Protein 1WH7 (pdb70)

Secondary structure (DSSP, 8-state):
----------------SS-------HHHHHHHHHHHHHHTS---SSTTHHHHHHHHHS---HHHHHHHHHTTS--S----

Solvent-accessible surface area: 7202 Å² total; per-residue (Å²): 130,120,122,63,118,121,65,117,141,128,98,115,120,76,82,128,123,180,209,206,178,90,164,60,74,54,90,20,86,110,73,0,87,52,6,0,121,180,22,44,51,131,25,86,188,130,6,82,103,44,7,121,127,19,36,91,124,27,43,4,151,128,107,34,0,90,92,29,1,130,111,67,84,108,109,44,141,99,128,128

Structure (mmCIF, N/CA/C/O backbone):
data_1WH7
#
_entry.id   1WH7
#
loop_
_atom_site.group_PDB
_atom_site.id
_atom_site.type_symbol
_atom_site.label_atom_id
_atom_site.label_alt_id
_atom_site.label_comp_id
_atom_site.label_asym_id
_atom_site.label_entity_id
_atom_site.label_seq_id
_atom_site.pdbx_PDB_ins_code
_atom_site.Cartn_x
_atom_site.Cartn_y
_atom_site.Cartn_z
_atom_site.occupancy
_atom_site.B_iso_or_equiv
_atom_site.auth_seq_id
_atom_site.auth_comp_id
_atom_site.auth_asym_id
_atom_site.auth_atom_id
_atom_site.pdbx_PDB_model_num
ATOM 1 N N . GLY A 1 1 ? 16.646 -26.549 26.218 1.00 0.00 1 GLY A N 1
ATOM 2 C CA . GLY A 1 1 ? 16.485 -25.890 24.933 1.00 0.00 1 GLY A CA 1
ATOM 3 C C . GLY A 1 1 ? 15.018 -25.536 24.678 1.00 0.00 1 GLY A C 1
ATOM 4 O O . GLY A 1 1 ? 14.139 -25.931 25.442 1.00 0.00 1 GLY A O 1
ATOM 8 N N . SER A 1 2 ? 14.800 -24.796 23.601 1.00 0.00 2 SER A N 1
ATOM 9 C CA . SER A 1 2 ? 13.456 -24.384 23.235 1.00 0.00 2 SER A CA 1
ATOM 10 C C . SER A 1 2 ? 13.432 -23.904 21.783 1.00 0.00 2 SER A C 1
ATOM 11 O O . SER A 1 2 ? 12.698 -24.446 20.958 1.00 0.00 2 SER A O 1
ATOM 19 N N . SER A 1 3 ? 14.245 -22.893 21.514 1.00 0.00 3 SER A N 1
ATOM 20 C CA . SER A 1 3 ? 14.326 -22.334 20.176 1.00 0.00 3 SER A CA 1
ATOM 21 C C . SER A 1 3 ? 14.597 -23.445 19.160 1.00 0.00 3 SER A C 1
ATOM 22 O O . SER A 1 3 ? 15.481 -24.276 19.365 1.00 0.00 3 SER A O 1
ATOM 30 N N . GLY A 1 4 ? 13.821 -23.424 18.087 1.00 0.00 4 GLY A N 1
ATOM 31 C CA . GLY A 1 4 ? 13.966 -24.420 17.038 1.00 0.00 4 GLY A CA 1
ATOM 32 C C . GLY A 1 4 ? 13.554 -23.850 15.680 1.00 0.00 4 GLY A C 1
ATOM 33 O O . GLY A 1 4 ? 12.391 -23.943 15.291 1.00 0.00 4 GLY A O 1
ATOM 37 N N . SER A 1 5 ? 14.530 -23.272 14.995 1.00 0.00 5 SER A N 1
ATOM 38 C CA . SER A 1 5 ? 14.283 -22.687 13.688 1.00 0.00 5 SER A CA 1
ATOM 39 C C . SER A 1 5 ? 13.259 -21.557 13.806 1.00 0.00 5 SER A C 1
ATOM 40 O O . SER A 1 5 ? 12.324 -21.642 14.601 1.00 0.00 5 SER A O 1
ATOM 48 N N . SER A 1 6 ? 13.469 -20.524 13.003 1.00 0.00 6 SER A N 1
ATOM 49 C CA . SER A 1 6 ? 12.576 -19.379 13.007 1.00 0.00 6 SER A CA 1
ATOM 50 C C . SER A 1 6 ? 12.972 -18.402 11.898 1.00 0.00 6 SER A C 1
ATOM 51 O O . SER A 1 6 ? 14.148 -18.291 11.554 1.00 0.00 6 SER A O 1
ATOM 59 N N . GLY A 1 7 ? 11.968 -17.718 11.369 1.00 0.00 7 GLY A N 1
ATOM 60 C CA . GLY A 1 7 ? 12.198 -16.755 10.306 1.00 0.00 7 GLY A CA 1
ATOM 61 C C . GLY A 1 7 ? 11.986 -17.393 8.931 1.00 0.00 7 GLY A C 1
ATOM 62 O O . GLY A 1 7 ? 11.149 -18.282 8.778 1.00 0.00 7 GLY A O 1
ATOM 66 N N . SER A 1 8 ? 12.759 -16.915 7.967 1.00 0.00 8 SER A N 1
ATOM 67 C CA . SER A 1 8 ? 12.666 -17.429 6.611 1.00 0.00 8 SER A CA 1
ATOM 68 C C . SER A 1 8 ? 11.268 -17.169 6.047 1.00 0.00 8 SER A C 1
ATOM 69 O O . SER A 1 8 ? 10.352 -17.963 6.259 1.00 0.00 8 SER A O 1
ATOM 77 N N . ASN A 1 9 ? 11.147 -16.055 5.340 1.00 0.00 9 ASN A N 1
ATOM 78 C CA . ASN A 1 9 ? 9.875 -15.682 4.744 1.00 0.00 9 ASN A CA 1
ATOM 79 C C . ASN A 1 9 ? 10.111 -15.194 3.313 1.00 0.00 9 ASN A C 1
ATOM 80 O O . ASN A 1 9 ? 10.511 -14.051 3.101 1.00 0.00 9 ASN A O 1
ATOM 91 N N . PRO A 1 10 ? 9.846 -16.110 2.343 1.00 0.00 10 PRO A N 1
ATOM 92 C CA . PRO A 1 10 ? 10.025 -15.785 0.939 1.00 0.00 10 PRO A CA 1
ATOM 93 C C . PRO A 1 10 ? 8.900 -14.878 0.438 1.00 0.00 10 PRO A C 1
ATOM 94 O O . PRO A 1 10 ? 7.724 -15.163 0.657 1.00 0.00 10 PRO A O 1
ATOM 105 N N . SER A 1 11 ? 9.300 -13.803 -0.225 1.00 0.00 11 SER A N 1
ATOM 106 C CA . SER A 1 11 ? 8.340 -12.852 -0.759 1.00 0.00 11 SER A CA 1
ATOM 107 C C . SER A 1 11 ? 9.050 -11.844 -1.665 1.00 0.00 11 SER A C 1
ATOM 108 O O . SER A 1 11 ? 9.492 -10.793 -1.202 1.00 0.00 11 SER A O 1
ATOM 116 N N . SER A 1 12 ? 9.138 -12.199 -2.938 1.00 0.00 12 SER A N 1
ATOM 117 C CA . SER A 1 12 ? 9.787 -11.338 -3.912 1.00 0.00 12 SER A CA 1
ATOM 118 C C . SER A 1 12 ? 9.811 -12.022 -5.281 1.00 0.00 12 SER A C 1
ATOM 119 O O . SER A 1 12 ? 10.576 -12.961 -5.496 1.00 0.00 12 SER A O 1
ATOM 127 N N . SER A 1 13 ? 8.965 -11.524 -6.170 1.00 0.00 13 SER A N 1
ATOM 128 C CA . SER A 1 13 ? 8.880 -12.076 -7.512 1.00 0.00 13 SER A CA 1
ATOM 129 C C . SER A 1 13 ? 8.285 -11.039 -8.467 1.00 0.00 13 SER A C 1
ATOM 130 O O . SER A 1 13 ? 7.784 -10.004 -8.031 1.00 0.00 13 SER A O 1
ATOM 138 N N . GLY A 1 14 ? 8.360 -11.354 -9.752 1.00 0.00 14 GLY A N 1
ATOM 139 C CA . GLY A 1 14 ? 7.834 -10.462 -10.772 1.00 0.00 14 GLY A CA 1
ATOM 140 C C . GLY A 1 14 ? 8.650 -10.565 -12.063 1.00 0.00 14 GLY A C 1
ATOM 141 O O . GLY A 1 14 ? 9.879 -10.592 -12.024 1.00 0.00 14 GLY A O 1
ATOM 145 N N . GLY A 1 15 ? 7.933 -10.618 -13.176 1.00 0.00 15 GLY A N 1
ATOM 146 C CA . GLY A 1 15 ? 8.575 -10.717 -14.475 1.00 0.00 15 GLY A CA 1
ATOM 147 C C . GLY A 1 15 ? 8.077 -9.619 -15.417 1.00 0.00 15 GLY A C 1
ATOM 148 O O . GLY A 1 15 ? 6.887 -9.549 -15.722 1.00 0.00 15 GLY A O 1
ATOM 152 N N . THR A 1 16 ? 9.013 -8.788 -15.853 1.00 0.00 16 THR A N 1
ATOM 153 C CA . THR A 1 16 ? 8.684 -7.697 -16.755 1.00 0.00 16 THR A CA 1
ATOM 154 C C . THR A 1 16 ? 9.146 -8.022 -18.176 1.00 0.00 16 THR A C 1
ATOM 155 O O . THR A 1 16 ? 9.968 -8.915 -18.377 1.00 0.00 16 THR A O 1
ATOM 166 N N . THR A 1 17 ? 8.598 -7.280 -19.127 1.00 0.00 17 THR A N 1
ATOM 167 C CA . THR A 1 17 ? 8.944 -7.477 -20.524 1.00 0.00 17 THR A CA 1
ATOM 168 C C . THR A 1 17 ? 8.424 -6.315 -21.372 1.00 0.00 17 THR A C 1
ATOM 169 O O . THR A 1 17 ? 9.205 -5.605 -22.005 1.00 0.00 17 THR A O 1
ATOM 180 N N . LYS A 1 18 ? 7.109 -6.156 -21.358 1.00 0.00 18 LYS A N 1
ATOM 181 C CA . LYS A 1 18 ? 6.476 -5.091 -22.118 1.00 0.00 18 LYS A CA 1
ATOM 182 C C . LYS A 1 18 ? 5.024 -4.938 -21.660 1.00 0.00 18 LYS A C 1
ATOM 183 O O . LYS A 1 18 ? 4.102 -5.024 -22.469 1.00 0.00 18 LYS A O 1
ATOM 202 N N . ARG A 1 19 ? 4.867 -4.713 -20.363 1.00 0.00 19 ARG A N 1
ATOM 203 C CA . ARG A 1 19 ? 3.543 -4.547 -19.788 1.00 0.00 19 ARG A CA 1
ATOM 204 C C . ARG A 1 19 ? 3.618 -3.692 -18.522 1.00 0.00 19 ARG A C 1
ATOM 205 O O . ARG A 1 19 ? 4.690 -3.530 -17.940 1.00 0.00 19 ARG A O 1
ATOM 226 N N . PHE A 1 20 ? 2.466 -3.167 -18.131 1.00 0.00 20 PHE A N 1
ATOM 227 C CA . PHE A 1 20 ? 2.388 -2.332 -16.944 1.00 0.00 20 PHE A CA 1
ATOM 228 C C . PHE A 1 20 ? 1.552 -3.007 -15.854 1.00 0.00 20 PHE A C 1
ATOM 229 O O . PHE A 1 20 ? 0.353 -3.216 -16.027 1.00 0.00 20 PHE A O 1
ATOM 246 N N . ARG A 1 21 ? 2.219 -3.328 -14.755 1.00 0.00 21 ARG A N 1
ATOM 247 C CA . ARG A 1 21 ? 1.553 -3.974 -13.637 1.00 0.00 21 ARG A CA 1
ATOM 248 C C . ARG A 1 21 ? 2.550 -4.240 -12.507 1.00 0.00 21 ARG A C 1
ATOM 249 O O . ARG A 1 21 ? 3.461 -5.054 -12.657 1.00 0.00 21 ARG A O 1
ATOM 270 N N . THR A 1 22 ? 2.344 -3.540 -11.402 1.00 0.00 22 THR A N 1
ATOM 271 C CA . THR A 1 22 ? 3.213 -3.691 -10.247 1.00 0.00 22 THR A CA 1
ATOM 272 C C . THR A 1 22 ? 2.513 -4.500 -9.154 1.00 0.00 22 THR A C 1
ATOM 273 O O . THR A 1 22 ? 1.298 -4.402 -8.986 1.00 0.00 22 THR A O 1
ATOM 284 N N . LYS A 1 23 ? 3.309 -5.282 -8.439 1.00 0.00 23 LYS A N 1
ATOM 285 C CA . LYS A 1 23 ? 2.780 -6.108 -7.367 1.00 0.00 23 LYS A CA 1
ATOM 286 C C . LYS A 1 23 ? 3.537 -5.802 -6.073 1.00 0.00 23 LYS A C 1
ATOM 287 O O . LYS A 1 23 ? 4.749 -5.999 -5.997 1.00 0.00 23 LYS A O 1
ATOM 306 N N . PHE A 1 24 ? 2.790 -5.326 -5.087 1.00 0.00 24 PHE A N 1
ATOM 307 C CA . PHE A 1 24 ? 3.376 -4.990 -3.801 1.00 0.00 24 PHE A CA 1
ATOM 308 C C . PHE A 1 24 ? 2.622 -5.678 -2.660 1.00 0.00 24 PHE A C 1
ATOM 309 O O . PHE A 1 24 ? 1.544 -6.232 -2.869 1.00 0.00 24 PHE A O 1
ATOM 326 N N . THR A 1 25 ? 3.220 -5.619 -1.479 1.00 0.00 25 THR A N 1
ATOM 327 C CA . THR A 1 25 ? 2.619 -6.229 -0.305 1.00 0.00 25 THR A CA 1
ATOM 328 C C . THR A 1 25 ? 1.988 -5.159 0.588 1.00 0.00 25 THR A C 1
ATOM 329 O O . THR A 1 25 ? 2.394 -3.998 0.554 1.00 0.00 25 THR A O 1
ATOM 340 N N . ALA A 1 26 ? 1.004 -5.587 1.366 1.00 0.00 26 ALA A N 1
ATOM 341 C CA . ALA A 1 26 ? 0.313 -4.680 2.266 1.00 0.00 26 ALA A CA 1
ATOM 342 C C . ALA A 1 26 ? 1.329 -3.732 2.907 1.00 0.00 26 ALA A C 1
ATOM 343 O O . ALA A 1 26 ? 1.143 -2.516 2.892 1.00 0.00 26 ALA A O 1
ATOM 350 N N . GLU A 1 27 ? 2.380 -4.324 3.454 1.00 0.00 27 GLU A N 1
ATOM 351 C CA . GLU A 1 27 ? 3.425 -3.547 4.098 1.00 0.00 27 GLU A CA 1
ATOM 352 C C . GLU A 1 27 ? 3.760 -2.310 3.261 1.00 0.00 27 GLU A C 1
ATOM 353 O O . GLU A 1 27 ? 3.664 -1.184 3.745 1.00 0.00 27 GLU A O 1
ATOM 365 N N . GLN A 1 28 ? 4.146 -2.563 2.019 1.00 0.00 28 GLN A N 1
ATOM 366 C CA . GLN A 1 28 ? 4.496 -1.485 1.110 1.00 0.00 28 GLN A CA 1
ATOM 367 C C . GLN A 1 28 ? 3.331 -0.501 0.980 1.00 0.00 28 GLN A C 1
ATOM 368 O O . GLN A 1 28 ? 3.515 0.706 1.127 1.00 0.00 28 GLN A O 1
ATOM 382 N N . LYS A 1 29 ? 2.159 -1.054 0.707 1.00 0.00 29 LYS A N 1
ATOM 383 C CA . LYS A 1 29 ? 0.965 -0.241 0.556 1.00 0.00 29 LYS A CA 1
ATOM 384 C C . LYS A 1 29 ? 0.777 0.620 1.807 1.00 0.00 29 LYS A C 1
ATOM 385 O O . LYS A 1 29 ? 0.622 1.836 1.710 1.00 0.00 29 LYS A O 1
ATOM 404 N N . GLU A 1 30 ? 0.798 -0.046 2.952 1.00 0.00 30 GLU A N 1
ATOM 405 C CA . GLU A 1 30 ? 0.633 0.643 4.221 1.00 0.00 30 GLU A CA 1
ATOM 406 C C . GLU A 1 30 ? 1.732 1.692 4.403 1.00 0.00 30 GLU A C 1
ATOM 407 O O . GLU A 1 30 ? 1.444 2.875 4.573 1.00 0.00 30 GLU A O 1
ATOM 419 N N . LYS A 1 31 ? 2.969 1.219 4.361 1.00 0.00 31 LYS A N 1
ATOM 420 C CA . LYS A 1 31 ? 4.113 2.101 4.519 1.00 0.00 31 LYS A CA 1
ATOM 421 C C . LYS A 1 31 ? 3.951 3.309 3.595 1.00 0.00 31 LYS A C 1
ATOM 422 O O . LYS A 1 31 ? 4.005 4.452 4.047 1.00 0.00 31 LYS A O 1
ATOM 441 N N . MET A 1 32 ? 3.757 3.016 2.318 1.00 0.00 32 MET A N 1
ATOM 442 C CA . MET A 1 32 ? 3.588 4.064 1.326 1.00 0.00 32 MET A CA 1
ATOM 443 C C . MET A 1 32 ? 2.397 4.960 1.673 1.00 0.00 32 MET A C 1
ATOM 444 O O . MET A 1 32 ? 2.512 6.184 1.657 1.00 0.00 32 MET A O 1
ATOM 458 N N . LEU A 1 33 ? 1.281 4.315 1.980 1.00 0.00 33 LEU A N 1
ATOM 459 C CA . LEU A 1 33 ? 0.071 5.038 2.331 1.00 0.00 33 LEU A CA 1
ATOM 460 C C . LEU A 1 33 ? 0.421 6.170 3.298 1.00 0.00 33 LEU A C 1
ATOM 461 O O . LEU A 1 33 ? -0.049 7.296 3.138 1.00 0.00 33 LEU A O 1
ATOM 477 N N . ALA A 1 34 ? 1.243 5.834 4.281 1.00 0.00 34 ALA A N 1
ATOM 478 C CA . ALA A 1 34 ? 1.662 6.808 5.274 1.00 0.00 34 ALA A CA 1
ATOM 479 C C . ALA A 1 34 ? 2.808 7.649 4.706 1.00 0.00 34 ALA A C 1
ATOM 480 O O . ALA A 1 34 ? 2.710 8.873 4.637 1.00 0.00 34 ALA A O 1
ATOM 487 N N . PHE A 1 35 ? 3.868 6.957 4.314 1.00 0.00 35 PHE A N 1
ATOM 488 C CA . PHE A 1 35 ? 5.031 7.625 3.755 1.00 0.00 35 PHE A CA 1
ATOM 489 C C . PHE A 1 35 ? 4.616 8.803 2.872 1.00 0.00 35 PHE A C 1
ATOM 490 O O . PHE A 1 35 ? 5.071 9.928 3.077 1.00 0.00 35 PHE A O 1
ATOM 507 N N . ALA A 1 36 ? 3.755 8.506 1.910 1.00 0.00 36 ALA A N 1
ATOM 508 C CA . ALA A 1 36 ? 3.273 9.528 0.996 1.00 0.00 36 ALA A CA 1
ATOM 509 C C . ALA A 1 36 ? 2.548 10.616 1.790 1.00 0.00 36 ALA A C 1
ATOM 510 O O . ALA A 1 36 ? 2.779 11.805 1.573 1.00 0.00 36 ALA A O 1
ATOM 517 N N . GLU A 1 37 ? 1.687 10.171 2.693 1.00 0.00 37 GLU A N 1
ATOM 518 C CA . GLU A 1 37 ? 0.928 11.093 3.521 1.00 0.00 37 GLU A CA 1
ATOM 519 C C . GLU A 1 37 ? 1.869 12.068 4.231 1.00 0.00 37 GLU A C 1
ATOM 520 O O . GLU A 1 37 ? 1.467 13.173 4.590 1.00 0.00 37 GLU A O 1
ATOM 532 N N . ARG A 1 38 ? 3.104 11.623 4.411 1.00 0.00 38 ARG A N 1
ATOM 533 C CA . ARG A 1 38 ? 4.105 12.442 5.072 1.00 0.00 38 ARG A CA 1
ATOM 534 C C . ARG A 1 38 ? 4.759 13.394 4.068 1.00 0.00 38 ARG A C 1
ATOM 535 O O . ARG A 1 38 ? 4.816 14.601 4.297 1.00 0.00 38 ARG A O 1
ATOM 556 N N . LEU A 1 39 ? 5.236 12.814 2.976 1.00 0.00 39 LEU A N 1
ATOM 557 C CA . LEU A 1 39 ? 5.883 13.596 1.936 1.00 0.00 39 LEU A CA 1
ATOM 558 C C . LEU A 1 39 ? 4.838 14.462 1.230 1.00 0.00 39 LEU A C 1
ATOM 559 O O . LEU A 1 39 ? 5.186 15.353 0.456 1.00 0.00 39 LEU A O 1
ATOM 575 N N . GLY A 1 40 ? 3.579 14.170 1.521 1.00 0.00 40 GLY A N 1
ATOM 576 C CA . GLY A 1 40 ? 2.481 14.911 0.924 1.00 0.00 40 GLY A CA 1
ATOM 577 C C . GLY A 1 40 ? 2.168 14.390 -0.480 1.00 0.00 40 GLY A C 1
ATOM 578 O O . GLY A 1 40 ? 1.650 15.127 -1.318 1.00 0.00 40 GLY A O 1
ATOM 582 N N . TRP A 1 41 ? 2.496 13.124 -0.694 1.00 0.00 41 TRP A N 1
ATOM 583 C CA . TRP A 1 41 ? 2.256 12.496 -1.982 1.00 0.00 41 TRP A CA 1
ATOM 584 C C . TRP A 1 41 ? 3.158 13.175 -3.014 1.00 0.00 41 TRP A C 1
ATOM 585 O O . TRP A 1 41 ? 2.867 13.152 -4.209 1.00 0.00 41 TRP A O 1
ATOM 606 N N . ARG A 1 42 ? 4.236 13.763 -2.515 1.00 0.00 42 ARG A N 1
ATOM 607 C CA . ARG A 1 42 ? 5.183 14.447 -3.379 1.00 0.00 42 ARG A CA 1
ATOM 608 C C . ARG A 1 42 ? 6.605 14.291 -2.837 1.00 0.00 42 ARG A C 1
ATOM 609 O O . ARG A 1 42 ? 6.828 14.390 -1.631 1.00 0.00 42 ARG A O 1
ATOM 630 N N . ILE A 1 43 ? 7.531 14.049 -3.753 1.00 0.00 43 ILE A N 1
ATOM 631 C CA . ILE A 1 43 ? 8.925 13.878 -3.382 1.00 0.00 43 ILE A CA 1
ATOM 632 C C . ILE A 1 43 ? 9.723 15.102 -3.836 1.00 0.00 43 ILE A C 1
ATOM 633 O O . ILE A 1 43 ? 9.663 15.489 -5.002 1.00 0.00 43 ILE A O 1
ATOM 649 N N . GLN A 1 44 ? 10.451 15.678 -2.890 1.00 0.00 44 GLN A N 1
ATOM 650 C CA . GLN A 1 44 ? 11.260 16.850 -3.179 1.00 0.00 44 GLN A CA 1
ATOM 651 C C . GLN A 1 44 ? 12.747 16.515 -3.044 1.00 0.00 44 GLN A C 1
ATOM 652 O O . GLN A 1 44 ? 13.109 15.360 -2.826 1.00 0.00 44 GLN A O 1
ATOM 666 N N . LYS A 1 45 ? 13.567 17.546 -3.180 1.00 0.00 45 LYS A N 1
ATOM 667 C CA . LYS A 1 45 ? 15.007 17.376 -3.077 1.00 0.00 45 LYS A CA 1
ATOM 668 C C . LYS A 1 45 ? 15.367 16.977 -1.645 1.00 0.00 45 LYS A C 1
ATOM 669 O O . LYS A 1 45 ? 16.365 16.294 -1.419 1.00 0.00 45 LYS A O 1
ATOM 688 N N . HIS A 1 46 ? 14.535 17.420 -0.714 1.00 0.00 46 HIS A N 1
ATOM 689 C CA . HIS A 1 46 ? 14.753 17.117 0.690 1.00 0.00 46 HIS A CA 1
ATOM 690 C C . HIS A 1 46 ? 14.323 15.677 0.978 1.00 0.00 46 HIS A C 1
ATOM 691 O O . HIS A 1 46 ? 14.895 15.016 1.844 1.00 0.00 46 HIS A O 1
ATOM 705 N N . ASP A 1 47 ? 13.320 15.234 0.236 1.00 0.00 47 ASP A N 1
ATOM 706 C CA . ASP A 1 47 ? 12.806 13.884 0.400 1.00 0.00 47 ASP A CA 1
ATOM 707 C C . ASP A 1 47 ? 13.618 12.925 -0.473 1.00 0.00 47 ASP A C 1
ATOM 708 O O . ASP A 1 47 ? 13.050 12.108 -1.197 1.00 0.00 47 ASP A O 1
ATOM 717 N N . ASP A 1 48 ? 14.933 13.055 -0.375 1.00 0.00 48 ASP A N 1
ATOM 718 C CA . ASP A 1 48 ? 15.828 12.210 -1.147 1.00 0.00 48 ASP A CA 1
ATOM 719 C C . ASP A 1 48 ? 16.246 11.008 -0.297 1.00 0.00 48 ASP A C 1
ATOM 720 O O . ASP A 1 48 ? 16.008 9.862 -0.677 1.00 0.00 48 ASP A O 1
ATOM 729 N N . VAL A 1 49 ? 16.860 11.310 0.837 1.00 0.00 49 VAL A N 1
ATOM 730 C CA . VAL A 1 49 ? 17.314 10.268 1.743 1.00 0.00 49 VAL A CA 1
ATOM 731 C C . VAL A 1 49 ? 16.105 9.485 2.258 1.00 0.00 49 VAL A C 1
ATOM 732 O O . VAL A 1 49 ? 16.074 8.258 2.175 1.00 0.00 49 VAL A O 1
ATOM 745 N N . ALA A 1 50 ? 15.138 10.227 2.780 1.00 0.00 50 ALA A N 1
ATOM 746 C CA . ALA A 1 50 ? 13.930 9.617 3.308 1.00 0.00 50 ALA A CA 1
ATOM 747 C C . ALA A 1 50 ? 13.399 8.593 2.304 1.00 0.00 50 ALA A C 1
ATOM 748 O O . ALA A 1 50 ? 12.890 7.542 2.693 1.00 0.00 50 ALA A O 1
ATOM 755 N N . VAL A 1 51 ? 13.535 8.934 1.031 1.00 0.00 51 VAL A N 1
ATOM 756 C CA . VAL A 1 51 ? 13.075 8.058 -0.033 1.00 0.00 51 VAL A CA 1
ATOM 757 C C . VAL A 1 51 ? 13.971 6.819 -0.091 1.00 0.00 51 VAL A C 1
ATOM 758 O O . VAL A 1 51 ? 13.482 5.701 -0.241 1.00 0.00 51 VAL A O 1
ATOM 771 N N . GLU A 1 52 ? 15.268 7.061 0.032 1.00 0.00 52 GLU A N 1
ATOM 772 C CA . GLU A 1 52 ? 16.238 5.979 -0.005 1.00 0.00 52 GLU A CA 1
ATOM 773 C C . GLU A 1 52 ? 16.072 5.077 1.220 1.00 0.00 52 GLU A C 1
ATOM 774 O O . GLU A 1 52 ? 16.126 3.853 1.105 1.00 0.00 52 GLU A O 1
ATOM 786 N N . GLN A 1 53 ? 15.875 5.715 2.364 1.00 0.00 53 GLN A N 1
ATOM 787 C CA . GLN A 1 53 ? 15.701 4.985 3.608 1.00 0.00 53 GLN A CA 1
ATOM 788 C C . GLN A 1 53 ? 14.470 4.080 3.525 1.00 0.00 53 GLN A C 1
ATOM 789 O O . GLN A 1 53 ? 14.502 2.939 3.982 1.00 0.00 53 GLN A O 1
ATOM 803 N N . PHE A 1 54 ? 13.414 4.624 2.938 1.00 0.00 54 PHE A N 1
ATOM 804 C 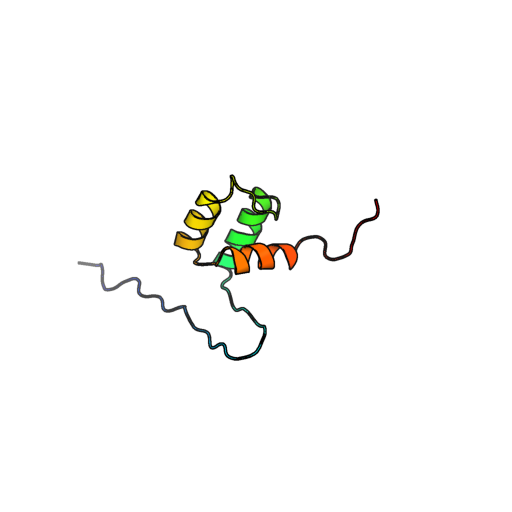CA . PHE A 1 54 ? 12.175 3.881 2.790 1.00 0.00 54 PHE A CA 1
ATOM 805 C C . PHE A 1 54 ? 12.374 2.657 1.893 1.00 0.00 54 PHE A C 1
ATOM 806 O O . PHE A 1 54 ? 11.946 1.556 2.236 1.00 0.00 54 PHE A O 1
ATOM 823 N N . CYS A 1 55 ? 13.024 2.891 0.763 1.00 0.00 55 CYS A N 1
ATOM 824 C CA . CYS A 1 55 ? 13.285 1.821 -0.186 1.00 0.00 55 CYS A CA 1
ATOM 825 C C . CYS A 1 55 ? 14.129 0.754 0.514 1.00 0.00 55 CYS A C 1
ATOM 826 O O . CYS A 1 55 ? 13.835 -0.436 0.419 1.00 0.00 55 CYS A O 1
ATOM 834 N N . ALA A 1 56 ? 15.162 1.220 1.202 1.00 0.00 56 ALA A N 1
ATOM 835 C CA . ALA A 1 56 ? 16.051 0.320 1.917 1.00 0.00 56 ALA A CA 1
ATOM 836 C C . ALA A 1 56 ? 15.221 -0.615 2.799 1.00 0.00 56 ALA A C 1
ATOM 837 O O . ALA A 1 56 ? 15.671 -1.705 3.150 1.00 0.00 56 ALA A O 1
ATOM 844 N N . GLU A 1 57 ? 14.024 -0.155 3.132 1.00 0.00 57 GLU A N 1
ATOM 845 C CA . GLU A 1 57 ? 13.128 -0.937 3.967 1.00 0.00 57 GLU A CA 1
ATOM 846 C C . GLU A 1 57 ? 12.149 -1.730 3.097 1.00 0.00 57 GLU A C 1
ATOM 847 O O . GLU A 1 57 ? 12.264 -2.949 2.981 1.00 0.00 57 GLU A O 1
ATOM 859 N N . THR A 1 58 ? 11.209 -1.005 2.509 1.00 0.00 58 THR A N 1
ATOM 860 C CA . THR A 1 58 ? 10.212 -1.625 1.654 1.00 0.00 58 THR A CA 1
ATOM 861 C C . THR A 1 58 ? 10.870 -2.204 0.400 1.00 0.00 58 THR A C 1
ATOM 862 O O . THR A 1 58 ? 10.704 -3.384 0.096 1.00 0.00 58 THR A O 1
ATOM 873 N N . GLY A 1 59 ? 11.603 -1.346 -0.294 1.00 0.00 59 GLY A N 1
ATOM 874 C CA . GLY A 1 59 ? 12.287 -1.757 -1.508 1.00 0.00 59 GLY A CA 1
ATOM 875 C C . GLY A 1 59 ? 11.660 -1.102 -2.740 1.00 0.00 59 GLY A C 1
ATOM 876 O O . GLY A 1 59 ? 12.022 -1.422 -3.871 1.00 0.00 59 GLY A O 1
ATOM 880 N N . VAL A 1 60 ? 10.729 -0.196 -2.479 1.00 0.00 60 VAL A N 1
ATOM 881 C CA . VAL A 1 60 ? 10.047 0.508 -3.552 1.00 0.00 60 VAL A CA 1
ATOM 882 C C . VAL A 1 60 ? 11.009 1.513 -4.189 1.00 0.00 60 VAL A C 1
ATOM 883 O O . VAL A 1 60 ? 11.734 2.215 -3.486 1.00 0.00 60 VAL A O 1
ATOM 896 N N . ARG A 1 61 ? 10.983 1.551 -5.513 1.00 0.00 61 ARG A N 1
ATOM 897 C CA . ARG A 1 61 ? 11.844 2.459 -6.252 1.00 0.00 61 ARG A CA 1
ATOM 898 C C . ARG A 1 61 ? 11.225 3.857 -6.299 1.00 0.00 61 ARG A C 1
ATOM 899 O O . ARG A 1 61 ? 10.033 4.003 -6.567 1.00 0.00 61 ARG A O 1
ATOM 920 N N . ARG A 1 62 ? 12.062 4.850 -6.035 1.00 0.00 62 ARG A N 1
ATOM 921 C CA . ARG A 1 62 ? 11.611 6.231 -6.044 1.00 0.00 62 ARG A CA 1
ATOM 922 C C . ARG A 1 62 ? 10.652 6.469 -7.212 1.00 0.00 62 ARG A C 1
ATOM 923 O O . ARG A 1 62 ? 9.561 7.004 -7.025 1.00 0.00 62 ARG A O 1
ATOM 944 N N . GLN A 1 63 ? 11.095 6.060 -8.392 1.00 0.00 63 GLN A N 1
ATOM 945 C CA . GLN A 1 63 ? 10.290 6.222 -9.590 1.00 0.00 63 GLN A CA 1
ATOM 946 C C . GLN A 1 63 ? 8.938 5.524 -9.420 1.00 0.00 63 GLN A C 1
ATOM 947 O O . GLN A 1 63 ? 7.897 6.095 -9.742 1.00 0.00 63 GLN A O 1
ATOM 961 N N . VAL A 1 64 ? 8.999 4.301 -8.916 1.00 0.00 64 VAL A N 1
ATOM 962 C CA . VAL A 1 64 ? 7.793 3.520 -8.699 1.00 0.00 64 VAL A CA 1
ATOM 963 C C . VAL A 1 64 ? 6.926 4.210 -7.644 1.00 0.00 64 VAL A C 1
ATOM 964 O O . VAL A 1 64 ? 5.729 4.404 -7.850 1.00 0.00 64 VAL A O 1
ATOM 977 N N . LEU A 1 65 ? 7.564 4.563 -6.538 1.00 0.00 65 LEU A N 1
ATOM 978 C CA . LEU A 1 65 ? 6.866 5.227 -5.451 1.00 0.00 65 LEU A CA 1
ATOM 979 C C . LEU A 1 65 ? 6.277 6.545 -5.959 1.00 0.00 65 LEU A C 1
ATOM 980 O O . LEU A 1 65 ? 5.073 6.773 -5.849 1.00 0.00 65 LEU A O 1
ATOM 996 N N . LYS A 1 66 ? 7.152 7.377 -6.504 1.00 0.00 66 LYS A N 1
ATOM 997 C CA . LYS A 1 66 ? 6.733 8.665 -7.029 1.00 0.00 66 LYS A CA 1
ATOM 998 C C . LYS A 1 66 ? 5.512 8.471 -7.930 1.00 0.00 66 LYS A C 1
ATOM 999 O O . LYS A 1 66 ? 4.552 9.236 -7.853 1.00 0.00 66 LYS A O 1
ATOM 1018 N N . ILE A 1 67 ? 5.589 7.444 -8.763 1.00 0.00 67 ILE A N 1
ATOM 1019 C CA . ILE A 1 67 ? 4.502 7.140 -9.678 1.00 0.00 67 ILE A CA 1
ATOM 1020 C C . ILE A 1 67 ? 3.329 6.549 -8.892 1.00 0.00 67 ILE A C 1
ATOM 1021 O O . ILE A 1 67 ? 2.170 6.771 -9.238 1.00 0.00 67 ILE A O 1
ATOM 1037 N N . TRP A 1 68 ? 3.672 5.808 -7.848 1.00 0.00 68 TRP A N 1
ATOM 1038 C CA . TRP A 1 68 ? 2.662 5.184 -7.010 1.00 0.00 68 TRP A CA 1
ATOM 1039 C C . TRP A 1 68 ? 1.755 6.287 -6.462 1.00 0.00 68 TRP A C 1
ATOM 1040 O O . TRP A 1 68 ? 0.531 6.163 -6.497 1.00 0.00 68 TRP A O 1
ATOM 1061 N N . MET A 1 69 ? 2.389 7.341 -5.969 1.00 0.00 69 MET A N 1
ATOM 1062 C CA . MET A 1 69 ? 1.654 8.465 -5.415 1.00 0.00 69 MET A CA 1
ATOM 1063 C C . MET A 1 69 ? 0.694 9.056 -6.449 1.00 0.00 69 MET A C 1
ATOM 1064 O O . MET A 1 69 ? -0.511 9.126 -6.214 1.00 0.00 69 MET A O 1
ATOM 1078 N N . HIS A 1 70 ? 1.265 9.467 -7.572 1.00 0.00 70 HIS A N 1
ATOM 1079 C CA . HIS A 1 70 ? 0.475 10.050 -8.643 1.00 0.00 70 HIS A CA 1
ATOM 1080 C C . HIS A 1 70 ? -0.680 9.112 -8.998 1.00 0.00 70 HIS A C 1
ATOM 1081 O O . HIS A 1 70 ? -1.701 9.551 -9.527 1.00 0.00 70 HIS A O 1
ATOM 1095 N N . ASN A 1 71 ? -0.481 7.838 -8.693 1.00 0.00 71 ASN A N 1
ATOM 1096 C CA . ASN A 1 71 ? -1.494 6.834 -8.973 1.00 0.00 71 ASN A CA 1
ATOM 1097 C C . ASN A 1 71 ? -2.385 6.658 -7.742 1.00 0.00 71 ASN A C 1
ATOM 1098 O O . ASN A 1 71 ? -2.974 5.596 -7.545 1.00 0.00 71 ASN A O 1
ATOM 1109 N N . ASN A 1 72 ? -2.455 7.714 -6.945 1.00 0.00 72 ASN A N 1
ATOM 1110 C CA . ASN A 1 72 ? -3.264 7.689 -5.739 1.00 0.00 72 ASN A CA 1
ATOM 1111 C C . ASN A 1 72 ? -3.869 9.075 -5.506 1.00 0.00 72 ASN A C 1
ATOM 1112 O O . ASN A 1 72 ? -5.086 9.213 -5.388 1.00 0.00 72 ASN A O 1
ATOM 1123 N N . LYS A 1 73 ? -2.992 10.066 -5.448 1.00 0.00 73 LYS A N 1
ATOM 1124 C CA . LYS A 1 73 ? -3.424 11.436 -5.232 1.00 0.00 73 LYS A CA 1
ATOM 1125 C C . LYS A 1 73 ? -4.619 11.739 -6.139 1.00 0.00 73 LYS A C 1
ATOM 1126 O O . LYS A 1 73 ? -4.892 10.995 -7.080 1.00 0.00 73 LYS A O 1
ATOM 1145 N N . ASN A 1 74 ? -5.298 12.832 -5.825 1.00 0.00 74 ASN A N 1
ATOM 1146 C CA . ASN A 1 74 ? -6.456 13.242 -6.600 1.00 0.00 74 ASN A CA 1
ATOM 1147 C C . ASN A 1 74 ? -6.140 13.109 -8.091 1.00 0.00 74 ASN A C 1
ATOM 1148 O O . ASN A 1 74 ? -5.402 13.920 -8.647 1.00 0.00 74 ASN A O 1
ATOM 1159 N N . SER A 1 75 ? -6.715 12.080 -8.696 1.00 0.00 75 SER A N 1
ATOM 1160 C CA . SER A 1 75 ? -6.504 11.830 -10.111 1.00 0.00 75 SER A CA 1
ATOM 1161 C C . SER A 1 75 ? -6.957 13.041 -10.929 1.00 0.00 75 SER A C 1
ATOM 1162 O O . SER A 1 75 ? -6.131 13.761 -11.489 1.00 0.00 75 SER A O 1
ATOM 1170 N N . GLY A 1 76 ? -8.268 13.229 -10.973 1.00 0.00 76 GLY A N 1
ATOM 1171 C CA . GLY A 1 76 ? -8.841 14.341 -11.713 1.00 0.00 76 GLY A CA 1
ATOM 1172 C C . GLY A 1 76 ? -7.968 15.591 -11.587 1.00 0.00 76 GLY A C 1
ATOM 1173 O O . GLY A 1 76 ? -7.219 15.735 -10.622 1.00 0.00 76 GLY A O 1
ATOM 1177 N N . PRO A 1 77 ? -8.098 16.487 -12.601 1.00 0.00 77 PRO A N 1
ATOM 1178 C CA . PRO A 1 77 ? -7.330 17.721 -12.613 1.00 0.00 77 PRO A CA 1
ATOM 1179 C C . PRO A 1 77 ? -7.893 18.727 -11.606 1.00 0.00 77 PRO A C 1
ATOM 1180 O O . PRO A 1 77 ? -8.771 18.391 -10.813 1.00 0.00 77 PRO A O 1
ATOM 1191 N N . SER A 1 78 ? -7.365 19.940 -11.672 1.00 0.00 78 SER A N 1
ATOM 1192 C CA . SER A 1 78 ? -7.803 20.996 -10.776 1.00 0.00 78 SER A CA 1
ATOM 1193 C C . SER A 1 78 ? -7.762 22.345 -11.498 1.00 0.00 78 SER A C 1
ATOM 1194 O O . SER A 1 78 ? -6.785 22.660 -12.176 1.00 0.00 78 SER A O 1
ATOM 1202 N N . SER A 1 79 ? -8.834 23.105 -11.327 1.00 0.00 79 SER A N 1
ATOM 1203 C CA . SER A 1 79 ? -8.932 24.412 -11.953 1.00 0.00 79 SER A CA 1
ATOM 1204 C C . SER A 1 79 ? -7.886 25.357 -11.358 1.00 0.00 79 SER A C 1
ATOM 1205 O O . SER A 1 79 ? -7.400 25.133 -10.251 1.00 0.00 79 SER A O 1
ATOM 1213 N N . GLY A 1 80 ? -7.570 26.394 -12.121 1.00 0.00 80 GLY A N 1
ATOM 1214 C CA . GLY A 1 80 ? -6.590 27.374 -11.683 1.00 0.00 80 GLY A CA 1
ATOM 1215 C C . GLY A 1 80 ? -5.658 27.767 -12.830 1.00 0.00 80 GLY A C 1
ATOM 1216 O O . GLY A 1 80 ? -4.543 28.231 -12.597 1.00 0.00 80 GLY A O 1
ATOM 1220 N N . GLY A 1 1 ? -7.661 30.047 -9.512 1.00 0.00 1 GLY A N 2
ATOM 1221 C CA . GLY A 1 1 ? -7.640 29.595 -8.131 1.00 0.00 1 GLY A CA 2
ATOM 1222 C C . GLY A 1 1 ? -8.674 28.492 -7.899 1.00 0.00 1 GLY A C 2
ATOM 1223 O O . GLY A 1 1 ? -9.752 28.512 -8.491 1.00 0.00 1 GLY A O 2
ATOM 1227 N N . SER A 1 2 ? -8.310 27.556 -7.035 1.00 0.00 2 SER A N 2
ATOM 1228 C CA . SER A 1 2 ? -9.192 26.446 -6.718 1.00 0.00 2 SER A CA 2
ATOM 1229 C C . SER A 1 2 ? -8.682 25.709 -5.478 1.00 0.00 2 SER A C 2
ATOM 1230 O O . SER A 1 2 ? -7.495 25.399 -5.381 1.00 0.00 2 SER A O 2
ATOM 1238 N N . SER A 1 3 ? -9.603 25.450 -4.561 1.00 0.00 3 SER A N 2
ATOM 1239 C CA . SER A 1 3 ? -9.260 24.756 -3.332 1.00 0.00 3 SER A CA 2
ATOM 1240 C C . SER A 1 3 ? -10.480 24.002 -2.799 1.00 0.00 3 SER A C 2
ATOM 1241 O O . SER A 1 3 ? -11.602 24.234 -3.247 1.00 0.00 3 SER A O 2
ATOM 1249 N N . GLY A 1 4 ? -10.220 23.114 -1.851 1.00 0.00 4 GLY A N 2
ATOM 1250 C CA . GLY A 1 4 ? -11.283 22.324 -1.253 1.00 0.00 4 GLY A CA 2
ATOM 1251 C C . GLY A 1 4 ? -10.917 20.838 -1.234 1.00 0.00 4 GLY A C 2
ATOM 1252 O O . GLY A 1 4 ? -10.318 20.330 -2.180 1.00 0.00 4 GLY A O 2
ATOM 1256 N N . SER A 1 5 ? -11.294 20.184 -0.145 1.00 0.00 5 SER A N 2
ATOM 1257 C CA . SER A 1 5 ? -11.013 18.766 0.011 1.00 0.00 5 SER A CA 2
ATOM 1258 C C . SER A 1 5 ? -12.151 17.939 -0.591 1.00 0.00 5 SER A C 2
ATOM 1259 O O . SER A 1 5 ? -13.213 18.473 -0.906 1.00 0.00 5 SER A O 2
ATOM 1267 N N . SER A 1 6 ? -11.890 16.647 -0.732 1.00 0.00 6 SER A N 2
ATOM 1268 C CA . SER A 1 6 ? -12.879 15.740 -1.289 1.00 0.00 6 SER A CA 2
ATOM 1269 C C . SER A 1 6 ? -12.660 14.328 -0.744 1.00 0.00 6 SER A C 2
ATOM 1270 O O . SER A 1 6 ? -11.523 13.878 -0.616 1.00 0.00 6 SER A O 2
ATOM 1278 N N . GLY A 1 7 ? -13.767 13.668 -0.438 1.00 0.00 7 GLY A N 2
ATOM 1279 C CA . GLY A 1 7 ? -13.711 12.316 0.090 1.00 0.00 7 GLY A CA 2
ATOM 1280 C C . GLY A 1 7 ? -13.864 11.283 -1.028 1.00 0.00 7 GLY A C 2
ATOM 1281 O O . GLY A 1 7 ? -14.900 11.228 -1.689 1.00 0.00 7 GLY A O 2
ATOM 1285 N N . SER A 1 8 ? -12.818 10.490 -1.206 1.00 0.00 8 SER A N 2
ATOM 1286 C CA . SER A 1 8 ? -12.823 9.462 -2.233 1.00 0.00 8 SER A CA 2
ATOM 1287 C C . SER A 1 8 ? -13.084 10.092 -3.602 1.00 0.00 8 SER A C 2
ATOM 1288 O O . SER A 1 8 ? -14.206 10.502 -3.897 1.00 0.00 8 SER A O 2
ATOM 1296 N N . ASN A 1 9 ? -12.030 10.150 -4.402 1.00 0.00 9 ASN A N 2
ATOM 1297 C CA . ASN A 1 9 ? -12.131 10.723 -5.734 1.00 0.00 9 ASN A CA 2
ATOM 1298 C C . ASN A 1 9 ? -11.883 9.630 -6.775 1.00 0.00 9 ASN A C 2
ATOM 1299 O O . ASN A 1 9 ? -10.736 9.311 -7.084 1.00 0.00 9 ASN A O 2
ATOM 1310 N N . PRO A 1 10 ? -13.006 9.072 -7.301 1.00 0.00 10 PRO A N 2
ATOM 1311 C CA . PRO A 1 10 ? -12.922 8.021 -8.301 1.00 0.00 10 PRO A CA 2
ATOM 1312 C C . PRO A 1 10 ? -12.526 8.592 -9.664 1.00 0.00 10 PRO A C 2
ATOM 1313 O O . PRO A 1 10 ? -13.274 9.368 -10.257 1.00 0.00 10 PRO A O 2
ATOM 1324 N N . SER A 1 11 ? -11.351 8.186 -10.121 1.00 0.00 11 SER A N 2
ATOM 1325 C CA . SER A 1 11 ? -10.846 8.648 -11.403 1.00 0.00 11 SER A CA 2
ATOM 1326 C C . SER A 1 11 ? -11.891 8.406 -12.494 1.00 0.00 11 SER A C 2
ATOM 1327 O O . SER A 1 11 ? -12.729 7.514 -12.370 1.00 0.00 11 SER A O 2
ATOM 1335 N N . SER A 1 12 ? -11.808 9.216 -13.539 1.00 0.00 12 SER A N 2
ATOM 1336 C CA . SER A 1 12 ? -12.736 9.102 -14.651 1.00 0.00 12 SER A CA 2
ATOM 1337 C C . SER A 1 12 ? -12.199 9.868 -15.862 1.00 0.00 12 SER A C 2
ATOM 1338 O O . SER A 1 12 ? -12.396 11.077 -15.974 1.00 0.00 12 SER A O 2
ATOM 1346 N N . SER A 1 13 ? -11.530 9.132 -16.739 1.00 0.00 13 SER A N 2
ATOM 1347 C CA . SER A 1 13 ? -10.963 9.727 -17.937 1.00 0.00 13 SER A CA 2
ATOM 1348 C C . SER A 1 13 ? -11.487 9.003 -19.179 1.00 0.00 13 SER A C 2
ATOM 1349 O O . SER A 1 13 ? -12.108 9.617 -20.044 1.00 0.00 13 SER A O 2
ATOM 1357 N N . GLY A 1 14 ? -11.216 7.707 -19.227 1.00 0.00 14 GLY A N 2
ATOM 1358 C CA . GLY A 1 14 ? -11.652 6.892 -20.348 1.00 0.00 14 GLY A CA 2
ATOM 1359 C C . GLY A 1 14 ? -10.510 6.673 -21.343 1.00 0.00 14 GLY A C 2
ATOM 1360 O O . GLY A 1 14 ? -10.017 7.625 -21.946 1.00 0.00 14 GLY A O 2
ATOM 1364 N N . GLY A 1 15 ? -10.124 5.414 -21.485 1.00 0.00 15 GLY A N 2
ATOM 1365 C CA . GLY A 1 15 ? -9.050 5.058 -22.397 1.00 0.00 15 GLY A CA 2
ATOM 1366 C C . GLY A 1 15 ? -8.178 3.946 -21.810 1.00 0.00 15 GLY A C 2
ATOM 1367 O O . GLY A 1 15 ? -7.729 4.042 -20.669 1.00 0.00 15 GLY A O 2
ATOM 1371 N N . THR A 1 16 ? -7.965 2.917 -22.616 1.00 0.00 16 THR A N 2
ATOM 1372 C CA . THR A 1 16 ? -7.155 1.788 -22.191 1.00 0.00 16 THR A CA 2
ATOM 1373 C C . THR A 1 16 ? -5.888 1.690 -23.044 1.00 0.00 16 THR A C 2
ATOM 1374 O O . THR A 1 16 ? -5.812 2.282 -24.119 1.00 0.00 16 THR A O 2
ATOM 1385 N N . THR A 1 17 ? -4.925 0.938 -22.531 1.00 0.00 17 THR A N 2
ATOM 1386 C CA . THR A 1 17 ? -3.666 0.755 -23.231 1.00 0.00 17 THR A CA 2
ATOM 1387 C C . THR A 1 17 ? -2.797 -0.274 -22.506 1.00 0.00 17 THR A C 2
ATOM 1388 O O . THR A 1 17 ? -2.860 -0.394 -21.283 1.00 0.00 17 THR A O 2
ATOM 1399 N N . LYS A 1 18 ? -2.005 -0.991 -23.290 1.00 0.00 18 LYS A N 2
ATOM 1400 C CA . LYS A 1 18 ? -1.124 -2.006 -22.737 1.00 0.00 18 LYS A CA 2
ATOM 1401 C C . LYS A 1 18 ? -0.324 -1.405 -21.580 1.00 0.00 18 LYS A C 2
ATOM 1402 O O . LYS A 1 18 ? 0.575 -0.594 -21.797 1.00 0.00 18 LYS A O 2
ATOM 1421 N N . ARG A 1 19 ? -0.680 -1.827 -20.375 1.00 0.00 19 ARG A N 2
ATOM 1422 C CA . ARG A 1 19 ? -0.006 -1.341 -19.183 1.00 0.00 19 ARG A CA 2
ATOM 1423 C C . ARG A 1 19 ? 0.162 -2.474 -18.169 1.00 0.00 19 ARG A C 2
ATOM 1424 O O . ARG A 1 19 ? -0.766 -3.247 -17.937 1.00 0.00 19 ARG A O 2
ATOM 1445 N N . PHE A 1 20 ? 1.353 -2.537 -17.592 1.00 0.00 20 PHE A N 2
ATOM 1446 C CA . PHE A 1 20 ? 1.654 -3.563 -16.608 1.00 0.00 20 PHE A CA 2
ATOM 1447 C C . PHE A 1 20 ? 1.118 -3.174 -15.229 1.00 0.00 20 PHE A C 2
ATOM 1448 O O . PHE A 1 20 ? 1.070 -1.993 -14.887 1.00 0.00 20 PHE A O 2
ATOM 1465 N N . ARG A 1 21 ? 0.728 -4.190 -14.473 1.00 0.00 21 ARG A N 2
ATOM 1466 C CA . ARG A 1 21 ? 0.197 -3.969 -13.138 1.00 0.00 21 ARG A CA 2
ATOM 1467 C C . ARG A 1 21 ? 1.248 -4.324 -12.084 1.00 0.00 21 ARG A C 2
ATOM 1468 O O . ARG A 1 21 ? 1.795 -5.425 -12.094 1.00 0.00 21 ARG A O 2
ATOM 1489 N N . THR A 1 22 ? 1.497 -3.370 -11.199 1.00 0.00 22 THR A N 2
ATOM 1490 C CA . THR A 1 22 ? 2.472 -3.568 -10.140 1.00 0.00 22 THR A CA 2
ATOM 1491 C C . THR A 1 22 ? 1.853 -4.359 -8.986 1.00 0.00 22 THR A C 2
ATOM 1492 O O . THR A 1 22 ? 0.656 -4.247 -8.722 1.00 0.00 22 THR A O 2
ATOM 1503 N N . LYS A 1 23 ? 2.695 -5.143 -8.329 1.00 0.00 23 LYS A N 2
ATOM 1504 C CA . LYS A 1 23 ? 2.246 -5.953 -7.210 1.00 0.00 23 LYS A CA 2
ATOM 1505 C C . LYS A 1 23 ? 3.109 -5.646 -5.984 1.00 0.00 23 LYS A C 2
ATOM 1506 O O . LYS A 1 23 ? 4.329 -5.797 -6.027 1.00 0.00 23 LYS A O 2
ATOM 1525 N N . PHE A 1 24 ? 2.442 -5.221 -4.922 1.00 0.00 24 PHE A N 2
ATOM 1526 C CA . PHE A 1 24 ? 3.133 -4.891 -3.687 1.00 0.00 24 PHE A CA 2
ATOM 1527 C C . PHE A 1 24 ? 2.440 -5.533 -2.483 1.00 0.00 24 PHE A C 2
ATOM 1528 O O . PHE A 1 24 ? 1.269 -5.900 -2.559 1.00 0.00 24 PHE A O 2
ATOM 1545 N N . THR A 1 25 ? 3.194 -5.648 -1.399 1.00 0.00 25 THR A N 2
ATOM 1546 C CA . THR A 1 25 ? 2.667 -6.239 -0.181 1.00 0.00 25 THR A CA 2
ATOM 1547 C C . THR A 1 25 ? 2.044 -5.161 0.709 1.00 0.00 25 THR A C 2
ATOM 1548 O O . THR A 1 25 ? 2.441 -3.998 0.651 1.00 0.00 25 THR A O 2
ATOM 1559 N N . ALA A 1 26 ? 1.078 -5.586 1.510 1.00 0.00 26 ALA A N 2
ATOM 1560 C CA . ALA A 1 26 ? 0.397 -4.672 2.411 1.00 0.00 26 ALA A CA 2
ATOM 1561 C C . ALA A 1 26 ? 1.416 -3.704 3.016 1.00 0.00 26 ALA A C 2
ATOM 1562 O O . ALA A 1 26 ? 1.286 -2.490 2.872 1.00 0.00 26 ALA A O 2
ATOM 1569 N N . GLU A 1 27 ? 2.407 -4.279 3.681 1.00 0.00 27 GLU A N 2
ATOM 1570 C CA . GLU A 1 27 ? 3.448 -3.483 4.309 1.00 0.00 27 GLU A CA 2
ATOM 1571 C C . GLU A 1 27 ? 3.814 -2.293 3.421 1.00 0.00 27 GLU A C 2
ATOM 1572 O O . GLU A 1 27 ? 3.738 -1.144 3.854 1.00 0.00 27 GLU A O 2
ATOM 1584 N N . GLN A 1 28 ? 4.205 -2.608 2.195 1.00 0.00 28 GLN A N 2
ATOM 1585 C CA . GLN A 1 28 ? 4.583 -1.579 1.242 1.00 0.00 28 GLN A CA 2
ATOM 1586 C C . GLN A 1 28 ? 3.454 -0.558 1.087 1.00 0.00 28 GLN A C 2
ATOM 1587 O O . GLN A 1 28 ? 3.670 0.641 1.256 1.00 0.00 28 GLN A O 2
ATOM 1601 N N . LYS A 1 29 ? 2.275 -1.071 0.767 1.00 0.00 29 LYS A N 2
ATOM 1602 C CA . LYS A 1 29 ? 1.112 -0.219 0.587 1.00 0.00 29 LYS A CA 2
ATOM 1603 C C . LYS A 1 29 ? 0.913 0.635 1.841 1.00 0.00 29 LYS A C 2
ATOM 1604 O O . LYS A 1 29 ? 0.854 1.861 1.758 1.00 0.00 29 LYS A O 2
ATOM 1623 N N . GLU A 1 30 ? 0.814 -0.046 2.973 1.00 0.00 30 GLU A N 2
ATOM 1624 C CA . GLU A 1 30 ? 0.623 0.636 4.242 1.00 0.00 30 GLU A CA 2
ATOM 1625 C C . GLU A 1 30 ? 1.711 1.692 4.447 1.00 0.00 30 GLU A C 2
ATOM 1626 O O . GLU A 1 30 ? 1.410 2.871 4.626 1.00 0.00 30 GLU A O 2
ATOM 1638 N N . LYS A 1 31 ? 2.952 1.230 4.414 1.00 0.00 31 LYS A N 2
ATOM 1639 C CA . LYS A 1 31 ? 4.087 2.120 4.594 1.00 0.00 31 LYS A CA 2
ATOM 1640 C C . LYS A 1 31 ? 3.947 3.315 3.649 1.00 0.00 31 LYS A C 2
ATOM 1641 O O . LYS A 1 31 ? 3.988 4.464 4.085 1.00 0.00 31 LYS A O 2
ATOM 1660 N N . MET A 1 32 ? 3.784 3.002 2.371 1.00 0.00 32 MET A N 2
ATOM 1661 C CA . MET A 1 32 ? 3.639 4.036 1.361 1.00 0.00 32 MET A CA 2
ATOM 1662 C C . MET A 1 32 ? 2.451 4.948 1.676 1.00 0.00 32 MET A C 2
ATOM 1663 O O . MET A 1 32 ? 2.582 6.171 1.662 1.00 0.00 32 MET A O 2
ATOM 1677 N N . LEU A 1 33 ? 1.319 4.317 1.954 1.00 0.00 33 LEU A N 2
ATOM 1678 C CA . LEU A 1 33 ? 0.110 5.057 2.273 1.00 0.00 33 LEU A CA 2
ATOM 1679 C C . LEU A 1 33 ? 0.447 6.178 3.257 1.00 0.00 33 LEU A C 2
ATOM 1680 O O . LEU A 1 33 ? 0.000 7.312 3.089 1.00 0.00 33 LEU A O 2
ATOM 1696 N N . ALA A 1 34 ? 1.234 5.823 4.263 1.00 0.00 34 ALA A N 2
ATOM 1697 C CA . ALA A 1 34 ? 1.636 6.786 5.274 1.00 0.00 34 ALA A CA 2
ATOM 1698 C C . ALA A 1 34 ? 2.793 7.631 4.735 1.00 0.00 34 ALA A C 2
ATOM 1699 O O . ALA A 1 34 ? 2.698 8.856 4.681 1.00 0.00 34 ALA A O 2
ATOM 1706 N N . PHE A 1 35 ? 3.858 6.943 4.351 1.00 0.00 35 PHE A N 2
ATOM 1707 C CA . PHE A 1 35 ? 5.031 7.615 3.819 1.00 0.00 35 PHE A CA 2
ATOM 1708 C C . PHE A 1 35 ? 4.631 8.788 2.922 1.00 0.00 35 PHE A C 2
ATOM 1709 O O . PHE A 1 35 ? 5.038 9.924 3.160 1.00 0.00 35 PHE A O 2
ATOM 1726 N N . ALA A 1 36 ? 3.838 8.473 1.908 1.00 0.00 36 ALA A N 2
ATOM 1727 C CA . ALA A 1 36 ? 3.378 9.486 0.974 1.00 0.00 36 ALA A CA 2
ATOM 1728 C C . ALA A 1 36 ? 2.586 10.552 1.734 1.00 0.00 36 ALA A C 2
ATOM 1729 O O . ALA A 1 36 ? 2.729 11.744 1.466 1.00 0.00 36 ALA A O 2
ATOM 1736 N N . GLU A 1 37 ? 1.769 10.085 2.666 1.00 0.00 37 GLU A N 2
ATOM 1737 C CA . GLU A 1 37 ? 0.954 10.983 3.466 1.00 0.00 37 GLU A CA 2
ATOM 1738 C C . GLU A 1 37 ? 1.842 11.980 4.215 1.00 0.00 37 GLU A C 2
ATOM 1739 O O . GLU A 1 37 ? 1.414 13.093 4.516 1.00 0.00 37 GLU A O 2
ATOM 1751 N N . ARG A 1 38 ? 3.062 11.544 4.493 1.00 0.00 38 ARG A N 2
ATOM 1752 C CA . ARG A 1 38 ? 4.013 12.383 5.201 1.00 0.00 38 ARG A CA 2
ATOM 1753 C C . ARG A 1 38 ? 4.660 13.380 4.238 1.00 0.00 38 ARG A C 2
ATOM 1754 O O . ARG A 1 38 ? 4.745 14.571 4.535 1.00 0.00 38 ARG A O 2
ATOM 1775 N N . LEU A 1 39 ? 5.100 12.857 3.103 1.00 0.00 39 LEU A N 2
ATOM 1776 C CA . LEU A 1 39 ? 5.737 13.687 2.094 1.00 0.00 39 LEU A CA 2
ATOM 1777 C C . LEU A 1 39 ? 4.675 14.535 1.392 1.00 0.00 39 LEU A C 2
ATOM 1778 O O . LEU A 1 39 ? 4.999 15.523 0.735 1.00 0.00 39 LEU A O 2
ATOM 1794 N N . GLY A 1 40 ? 3.428 14.119 1.556 1.00 0.00 40 GLY A N 2
ATOM 1795 C CA . GLY A 1 40 ? 2.316 14.828 0.946 1.00 0.00 40 GLY A CA 2
ATOM 1796 C C . GLY A 1 40 ? 2.024 14.290 -0.456 1.00 0.00 40 GLY A C 2
ATOM 1797 O O . GLY A 1 40 ? 1.524 15.017 -1.312 1.00 0.00 40 GLY A O 2
ATOM 1801 N N . TRP A 1 41 ? 2.349 13.019 -0.646 1.00 0.00 41 TRP A N 2
ATOM 1802 C CA . TRP A 1 41 ? 2.128 12.375 -1.930 1.00 0.00 41 TRP A CA 2
ATOM 1803 C C . TRP A 1 41 ? 3.050 13.036 -2.956 1.00 0.00 41 TRP A C 2
ATOM 1804 O O . TRP A 1 41 ? 2.754 13.040 -4.150 1.00 0.00 41 TRP A O 2
ATOM 1825 N N . ARG A 1 42 ? 4.149 13.579 -2.453 1.00 0.00 42 ARG A N 2
ATOM 1826 C CA . ARG A 1 42 ? 5.117 14.241 -3.311 1.00 0.00 42 ARG A CA 2
ATOM 1827 C C . ARG A 1 42 ? 6.534 14.029 -2.775 1.00 0.00 42 ARG A C 2
ATOM 1828 O O . ARG A 1 42 ? 6.715 13.659 -1.616 1.00 0.00 42 ARG A O 2
ATOM 1849 N N . ILE A 1 43 ? 7.504 14.273 -3.645 1.00 0.00 43 ILE A N 2
ATOM 1850 C CA . ILE A 1 43 ? 8.899 14.114 -3.273 1.00 0.00 43 ILE A CA 2
ATOM 1851 C C . ILE A 1 43 ? 9.693 15.329 -3.758 1.00 0.00 43 ILE A C 2
ATOM 1852 O O . ILE A 1 43 ? 9.515 15.781 -4.887 1.00 0.00 43 ILE A O 2
ATOM 1868 N N . GLN A 1 44 ? 10.553 15.822 -2.879 1.00 0.00 44 GLN A N 2
ATOM 1869 C CA . GLN A 1 44 ? 11.375 16.976 -3.202 1.00 0.00 44 GLN A CA 2
ATOM 1870 C C . GLN A 1 44 ? 12.859 16.617 -3.097 1.00 0.00 44 GLN A C 2
ATOM 1871 O O . GLN A 1 44 ? 13.208 15.452 -2.909 1.00 0.00 44 GLN A O 2
ATOM 1885 N N . LYS A 1 45 ? 13.692 17.639 -3.223 1.00 0.00 45 LYS A N 2
ATOM 1886 C CA . LYS A 1 45 ? 15.130 17.446 -3.144 1.00 0.00 45 LYS A CA 2
ATOM 1887 C C . LYS A 1 45 ? 15.514 17.085 -1.708 1.00 0.00 45 LYS A C 2
ATOM 1888 O O . LYS A 1 45 ? 16.561 16.482 -1.474 1.00 0.00 45 LYS A O 2
ATOM 1907 N N . HIS A 1 46 ? 14.647 17.469 -0.783 1.00 0.00 46 HIS A N 2
ATOM 1908 C CA . HIS A 1 46 ? 14.882 17.193 0.624 1.00 0.00 46 HIS A CA 2
ATOM 1909 C C . HIS A 1 46 ? 14.462 15.757 0.943 1.00 0.00 46 HIS A C 2
ATOM 1910 O O . HIS A 1 46 ? 15.105 15.082 1.746 1.00 0.00 46 HIS A O 2
ATOM 1924 N N . ASP A 1 47 ? 13.386 15.332 0.297 1.00 0.00 47 ASP A N 2
ATOM 1925 C CA . ASP A 1 47 ? 12.873 13.988 0.502 1.00 0.00 47 ASP A CA 2
ATOM 1926 C C . ASP A 1 47 ? 13.611 13.018 -0.423 1.00 0.00 47 ASP A C 2
ATOM 1927 O O . ASP A 1 47 ? 12.985 12.222 -1.120 1.00 0.00 47 ASP A O 2
ATOM 1936 N N . ASP A 1 48 ? 14.932 13.118 -0.399 1.00 0.00 48 ASP A N 2
ATOM 1937 C CA . ASP A 1 48 ? 15.762 12.259 -1.227 1.00 0.00 48 ASP A CA 2
ATOM 1938 C C . ASP A 1 48 ? 16.208 11.045 -0.410 1.00 0.00 48 ASP A C 2
ATOM 1939 O O . ASP A 1 48 ? 15.949 9.905 -0.793 1.00 0.00 48 ASP A O 2
ATOM 1948 N N . VAL A 1 49 ? 16.869 11.331 0.702 1.00 0.00 49 VAL A N 2
ATOM 1949 C CA . VAL A 1 49 ? 17.353 10.276 1.577 1.00 0.00 49 VAL A CA 2
ATOM 1950 C C . VAL A 1 49 ? 16.161 9.502 2.142 1.00 0.00 49 VAL A C 2
ATOM 1951 O O . VAL A 1 49 ? 16.080 8.284 1.991 1.00 0.00 49 VAL A O 2
ATOM 1964 N N . ALA A 1 50 ? 15.265 10.240 2.781 1.00 0.00 50 ALA A N 2
ATOM 1965 C CA . ALA A 1 50 ? 14.081 9.637 3.369 1.00 0.00 50 ALA A CA 2
ATOM 1966 C C . ALA A 1 50 ? 13.480 8.636 2.381 1.00 0.00 50 ALA A C 2
ATOM 1967 O O . ALA A 1 50 ? 13.014 7.569 2.780 1.00 0.00 50 ALA A O 2
ATOM 1974 N N . VAL A 1 51 ? 13.509 9.014 1.112 1.00 0.00 51 VAL A N 2
ATOM 1975 C CA . VAL A 1 51 ? 12.973 8.163 0.064 1.00 0.00 51 VAL A CA 2
ATOM 1976 C C . VAL A 1 51 ? 13.838 6.907 -0.060 1.00 0.00 51 VAL A C 2
ATOM 1977 O O . VAL A 1 51 ? 13.317 5.799 -0.181 1.00 0.00 51 VAL A O 2
ATOM 1990 N N . GLU A 1 52 ? 15.145 7.122 -0.024 1.00 0.00 52 GLU A N 2
ATOM 1991 C CA . GLU A 1 52 ? 16.087 6.021 -0.131 1.00 0.00 52 GLU A CA 2
ATOM 1992 C C . GLU A 1 52 ? 15.961 5.095 1.081 1.00 0.00 52 GLU A C 2
ATOM 1993 O O . GLU A 1 52 ? 16.024 3.874 0.942 1.00 0.00 52 GLU A O 2
ATOM 2005 N N . GLN A 1 53 ? 15.785 5.710 2.240 1.00 0.00 53 GLN A N 2
ATOM 2006 C CA . GLN A 1 53 ? 15.649 4.956 3.475 1.00 0.00 53 GLN A CA 2
ATOM 2007 C C . GLN A 1 53 ? 14.435 4.027 3.399 1.00 0.00 53 GLN A C 2
ATOM 2008 O O . GLN A 1 53 ? 14.474 2.907 3.904 1.00 0.00 53 GLN A O 2
ATOM 2022 N N . PHE A 1 54 ? 13.386 4.527 2.762 1.00 0.00 54 PHE A N 2
ATOM 2023 C CA . PHE A 1 54 ? 12.164 3.756 2.613 1.00 0.00 54 PHE A CA 2
ATOM 2024 C C . PHE A 1 54 ? 12.392 2.533 1.722 1.00 0.00 54 PHE A C 2
ATOM 2025 O O . PHE A 1 54 ? 12.063 1.412 2.106 1.00 0.00 54 PHE A O 2
ATOM 2042 N N . CYS A 1 55 ? 12.954 2.791 0.551 1.00 0.00 55 CYS A N 2
ATOM 2043 C CA . CYS A 1 55 ? 13.231 1.725 -0.397 1.00 0.00 55 CYS A CA 2
ATOM 2044 C C . CYS A 1 55 ? 14.096 0.674 0.300 1.00 0.00 55 CYS A C 2
ATOM 2045 O O . CYS A 1 55 ? 13.788 -0.517 0.258 1.00 0.00 55 CYS A O 2
ATOM 2053 N N . ALA A 1 56 ? 15.162 1.151 0.926 1.00 0.00 56 ALA A N 2
ATOM 2054 C CA . ALA A 1 56 ? 16.074 0.267 1.632 1.00 0.00 56 ALA A CA 2
ATOM 2055 C C . ALA A 1 56 ? 15.277 -0.624 2.587 1.00 0.00 56 ALA A C 2
ATOM 2056 O O . ALA A 1 56 ? 15.741 -1.695 2.975 1.00 0.00 56 ALA A O 2
ATOM 2063 N N . GLU A 1 57 ? 14.091 -0.148 2.938 1.00 0.00 57 GLU A N 2
ATOM 2064 C CA . GLU A 1 57 ? 13.225 -0.888 3.840 1.00 0.00 57 GLU A CA 2
ATOM 2065 C C . GLU A 1 57 ? 12.188 -1.685 3.046 1.00 0.00 57 GLU A C 2
ATOM 2066 O O . GLU A 1 57 ? 12.266 -2.911 2.971 1.00 0.00 57 GLU A O 2
ATOM 2078 N N . THR A 1 58 ? 11.241 -0.957 2.473 1.00 0.00 58 THR A N 2
ATOM 2079 C CA . THR A 1 58 ? 10.190 -1.581 1.687 1.00 0.00 58 THR A CA 2
ATOM 2080 C C . THR A 1 58 ? 10.775 -2.223 0.428 1.00 0.00 58 THR A C 2
ATOM 2081 O O . THR A 1 58 ? 10.540 -3.400 0.160 1.00 0.00 58 THR A O 2
ATOM 2092 N N . GLY A 1 59 ? 11.527 -1.421 -0.312 1.00 0.00 59 GLY A N 2
ATOM 2093 C CA . GLY A 1 59 ? 12.148 -1.896 -1.537 1.00 0.00 59 GLY A CA 2
ATOM 2094 C C . GLY A 1 59 ? 11.512 -1.239 -2.764 1.00 0.00 59 GLY A C 2
ATOM 2095 O O . GLY A 1 59 ? 11.870 -1.556 -3.897 1.00 0.00 59 GLY A O 2
ATOM 2099 N N . VAL A 1 60 ? 10.580 -0.336 -2.496 1.00 0.00 60 VAL A N 2
ATOM 2100 C CA . VAL A 1 60 ? 9.892 0.368 -3.565 1.00 0.00 60 VAL A CA 2
ATOM 2101 C C . VAL A 1 60 ? 10.852 1.369 -4.211 1.00 0.00 60 VAL A C 2
ATOM 2102 O O . VAL A 1 60 ? 11.569 2.086 -3.514 1.00 0.00 60 VAL A O 2
ATOM 2115 N N . ARG A 1 61 ? 10.834 1.386 -5.536 1.00 0.00 61 ARG A N 2
ATOM 2116 C CA . ARG A 1 61 ? 11.694 2.288 -6.284 1.00 0.00 61 ARG A CA 2
ATOM 2117 C C . ARG A 1 61 ? 11.103 3.699 -6.293 1.00 0.00 61 ARG A C 2
ATOM 2118 O O . ARG A 1 61 ? 9.913 3.876 -6.545 1.00 0.00 61 ARG A O 2
ATOM 2139 N N . ARG A 1 62 ? 11.964 4.668 -6.015 1.00 0.00 62 ARG A N 2
ATOM 2140 C CA . ARG A 1 62 ? 11.542 6.058 -5.988 1.00 0.00 62 ARG A CA 2
ATOM 2141 C C . ARG A 1 62 ? 10.568 6.340 -7.134 1.00 0.00 62 ARG A C 2
ATOM 2142 O O . ARG A 1 62 ? 9.501 6.913 -6.920 1.00 0.00 62 ARG A O 2
ATOM 2163 N N . GLN A 1 63 ? 10.970 5.923 -8.325 1.00 0.00 63 GLN A N 2
ATOM 2164 C CA . GLN A 1 63 ? 10.146 6.123 -9.505 1.00 0.00 63 GLN A CA 2
ATOM 2165 C C . GLN A 1 63 ? 8.784 5.451 -9.322 1.00 0.00 63 GLN A C 2
ATOM 2166 O O . GLN A 1 63 ? 7.751 6.037 -9.642 1.00 0.00 63 GLN A O 2
ATOM 2180 N N . VAL A 1 64 ? 8.826 4.231 -8.807 1.00 0.00 64 VAL A N 2
ATOM 2181 C CA . VAL A 1 64 ? 7.608 3.474 -8.577 1.00 0.00 64 VAL A CA 2
ATOM 2182 C C . VAL A 1 64 ? 6.791 4.152 -7.475 1.00 0.00 64 VAL A C 2
ATOM 2183 O O . VAL A 1 64 ? 5.581 4.328 -7.614 1.00 0.00 64 VAL A O 2
ATOM 2196 N N . LEU A 1 65 ? 7.484 4.514 -6.406 1.00 0.00 65 LEU A N 2
ATOM 2197 C CA . LEU A 1 65 ? 6.838 5.169 -5.281 1.00 0.00 65 LEU A CA 2
ATOM 2198 C C . LEU A 1 65 ? 6.251 6.505 -5.743 1.00 0.00 65 LEU A C 2
ATOM 2199 O O . LEU A 1 65 ? 5.067 6.769 -5.543 1.00 0.00 65 LEU A O 2
ATOM 2215 N N . LYS A 1 66 ? 7.107 7.312 -6.352 1.00 0.00 66 LYS A N 2
ATOM 2216 C CA . LYS A 1 66 ? 6.689 8.614 -6.844 1.00 0.00 66 LYS A CA 2
ATOM 2217 C C . LYS A 1 66 ? 5.462 8.444 -7.743 1.00 0.00 66 LYS A C 2
ATOM 2218 O O . LYS A 1 66 ? 4.434 9.082 -7.522 1.00 0.00 66 LYS A O 2
ATOM 2237 N N . ILE A 1 67 ? 5.611 7.581 -8.737 1.00 0.00 67 ILE A N 2
ATOM 2238 C CA . ILE A 1 67 ? 4.528 7.319 -9.669 1.00 0.00 67 ILE A CA 2
ATOM 2239 C C . ILE A 1 67 ? 3.340 6.724 -8.911 1.00 0.00 67 ILE A C 2
ATOM 2240 O O . ILE A 1 67 ? 2.188 7.020 -9.224 1.00 0.00 67 ILE A O 2
ATOM 2256 N N . TRP A 1 68 ? 3.662 5.895 -7.928 1.00 0.00 68 TRP A N 2
ATOM 2257 C CA . TRP A 1 68 ? 2.635 5.256 -7.123 1.00 0.00 68 TRP A CA 2
ATOM 2258 C C . TRP A 1 68 ? 1.774 6.354 -6.495 1.00 0.00 68 TRP A C 2
ATOM 2259 O O . TRP A 1 68 ? 0.548 6.312 -6.582 1.00 0.00 68 TRP A O 2
ATOM 2280 N N . MET A 1 69 ? 2.450 7.311 -5.877 1.00 0.00 69 MET A N 2
ATOM 2281 C CA . MET A 1 69 ? 1.762 8.419 -5.236 1.00 0.00 69 MET A CA 2
ATOM 2282 C C . MET A 1 69 ? 0.770 9.078 -6.195 1.00 0.00 69 MET A C 2
ATOM 2283 O O . MET A 1 69 ? -0.425 9.143 -5.910 1.00 0.00 69 MET A O 2
ATOM 2297 N N . HIS A 1 70 ? 1.301 9.549 -7.314 1.00 0.00 70 HIS A N 2
ATOM 2298 C CA . HIS A 1 70 ? 0.476 10.201 -8.317 1.00 0.00 70 HIS A CA 2
ATOM 2299 C C . HIS A 1 70 ? -0.673 9.274 -8.718 1.00 0.00 70 HIS A C 2
ATOM 2300 O O . HIS A 1 70 ? -1.841 9.647 -8.617 1.00 0.00 70 HIS A O 2
ATOM 2314 N N . ASN A 1 71 ? -0.302 8.082 -9.164 1.00 0.00 71 ASN A N 2
ATOM 2315 C CA . ASN A 1 71 ? -1.287 7.099 -9.580 1.00 0.00 71 ASN A CA 2
ATOM 2316 C C . ASN A 1 71 ? -2.463 7.115 -8.601 1.00 0.00 71 ASN A C 2
ATOM 2317 O O . ASN A 1 71 ? -3.595 6.819 -8.979 1.00 0.00 71 ASN A O 2
ATOM 2328 N N . ASN A 1 72 ? -2.153 7.462 -7.360 1.00 0.00 72 ASN A N 2
ATOM 2329 C CA . ASN A 1 72 ? -3.169 7.520 -6.323 1.00 0.00 72 ASN A CA 2
ATOM 2330 C C . ASN A 1 72 ? -3.726 8.943 -6.240 1.00 0.00 72 ASN A C 2
ATOM 2331 O O . ASN A 1 72 ? -4.907 9.167 -6.497 1.00 0.00 72 ASN A O 2
ATOM 2342 N N . LYS A 1 73 ? -2.848 9.867 -5.879 1.00 0.00 73 LYS A N 2
ATOM 2343 C CA . LYS A 1 73 ? -3.236 11.262 -5.758 1.00 0.00 73 LYS A CA 2
ATOM 2344 C C . LYS A 1 73 ? -4.083 11.658 -6.970 1.00 0.00 73 LYS A C 2
ATOM 2345 O O . LYS A 1 73 ? -4.137 10.928 -7.959 1.00 0.00 73 LYS A O 2
ATOM 2364 N N . ASN A 1 74 ? -4.723 12.812 -6.853 1.00 0.00 74 ASN A N 2
ATOM 2365 C CA . ASN A 1 74 ? -5.564 13.314 -7.926 1.00 0.00 74 ASN A CA 2
ATOM 2366 C C . ASN A 1 74 ? -4.874 13.063 -9.269 1.00 0.00 74 ASN A C 2
ATOM 2367 O O . ASN A 1 74 ? -3.944 13.780 -9.635 1.00 0.00 74 ASN A O 2
ATOM 2378 N N . SER A 1 75 ? -5.356 12.045 -9.965 1.00 0.00 75 SER A N 2
ATOM 2379 C CA . SER A 1 75 ? -4.798 11.691 -11.259 1.00 0.00 75 SER A CA 2
ATOM 2380 C C . SER A 1 75 ? -5.163 12.756 -12.295 1.00 0.00 75 SER A C 2
ATOM 2381 O O . SER A 1 75 ? -4.320 13.562 -12.686 1.00 0.00 75 SER A O 2
ATOM 2389 N N . GLY A 1 76 ? -6.421 12.724 -12.711 1.00 0.00 76 GLY A N 2
ATOM 2390 C CA . GLY A 1 76 ? -6.908 13.676 -13.695 1.00 0.00 76 GLY A CA 2
ATOM 2391 C C . GLY A 1 76 ? -7.981 14.586 -13.092 1.00 0.00 76 GLY A C 2
ATOM 2392 O O . GLY A 1 76 ? -9.149 14.209 -13.019 1.00 0.00 76 GLY A O 2
ATOM 2396 N N . PRO A 1 77 ? -7.533 15.797 -12.665 1.00 0.00 77 PRO A N 2
ATOM 2397 C CA . PRO A 1 77 ? -8.441 16.763 -12.072 1.00 0.00 77 PRO A CA 2
ATOM 2398 C C . PRO A 1 77 ? -9.314 17.424 -13.141 1.00 0.00 77 PRO A C 2
ATOM 2399 O O . PRO A 1 77 ? -9.320 18.647 -13.274 1.00 0.00 77 PRO A O 2
ATOM 2410 N N . SER A 1 78 ? -10.030 16.586 -13.875 1.00 0.00 78 SER A N 2
ATOM 2411 C CA . SER A 1 78 ? -10.905 17.073 -14.928 1.00 0.00 78 SER A CA 2
ATOM 2412 C C . SER A 1 78 ? -10.074 17.695 -16.053 1.00 0.00 78 SER A C 2
ATOM 2413 O O . SER A 1 78 ? -9.941 18.916 -16.128 1.00 0.00 78 SER A O 2
ATOM 2421 N N . SER A 1 79 ? -9.537 16.828 -16.898 1.00 0.00 79 SER A N 2
ATOM 2422 C CA . SER A 1 79 ? -8.722 17.277 -18.014 1.00 0.00 79 SER A CA 2
ATOM 2423 C C . SER A 1 79 ? -9.551 17.276 -19.300 1.00 0.00 79 SER A C 2
ATOM 2424 O O . SER A 1 79 ? -10.039 16.231 -19.727 1.00 0.00 79 SER A O 2
ATOM 2432 N N . GLY A 1 80 ? -9.685 18.459 -19.882 1.00 0.00 80 GLY A N 2
ATOM 2433 C CA . GLY A 1 80 ? -10.446 18.607 -21.110 1.00 0.00 80 GLY A CA 2
ATOM 2434 C C . GLY A 1 80 ? -9.560 18.375 -22.336 1.00 0.00 80 GLY A C 2
ATOM 2435 O O . GLY A 1 80 ? -8.673 19.177 -22.626 1.00 0.00 80 GLY A O 2
ATOM 2439 N N . GLY A 1 1 ? -15.420 25.820 8.149 1.00 0.00 1 GLY A N 3
ATOM 2440 C CA . GLY A 1 1 ? -15.956 24.473 8.243 1.00 0.00 1 GLY A CA 3
ATOM 2441 C C . GLY A 1 1 ? -16.141 23.858 6.855 1.00 0.00 1 GLY A C 3
ATOM 2442 O O . GLY A 1 1 ? -15.603 24.364 5.871 1.00 0.00 1 GLY A O 3
ATOM 2446 N N . SER A 1 2 ? -16.904 22.775 6.819 1.00 0.00 2 SER A N 3
ATOM 2447 C CA . SER A 1 2 ? -17.166 22.086 5.567 1.00 0.00 2 SER A CA 3
ATOM 2448 C C . SER A 1 2 ? -15.857 21.562 4.974 1.00 0.00 2 SER A C 3
ATOM 2449 O O . SER A 1 2 ? -14.969 22.343 4.635 1.00 0.00 2 SER A O 3
ATOM 2457 N N . SER A 1 3 ? -15.779 20.244 4.865 1.00 0.00 3 SER A N 3
ATOM 2458 C CA . SER A 1 3 ? -14.593 19.607 4.318 1.00 0.00 3 SER A CA 3
ATOM 2459 C C . SER A 1 3 ? -14.997 18.460 3.389 1.00 0.00 3 SER A C 3
ATOM 2460 O O . SER A 1 3 ? -15.352 17.377 3.852 1.00 0.00 3 SER A O 3
ATOM 2468 N N . GLY A 1 4 ? -14.928 18.737 2.096 1.00 0.00 4 GLY A N 3
ATOM 2469 C CA . GLY A 1 4 ? -15.282 17.742 1.098 1.00 0.00 4 GLY A CA 3
ATOM 2470 C C . GLY A 1 4 ? -16.800 17.586 0.992 1.00 0.00 4 GLY A C 3
ATOM 2471 O O . GLY A 1 4 ? -17.540 18.555 1.157 1.00 0.00 4 GLY A O 3
ATOM 2475 N N . SER A 1 5 ? -17.220 16.360 0.718 1.00 0.00 5 SER A N 3
ATOM 2476 C CA . SER A 1 5 ? -18.636 16.065 0.589 1.00 0.00 5 SER A CA 3
ATOM 2477 C C . SER A 1 5 ? -18.928 14.657 1.114 1.00 0.00 5 SER A C 3
ATOM 2478 O O . SER A 1 5 ? -19.725 14.488 2.036 1.00 0.00 5 SER A O 3
ATOM 2486 N N . SER A 1 6 ? -18.267 13.684 0.505 1.00 0.00 6 SER A N 3
ATOM 2487 C CA . SER A 1 6 ? -18.445 12.297 0.900 1.00 0.00 6 SER A CA 3
ATOM 2488 C C . SER A 1 6 ? -19.865 11.836 0.564 1.00 0.00 6 SER A C 3
ATOM 2489 O O . SER A 1 6 ? -20.719 12.649 0.215 1.00 0.00 6 SER A O 3
ATOM 2497 N N . GLY A 1 7 ? -20.073 10.533 0.681 1.00 0.00 7 GLY A N 3
ATOM 2498 C CA . GLY A 1 7 ? -21.374 9.954 0.394 1.00 0.00 7 GLY A CA 3
ATOM 2499 C C . GLY A 1 7 ? -21.230 8.580 -0.264 1.00 0.00 7 GLY A C 3
ATOM 2500 O O . GLY A 1 7 ? -20.373 7.788 0.125 1.00 0.00 7 GLY A O 3
ATOM 2504 N N . SER A 1 8 ? -22.081 8.340 -1.251 1.00 0.00 8 SER A N 3
ATOM 2505 C CA . SER A 1 8 ? -22.059 7.076 -1.967 1.00 0.00 8 SER A CA 3
ATOM 2506 C C . SER A 1 8 ? -21.472 7.277 -3.365 1.00 0.00 8 SER A C 3
ATOM 2507 O O . SER A 1 8 ? -22.209 7.358 -4.347 1.00 0.00 8 SER A O 3
ATOM 2515 N N . ASN A 1 9 ? -20.150 7.352 -3.412 1.00 0.00 9 ASN A N 3
ATOM 2516 C CA . ASN A 1 9 ? -19.455 7.542 -4.674 1.00 0.00 9 ASN A CA 3
ATOM 2517 C C . ASN A 1 9 ? -18.538 6.345 -4.932 1.00 0.00 9 ASN A C 3
ATOM 2518 O O . ASN A 1 9 ? -17.450 6.258 -4.365 1.00 0.00 9 ASN A O 3
ATOM 2529 N N . PRO A 1 10 ? -19.024 5.428 -5.810 1.00 0.00 10 PRO A N 3
ATOM 2530 C CA . PRO A 1 10 ? -18.261 4.239 -6.151 1.00 0.00 10 PRO A CA 3
ATOM 2531 C C . PRO A 1 10 ? -17.105 4.581 -7.093 1.00 0.00 10 PRO A C 3
ATOM 2532 O O . PRO A 1 10 ? -17.224 5.476 -7.928 1.00 0.00 10 PRO A O 3
ATOM 2543 N N . SER A 1 11 ? -16.013 3.849 -6.928 1.00 0.00 11 SER A N 3
ATOM 2544 C CA . SER A 1 11 ? -14.837 4.063 -7.754 1.00 0.00 11 SER A CA 3
ATOM 2545 C C . SER A 1 11 ? -14.137 2.730 -8.023 1.00 0.00 11 SER A C 3
ATOM 2546 O O . SER A 1 11 ? -13.408 2.224 -7.171 1.00 0.00 11 SER A O 3
ATOM 2554 N N . SER A 1 12 ? -14.381 2.198 -9.212 1.00 0.00 12 SER A N 3
ATOM 2555 C CA . SER A 1 12 ? -13.783 0.934 -9.604 1.00 0.00 12 SER A CA 3
ATOM 2556 C C . SER A 1 12 ? -13.979 0.705 -11.104 1.00 0.00 12 SER A C 3
ATOM 2557 O O . SER A 1 12 ? -15.109 0.680 -11.589 1.00 0.00 12 SER A O 3
ATOM 2565 N N . SER A 1 13 ? -12.861 0.543 -11.796 1.00 0.00 13 SER A N 3
ATOM 2566 C CA . SER A 1 13 ? -12.896 0.317 -13.231 1.00 0.00 13 SER A CA 3
ATOM 2567 C C . SER A 1 13 ? -11.496 -0.033 -13.740 1.00 0.00 13 SER A C 3
ATOM 2568 O O . SER A 1 13 ? -10.505 0.199 -13.049 1.00 0.00 13 SER A O 3
ATOM 2576 N N . GLY A 1 14 ? -11.459 -0.585 -14.944 1.00 0.00 14 GLY A N 3
ATOM 2577 C CA . GLY A 1 14 ? -10.197 -0.969 -15.553 1.00 0.00 14 GLY A CA 3
ATOM 2578 C C . GLY A 1 14 ? -10.190 -0.648 -17.048 1.00 0.00 14 GLY A C 3
ATOM 2579 O O . GLY A 1 14 ? -10.719 0.380 -17.469 1.00 0.00 14 GLY A O 3
ATOM 2583 N N . GLY A 1 15 ? -9.584 -1.546 -17.811 1.00 0.00 15 GLY A N 3
ATOM 2584 C CA . GLY A 1 15 ? -9.501 -1.371 -19.251 1.00 0.00 15 GLY A CA 3
ATOM 2585 C C . GLY A 1 15 ? -8.079 -1.631 -19.754 1.00 0.00 15 GLY A C 3
ATOM 2586 O O . GLY A 1 15 ? -7.151 -1.768 -18.958 1.00 0.00 15 GLY A O 3
ATOM 2590 N N . THR A 1 16 ? -7.954 -1.692 -21.071 1.00 0.00 16 THR A N 3
ATOM 2591 C CA . THR A 1 16 ? -6.661 -1.934 -21.690 1.00 0.00 16 THR A CA 3
ATOM 2592 C C . THR A 1 16 ? -5.854 -0.636 -21.762 1.00 0.00 16 THR A C 3
ATOM 2593 O O . THR A 1 16 ? -6.409 0.453 -21.628 1.00 0.00 16 THR A O 3
ATOM 2604 N N . THR A 1 17 ? -4.556 -0.796 -21.975 1.00 0.00 17 THR A N 3
ATOM 2605 C CA . THR A 1 17 ? -3.667 0.350 -22.067 1.00 0.00 17 THR A CA 3
ATOM 2606 C C . THR A 1 17 ? -2.289 -0.084 -22.573 1.00 0.00 17 THR A C 3
ATOM 2607 O O . THR A 1 17 ? -1.906 0.242 -23.696 1.00 0.00 17 THR A O 3
ATOM 2618 N N . LYS A 1 18 ? -1.583 -0.812 -21.721 1.00 0.00 18 LYS A N 3
ATOM 2619 C CA . LYS A 1 18 ? -0.257 -1.294 -22.068 1.00 0.00 18 LYS A CA 3
ATOM 2620 C C . LYS A 1 18 ? 0.198 -2.317 -21.025 1.00 0.00 18 LYS A C 3
ATOM 2621 O O . LYS A 1 18 ? -0.613 -2.823 -20.252 1.00 0.00 18 LYS A O 3
ATOM 2640 N N . ARG A 1 19 ? 1.494 -2.591 -21.038 1.00 0.00 19 ARG A N 3
ATOM 2641 C CA . ARG A 1 19 ? 2.067 -3.545 -20.103 1.00 0.00 19 ARG A CA 3
ATOM 2642 C C . ARG A 1 19 ? 2.580 -2.822 -18.856 1.00 0.00 19 ARG A C 3
ATOM 2643 O O . ARG A 1 19 ? 3.779 -2.829 -18.579 1.00 0.00 19 ARG A O 3
ATOM 2664 N N . PHE A 1 20 ? 1.647 -2.216 -18.136 1.00 0.00 20 PHE A N 3
ATOM 2665 C CA . PHE A 1 20 ? 1.990 -1.491 -16.925 1.00 0.00 20 PHE A CA 3
ATOM 2666 C C . PHE A 1 20 ? 1.242 -2.058 -15.717 1.00 0.00 20 PHE A C 3
ATOM 2667 O O . PHE A 1 20 ? 0.053 -1.796 -15.539 1.00 0.00 20 PHE A O 3
ATOM 2684 N N . ARG A 1 21 ? 1.969 -2.824 -14.916 1.00 0.00 21 ARG A N 3
ATOM 2685 C CA . ARG A 1 21 ? 1.389 -3.429 -13.730 1.00 0.00 21 ARG A CA 3
ATOM 2686 C C . ARG A 1 21 ? 2.475 -3.700 -12.687 1.00 0.00 21 ARG A C 3
ATOM 2687 O O . ARG A 1 21 ? 3.605 -4.039 -13.036 1.00 0.00 21 ARG A O 3
ATOM 2708 N N . THR A 1 22 ? 2.095 -3.541 -11.428 1.00 0.00 22 THR A N 3
ATOM 2709 C CA . THR A 1 22 ? 3.022 -3.764 -10.332 1.00 0.00 22 THR A CA 3
ATOM 2710 C C . THR A 1 22 ? 2.338 -4.537 -9.203 1.00 0.00 22 THR A C 3
ATOM 2711 O O . THR A 1 22 ? 1.131 -4.411 -9.002 1.00 0.00 22 THR A O 3
ATOM 2722 N N . LYS A 1 23 ? 3.139 -5.320 -8.495 1.00 0.00 23 LYS A N 3
ATOM 2723 C CA . LYS A 1 23 ? 2.625 -6.114 -7.392 1.00 0.00 23 LYS A CA 3
ATOM 2724 C C . LYS A 1 23 ? 3.425 -5.798 -6.127 1.00 0.00 23 LYS A C 3
ATOM 2725 O O . LYS A 1 23 ? 4.645 -5.958 -6.103 1.00 0.00 23 LYS A O 3
ATOM 2744 N N . PHE A 1 24 ? 2.707 -5.355 -5.106 1.00 0.00 24 PHE A N 3
ATOM 2745 C CA . PHE A 1 24 ? 3.335 -5.015 -3.840 1.00 0.00 24 PHE A CA 3
ATOM 2746 C C . PHE A 1 24 ? 2.640 -5.725 -2.676 1.00 0.00 24 PHE A C 3
ATOM 2747 O O . PHE A 1 24 ? 1.627 -6.395 -2.868 1.00 0.00 24 PHE A O 3
ATOM 2764 N N . THR A 1 25 ? 3.213 -5.552 -1.493 1.00 0.00 25 THR A N 3
ATOM 2765 C CA . THR A 1 25 ? 2.662 -6.168 -0.298 1.00 0.00 25 THR A CA 3
ATOM 2766 C C . THR A 1 25 ? 2.021 -5.108 0.600 1.00 0.00 25 THR A C 3
ATOM 2767 O O . THR A 1 25 ? 2.408 -3.941 0.564 1.00 0.00 25 THR A O 3
ATOM 2778 N N . ALA A 1 26 ? 1.051 -5.552 1.386 1.00 0.00 26 ALA A N 3
ATOM 2779 C CA . ALA A 1 26 ? 0.352 -4.657 2.292 1.00 0.00 26 ALA A CA 3
ATOM 2780 C C . ALA A 1 26 ? 1.358 -3.693 2.925 1.00 0.00 26 ALA A C 3
ATOM 2781 O O . ALA A 1 26 ? 1.189 -2.477 2.851 1.00 0.00 26 ALA A O 3
ATOM 2788 N N . GLU A 1 27 ? 2.382 -4.273 3.535 1.00 0.00 27 GLU A N 3
ATOM 2789 C CA . GLU A 1 27 ? 3.414 -3.481 4.181 1.00 0.00 27 GLU A CA 3
ATOM 2790 C C . GLU A 1 27 ? 3.784 -2.279 3.310 1.00 0.00 27 GLU A C 3
ATOM 2791 O O . GLU A 1 27 ? 3.624 -1.133 3.727 1.00 0.00 27 GLU A O 3
ATOM 2803 N N . GLN A 1 28 ? 4.272 -2.581 2.116 1.00 0.00 28 GLN A N 3
ATOM 2804 C CA . GLN A 1 28 ? 4.666 -1.540 1.182 1.00 0.00 28 GLN A CA 3
ATOM 2805 C C . GLN A 1 28 ? 3.533 -0.527 1.009 1.00 0.00 28 GLN A C 3
ATOM 2806 O O . GLN A 1 28 ? 3.750 0.679 1.122 1.00 0.00 28 GLN A O 3
ATOM 2820 N N . LYS A 1 29 ? 2.348 -1.053 0.736 1.00 0.00 29 LYS A N 3
ATOM 2821 C CA . LYS A 1 29 ? 1.180 -0.209 0.545 1.00 0.00 29 LYS A CA 3
ATOM 2822 C C . LYS A 1 29 ? 0.974 0.658 1.789 1.00 0.00 29 LYS A C 3
ATOM 2823 O O . LYS A 1 29 ? 0.995 1.885 1.705 1.00 0.00 29 LYS A O 3
ATOM 2842 N N . GLU A 1 30 ? 0.780 -0.015 2.914 1.00 0.00 30 GLU A N 3
ATOM 2843 C CA . GLU A 1 30 ? 0.571 0.679 4.173 1.00 0.00 30 GLU A CA 3
ATOM 2844 C C . GLU A 1 30 ? 1.687 1.698 4.411 1.00 0.00 30 GLU A C 3
ATOM 2845 O O . GLU A 1 30 ? 1.420 2.882 4.610 1.00 0.00 30 GLU A O 3
ATOM 2857 N N . LYS A 1 31 ? 2.915 1.200 4.381 1.00 0.00 31 LYS A N 3
ATOM 2858 C CA . LYS A 1 31 ? 4.073 2.052 4.590 1.00 0.00 31 LYS A CA 3
ATOM 2859 C C . LYS A 1 31 ? 3.987 3.261 3.655 1.00 0.00 31 LYS A C 3
ATOM 2860 O O . LYS A 1 31 ? 4.102 4.402 4.098 1.00 0.00 31 LYS A O 3
ATOM 2879 N N . MET A 1 32 ? 3.786 2.968 2.379 1.00 0.00 32 MET A N 3
ATOM 2880 C CA . MET A 1 32 ? 3.684 4.016 1.377 1.00 0.00 32 MET A CA 3
ATOM 2881 C C . MET A 1 32 ? 2.507 4.946 1.676 1.00 0.00 32 MET A C 3
ATOM 2882 O O . MET A 1 32 ? 2.664 6.166 1.695 1.00 0.00 32 MET A O 3
ATOM 2896 N N . LEU A 1 33 ? 1.353 4.335 1.902 1.00 0.00 33 LEU A N 3
ATOM 2897 C CA . LEU A 1 33 ? 0.150 5.093 2.199 1.00 0.00 33 LEU A CA 3
ATOM 2898 C C . LEU A 1 33 ? 0.489 6.215 3.182 1.00 0.00 33 LEU A C 3
ATOM 2899 O O . LEU A 1 33 ? 0.080 7.359 2.990 1.00 0.00 33 LEU A O 3
ATOM 2915 N N . ALA A 1 34 ? 1.234 5.849 4.215 1.00 0.00 34 ALA A N 3
ATOM 2916 C CA . ALA A 1 34 ? 1.633 6.810 5.229 1.00 0.00 34 ALA A CA 3
ATOM 2917 C C . ALA A 1 34 ? 2.811 7.635 4.708 1.00 0.00 34 ALA A C 3
ATOM 2918 O O . ALA A 1 34 ? 2.729 8.860 4.627 1.00 0.00 34 ALA A O 3
ATOM 2925 N N . PHE A 1 35 ? 3.880 6.931 4.366 1.00 0.00 35 PHE A N 3
ATOM 2926 C CA . PHE A 1 35 ? 5.074 7.583 3.855 1.00 0.00 35 PHE A CA 3
ATOM 2927 C C . PHE A 1 35 ? 4.710 8.763 2.952 1.00 0.00 35 PHE A C 3
ATOM 2928 O O . PHE A 1 35 ? 5.280 9.846 3.080 1.00 0.00 35 PHE A O 3
ATOM 2945 N N . ALA A 1 36 ? 3.763 8.514 2.059 1.00 0.00 36 ALA A N 3
ATOM 2946 C CA . ALA A 1 36 ? 3.316 9.543 1.135 1.00 0.00 36 ALA A CA 3
ATOM 2947 C C . ALA A 1 36 ? 2.614 10.654 1.917 1.00 0.00 36 ALA A C 3
ATOM 2948 O O . ALA A 1 36 ? 3.049 11.805 1.894 1.00 0.00 36 ALA A O 3
ATOM 2955 N N . GLU A 1 37 ? 1.539 10.272 2.592 1.00 0.00 37 GLU A N 3
ATOM 2956 C CA . GLU A 1 37 ? 0.773 11.222 3.379 1.00 0.00 37 GLU A CA 3
ATOM 2957 C C . GLU A 1 37 ? 1.711 12.168 4.131 1.00 0.00 37 GLU A C 3
ATOM 2958 O O . GLU A 1 37 ? 1.356 13.314 4.403 1.00 0.00 37 GLU A O 3
ATOM 2970 N N . ARG A 1 38 ? 2.891 11.654 4.445 1.00 0.00 38 ARG A N 3
ATOM 2971 C CA . ARG A 1 38 ? 3.884 12.438 5.160 1.00 0.00 38 ARG A CA 3
ATOM 2972 C C . ARG A 1 38 ? 4.565 13.426 4.210 1.00 0.00 38 ARG A C 3
ATOM 2973 O O . ARG A 1 38 ? 4.671 14.613 4.514 1.00 0.00 38 ARG A O 3
ATOM 2994 N N . LEU A 1 39 ? 5.008 12.898 3.078 1.00 0.00 39 LEU A N 3
ATOM 2995 C CA . LEU A 1 39 ? 5.676 13.718 2.082 1.00 0.00 39 LEU A CA 3
ATOM 2996 C C . LEU A 1 39 ? 4.634 14.547 1.328 1.00 0.00 39 LEU A C 3
ATOM 2997 O O . LEU A 1 39 ? 4.985 15.414 0.529 1.00 0.00 39 LEU A O 3
ATOM 3013 N N . GLY A 1 40 ? 3.373 14.250 1.608 1.00 0.00 40 GLY A N 3
ATOM 3014 C CA . GLY A 1 40 ? 2.278 14.957 0.966 1.00 0.00 40 GLY A CA 3
ATOM 3015 C C . GLY A 1 40 ? 2.040 14.429 -0.450 1.00 0.00 40 GLY A C 3
ATOM 3016 O O . GLY A 1 40 ? 1.532 15.150 -1.308 1.00 0.00 40 GLY A O 3
ATOM 3020 N N . TRP A 1 41 ? 2.418 13.176 -0.651 1.00 0.00 41 TRP A N 3
ATOM 3021 C CA . TRP A 1 41 ? 2.253 12.543 -1.949 1.00 0.00 41 TRP A CA 3
ATOM 3022 C C . TRP A 1 41 ? 3.174 13.254 -2.942 1.00 0.00 41 TRP A C 3
ATOM 3023 O O . TRP A 1 41 ? 2.887 13.300 -4.138 1.00 0.00 41 TRP A O 3
ATOM 3044 N N . ARG A 1 42 ? 4.263 13.790 -2.411 1.00 0.00 42 ARG A N 3
ATOM 3045 C CA . ARG A 1 42 ? 5.229 14.496 -3.237 1.00 0.00 42 ARG A CA 3
ATOM 3046 C C . ARG A 1 42 ? 6.645 14.277 -2.702 1.00 0.00 42 ARG A C 3
ATOM 3047 O O . ARG A 1 42 ? 6.856 14.238 -1.490 1.00 0.00 42 ARG A O 3
ATOM 3068 N N . ILE A 1 43 ? 7.580 14.139 -3.631 1.00 0.00 43 ILE A N 3
ATOM 3069 C CA . ILE A 1 43 ? 8.970 13.925 -3.268 1.00 0.00 43 ILE A CA 3
ATOM 3070 C C . ILE A 1 43 ? 9.802 15.127 -3.719 1.00 0.00 43 ILE A C 3
ATOM 3071 O O . ILE A 1 43 ? 9.818 15.467 -4.901 1.00 0.00 43 ILE A O 3
ATOM 3087 N N . GLN A 1 44 ? 10.472 15.738 -2.754 1.00 0.00 44 GLN A N 3
ATOM 3088 C CA . GLN A 1 44 ? 11.304 16.895 -3.037 1.00 0.00 44 GLN A CA 3
ATOM 3089 C C . GLN A 1 44 ? 12.774 16.482 -3.135 1.00 0.00 44 GLN A C 3
ATOM 3090 O O . GLN A 1 44 ? 13.080 15.344 -3.488 1.00 0.00 44 GLN A O 3
ATOM 3104 N N . LYS A 1 45 ? 13.644 17.428 -2.816 1.00 0.00 45 LYS A N 3
ATOM 3105 C CA . LYS A 1 45 ? 15.075 17.176 -2.863 1.00 0.00 45 LYS A CA 3
ATOM 3106 C C . LYS A 1 45 ? 15.545 16.672 -1.497 1.00 0.00 45 LYS A C 3
ATOM 3107 O O . LYS A 1 45 ? 16.593 16.037 -1.393 1.00 0.00 45 LYS A O 3
ATOM 3126 N N . HIS A 1 46 ? 14.747 16.975 -0.483 1.00 0.00 46 HIS A N 3
ATOM 3127 C CA . HIS A 1 46 ? 15.068 16.560 0.872 1.00 0.00 46 HIS A CA 3
ATOM 3128 C C . HIS A 1 46 ? 14.462 15.182 1.144 1.00 0.00 46 HIS A C 3
ATOM 3129 O O . HIS A 1 46 ? 14.946 14.446 2.002 1.00 0.00 46 HIS A O 3
ATOM 3143 N N . ASP A 1 47 ? 13.412 14.875 0.397 1.00 0.00 47 ASP A N 3
ATOM 3144 C CA . ASP A 1 47 ? 12.735 13.598 0.548 1.00 0.00 47 ASP A CA 3
ATOM 3145 C C . ASP A 1 47 ? 13.564 12.503 -0.128 1.00 0.00 47 ASP A C 3
ATOM 3146 O O . ASP A 1 47 ? 13.302 11.316 0.060 1.00 0.00 47 ASP A O 3
ATOM 3155 N N . ASP A 1 48 ? 14.546 12.942 -0.901 1.00 0.00 48 ASP A N 3
ATOM 3156 C CA . ASP A 1 48 ? 15.415 12.015 -1.605 1.00 0.00 48 ASP A CA 3
ATOM 3157 C C . ASP A 1 48 ? 15.964 10.985 -0.616 1.00 0.00 48 ASP A C 3
ATOM 3158 O O . ASP A 1 48 ? 16.016 9.794 -0.920 1.00 0.00 48 ASP A O 3
ATOM 3167 N N . VAL A 1 49 ? 16.359 11.481 0.547 1.00 0.00 49 VAL A N 3
ATOM 3168 C CA . VAL A 1 49 ? 16.901 10.618 1.583 1.00 0.00 49 VAL A CA 3
ATOM 3169 C C . VAL A 1 49 ? 15.796 9.698 2.106 1.00 0.00 49 VAL A C 3
ATOM 3170 O O . VAL A 1 49 ? 15.912 8.476 2.027 1.00 0.00 49 VAL A O 3
ATOM 3183 N N . ALA A 1 50 ? 14.750 10.321 2.628 1.00 0.00 50 ALA A N 3
ATOM 3184 C CA . ALA A 1 50 ? 13.625 9.574 3.164 1.00 0.00 50 ALA A CA 3
ATOM 3185 C C . ALA A 1 50 ? 13.186 8.521 2.144 1.00 0.00 50 ALA A C 3
ATOM 3186 O O . ALA A 1 50 ? 12.837 7.401 2.514 1.00 0.00 50 ALA A O 3
ATOM 3193 N N . VAL A 1 51 ? 13.219 8.917 0.880 1.00 0.00 51 VAL A N 3
ATOM 3194 C CA . VAL A 1 51 ? 12.829 8.021 -0.195 1.00 0.00 51 VAL A CA 3
ATOM 3195 C C . VAL A 1 51 ? 13.757 6.805 -0.202 1.00 0.00 51 VAL A C 3
ATOM 3196 O O . VAL A 1 51 ? 13.299 5.670 -0.323 1.00 0.00 51 VAL A O 3
ATOM 3209 N N . GLU A 1 52 ? 15.046 7.084 -0.071 1.00 0.00 52 GLU A N 3
ATOM 3210 C CA . GLU A 1 52 ? 16.043 6.027 -0.061 1.00 0.00 52 GLU A CA 3
ATOM 3211 C C . GLU A 1 52 ? 15.867 5.144 1.175 1.00 0.00 52 GLU A C 3
ATOM 3212 O O . GLU A 1 52 ? 15.908 3.918 1.078 1.00 0.00 52 GLU A O 3
ATOM 3224 N N . GLN A 1 53 ? 15.675 5.800 2.310 1.00 0.00 53 GLN A N 3
ATOM 3225 C CA . GLN A 1 53 ? 15.493 5.089 3.564 1.00 0.00 53 GLN A CA 3
ATOM 3226 C C . GLN A 1 53 ? 14.296 4.141 3.468 1.00 0.00 53 GLN A C 3
ATOM 3227 O O . GLN A 1 53 ? 14.356 3.010 3.946 1.00 0.00 53 GLN A O 3
ATOM 3241 N N . PHE A 1 54 ? 13.237 4.639 2.847 1.00 0.00 54 PHE A N 3
ATOM 3242 C CA . PHE A 1 54 ? 12.027 3.850 2.682 1.00 0.00 54 PHE A CA 3
ATOM 3243 C C . PHE A 1 54 ? 12.281 2.638 1.784 1.00 0.00 54 PHE A C 3
ATOM 3244 O O . PHE A 1 54 ? 11.952 1.511 2.148 1.00 0.00 54 PHE A O 3
ATOM 3261 N N . CYS A 1 55 ? 12.865 2.912 0.626 1.00 0.00 55 CYS A N 3
ATOM 3262 C CA . CYS A 1 55 ? 13.167 1.858 -0.327 1.00 0.00 55 CYS A CA 3
ATOM 3263 C C . CYS A 1 55 ? 14.055 0.823 0.366 1.00 0.00 55 CYS A C 3
ATOM 3264 O O . CYS A 1 55 ? 13.806 -0.378 0.269 1.00 0.00 55 CYS A O 3
ATOM 3272 N N . ALA A 1 56 ? 15.071 1.325 1.051 1.00 0.00 56 ALA A N 3
ATOM 3273 C CA . ALA A 1 56 ? 15.997 0.459 1.761 1.00 0.00 56 ALA A CA 3
ATOM 3274 C C . ALA A 1 56 ? 15.212 -0.462 2.696 1.00 0.00 56 ALA A C 3
ATOM 3275 O O . ALA A 1 56 ? 15.712 -1.508 3.107 1.00 0.00 56 ALA A O 3
ATOM 3282 N N . GLU A 1 57 ? 13.994 -0.041 3.005 1.00 0.00 57 GLU A N 3
ATOM 3283 C CA . GLU A 1 57 ? 13.135 -0.815 3.884 1.00 0.00 57 GLU A CA 3
ATOM 3284 C C . GLU A 1 57 ? 12.103 -1.594 3.066 1.00 0.00 57 GLU A C 3
ATOM 3285 O O . GLU A 1 57 ? 12.153 -2.821 3.004 1.00 0.00 57 GLU A O 3
ATOM 3297 N N . THR A 1 58 ? 11.190 -0.849 2.460 1.00 0.00 58 THR A N 3
ATOM 3298 C CA . THR A 1 58 ? 10.148 -1.454 1.649 1.00 0.00 58 THR A CA 3
ATOM 3299 C C . THR A 1 58 ? 10.754 -2.125 0.415 1.00 0.00 58 THR A C 3
ATOM 3300 O O . THR A 1 58 ? 10.475 -3.291 0.138 1.00 0.00 58 THR A O 3
ATOM 3311 N N . GLY A 1 59 ? 11.573 -1.361 -0.293 1.00 0.00 59 GLY A N 3
ATOM 3312 C CA . GLY A 1 59 ? 12.221 -1.867 -1.490 1.00 0.00 59 GLY A CA 3
ATOM 3313 C C . GLY A 1 59 ? 11.602 -1.256 -2.749 1.00 0.00 59 GLY A C 3
ATOM 3314 O O . GLY A 1 59 ? 11.967 -1.622 -3.865 1.00 0.00 59 GLY A O 3
ATOM 3318 N N . VAL A 1 60 ? 10.676 -0.335 -2.527 1.00 0.00 60 VAL A N 3
ATOM 3319 C CA . VAL A 1 60 ? 10.003 0.331 -3.629 1.00 0.00 60 VAL A CA 3
ATOM 3320 C C . VAL A 1 60 ? 10.966 1.322 -4.286 1.00 0.00 60 VAL A C 3
ATOM 3321 O O . VAL A 1 60 ? 11.717 2.012 -3.598 1.00 0.00 60 VAL A O 3
ATOM 3334 N N . ARG A 1 61 ? 10.914 1.361 -5.609 1.00 0.00 61 ARG A N 3
ATOM 3335 C CA . ARG A 1 61 ? 11.773 2.256 -6.366 1.00 0.00 61 ARG A CA 3
ATOM 3336 C C . ARG A 1 61 ? 11.182 3.667 -6.386 1.00 0.00 61 ARG A C 3
ATOM 3337 O O . ARG A 1 61 ? 9.978 3.837 -6.569 1.00 0.00 61 ARG A O 3
ATOM 3358 N N . ARG A 1 62 ? 12.058 4.643 -6.195 1.00 0.00 62 ARG A N 3
ATOM 3359 C CA . ARG A 1 62 ? 11.638 6.034 -6.189 1.00 0.00 62 ARG A CA 3
ATOM 3360 C C . ARG A 1 62 ? 10.626 6.288 -7.307 1.00 0.00 62 ARG A C 3
ATOM 3361 O O . ARG A 1 62 ? 9.537 6.803 -7.058 1.00 0.00 62 ARG A O 3
ATOM 3382 N N . GLN A 1 63 ? 11.021 5.916 -8.516 1.00 0.00 63 GLN A N 3
ATOM 3383 C CA . GLN A 1 63 ? 10.162 6.097 -9.673 1.00 0.00 63 GLN A CA 3
ATOM 3384 C C . GLN A 1 63 ? 8.812 5.415 -9.444 1.00 0.00 63 GLN A C 3
ATOM 3385 O O . GLN A 1 63 ? 7.763 6.002 -9.706 1.00 0.00 63 GLN A O 3
ATOM 3399 N N . VAL A 1 64 ? 8.881 4.184 -8.956 1.00 0.00 64 VAL A N 3
ATOM 3400 C CA . VAL A 1 64 ? 7.677 3.416 -8.689 1.00 0.00 64 VAL A CA 3
ATOM 3401 C C . VAL A 1 64 ? 6.866 4.112 -7.594 1.00 0.00 64 VAL A C 3
ATOM 3402 O O . VAL A 1 64 ? 5.672 4.356 -7.761 1.00 0.00 64 VAL A O 3
ATOM 3415 N N . LEU A 1 65 ? 7.548 4.412 -6.498 1.00 0.00 65 LEU A N 3
ATOM 3416 C CA . LEU A 1 65 ? 6.905 5.076 -5.376 1.00 0.00 65 LEU A CA 3
ATOM 3417 C C . LEU A 1 65 ? 6.309 6.403 -5.847 1.00 0.00 65 LEU A C 3
ATOM 3418 O O . LEU A 1 65 ? 5.131 6.675 -5.619 1.00 0.00 65 LEU A O 3
ATOM 3434 N N . LYS A 1 66 ? 7.150 7.196 -6.495 1.00 0.00 66 LYS A N 3
ATOM 3435 C CA . LYS A 1 66 ? 6.721 8.489 -7.000 1.00 0.00 66 LYS A CA 3
ATOM 3436 C C . LYS A 1 66 ? 5.504 8.299 -7.908 1.00 0.00 66 LYS A C 3
ATOM 3437 O O . LYS A 1 66 ? 4.453 8.895 -7.676 1.00 0.00 66 LYS A O 3
ATOM 3456 N N . ILE A 1 67 ? 5.686 7.466 -8.922 1.00 0.00 67 ILE A N 3
ATOM 3457 C CA . ILE A 1 67 ? 4.616 7.189 -9.865 1.00 0.00 67 ILE A CA 3
ATOM 3458 C C . ILE A 1 67 ? 3.424 6.590 -9.116 1.00 0.00 67 ILE A C 3
ATOM 3459 O O . ILE A 1 67 ? 2.278 6.759 -9.530 1.00 0.00 67 ILE A O 3
ATOM 3475 N N . TRP A 1 68 ? 3.735 5.903 -8.027 1.00 0.00 68 TRP A N 3
ATOM 3476 C CA . TRP A 1 68 ? 2.703 5.278 -7.217 1.00 0.00 68 TRP A CA 3
ATOM 3477 C C . TRP A 1 68 ? 1.916 6.387 -6.516 1.00 0.00 68 TRP A C 3
ATOM 3478 O O . TRP A 1 68 ? 0.693 6.450 -6.626 1.00 0.00 68 TRP A O 3
ATOM 3499 N N . MET A 1 69 ? 2.650 7.234 -5.809 1.00 0.00 69 MET A N 3
ATOM 3500 C CA . MET A 1 69 ? 2.036 8.337 -5.090 1.00 0.00 69 MET A CA 3
ATOM 3501 C C . MET A 1 69 ? 1.183 9.195 -6.027 1.00 0.00 69 MET A C 3
ATOM 3502 O O . MET A 1 69 ? 0.040 9.519 -5.707 1.00 0.00 69 MET A O 3
ATOM 3516 N N . HIS A 1 70 ? 1.770 9.537 -7.164 1.00 0.00 70 HIS A N 3
ATOM 3517 C CA . HIS A 1 70 ? 1.077 10.350 -8.149 1.00 0.00 70 HIS A CA 3
ATOM 3518 C C . HIS A 1 70 ? -0.083 9.553 -8.748 1.00 0.00 70 HIS A C 3
ATOM 3519 O O . HIS A 1 70 ? -0.926 10.110 -9.449 1.00 0.00 70 HIS A O 3
ATOM 3533 N N . ASN A 1 71 ? -0.088 8.262 -8.451 1.00 0.00 71 ASN A N 3
ATOM 3534 C CA . ASN A 1 71 ? -1.130 7.382 -8.952 1.00 0.00 71 ASN A CA 3
ATOM 3535 C C . ASN A 1 71 ? -2.161 7.140 -7.847 1.00 0.00 71 ASN A C 3
ATOM 3536 O O . ASN A 1 71 ? -3.245 6.620 -8.109 1.00 0.00 71 ASN A O 3
ATOM 3547 N N . ASN A 1 72 ? -1.787 7.527 -6.637 1.00 0.00 72 ASN A N 3
ATOM 3548 C CA . ASN A 1 72 ? -2.665 7.359 -5.492 1.00 0.00 72 ASN A CA 3
ATOM 3549 C C . ASN A 1 72 ? -2.945 8.725 -4.864 1.00 0.00 72 ASN A C 3
ATOM 3550 O O . ASN A 1 72 ? -3.213 8.819 -3.667 1.00 0.00 72 ASN A O 3
ATOM 3561 N N . LYS A 1 73 ? -2.874 9.751 -5.700 1.00 0.00 73 LYS A N 3
ATOM 3562 C CA . LYS A 1 73 ? -3.117 11.108 -5.241 1.00 0.00 73 LYS A CA 3
ATOM 3563 C C . LYS A 1 73 ? -4.454 11.599 -5.800 1.00 0.00 73 LYS A C 3
ATOM 3564 O O . LYS A 1 73 ? -4.870 11.184 -6.880 1.00 0.00 73 LYS A O 3
ATOM 3583 N N . ASN A 1 74 ? -5.091 12.477 -5.038 1.00 0.00 74 ASN A N 3
ATOM 3584 C CA . ASN A 1 74 ? -6.372 13.029 -5.443 1.00 0.00 74 ASN A CA 3
ATOM 3585 C C . ASN A 1 74 ? -7.373 11.889 -5.644 1.00 0.00 74 ASN A C 3
ATOM 3586 O O . ASN A 1 74 ? -7.489 11.346 -6.741 1.00 0.00 74 ASN A O 3
ATOM 3597 N N . SER A 1 75 ? -8.071 11.562 -4.566 1.00 0.00 75 SER A N 3
ATOM 3598 C CA . SER A 1 75 ? -9.059 10.497 -4.610 1.00 0.00 75 SER A CA 3
ATOM 3599 C C . SER A 1 75 ? -10.317 10.979 -5.334 1.00 0.00 75 SER A C 3
ATOM 3600 O O . SER A 1 75 ? -10.565 10.597 -6.476 1.00 0.00 75 SER A O 3
ATOM 3608 N N . GLY A 1 76 ? -11.078 11.812 -4.639 1.00 0.00 76 GLY A N 3
ATOM 3609 C CA . GLY A 1 76 ? -12.305 12.351 -5.202 1.00 0.00 76 GLY A CA 3
ATOM 3610 C C . GLY A 1 76 ? -12.140 12.648 -6.694 1.00 0.00 76 GLY A C 3
ATOM 3611 O O . GLY A 1 76 ? -11.023 12.842 -7.172 1.00 0.00 76 GLY A O 3
ATOM 3615 N N . PRO A 1 77 ? -13.298 12.674 -7.406 1.00 0.00 77 PRO A N 3
ATOM 3616 C CA . PRO A 1 77 ? -13.293 12.944 -8.834 1.00 0.00 77 PRO A CA 3
ATOM 3617 C C . PRO A 1 77 ? -13.049 14.429 -9.110 1.00 0.00 77 PRO A C 3
ATOM 3618 O O . PRO A 1 77 ? -13.555 15.289 -8.392 1.00 0.00 77 PRO A O 3
ATOM 3629 N N . SER A 1 78 ? -12.273 14.684 -10.153 1.00 0.00 78 SER A N 3
ATOM 3630 C CA . SER A 1 78 ? -11.955 16.050 -10.534 1.00 0.00 78 SER A CA 3
ATOM 3631 C C . SER A 1 78 ? -11.240 16.064 -11.886 1.00 0.00 78 SER A C 3
ATOM 3632 O O . SER A 1 78 ? -11.729 16.658 -12.845 1.00 0.00 78 SER A O 3
ATOM 3640 N N . SER A 1 79 ? -10.092 15.402 -11.919 1.00 0.00 79 SER A N 3
ATOM 3641 C CA . SER A 1 79 ? -9.305 15.331 -13.138 1.00 0.00 79 SER A CA 3
ATOM 3642 C C . SER A 1 79 ? -8.633 13.960 -13.248 1.00 0.00 79 SER A C 3
ATOM 3643 O O . SER A 1 79 ? -8.405 13.294 -12.239 1.00 0.00 79 SER A O 3
ATOM 3651 N N . GLY A 1 80 ? -8.336 13.580 -14.482 1.00 0.00 80 GLY A N 3
ATOM 3652 C CA . GLY A 1 80 ? -7.696 12.300 -14.736 1.00 0.00 80 GLY A CA 3
ATOM 3653 C C . GLY A 1 80 ? -8.534 11.448 -15.691 1.00 0.00 80 GLY A C 3
ATOM 3654 O O . GLY A 1 80 ? -8.407 11.565 -16.908 1.00 0.00 80 GLY A O 3
ATOM 3658 N N . GLY A 1 1 ? -28.274 22.997 5.440 1.00 0.00 1 GLY A N 4
ATOM 3659 C CA . GLY A 1 1 ? -29.297 23.458 6.363 1.00 0.00 1 GLY A CA 4
ATOM 3660 C C . GLY A 1 1 ? -30.629 22.753 6.101 1.00 0.00 1 GLY A C 4
ATOM 3661 O O . GLY A 1 1 ? -31.626 23.400 5.781 1.00 0.00 1 GLY A O 4
ATOM 3665 N N . SER A 1 2 ? -30.604 21.437 6.247 1.00 0.00 2 SER A N 4
ATOM 3666 C CA . SER A 1 2 ? -31.798 20.637 6.031 1.00 0.00 2 SER A CA 4
ATOM 3667 C C . SER A 1 2 ? -31.559 19.202 6.505 1.00 0.00 2 SER A C 4
ATOM 3668 O O . SER A 1 2 ? -31.292 18.314 5.698 1.00 0.00 2 SER A O 4
ATOM 3676 N N . SER A 1 3 ? -31.665 19.020 7.814 1.00 0.00 3 SER A N 4
ATOM 3677 C CA . SER A 1 3 ? -31.464 17.708 8.405 1.00 0.00 3 SER A CA 4
ATOM 3678 C C . SER A 1 3 ? -32.571 16.754 7.952 1.00 0.00 3 SER A C 4
ATOM 3679 O O . SER A 1 3 ? -33.734 16.934 8.309 1.00 0.00 3 SER A O 4
ATOM 3687 N N . GLY A 1 4 ? -32.170 15.761 7.172 1.00 0.00 4 GLY A N 4
ATOM 3688 C CA . GLY A 1 4 ? -33.114 14.779 6.666 1.00 0.00 4 GLY A CA 4
ATOM 3689 C C . GLY A 1 4 ? -33.196 13.567 7.597 1.00 0.00 4 GLY A C 4
ATOM 3690 O O . GLY A 1 4 ? -33.446 13.714 8.792 1.00 0.00 4 GLY A O 4
ATOM 3694 N N . SER A 1 5 ? -32.981 12.398 7.013 1.00 0.00 5 SER A N 4
ATOM 3695 C CA . SER A 1 5 ? -33.027 11.161 7.775 1.00 0.00 5 SER A CA 4
ATOM 3696 C C . SER A 1 5 ? -32.262 10.062 7.035 1.00 0.00 5 SER A C 4
ATOM 3697 O O . SER A 1 5 ? -32.863 9.236 6.350 1.00 0.00 5 SER A O 4
ATOM 3705 N N . SER A 1 6 ? -30.947 10.087 7.198 1.00 0.00 6 SER A N 4
ATOM 3706 C CA . SER A 1 6 ? -30.094 9.103 6.554 1.00 0.00 6 SER A CA 4
ATOM 3707 C C . SER A 1 6 ? -30.302 9.141 5.039 1.00 0.00 6 SER A C 4
ATOM 3708 O O . SER A 1 6 ? -31.262 9.741 4.555 1.00 0.00 6 SER A O 4
ATOM 3716 N N . GLY A 1 7 ? -29.388 8.494 4.332 1.00 0.00 7 GLY A N 4
ATOM 3717 C CA . GLY A 1 7 ? -29.460 8.446 2.881 1.00 0.00 7 GLY A CA 4
ATOM 3718 C C . GLY A 1 7 ? -28.062 8.361 2.266 1.00 0.00 7 GLY A C 4
ATOM 3719 O O . GLY A 1 7 ? -27.424 9.383 2.020 1.00 0.00 7 GLY A O 4
ATOM 3723 N N . SER A 1 8 ? -27.626 7.131 2.035 1.00 0.00 8 SER A N 4
ATOM 3724 C CA . SER A 1 8 ? -26.315 6.899 1.453 1.00 0.00 8 SER A CA 4
ATOM 3725 C C . SER A 1 8 ? -26.129 5.408 1.160 1.00 0.00 8 SER A C 4
ATOM 3726 O O . SER A 1 8 ? -26.214 4.579 2.064 1.00 0.00 8 SER A O 4
ATOM 3734 N N . ASN A 1 9 ? -25.879 5.114 -0.108 1.00 0.00 9 ASN A N 4
ATOM 3735 C CA . ASN A 1 9 ? -25.680 3.738 -0.531 1.00 0.00 9 ASN A CA 4
ATOM 3736 C C . ASN A 1 9 ? -24.476 3.667 -1.472 1.00 0.00 9 ASN A C 4
ATOM 3737 O O . ASN A 1 9 ? -24.590 3.977 -2.657 1.00 0.00 9 ASN A O 4
ATOM 3748 N N . PRO A 1 10 ? -23.319 3.247 -0.893 1.00 0.00 10 PRO A N 4
ATOM 3749 C CA . PRO A 1 10 ? -22.094 3.131 -1.667 1.00 0.00 10 PRO A CA 4
ATOM 3750 C C . PRO A 1 10 ? -22.131 1.898 -2.571 1.00 0.00 10 PRO A C 4
ATOM 3751 O O . PRO A 1 10 ? -23.003 1.042 -2.425 1.00 0.00 10 PRO A O 4
ATOM 3762 N N . SER A 1 11 ? -21.175 1.846 -3.487 1.00 0.00 11 SER A N 4
ATOM 3763 C CA . SER A 1 11 ? -21.087 0.731 -4.415 1.00 0.00 11 SER A CA 4
ATOM 3764 C C . SER A 1 11 ? -19.764 0.792 -5.182 1.00 0.00 11 SER A C 4
ATOM 3765 O O . SER A 1 11 ? -19.237 1.875 -5.432 1.00 0.00 11 SER A O 4
ATOM 3773 N N . SER A 1 12 ? -19.266 -0.384 -5.534 1.00 0.00 12 SER A N 4
ATOM 3774 C CA . SER A 1 12 ? -18.016 -0.478 -6.267 1.00 0.00 12 SER A CA 4
ATOM 3775 C C . SER A 1 12 ? -17.824 -1.902 -6.794 1.00 0.00 12 SER A C 4
ATOM 3776 O O . SER A 1 12 ? -18.116 -2.871 -6.095 1.00 0.00 12 SER A O 4
ATOM 3784 N N . SER A 1 13 ? -17.333 -1.983 -8.022 1.00 0.00 13 SER A N 4
ATOM 3785 C CA . SER A 1 13 ? -17.099 -3.272 -8.650 1.00 0.00 13 SER A CA 4
ATOM 3786 C C . SER A 1 13 ? -16.604 -3.074 -10.084 1.00 0.00 13 SER A C 4
ATOM 3787 O O . SER A 1 13 ? -16.762 -1.995 -10.655 1.00 0.00 13 SER A O 4
ATOM 3795 N N . GLY A 1 14 ? -16.016 -4.130 -10.626 1.00 0.00 14 GLY A N 4
ATOM 3796 C CA . GLY A 1 14 ? -15.498 -4.085 -11.982 1.00 0.00 14 GLY A CA 4
ATOM 3797 C C . GLY A 1 14 ? -14.225 -4.923 -12.111 1.00 0.00 14 GLY A C 4
ATOM 3798 O O . GLY A 1 14 ? -13.429 -4.997 -11.176 1.00 0.00 14 GLY A O 4
ATOM 3802 N N . GLY A 1 15 ? -14.072 -5.534 -13.277 1.00 0.00 15 GLY A N 4
ATOM 3803 C CA . GLY A 1 15 ? -12.909 -6.365 -13.540 1.00 0.00 15 GLY A CA 4
ATOM 3804 C C . GLY A 1 15 ? -11.642 -5.514 -13.653 1.00 0.00 15 GLY A C 4
ATOM 3805 O O . GLY A 1 15 ? -11.676 -4.308 -13.413 1.00 0.00 15 GLY A O 4
ATOM 3809 N N . THR A 1 16 ? -10.554 -6.176 -14.019 1.00 0.00 16 THR A N 4
ATOM 3810 C CA . THR A 1 16 ? -9.279 -5.495 -14.167 1.00 0.00 16 THR A CA 4
ATOM 3811 C C . THR A 1 16 ? -8.858 -5.465 -15.637 1.00 0.00 16 THR A C 4
ATOM 3812 O O . THR A 1 16 ? -9.384 -6.221 -16.453 1.00 0.00 16 THR A O 4
ATOM 3823 N N . THR A 1 17 ? -7.914 -4.583 -15.931 1.00 0.00 17 THR A N 4
ATOM 3824 C CA . THR A 1 17 ? -7.417 -4.444 -17.290 1.00 0.00 17 THR A CA 4
ATOM 3825 C C . THR A 1 17 ? -6.029 -3.799 -17.286 1.00 0.00 17 THR A C 4
ATOM 3826 O O . THR A 1 17 ? -5.454 -3.561 -16.225 1.00 0.00 17 THR A O 4
ATOM 3837 N N . LYS A 1 18 ? -5.532 -3.534 -18.485 1.00 0.00 18 LYS A N 4
ATOM 3838 C CA . LYS A 1 18 ? -4.223 -2.921 -18.634 1.00 0.00 18 LYS A CA 4
ATOM 3839 C C . LYS A 1 18 ? -3.145 -3.925 -18.223 1.00 0.00 18 LYS A C 4
ATOM 3840 O O . LYS A 1 18 ? -3.258 -4.572 -17.182 1.00 0.00 18 LYS A O 4
ATOM 3859 N N . ARG A 1 19 ? -2.124 -4.025 -19.061 1.00 0.00 19 ARG A N 4
ATOM 3860 C CA . ARG A 1 19 ? -1.026 -4.940 -18.798 1.00 0.00 19 ARG A CA 4
ATOM 3861 C C . ARG A 1 19 ? -0.719 -4.984 -17.300 1.00 0.00 19 ARG A C 4
ATOM 3862 O O . ARG A 1 19 ? -0.996 -4.027 -16.578 1.00 0.00 19 ARG A O 4
ATOM 3883 N N . PHE A 1 20 ? -0.149 -6.103 -16.877 1.00 0.00 20 PHE A N 4
ATOM 3884 C CA . PHE A 1 20 ? 0.199 -6.283 -15.478 1.00 0.00 20 PHE A CA 4
ATOM 3885 C C . PHE A 1 20 ? 1.337 -5.346 -15.071 1.00 0.00 20 PHE A C 4
ATOM 3886 O O . PHE A 1 20 ? 2.335 -5.230 -15.781 1.00 0.00 20 PHE A O 4
ATOM 3903 N N . ARG A 1 21 ? 1.150 -4.700 -13.930 1.00 0.00 21 ARG A N 4
ATOM 3904 C CA . ARG A 1 21 ? 2.149 -3.776 -13.420 1.00 0.00 21 ARG A CA 4
ATOM 3905 C C . ARG A 1 21 ? 2.843 -4.370 -12.193 1.00 0.00 21 ARG A C 4
ATOM 3906 O O . ARG A 1 21 ? 2.613 -5.526 -11.843 1.00 0.00 21 ARG A O 4
ATOM 3927 N N . THR A 1 22 ? 3.680 -3.551 -11.572 1.00 0.00 22 THR A N 4
ATOM 3928 C CA . THR A 1 22 ? 4.410 -3.981 -10.391 1.00 0.00 22 THR A CA 4
ATOM 3929 C C . THR A 1 22 ? 3.450 -4.568 -9.355 1.00 0.00 22 THR A C 4
ATOM 3930 O O . THR A 1 22 ? 2.284 -4.180 -9.294 1.00 0.00 22 THR A O 4
ATOM 3941 N N . LYS A 1 23 ? 3.975 -5.495 -8.567 1.00 0.00 23 LYS A N 4
ATOM 3942 C CA . LYS A 1 23 ? 3.179 -6.140 -7.537 1.00 0.00 23 LYS A CA 4
ATOM 3943 C C . LYS A 1 23 ? 3.881 -5.987 -6.186 1.00 0.00 23 LYS A C 4
ATOM 3944 O O . LYS A 1 23 ? 5.025 -6.409 -6.025 1.00 0.00 23 LYS A O 4
ATOM 3963 N N . PHE A 1 24 ? 3.166 -5.381 -5.249 1.00 0.00 24 PHE A N 4
ATOM 3964 C CA . PHE A 1 24 ? 3.706 -5.167 -3.917 1.00 0.00 24 PHE A CA 4
ATOM 3965 C C . PHE A 1 24 ? 2.822 -5.825 -2.855 1.00 0.00 24 PHE A C 4
ATOM 3966 O O . PHE A 1 24 ? 1.736 -6.314 -3.162 1.00 0.00 24 PHE A O 4
ATOM 3983 N N . THR A 1 25 ? 3.321 -5.817 -1.628 1.00 0.00 25 THR A N 4
ATOM 3984 C CA . THR A 1 25 ? 2.591 -6.406 -0.519 1.00 0.00 25 THR A CA 4
ATOM 3985 C C . THR A 1 25 ? 1.904 -5.317 0.307 1.00 0.00 25 THR A C 4
ATOM 3986 O O . THR A 1 25 ? 2.376 -4.182 0.359 1.00 0.00 25 THR A O 4
ATOM 3997 N N . ALA A 1 26 ? 0.801 -5.700 0.932 1.00 0.00 26 ALA A N 4
ATOM 3998 C CA . ALA A 1 26 ? 0.044 -4.770 1.753 1.00 0.00 26 ALA A CA 4
ATOM 3999 C C . ALA A 1 26 ? 1.013 -3.886 2.540 1.00 0.00 26 ALA A C 4
ATOM 4000 O O . ALA A 1 26 ? 0.981 -2.662 2.419 1.00 0.00 26 ALA A O 4
ATOM 4007 N N . GLU A 1 27 ? 1.853 -4.540 3.329 1.00 0.00 27 GLU A N 4
ATOM 4008 C CA . GLU A 1 27 ? 2.830 -3.829 4.136 1.00 0.00 27 GLU A CA 4
ATOM 4009 C C . GLU A 1 27 ? 3.378 -2.625 3.367 1.00 0.00 27 GLU A C 4
ATOM 4010 O O . GLU A 1 27 ? 3.289 -1.491 3.836 1.00 0.00 27 GLU A O 4
ATOM 4022 N N . GLN A 1 28 ? 3.933 -2.913 2.198 1.00 0.00 28 GLN A N 4
ATOM 4023 C CA . GLN A 1 28 ? 4.495 -1.868 1.360 1.00 0.00 28 GLN A CA 4
ATOM 4024 C C . GLN A 1 28 ? 3.469 -0.755 1.138 1.00 0.00 28 GLN A C 4
ATOM 4025 O O . GLN A 1 28 ? 3.724 0.403 1.465 1.00 0.00 28 GLN A O 4
ATOM 4039 N N . LYS A 1 29 ? 2.331 -1.145 0.584 1.00 0.00 29 LYS A N 4
ATOM 4040 C CA . LYS A 1 29 ? 1.265 -0.195 0.315 1.00 0.00 29 LYS A CA 4
ATOM 4041 C C . LYS A 1 29 ? 1.012 0.649 1.566 1.00 0.00 29 LYS A C 4
ATOM 4042 O O . LYS A 1 29 ? 0.884 1.869 1.481 1.00 0.00 29 LYS A O 4
ATOM 4061 N N . GLU A 1 30 ? 0.948 -0.035 2.700 1.00 0.00 30 GLU A N 4
ATOM 4062 C CA . GLU A 1 30 ? 0.714 0.637 3.966 1.00 0.00 30 GLU A CA 4
ATOM 4063 C C . GLU A 1 30 ? 1.774 1.715 4.200 1.00 0.00 30 GLU A C 4
ATOM 4064 O O . GLU A 1 30 ? 1.448 2.895 4.323 1.00 0.00 30 GLU A O 4
ATOM 4076 N N . LYS A 1 31 ? 3.021 1.271 4.255 1.00 0.00 31 LYS A N 4
ATOM 4077 C CA . LYS A 1 31 ? 4.131 2.183 4.472 1.00 0.00 31 LYS A CA 4
ATOM 4078 C C . LYS A 1 31 ? 3.957 3.413 3.578 1.00 0.00 31 LYS A C 4
ATOM 4079 O O . LYS A 1 31 ? 4.010 4.545 4.057 1.00 0.00 31 LYS A O 4
ATOM 4098 N N . MET A 1 32 ? 3.754 3.149 2.296 1.00 0.00 32 MET A N 4
ATOM 4099 C CA . MET A 1 32 ? 3.572 4.220 1.331 1.00 0.00 32 MET A CA 4
ATOM 4100 C C . MET A 1 32 ? 2.379 5.101 1.708 1.00 0.00 32 MET A C 4
ATOM 4101 O O . MET A 1 32 ? 2.496 6.325 1.749 1.00 0.00 32 MET A O 4
ATOM 4115 N N . LEU A 1 33 ? 1.260 4.445 1.975 1.00 0.00 33 LEU A N 4
ATOM 4116 C CA . LEU A 1 33 ? 0.047 5.153 2.348 1.00 0.00 33 LEU A CA 4
ATOM 4117 C C . LEU A 1 33 ? 0.395 6.261 3.344 1.00 0.00 33 LEU A C 4
ATOM 4118 O O . LEU A 1 33 ? -0.087 7.386 3.219 1.00 0.00 33 LEU A O 4
ATOM 4134 N N . ALA A 1 34 ? 1.229 5.905 4.310 1.00 0.00 34 ALA A N 4
ATOM 4135 C CA . ALA A 1 34 ? 1.646 6.855 5.326 1.00 0.00 34 ALA A CA 4
ATOM 4136 C C . ALA A 1 34 ? 2.800 7.702 4.784 1.00 0.00 34 ALA A C 4
ATOM 4137 O O . ALA A 1 34 ? 2.705 8.927 4.734 1.00 0.00 34 ALA A O 4
ATOM 4144 N N . PHE A 1 35 ? 3.862 7.015 4.391 1.00 0.00 35 PHE A N 4
ATOM 4145 C CA . PHE A 1 35 ? 5.032 7.688 3.854 1.00 0.00 35 PHE A CA 4
ATOM 4146 C C . PHE A 1 35 ? 4.628 8.884 2.990 1.00 0.00 35 PHE A C 4
ATOM 4147 O O . PHE A 1 35 ? 5.160 9.981 3.154 1.00 0.00 35 PHE A O 4
ATOM 4164 N N . ALA A 1 36 ? 3.691 8.632 2.087 1.00 0.00 36 ALA A N 4
ATOM 4165 C CA . ALA A 1 36 ? 3.210 9.674 1.197 1.00 0.00 36 ALA A CA 4
ATOM 4166 C C . ALA A 1 36 ? 2.520 10.764 2.020 1.00 0.00 36 ALA A C 4
ATOM 4167 O O . ALA A 1 36 ? 2.889 11.934 1.940 1.00 0.00 36 ALA A O 4
ATOM 4174 N N . GLU A 1 37 ? 1.530 10.340 2.792 1.00 0.00 37 GLU A N 4
ATOM 4175 C CA . GLU A 1 37 ? 0.785 11.265 3.629 1.00 0.00 37 GLU A CA 4
ATOM 4176 C C . GLU A 1 37 ? 1.744 12.173 4.400 1.00 0.00 37 GLU A C 4
ATOM 4177 O O . GLU A 1 37 ? 1.389 13.294 4.760 1.00 0.00 37 GLU A O 4
ATOM 4189 N N . ARG A 1 38 ? 2.942 11.656 4.631 1.00 0.00 38 ARG A N 4
ATOM 4190 C CA . ARG A 1 38 ? 3.955 12.406 5.353 1.00 0.00 38 ARG A CA 4
ATOM 4191 C C . ARG A 1 38 ? 4.673 13.373 4.409 1.00 0.00 38 ARG A C 4
ATOM 4192 O O . ARG A 1 38 ? 4.830 14.551 4.723 1.00 0.00 38 ARG A O 4
ATOM 4213 N N . LEU A 1 39 ? 5.089 12.838 3.270 1.00 0.00 39 LEU A N 4
ATOM 4214 C CA . LEU A 1 39 ? 5.787 13.639 2.278 1.00 0.00 39 LEU A CA 4
ATOM 4215 C C . LEU A 1 39 ? 4.779 14.525 1.544 1.00 0.00 39 LEU A C 4
ATOM 4216 O O . LEU A 1 39 ? 5.158 15.335 0.699 1.00 0.00 39 LEU A O 4
ATOM 4232 N N . GLY A 1 40 ? 3.514 14.342 1.894 1.00 0.00 40 GLY A N 4
ATOM 4233 C CA . GLY A 1 40 ? 2.448 15.116 1.278 1.00 0.00 40 GLY A CA 4
ATOM 4234 C C . GLY A 1 40 ? 2.181 14.640 -0.151 1.00 0.00 40 GLY A C 4
ATOM 4235 O O . GLY A 1 40 ? 1.676 15.399 -0.977 1.00 0.00 40 GLY A O 4
ATOM 4239 N N . TRP A 1 41 ? 2.531 13.387 -0.399 1.00 0.00 41 TRP A N 4
ATOM 4240 C CA . TRP A 1 41 ? 2.335 12.801 -1.714 1.00 0.00 41 TRP A CA 4
ATOM 4241 C C . TRP A 1 41 ? 3.260 13.522 -2.696 1.00 0.00 41 TRP A C 4
ATOM 4242 O O . TRP A 1 41 ? 2.961 13.612 -3.885 1.00 0.00 41 TRP A O 4
ATOM 4263 N N . ARG A 1 42 ? 4.367 14.018 -2.161 1.00 0.00 42 ARG A N 4
ATOM 4264 C CA . ARG A 1 42 ? 5.338 14.729 -2.975 1.00 0.00 42 ARG A CA 4
ATOM 4265 C C . ARG A 1 42 ? 6.755 14.467 -2.461 1.00 0.00 42 ARG A C 4
ATOM 4266 O O . ARG A 1 42 ? 7.005 14.535 -1.258 1.00 0.00 42 ARG A O 4
ATOM 4287 N N . ILE A 1 43 ? 7.645 14.173 -3.397 1.00 0.00 43 ILE A N 4
ATOM 4288 C CA . ILE A 1 43 ? 9.030 13.900 -3.054 1.00 0.00 43 ILE A CA 4
ATOM 4289 C C . ILE A 1 43 ? 9.897 15.092 -3.464 1.00 0.00 43 ILE A C 4
ATOM 4290 O O . ILE A 1 43 ? 10.057 15.368 -4.652 1.00 0.00 43 ILE A O 4
ATOM 4306 N N . GLN A 1 44 ? 10.434 15.767 -2.458 1.00 0.00 44 GLN A N 4
ATOM 4307 C CA . GLN A 1 44 ? 11.280 16.923 -2.700 1.00 0.00 44 GLN A CA 4
ATOM 4308 C C . GLN A 1 44 ? 12.735 16.487 -2.885 1.00 0.00 44 GLN A C 4
ATOM 4309 O O . GLN A 1 44 ? 13.029 15.293 -2.919 1.00 0.00 44 GLN A O 4
ATOM 4323 N N . LYS A 1 45 ? 13.607 17.478 -3.001 1.00 0.00 45 LYS A N 4
ATOM 4324 C CA . LYS A 1 45 ? 15.023 17.211 -3.183 1.00 0.00 45 LYS A CA 4
ATOM 4325 C C . LYS A 1 45 ? 15.597 16.623 -1.892 1.00 0.00 45 LYS A C 4
ATOM 4326 O O . LYS A 1 45 ? 16.546 15.842 -1.929 1.00 0.00 45 LYS A O 4
ATOM 4345 N N . HIS A 1 46 ? 14.995 17.020 -0.780 1.00 0.00 46 HIS A N 4
ATOM 4346 C CA . HIS A 1 46 ? 15.434 16.542 0.520 1.00 0.00 46 HIS A CA 4
ATOM 4347 C C . HIS A 1 46 ? 14.840 15.157 0.785 1.00 0.00 46 HIS A C 4
ATOM 4348 O O . HIS A 1 46 ? 15.506 14.289 1.346 1.00 0.00 46 HIS A O 4
ATOM 4362 N N . ASP A 1 47 ? 13.592 14.995 0.370 1.00 0.00 47 ASP A N 4
ATOM 4363 C CA . ASP A 1 47 ? 12.900 13.731 0.555 1.00 0.00 47 ASP A CA 4
ATOM 4364 C C . ASP A 1 47 ? 13.646 12.630 -0.202 1.00 0.00 47 ASP A C 4
ATOM 4365 O O . ASP A 1 47 ? 13.543 11.454 0.144 1.00 0.00 47 ASP A O 4
ATOM 4374 N N . ASP A 1 48 ? 14.381 13.051 -1.221 1.00 0.00 48 ASP A N 4
ATOM 4375 C CA . ASP A 1 48 ? 15.144 12.116 -2.029 1.00 0.00 48 ASP A CA 4
ATOM 4376 C C . ASP A 1 48 ? 15.819 11.090 -1.116 1.00 0.00 48 ASP A C 4
ATOM 4377 O O . ASP A 1 48 ? 16.057 9.954 -1.522 1.00 0.00 48 ASP A O 4
ATOM 4386 N N . VAL A 1 49 ? 16.108 11.529 0.100 1.00 0.00 49 VAL A N 4
ATOM 4387 C CA . VAL A 1 49 ? 16.750 10.663 1.075 1.00 0.00 49 VAL A CA 4
ATOM 4388 C C . VAL A 1 49 ? 15.700 9.750 1.710 1.00 0.00 49 VAL A C 4
ATOM 4389 O O . VAL A 1 49 ? 15.771 8.529 1.574 1.00 0.00 49 VAL A O 4
ATOM 4402 N N . ALA A 1 50 ? 14.751 10.376 2.389 1.00 0.00 50 ALA A N 4
ATOM 4403 C CA . ALA A 1 50 ? 13.687 9.634 3.046 1.00 0.00 50 ALA A CA 4
ATOM 4404 C C . ALA A 1 50 ? 13.188 8.531 2.111 1.00 0.00 50 ALA A C 4
ATOM 4405 O O . ALA A 1 50 ? 12.799 7.456 2.565 1.00 0.00 50 ALA A O 4
ATOM 4412 N N . VAL A 1 51 ? 13.216 8.835 0.821 1.00 0.00 51 VAL A N 4
ATOM 4413 C CA . VAL A 1 51 ? 12.771 7.882 -0.182 1.00 0.00 51 VAL A CA 4
ATOM 4414 C C . VAL A 1 51 ? 13.735 6.695 -0.214 1.00 0.00 51 VAL A C 4
ATOM 4415 O O . VAL A 1 51 ? 13.306 5.542 -0.194 1.00 0.00 51 VAL A O 4
ATOM 4428 N N . GLU A 1 52 ? 15.019 7.017 -0.262 1.00 0.00 52 GLU A N 4
ATOM 4429 C CA . GLU A 1 52 ? 16.047 5.991 -0.297 1.00 0.00 52 GLU A CA 4
ATOM 4430 C C . GLU A 1 52 ? 16.022 5.171 0.995 1.00 0.00 52 GLU A C 4
ATOM 4431 O O . GLU A 1 52 ? 16.120 3.945 0.958 1.00 0.00 52 GLU A O 4
ATOM 4443 N N . GLN A 1 53 ? 15.891 5.880 2.106 1.00 0.00 53 GLN A N 4
ATOM 4444 C CA . GLN A 1 53 ? 15.853 5.233 3.407 1.00 0.00 53 GLN A CA 4
ATOM 4445 C C . GLN A 1 53 ? 14.594 4.373 3.534 1.00 0.00 53 GLN A C 4
ATOM 4446 O O . GLN A 1 53 ? 14.600 3.358 4.229 1.00 0.00 53 GLN A O 4
ATOM 4460 N N . PHE A 1 54 ? 13.546 4.809 2.852 1.00 0.00 54 PHE A N 4
ATOM 4461 C CA . PHE A 1 54 ? 12.283 4.092 2.881 1.00 0.00 54 PHE A CA 4
ATOM 4462 C C . PHE A 1 54 ? 12.344 2.839 2.004 1.00 0.00 54 PHE A C 4
ATOM 4463 O O . PHE A 1 54 ? 11.758 1.811 2.342 1.00 0.00 54 PHE A O 4
ATOM 4480 N N . CYS A 1 55 ? 13.058 2.966 0.895 1.00 0.00 55 CYS A N 4
ATOM 4481 C CA . CYS A 1 55 ? 13.203 1.857 -0.032 1.00 0.00 55 CYS A CA 4
ATOM 4482 C C . CYS A 1 55 ? 14.038 0.769 0.647 1.00 0.00 55 CYS A C 4
ATOM 4483 O O . CYS A 1 55 ? 13.734 -0.416 0.529 1.00 0.00 55 CYS A O 4
ATOM 4491 N N . ALA A 1 56 ? 15.075 1.212 1.343 1.00 0.00 56 ALA A N 4
ATOM 4492 C CA . ALA A 1 56 ? 15.956 0.291 2.040 1.00 0.00 56 ALA A CA 4
ATOM 4493 C C . ALA A 1 56 ? 15.123 -0.616 2.948 1.00 0.00 56 ALA A C 4
ATOM 4494 O O . ALA A 1 56 ? 15.569 -1.698 3.328 1.00 0.00 56 ALA A O 4
ATOM 4501 N N . GLU A 1 57 ? 13.928 -0.142 3.269 1.00 0.00 57 GLU A N 4
ATOM 4502 C CA . GLU A 1 57 ? 13.029 -0.898 4.124 1.00 0.00 57 GLU A CA 4
ATOM 4503 C C . GLU A 1 57 ? 12.036 -1.696 3.277 1.00 0.00 57 GLU A C 4
ATOM 4504 O O . GLU A 1 57 ? 12.120 -2.921 3.205 1.00 0.00 57 GLU A O 4
ATOM 4516 N N . THR A 1 58 ? 11.118 -0.969 2.658 1.00 0.00 58 THR A N 4
ATOM 4517 C CA . THR A 1 58 ? 10.109 -1.593 1.818 1.00 0.00 58 THR A CA 4
ATOM 4518 C C . THR A 1 58 ? 10.758 -2.219 0.582 1.00 0.00 58 THR A C 4
ATOM 4519 O O . THR A 1 58 ? 10.543 -3.395 0.292 1.00 0.00 58 THR A O 4
ATOM 4530 N N . GLY A 1 59 ? 11.538 -1.405 -0.114 1.00 0.00 59 GLY A N 4
ATOM 4531 C CA . GLY A 1 59 ? 12.219 -1.864 -1.313 1.00 0.00 59 GLY A CA 4
ATOM 4532 C C . GLY A 1 59 ? 11.641 -1.195 -2.562 1.00 0.00 59 GLY A C 4
ATOM 4533 O O . GLY A 1 59 ? 12.056 -1.497 -3.680 1.00 0.00 59 GLY A O 4
ATOM 4537 N N . VAL A 1 60 ? 10.692 -0.301 -2.329 1.00 0.00 60 VAL A N 4
ATOM 4538 C CA . VAL A 1 60 ? 10.053 0.413 -3.422 1.00 0.00 60 VAL A CA 4
ATOM 4539 C C . VAL A 1 60 ? 11.039 1.425 -4.010 1.00 0.00 60 VAL A C 4
ATOM 4540 O O . VAL A 1 60 ? 11.745 2.110 -3.272 1.00 0.00 60 VAL A O 4
ATOM 4553 N N . ARG A 1 61 ? 11.055 1.486 -5.334 1.00 0.00 61 ARG A N 4
ATOM 4554 C CA . ARG A 1 61 ? 11.943 2.402 -6.030 1.00 0.00 61 ARG A CA 4
ATOM 4555 C C . ARG A 1 61 ? 11.376 3.823 -5.990 1.00 0.00 61 ARG A C 4
ATOM 4556 O O . ARG A 1 61 ? 10.171 4.010 -5.834 1.00 0.00 61 ARG A O 4
ATOM 4577 N N . ARG A 1 62 ? 12.273 4.787 -6.134 1.00 0.00 62 ARG A N 4
ATOM 4578 C CA . ARG A 1 62 ? 11.878 6.185 -6.116 1.00 0.00 62 ARG A CA 4
ATOM 4579 C C . ARG A 1 62 ? 10.849 6.460 -7.215 1.00 0.00 62 ARG A C 4
ATOM 4580 O O . ARG A 1 62 ? 9.801 7.050 -6.956 1.00 0.00 62 ARG A O 4
ATOM 4601 N N . GLN A 1 63 ? 11.184 6.019 -8.418 1.00 0.00 63 GLN A N 4
ATOM 4602 C CA . GLN A 1 63 ? 10.302 6.210 -9.558 1.00 0.00 63 GLN A CA 4
ATOM 4603 C C . GLN A 1 63 ? 8.969 5.498 -9.322 1.00 0.00 63 GLN A C 4
ATOM 4604 O O . GLN A 1 63 ? 7.909 6.040 -9.630 1.00 0.00 63 GLN A O 4
ATOM 4618 N N . VAL A 1 64 ? 9.065 4.294 -8.777 1.00 0.00 64 VAL A N 4
ATOM 4619 C CA . VAL A 1 64 ? 7.880 3.502 -8.497 1.00 0.00 64 VAL A CA 4
ATOM 4620 C C . VAL A 1 64 ? 7.079 4.170 -7.377 1.00 0.00 64 VAL A C 4
ATOM 4621 O O . VAL A 1 64 ? 5.895 4.462 -7.545 1.00 0.00 64 VAL A O 4
ATOM 4634 N N . LEU A 1 65 ? 7.756 4.394 -6.261 1.00 0.00 65 LEU A N 4
ATOM 4635 C CA . LEU A 1 65 ? 7.122 5.023 -5.114 1.00 0.00 65 LEU A CA 4
ATOM 4636 C C . LEU A 1 65 ? 6.479 6.340 -5.551 1.00 0.00 65 LEU A C 4
ATOM 4637 O O . LEU A 1 65 ? 5.373 6.667 -5.124 1.00 0.00 65 LEU A O 4
ATOM 4653 N N . LYS A 1 66 ? 7.200 7.062 -6.397 1.00 0.00 66 LYS A N 4
ATOM 4654 C CA . LYS A 1 66 ? 6.714 8.337 -6.896 1.00 0.00 66 LYS A CA 4
ATOM 4655 C C . LYS A 1 66 ? 5.465 8.103 -7.749 1.00 0.00 66 LYS A C 4
ATOM 4656 O O . LYS A 1 66 ? 4.415 8.691 -7.493 1.00 0.00 66 LYS A O 4
ATOM 4675 N N . ILE A 1 67 ? 5.620 7.242 -8.745 1.00 0.00 67 ILE A N 4
ATOM 4676 C CA . ILE A 1 67 ? 4.518 6.923 -9.636 1.00 0.00 67 ILE A CA 4
ATOM 4677 C C . ILE A 1 67 ? 3.365 6.333 -8.824 1.00 0.00 67 ILE A C 4
ATOM 4678 O O . ILE A 1 67 ? 2.203 6.447 -9.213 1.00 0.00 67 ILE A O 4
ATOM 4694 N N . TRP A 1 68 ? 3.724 5.714 -7.709 1.00 0.00 68 TRP A N 4
ATOM 4695 C CA . TRP A 1 68 ? 2.734 5.105 -6.838 1.00 0.00 68 TRP A CA 4
ATOM 4696 C C . TRP A 1 68 ? 2.008 6.226 -6.091 1.00 0.00 68 TRP A C 4
ATOM 4697 O O . TRP A 1 68 ? 0.794 6.165 -5.900 1.00 0.00 68 TRP A O 4
ATOM 4718 N N . MET A 1 69 ? 2.782 7.223 -5.688 1.00 0.00 69 MET A N 4
ATOM 4719 C CA . MET A 1 69 ? 2.228 8.356 -4.966 1.00 0.00 69 MET A CA 4
ATOM 4720 C C . MET A 1 69 ? 1.316 9.188 -5.870 1.00 0.00 69 MET A C 4
ATOM 4721 O O . MET A 1 69 ? 0.264 9.655 -5.435 1.00 0.00 69 MET A O 4
ATOM 4735 N N . HIS A 1 70 ? 1.751 9.348 -7.110 1.00 0.00 70 HIS A N 4
ATOM 4736 C CA . HIS A 1 70 ? 0.987 10.116 -8.079 1.00 0.00 70 HIS A CA 4
ATOM 4737 C C . HIS A 1 70 ? -0.279 9.347 -8.460 1.00 0.00 70 HIS A C 4
ATOM 4738 O O . HIS A 1 70 ? -1.375 9.905 -8.454 1.00 0.00 70 HIS A O 4
ATOM 4752 N N . ASN A 1 71 ? -0.087 8.076 -8.781 1.00 0.00 71 ASN A N 4
ATOM 4753 C CA . ASN A 1 71 ? -1.199 7.224 -9.164 1.00 0.00 71 ASN A CA 4
ATOM 4754 C C . ASN A 1 71 ? -2.294 7.312 -8.099 1.00 0.00 71 ASN A C 4
ATOM 4755 O O . ASN A 1 71 ? -3.477 7.169 -8.405 1.00 0.00 71 ASN A O 4
ATOM 4766 N N . ASN A 1 72 ? -1.860 7.547 -6.869 1.00 0.00 72 ASN A N 4
ATOM 4767 C CA . ASN A 1 72 ? -2.788 7.656 -5.756 1.00 0.00 72 ASN A CA 4
ATOM 4768 C C . ASN A 1 72 ? -3.369 9.071 -5.719 1.00 0.00 72 ASN A C 4
ATOM 4769 O O . ASN A 1 72 ? -4.583 9.250 -5.806 1.00 0.00 72 ASN A O 4
ATOM 4780 N N . LYS A 1 73 ? -2.475 10.040 -5.589 1.00 0.00 73 LYS A N 4
ATOM 4781 C CA . LYS A 1 73 ? -2.884 11.433 -5.539 1.00 0.00 73 LYS A CA 4
ATOM 4782 C C . LYS A 1 73 ? -3.972 11.679 -6.586 1.00 0.00 73 LYS A C 4
ATOM 4783 O O . LYS A 1 73 ? -4.963 12.353 -6.310 1.00 0.00 73 LYS A O 4
ATOM 4802 N N . ASN A 1 74 ? -3.751 11.118 -7.766 1.00 0.00 74 ASN A N 4
ATOM 4803 C CA . ASN A 1 74 ? -4.701 11.268 -8.855 1.00 0.00 74 ASN A CA 4
ATOM 4804 C C . ASN A 1 74 ? -4.233 10.437 -10.052 1.00 0.00 74 ASN A C 4
ATOM 4805 O O . ASN A 1 74 ? -3.034 10.260 -10.258 1.00 0.00 74 ASN A O 4
ATOM 4816 N N . SER A 1 75 ? -5.205 9.949 -10.809 1.00 0.00 75 SER A N 4
ATOM 4817 C CA . SER A 1 75 ? -4.908 9.141 -11.979 1.00 0.00 75 SER A CA 4
ATOM 4818 C C . SER A 1 75 ? -6.089 9.173 -12.951 1.00 0.00 75 SER A C 4
ATOM 4819 O O . SER A 1 75 ? -6.044 9.866 -13.966 1.00 0.00 75 SER A O 4
ATOM 4827 N N . GLY A 1 76 ? -7.119 8.415 -12.606 1.00 0.00 76 GLY A N 4
ATOM 4828 C CA . GLY A 1 76 ? -8.310 8.348 -13.435 1.00 0.00 76 GLY A CA 4
ATOM 4829 C C . GLY A 1 76 ? -9.573 8.565 -12.599 1.00 0.00 76 GLY A C 4
ATOM 4830 O O . GLY A 1 76 ? -9.490 8.873 -11.411 1.00 0.00 76 GLY A O 4
ATOM 4834 N N . PRO A 1 77 ? -10.744 8.390 -13.269 1.00 0.00 77 PRO A N 4
ATOM 4835 C CA . PRO A 1 77 ? -12.022 8.563 -12.601 1.00 0.00 77 PRO A CA 4
ATOM 4836 C C . PRO A 1 77 ? -12.328 7.375 -11.687 1.00 0.00 77 PRO A C 4
ATOM 4837 O O . PRO A 1 77 ? -13.166 6.535 -12.014 1.00 0.00 77 PRO A O 4
ATOM 4848 N N . SER A 1 78 ? -11.633 7.341 -10.560 1.00 0.00 78 SER A N 4
ATOM 4849 C CA . SER A 1 78 ? -11.820 6.270 -9.597 1.00 0.00 78 SER A CA 4
ATOM 4850 C C . SER A 1 78 ? -11.441 6.753 -8.196 1.00 0.00 78 SER A C 4
ATOM 4851 O O . SER A 1 78 ? -10.259 6.858 -7.870 1.00 0.00 78 SER A O 4
ATOM 4859 N N . SER A 1 79 ? -12.465 7.035 -7.404 1.00 0.00 79 SER A N 4
ATOM 4860 C CA . SER A 1 79 ? -12.254 7.505 -6.046 1.00 0.00 79 SER A CA 4
ATOM 4861 C C . SER A 1 79 ? -11.118 6.717 -5.390 1.00 0.00 79 SER A C 4
ATOM 4862 O O . SER A 1 79 ? -10.900 5.551 -5.714 1.00 0.00 79 SER A O 4
ATOM 4870 N N . GLY A 1 80 ? -10.425 7.386 -4.480 1.00 0.00 80 GLY A N 4
ATOM 4871 C CA . GLY A 1 80 ? -9.318 6.763 -3.776 1.00 0.00 80 GLY A CA 4
ATOM 4872 C C . GLY A 1 80 ? -9.557 6.767 -2.264 1.00 0.00 80 GLY A C 4
ATOM 4873 O O . GLY A 1 80 ? -9.682 7.829 -1.655 1.00 0.00 80 GLY A O 4
ATOM 4877 N N . GLY A 1 1 ? -12.744 26.946 -4.510 1.00 0.00 1 GLY A N 5
ATOM 4878 C CA . GLY A 1 1 ? -13.334 27.564 -5.685 1.00 0.00 1 GLY A CA 5
ATOM 4879 C C . GLY A 1 1 ? -13.582 26.528 -6.783 1.00 0.00 1 GLY A C 5
ATOM 4880 O O . GLY A 1 1 ? -14.234 25.512 -6.548 1.00 0.00 1 GLY A O 5
ATOM 4884 N N . SER A 1 2 ? -13.048 26.821 -7.960 1.00 0.00 2 SER A N 5
ATOM 4885 C CA . SER A 1 2 ? -13.203 25.928 -9.096 1.00 0.00 2 SER A CA 5
ATOM 4886 C C . SER A 1 2 ? -12.141 26.236 -10.153 1.00 0.00 2 SER A C 5
ATOM 4887 O O . SER A 1 2 ? -11.350 25.367 -10.515 1.00 0.00 2 SER A O 5
ATOM 4895 N N . SER A 1 3 ? -12.158 27.476 -10.619 1.00 0.00 3 SER A N 5
ATOM 4896 C CA . SER A 1 3 ? -11.206 27.910 -11.627 1.00 0.00 3 SER A CA 5
ATOM 4897 C C . SER A 1 3 ? -11.035 26.821 -12.688 1.00 0.00 3 SER A C 5
ATOM 4898 O O . SER A 1 3 ? -10.064 26.066 -12.657 1.00 0.00 3 SER A O 5
ATOM 4906 N N . GLY A 1 4 ? -11.993 26.773 -13.601 1.00 0.00 4 GLY A N 5
ATOM 4907 C CA . GLY A 1 4 ? -11.961 25.789 -14.670 1.00 0.00 4 GLY A CA 5
ATOM 4908 C C . GLY A 1 4 ? -11.910 26.468 -16.040 1.00 0.00 4 GLY A C 5
ATOM 4909 O O . GLY A 1 4 ? -12.049 27.686 -16.138 1.00 0.00 4 GLY A O 5
ATOM 4913 N N . SER A 1 5 ? -11.710 25.650 -17.063 1.00 0.00 5 SER A N 5
ATOM 4914 C CA . SER A 1 5 ? -11.639 26.156 -18.423 1.00 0.00 5 SER A CA 5
ATOM 4915 C C . SER A 1 5 ? -13.032 26.156 -19.055 1.00 0.00 5 SER A C 5
ATOM 4916 O O . SER A 1 5 ? -13.878 25.336 -18.701 1.00 0.00 5 SER A O 5
ATOM 4924 N N . SER A 1 6 ? -13.228 27.084 -19.980 1.00 0.00 6 SER A N 5
ATOM 4925 C CA . SER A 1 6 ? -14.504 27.201 -20.665 1.00 0.00 6 SER A CA 5
ATOM 4926 C C . SER A 1 6 ? -14.280 27.301 -22.175 1.00 0.00 6 SER A C 5
ATOM 4927 O O . SER A 1 6 ? -13.700 28.273 -22.657 1.00 0.00 6 SER A O 5
ATOM 4935 N N . GLY A 1 7 ? -14.753 26.284 -22.880 1.00 0.00 7 GLY A N 5
ATOM 4936 C CA . GLY A 1 7 ? -14.611 26.246 -24.326 1.00 0.00 7 GLY A CA 5
ATOM 4937 C C . GLY A 1 7 ? -13.271 25.629 -24.730 1.00 0.00 7 GLY A C 5
ATOM 4938 O O . GLY A 1 7 ? -13.234 24.573 -25.359 1.00 0.00 7 GLY A O 5
ATOM 4942 N N . SER A 1 8 ? -12.202 26.315 -24.351 1.00 0.00 8 SER A N 5
ATOM 4943 C CA . SER A 1 8 ? -10.863 25.847 -24.666 1.00 0.00 8 SER A CA 5
ATOM 4944 C C . SER A 1 8 ? -10.488 24.678 -23.753 1.00 0.00 8 SER A C 5
ATOM 4945 O O . SER A 1 8 ? -9.964 24.883 -22.659 1.00 0.00 8 SER A O 5
ATOM 4953 N N . ASN A 1 9 ? -10.773 23.478 -24.235 1.00 0.00 9 ASN A N 5
ATOM 4954 C CA . ASN A 1 9 ? -10.472 22.276 -23.476 1.00 0.00 9 ASN A CA 5
ATOM 4955 C C . ASN A 1 9 ? -9.058 21.802 -23.817 1.00 0.00 9 ASN A C 5
ATOM 4956 O O . ASN A 1 9 ? -8.735 21.591 -24.985 1.00 0.00 9 ASN A O 5
ATOM 4967 N N . PRO A 1 10 ? -8.231 21.645 -22.749 1.00 0.00 10 PRO A N 5
ATOM 4968 C CA . PRO A 1 10 ? -6.859 21.201 -22.924 1.00 0.00 10 PRO A CA 5
ATOM 4969 C C . PRO A 1 10 ? -6.803 19.703 -23.232 1.00 0.00 10 PRO A C 5
ATOM 4970 O O . PRO A 1 10 ? -6.500 18.896 -22.354 1.00 0.00 10 PRO A O 5
ATOM 4981 N N . SER A 1 11 ? -7.099 19.376 -24.481 1.00 0.00 11 SER A N 5
ATOM 4982 C CA . SER A 1 11 ? -7.086 17.990 -24.915 1.00 0.00 11 SER A CA 5
ATOM 4983 C C . SER A 1 11 ? -5.827 17.291 -24.398 1.00 0.00 11 SER A C 5
ATOM 4984 O O . SER A 1 11 ? -4.721 17.583 -24.851 1.00 0.00 11 SER A O 5
ATOM 4992 N N . SER A 1 12 ? -6.037 16.382 -23.458 1.00 0.00 12 SER A N 5
ATOM 4993 C CA . SER A 1 12 ? -4.932 15.639 -22.875 1.00 0.00 12 SER A CA 5
ATOM 4994 C C . SER A 1 12 ? -5.135 14.139 -23.097 1.00 0.00 12 SER A C 5
ATOM 4995 O O . SER A 1 12 ? -5.782 13.470 -22.293 1.00 0.00 12 SER A O 5
ATOM 5003 N N . SER A 1 13 ? -4.569 13.655 -24.193 1.00 0.00 13 SER A N 5
ATOM 5004 C CA . SER A 1 13 ? -4.679 12.246 -24.532 1.00 0.00 13 SER A CA 5
ATOM 5005 C C . SER A 1 13 ? -3.343 11.731 -25.070 1.00 0.00 13 SER A C 5
ATOM 5006 O O . SER A 1 13 ? -2.571 12.490 -25.655 1.00 0.00 13 SER A O 5
ATOM 5014 N N . GLY A 1 14 ? -3.111 10.445 -24.854 1.00 0.00 14 GLY A N 5
ATOM 5015 C CA . GLY A 1 14 ? -1.881 9.819 -25.310 1.00 0.00 14 GLY A CA 5
ATOM 5016 C C . GLY A 1 14 ? -2.133 8.380 -25.765 1.00 0.00 14 GLY A C 5
ATOM 5017 O O . GLY A 1 14 ? -3.078 8.116 -26.506 1.00 0.00 14 GLY A O 5
ATOM 5021 N N . GLY A 1 15 ? -1.271 7.488 -25.300 1.00 0.00 15 GLY A N 5
ATOM 5022 C CA . GLY A 1 15 ? -1.389 6.082 -25.650 1.00 0.00 15 GLY A CA 5
ATOM 5023 C C . GLY A 1 15 ? -0.407 5.232 -24.840 1.00 0.00 15 GLY A C 5
ATOM 5024 O O . GLY A 1 15 ? 0.373 5.761 -24.050 1.00 0.00 15 GLY A O 5
ATOM 5028 N N . THR A 1 16 ? -0.476 3.928 -25.067 1.00 0.00 16 THR A N 5
ATOM 5029 C CA . THR A 1 16 ? 0.397 3.000 -24.369 1.00 0.00 16 THR A CA 5
ATOM 5030 C C . THR A 1 16 ? 1.744 2.892 -25.087 1.00 0.00 16 THR A C 5
ATOM 5031 O O . THR A 1 16 ? 1.864 3.278 -26.248 1.00 0.00 16 THR A O 5
ATOM 5042 N N . THR A 1 17 ? 2.722 2.364 -24.366 1.00 0.00 17 THR A N 5
ATOM 5043 C CA . THR A 1 17 ? 4.055 2.200 -24.920 1.00 0.00 17 THR A CA 5
ATOM 5044 C C . THR A 1 17 ? 4.913 1.331 -23.998 1.00 0.00 17 THR A C 5
ATOM 5045 O O . THR A 1 17 ? 5.418 0.290 -24.413 1.00 0.00 17 THR A O 5
ATOM 5056 N N . LYS A 1 18 ? 5.050 1.792 -22.763 1.00 0.00 18 LYS A N 5
ATOM 5057 C CA . LYS A 1 18 ? 5.838 1.070 -21.778 1.00 0.00 18 LYS A CA 5
ATOM 5058 C C . LYS A 1 18 ? 4.996 -0.065 -21.190 1.00 0.00 18 LYS A C 5
ATOM 5059 O O . LYS A 1 18 ? 3.903 -0.348 -21.678 1.00 0.00 18 LYS A O 5
ATOM 5078 N N . ARG A 1 19 ? 5.537 -0.682 -20.150 1.00 0.00 19 ARG A N 5
ATOM 5079 C CA . ARG A 1 19 ? 4.849 -1.779 -19.491 1.00 0.00 19 ARG A CA 5
ATOM 5080 C C . ARG A 1 19 ? 4.776 -1.530 -17.983 1.00 0.00 19 ARG A C 5
ATOM 5081 O O . ARG A 1 19 ? 5.795 -1.566 -17.295 1.00 0.00 19 ARG A O 5
ATOM 5102 N N . PHE A 1 20 ? 3.562 -1.283 -17.514 1.00 0.00 20 PHE A N 5
ATOM 5103 C CA . PHE A 1 20 ? 3.343 -1.028 -16.100 1.00 0.00 20 PHE A CA 5
ATOM 5104 C C . PHE A 1 20 ? 2.738 -2.252 -15.410 1.00 0.00 20 PHE A C 5
ATOM 5105 O O . PHE A 1 20 ? 1.621 -2.660 -15.727 1.00 0.00 20 PHE A O 5
ATOM 5122 N N . ARG A 1 21 ? 3.501 -2.804 -14.478 1.00 0.00 21 ARG A N 5
ATOM 5123 C CA . ARG A 1 21 ? 3.054 -3.973 -13.740 1.00 0.00 21 ARG A CA 5
ATOM 5124 C C . ARG A 1 21 ? 4.000 -4.256 -12.571 1.00 0.00 21 ARG A C 5
ATOM 5125 O O . ARG A 1 21 ? 5.149 -4.644 -12.777 1.00 0.00 21 ARG A O 5
ATOM 5146 N N . THR A 1 22 ? 3.481 -4.050 -11.369 1.00 0.00 22 THR A N 5
ATOM 5147 C CA . THR A 1 22 ? 4.265 -4.278 -10.167 1.00 0.00 22 THR A CA 5
ATOM 5148 C C . THR A 1 22 ? 3.418 -4.977 -9.102 1.00 0.00 22 THR A C 5
ATOM 5149 O O . THR A 1 22 ? 2.213 -4.745 -9.012 1.00 0.00 22 THR A O 5
ATOM 5160 N N . LYS A 1 23 ? 4.080 -5.819 -8.323 1.00 0.00 23 LYS A N 5
ATOM 5161 C CA . LYS A 1 23 ? 3.403 -6.554 -7.268 1.00 0.00 23 LYS A CA 5
ATOM 5162 C C . LYS A 1 23 ? 4.112 -6.297 -5.937 1.00 0.00 23 LYS A C 5
ATOM 5163 O O . LYS A 1 23 ? 5.305 -6.566 -5.804 1.00 0.00 23 LYS A O 5
ATOM 5182 N N . PHE A 1 24 ? 3.348 -5.781 -4.986 1.00 0.00 24 PHE A N 5
ATOM 5183 C CA . PHE A 1 24 ? 3.889 -5.485 -3.670 1.00 0.00 24 PHE A CA 5
ATOM 5184 C C . PHE A 1 24 ? 3.028 -6.110 -2.570 1.00 0.00 24 PHE A C 5
ATOM 5185 O O . PHE A 1 24 ? 1.990 -6.706 -2.853 1.00 0.00 24 PHE A O 5
ATOM 5202 N N . THR A 1 25 ? 3.490 -5.951 -1.339 1.00 0.00 25 THR A N 5
ATOM 5203 C CA . THR A 1 25 ? 2.775 -6.491 -0.195 1.00 0.00 25 THR A CA 5
ATOM 5204 C C . THR A 1 25 ? 2.072 -5.370 0.573 1.00 0.00 25 THR A C 5
ATOM 5205 O O . THR A 1 25 ? 2.514 -4.223 0.546 1.00 0.00 25 THR A O 5
ATOM 5216 N N . ALA A 1 26 ? 0.989 -5.742 1.239 1.00 0.00 26 ALA A N 5
ATOM 5217 C CA . ALA A 1 26 ? 0.220 -4.782 2.013 1.00 0.00 26 ALA A CA 5
ATOM 5218 C C . ALA A 1 26 ? 1.178 -3.827 2.728 1.00 0.00 26 ALA A C 5
ATOM 5219 O O . ALA A 1 26 ? 1.096 -2.612 2.552 1.00 0.00 26 ALA A O 5
ATOM 5226 N N . GLU A 1 27 ? 2.064 -4.412 3.521 1.00 0.00 27 GLU A N 5
ATOM 5227 C CA . GLU A 1 27 ? 3.036 -3.627 4.264 1.00 0.00 27 GLU A CA 5
ATOM 5228 C C . GLU A 1 27 ? 3.519 -2.445 3.422 1.00 0.00 27 GLU A C 5
ATOM 5229 O O . GLU A 1 27 ? 3.409 -1.294 3.841 1.00 0.00 27 GLU A O 5
ATOM 5241 N N . GLN A 1 28 ? 4.044 -2.770 2.249 1.00 0.00 28 GLN A N 5
ATOM 5242 C CA . GLN A 1 28 ? 4.544 -1.749 1.344 1.00 0.00 28 GLN A CA 5
ATOM 5243 C C . GLN A 1 28 ? 3.484 -0.667 1.127 1.00 0.00 28 GLN A C 5
ATOM 5244 O O . GLN A 1 28 ? 3.729 0.509 1.393 1.00 0.00 28 GLN A O 5
ATOM 5258 N N . LYS A 1 29 ? 2.329 -1.103 0.646 1.00 0.00 29 LYS A N 5
ATOM 5259 C CA . LYS A 1 29 ? 1.231 -0.186 0.390 1.00 0.00 29 LYS A CA 5
ATOM 5260 C C . LYS A 1 29 ? 0.994 0.678 1.631 1.00 0.00 29 LYS A C 5
ATOM 5261 O O . LYS A 1 29 ? 0.947 1.903 1.538 1.00 0.00 29 LYS A O 5
ATOM 5280 N N . GLU A 1 30 ? 0.851 0.004 2.763 1.00 0.00 30 GLU A N 5
ATOM 5281 C CA . GLU A 1 30 ? 0.620 0.695 4.020 1.00 0.00 30 GLU A CA 5
ATOM 5282 C C . GLU A 1 30 ? 1.701 1.752 4.252 1.00 0.00 30 GLU A C 5
ATOM 5283 O O . GLU A 1 30 ? 1.399 2.938 4.378 1.00 0.00 30 GLU A O 5
ATOM 5295 N N . LYS A 1 31 ? 2.940 1.284 4.301 1.00 0.00 31 LYS A N 5
ATOM 5296 C CA . LYS A 1 31 ? 4.068 2.175 4.515 1.00 0.00 31 LYS A CA 5
ATOM 5297 C C . LYS A 1 31 ? 3.942 3.383 3.586 1.00 0.00 31 LYS A C 5
ATOM 5298 O O . LYS A 1 31 ? 4.030 4.526 4.033 1.00 0.00 31 LYS A O 5
ATOM 5317 N N . MET A 1 32 ? 3.739 3.090 2.310 1.00 0.00 32 MET A N 5
ATOM 5318 C CA . MET A 1 32 ? 3.600 4.139 1.314 1.00 0.00 32 MET A CA 5
ATOM 5319 C C . MET A 1 32 ? 2.430 5.065 1.652 1.00 0.00 32 MET A C 5
ATOM 5320 O O . MET A 1 32 ? 2.593 6.283 1.706 1.00 0.00 32 MET A O 5
ATOM 5334 N N . LEU A 1 33 ? 1.276 4.452 1.872 1.00 0.00 33 LEU A N 5
ATOM 5335 C CA . LEU A 1 33 ? 0.079 5.206 2.204 1.00 0.00 33 LEU A CA 5
ATOM 5336 C C . LEU A 1 33 ? 0.437 6.310 3.201 1.00 0.00 33 LEU A C 5
ATOM 5337 O O . LEU A 1 33 ? 0.032 7.459 3.031 1.00 0.00 33 LEU A O 5
ATOM 5353 N N . ALA A 1 34 ? 1.192 5.922 4.218 1.00 0.00 34 ALA A N 5
ATOM 5354 C CA . ALA A 1 34 ? 1.609 6.865 5.242 1.00 0.00 34 ALA A CA 5
ATOM 5355 C C . ALA A 1 34 ? 2.761 7.717 4.706 1.00 0.00 34 ALA A C 5
ATOM 5356 O O . ALA A 1 34 ? 2.656 8.942 4.647 1.00 0.00 34 ALA A O 5
ATOM 5363 N N . PHE A 1 35 ? 3.833 7.036 4.329 1.00 0.00 35 PHE A N 5
ATOM 5364 C CA . PHE A 1 35 ? 5.003 7.716 3.799 1.00 0.00 35 PHE A CA 5
ATOM 5365 C C . PHE A 1 35 ? 4.598 8.897 2.914 1.00 0.00 35 PHE A C 5
ATOM 5366 O O . PHE A 1 35 ? 5.137 9.993 3.051 1.00 0.00 35 PHE A O 5
ATOM 5383 N N . ALA A 1 36 ? 3.651 8.632 2.026 1.00 0.00 36 ALA A N 5
ATOM 5384 C CA . ALA A 1 36 ? 3.167 9.659 1.119 1.00 0.00 36 ALA A CA 5
ATOM 5385 C C . ALA A 1 36 ? 2.445 10.743 1.922 1.00 0.00 36 ALA A C 5
ATOM 5386 O O . ALA A 1 36 ? 2.775 11.923 1.816 1.00 0.00 36 ALA A O 5
ATOM 5393 N N . GLU A 1 37 ? 1.472 10.303 2.706 1.00 0.00 37 GLU A N 5
ATOM 5394 C CA . GLU A 1 37 ? 0.699 11.221 3.526 1.00 0.00 37 GLU A CA 5
ATOM 5395 C C . GLU A 1 37 ? 1.632 12.154 4.302 1.00 0.00 37 GLU A C 5
ATOM 5396 O O . GLU A 1 37 ? 1.230 13.243 4.708 1.00 0.00 37 GLU A O 5
ATOM 5408 N N . ARG A 1 38 ? 2.861 11.692 4.483 1.00 0.00 38 ARG A N 5
ATOM 5409 C CA . ARG A 1 38 ? 3.855 12.472 5.202 1.00 0.00 38 ARG A CA 5
ATOM 5410 C C . ARG A 1 38 ? 4.566 13.434 4.249 1.00 0.00 38 ARG A C 5
ATOM 5411 O O . ARG A 1 38 ? 4.698 14.621 4.543 1.00 0.00 38 ARG A O 5
ATOM 5432 N N . LEU A 1 39 ? 5.007 12.886 3.126 1.00 0.00 39 LEU A N 5
ATOM 5433 C CA . LEU A 1 39 ? 5.702 13.681 2.128 1.00 0.00 39 LEU A CA 5
ATOM 5434 C C . LEU A 1 39 ? 4.693 14.563 1.391 1.00 0.00 39 LEU A C 5
ATOM 5435 O O . LEU A 1 39 ? 5.076 15.424 0.601 1.00 0.00 39 LEU A O 5
ATOM 5451 N N . GLY A 1 40 ? 3.422 14.317 1.675 1.00 0.00 40 GLY A N 5
ATOM 5452 C CA . GLY A 1 40 ? 2.354 15.078 1.049 1.00 0.00 40 GLY A CA 5
ATOM 5453 C C . GLY A 1 40 ? 2.075 14.568 -0.366 1.00 0.00 40 GLY A C 5
ATOM 5454 O O . GLY A 1 40 ? 1.553 15.304 -1.203 1.00 0.00 40 GLY A O 5
ATOM 5458 N N . TRP A 1 41 ? 2.434 13.313 -0.590 1.00 0.00 41 TRP A N 5
ATOM 5459 C CA . TRP A 1 41 ? 2.228 12.696 -1.890 1.00 0.00 41 TRP A CA 5
ATOM 5460 C C . TRP A 1 41 ? 3.130 13.409 -2.899 1.00 0.00 41 TRP A C 5
ATOM 5461 O O . TRP A 1 41 ? 2.841 13.420 -4.095 1.00 0.00 41 TRP A O 5
ATOM 5482 N N . ARG A 1 42 ? 4.204 13.987 -2.381 1.00 0.00 42 ARG A N 5
ATOM 5483 C CA . ARG A 1 42 ? 5.149 14.700 -3.222 1.00 0.00 42 ARG A CA 5
ATOM 5484 C C . ARG A 1 42 ? 6.571 14.534 -2.682 1.00 0.00 42 ARG A C 5
ATOM 5485 O O . ARG A 1 42 ? 6.818 14.753 -1.497 1.00 0.00 42 ARG A O 5
ATOM 5506 N N . ILE A 1 43 ? 7.469 14.148 -3.577 1.00 0.00 43 ILE A N 5
ATOM 5507 C CA . ILE A 1 43 ? 8.859 13.950 -3.205 1.00 0.00 43 ILE A CA 5
ATOM 5508 C C . ILE A 1 43 ? 9.688 15.141 -3.691 1.00 0.00 43 ILE A C 5
ATOM 5509 O O . ILE A 1 43 ? 9.692 15.455 -4.881 1.00 0.00 43 ILE A O 5
ATOM 5525 N N . GLN A 1 44 ? 10.369 15.773 -2.746 1.00 0.00 44 GLN A N 5
ATOM 5526 C CA . GLN A 1 44 ? 11.199 16.922 -3.064 1.00 0.00 44 GLN A CA 5
ATOM 5527 C C . GLN A 1 44 ? 12.680 16.559 -2.934 1.00 0.00 44 GLN A C 5
ATOM 5528 O O . GLN A 1 44 ? 13.023 15.393 -2.747 1.00 0.00 44 GLN A O 5
ATOM 5542 N N . LYS A 1 45 ? 13.518 17.580 -3.039 1.00 0.00 45 LYS A N 5
ATOM 5543 C CA . LYS A 1 45 ? 14.954 17.384 -2.936 1.00 0.00 45 LYS A CA 5
ATOM 5544 C C . LYS A 1 45 ? 15.294 16.863 -1.539 1.00 0.00 45 LYS A C 5
ATOM 5545 O O . LYS A 1 45 ? 15.997 15.863 -1.399 1.00 0.00 45 LYS A O 5
ATOM 5564 N N . HIS A 1 46 ? 14.779 17.563 -0.539 1.00 0.00 46 HIS A N 5
ATOM 5565 C CA . HIS A 1 46 ? 15.019 17.184 0.843 1.00 0.00 46 HIS A CA 5
ATOM 5566 C C . HIS A 1 46 ? 14.497 15.766 1.084 1.00 0.00 46 HIS A C 5
ATOM 5567 O O . HIS A 1 46 ? 15.075 15.012 1.865 1.00 0.00 46 HIS A O 5
ATOM 5581 N N . ASP A 1 47 ? 13.408 15.447 0.399 1.00 0.00 47 ASP A N 5
ATOM 5582 C CA . ASP A 1 47 ? 12.801 14.133 0.529 1.00 0.00 47 ASP A CA 5
ATOM 5583 C C . ASP A 1 47 ? 13.475 13.166 -0.446 1.00 0.00 47 ASP A C 5
ATOM 5584 O O . ASP A 1 47 ? 12.799 12.414 -1.147 1.00 0.00 47 ASP A O 5
ATOM 5593 N N . ASP A 1 48 ? 14.799 13.216 -0.459 1.00 0.00 48 ASP A N 5
ATOM 5594 C CA . ASP A 1 48 ? 15.572 12.354 -1.336 1.00 0.00 48 ASP A CA 5
ATOM 5595 C C . ASP A 1 48 ? 16.005 11.105 -0.565 1.00 0.00 48 ASP A C 5
ATOM 5596 O O . ASP A 1 48 ? 15.832 9.985 -1.042 1.00 0.00 48 ASP A O 5
ATOM 5605 N N . VAL A 1 49 ? 16.561 11.341 0.615 1.00 0.00 49 VAL A N 5
ATOM 5606 C CA . VAL A 1 49 ? 17.020 10.249 1.457 1.00 0.00 49 VAL A CA 5
ATOM 5607 C C . VAL A 1 49 ? 15.811 9.473 1.983 1.00 0.00 49 VAL A C 5
ATOM 5608 O O . VAL A 1 49 ? 15.738 8.255 1.832 1.00 0.00 49 VAL A O 5
ATOM 5621 N N . ALA A 1 50 ? 14.893 10.211 2.590 1.00 0.00 50 ALA A N 5
ATOM 5622 C CA . ALA A 1 50 ? 13.691 9.607 3.140 1.00 0.00 50 ALA A CA 5
ATOM 5623 C C . ALA A 1 50 ? 13.166 8.550 2.167 1.00 0.00 50 ALA A C 5
ATOM 5624 O O . ALA A 1 50 ? 12.646 7.518 2.588 1.00 0.00 50 ALA A O 5
ATOM 5631 N N . VAL A 1 51 ? 13.321 8.843 0.884 1.00 0.00 51 VAL A N 5
ATOM 5632 C CA . VAL A 1 51 ? 12.869 7.930 -0.152 1.00 0.00 51 VAL A CA 5
ATOM 5633 C C . VAL A 1 51 ? 13.833 6.744 -0.237 1.00 0.00 51 VAL A C 5
ATOM 5634 O O . VAL A 1 51 ? 13.404 5.591 -0.241 1.00 0.00 51 VAL A O 5
ATOM 5647 N N . GLU A 1 52 ? 15.116 7.069 -0.302 1.00 0.00 52 GLU A N 5
ATOM 5648 C CA . GLU A 1 52 ? 16.143 6.045 -0.386 1.00 0.00 52 GLU A CA 5
ATOM 5649 C C . GLU A 1 52 ? 16.104 5.150 0.855 1.00 0.00 52 GLU A C 5
ATOM 5650 O O . GLU A 1 52 ? 16.352 3.949 0.766 1.00 0.00 52 GLU A O 5
ATOM 5662 N N . GLN A 1 53 ? 15.790 5.771 1.983 1.00 0.00 53 GLN A N 5
ATOM 5663 C CA . GLN A 1 53 ? 15.715 5.046 3.240 1.00 0.00 53 GLN A CA 5
ATOM 5664 C C . GLN A 1 53 ? 14.472 4.155 3.266 1.00 0.00 53 GLN A C 5
ATOM 5665 O O . GLN A 1 53 ? 14.489 3.076 3.857 1.00 0.00 53 GLN A O 5
ATOM 5679 N N . PHE A 1 54 ? 13.423 4.639 2.617 1.00 0.00 54 PHE A N 5
ATOM 5680 C CA . PHE A 1 54 ? 12.173 3.900 2.558 1.00 0.00 54 PHE A CA 5
ATOM 5681 C C . PHE A 1 54 ? 12.324 2.635 1.711 1.00 0.00 54 PHE A C 5
ATOM 5682 O O . PHE A 1 54 ? 11.800 1.580 2.065 1.00 0.00 54 PHE A O 5
ATOM 5699 N N . CYS A 1 55 ? 13.042 2.782 0.607 1.00 0.00 55 CYS A N 5
ATOM 5700 C CA . CYS A 1 55 ? 13.268 1.665 -0.294 1.00 0.00 55 CYS A CA 5
ATOM 5701 C C . CYS A 1 55 ? 14.118 0.623 0.437 1.00 0.00 55 CYS A C 5
ATOM 5702 O O . CYS A 1 55 ? 13.822 -0.570 0.388 1.00 0.00 55 CYS A O 5
ATOM 5710 N N . ALA A 1 56 ? 15.157 1.112 1.098 1.00 0.00 56 ALA A N 5
ATOM 5711 C CA . ALA A 1 56 ? 16.052 0.238 1.838 1.00 0.00 56 ALA A CA 5
ATOM 5712 C C . ALA A 1 56 ? 15.227 -0.694 2.727 1.00 0.00 56 ALA A C 5
ATOM 5713 O O . ALA A 1 56 ? 15.687 -1.774 3.096 1.00 0.00 56 ALA A O 5
ATOM 5720 N N . GLU A 1 57 ? 14.023 -0.243 3.047 1.00 0.00 57 GLU A N 5
ATOM 5721 C CA . GLU A 1 57 ? 13.130 -1.023 3.886 1.00 0.00 57 GLU A CA 5
ATOM 5722 C C . GLU A 1 57 ? 12.175 -1.849 3.022 1.00 0.00 57 GLU A C 5
ATOM 5723 O O . GLU A 1 57 ? 12.336 -3.062 2.897 1.00 0.00 57 GLU A O 5
ATOM 5735 N N . THR A 1 58 ? 11.201 -1.159 2.447 1.00 0.00 58 THR A N 5
ATOM 5736 C CA . THR A 1 58 ? 10.221 -1.813 1.597 1.00 0.00 58 THR A CA 5
ATOM 5737 C C . THR A 1 58 ? 10.892 -2.377 0.344 1.00 0.00 58 THR A C 5
ATOM 5738 O O . THR A 1 58 ? 10.746 -3.558 0.035 1.00 0.00 58 THR A O 5
ATOM 5749 N N . GLY A 1 59 ? 11.614 -1.505 -0.345 1.00 0.00 59 GLY A N 5
ATOM 5750 C CA . GLY A 1 59 ? 12.309 -1.901 -1.558 1.00 0.00 59 GLY A CA 5
ATOM 5751 C C . GLY A 1 59 ? 11.673 -1.253 -2.790 1.00 0.00 59 GLY A C 5
ATOM 5752 O O . GLY A 1 59 ? 12.035 -1.575 -3.921 1.00 0.00 59 GLY A O 5
ATOM 5756 N N . VAL A 1 60 ? 10.737 -0.352 -2.529 1.00 0.00 60 VAL A N 5
ATOM 5757 C CA . VAL A 1 60 ? 10.048 0.343 -3.603 1.00 0.00 60 VAL A CA 5
ATOM 5758 C C . VAL A 1 60 ? 11.006 1.342 -4.255 1.00 0.00 60 VAL A C 5
ATOM 5759 O O . VAL A 1 60 ? 11.717 2.069 -3.562 1.00 0.00 60 VAL A O 5
ATOM 5772 N N . ARG A 1 61 ? 10.995 1.346 -5.579 1.00 0.00 61 ARG A N 5
ATOM 5773 C CA . ARG A 1 61 ? 11.854 2.244 -6.333 1.00 0.00 61 ARG A CA 5
ATOM 5774 C C . ARG A 1 61 ? 11.256 3.652 -6.359 1.00 0.00 61 ARG A C 5
ATOM 5775 O O . ARG A 1 61 ? 10.066 3.821 -6.621 1.00 0.00 61 ARG A O 5
ATOM 5796 N N . ARG A 1 62 ? 12.110 4.628 -6.085 1.00 0.00 62 ARG A N 5
ATOM 5797 C CA . ARG A 1 62 ? 11.681 6.016 -6.074 1.00 0.00 62 ARG A CA 5
ATOM 5798 C C . ARG A 1 62 ? 10.681 6.272 -7.203 1.00 0.00 62 ARG A C 5
ATOM 5799 O O . ARG A 1 62 ? 9.580 6.767 -6.963 1.00 0.00 62 ARG A O 5
ATOM 5820 N N . GLN A 1 63 ? 11.098 5.923 -8.411 1.00 0.00 63 GLN A N 5
ATOM 5821 C CA . GLN A 1 63 ? 10.253 6.108 -9.578 1.00 0.00 63 GLN A CA 5
ATOM 5822 C C . GLN A 1 63 ? 8.897 5.432 -9.364 1.00 0.00 63 GLN A C 5
ATOM 5823 O O . GLN A 1 63 ? 7.857 5.998 -9.698 1.00 0.00 63 GLN A O 5
ATOM 5837 N N . VAL A 1 64 ? 8.952 4.230 -8.808 1.00 0.00 64 VAL A N 5
ATOM 5838 C CA . VAL A 1 64 ? 7.741 3.471 -8.546 1.00 0.00 64 VAL A CA 5
ATOM 5839 C C . VAL A 1 64 ? 6.967 4.133 -7.405 1.00 0.00 64 VAL A C 5
ATOM 5840 O O . VAL A 1 64 ? 5.749 4.290 -7.486 1.00 0.00 64 VAL A O 5
ATOM 5853 N N . LEU A 1 65 ? 7.704 4.504 -6.368 1.00 0.00 65 LEU A N 5
ATOM 5854 C CA . LEU A 1 65 ? 7.101 5.146 -5.212 1.00 0.00 65 LEU A CA 5
ATOM 5855 C C . LEU A 1 65 ? 6.442 6.456 -5.648 1.00 0.00 65 LEU A C 5
ATOM 5856 O O . LEU A 1 65 ? 5.310 6.744 -5.262 1.00 0.00 65 LEU A O 5
ATOM 5872 N N . LYS A 1 66 ? 7.178 7.215 -6.447 1.00 0.00 66 LYS A N 5
ATOM 5873 C CA . LYS A 1 66 ? 6.679 8.487 -6.939 1.00 0.00 66 LYS A CA 5
ATOM 5874 C C . LYS A 1 66 ? 5.446 8.243 -7.812 1.00 0.00 66 LYS A C 5
ATOM 5875 O O . LYS A 1 66 ? 4.383 8.810 -7.562 1.00 0.00 66 LYS A O 5
ATOM 5894 N N . ILE A 1 67 ? 5.629 7.400 -8.817 1.00 0.00 67 ILE A N 5
ATOM 5895 C CA . ILE A 1 67 ? 4.545 7.074 -9.728 1.00 0.00 67 ILE A CA 5
ATOM 5896 C C . ILE A 1 67 ? 3.401 6.430 -8.943 1.00 0.00 67 ILE A C 5
ATOM 5897 O O . ILE A 1 67 ? 2.239 6.540 -9.329 1.00 0.00 67 ILE A O 5
ATOM 5913 N N . TRP A 1 68 ? 3.771 5.771 -7.854 1.00 0.00 68 TRP A N 5
ATOM 5914 C CA . TRP A 1 68 ? 2.790 5.109 -7.011 1.00 0.00 68 TRP A CA 5
ATOM 5915 C C . TRP A 1 68 ? 1.988 6.188 -6.281 1.00 0.00 68 TRP A C 5
ATOM 5916 O O . TRP A 1 68 ? 0.760 6.130 -6.236 1.00 0.00 68 TRP A O 5
ATOM 5937 N N . MET A 1 69 ? 2.714 7.148 -5.728 1.00 0.00 69 MET A N 5
ATOM 5938 C CA . MET A 1 69 ? 2.086 8.239 -5.003 1.00 0.00 69 MET A CA 5
ATOM 5939 C C . MET A 1 69 ? 1.160 9.043 -5.917 1.00 0.00 69 MET A C 5
ATOM 5940 O O . MET A 1 69 ? 0.012 9.310 -5.565 1.00 0.00 69 MET A O 5
ATOM 5954 N N . HIS A 1 70 ? 1.694 9.409 -7.073 1.00 0.00 70 HIS A N 5
ATOM 5955 C CA . HIS A 1 70 ? 0.930 10.178 -8.041 1.00 0.00 70 HIS A CA 5
ATOM 5956 C C . HIS A 1 70 ? -0.268 9.355 -8.520 1.00 0.00 70 HIS A C 5
ATOM 5957 O O . HIS A 1 70 ? -1.316 9.910 -8.845 1.00 0.00 70 HIS A O 5
ATOM 5971 N N . ASN A 1 71 ? -0.072 8.045 -8.548 1.00 0.00 71 ASN A N 5
ATOM 5972 C CA . ASN A 1 71 ? -1.123 7.140 -8.981 1.00 0.00 71 ASN A CA 5
ATOM 5973 C C . ASN A 1 71 ? -2.205 7.068 -7.902 1.00 0.00 71 ASN A C 5
ATOM 5974 O O . ASN A 1 71 ? -3.318 6.613 -8.163 1.00 0.00 71 ASN A O 5
ATOM 5985 N N . ASN A 1 72 ? -1.841 7.524 -6.712 1.00 0.00 72 ASN A N 5
ATOM 5986 C CA . ASN A 1 72 ? -2.767 7.516 -5.592 1.00 0.00 72 ASN A CA 5
ATOM 5987 C C . ASN A 1 72 ? -3.398 8.903 -5.449 1.00 0.00 72 ASN A C 5
ATOM 5988 O O . ASN A 1 72 ? -4.612 9.023 -5.297 1.00 0.00 72 ASN A O 5
ATOM 5999 N N . LYS A 1 73 ? -2.544 9.915 -5.503 1.00 0.00 73 LYS A N 5
ATOM 6000 C CA . LYS A 1 73 ? -3.003 11.288 -5.381 1.00 0.00 73 LYS A CA 5
ATOM 6001 C C . LYS A 1 73 ? -4.151 11.527 -6.363 1.00 0.00 73 LYS A C 5
ATOM 6002 O O . LYS A 1 73 ? -4.411 10.697 -7.234 1.00 0.00 73 LYS A O 5
ATOM 6021 N N . ASN A 1 74 ? -4.809 12.664 -6.190 1.00 0.00 74 ASN A N 5
ATOM 6022 C CA . ASN A 1 74 ? -5.924 13.022 -7.051 1.00 0.00 74 ASN A CA 5
ATOM 6023 C C . ASN A 1 74 ? -7.028 11.972 -6.911 1.00 0.00 74 ASN A C 5
ATOM 6024 O O . ASN A 1 74 ? -7.961 12.148 -6.130 1.00 0.00 74 ASN A O 5
ATOM 6035 N N . SER A 1 75 ? -6.885 10.903 -7.682 1.00 0.00 75 SER A N 5
ATOM 6036 C CA . SER A 1 75 ? -7.858 9.825 -7.654 1.00 0.00 75 SER A CA 5
ATOM 6037 C C . SER A 1 75 ? -7.179 8.497 -7.993 1.00 0.00 75 SER A C 5
ATOM 6038 O O . SER A 1 75 ? -6.908 7.689 -7.106 1.00 0.00 75 SER A O 5
ATOM 6046 N N . GLY A 1 76 ? -6.922 8.313 -9.280 1.00 0.00 76 GLY A N 5
ATOM 6047 C CA . GLY A 1 76 ? -6.279 7.097 -9.748 1.00 0.00 76 GLY A CA 5
ATOM 6048 C C . GLY A 1 76 ? -5.187 7.413 -10.772 1.00 0.00 76 GLY A C 5
ATOM 6049 O O . GLY A 1 76 ? -4.519 8.442 -10.675 1.00 0.00 76 GLY A O 5
ATOM 6053 N N . PRO A 1 77 ? -5.034 6.485 -11.754 1.00 0.00 77 PRO A N 5
ATOM 6054 C CA . PRO A 1 77 ? -4.035 6.655 -12.795 1.00 0.00 77 PRO A CA 5
ATOM 6055 C C . PRO A 1 77 ? -4.475 7.710 -13.812 1.00 0.00 77 PRO A C 5
ATOM 6056 O O . PRO A 1 77 ? -3.652 8.473 -14.317 1.00 0.00 77 PRO A O 5
ATOM 6067 N N . SER A 1 78 ? -5.772 7.721 -14.082 1.00 0.00 78 SER A N 5
ATOM 6068 C CA . SER A 1 78 ? -6.332 8.670 -15.029 1.00 0.00 78 SER A CA 5
ATOM 6069 C C . SER A 1 78 ? -6.763 9.944 -14.300 1.00 0.00 78 SER A C 5
ATOM 6070 O O . SER A 1 78 ? -7.290 9.880 -13.190 1.00 0.00 78 SER A O 5
ATOM 6078 N N . SER A 1 79 ? -6.524 11.072 -14.953 1.00 0.00 79 SER A N 5
ATOM 6079 C CA . SER A 1 79 ? -6.881 12.358 -14.381 1.00 0.00 79 SER A CA 5
ATOM 6080 C C . SER A 1 79 ? -8.378 12.617 -14.568 1.00 0.00 79 SER A C 5
ATOM 6081 O O . SER A 1 79 ? -9.104 12.810 -13.594 1.00 0.00 79 SER A O 5
ATOM 6089 N N . GLY A 1 80 ? -8.794 12.612 -15.825 1.00 0.00 80 GLY A N 5
ATOM 6090 C CA . GLY A 1 80 ? -10.191 12.843 -16.152 1.00 0.00 80 GLY A CA 5
ATOM 6091 C C . GLY A 1 80 ? -10.329 13.895 -17.255 1.00 0.00 80 GLY A C 5
ATOM 6092 O O . GLY A 1 80 ? -10.939 13.635 -18.292 1.00 0.00 80 GLY A O 5
ATOM 6096 N N . GLY A 1 1 ? 1.986 -33.602 -1.784 1.00 0.00 1 GLY A N 6
ATOM 6097 C CA . GLY A 1 1 ? 3.435 -33.541 -1.693 1.00 0.00 1 GLY A CA 6
ATOM 6098 C C . GLY A 1 1 ? 3.977 -32.295 -2.397 1.00 0.00 1 GLY A C 6
ATOM 6099 O O . GLY A 1 1 ? 4.665 -32.401 -3.411 1.00 0.00 1 GLY A O 6
ATOM 6103 N N . SER A 1 2 ? 3.645 -31.144 -1.832 1.00 0.00 2 SER A N 6
ATOM 6104 C CA . SER A 1 2 ? 4.090 -29.879 -2.393 1.00 0.00 2 SER A CA 6
ATOM 6105 C C . SER A 1 2 ? 3.619 -29.756 -3.843 1.00 0.00 2 SER A C 6
ATOM 6106 O O . SER A 1 2 ? 4.195 -30.369 -4.741 1.00 0.00 2 SER A O 6
ATOM 6114 N N . SER A 1 3 ? 2.577 -28.959 -4.028 1.00 0.00 3 SER A N 6
ATOM 6115 C CA . SER A 1 3 ? 2.022 -28.747 -5.354 1.00 0.00 3 SER A CA 6
ATOM 6116 C C . SER A 1 3 ? 1.141 -27.497 -5.359 1.00 0.00 3 SER A C 6
ATOM 6117 O O . SER A 1 3 ? 0.803 -26.967 -4.302 1.00 0.00 3 SER A O 6
ATOM 6125 N N . GLY A 1 4 ? 0.794 -27.061 -6.561 1.00 0.00 4 GLY A N 6
ATOM 6126 C CA . GLY A 1 4 ? -0.042 -25.883 -6.718 1.00 0.00 4 GLY A CA 6
ATOM 6127 C C . GLY A 1 4 ? 0.263 -25.166 -8.035 1.00 0.00 4 GLY A C 6
ATOM 6128 O O . GLY A 1 4 ? -0.257 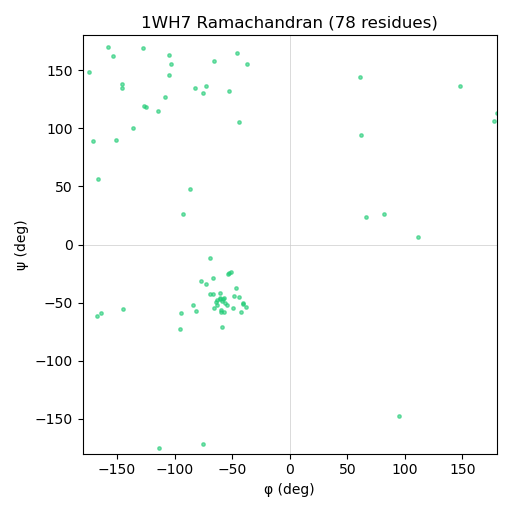-25.542 -9.085 1.00 0.00 4 GLY A O 6
ATOM 6132 N N . SER A 1 5 ? 1.104 -24.147 -7.937 1.00 0.00 5 SER A N 6
ATOM 6133 C CA . SER A 1 5 ? 1.483 -23.375 -9.108 1.00 0.00 5 SER A CA 6
ATOM 6134 C C . SER A 1 5 ? 0.269 -22.620 -9.653 1.00 0.00 5 SER A C 6
ATOM 6135 O O . SER A 1 5 ? -0.870 -22.967 -9.348 1.00 0.00 5 SER A O 6
ATOM 6143 N N . SER A 1 6 ? 0.555 -21.601 -10.450 1.00 0.00 6 SER A N 6
ATOM 6144 C CA . SER A 1 6 ? -0.499 -20.794 -11.040 1.00 0.00 6 SER A CA 6
ATOM 6145 C C . SER A 1 6 ? -1.603 -21.698 -11.592 1.00 0.00 6 SER A C 6
ATOM 6146 O O . SER A 1 6 ? -1.399 -22.401 -12.581 1.00 0.00 6 SER A O 6
ATOM 6154 N N . GLY A 1 7 ? -2.749 -21.651 -10.929 1.00 0.00 7 GLY A N 6
ATOM 6155 C CA . GLY A 1 7 ? -3.886 -22.457 -11.341 1.00 0.00 7 GLY A CA 6
ATOM 6156 C C . GLY A 1 7 ? -4.219 -22.222 -12.815 1.00 0.00 7 GLY A C 6
ATOM 6157 O O . GLY A 1 7 ? -3.619 -22.834 -13.697 1.00 0.00 7 GLY A O 6
ATOM 6161 N N . SER A 1 8 ? -5.177 -21.333 -13.037 1.00 0.00 8 SER A N 6
ATOM 6162 C CA . SER A 1 8 ? -5.597 -21.009 -14.390 1.00 0.00 8 SER A CA 6
ATOM 6163 C C . SER A 1 8 ? -4.751 -19.860 -14.940 1.00 0.00 8 SER A C 6
ATOM 6164 O O . SER A 1 8 ? -4.663 -18.799 -14.325 1.00 0.00 8 SER A O 6
ATOM 6172 N N . ASN A 1 9 ? -4.149 -20.110 -16.094 1.00 0.00 9 ASN A N 6
ATOM 6173 C CA . ASN A 1 9 ? -3.313 -19.109 -16.734 1.00 0.00 9 ASN A CA 6
ATOM 6174 C C . ASN A 1 9 ? -4.200 -18.114 -17.484 1.00 0.00 9 ASN A C 6
ATOM 6175 O O . ASN A 1 9 ? -4.866 -18.477 -18.452 1.00 0.00 9 ASN A O 6
ATOM 6186 N N . PRO A 1 10 ? -4.179 -16.844 -16.997 1.00 0.00 10 PRO A N 6
ATOM 6187 C CA . PRO A 1 10 ? -4.974 -15.794 -17.610 1.00 0.00 10 PRO A CA 6
ATOM 6188 C C . PRO A 1 10 ? -4.349 -15.334 -18.929 1.00 0.00 10 PRO A C 6
ATOM 6189 O O . PRO A 1 10 ? -5.022 -15.296 -19.959 1.00 0.00 10 PRO A O 6
ATOM 6200 N N . SER A 1 11 ? -3.070 -14.996 -18.855 1.00 0.00 11 SER A N 6
ATOM 6201 C CA . SER A 1 11 ? -2.347 -14.540 -20.031 1.00 0.00 11 SER A CA 6
ATOM 6202 C C . SER A 1 11 ? -1.717 -15.733 -20.753 1.00 0.00 11 SER A C 6
ATOM 6203 O O . SER A 1 11 ? -1.427 -16.756 -20.134 1.00 0.00 11 SER A O 6
ATOM 6211 N N . SER A 1 12 ? -1.524 -15.562 -22.052 1.00 0.00 12 SER A N 6
ATOM 6212 C CA . SER A 1 12 ? -0.934 -16.612 -22.865 1.00 0.00 12 SER A CA 6
ATOM 6213 C C . SER A 1 12 ? 0.492 -16.225 -23.265 1.00 0.00 12 SER A C 6
ATOM 6214 O O . SER A 1 12 ? 0.712 -15.684 -24.347 1.00 0.00 12 SER A O 6
ATOM 6222 N N . SER A 1 13 ? 1.423 -16.518 -22.369 1.00 0.00 13 SER A N 6
ATOM 6223 C CA . SER A 1 13 ? 2.821 -16.208 -22.615 1.00 0.00 13 SER A CA 6
ATOM 6224 C C . SER A 1 13 ? 2.957 -14.773 -23.127 1.00 0.00 13 SER A C 6
ATOM 6225 O O . SER A 1 13 ? 2.930 -14.535 -24.333 1.00 0.00 13 SER A O 6
ATOM 6233 N N . GLY A 1 14 ? 3.099 -13.853 -22.184 1.00 0.00 14 GLY A N 6
ATOM 6234 C CA . GLY A 1 14 ? 3.238 -12.447 -22.524 1.00 0.00 14 GLY A CA 6
ATOM 6235 C C . GLY A 1 14 ? 2.173 -11.604 -21.821 1.00 0.00 14 GLY A C 6
ATOM 6236 O O . GLY A 1 14 ? 1.539 -12.064 -20.873 1.00 0.00 14 GLY A O 6
ATOM 6240 N N . GLY A 1 15 ? 2.010 -10.384 -22.312 1.00 0.00 15 GLY A N 6
ATOM 6241 C CA . GLY A 1 15 ? 1.032 -9.473 -21.742 1.00 0.00 15 GLY A CA 6
ATOM 6242 C C . GLY A 1 15 ? 1.622 -8.072 -21.573 1.00 0.00 15 GLY A C 6
ATOM 6243 O O . GLY A 1 15 ? 2.260 -7.780 -20.562 1.00 0.00 15 GLY A O 6
ATOM 6247 N N . THR A 1 16 ? 1.389 -7.241 -22.578 1.00 0.00 16 THR A N 6
ATOM 6248 C CA . THR A 1 16 ? 1.889 -5.877 -22.554 1.00 0.00 16 THR A CA 6
ATOM 6249 C C . THR A 1 16 ? 0.803 -4.919 -22.062 1.00 0.00 16 THR A C 6
ATOM 6250 O O . THR A 1 16 ? -0.377 -5.265 -22.052 1.00 0.00 16 THR A O 6
ATOM 6261 N N . THR A 1 17 ? 1.240 -3.732 -21.666 1.00 0.00 17 THR A N 6
ATOM 6262 C CA . THR A 1 17 ? 0.319 -2.721 -21.174 1.00 0.00 17 THR A CA 6
ATOM 6263 C C . THR A 1 17 ? 1.047 -1.391 -20.969 1.00 0.00 17 THR A C 6
ATOM 6264 O O . THR A 1 17 ? 2.017 -1.320 -20.216 1.00 0.00 17 THR A O 6
ATOM 6275 N N . LYS A 1 18 ? 0.552 -0.371 -21.653 1.00 0.00 18 LYS A N 6
ATOM 6276 C CA . LYS A 1 18 ? 1.143 0.953 -21.556 1.00 0.00 18 LYS A CA 6
ATOM 6277 C C . LYS A 1 18 ? 1.518 1.234 -20.099 1.00 0.00 18 LYS A C 6
ATOM 6278 O O . LYS A 1 18 ? 2.646 1.628 -19.810 1.00 0.00 18 LYS A O 6
ATOM 6297 N N . ARG A 1 19 ? 0.549 1.019 -19.220 1.00 0.00 19 ARG A N 6
ATOM 6298 C CA . ARG A 1 19 ? 0.764 1.243 -17.801 1.00 0.00 19 ARG A CA 6
ATOM 6299 C C . ARG A 1 19 ? 1.781 0.240 -17.252 1.00 0.00 19 ARG A C 6
ATOM 6300 O O . ARG A 1 19 ? 2.055 -0.779 -17.884 1.00 0.00 19 ARG A O 6
ATOM 6321 N N . PHE A 1 20 ? 2.312 0.565 -16.083 1.00 0.00 20 PHE A N 6
ATOM 6322 C CA . PHE A 1 20 ? 3.292 -0.295 -15.442 1.00 0.00 20 PHE A CA 6
ATOM 6323 C C . PHE A 1 20 ? 2.668 -1.065 -14.277 1.00 0.00 20 PHE A C 6
ATOM 6324 O O . PHE A 1 20 ? 2.251 -0.468 -13.285 1.00 0.00 20 PHE A O 6
ATOM 6341 N N . ARG A 1 21 ? 2.623 -2.380 -14.434 1.00 0.00 21 ARG A N 6
ATOM 6342 C CA . ARG A 1 21 ? 2.056 -3.238 -13.408 1.00 0.00 21 ARG A CA 6
ATOM 6343 C C . ARG A 1 21 ? 3.078 -3.481 -12.295 1.00 0.00 21 ARG A C 6
ATOM 6344 O O . ARG A 1 21 ? 4.248 -3.747 -12.569 1.00 0.00 21 ARG A O 6
ATOM 6365 N N . THR A 1 22 ? 2.600 -3.379 -11.064 1.00 0.00 22 THR A N 6
ATOM 6366 C CA . THR A 1 22 ? 3.458 -3.584 -9.909 1.00 0.00 22 THR A CA 6
ATOM 6367 C C . THR A 1 22 ? 2.732 -4.411 -8.846 1.00 0.00 22 THR A C 6
ATOM 6368 O O . THR A 1 22 ? 1.522 -4.278 -8.670 1.00 0.00 22 THR A O 6
ATOM 6379 N N . LYS A 1 23 ? 3.502 -5.247 -8.164 1.00 0.00 23 LYS A N 6
ATOM 6380 C CA . LYS A 1 23 ? 2.947 -6.095 -7.123 1.00 0.00 23 LYS A CA 6
ATOM 6381 C C . LYS A 1 23 ? 3.720 -5.869 -5.822 1.00 0.00 23 LYS A C 6
ATOM 6382 O O . LYS A 1 23 ? 4.936 -6.049 -5.778 1.00 0.00 23 LYS A O 6
ATOM 6401 N N . PHE A 1 24 ? 2.982 -5.479 -4.793 1.00 0.00 24 PHE A N 6
ATOM 6402 C CA . PHE A 1 24 ? 3.582 -5.226 -3.494 1.00 0.00 24 PHE A CA 6
ATOM 6403 C C . PHE A 1 24 ? 2.751 -5.855 -2.374 1.00 0.00 24 PHE A C 6
ATOM 6404 O O . PHE A 1 24 ? 1.617 -6.276 -2.599 1.00 0.00 24 PHE A O 6
ATOM 6421 N N . THR A 1 25 ? 3.347 -5.900 -1.192 1.00 0.00 25 THR A N 6
ATOM 6422 C CA . THR A 1 25 ? 2.676 -6.470 -0.036 1.00 0.00 25 THR A CA 6
ATOM 6423 C C . THR A 1 25 ? 1.974 -5.374 0.768 1.00 0.00 25 THR A C 6
ATOM 6424 O O . THR A 1 25 ? 2.373 -4.211 0.719 1.00 0.00 25 THR A O 6
ATOM 6435 N N . ALA A 1 26 ? 0.941 -5.783 1.490 1.00 0.00 26 ALA A N 6
ATOM 6436 C CA . ALA A 1 26 ? 0.180 -4.851 2.303 1.00 0.00 26 ALA A CA 6
ATOM 6437 C C . ALA A 1 26 ? 1.138 -3.859 2.966 1.00 0.00 26 ALA A C 6
ATOM 6438 O O . ALA A 1 26 ? 1.019 -2.651 2.773 1.00 0.00 26 ALA A O 6
ATOM 6445 N N . GLU A 1 27 ? 2.068 -4.408 3.735 1.00 0.00 27 GLU A N 6
ATOM 6446 C CA . GLU A 1 27 ? 3.046 -3.587 4.428 1.00 0.00 27 GLU A CA 6
ATOM 6447 C C . GLU A 1 27 ? 3.487 -2.422 3.539 1.00 0.00 27 GLU A C 6
ATOM 6448 O O . GLU A 1 27 ? 3.341 -1.260 3.914 1.00 0.00 27 GLU A O 6
ATOM 6460 N N . GLN A 1 28 ? 4.018 -2.775 2.377 1.00 0.00 28 GLN A N 6
ATOM 6461 C CA . GLN A 1 28 ? 4.481 -1.773 1.431 1.00 0.00 28 GLN A CA 6
ATOM 6462 C C . GLN A 1 28 ? 3.383 -0.740 1.172 1.00 0.00 28 GLN A C 6
ATOM 6463 O O . GLN A 1 28 ? 3.590 0.455 1.375 1.00 0.00 28 GLN A O 6
ATOM 6477 N N . LYS A 1 29 ? 2.239 -1.238 0.728 1.00 0.00 29 LYS A N 6
ATOM 6478 C CA . LYS A 1 29 ? 1.108 -0.373 0.439 1.00 0.00 29 LYS A CA 6
ATOM 6479 C C . LYS A 1 29 ? 0.826 0.514 1.653 1.00 0.00 29 LYS A C 6
ATOM 6480 O O . LYS A 1 29 ? 0.618 1.718 1.512 1.00 0.00 29 LYS A O 6
ATOM 6499 N N . GLU A 1 30 ? 0.828 -0.116 2.819 1.00 0.00 30 GLU A N 6
ATOM 6500 C CA . GLU A 1 30 ? 0.575 0.601 4.057 1.00 0.00 30 GLU A CA 6
ATOM 6501 C C . GLU A 1 30 ? 1.664 1.650 4.295 1.00 0.00 30 GLU A C 6
ATOM 6502 O O . GLU A 1 30 ? 1.369 2.837 4.425 1.00 0.00 30 GLU A O 6
ATOM 6514 N N . LYS A 1 31 ? 2.899 1.174 4.345 1.00 0.00 31 LYS A N 6
ATOM 6515 C CA . LYS A 1 31 ? 4.033 2.055 4.564 1.00 0.00 31 LYS A CA 6
ATOM 6516 C C . LYS A 1 31 ? 3.926 3.260 3.627 1.00 0.00 31 LYS A C 6
ATOM 6517 O O . LYS A 1 31 ? 4.027 4.404 4.067 1.00 0.00 31 LYS A O 6
ATOM 6536 N N . MET A 1 32 ? 3.722 2.961 2.352 1.00 0.00 32 MET A N 6
ATOM 6537 C CA . MET A 1 32 ? 3.600 4.005 1.349 1.00 0.00 32 MET A CA 6
ATOM 6538 C C . MET A 1 32 ? 2.444 4.950 1.679 1.00 0.00 32 MET A C 6
ATOM 6539 O O . MET A 1 32 ? 2.623 6.167 1.716 1.00 0.00 32 MET A O 6
ATOM 6553 N N . LEU A 1 33 ? 1.283 4.355 1.911 1.00 0.00 33 LEU A N 6
ATOM 6554 C CA . LEU A 1 33 ? 0.097 5.129 2.237 1.00 0.00 33 LEU A CA 6
ATOM 6555 C C . LEU A 1 33 ? 0.467 6.223 3.241 1.00 0.00 33 LEU A C 6
ATOM 6556 O O . LEU A 1 33 ? 0.060 7.374 3.088 1.00 0.00 33 LEU A O 6
ATOM 6572 N N . ALA A 1 34 ? 1.236 5.826 4.244 1.00 0.00 34 ALA A N 6
ATOM 6573 C CA . ALA A 1 34 ? 1.665 6.758 5.272 1.00 0.00 34 ALA A CA 6
ATOM 6574 C C . ALA A 1 34 ? 2.832 7.594 4.742 1.00 0.00 34 ALA A C 6
ATOM 6575 O O . ALA A 1 34 ? 2.762 8.822 4.722 1.00 0.00 34 ALA A O 6
ATOM 6582 N N . PHE A 1 35 ? 3.877 6.895 4.324 1.00 0.00 35 PHE A N 6
ATOM 6583 C CA . PHE A 1 35 ? 5.057 7.558 3.794 1.00 0.00 35 PHE A CA 6
ATOM 6584 C C . PHE A 1 35 ? 4.672 8.789 2.972 1.00 0.00 35 PHE A C 6
ATOM 6585 O O . PHE A 1 35 ? 5.189 9.881 3.202 1.00 0.00 35 PHE A O 6
ATOM 6602 N N . ALA A 1 36 ? 3.767 8.571 2.029 1.00 0.00 36 ALA A N 6
ATOM 6603 C CA . ALA A 1 36 ? 3.306 9.650 1.171 1.00 0.00 36 ALA A CA 6
ATOM 6604 C C . ALA A 1 36 ? 2.648 10.733 2.028 1.00 0.00 36 ALA A C 6
ATOM 6605 O O . ALA A 1 36 ? 3.091 11.880 2.033 1.00 0.00 36 ALA A O 6
ATOM 6612 N N . GLU A 1 37 ? 1.601 10.329 2.733 1.00 0.00 37 GLU A N 6
ATOM 6613 C CA . GLU A 1 37 ? 0.878 11.251 3.592 1.00 0.00 37 GLU A CA 6
ATOM 6614 C C . GLU A 1 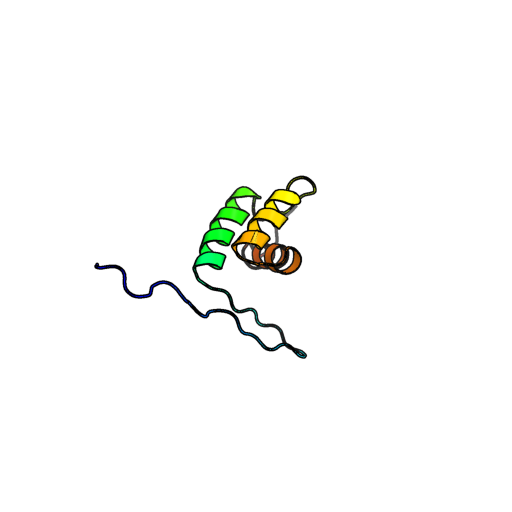37 ? 1.856 12.158 4.342 1.00 0.00 37 GLU A C 6
ATOM 6615 O O . GLU A 1 37 ? 1.536 13.306 4.645 1.00 0.00 37 GLU A O 6
ATOM 6627 N N . ARG A 1 38 ? 3.030 11.607 4.618 1.00 0.00 38 ARG A N 6
ATOM 6628 C CA . ARG A 1 38 ? 4.057 12.352 5.326 1.00 0.00 38 ARG A CA 6
ATOM 6629 C C . ARG A 1 38 ? 4.730 13.354 4.385 1.00 0.00 38 ARG A C 6
ATOM 6630 O O . ARG A 1 38 ? 4.919 14.516 4.742 1.00 0.00 38 ARG A O 6
ATOM 6651 N N . LEU A 1 39 ? 5.074 12.866 3.202 1.00 0.00 39 LEU A N 6
ATOM 6652 C CA . LEU A 1 39 ? 5.722 13.704 2.208 1.00 0.00 39 LEU A CA 6
ATOM 6653 C C . LEU A 1 39 ? 4.659 14.499 1.446 1.00 0.00 39 LEU A C 6
ATOM 6654 O O . LEU A 1 39 ? 4.974 15.204 0.488 1.00 0.00 39 LEU A O 6
ATOM 6670 N N . GLY A 1 40 ? 3.423 14.360 1.901 1.00 0.00 40 GLY A N 6
ATOM 6671 C CA . GLY A 1 40 ? 2.312 15.056 1.275 1.00 0.00 40 GLY A CA 6
ATOM 6672 C C . GLY A 1 40 ? 2.071 14.539 -0.145 1.00 0.00 40 GLY A C 6
ATOM 6673 O O . GLY A 1 40 ? 1.589 15.276 -1.004 1.00 0.00 40 GLY A O 6
ATOM 6677 N N . TRP A 1 41 ? 2.418 13.277 -0.347 1.00 0.00 41 TRP A N 6
ATOM 6678 C CA . TRP A 1 41 ? 2.245 12.653 -1.648 1.00 0.00 41 TRP A CA 6
ATOM 6679 C C . TRP A 1 41 ? 3.196 13.339 -2.631 1.00 0.00 41 TRP A C 6
ATOM 6680 O O . TRP A 1 41 ? 3.045 13.202 -3.845 1.00 0.00 41 TRP A O 6
ATOM 6701 N N . ARG A 1 42 ? 4.154 14.063 -2.072 1.00 0.00 42 ARG A N 6
ATOM 6702 C CA . ARG A 1 42 ? 5.129 14.771 -2.884 1.00 0.00 42 ARG A CA 6
ATOM 6703 C C . ARG A 1 42 ? 6.548 14.433 -2.424 1.00 0.00 42 ARG A C 6
ATOM 6704 O O . ARG A 1 42 ? 6.781 14.194 -1.240 1.00 0.00 42 ARG A O 6
ATOM 6725 N N . ILE A 1 43 ? 7.461 14.424 -3.385 1.00 0.00 43 ILE A N 6
ATOM 6726 C CA . ILE A 1 43 ? 8.851 14.119 -3.094 1.00 0.00 43 ILE A CA 6
ATOM 6727 C C . ILE A 1 43 ? 9.731 15.285 -3.549 1.00 0.00 43 ILE A C 6
ATOM 6728 O O . ILE A 1 43 ? 9.670 15.697 -4.707 1.00 0.00 43 ILE A O 6
ATOM 6744 N N . GLN A 1 44 ? 10.528 15.783 -2.616 1.00 0.00 44 GLN A N 6
ATOM 6745 C CA . GLN A 1 44 ? 11.418 16.894 -2.907 1.00 0.00 44 GLN A CA 6
ATOM 6746 C C . GLN A 1 44 ? 12.867 16.407 -2.978 1.00 0.00 44 GLN A C 6
ATOM 6747 O O . GLN A 1 44 ? 13.127 15.207 -2.910 1.00 0.00 44 GLN A O 6
ATOM 6761 N N . LYS A 1 45 ? 13.773 17.365 -3.114 1.00 0.00 45 LYS A N 6
ATOM 6762 C CA . LYS A 1 45 ? 15.189 17.049 -3.195 1.00 0.00 45 LYS A CA 6
ATOM 6763 C C . LYS A 1 45 ? 15.679 16.569 -1.827 1.00 0.00 45 LYS A C 6
ATOM 6764 O O . LYS A 1 45 ? 16.716 15.914 -1.730 1.00 0.00 45 LYS A O 6
ATOM 6783 N N . HIS A 1 46 ? 14.911 16.915 -0.804 1.00 0.00 46 HIS A N 6
ATOM 6784 C CA . HIS A 1 46 ? 15.255 16.528 0.554 1.00 0.00 46 HIS A CA 6
ATOM 6785 C C . HIS A 1 46 ? 14.679 15.142 0.853 1.00 0.00 46 HIS A C 6
ATOM 6786 O O . HIS A 1 46 ? 15.318 14.333 1.524 1.00 0.00 46 HIS A O 6
ATOM 6800 N N . ASP A 1 47 ? 13.479 14.911 0.341 1.00 0.00 47 ASP A N 6
ATOM 6801 C CA . ASP A 1 47 ? 12.811 13.638 0.545 1.00 0.00 47 ASP A CA 6
ATOM 6802 C C . ASP A 1 47 ? 13.583 12.538 -0.187 1.00 0.00 47 ASP A C 6
ATOM 6803 O O . ASP A 1 47 ? 13.487 11.365 0.169 1.00 0.00 47 ASP A O 6
ATOM 6812 N N . ASP A 1 48 ? 14.331 12.957 -1.197 1.00 0.00 48 ASP A N 6
ATOM 6813 C CA . ASP A 1 48 ? 15.119 12.023 -1.983 1.00 0.00 48 ASP A CA 6
ATOM 6814 C C . ASP A 1 48 ? 15.792 11.017 -1.047 1.00 0.00 48 ASP A C 6
ATOM 6815 O O . ASP A 1 48 ? 15.957 9.850 -1.398 1.00 0.00 48 ASP A O 6
ATOM 6824 N N . VAL A 1 49 ? 16.164 11.507 0.127 1.00 0.00 49 VAL A N 6
ATOM 6825 C CA . VAL A 1 49 ? 16.815 10.666 1.117 1.00 0.00 49 VAL A CA 6
ATOM 6826 C C . VAL A 1 49 ? 15.785 9.716 1.731 1.00 0.00 49 VAL A C 6
ATOM 6827 O O . VAL A 1 49 ? 15.949 8.498 1.679 1.00 0.00 49 VAL A O 6
ATOM 6840 N N . ALA A 1 50 ? 14.746 10.310 2.299 1.00 0.00 50 ALA A N 6
ATOM 6841 C CA . ALA A 1 50 ? 13.689 9.532 2.923 1.00 0.00 50 ALA A CA 6
ATOM 6842 C C . ALA A 1 50 ? 13.202 8.462 1.943 1.00 0.00 50 ALA A C 6
ATOM 6843 O O . ALA A 1 50 ? 12.904 7.338 2.344 1.00 0.00 50 ALA A O 6
ATOM 6850 N N . VAL A 1 51 ? 13.137 8.850 0.678 1.00 0.00 51 VAL A N 6
ATOM 6851 C CA . VAL A 1 51 ? 12.692 7.938 -0.362 1.00 0.00 51 VAL A CA 6
ATOM 6852 C C . VAL A 1 51 ? 13.638 6.736 -0.420 1.00 0.00 51 VAL A C 6
ATOM 6853 O O . VAL A 1 51 ? 13.196 5.602 -0.592 1.00 0.00 51 VAL A O 6
ATOM 6866 N N . GLU A 1 52 ? 14.922 7.027 -0.273 1.00 0.00 52 GLU A N 6
ATOM 6867 C CA . GLU A 1 52 ? 15.934 5.985 -0.306 1.00 0.00 52 GLU A CA 6
ATOM 6868 C C . GLU A 1 52 ? 15.880 5.152 0.976 1.00 0.00 52 GLU A C 6
ATOM 6869 O O . GLU A 1 52 ? 15.931 3.924 0.925 1.00 0.00 52 GLU A O 6
ATOM 6881 N N . GLN A 1 53 ? 15.778 5.853 2.095 1.00 0.00 53 GLN A N 6
ATOM 6882 C CA . GLN A 1 53 ? 15.716 5.193 3.389 1.00 0.00 53 GLN A CA 6
ATOM 6883 C C . GLN A 1 53 ? 14.499 4.268 3.455 1.00 0.00 53 GLN A C 6
ATOM 6884 O O . GLN A 1 53 ? 14.547 3.219 4.096 1.00 0.00 53 GLN A O 6
ATOM 6898 N N . PHE A 1 54 ? 13.438 4.690 2.785 1.00 0.00 54 PHE A N 6
ATOM 6899 C CA . PHE A 1 54 ? 12.210 3.913 2.760 1.00 0.00 54 PHE A CA 6
ATOM 6900 C C . PHE A 1 54 ? 12.383 2.643 1.924 1.00 0.00 54 PHE A C 6
ATOM 6901 O O . PHE A 1 54 ? 11.963 1.563 2.336 1.00 0.00 54 PHE A O 6
ATOM 6918 N N . CYS A 1 55 ? 13.001 2.815 0.765 1.00 0.00 55 CYS A N 6
ATOM 6919 C CA . CYS A 1 55 ? 13.234 1.696 -0.132 1.00 0.00 55 CYS A CA 6
ATOM 6920 C C . CYS A 1 55 ? 14.038 0.634 0.623 1.00 0.00 55 CYS A C 6
ATOM 6921 O O . CYS A 1 55 ? 13.700 -0.548 0.586 1.00 0.00 55 CYS A O 6
ATOM 6929 N N . ALA A 1 56 ? 15.086 1.095 1.290 1.00 0.00 56 ALA A N 6
ATOM 6930 C CA . ALA A 1 56 ? 15.940 0.200 2.052 1.00 0.00 56 ALA A CA 6
ATOM 6931 C C . ALA A 1 56 ? 15.071 -0.701 2.932 1.00 0.00 56 ALA A C 6
ATOM 6932 O O . ALA A 1 56 ? 15.490 -1.792 3.314 1.00 0.00 56 ALA A O 6
ATOM 6939 N N . GLU A 1 57 ? 13.877 -0.210 3.228 1.00 0.00 57 GLU A N 6
ATOM 6940 C CA . GLU A 1 57 ? 12.945 -0.957 4.057 1.00 0.00 57 GLU A CA 6
ATOM 6941 C C . GLU A 1 57 ? 11.981 -1.758 3.180 1.00 0.00 57 GLU A C 6
ATOM 6942 O O . GLU A 1 57 ? 12.115 -2.974 3.053 1.00 0.00 57 GLU A O 6
ATOM 6954 N N . THR A 1 58 ? 11.028 -1.044 2.598 1.00 0.00 58 THR A N 6
ATOM 6955 C CA . THR A 1 58 ? 10.041 -1.673 1.737 1.00 0.00 58 THR A CA 6
ATOM 6956 C C . THR A 1 58 ? 10.713 -2.253 0.491 1.00 0.00 58 THR A C 6
ATOM 6957 O O . THR A 1 58 ? 10.527 -3.426 0.170 1.00 0.00 58 THR A O 6
ATOM 6968 N N . GLY A 1 59 ? 11.480 -1.405 -0.178 1.00 0.00 59 GLY A N 6
ATOM 6969 C CA . GLY A 1 59 ? 12.181 -1.819 -1.382 1.00 0.00 59 GLY A CA 6
ATOM 6970 C C . GLY A 1 59 ? 11.596 -1.135 -2.619 1.00 0.00 59 GLY A C 6
ATOM 6971 O O . GLY A 1 59 ? 11.992 -1.435 -3.744 1.00 0.00 59 GLY A O 6
ATOM 6975 N N . VAL A 1 60 ? 10.663 -0.228 -2.369 1.00 0.00 60 VAL A N 6
ATOM 6976 C CA . VAL A 1 60 ? 10.020 0.502 -3.448 1.00 0.00 60 VAL A CA 6
ATOM 6977 C C . VAL A 1 60 ? 10.987 1.554 -3.995 1.00 0.00 60 VAL A C 6
ATOM 6978 O O . VAL A 1 60 ? 11.607 2.290 -3.228 1.00 0.00 60 VAL A O 6
ATOM 6991 N N . ARG A 1 61 ? 11.086 1.591 -5.315 1.00 0.00 61 ARG A N 6
ATOM 6992 C CA . ARG A 1 61 ? 11.968 2.541 -5.973 1.00 0.00 61 ARG A CA 6
ATOM 6993 C C . ARG A 1 61 ? 11.368 3.948 -5.918 1.00 0.00 61 ARG A C 6
ATOM 6994 O O . ARG A 1 61 ? 10.150 4.105 -5.867 1.00 0.00 61 ARG A O 6
ATOM 7015 N N . ARG A 1 62 ? 12.253 4.934 -5.929 1.00 0.00 62 ARG A N 6
ATOM 7016 C CA . ARG A 1 62 ? 11.826 6.322 -5.881 1.00 0.00 62 ARG A CA 6
ATOM 7017 C C . ARG A 1 62 ? 10.871 6.624 -7.037 1.00 0.00 62 ARG A C 6
ATOM 7018 O O . ARG A 1 62 ? 9.837 7.262 -6.842 1.00 0.00 62 ARG A O 6
ATOM 7039 N N . GLN A 1 63 ? 11.250 6.152 -8.215 1.00 0.00 63 GLN A N 6
ATOM 7040 C CA . GLN A 1 63 ? 10.440 6.364 -9.402 1.00 0.00 63 GLN A CA 6
ATOM 7041 C C . GLN A 1 63 ? 9.091 5.656 -9.258 1.00 0.00 63 GLN A C 6
ATOM 7042 O O . GLN A 1 63 ? 8.054 6.207 -9.626 1.00 0.00 63 GLN A O 6
ATOM 7056 N N . VAL A 1 64 ? 9.148 4.446 -8.720 1.00 0.00 64 VAL A N 6
ATOM 7057 C CA . VAL A 1 64 ? 7.944 3.658 -8.522 1.00 0.00 64 VAL A CA 6
ATOM 7058 C C . VAL A 1 64 ? 7.101 4.292 -7.414 1.00 0.00 64 VAL A C 6
ATOM 7059 O O . VAL A 1 64 ? 5.899 4.490 -7.581 1.00 0.00 64 VAL A O 6
ATOM 7072 N N . LEU A 1 65 ? 7.765 4.592 -6.307 1.00 0.00 65 LEU A N 6
ATOM 7073 C CA . LEU A 1 65 ? 7.092 5.199 -5.172 1.00 0.00 65 LEU A CA 6
ATOM 7074 C C . LEU A 1 65 ? 6.427 6.503 -5.617 1.00 0.00 65 LEU A C 6
ATOM 7075 O O . LEU A 1 65 ? 5.274 6.764 -5.276 1.00 0.00 65 LEU A O 6
ATOM 7091 N N . LYS A 1 66 ? 7.181 7.287 -6.372 1.00 0.00 66 LYS A N 6
ATOM 7092 C CA . LYS A 1 66 ? 6.679 8.558 -6.867 1.00 0.00 66 LYS A CA 6
ATOM 7093 C C . LYS A 1 66 ? 5.473 8.306 -7.774 1.00 0.00 66 LYS A C 6
ATOM 7094 O O . LYS A 1 66 ? 4.397 8.859 -7.550 1.00 0.00 66 LYS A O 6
ATOM 7113 N N . ILE A 1 67 ? 5.693 7.471 -8.779 1.00 0.00 67 ILE A N 6
ATOM 7114 C CA . ILE A 1 67 ? 4.637 7.140 -9.721 1.00 0.00 67 ILE A CA 6
ATOM 7115 C C . ILE A 1 67 ? 3.473 6.491 -8.968 1.00 0.00 67 ILE A C 6
ATOM 7116 O O . ILE A 1 67 ? 2.322 6.595 -9.389 1.00 0.00 67 ILE A O 6
ATOM 7132 N N . TRP A 1 68 ? 3.814 5.836 -7.868 1.00 0.00 68 TRP A N 6
ATOM 7133 C CA . TRP A 1 68 ? 2.812 5.171 -7.053 1.00 0.00 68 TRP A CA 6
ATOM 7134 C C . TRP A 1 68 ? 1.966 6.248 -6.371 1.00 0.00 68 TRP A C 6
ATOM 7135 O O . TRP A 1 68 ? 0.738 6.212 -6.437 1.00 0.00 68 TRP A O 6
ATOM 7156 N N . MET A 1 69 ? 2.656 7.181 -5.732 1.00 0.00 69 MET A N 6
ATOM 7157 C CA . MET A 1 69 ? 1.983 8.266 -5.039 1.00 0.00 69 MET A CA 6
ATOM 7158 C C . MET A 1 69 ? 1.089 9.058 -5.996 1.00 0.00 69 MET A C 6
ATOM 7159 O O . MET A 1 69 ? -0.101 9.231 -5.740 1.00 0.00 69 MET A O 6
ATOM 7173 N N . HIS A 1 70 ? 1.698 9.517 -7.080 1.00 0.00 70 HIS A N 6
ATOM 7174 C CA . HIS A 1 70 ? 0.973 10.286 -8.076 1.00 0.00 70 HIS A CA 6
ATOM 7175 C C . HIS A 1 70 ? -0.239 9.486 -8.559 1.00 0.00 70 HIS A C 6
ATOM 7176 O O . HIS A 1 70 ? -1.338 10.028 -8.677 1.00 0.00 70 HIS A O 6
ATOM 7190 N N . ASN A 1 71 ? 0.001 8.211 -8.825 1.00 0.00 71 ASN A N 6
ATOM 7191 C CA . ASN A 1 71 ? -1.057 7.331 -9.292 1.00 0.00 71 ASN A CA 6
ATOM 7192 C C . ASN A 1 71 ? -2.197 7.325 -8.272 1.00 0.00 71 ASN A C 6
ATOM 7193 O O . ASN A 1 71 ? -3.354 7.114 -8.630 1.00 0.00 71 ASN A O 6
ATOM 7204 N N . ASN A 1 72 ? -1.830 7.560 -7.020 1.00 0.00 72 ASN A N 6
ATOM 7205 C CA . ASN A 1 72 ? -2.808 7.585 -5.946 1.00 0.00 72 ASN A CA 6
ATOM 7206 C C . ASN A 1 72 ? -3.404 8.989 -5.836 1.00 0.00 72 ASN A C 6
ATOM 7207 O O . ASN A 1 72 ? -4.623 9.152 -5.834 1.00 0.00 72 ASN A O 6
ATOM 7218 N N . LYS A 1 73 ? -2.516 9.969 -5.748 1.00 0.00 73 LYS A N 6
ATOM 7219 C CA . LYS A 1 73 ? -2.939 11.355 -5.639 1.00 0.00 73 LYS A CA 6
ATOM 7220 C C . LYS A 1 73 ? -3.934 11.669 -6.757 1.00 0.00 73 LYS A C 6
ATOM 7221 O O . LYS A 1 73 ? -3.784 11.189 -7.880 1.00 0.00 73 LYS A O 6
ATOM 7240 N N . ASN A 1 74 ? -4.929 12.474 -6.412 1.00 0.00 74 ASN A N 6
ATOM 7241 C CA . ASN A 1 74 ? -5.949 12.858 -7.373 1.00 0.00 74 ASN A CA 6
ATOM 7242 C C . ASN A 1 74 ? -6.727 11.615 -7.809 1.00 0.00 74 ASN A C 6
ATOM 7243 O O . ASN A 1 74 ? -6.196 10.506 -7.785 1.00 0.00 74 ASN A O 6
ATOM 7254 N N . SER A 1 75 ? -7.973 11.842 -8.198 1.00 0.00 75 SER A N 6
ATOM 7255 C CA . SER A 1 75 ? -8.829 10.755 -8.639 1.00 0.00 75 SER A CA 6
ATOM 7256 C C . SER A 1 75 ? -9.466 11.103 -9.986 1.00 0.00 75 SE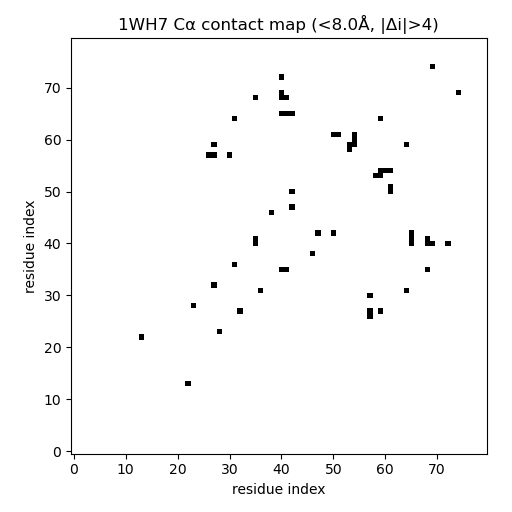R A C 6
ATOM 7257 O O . SER A 1 75 ? -9.048 12.052 -10.647 1.00 0.00 75 SER A O 6
ATOM 7265 N N . GLY A 1 76 ? -10.467 10.316 -10.352 1.00 0.00 76 GLY A N 6
ATOM 7266 C CA . GLY A 1 76 ? -11.165 10.529 -11.609 1.00 0.00 76 GLY A CA 6
ATOM 7267 C C . GLY A 1 76 ? -11.296 12.022 -11.917 1.00 0.00 76 GLY A C 6
ATOM 7268 O O . GLY A 1 76 ? -11.281 12.851 -11.008 1.00 0.00 76 GLY A O 6
ATOM 7272 N N . PRO A 1 77 ? -11.426 12.328 -13.235 1.00 0.00 77 PRO A N 6
ATOM 7273 C CA . PRO A 1 77 ? -11.560 13.706 -13.675 1.00 0.00 77 PRO A CA 6
ATOM 7274 C C . PRO A 1 77 ? -12.961 14.243 -13.377 1.00 0.00 77 PRO A C 6
ATOM 7275 O O . PRO A 1 77 ? -13.834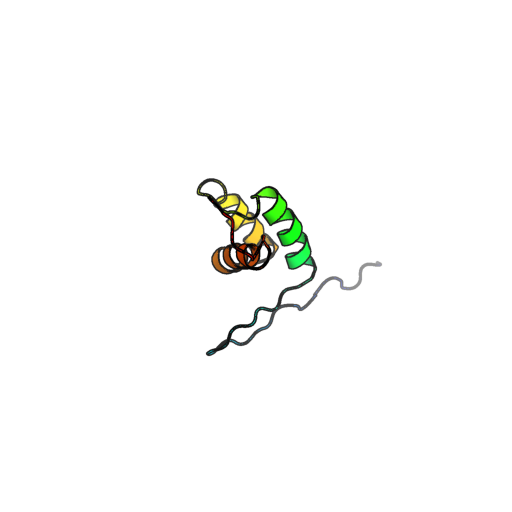 14.225 -14.244 1.00 0.00 77 PRO A O 6
ATOM 7286 N N . SER A 1 78 ? -13.133 14.708 -12.148 1.00 0.00 78 SER A N 6
ATOM 7287 C CA . SER A 1 78 ? -14.414 15.249 -11.725 1.00 0.00 78 SER A CA 6
ATOM 7288 C C . SER A 1 78 ? -14.207 16.587 -11.013 1.00 0.00 78 SER A C 6
ATOM 7289 O O . SER A 1 78 ? -14.626 17.631 -11.512 1.00 0.00 78 SER A O 6
ATOM 7297 N N . SER A 1 79 ? -13.562 16.513 -9.859 1.00 0.00 79 SER A N 6
ATOM 7298 C CA . SER A 1 79 ? -13.295 17.706 -9.074 1.00 0.00 79 SER A CA 6
ATOM 7299 C C . SER A 1 79 ? -11.842 18.146 -9.268 1.00 0.00 79 SER A C 6
ATOM 7300 O O . SER A 1 79 ? -10.974 17.324 -9.555 1.00 0.00 79 SER A O 6
ATOM 7308 N N . GLY A 1 80 ? -11.623 19.442 -9.103 1.00 0.00 80 GLY A N 6
ATOM 7309 C CA . GLY A 1 80 ? -10.290 20.001 -9.257 1.00 0.00 80 GLY A CA 6
ATOM 7310 C C . GLY A 1 80 ? -9.994 20.317 -10.724 1.00 0.00 80 GLY A C 6
ATOM 7311 O O . GLY A 1 80 ? -8.869 20.137 -11.186 1.00 0.00 80 GLY A O 6
ATOM 7315 N N . GLY A 1 1 ? -6.724 26.057 -9.599 1.00 0.00 1 GLY A N 7
ATOM 7316 C CA . GLY A 1 1 ? -6.209 24.699 -9.661 1.00 0.00 1 GLY A CA 7
ATOM 7317 C C . GLY A 1 1 ? -7.175 23.780 -10.410 1.00 0.00 1 GLY A C 7
ATOM 7318 O O . GLY A 1 1 ? -7.298 23.864 -11.631 1.00 0.00 1 GLY A O 7
ATOM 7322 N N . SER A 1 2 ? -7.837 22.923 -9.647 1.00 0.00 2 SER A N 7
ATOM 7323 C CA . SER A 1 2 ? -8.789 21.988 -10.223 1.00 0.00 2 SER A CA 7
ATOM 7324 C C . SER A 1 2 ? -9.622 21.340 -9.115 1.00 0.00 2 SER A C 7
ATOM 7325 O O . SER A 1 2 ? -9.138 21.149 -8.001 1.00 0.00 2 SER A O 7
ATOM 7333 N N . SER A 1 3 ? -10.861 21.020 -9.461 1.00 0.00 3 SER A N 7
ATOM 7334 C CA . SER A 1 3 ? -11.765 20.397 -8.509 1.00 0.00 3 SER A CA 7
ATOM 7335 C C . SER A 1 3 ? -12.870 19.644 -9.253 1.00 0.00 3 SER A C 7
ATOM 7336 O O . SER A 1 3 ? -13.094 19.877 -10.440 1.00 0.00 3 SER A O 7
ATOM 7344 N N . GLY A 1 4 ? -13.530 18.755 -8.525 1.00 0.00 4 GLY A N 7
ATOM 7345 C CA . GLY A 1 4 ? -14.606 17.967 -9.101 1.00 0.00 4 GLY A CA 7
ATOM 7346 C C . GLY A 1 4 ? -14.588 16.536 -8.559 1.00 0.00 4 GLY A C 7
ATOM 7347 O O . GLY A 1 4 ? -15.461 16.153 -7.782 1.00 0.00 4 GLY A O 7
ATOM 7351 N N . SER A 1 5 ? -13.585 15.786 -8.990 1.00 0.00 5 SER A N 7
ATOM 7352 C CA . SER A 1 5 ? -13.442 14.407 -8.557 1.00 0.00 5 SER A CA 7
ATOM 7353 C C . SER A 1 5 ? -12.955 14.361 -7.107 1.00 0.00 5 SER A C 7
ATOM 7354 O O . SER A 1 5 ? -12.371 15.324 -6.614 1.00 0.00 5 SER A O 7
ATOM 7362 N N . SER A 1 6 ? -13.213 13.231 -6.465 1.00 0.00 6 SER A N 7
ATOM 7363 C CA . SER A 1 6 ? -12.808 13.047 -5.082 1.00 0.00 6 SER A CA 7
ATOM 7364 C C . SER A 1 6 ? -13.172 11.636 -4.613 1.00 0.00 6 SER A C 7
ATOM 7365 O O . SER A 1 6 ? -14.262 11.415 -4.088 1.00 0.00 6 SER A O 7
ATOM 7373 N N . GLY A 1 7 ? -12.238 10.719 -4.820 1.00 0.00 7 GLY A N 7
ATOM 7374 C CA . GLY A 1 7 ? -12.447 9.337 -4.426 1.00 0.00 7 GLY A CA 7
ATOM 7375 C C . GLY A 1 7 ? -11.386 8.424 -5.045 1.00 0.00 7 GLY A C 7
ATOM 7376 O O . GLY A 1 7 ? -10.280 8.305 -4.520 1.00 0.00 7 GLY A O 7
ATOM 7380 N N . SER A 1 8 ? -11.761 7.802 -6.153 1.00 0.00 8 SER A N 7
ATOM 7381 C CA . SER A 1 8 ? -10.857 6.903 -6.850 1.00 0.00 8 SER A CA 7
ATOM 7382 C C . SER A 1 8 ? -11.597 6.190 -7.983 1.00 0.00 8 SER A C 7
ATOM 7383 O O . SER A 1 8 ? -12.331 5.233 -7.744 1.00 0.00 8 SER A O 7
ATOM 7391 N N . ASN A 1 9 ? -11.378 6.684 -9.193 1.00 0.00 9 ASN A N 7
ATOM 7392 C CA . ASN A 1 9 ? -12.015 6.106 -10.364 1.00 0.00 9 ASN A CA 7
ATOM 7393 C C . ASN A 1 9 ? -11.270 4.833 -10.769 1.00 0.00 9 ASN A C 7
ATOM 7394 O O . ASN A 1 9 ? -10.055 4.855 -10.961 1.00 0.00 9 ASN A O 7
ATOM 7405 N N . PRO A 1 10 ? -12.049 3.725 -10.889 1.00 0.00 10 PRO A N 7
ATOM 7406 C CA . PRO A 1 10 ? -11.475 2.444 -11.267 1.00 0.00 10 PRO A CA 7
ATOM 7407 C C . PRO A 1 10 ? -11.141 2.413 -12.759 1.00 0.00 10 PRO A C 7
ATOM 7408 O O . PRO A 1 10 ? -10.080 1.928 -13.151 1.00 0.00 10 PRO A O 7
ATOM 7419 N N . SER A 1 11 ? -12.065 2.936 -13.552 1.00 0.00 11 SER A N 7
ATOM 7420 C CA . SER A 1 11 ? -11.881 2.974 -14.993 1.00 0.00 11 SER A CA 7
ATOM 7421 C C . SER A 1 11 ? -11.895 1.553 -15.560 1.00 0.00 11 SER A C 7
ATOM 7422 O O . SER A 1 11 ? -12.848 1.158 -16.231 1.00 0.00 11 SER A O 7
ATOM 7430 N N . SER A 1 12 ? -10.828 0.823 -15.269 1.00 0.00 12 SER A N 7
ATOM 7431 C CA . SER A 1 12 ? -10.706 -0.545 -15.742 1.00 0.00 12 SER A CA 7
ATOM 7432 C C . SER A 1 12 ? -11.327 -1.507 -14.726 1.00 0.00 12 SER A C 7
ATOM 7433 O O . SER A 1 12 ? -10.817 -1.659 -13.618 1.00 0.00 12 SER A O 7
ATOM 7441 N N . SER A 1 13 ? -12.420 -2.130 -15.142 1.00 0.00 13 SER A N 7
ATOM 7442 C CA . SER A 1 13 ? -13.116 -3.073 -14.282 1.00 0.00 13 SER A CA 7
ATOM 7443 C C . SER A 1 13 ? -12.655 -4.499 -14.588 1.00 0.00 13 SER A C 7
ATOM 7444 O O . SER A 1 13 ? -12.121 -4.765 -15.664 1.00 0.00 13 SER A O 7
ATOM 7452 N N . GLY A 1 14 ? -12.877 -5.379 -13.622 1.00 0.00 14 GLY A N 7
ATOM 7453 C CA . GLY A 1 14 ? -12.491 -6.771 -13.775 1.00 0.00 14 GLY A CA 7
ATOM 7454 C C . GLY A 1 14 ? -11.323 -7.120 -12.851 1.00 0.00 14 GLY A C 7
ATOM 7455 O O . GLY A 1 14 ? -10.419 -6.309 -12.654 1.00 0.00 14 GLY A O 7
ATOM 7459 N N . GLY A 1 15 ? -11.379 -8.328 -12.309 1.00 0.00 15 GLY A N 7
ATOM 7460 C CA . GLY A 1 15 ? -10.337 -8.794 -11.410 1.00 0.00 15 GLY A CA 7
ATOM 7461 C C . GLY A 1 15 ? -8.988 -8.873 -12.129 1.00 0.00 15 GLY A C 7
ATOM 7462 O O . GLY A 1 15 ? -8.209 -7.922 -12.100 1.00 0.00 15 GLY A O 7
ATOM 7466 N N . THR A 1 16 ? -8.755 -10.017 -12.756 1.00 0.00 16 THR A N 7
ATOM 7467 C CA . THR A 1 16 ? -7.514 -10.233 -13.481 1.00 0.00 16 THR A CA 7
ATOM 7468 C C . THR A 1 16 ? -7.462 -9.345 -14.726 1.00 0.00 16 THR A C 7
ATOM 7469 O O . THR A 1 16 ? -8.488 -8.829 -15.168 1.00 0.00 16 THR A O 7
ATOM 7480 N N . THR A 1 17 ? -6.258 -9.196 -15.258 1.00 0.00 17 THR A N 7
ATOM 7481 C CA . THR A 1 17 ? -6.060 -8.380 -16.444 1.00 0.00 17 THR A CA 7
ATOM 7482 C C . THR A 1 17 ? -4.659 -8.604 -17.016 1.00 0.00 17 THR A C 7
ATOM 7483 O O . THR A 1 17 ? -3.666 -8.491 -16.299 1.00 0.00 17 THR A O 7
ATOM 7494 N N . LYS A 1 18 ? -4.623 -8.916 -18.303 1.00 0.00 18 LYS A N 7
ATOM 7495 C CA . LYS A 1 18 ? -3.360 -9.157 -18.981 1.00 0.00 18 LYS A CA 7
ATOM 7496 C C . LYS A 1 18 ? -2.327 -8.135 -18.502 1.00 0.00 18 LYS A C 7
ATOM 7497 O O . LYS A 1 18 ? -1.252 -8.506 -18.034 1.00 0.00 18 LYS A O 7
ATOM 7516 N N . ARG A 1 19 ? -2.690 -6.867 -18.635 1.00 0.00 19 ARG A N 7
ATOM 7517 C CA . ARG A 1 19 ? -1.808 -5.789 -18.222 1.00 0.00 19 ARG A CA 7
ATOM 7518 C C . ARG A 1 19 ? -1.317 -6.023 -16.792 1.00 0.00 19 ARG A C 7
ATOM 7519 O O . ARG A 1 19 ? -2.028 -5.728 -15.832 1.00 0.00 19 ARG A O 7
ATOM 7540 N N . PHE A 1 20 ? -0.106 -6.552 -16.694 1.00 0.00 20 PHE A N 7
ATOM 7541 C CA . PHE A 1 20 ? 0.487 -6.829 -15.397 1.00 0.00 20 PHE A CA 7
ATOM 7542 C C . PHE A 1 20 ? 1.026 -5.548 -14.756 1.00 0.00 20 PHE A C 7
ATOM 7543 O O . PHE A 1 20 ? 1.833 -4.841 -15.358 1.00 0.00 20 PHE A O 7
ATOM 7560 N N . ARG A 1 21 ? 0.559 -5.290 -13.544 1.00 0.00 21 ARG A N 7
ATOM 7561 C CA . ARG A 1 21 ? 0.984 -4.107 -12.814 1.00 0.00 21 ARG A CA 7
ATOM 7562 C C . ARG A 1 21 ? 1.802 -4.507 -11.585 1.00 0.00 21 ARG A C 7
ATOM 7563 O O . ARG A 1 21 ? 1.667 -5.620 -11.080 1.00 0.00 21 ARG A O 7
ATOM 7584 N N . THR A 1 22 ? 2.634 -3.577 -11.139 1.00 0.00 22 THR A N 7
ATOM 7585 C CA . THR A 1 22 ? 3.474 -3.818 -9.979 1.00 0.00 22 THR A CA 7
ATOM 7586 C C . THR A 1 22 ? 2.690 -4.566 -8.899 1.00 0.00 22 THR A C 7
ATOM 7587 O O . THR A 1 22 ? 1.494 -4.337 -8.724 1.00 0.00 22 THR A O 7
ATOM 7598 N N . LYS A 1 23 ? 3.395 -5.445 -8.202 1.00 0.00 23 LYS A N 7
ATOM 7599 C CA . LYS A 1 23 ? 2.780 -6.229 -7.144 1.00 0.00 23 LYS A CA 7
ATOM 7600 C C . LYS A 1 23 ? 3.571 -6.038 -5.849 1.00 0.00 23 LYS A C 7
ATOM 7601 O O . LYS A 1 23 ? 4.766 -6.324 -5.799 1.00 0.00 23 LYS A O 7
ATOM 7620 N N . PHE A 1 24 ? 2.872 -5.555 -4.832 1.00 0.00 24 PHE A N 7
ATOM 7621 C CA . PHE A 1 24 ? 3.494 -5.323 -3.539 1.00 0.00 24 PHE A CA 7
ATOM 7622 C C . PHE A 1 24 ? 2.682 -5.970 -2.416 1.00 0.00 24 PHE A C 7
ATOM 7623 O O . PHE A 1 24 ? 1.600 -6.502 -2.655 1.00 0.00 24 PHE A O 7
ATOM 7640 N N . THR A 1 25 ? 3.237 -5.903 -1.214 1.00 0.00 25 THR A N 7
ATOM 7641 C CA . THR A 1 25 ? 2.578 -6.476 -0.053 1.00 0.00 25 THR A CA 7
ATOM 7642 C C . THR A 1 25 ? 1.881 -5.382 0.759 1.00 0.00 25 THR A C 7
ATOM 7643 O O . THR A 1 25 ? 2.289 -4.222 0.722 1.00 0.00 25 THR A O 7
ATOM 7654 N N . ALA A 1 26 ? 0.841 -5.790 1.472 1.00 0.00 26 ALA A N 7
ATOM 7655 C CA . ALA A 1 26 ? 0.084 -4.859 2.291 1.00 0.00 26 ALA A CA 7
ATOM 7656 C C . ALA A 1 26 ? 1.047 -3.879 2.965 1.00 0.00 26 ALA A C 7
ATOM 7657 O O . ALA A 1 26 ? 0.934 -2.668 2.783 1.00 0.00 26 ALA A O 7
ATOM 7664 N N . GLU A 1 27 ? 1.972 -4.440 3.730 1.00 0.00 27 GLU A N 7
ATOM 7665 C CA . GLU A 1 27 ? 2.954 -3.632 4.432 1.00 0.00 27 GLU A CA 7
ATOM 7666 C C . GLU A 1 27 ? 3.386 -2.449 3.564 1.00 0.00 27 GLU A C 7
ATOM 7667 O O . GLU A 1 27 ? 3.201 -1.294 3.945 1.00 0.00 27 GLU A O 7
ATOM 7679 N N . GLN A 1 28 ? 3.954 -2.777 2.413 1.00 0.00 28 GLN A N 7
ATOM 7680 C CA . GLN A 1 28 ? 4.414 -1.756 1.487 1.00 0.00 28 GLN A CA 7
ATOM 7681 C C . GLN A 1 28 ? 3.312 -0.723 1.245 1.00 0.00 28 GLN A C 7
ATOM 7682 O O . GLN A 1 28 ? 3.512 0.469 1.472 1.00 0.00 28 GLN A O 7
ATOM 7696 N N . LYS A 1 29 ? 2.171 -1.218 0.787 1.00 0.00 29 LYS A N 7
ATOM 7697 C CA . LYS A 1 29 ? 1.037 -0.353 0.512 1.00 0.00 29 LYS A CA 7
ATOM 7698 C C . LYS A 1 29 ? 0.761 0.523 1.735 1.00 0.00 29 LYS A C 7
ATOM 7699 O O . LYS A 1 29 ? 0.544 1.727 1.604 1.00 0.00 29 LYS A O 7
ATOM 7718 N N . GLU A 1 30 ? 0.778 -0.114 2.897 1.00 0.00 30 GLU A N 7
ATOM 7719 C CA . GLU A 1 30 ? 0.532 0.593 4.142 1.00 0.00 30 GLU A CA 7
ATOM 7720 C C . GLU A 1 30 ? 1.637 1.621 4.396 1.00 0.00 30 GLU A C 7
ATOM 7721 O O . GLU A 1 30 ? 1.355 2.795 4.628 1.00 0.00 30 GLU A O 7
ATOM 7733 N N . LYS A 1 31 ? 2.871 1.142 4.342 1.00 0.00 31 LYS A N 7
ATOM 7734 C CA . LYS A 1 31 ? 4.019 2.005 4.563 1.00 0.00 31 LYS A CA 7
ATOM 7735 C C . LYS A 1 31 ? 3.930 3.214 3.629 1.00 0.00 31 LYS A C 7
ATOM 7736 O O . LYS A 1 31 ? 4.066 4.354 4.070 1.00 0.00 31 LYS A O 7
ATOM 7755 N N . MET A 1 32 ? 3.702 2.923 2.357 1.00 0.00 32 MET A N 7
ATOM 7756 C CA . MET A 1 32 ? 3.593 3.972 1.357 1.00 0.00 32 MET A CA 7
ATOM 7757 C C . MET A 1 32 ? 2.434 4.918 1.679 1.00 0.00 32 MET A C 7
ATOM 7758 O O . MET A 1 32 ? 2.611 6.135 1.710 1.00 0.00 32 MET A O 7
ATOM 7772 N N . LEU A 1 33 ? 1.273 4.323 1.911 1.00 0.00 33 LEU A N 7
ATOM 7773 C CA . LEU A 1 33 ? 0.086 5.097 2.230 1.00 0.00 33 LEU A CA 7
ATOM 7774 C C . LEU A 1 33 ? 0.452 6.197 3.228 1.00 0.00 33 LEU A C 7
ATOM 7775 O O . LEU A 1 33 ? 0.063 7.351 3.056 1.00 0.00 33 LEU A O 7
ATOM 7791 N N . ALA A 1 34 ? 1.196 5.800 4.250 1.00 0.00 34 ALA A N 7
ATOM 7792 C CA . ALA A 1 34 ? 1.619 6.738 5.277 1.00 0.00 34 ALA A CA 7
ATOM 7793 C C . ALA A 1 34 ? 2.784 7.576 4.746 1.00 0.00 34 ALA A C 7
ATOM 7794 O O . ALA A 1 34 ? 2.697 8.802 4.692 1.00 0.00 34 ALA A O 7
ATOM 7801 N N . PHE A 1 35 ? 3.847 6.882 4.369 1.00 0.00 35 PHE A N 7
ATOM 7802 C CA . PHE A 1 35 ? 5.028 7.547 3.845 1.00 0.00 35 PHE A CA 7
ATOM 7803 C C . PHE A 1 35 ? 4.642 8.739 2.967 1.00 0.00 35 PHE A C 7
ATOM 7804 O O . PHE A 1 35 ? 5.146 9.844 3.157 1.00 0.00 35 PHE A O 7
ATOM 7821 N N . ALA A 1 36 ? 3.750 8.473 2.023 1.00 0.00 36 ALA A N 7
ATOM 7822 C CA . ALA A 1 36 ? 3.290 9.509 1.115 1.00 0.00 36 ALA A CA 7
ATOM 7823 C C . ALA A 1 36 ? 2.568 10.597 1.913 1.00 0.00 36 ALA A C 7
ATOM 7824 O O . ALA A 1 36 ? 2.907 11.775 1.810 1.00 0.00 36 ALA A O 7
ATOM 7831 N N . GLU A 1 37 ? 1.586 10.164 2.690 1.00 0.00 37 GLU A N 7
ATOM 7832 C CA . GLU A 1 37 ? 0.814 11.086 3.504 1.00 0.00 37 GLU A CA 7
ATOM 7833 C C . GLU A 1 37 ? 1.747 12.010 4.290 1.00 0.00 37 GLU A C 7
ATOM 7834 O O . GLU A 1 37 ? 1.412 13.166 4.544 1.00 0.00 37 GLU A O 7
ATOM 7846 N N . ARG A 1 38 ? 2.899 11.465 4.653 1.00 0.00 38 ARG A N 7
ATOM 7847 C CA . ARG A 1 38 ? 3.883 12.226 5.404 1.00 0.00 38 ARG A CA 7
ATOM 7848 C C . ARG A 1 38 ? 4.612 13.206 4.484 1.00 0.00 38 ARG A C 7
ATOM 7849 O O . ARG A 1 38 ? 4.726 14.390 4.798 1.00 0.00 38 ARG A O 7
ATOM 7870 N N . LEU A 1 39 ? 5.086 12.677 3.365 1.00 0.00 39 LEU A N 7
ATOM 7871 C CA . LEU A 1 39 ? 5.801 13.491 2.397 1.00 0.00 39 LEU A CA 7
ATOM 7872 C C . LEU A 1 39 ? 4.815 14.432 1.701 1.00 0.00 39 LEU A C 7
ATOM 7873 O O . LEU A 1 39 ? 5.223 15.347 0.987 1.00 0.00 39 LEU A O 7
ATOM 7889 N N . GLY A 1 40 ? 3.536 14.174 1.933 1.00 0.00 40 GLY A N 7
ATOM 7890 C CA . GLY A 1 40 ? 2.489 14.986 1.338 1.00 0.00 40 GLY A CA 7
ATOM 7891 C C . GLY A 1 40 ? 2.210 14.551 -0.102 1.00 0.00 40 GLY A C 7
ATOM 7892 O O . GLY A 1 40 ? 1.707 15.336 -0.906 1.00 0.00 40 GLY A O 7
ATOM 7896 N N . TRP A 1 41 ? 2.548 13.302 -0.385 1.00 0.00 41 TRP A N 7
ATOM 7897 C CA . TRP A 1 41 ? 2.340 12.753 -1.714 1.00 0.00 41 TRP A CA 7
ATOM 7898 C C . TRP A 1 41 ? 3.265 13.493 -2.682 1.00 0.00 41 TRP A C 7
ATOM 7899 O O . TRP A 1 41 ? 2.992 13.559 -3.880 1.00 0.00 41 TRP A O 7
ATOM 7920 N N . ARG A 1 42 ? 4.341 14.032 -2.127 1.00 0.00 42 ARG A N 7
ATOM 7921 C CA . ARG A 1 42 ? 5.308 14.765 -2.925 1.00 0.00 42 ARG A CA 7
ATOM 7922 C C . ARG A 1 42 ? 6.720 14.553 -2.376 1.00 0.00 42 ARG A C 7
ATOM 7923 O O . ARG A 1 42 ? 6.948 14.679 -1.174 1.00 0.00 42 ARG A O 7
ATOM 7944 N N . ILE A 1 43 ? 7.631 14.234 -3.283 1.00 0.00 43 ILE A N 7
ATOM 7945 C CA . ILE A 1 43 ? 9.015 14.003 -2.905 1.00 0.00 43 ILE A CA 7
ATOM 7946 C C . ILE A 1 43 ? 9.841 15.251 -3.222 1.00 0.00 43 ILE A C 7
ATOM 7947 O O . ILE A 1 43 ? 9.814 15.749 -4.347 1.00 0.00 43 ILE A O 7
ATOM 7963 N N . GLN A 1 44 ? 10.556 15.721 -2.210 1.00 0.00 44 GLN A N 7
ATOM 7964 C CA . GLN A 1 44 ? 11.389 16.902 -2.367 1.00 0.00 44 GLN A CA 7
ATOM 7965 C C . GLN A 1 44 ? 12.868 16.511 -2.377 1.00 0.00 44 GLN A C 7
ATOM 7966 O O . GLN A 1 44 ? 13.201 15.327 -2.351 1.00 0.00 44 GLN A O 7
ATOM 7980 N N . LYS A 1 45 ? 13.716 17.528 -2.414 1.00 0.00 45 LYS A N 7
ATOM 7981 C CA . LYS A 1 45 ? 15.152 17.306 -2.427 1.00 0.00 45 LYS A CA 7
ATOM 7982 C C . LYS A 1 45 ? 15.586 16.729 -1.078 1.00 0.00 45 LYS A C 7
ATOM 7983 O O . LYS A 1 45 ? 16.579 16.007 -0.998 1.00 0.00 45 LYS A O 7
ATOM 8002 N N . HIS A 1 46 ? 14.821 17.069 -0.051 1.00 0.00 46 HIS A N 7
ATOM 8003 C CA . HIS A 1 46 ? 15.115 16.594 1.290 1.00 0.00 46 HIS A CA 7
ATOM 8004 C C . HIS A 1 46 ? 14.632 15.150 1.440 1.00 0.00 46 HIS A C 7
ATOM 8005 O O . HIS A 1 46 ? 15.298 14.331 2.072 1.00 0.00 46 HIS A O 7
ATOM 8019 N N . ASP A 1 47 ? 13.478 14.881 0.849 1.00 0.00 47 ASP A N 7
ATOM 8020 C CA . ASP A 1 47 ? 12.898 13.550 0.909 1.00 0.00 47 ASP A CA 7
ATOM 8021 C C . ASP A 1 47 ? 13.756 12.587 0.085 1.00 0.00 47 ASP A C 7
ATOM 8022 O O . ASP A 1 47 ? 13.718 11.377 0.301 1.00 0.00 47 ASP A O 7
ATOM 8031 N N . ASP A 1 48 ? 14.509 13.161 -0.842 1.00 0.00 48 ASP A N 7
ATOM 8032 C CA . ASP A 1 48 ? 15.374 12.369 -1.699 1.00 0.00 48 ASP A CA 7
ATOM 8033 C C . ASP A 1 48 ? 16.042 11.272 -0.868 1.00 0.00 48 ASP A C 7
ATOM 8034 O O . ASP A 1 48 ? 16.301 10.179 -1.370 1.00 0.00 48 ASP A O 7
ATOM 8043 N N . VAL A 1 49 ? 16.301 11.601 0.389 1.00 0.00 49 VAL A N 7
ATOM 8044 C CA . VAL A 1 49 ? 16.934 10.657 1.295 1.00 0.00 49 VAL A CA 7
ATOM 8045 C C . VAL A 1 49 ? 15.865 9.749 1.906 1.00 0.00 49 VAL A C 7
ATOM 8046 O O . VAL A 1 49 ? 16.003 8.526 1.894 1.00 0.00 49 VAL A O 7
ATOM 8059 N N . ALA A 1 50 ? 14.823 10.381 2.425 1.00 0.00 50 ALA A N 7
ATOM 8060 C CA . ALA A 1 50 ? 13.731 9.645 3.040 1.00 0.00 50 ALA A CA 7
ATOM 8061 C C . ALA A 1 50 ? 13.227 8.580 2.065 1.00 0.00 50 ALA A C 7
ATOM 8062 O O . ALA A 1 50 ? 12.824 7.494 2.480 1.00 0.00 50 ALA A O 7
ATOM 8069 N N . VAL A 1 51 ? 13.267 8.927 0.787 1.00 0.00 51 VAL A N 7
ATOM 8070 C CA . VAL A 1 51 ? 12.819 8.013 -0.251 1.00 0.00 51 VAL A CA 7
ATOM 8071 C C . VAL A 1 51 ? 13.815 6.858 -0.371 1.00 0.00 51 VAL A C 7
ATOM 8072 O O . VAL A 1 51 ? 13.418 5.694 -0.419 1.00 0.00 51 VAL A O 7
ATOM 8085 N N . GLU A 1 52 ? 15.089 7.219 -0.416 1.00 0.00 52 GLU A N 7
ATOM 8086 C CA . GLU A 1 52 ? 16.144 6.227 -0.530 1.00 0.00 52 GLU A CA 7
ATOM 8087 C C . GLU A 1 52 ? 16.191 5.355 0.726 1.00 0.00 52 GLU A C 7
ATOM 8088 O O . GLU A 1 52 ? 16.477 4.161 0.648 1.00 0.00 52 GLU A O 7
ATOM 8100 N N . GLN A 1 53 ? 15.906 5.986 1.856 1.00 0.00 53 GLN A N 7
ATOM 8101 C CA . GLN A 1 53 ? 15.913 5.283 3.128 1.00 0.00 53 GLN A CA 7
ATOM 8102 C C . GLN A 1 53 ? 14.691 4.368 3.234 1.00 0.00 53 GLN A C 7
ATOM 8103 O O . GLN A 1 53 ? 14.809 3.213 3.642 1.00 0.00 53 GLN A O 7
ATOM 8117 N N . PHE A 1 54 ? 13.545 4.918 2.861 1.00 0.00 54 PHE A N 7
ATOM 8118 C CA . PHE A 1 54 ? 12.302 4.166 2.910 1.00 0.00 54 PHE A CA 7
ATOM 8119 C C . PHE A 1 54 ? 12.246 3.127 1.788 1.00 0.00 54 PHE A C 7
ATOM 8120 O O . PHE A 1 54 ? 11.777 2.009 1.996 1.00 0.00 54 PHE A O 7
ATOM 8137 N N . CYS A 1 55 ? 12.732 3.532 0.624 1.00 0.00 55 CYS A N 7
ATOM 8138 C CA . CYS A 1 55 ? 12.743 2.650 -0.530 1.00 0.00 55 CYS A CA 7
ATOM 8139 C C . CYS A 1 55 ? 13.614 1.436 -0.199 1.00 0.00 55 CYS A C 7
ATOM 8140 O O . CYS A 1 55 ? 13.510 0.397 -0.849 1.00 0.00 55 CYS A O 7
ATOM 8148 N N . ALA A 1 56 ? 14.453 1.608 0.812 1.00 0.00 56 ALA A N 7
ATOM 8149 C CA . ALA A 1 56 ? 15.341 0.540 1.237 1.00 0.00 56 ALA A CA 7
ATOM 8150 C C . ALA A 1 56 ? 14.563 -0.449 2.107 1.00 0.00 56 ALA A C 7
ATOM 8151 O O . ALA A 1 56 ? 14.598 -1.654 1.866 1.00 0.00 56 ALA A O 7
ATOM 8158 N N . GLU A 1 57 ? 13.878 0.098 3.101 1.00 0.00 57 GLU A N 7
ATOM 8159 C CA . GLU A 1 57 ? 13.092 -0.721 4.008 1.00 0.00 57 GLU A CA 7
ATOM 8160 C C . GLU A 1 57 ? 12.046 -1.521 3.229 1.00 0.00 57 GLU A C 7
ATOM 8161 O O . GLU A 1 57 ? 12.087 -2.750 3.212 1.00 0.00 57 GLU A O 7
ATOM 8173 N N . THR A 1 58 ? 11.134 -0.791 2.603 1.00 0.00 58 THR A N 7
ATOM 8174 C CA . THR A 1 58 ? 10.079 -1.418 1.825 1.00 0.00 58 THR A CA 7
ATOM 8175 C C . THR A 1 58 ? 10.668 -2.127 0.604 1.00 0.00 58 THR A C 7
ATOM 8176 O O . THR A 1 58 ? 10.357 -3.290 0.347 1.00 0.00 58 THR A O 7
ATOM 8187 N N . GLY A 1 59 ? 11.507 -1.398 -0.117 1.00 0.00 59 GLY A N 7
ATOM 8188 C CA . GLY A 1 59 ? 12.142 -1.943 -1.305 1.00 0.00 59 GLY A CA 7
ATOM 8189 C C . GLY A 1 59 ? 11.535 -1.342 -2.575 1.00 0.00 59 GLY A C 7
ATOM 8190 O O . GLY A 1 59 ? 11.912 -1.717 -3.685 1.00 0.00 59 GLY A O 7
ATOM 8194 N N . VAL A 1 60 ? 10.606 -0.420 -2.370 1.00 0.00 60 VAL A N 7
ATOM 8195 C CA . VAL A 1 60 ? 9.944 0.236 -3.485 1.00 0.00 60 VAL A CA 7
ATOM 8196 C C . VAL A 1 60 ? 10.925 1.194 -4.163 1.00 0.00 60 VAL A C 7
ATOM 8197 O O . VAL A 1 60 ? 11.676 1.899 -3.489 1.00 0.00 60 VAL A O 7
ATOM 8210 N N . ARG A 1 61 ? 10.887 1.190 -5.487 1.00 0.00 61 ARG A N 7
ATOM 8211 C CA . ARG A 1 61 ? 11.764 2.050 -6.264 1.00 0.00 61 ARG A CA 7
ATOM 8212 C C . ARG A 1 61 ? 11.204 3.473 -6.313 1.00 0.00 61 ARG A C 7
ATOM 8213 O O . ARG A 1 61 ? 10.018 3.669 -6.577 1.00 0.00 61 ARG A O 7
ATOM 8234 N N . ARG A 1 62 ? 12.083 4.430 -6.055 1.00 0.00 62 ARG A N 7
ATOM 8235 C CA . ARG A 1 62 ? 11.690 5.829 -6.066 1.00 0.00 62 ARG A CA 7
ATOM 8236 C C . ARG A 1 62 ? 10.706 6.095 -7.207 1.00 0.00 62 ARG A C 7
ATOM 8237 O O . ARG A 1 62 ? 9.631 6.651 -6.988 1.00 0.00 62 ARG A O 7
ATOM 8258 N N . GLN A 1 63 ? 11.110 5.686 -8.401 1.00 0.00 63 GLN A N 7
ATOM 8259 C CA . GLN A 1 63 ? 10.277 5.873 -9.577 1.00 0.00 63 GLN A CA 7
ATOM 8260 C C . GLN A 1 63 ? 8.898 5.246 -9.356 1.00 0.00 63 GLN A C 7
ATOM 8261 O O . GLN A 1 63 ? 7.880 5.837 -9.713 1.00 0.00 63 GLN A O 7
ATOM 8275 N N . VAL A 1 64 ? 8.911 4.058 -8.770 1.00 0.00 64 VAL A N 7
ATOM 8276 C CA . VAL A 1 64 ? 7.674 3.345 -8.498 1.00 0.00 64 VAL A CA 7
ATOM 8277 C C . VAL A 1 64 ? 6.919 4.055 -7.373 1.00 0.00 64 VAL A C 7
ATOM 8278 O O . VAL A 1 64 ? 5.708 4.253 -7.462 1.00 0.00 64 VAL A O 7
ATOM 8291 N N . LEU A 1 65 ? 7.664 4.419 -6.340 1.00 0.00 65 LEU A N 7
ATOM 8292 C CA . LEU A 1 65 ? 7.080 5.102 -5.198 1.00 0.00 65 LEU A CA 7
ATOM 8293 C C . LEU A 1 65 ? 6.457 6.420 -5.663 1.00 0.00 65 LEU A C 7
ATOM 8294 O O . LEU A 1 65 ? 5.333 6.748 -5.284 1.00 0.00 65 LEU A O 7
ATOM 8310 N N . LYS A 1 66 ? 7.214 7.141 -6.477 1.00 0.00 66 LYS A N 7
ATOM 8311 C CA . LYS A 1 66 ? 6.750 8.416 -6.998 1.00 0.00 66 LYS A CA 7
ATOM 8312 C C . LYS A 1 66 ? 5.527 8.184 -7.888 1.00 0.00 66 LYS A C 7
ATOM 8313 O O . LYS A 1 66 ? 4.470 8.772 -7.663 1.00 0.00 66 LYS A O 7
ATOM 8332 N N . ILE A 1 67 ? 5.711 7.325 -8.880 1.00 0.00 67 ILE A N 7
ATOM 8333 C CA . ILE A 1 67 ? 4.637 7.008 -9.805 1.00 0.00 67 ILE A CA 7
ATOM 8334 C C . ILE A 1 67 ? 3.457 6.421 -9.028 1.00 0.00 67 ILE A C 7
ATOM 8335 O O . ILE A 1 67 ? 2.307 6.556 -9.442 1.00 0.00 67 ILE A O 7
ATOM 8351 N N . TRP A 1 68 ? 3.783 5.782 -7.913 1.00 0.00 68 TRP A N 7
ATOM 8352 C CA . TRP A 1 68 ? 2.764 5.174 -7.074 1.00 0.00 68 TRP A CA 7
ATOM 8353 C C . TRP A 1 68 ? 2.003 6.297 -6.366 1.00 0.00 68 TRP A C 7
ATOM 8354 O O . TRP A 1 68 ? 0.773 6.311 -6.361 1.00 0.00 68 TRP A O 7
ATOM 8375 N N . MET A 1 69 ? 2.767 7.211 -5.785 1.00 0.00 69 MET A N 7
ATOM 8376 C CA . MET A 1 69 ? 2.179 8.335 -5.075 1.00 0.00 69 MET A CA 7
ATOM 8377 C C . MET A 1 69 ? 1.297 9.170 -6.005 1.00 0.00 69 MET A C 7
ATOM 8378 O O . MET A 1 69 ? 0.141 9.447 -5.687 1.00 0.00 69 MET A O 7
ATOM 8392 N N . HIS A 1 70 ? 1.875 9.547 -7.136 1.00 0.00 70 HIS A N 7
ATOM 8393 C CA . HIS A 1 70 ? 1.155 10.345 -8.114 1.00 0.00 70 HIS A CA 7
ATOM 8394 C C . HIS A 1 70 ? -0.108 9.602 -8.553 1.00 0.00 70 HIS A C 7
ATOM 8395 O O . HIS A 1 70 ? -1.192 10.181 -8.592 1.00 0.00 70 HIS A O 7
ATOM 8409 N N . ASN A 1 71 ? 0.074 8.329 -8.873 1.00 0.00 71 ASN A N 7
ATOM 8410 C CA . ASN A 1 71 ? -1.038 7.500 -9.307 1.00 0.00 71 ASN A CA 7
ATOM 8411 C C . ASN A 1 71 ? -2.137 7.529 -8.243 1.00 0.00 71 ASN A C 7
ATOM 8412 O O . ASN A 1 71 ? -3.317 7.390 -8.561 1.00 0.00 71 ASN A O 7
ATOM 8423 N N . ASN A 1 72 ? -1.710 7.710 -7.002 1.00 0.00 72 ASN A N 7
ATOM 8424 C CA . ASN A 1 72 ? -2.643 7.759 -5.890 1.00 0.00 72 ASN A CA 7
ATOM 8425 C C . ASN A 1 72 ? -3.242 9.164 -5.793 1.00 0.00 72 ASN A C 7
ATOM 8426 O O . ASN A 1 72 ? -4.459 9.330 -5.861 1.00 0.00 72 ASN A O 7
ATOM 8437 N N . LYS A 1 73 ? -2.359 10.139 -5.636 1.00 0.00 73 LYS A N 7
ATOM 8438 C CA . LYS A 1 73 ? -2.784 11.524 -5.529 1.00 0.00 73 LYS A CA 7
ATOM 8439 C C . LYS A 1 73 ? -3.771 11.838 -6.655 1.00 0.00 73 LYS A C 7
ATOM 8440 O O . LYS A 1 73 ? -3.474 11.611 -7.827 1.00 0.00 73 LYS A O 7
ATOM 8459 N N . ASN A 1 74 ? -4.925 12.355 -6.261 1.00 0.00 74 ASN A N 7
ATOM 8460 C CA . ASN A 1 74 ? -5.958 12.702 -7.222 1.00 0.00 74 ASN A CA 7
ATOM 8461 C C . ASN A 1 74 ? -5.314 13.381 -8.433 1.00 0.00 74 ASN A C 7
ATOM 8462 O O . ASN A 1 74 ? -4.907 14.540 -8.356 1.00 0.00 74 ASN A O 7
ATOM 8473 N N . SER A 1 75 ? -5.240 12.631 -9.522 1.00 0.00 75 SER A N 7
ATOM 8474 C CA . SER A 1 75 ? -4.652 13.146 -10.747 1.00 0.00 75 SER A CA 7
ATOM 8475 C C . SER A 1 75 ? -4.753 12.098 -11.857 1.00 0.00 75 SER A C 7
ATOM 8476 O O . SER A 1 75 ? -5.402 11.067 -11.685 1.00 0.00 75 SER A O 7
ATOM 8484 N N . GLY A 1 76 ? -4.100 12.397 -12.971 1.00 0.00 76 GLY A N 7
ATOM 8485 C CA . GLY A 1 76 ? -4.108 11.493 -14.108 1.00 0.00 76 GLY A CA 7
ATOM 8486 C C . GLY A 1 76 ? -4.427 12.243 -15.403 1.00 0.00 76 GLY A C 7
ATOM 8487 O O . GLY A 1 76 ? -4.505 13.471 -15.410 1.00 0.00 76 GLY A O 7
ATOM 8491 N N . PRO A 1 77 ? -4.608 11.454 -16.495 1.00 0.00 77 PRO A N 7
ATOM 8492 C CA . PRO A 1 77 ? -4.917 12.031 -17.793 1.00 0.00 77 PRO A CA 7
ATOM 8493 C C . PRO A 1 77 ? -6.371 12.503 -17.851 1.00 0.00 77 PRO A C 7
ATOM 8494 O O . PRO A 1 77 ? -6.644 13.633 -18.251 1.00 0.00 77 PRO A O 7
ATOM 8505 N N . SER A 1 78 ? -7.265 11.613 -17.445 1.00 0.00 78 SER A N 7
ATOM 8506 C CA . SER A 1 78 ? -8.684 11.925 -17.446 1.00 0.00 78 SER A CA 7
ATOM 8507 C C . SER A 1 78 ? -9.095 12.489 -18.807 1.00 0.00 78 SER A C 7
ATOM 8508 O O . SER A 1 78 ? -9.056 13.700 -19.019 1.00 0.00 78 SER A O 7
ATOM 8516 N N . SER A 1 79 ? -9.481 11.584 -19.695 1.00 0.00 79 SER A N 7
ATOM 8517 C CA . SER A 1 79 ? -9.899 11.977 -21.030 1.00 0.00 79 SER A CA 7
ATOM 8518 C C . SER A 1 79 ? -11.185 12.802 -20.955 1.00 0.00 79 SER A C 7
ATOM 8519 O O . SER A 1 79 ? -11.933 12.704 -19.984 1.00 0.00 79 SER A O 7
ATOM 8527 N N . GLY A 1 80 ? -11.402 13.597 -21.992 1.00 0.00 80 GLY A N 7
ATOM 8528 C CA . GLY A 1 80 ? -12.584 14.439 -22.055 1.00 0.00 80 GLY A CA 7
ATOM 8529 C C . GLY A 1 80 ? -13.182 14.439 -23.464 1.00 0.00 80 GLY A C 7
ATOM 8530 O O . GLY A 1 80 ? -12.698 13.734 -24.348 1.00 0.00 80 GLY A O 7
ATOM 8534 N N . GLY A 1 1 ? 23.791 -17.581 4.070 1.00 0.00 1 GLY A N 8
ATOM 8535 C CA . GLY A 1 1 ? 23.833 -16.679 2.932 1.00 0.00 1 GLY A CA 8
ATOM 8536 C C . GLY A 1 1 ? 24.096 -15.240 3.382 1.00 0.00 1 GLY A C 8
ATOM 8537 O O . GLY A 1 1 ? 24.404 -14.997 4.548 1.00 0.00 1 GLY A O 8
ATOM 8541 N N . SER A 1 2 ? 23.966 -14.324 2.434 1.00 0.00 2 SER A N 8
ATOM 8542 C CA . SER A 1 2 ? 24.186 -12.916 2.718 1.00 0.00 2 SER A CA 8
ATOM 8543 C C . SER A 1 2 ? 25.655 -12.678 3.075 1.00 0.00 2 SER A C 8
ATOM 8544 O O . SER A 1 2 ? 26.003 -12.579 4.251 1.00 0.00 2 SER A O 8
ATOM 8552 N N . SER A 1 3 ? 26.476 -12.592 2.039 1.00 0.00 3 SER A N 8
ATOM 8553 C CA . SER A 1 3 ? 27.899 -12.367 2.229 1.00 0.00 3 SER A CA 8
ATOM 8554 C C . SER A 1 3 ? 28.573 -12.113 0.880 1.00 0.00 3 SER A C 8
ATOM 8555 O O . SER A 1 3 ? 28.263 -12.777 -0.108 1.00 0.00 3 SER A O 8
ATOM 8563 N N . GLY A 1 4 ? 29.484 -11.150 0.881 1.00 0.00 4 GLY A N 8
ATOM 8564 C CA . GLY A 1 4 ? 30.205 -10.800 -0.331 1.00 0.00 4 GLY A CA 8
ATOM 8565 C C . GLY A 1 4 ? 30.736 -9.368 -0.259 1.00 0.00 4 GLY A C 8
ATOM 8566 O O . GLY A 1 4 ? 30.293 -8.579 0.575 1.00 0.00 4 GLY A O 8
ATOM 8570 N N . SER A 1 5 ? 31.678 -9.075 -1.143 1.00 0.00 5 SER A N 8
ATOM 8571 C CA . SER A 1 5 ? 32.275 -7.751 -1.190 1.00 0.00 5 SER A CA 8
ATOM 8572 C C . SER A 1 5 ? 32.783 -7.455 -2.602 1.00 0.00 5 SER A C 8
ATOM 8573 O O . SER A 1 5 ? 33.188 -8.366 -3.324 1.00 0.00 5 SER A O 8
ATOM 8581 N N . SER A 1 6 ? 32.745 -6.179 -2.955 1.00 0.00 6 SER A N 8
ATOM 8582 C CA . SER A 1 6 ? 33.196 -5.752 -4.269 1.00 0.00 6 SER A CA 8
ATOM 8583 C C . SER A 1 6 ? 32.246 -6.281 -5.346 1.00 0.00 6 SER A C 8
ATOM 8584 O O . SER A 1 6 ? 31.501 -5.513 -5.953 1.00 0.00 6 SER A O 8
ATOM 8592 N N . GLY A 1 7 ? 32.304 -7.588 -5.550 1.00 0.00 7 GLY A N 8
ATOM 8593 C CA . GLY A 1 7 ? 31.459 -8.229 -6.543 1.00 0.00 7 GLY A CA 8
ATOM 8594 C C . GLY A 1 7 ? 29.978 -8.029 -6.213 1.00 0.00 7 GLY A C 8
ATOM 8595 O O . GLY A 1 7 ? 29.627 -7.154 -5.424 1.00 0.00 7 GLY A O 8
ATOM 8599 N N . SER A 1 8 ? 29.150 -8.856 -6.834 1.00 0.00 8 SER A N 8
ATOM 8600 C CA . SER A 1 8 ? 27.715 -8.782 -6.616 1.00 0.00 8 SER A CA 8
ATOM 8601 C C . SER A 1 8 ? 27.200 -7.392 -6.994 1.00 0.00 8 SER A C 8
ATOM 8602 O O . SER A 1 8 ? 26.976 -6.551 -6.124 1.00 0.00 8 SER A O 8
ATOM 8610 N N . ASN A 1 9 ? 27.027 -7.192 -8.292 1.00 0.00 9 ASN A N 8
ATOM 8611 C CA . ASN A 1 9 ? 26.542 -5.918 -8.795 1.00 0.00 9 ASN A CA 8
ATOM 8612 C C . ASN A 1 9 ? 25.394 -6.166 -9.776 1.00 0.00 9 ASN A C 8
ATOM 8613 O O . ASN A 1 9 ? 25.495 -7.023 -10.652 1.00 0.00 9 ASN A O 8
ATOM 8624 N N . PRO A 1 10 ? 24.300 -5.379 -9.592 1.00 0.00 10 PRO A N 8
ATOM 8625 C CA . PRO A 1 10 ? 23.135 -5.504 -10.450 1.00 0.00 10 PRO A CA 8
ATOM 8626 C C . PRO A 1 10 ? 23.395 -4.880 -11.823 1.00 0.00 10 PRO A C 8
ATOM 8627 O O . PRO A 1 10 ? 23.616 -3.675 -11.929 1.00 0.00 10 PRO A O 8
ATOM 8638 N N . SER A 1 11 ? 23.360 -5.729 -12.839 1.00 0.00 11 SER A N 8
ATOM 8639 C CA . SER A 1 11 ? 23.589 -5.276 -14.201 1.00 0.00 11 SER A CA 8
ATOM 8640 C C . SER A 1 11 ? 22.340 -4.571 -14.735 1.00 0.00 11 SER A C 8
ATOM 8641 O O . SER A 1 11 ? 21.268 -4.663 -14.139 1.00 0.00 11 SER A O 8
ATOM 8649 N N . SER A 1 12 ? 22.521 -3.882 -15.852 1.00 0.00 12 SER A N 8
ATOM 8650 C CA . SER A 1 12 ? 21.422 -3.162 -16.473 1.00 0.00 12 SER A CA 8
ATOM 8651 C C . SER A 1 12 ? 20.258 -4.117 -16.746 1.00 0.00 12 SER A C 8
ATOM 8652 O O . SER A 1 12 ? 20.460 -5.322 -16.891 1.00 0.00 12 SER A O 8
ATOM 8660 N N . SER A 1 13 ? 19.066 -3.543 -16.807 1.00 0.00 13 SER A N 8
ATOM 8661 C CA . SER A 1 13 ? 17.869 -4.328 -17.060 1.00 0.00 13 SER A CA 8
ATOM 8662 C C . SER A 1 13 ? 16.657 -3.405 -17.199 1.00 0.00 13 SER A C 8
ATOM 8663 O O . SER A 1 13 ? 16.738 -2.217 -16.889 1.00 0.00 13 SER A O 8
ATOM 8671 N N . GLY A 1 14 ? 15.562 -3.986 -17.666 1.00 0.00 14 GLY A N 8
ATOM 8672 C CA . GLY A 1 14 ? 14.334 -3.230 -17.850 1.00 0.00 14 GLY A CA 8
ATOM 8673 C C . GLY A 1 14 ? 13.697 -3.542 -19.206 1.00 0.00 14 GLY A C 8
ATOM 8674 O O . GLY A 1 14 ? 14.334 -3.385 -20.246 1.00 0.00 14 GLY A O 8
ATOM 8678 N N . GLY A 1 15 ? 12.447 -3.977 -19.150 1.00 0.00 15 GLY A N 8
ATOM 8679 C CA . GLY A 1 15 ? 11.716 -4.312 -20.360 1.00 0.00 15 GLY A CA 8
ATOM 8680 C C . GLY A 1 15 ? 10.601 -5.318 -20.066 1.00 0.00 15 GLY A C 8
ATOM 8681 O O . GLY A 1 15 ? 9.879 -5.179 -19.080 1.00 0.00 15 GLY A O 8
ATOM 8685 N N . THR A 1 16 ? 10.494 -6.307 -20.941 1.00 0.00 16 THR A N 8
ATOM 8686 C CA . THR A 1 16 ? 9.479 -7.335 -20.788 1.00 0.00 16 THR A CA 8
ATOM 8687 C C . THR A 1 16 ? 9.880 -8.321 -19.688 1.00 0.00 16 THR A C 8
ATOM 8688 O O . THR A 1 16 ? 11.043 -8.376 -19.293 1.00 0.00 16 THR A O 8
ATOM 8699 N N . THR A 1 17 ? 8.894 -9.075 -19.226 1.00 0.00 17 THR A N 8
ATOM 8700 C CA . THR A 1 17 ? 9.129 -10.056 -18.180 1.00 0.00 17 THR A CA 8
ATOM 8701 C C . THR A 1 17 ? 7.878 -10.909 -17.958 1.00 0.00 17 THR A C 8
ATOM 8702 O O . THR A 1 17 ? 6.765 -10.474 -18.251 1.00 0.00 17 THR A O 8
ATOM 8713 N N . LYS A 1 18 ? 8.103 -12.108 -17.442 1.00 0.00 18 LYS A N 8
ATOM 8714 C CA . LYS A 1 18 ? 7.008 -13.026 -17.177 1.00 0.00 18 LYS A CA 8
ATOM 8715 C C . LYS A 1 18 ? 5.865 -12.268 -16.499 1.00 0.00 18 LYS A C 8
ATOM 8716 O O . LYS A 1 18 ? 4.921 -11.838 -17.160 1.00 0.00 18 LYS A O 8
ATOM 8735 N N . ARG A 1 19 ? 5.988 -12.126 -15.187 1.00 0.00 19 ARG A N 8
ATOM 8736 C CA . ARG A 1 19 ? 4.977 -11.427 -14.412 1.00 0.00 19 ARG A CA 8
ATOM 8737 C C . ARG A 1 19 ? 4.883 -9.966 -14.857 1.00 0.00 19 ARG A C 8
ATOM 8738 O O . ARG A 1 19 ? 5.893 -9.268 -14.926 1.00 0.00 19 ARG A O 8
ATOM 8759 N N . PHE A 1 20 ? 3.660 -9.547 -15.149 1.00 0.00 20 PHE A N 8
ATOM 8760 C CA . PHE A 1 20 ? 3.421 -8.183 -15.586 1.00 0.00 20 PHE A CA 8
ATOM 8761 C C . PHE A 1 20 ? 2.925 -7.315 -14.427 1.00 0.00 20 PHE A C 8
ATOM 8762 O O . PHE A 1 20 ? 2.439 -7.833 -13.423 1.00 0.00 20 PHE A O 8
ATOM 8779 N N . ARG A 1 21 ? 3.065 -6.009 -14.606 1.00 0.00 21 ARG A N 8
ATOM 8780 C CA . ARG A 1 21 ? 2.638 -5.065 -13.588 1.00 0.00 21 ARG A CA 8
ATOM 8781 C C . ARG A 1 21 ? 3.448 -5.264 -12.306 1.00 0.00 21 ARG A C 8
ATOM 8782 O O . ARG A 1 21 ? 4.144 -6.267 -12.156 1.00 0.00 21 ARG A O 8
ATOM 8803 N N . THR A 1 22 ? 3.331 -4.292 -11.413 1.00 0.00 22 THR A N 8
ATOM 8804 C CA . THR A 1 22 ? 4.045 -4.347 -10.148 1.00 0.00 22 THR A CA 8
ATOM 8805 C C . THR A 1 22 ? 3.159 -4.964 -9.063 1.00 0.00 22 THR A C 8
ATOM 8806 O O . THR A 1 22 ? 1.978 -4.636 -8.961 1.00 0.00 22 THR A O 8
ATOM 8817 N N . LYS A 1 23 ? 3.764 -5.845 -8.281 1.00 0.00 23 LYS A N 8
ATOM 8818 C CA . LYS A 1 23 ? 3.045 -6.510 -7.207 1.00 0.00 23 LYS A CA 8
ATOM 8819 C C . LYS A 1 23 ? 3.788 -6.289 -5.888 1.00 0.00 23 LYS A C 8
ATOM 8820 O O . LYS A 1 23 ? 4.925 -6.733 -5.730 1.00 0.00 23 LYS A O 8
ATOM 8839 N N . PHE A 1 24 ? 3.116 -5.603 -4.975 1.00 0.00 24 PHE A N 8
ATOM 8840 C CA . PHE A 1 24 ? 3.699 -5.318 -3.675 1.00 0.00 24 PHE A CA 8
ATOM 8841 C C . PHE A 1 24 ? 2.892 -5.978 -2.556 1.00 0.00 24 PHE A C 8
ATOM 8842 O O . PHE A 1 24 ? 1.857 -6.593 -2.811 1.00 0.00 24 PHE A O 8
ATOM 8859 N N . THR A 1 25 ? 3.395 -5.829 -1.339 1.00 0.00 25 THR A N 8
ATOM 8860 C CA . THR A 1 25 ? 2.734 -6.404 -0.180 1.00 0.00 25 THR A CA 8
ATOM 8861 C C . THR A 1 25 ? 2.042 -5.310 0.636 1.00 0.00 25 THR A C 8
ATOM 8862 O O . THR A 1 25 ? 2.452 -4.151 0.600 1.00 0.00 25 THR A O 8
ATOM 8873 N N . ALA A 1 26 ? 1.005 -5.718 1.352 1.00 0.00 26 ALA A N 8
ATOM 8874 C CA . ALA A 1 26 ? 0.252 -4.787 2.175 1.00 0.00 26 ALA A CA 8
ATOM 8875 C C . ALA A 1 26 ? 1.220 -3.817 2.856 1.00 0.00 26 ALA A C 8
ATOM 8876 O O . ALA A 1 26 ? 1.114 -2.604 2.681 1.00 0.00 26 ALA A O 8
ATOM 8883 N N . GLU A 1 27 ? 2.141 -4.387 3.618 1.00 0.00 27 GLU A N 8
ATOM 8884 C CA . GLU A 1 27 ? 3.127 -3.588 4.326 1.00 0.00 27 GLU A CA 8
ATOM 8885 C C . GLU A 1 27 ? 3.570 -2.406 3.462 1.00 0.00 27 GLU A C 8
ATOM 8886 O O . GLU A 1 27 ? 3.459 -1.253 3.877 1.00 0.00 27 GLU A O 8
ATOM 8898 N N . GLN A 1 28 ? 4.064 -2.732 2.277 1.00 0.00 28 GLN A N 8
ATOM 8899 C CA . GLN A 1 28 ? 4.525 -1.712 1.351 1.00 0.00 28 GLN A CA 8
ATOM 8900 C C . GLN A 1 28 ? 3.422 -0.680 1.106 1.00 0.00 28 GLN A C 8
ATOM 8901 O O . GLN A 1 28 ? 3.619 0.512 1.337 1.00 0.00 28 GLN A O 8
ATOM 8915 N N . LYS A 1 29 ? 2.285 -1.176 0.642 1.00 0.00 29 LYS A N 8
ATOM 8916 C CA . LYS A 1 29 ? 1.150 -0.313 0.363 1.00 0.00 29 LYS A CA 8
ATOM 8917 C C . LYS A 1 29 ? 0.874 0.570 1.582 1.00 0.00 29 LYS A C 8
ATOM 8918 O O . LYS A 1 29 ? 0.678 1.776 1.447 1.00 0.00 29 LYS A O 8
ATOM 8937 N N . GLU A 1 30 ? 0.869 -0.067 2.744 1.00 0.00 30 GLU A N 8
ATOM 8938 C CA . GLU A 1 30 ? 0.620 0.645 3.986 1.00 0.00 30 GLU A CA 8
ATOM 8939 C C . GLU A 1 30 ? 1.705 1.699 4.219 1.00 0.00 30 GLU A C 8
ATOM 8940 O O . GLU A 1 30 ? 1.405 2.884 4.355 1.00 0.00 30 GLU A O 8
ATOM 8952 N N . LYS A 1 31 ? 2.943 1.230 4.258 1.00 0.00 31 LYS A N 8
ATOM 8953 C CA . LYS A 1 31 ? 4.074 2.117 4.473 1.00 0.00 31 LYS A CA 8
ATOM 8954 C C . LYS A 1 31 ? 3.937 3.339 3.563 1.00 0.00 31 LYS A C 8
ATOM 8955 O O . LYS A 1 31 ? 4.000 4.475 4.029 1.00 0.00 31 LYS A O 8
ATOM 8974 N N . MET A 1 32 ? 3.754 3.064 2.280 1.00 0.00 32 MET A N 8
ATOM 8975 C CA . MET A 1 32 ? 3.609 4.126 1.300 1.00 0.00 32 MET A CA 8
ATOM 8976 C C . MET A 1 32 ? 2.436 5.043 1.655 1.00 0.00 32 MET A C 8
ATOM 8977 O O . MET A 1 32 ? 2.593 6.262 1.715 1.00 0.00 32 MET A O 8
ATOM 8991 N N . LEU A 1 33 ? 1.288 4.422 1.880 1.00 0.00 33 LEU A N 8
ATOM 8992 C CA . LEU A 1 33 ? 0.090 5.166 2.228 1.00 0.00 33 LEU A CA 8
ATOM 8993 C C . LEU A 1 33 ? 0.453 6.275 3.219 1.00 0.00 33 LEU A C 8
ATOM 8994 O O . LEU A 1 33 ? 0.048 7.423 3.046 1.00 0.00 33 LEU A O 8
ATOM 9010 N N . ALA A 1 34 ? 1.212 5.891 4.234 1.00 0.00 34 ALA A N 8
ATOM 9011 C CA . ALA A 1 34 ? 1.634 6.838 5.253 1.00 0.00 34 ALA A CA 8
ATOM 9012 C C . ALA A 1 34 ? 2.789 7.683 4.710 1.00 0.00 34 ALA A C 8
ATOM 9013 O O . ALA A 1 34 ? 2.689 8.907 4.642 1.00 0.00 34 ALA A O 8
ATOM 9020 N N . PHE A 1 35 ? 3.859 6.995 4.338 1.00 0.00 35 PHE A N 8
ATOM 9021 C CA . PHE A 1 35 ? 5.032 7.667 3.804 1.00 0.00 35 PHE A CA 8
ATOM 9022 C C . PHE A 1 35 ? 4.631 8.853 2.925 1.00 0.00 35 PHE A C 8
ATOM 9023 O O . PHE A 1 35 ? 5.124 9.964 3.113 1.00 0.00 35 PHE A O 8
ATOM 9040 N N . ALA A 1 36 ? 3.740 8.577 1.984 1.00 0.00 36 ALA A N 8
ATOM 9041 C CA . ALA A 1 36 ? 3.267 9.608 1.075 1.00 0.00 36 ALA A CA 8
ATOM 9042 C C . ALA A 1 36 ? 2.570 10.708 1.878 1.00 0.00 36 ALA A C 8
ATOM 9043 O O . ALA A 1 36 ? 2.850 11.891 1.689 1.00 0.00 36 ALA A O 8
ATOM 9050 N N . GLU A 1 37 ? 1.675 10.280 2.756 1.00 0.00 37 GLU A N 8
ATOM 9051 C CA . GLU A 1 37 ? 0.935 11.214 3.587 1.00 0.00 37 GLU A CA 8
ATOM 9052 C C . GLU A 1 37 ? 1.898 12.161 4.306 1.00 0.00 37 GLU A C 8
ATOM 9053 O O . GLU A 1 37 ? 1.581 13.331 4.518 1.00 0.00 37 GLU A O 8
ATOM 9065 N N . ARG A 1 38 ? 3.054 11.621 4.662 1.00 0.00 38 ARG A N 8
ATOM 9066 C CA . ARG A 1 38 ? 4.065 12.403 5.353 1.00 0.00 38 ARG A CA 8
ATOM 9067 C C . ARG A 1 38 ? 4.713 13.401 4.391 1.00 0.00 38 ARG A C 8
ATOM 9068 O O . ARG A 1 38 ? 4.851 14.580 4.713 1.00 0.00 38 ARG A O 8
ATOM 9089 N N . LEU A 1 39 ? 5.095 12.891 3.229 1.00 0.00 39 LEU A N 8
ATOM 9090 C CA . LEU A 1 39 ? 5.725 13.722 2.218 1.00 0.00 39 LEU A CA 8
ATOM 9091 C C . LEU A 1 39 ? 4.660 14.578 1.530 1.00 0.00 39 LEU A C 8
ATOM 9092 O O . LEU A 1 39 ? 4.982 15.434 0.707 1.00 0.00 39 LEU A O 8
ATOM 9108 N N . GLY A 1 40 ? 3.412 14.317 1.892 1.00 0.00 40 GLY A N 8
ATOM 9109 C CA . GLY A 1 40 ? 2.297 15.052 1.320 1.00 0.00 40 GLY A CA 8
ATOM 9110 C C . GLY A 1 40 ? 2.013 14.591 -0.111 1.00 0.00 40 GLY A C 8
ATOM 9111 O O . GLY A 1 40 ? 1.481 15.352 -0.918 1.00 0.00 40 GLY A O 8
ATOM 9115 N N . TRP A 1 41 ? 2.380 13.348 -0.382 1.00 0.00 41 TRP A N 8
ATOM 9116 C CA . TRP A 1 41 ? 2.171 12.776 -1.701 1.00 0.00 41 TRP A CA 8
ATOM 9117 C C . TRP A 1 41 ? 3.063 13.530 -2.690 1.00 0.00 41 TRP A C 8
ATOM 9118 O O . TRP A 1 41 ? 2.750 13.612 -3.876 1.00 0.00 41 TRP A O 8
ATOM 9139 N N . ARG A 1 42 ? 4.157 14.062 -2.164 1.00 0.00 42 ARG A N 8
ATOM 9140 C CA . ARG A 1 42 ? 5.097 14.806 -2.985 1.00 0.00 42 ARG A CA 8
ATOM 9141 C C . ARG A 1 42 ? 6.526 14.590 -2.484 1.00 0.00 42 ARG A C 8
ATOM 9142 O O . ARG A 1 42 ? 6.774 14.605 -1.279 1.00 0.00 42 ARG A O 8
ATOM 9163 N N . ILE A 1 43 ? 7.429 14.395 -3.434 1.00 0.00 43 ILE A N 8
ATOM 9164 C CA . ILE A 1 43 ? 8.827 14.176 -3.104 1.00 0.00 43 ILE A CA 8
ATOM 9165 C C . ILE A 1 43 ? 9.643 15.401 -3.523 1.00 0.00 43 ILE A C 8
ATOM 9166 O O . ILE A 1 43 ? 9.381 15.999 -4.565 1.00 0.00 43 ILE A O 8
ATOM 9182 N N . GLN A 1 44 ? 10.615 15.738 -2.688 1.00 0.00 44 GLN A N 8
ATOM 9183 C CA . GLN A 1 44 ? 11.471 16.881 -2.959 1.00 0.00 44 GLN A CA 8
ATOM 9184 C C . GLN A 1 44 ? 12.943 16.464 -2.917 1.00 0.00 44 GLN A C 8
ATOM 9185 O O . GLN A 1 44 ? 13.274 15.315 -3.204 1.00 0.00 44 GLN A O 8
ATOM 9199 N N . LYS A 1 45 ? 13.785 17.420 -2.556 1.00 0.00 45 LYS A N 8
ATOM 9200 C CA . LYS A 1 45 ? 15.214 17.166 -2.472 1.00 0.00 45 LYS A CA 8
ATOM 9201 C C . LYS A 1 45 ? 15.556 16.660 -1.070 1.00 0.00 45 LYS A C 8
ATOM 9202 O O . LYS A 1 45 ? 16.516 15.911 -0.893 1.00 0.00 45 LYS A O 8
ATOM 9221 N N . HIS A 1 46 ? 14.752 17.088 -0.108 1.00 0.00 46 HIS A N 8
ATOM 9222 C CA . HIS A 1 46 ? 14.958 16.687 1.274 1.00 0.00 46 HIS A CA 8
ATOM 9223 C C . HIS A 1 46 ? 14.396 15.280 1.489 1.00 0.00 46 HIS A C 8
ATOM 9224 O O . HIS A 1 46 ? 14.853 14.554 2.370 1.00 0.00 46 HIS A O 8
ATOM 9238 N N . ASP A 1 47 ? 13.413 14.939 0.669 1.00 0.00 47 ASP A N 8
ATOM 9239 C CA . ASP A 1 47 ? 12.784 13.632 0.759 1.00 0.00 47 ASP A CA 8
ATOM 9240 C C . ASP A 1 47 ? 13.638 12.607 0.009 1.00 0.00 47 ASP A C 8
ATOM 9241 O O . ASP A 1 47 ? 13.563 11.411 0.285 1.00 0.00 47 ASP A O 8
ATOM 9250 N N . ASP A 1 48 ? 14.430 13.114 -0.924 1.00 0.00 48 ASP A N 8
ATOM 9251 C CA . ASP A 1 48 ? 15.297 12.258 -1.715 1.00 0.00 48 ASP A CA 8
ATOM 9252 C C . ASP A 1 48 ? 15.948 11.216 -0.803 1.00 0.00 48 ASP A C 8
ATOM 9253 O O . ASP A 1 48 ? 16.142 10.069 -1.204 1.00 0.00 48 ASP A O 8
ATOM 9262 N N . VAL A 1 49 ? 16.267 11.652 0.406 1.00 0.00 49 VAL A N 8
ATOM 9263 C CA . VAL A 1 49 ? 16.892 10.772 1.379 1.00 0.00 49 VAL A CA 8
ATOM 9264 C C . VAL A 1 49 ? 15.842 9.813 1.942 1.00 0.00 49 VAL A C 8
ATOM 9265 O O . VAL A 1 49 ? 15.940 8.601 1.756 1.00 0.00 49 VAL A O 8
ATOM 9278 N N . ALA A 1 50 ? 14.860 10.391 2.618 1.00 0.00 50 ALA A N 8
ATOM 9279 C CA . ALA A 1 50 ? 13.792 9.603 3.209 1.00 0.00 50 ALA A CA 8
ATOM 9280 C C . ALA A 1 50 ? 13.299 8.575 2.189 1.00 0.00 50 ALA A C 8
ATOM 9281 O O . ALA A 1 50 ? 12.931 7.459 2.555 1.00 0.00 50 ALA A O 8
ATOM 9288 N N . VAL A 1 51 ? 13.307 8.986 0.930 1.00 0.00 51 VAL A N 8
ATOM 9289 C CA . VAL A 1 51 ? 12.866 8.115 -0.146 1.00 0.00 51 VAL A CA 8
ATOM 9290 C C . VAL A 1 51 ? 13.798 6.905 -0.231 1.00 0.00 51 VAL A C 8
ATOM 9291 O O . VAL A 1 51 ? 13.340 5.772 -0.375 1.00 0.00 51 VAL A O 8
ATOM 9304 N N . GLU A 1 52 ? 15.090 7.186 -0.140 1.00 0.00 52 GLU A N 8
ATOM 9305 C CA . GLU A 1 52 ? 16.091 6.135 -0.205 1.00 0.00 52 GLU A CA 8
ATOM 9306 C C . GLU A 1 52 ? 15.999 5.237 1.030 1.00 0.00 52 GLU A C 8
ATOM 9307 O O . GLU A 1 52 ? 16.251 4.036 0.949 1.00 0.00 52 GLU A O 8
ATOM 9319 N N . GLN A 1 53 ? 15.638 5.854 2.146 1.00 0.00 53 GLN A N 8
ATOM 9320 C CA . GLN A 1 53 ? 15.510 5.126 3.396 1.00 0.00 53 GLN A CA 8
ATOM 9321 C C . GLN A 1 53 ? 14.301 4.190 3.345 1.00 0.00 53 GLN A C 8
ATOM 9322 O O . GLN A 1 53 ? 14.337 3.093 3.898 1.00 0.00 53 GLN A O 8
ATOM 9336 N N . PHE A 1 54 ? 13.258 4.659 2.675 1.00 0.00 54 PHE A N 8
ATOM 9337 C CA . PHE A 1 54 ? 12.040 3.878 2.544 1.00 0.00 54 PHE A CA 8
ATOM 9338 C C . PHE A 1 54 ? 12.270 2.647 1.666 1.00 0.00 54 PHE A C 8
ATOM 9339 O O . PHE A 1 54 ? 11.889 1.537 2.035 1.00 0.00 54 PHE A O 8
ATOM 9356 N N . CYS A 1 55 ? 12.893 2.884 0.521 1.00 0.00 55 CYS A N 8
ATOM 9357 C CA . CYS A 1 55 ? 13.179 1.808 -0.413 1.00 0.00 55 CYS A CA 8
ATOM 9358 C C . CYS A 1 55 ? 14.076 0.787 0.290 1.00 0.00 55 CYS A C 8
ATOM 9359 O O . CYS A 1 55 ? 13.848 -0.417 0.192 1.00 0.00 55 CYS A O 8
ATOM 9367 N N . ALA A 1 56 ? 15.078 1.307 0.985 1.00 0.00 56 ALA A N 8
ATOM 9368 C CA . ALA A 1 56 ? 16.011 0.456 1.704 1.00 0.00 56 ALA A CA 8
ATOM 9369 C C . ALA A 1 56 ? 15.232 -0.467 2.643 1.00 0.00 56 ALA A C 8
ATOM 9370 O O . ALA A 1 56 ? 15.745 -1.501 3.069 1.00 0.00 56 ALA A O 8
ATOM 9377 N N . GLU A 1 57 ? 14.006 -0.060 2.939 1.00 0.00 57 GLU A N 8
ATOM 9378 C CA . GLU A 1 57 ? 13.152 -0.838 3.820 1.00 0.00 57 GLU A CA 8
ATOM 9379 C C . GLU A 1 57 ? 12.176 -1.685 3.001 1.00 0.00 57 GLU A C 8
ATOM 9380 O O . GLU A 1 57 ? 12.300 -2.907 2.950 1.00 0.00 57 GLU A O 8
ATOM 9392 N N . THR A 1 58 ? 11.226 -1.001 2.380 1.00 0.00 58 THR A N 8
ATOM 9393 C CA . THR A 1 58 ? 10.228 -1.675 1.566 1.00 0.00 58 THR A CA 8
ATOM 9394 C C . THR A 1 58 ? 10.884 -2.311 0.339 1.00 0.00 58 THR A C 8
ATOM 9395 O O . THR A 1 58 ? 10.703 -3.500 0.080 1.00 0.00 58 THR A O 8
ATOM 9406 N N . GLY A 1 59 ? 11.631 -1.491 -0.385 1.00 0.00 59 GLY A N 8
ATOM 9407 C CA . GLY A 1 59 ? 12.314 -1.958 -1.580 1.00 0.00 59 GLY A CA 8
ATOM 9408 C C . GLY A 1 59 ? 11.700 -1.343 -2.839 1.00 0.00 59 GLY A C 8
ATOM 9409 O O . GLY A 1 59 ? 12.080 -1.695 -3.954 1.00 0.00 59 GLY A O 8
ATOM 9413 N N . VAL A 1 60 ? 10.761 -0.435 -2.617 1.00 0.00 60 VAL A N 8
ATOM 9414 C CA . VAL A 1 60 ? 10.091 0.233 -3.720 1.00 0.00 60 VAL A CA 8
ATOM 9415 C C . VAL A 1 60 ? 11.060 1.215 -4.381 1.00 0.00 60 VAL A C 8
ATOM 9416 O O . VAL A 1 60 ? 11.846 1.871 -3.699 1.00 0.00 60 VAL A O 8
ATOM 9429 N N . ARG A 1 61 ? 10.973 1.285 -5.701 1.00 0.00 61 ARG A N 8
ATOM 9430 C CA . ARG A 1 61 ? 11.832 2.177 -6.462 1.00 0.00 61 ARG A CA 8
ATOM 9431 C C . ARG A 1 61 ? 11.260 3.596 -6.460 1.00 0.00 61 ARG A C 8
ATOM 9432 O O . ARG A 1 61 ? 10.068 3.788 -6.695 1.00 0.00 61 ARG A O 8
ATOM 9453 N N . ARG A 1 62 ? 12.136 4.552 -6.191 1.00 0.00 62 ARG A N 8
ATOM 9454 C CA . ARG A 1 62 ? 11.733 5.948 -6.155 1.00 0.00 62 ARG A CA 8
ATOM 9455 C C . ARG A 1 62 ? 10.718 6.236 -7.263 1.00 0.00 62 ARG A C 8
ATOM 9456 O O . ARG A 1 62 ? 9.671 6.831 -7.012 1.00 0.00 62 ARG A O 8
ATOM 9477 N N . GLN A 1 63 ? 11.063 5.799 -8.466 1.00 0.00 63 GLN A N 8
ATOM 9478 C CA . GLN A 1 63 ? 10.194 6.003 -9.613 1.00 0.00 63 GLN A CA 8
ATOM 9479 C C . GLN A 1 63 ? 8.841 5.328 -9.380 1.00 0.00 63 GLN A C 8
ATOM 9480 O O . GLN A 1 63 ? 7.795 5.923 -9.636 1.00 0.00 63 GLN A O 8
ATOM 9494 N N . VAL A 1 64 ? 8.905 4.096 -8.898 1.00 0.00 64 VAL A N 8
ATOM 9495 C CA . VAL A 1 64 ? 7.697 3.334 -8.629 1.00 0.00 64 VAL A CA 8
ATOM 9496 C C . VAL A 1 64 ? 6.919 4.004 -7.494 1.00 0.00 64 VAL A C 8
ATOM 9497 O O . VAL A 1 64 ? 5.708 4.193 -7.594 1.00 0.00 64 VAL A O 8
ATOM 9510 N N . LEU A 1 65 ? 7.648 4.346 -6.442 1.00 0.00 65 LEU A N 8
ATOM 9511 C CA . LEU A 1 65 ? 7.041 4.992 -5.290 1.00 0.00 65 LEU A CA 8
ATOM 9512 C C . LEU A 1 65 ? 6.444 6.334 -5.718 1.00 0.00 65 LEU A C 8
ATOM 9513 O O . LEU A 1 65 ? 5.270 6.603 -5.469 1.00 0.00 65 LEU A O 8
ATOM 9529 N N . LYS A 1 66 ? 7.280 7.141 -6.355 1.00 0.00 66 LYS A N 8
ATOM 9530 C CA . LYS A 1 66 ? 6.849 8.448 -6.820 1.00 0.00 66 LYS A CA 8
ATOM 9531 C C . LYS A 1 66 ? 5.591 8.291 -7.677 1.00 0.00 66 LYS A C 8
ATOM 9532 O O . LYS A 1 66 ? 4.568 8.918 -7.404 1.00 0.00 66 LYS A O 8
ATOM 9551 N N . ILE A 1 67 ? 5.708 7.451 -8.695 1.00 0.00 67 ILE A N 8
ATOM 9552 C CA . ILE A 1 67 ? 4.593 7.204 -9.593 1.00 0.00 67 ILE A CA 8
ATOM 9553 C C . ILE A 1 67 ? 3.434 6.593 -8.803 1.00 0.00 67 ILE A C 8
ATOM 9554 O O . ILE A 1 67 ? 2.270 6.879 -9.080 1.00 0.00 67 ILE A O 8
ATOM 9570 N N . TRP A 1 68 ? 3.792 5.761 -7.836 1.00 0.00 68 TRP A N 8
ATOM 9571 C CA . TRP A 1 68 ? 2.797 5.107 -7.004 1.00 0.00 68 TRP A CA 8
ATOM 9572 C C . TRP A 1 68 ? 1.960 6.193 -6.325 1.00 0.00 68 TRP A C 8
ATOM 9573 O O . TRP A 1 68 ? 0.735 6.097 -6.273 1.00 0.00 68 TRP A O 8
ATOM 9594 N N . MET A 1 69 ? 2.656 7.201 -5.820 1.00 0.00 69 MET A N 8
ATOM 9595 C CA . MET A 1 69 ? 1.993 8.304 -5.146 1.00 0.00 69 MET A CA 8
ATOM 9596 C C . MET A 1 69 ? 1.107 9.087 -6.117 1.00 0.00 69 MET A C 8
ATOM 9597 O O . MET A 1 69 ? -0.078 9.291 -5.856 1.00 0.00 69 MET A O 8
ATOM 9611 N N . HIS A 1 70 ? 1.715 9.506 -7.217 1.00 0.00 70 HIS A N 8
ATOM 9612 C CA . HIS A 1 70 ? 0.996 10.262 -8.229 1.00 0.00 70 HIS A CA 8
ATOM 9613 C C . HIS A 1 70 ? -0.198 9.446 -8.728 1.00 0.00 70 HIS A C 8
ATOM 9614 O O . HIS A 1 70 ? -1.185 10.008 -9.199 1.00 0.00 70 HIS A O 8
ATOM 9628 N N . ASN A 1 71 ? -0.068 8.133 -8.608 1.00 0.00 71 ASN A N 8
ATOM 9629 C CA . ASN A 1 71 ? -1.123 7.233 -9.041 1.00 0.00 71 ASN A CA 8
ATOM 9630 C C . ASN A 1 71 ? -2.201 7.160 -7.958 1.00 0.00 71 ASN A C 8
ATOM 9631 O O . ASN A 1 71 ? -3.306 6.681 -8.208 1.00 0.00 71 ASN A O 8
ATOM 9642 N N . ASN A 1 72 ? -1.842 7.642 -6.777 1.00 0.00 72 ASN A N 8
ATOM 9643 C CA . ASN A 1 72 ? -2.765 7.637 -5.654 1.00 0.00 72 ASN A CA 8
ATOM 9644 C C . ASN A 1 72 ? -3.418 9.015 -5.531 1.00 0.00 72 ASN A C 8
ATOM 9645 O O . ASN A 1 72 ? -4.608 9.169 -5.803 1.00 0.00 72 ASN A O 8
ATOM 9656 N N . LYS A 1 73 ? -2.611 9.982 -5.120 1.00 0.00 73 LYS A N 8
ATOM 9657 C CA . LYS A 1 73 ? -3.096 11.342 -4.957 1.00 0.00 73 LYS A CA 8
ATOM 9658 C C . LYS A 1 73 ? -4.018 11.694 -6.126 1.00 0.00 73 LYS A C 8
ATOM 9659 O O . LYS A 1 73 ? -5.086 12.272 -5.928 1.00 0.00 73 LYS A O 8
ATOM 9678 N N . ASN A 1 74 ? -3.572 11.332 -7.320 1.00 0.00 74 ASN A N 8
ATOM 9679 C CA . ASN A 1 74 ? -4.343 11.602 -8.521 1.00 0.00 74 ASN A CA 8
ATOM 9680 C C . ASN A 1 74 ? -4.944 13.006 -8.431 1.00 0.00 74 ASN A C 8
ATOM 9681 O O . ASN A 1 74 ? -6.122 13.162 -8.116 1.00 0.00 74 ASN A O 8
ATOM 9692 N N . SER A 1 75 ? -4.106 13.992 -8.714 1.00 0.00 75 SER A N 8
ATOM 9693 C CA . SER A 1 75 ? -4.539 15.379 -8.670 1.00 0.00 75 SER A CA 8
ATOM 9694 C C . SER A 1 75 ? -3.473 16.281 -9.294 1.00 0.00 75 SER A C 8
ATOM 9695 O O . SER A 1 75 ? -2.494 15.793 -9.858 1.00 0.00 75 SER A O 8
ATOM 9703 N N . GLY A 1 76 ? -3.698 17.581 -9.172 1.00 0.00 76 GLY A N 8
ATOM 9704 C CA . GLY A 1 76 ? -2.768 18.556 -9.717 1.00 0.00 76 GLY A CA 8
ATOM 9705 C C . GLY A 1 76 ? -3.496 19.577 -10.592 1.00 0.00 76 GLY A C 8
ATOM 9706 O O . GLY A 1 76 ? -4.237 19.206 -11.501 1.00 0.00 76 GLY A O 8
ATOM 9710 N N . PRO A 1 77 ? -3.254 20.879 -10.280 1.00 0.00 77 PRO A N 8
ATOM 9711 C CA . PRO A 1 77 ? -3.878 21.957 -11.028 1.00 0.00 77 PRO A CA 8
ATOM 9712 C C . PRO A 1 77 ? -3.219 22.127 -12.398 1.00 0.00 77 PRO A C 8
ATOM 9713 O O . PRO A 1 77 ? -2.611 23.160 -12.674 1.00 0.00 77 PRO A O 8
ATOM 9724 N N . SER A 1 78 ? -3.361 21.097 -13.220 1.00 0.00 78 SER A N 8
ATOM 9725 C CA . SER A 1 78 ? -2.787 21.120 -14.554 1.00 0.00 78 SER A CA 8
ATOM 9726 C C . SER A 1 78 ? -3.900 21.091 -15.603 1.00 0.00 78 SER A C 8
ATOM 9727 O O . SER A 1 78 ? -4.690 20.150 -15.650 1.00 0.00 78 SER A O 8
ATOM 9735 N N . SER A 1 79 ? -3.926 22.134 -16.420 1.00 0.00 79 SER A N 8
ATOM 9736 C CA . SER A 1 79 ? -4.930 22.240 -17.466 1.00 0.00 79 SER A CA 8
ATOM 9737 C C . SER A 1 79 ? -6.302 21.846 -16.916 1.00 0.00 79 SER A C 8
ATOM 9738 O O . SER A 1 79 ? -6.710 20.690 -17.027 1.00 0.00 79 SER A O 8
ATOM 9746 N N . GLY A 1 80 ? -6.977 22.827 -16.336 1.00 0.00 80 GLY A N 8
ATOM 9747 C CA . GLY A 1 80 ? -8.294 22.597 -15.770 1.00 0.00 80 GLY A CA 8
ATOM 9748 C C . GLY A 1 80 ? -9.372 22.630 -16.855 1.00 0.00 80 GLY A C 8
ATOM 9749 O O . GLY A 1 80 ? -9.276 23.404 -17.806 1.00 0.00 80 GLY A O 8
ATOM 9753 N N . GLY A 1 1 ? -17.807 -8.195 -24.964 1.00 0.00 1 GLY A N 9
ATOM 9754 C CA . GLY A 1 1 ? -18.045 -7.107 -25.898 1.00 0.00 1 GLY A CA 9
ATOM 9755 C C . GLY A 1 1 ? -17.093 -5.939 -25.634 1.00 0.00 1 GLY A C 9
ATOM 9756 O O . GLY A 1 1 ? -16.818 -5.606 -24.482 1.00 0.00 1 GLY A O 9
ATOM 9760 N N . SER A 1 2 ? -16.616 -5.349 -26.720 1.00 0.00 2 SER A N 9
ATOM 9761 C CA . SER A 1 2 ? -15.700 -4.225 -26.621 1.00 0.00 2 SER A CA 9
ATOM 9762 C C . SER A 1 2 ? -14.369 -4.687 -26.024 1.00 0.00 2 SER A C 9
ATOM 9763 O O . SER A 1 2 ? -13.372 -4.801 -26.736 1.00 0.00 2 SER A O 9
ATOM 9771 N N . SER A 1 3 ? -14.395 -4.940 -24.724 1.00 0.00 3 SER A N 9
ATOM 9772 C CA . SER A 1 3 ? -13.203 -5.386 -24.024 1.00 0.00 3 SER A CA 9
ATOM 9773 C C . SER A 1 3 ? -12.180 -4.250 -23.956 1.00 0.00 3 SER A C 9
ATOM 9774 O O . SER A 1 3 ? -12.343 -3.223 -24.613 1.00 0.00 3 SER A O 9
ATOM 9782 N N . GLY A 1 4 ? -11.149 -4.473 -23.154 1.00 0.00 4 GLY A N 9
ATOM 9783 C CA . GLY A 1 4 ? -10.100 -3.481 -22.991 1.00 0.00 4 GLY A CA 9
ATOM 9784 C C . GLY A 1 4 ? -9.416 -3.182 -24.327 1.00 0.00 4 GLY A C 9
ATOM 9785 O O . GLY A 1 4 ? -8.673 -4.013 -24.848 1.00 0.00 4 GLY A O 9
ATOM 9789 N N . SER A 1 5 ? -9.690 -1.993 -24.843 1.00 0.00 5 SER A N 9
ATOM 9790 C CA . SER A 1 5 ? -9.110 -1.574 -26.107 1.00 0.00 5 SER A CA 9
ATOM 9791 C C . SER A 1 5 ? -8.862 -0.064 -26.095 1.00 0.00 5 SER A C 9
ATOM 9792 O O . SER A 1 5 ? -7.778 0.394 -26.453 1.00 0.00 5 SER A O 9
ATOM 9800 N N . SER A 1 6 ? -9.886 0.668 -25.680 1.00 0.00 6 SER A N 9
ATOM 9801 C CA . SER A 1 6 ? -9.793 2.116 -25.617 1.00 0.00 6 SER A CA 9
ATOM 9802 C C . SER A 1 6 ? -10.099 2.599 -24.197 1.00 0.00 6 SER A C 9
ATOM 9803 O O . SER A 1 6 ? -10.811 1.929 -23.450 1.00 0.00 6 SER A O 9
ATOM 9811 N N . GLY A 1 7 ? -9.545 3.757 -23.868 1.00 0.00 7 GLY A N 9
ATOM 9812 C CA . GLY A 1 7 ? -9.750 4.336 -22.551 1.00 0.00 7 GLY A CA 9
ATOM 9813 C C . GLY A 1 7 ? -8.550 5.189 -22.135 1.00 0.00 7 GLY A C 9
ATOM 9814 O O . GLY A 1 7 ? -8.611 6.416 -22.176 1.00 0.00 7 GLY A O 9
ATOM 9818 N N . SER A 1 8 ? -7.486 4.503 -21.742 1.00 0.00 8 SER A N 9
ATOM 9819 C CA . SER A 1 8 ? -6.273 5.182 -21.319 1.00 0.00 8 SER A CA 9
ATOM 9820 C C . SER A 1 8 ? -5.046 4.454 -21.870 1.00 0.00 8 SER A C 9
ATOM 9821 O O . SER A 1 8 ? -4.502 3.565 -21.218 1.00 0.00 8 SER A O 9
ATOM 9829 N N . ASN A 1 9 ? -4.645 4.859 -23.067 1.00 0.00 9 ASN A N 9
ATOM 9830 C CA . ASN A 1 9 ? -3.492 4.257 -23.714 1.00 0.00 9 ASN A CA 9
ATOM 9831 C C . ASN A 1 9 ? -2.570 5.361 -24.235 1.00 0.00 9 ASN A C 9
ATOM 9832 O O . ASN A 1 9 ? -3.035 6.339 -24.818 1.00 0.00 9 ASN A O 9
ATOM 9843 N N . PRO A 1 10 ? -1.246 5.163 -23.999 1.00 0.00 10 PRO A N 9
ATOM 9844 C CA . PRO A 1 10 ? -0.254 6.130 -24.438 1.00 0.00 10 PRO A CA 9
ATOM 9845 C C . PRO A 1 10 ? -0.034 6.042 -25.950 1.00 0.00 10 PRO A C 9
ATOM 9846 O O . PRO A 1 10 ? -0.601 5.176 -26.614 1.00 0.00 10 PRO A O 9
ATOM 9857 N N . SER A 1 11 ? 0.790 6.951 -26.449 1.00 0.00 11 SER A N 9
ATOM 9858 C CA . SER A 1 11 ? 1.093 6.987 -27.870 1.00 0.00 11 SER A CA 9
ATOM 9859 C C . SER A 1 11 ? 1.680 5.646 -28.314 1.00 0.00 11 SER A C 9
ATOM 9860 O O . SER A 1 11 ? 1.179 5.024 -29.250 1.00 0.00 11 SER A O 9
ATOM 9868 N N . SER A 1 12 ? 2.735 5.240 -27.622 1.00 0.00 12 SER A N 9
ATOM 9869 C CA . SER A 1 12 ? 3.396 3.984 -27.934 1.00 0.00 12 SER A CA 9
ATOM 9870 C C . SER A 1 12 ? 4.029 4.057 -29.325 1.00 0.00 12 SER A C 9
ATOM 9871 O O . SER A 1 12 ? 3.538 4.772 -30.197 1.00 0.00 12 SER A O 9
ATOM 9879 N N . SER A 1 13 ? 5.108 3.307 -29.489 1.00 0.00 13 SER A N 9
ATOM 9880 C CA . SER A 1 13 ? 5.813 3.277 -30.759 1.00 0.00 13 SER A CA 9
ATOM 9881 C C . SER A 1 13 ? 5.362 2.068 -31.580 1.00 0.00 13 SER A C 9
ATOM 9882 O O . SER A 1 13 ? 4.877 2.220 -32.700 1.00 0.00 13 SER A O 9
ATOM 9890 N N . GLY A 1 14 ? 5.537 0.894 -30.991 1.00 0.00 14 GLY A N 9
ATOM 9891 C CA . GLY A 1 14 ? 5.154 -0.341 -31.654 1.00 0.00 14 GLY A CA 9
ATOM 9892 C C . GLY A 1 14 ? 4.244 -1.184 -30.759 1.00 0.00 14 GLY A C 9
ATOM 9893 O O . GLY A 1 14 ? 3.064 -0.875 -30.601 1.00 0.00 14 GLY A O 9
ATOM 9897 N N . GLY A 1 15 ? 4.827 -2.233 -30.197 1.00 0.00 15 GLY A N 9
ATOM 9898 C CA . GLY A 1 15 ? 4.084 -3.123 -29.322 1.00 0.00 15 GLY A CA 9
ATOM 9899 C C . GLY A 1 15 ? 4.074 -2.597 -27.885 1.00 0.00 15 GLY A C 9
ATOM 9900 O O . GLY A 1 15 ? 3.493 -1.549 -27.608 1.00 0.00 15 GLY A O 9
ATOM 9904 N N . THR A 1 16 ? 4.724 -3.349 -27.009 1.00 0.00 16 THR A N 9
ATOM 9905 C CA . THR A 1 16 ? 4.797 -2.972 -25.608 1.00 0.00 16 THR A CA 9
ATOM 9906 C C . THR A 1 16 ? 5.846 -1.877 -25.405 1.00 0.00 16 THR A C 9
ATOM 9907 O O . THR A 1 16 ? 6.699 -1.662 -26.264 1.00 0.00 16 THR A O 9
ATOM 9918 N N . THR A 1 17 ? 5.749 -1.214 -24.262 1.00 0.00 17 THR A N 9
ATOM 9919 C CA . THR A 1 17 ? 6.678 -0.146 -23.935 1.00 0.00 17 THR A CA 9
ATOM 9920 C C . THR A 1 17 ? 6.474 0.315 -22.490 1.00 0.00 17 THR A C 9
ATOM 9921 O O . THR A 1 17 ? 5.461 0.934 -22.169 1.00 0.00 17 THR A O 9
ATOM 9932 N N . LYS A 1 18 ? 7.453 -0.006 -21.657 1.00 0.00 18 LYS A N 9
ATOM 9933 C CA . LYS A 1 18 ? 7.394 0.368 -20.254 1.00 0.00 18 LYS A CA 9
ATOM 9934 C C . LYS A 1 18 ? 6.027 -0.017 -19.685 1.00 0.00 18 LYS A C 9
ATOM 9935 O O . LYS A 1 18 ? 5.227 -0.659 -20.364 1.00 0.00 18 LYS A O 9
ATOM 9954 N N . ARG A 1 19 ? 5.800 0.392 -18.446 1.00 0.00 19 ARG A N 9
ATOM 9955 C CA . ARG A 1 19 ? 4.543 0.099 -17.779 1.00 0.00 19 ARG A CA 9
ATOM 9956 C C . ARG A 1 19 ? 4.401 -1.408 -17.553 1.00 0.00 19 ARG A C 9
ATOM 9957 O O . ARG A 1 19 ? 3.826 -2.112 -18.383 1.00 0.00 19 ARG A O 9
ATOM 9978 N N . PHE A 1 20 ? 4.934 -1.858 -16.427 1.00 0.00 20 PHE A N 9
ATOM 9979 C CA . PHE A 1 20 ? 4.874 -3.268 -16.082 1.00 0.00 20 PHE A CA 9
ATOM 9980 C C . PHE A 1 20 ? 4.089 -3.483 -14.787 1.00 0.00 20 PHE A C 9
ATOM 9981 O O . PHE A 1 20 ? 4.289 -2.764 -13.809 1.00 0.00 20 PHE A O 9
ATOM 9998 N N . ARG A 1 21 ? 3.211 -4.475 -14.822 1.00 0.00 21 ARG A N 9
ATOM 9999 C CA . ARG A 1 21 ? 2.395 -4.794 -13.663 1.00 0.00 21 ARG A CA 9
ATOM 10000 C C . ARG A 1 21 ? 3.284 -5.106 -12.457 1.00 0.00 21 ARG A C 9
ATOM 10001 O O . ARG A 1 21 ? 3.875 -6.182 -12.380 1.00 0.00 21 ARG A O 9
ATOM 10022 N N . THR A 1 22 ? 3.350 -4.145 -11.547 1.00 0.00 22 THR A N 9
ATOM 10023 C CA . THR A 1 22 ? 4.157 -4.304 -10.349 1.00 0.00 22 THR A CA 9
ATOM 10024 C C . THR A 1 22 ? 3.344 -4.982 -9.245 1.00 0.00 22 THR A C 9
ATOM 10025 O O . THR A 1 22 ? 2.136 -4.774 -9.142 1.00 0.00 22 THR A O 9
ATOM 10036 N N . LYS A 1 23 ? 4.039 -5.779 -8.446 1.00 0.00 23 LYS A N 9
ATOM 10037 C CA . LYS A 1 23 ? 3.396 -6.488 -7.353 1.00 0.00 23 LYS A CA 9
ATOM 10038 C C . LYS A 1 23 ? 4.122 -6.166 -6.045 1.00 0.00 23 LYS A C 9
ATOM 10039 O O . LYS A 1 23 ? 5.321 -6.409 -5.920 1.00 0.00 23 LYS A O 9
ATOM 10058 N N . PHE A 1 24 ? 3.364 -5.624 -5.103 1.00 0.00 24 PHE A N 9
ATOM 10059 C CA . PHE A 1 24 ? 3.920 -5.266 -3.809 1.00 0.00 24 PHE A CA 9
ATOM 10060 C C . PHE A 1 24 ? 3.145 -5.939 -2.674 1.00 0.00 24 PHE A C 9
ATOM 10061 O O . PHE A 1 24 ? 2.096 -6.539 -2.905 1.00 0.00 24 PHE A O 9
ATOM 10078 N N . THR A 1 25 ? 3.691 -5.815 -1.473 1.00 0.00 25 THR A N 9
ATOM 10079 C CA . THR A 1 25 ? 3.064 -6.404 -0.302 1.00 0.00 25 THR A CA 9
ATOM 10080 C C . THR A 1 25 ? 2.282 -5.343 0.474 1.00 0.00 25 THR A C 9
ATOM 10081 O O . THR A 1 25 ? 2.647 -4.168 0.466 1.00 0.00 25 THR A O 9
ATOM 10092 N N . ALA A 1 26 ? 1.221 -5.794 1.127 1.00 0.00 26 ALA A N 9
ATOM 10093 C CA . ALA A 1 26 ? 0.385 -4.898 1.907 1.00 0.00 26 ALA A CA 9
ATOM 10094 C C . ALA A 1 26 ? 1.271 -3.886 2.637 1.00 0.00 26 ALA A C 9
ATOM 10095 O O . ALA A 1 26 ? 1.105 -2.679 2.473 1.00 0.00 26 ALA A O 9
ATOM 10102 N N . GLU A 1 27 ? 2.193 -4.417 3.427 1.00 0.00 27 GLU A N 9
ATOM 10103 C CA . GLU A 1 27 ? 3.106 -3.575 4.182 1.00 0.00 27 GLU A CA 9
ATOM 10104 C C . GLU A 1 27 ? 3.521 -2.361 3.348 1.00 0.00 27 GLU A C 9
ATOM 10105 O O . GLU A 1 27 ? 3.332 -1.221 3.768 1.00 0.00 27 GLU A O 9
ATOM 10117 N N . GLN A 1 28 ? 4.080 -2.648 2.181 1.00 0.00 28 GLN A N 9
ATOM 10118 C CA . GLN A 1 28 ? 4.524 -1.595 1.285 1.00 0.00 28 GLN A CA 9
ATOM 10119 C C . GLN A 1 28 ? 3.418 -0.553 1.101 1.00 0.00 28 GLN A C 9
ATOM 10120 O O . GLN A 1 28 ? 3.621 0.628 1.377 1.00 0.00 28 GLN A O 9
ATOM 10134 N N . LYS A 1 29 ? 2.273 -1.030 0.635 1.00 0.00 29 LYS A N 9
ATOM 10135 C CA . LYS A 1 29 ? 1.135 -0.155 0.410 1.00 0.00 29 LYS A CA 9
ATOM 10136 C C . LYS A 1 29 ? 0.892 0.691 1.662 1.00 0.00 29 LYS A C 9
ATOM 10137 O O . LYS A 1 29 ? 0.798 1.914 1.580 1.00 0.00 29 LYS A O 9
ATOM 10156 N N . GLU A 1 30 ? 0.798 0.005 2.792 1.00 0.00 30 GLU A N 9
ATOM 10157 C CA . GLU A 1 30 ? 0.568 0.677 4.059 1.00 0.00 30 GLU A CA 9
ATOM 10158 C C . GLU A 1 30 ? 1.665 1.713 4.317 1.00 0.00 30 GLU A C 9
ATOM 10159 O O . GLU A 1 30 ? 1.375 2.886 4.544 1.00 0.00 30 GLU A O 9
ATOM 10171 N N . LYS A 1 31 ? 2.902 1.241 4.273 1.00 0.00 31 LYS A N 9
ATOM 10172 C CA . LYS A 1 31 ? 4.044 2.111 4.499 1.00 0.00 31 LYS A CA 9
ATOM 10173 C C . LYS A 1 31 ? 3.932 3.338 3.592 1.00 0.00 31 LYS A C 9
ATOM 10174 O O . LYS A 1 31 ? 4.029 4.471 4.060 1.00 0.00 31 LYS A O 9
ATOM 10193 N N . MET A 1 32 ? 3.729 3.070 2.310 1.00 0.00 32 MET A N 9
ATOM 10194 C CA . MET A 1 32 ? 3.602 4.138 1.334 1.00 0.00 32 MET A CA 9
ATOM 10195 C C . MET A 1 32 ? 2.421 5.050 1.668 1.00 0.00 32 MET A C 9
ATOM 10196 O O . MET A 1 32 ? 2.559 6.272 1.680 1.00 0.00 32 MET A O 9
ATOM 10210 N N . LEU A 1 33 ? 1.285 4.421 1.931 1.00 0.00 33 LEU A N 9
ATOM 10211 C CA . LEU A 1 33 ? 0.079 5.161 2.265 1.00 0.00 33 LEU A CA 9
ATOM 10212 C C . LEU A 1 33 ? 0.426 6.270 3.261 1.00 0.00 33 LEU A C 9
ATOM 10213 O O . LEU A 1 33 ? 0.003 7.412 3.095 1.00 0.00 33 LEU A O 9
ATOM 10229 N N . ALA A 1 34 ? 1.193 5.893 4.274 1.00 0.00 34 ALA A N 9
ATOM 10230 C CA . ALA A 1 34 ? 1.601 6.842 5.296 1.00 0.00 34 ALA A CA 9
ATOM 10231 C C . ALA A 1 34 ? 2.757 7.692 4.764 1.00 0.00 34 ALA A C 9
ATOM 10232 O O . ALA A 1 34 ? 2.659 8.917 4.714 1.00 0.00 34 ALA A O 9
ATOM 10239 N N . PHE A 1 35 ? 3.825 7.008 4.381 1.00 0.00 35 PHE A N 9
ATOM 10240 C CA . PHE A 1 35 ? 4.998 7.685 3.855 1.00 0.00 35 PHE A CA 9
ATOM 10241 C C . PHE A 1 35 ? 4.598 8.877 2.983 1.00 0.00 35 PHE A C 9
ATOM 10242 O O . PHE A 1 35 ? 5.073 9.992 3.194 1.00 0.00 35 PHE A O 9
ATOM 10259 N N . ALA A 1 36 ? 3.729 8.601 2.022 1.00 0.00 36 ALA A N 9
ATOM 10260 C CA . ALA A 1 36 ? 3.260 9.637 1.117 1.00 0.00 36 ALA A CA 9
ATOM 10261 C C . ALA A 1 36 ? 2.561 10.733 1.923 1.00 0.00 36 ALA A C 9
ATOM 10262 O O . ALA A 1 36 ? 2.883 11.912 1.783 1.00 0.00 36 ALA A O 9
ATOM 10269 N N . GLU A 1 37 ? 1.617 10.306 2.749 1.00 0.00 37 GLU A N 9
ATOM 10270 C CA . GLU A 1 37 ? 0.870 11.237 3.577 1.00 0.00 37 GLU A CA 9
ATOM 10271 C C . GLU A 1 37 ? 1.824 12.201 4.286 1.00 0.00 37 GLU A C 9
ATOM 10272 O O . GLU A 1 37 ? 1.468 13.346 4.556 1.00 0.00 37 GLU A O 9
ATOM 10284 N N . ARG A 1 38 ? 3.018 11.700 4.568 1.00 0.00 38 ARG A N 9
ATOM 10285 C CA . ARG A 1 38 ? 4.026 12.501 5.240 1.00 0.00 38 ARG A CA 9
ATOM 10286 C C . ARG A 1 38 ? 4.658 13.492 4.260 1.00 0.00 38 ARG A C 9
ATOM 10287 O O . ARG A 1 38 ? 4.703 14.692 4.527 1.00 0.00 38 ARG A O 9
ATOM 10308 N N . LEU A 1 39 ? 5.130 12.953 3.146 1.00 0.00 39 LEU A N 9
ATOM 10309 C CA . LEU A 1 39 ? 5.757 13.775 2.124 1.00 0.00 39 LEU A CA 9
ATOM 10310 C C . LEU A 1 39 ? 4.691 14.635 1.443 1.00 0.00 39 LEU A C 9
ATOM 10311 O O . LEU A 1 39 ? 5.015 15.531 0.664 1.00 0.00 39 LEU A O 9
ATOM 10327 N N . GLY A 1 40 ? 3.440 14.333 1.760 1.00 0.00 40 GLY A N 9
ATOM 10328 C CA . GLY A 1 40 ? 2.325 15.067 1.188 1.00 0.00 40 GLY A CA 9
ATOM 10329 C C . GLY A 1 40 ? 2.014 14.578 -0.228 1.00 0.00 40 GLY A C 9
ATOM 10330 O O . GLY A 1 40 ? 1.481 15.327 -1.045 1.00 0.00 40 GLY A O 9
ATOM 10334 N N . TRP A 1 41 ? 2.362 13.323 -0.476 1.00 0.00 41 TRP A N 9
ATOM 10335 C CA . TRP A 1 41 ? 2.127 12.725 -1.779 1.00 0.00 41 TRP A CA 9
ATOM 10336 C C . TRP A 1 41 ? 3.019 13.441 -2.795 1.00 0.00 41 TRP A C 9
ATOM 10337 O O . TRP A 1 41 ? 2.671 13.538 -3.971 1.00 0.00 41 TRP A O 9
ATOM 10358 N N . ARG A 1 42 ? 4.152 13.923 -2.305 1.00 0.00 42 ARG A N 9
ATOM 10359 C CA . ARG A 1 42 ? 5.096 14.627 -3.156 1.00 0.00 42 ARG A CA 9
ATOM 10360 C C . ARG A 1 42 ? 6.530 14.349 -2.701 1.00 0.00 42 ARG A C 9
ATOM 10361 O O . ARG A 1 42 ? 6.792 14.224 -1.506 1.00 0.00 42 ARG A O 9
ATOM 10382 N N . ILE A 1 43 ? 7.420 14.261 -3.678 1.00 0.00 43 ILE A N 9
ATOM 10383 C CA . ILE A 1 43 ? 8.821 14.001 -3.393 1.00 0.00 43 ILE A CA 9
ATOM 10384 C C . ILE A 1 43 ? 9.668 15.161 -3.919 1.00 0.00 43 ILE A C 9
ATOM 10385 O O . ILE A 1 43 ? 9.652 15.455 -5.113 1.00 0.00 43 ILE A O 9
ATOM 10401 N N . GLN A 1 44 ? 10.388 15.790 -3.001 1.00 0.00 44 GLN A N 9
ATOM 10402 C CA . GLN A 1 44 ? 11.240 16.912 -3.357 1.00 0.00 44 GLN A CA 9
ATOM 10403 C C . GLN A 1 44 ? 12.703 16.588 -3.044 1.00 0.00 44 GLN A C 9
ATOM 10404 O O . GLN A 1 44 ? 13.025 15.464 -2.660 1.00 0.00 44 GLN A O 9
ATOM 10418 N N . LYS A 1 45 ? 13.549 17.592 -3.221 1.00 0.00 45 LYS A N 9
ATOM 10419 C CA . LYS A 1 45 ? 14.969 17.428 -2.962 1.00 0.00 45 LYS A CA 9
ATOM 10420 C C . LYS A 1 45 ? 15.174 17.022 -1.502 1.00 0.00 45 LYS A C 9
ATOM 10421 O O . LYS A 1 45 ? 16.059 16.225 -1.193 1.00 0.00 45 LYS A O 9
ATOM 10440 N N . HIS A 1 46 ? 14.341 17.588 -0.641 1.00 0.00 46 HIS A N 9
ATOM 10441 C CA . HIS A 1 46 ? 14.419 17.295 0.780 1.00 0.00 46 HIS A CA 9
ATOM 10442 C C . HIS A 1 46 ? 14.035 15.834 1.025 1.00 0.00 46 HIS A C 9
ATOM 10443 O O . HIS A 1 46 ? 14.517 15.211 1.970 1.00 0.00 46 HIS A O 9
ATOM 10457 N N . ASP A 1 47 ? 13.170 15.330 0.157 1.00 0.00 47 ASP A N 9
ATOM 10458 C CA . ASP A 1 47 ? 12.716 13.954 0.266 1.00 0.00 47 ASP A CA 9
ATOM 10459 C C . ASP A 1 47 ? 13.612 13.056 -0.589 1.00 0.00 47 ASP A C 9
ATOM 10460 O O . ASP A 1 47 ? 13.122 12.309 -1.434 1.00 0.00 47 ASP A O 9
ATOM 10469 N N . ASP A 1 48 ? 14.909 13.158 -0.339 1.00 0.00 48 ASP A N 9
ATOM 10470 C CA . ASP A 1 48 ? 15.878 12.364 -1.075 1.00 0.00 48 ASP A CA 9
ATOM 10471 C C . ASP A 1 48 ? 16.209 11.102 -0.277 1.00 0.00 48 ASP A C 9
ATOM 10472 O O . ASP A 1 48 ? 15.914 9.991 -0.715 1.00 0.00 48 ASP A O 9
ATOM 10481 N N . VAL A 1 49 ? 16.816 11.315 0.881 1.00 0.00 49 VAL A N 9
ATOM 10482 C CA . VAL A 1 49 ? 17.191 10.208 1.745 1.00 0.00 49 VAL A CA 9
ATOM 10483 C C . VAL A 1 49 ? 15.926 9.494 2.229 1.00 0.00 49 VAL A C 9
ATOM 10484 O O . VAL A 1 49 ? 15.845 8.268 2.182 1.00 0.00 49 VAL A O 9
ATOM 10497 N N . ALA A 1 50 ? 14.971 10.293 2.682 1.00 0.00 50 ALA A N 9
ATOM 10498 C CA . ALA A 1 50 ? 13.715 9.753 3.174 1.00 0.00 50 ALA A CA 9
ATOM 10499 C C . ALA A 1 50 ? 13.179 8.728 2.172 1.00 0.00 50 ALA A C 9
ATOM 10500 O O . ALA A 1 50 ? 12.553 7.743 2.562 1.00 0.00 50 ALA A O 9
ATOM 10507 N N . VAL A 1 51 ? 13.444 8.994 0.902 1.00 0.00 51 VAL A N 9
ATOM 10508 C CA . VAL A 1 51 ? 12.996 8.107 -0.158 1.00 0.00 51 VAL A CA 9
ATOM 10509 C C . VAL A 1 51 ? 13.881 6.860 -0.182 1.00 0.00 51 VAL A C 9
ATOM 10510 O O . VAL A 1 51 ? 13.378 5.737 -0.203 1.00 0.00 51 VAL A O 9
ATOM 10523 N N . GLU A 1 52 ? 15.184 7.098 -0.177 1.00 0.00 52 GLU A N 9
ATOM 10524 C CA . GLU A 1 52 ? 16.145 6.008 -0.198 1.00 0.00 52 GLU A CA 9
ATOM 10525 C C . GLU A 1 52 ? 15.969 5.123 1.038 1.00 0.00 52 GLU A C 9
ATOM 10526 O O . GLU A 1 52 ? 16.024 3.898 0.941 1.00 0.00 52 GLU A O 9
ATOM 10538 N N . GLN A 1 53 ? 15.762 5.778 2.171 1.00 0.00 53 GLN A N 9
ATOM 10539 C CA . GLN A 1 53 ? 15.579 5.066 3.424 1.00 0.00 53 GLN A CA 9
ATOM 10540 C C . GLN A 1 53 ? 14.360 4.145 3.338 1.00 0.00 53 GLN A C 9
ATOM 10541 O O . GLN A 1 53 ? 14.399 3.011 3.812 1.00 0.00 53 GLN A O 9
ATOM 10555 N N . PHE A 1 54 ? 13.305 4.668 2.730 1.00 0.00 54 PHE A N 9
ATOM 10556 C CA . PHE A 1 54 ? 12.077 3.907 2.576 1.00 0.00 54 PHE A CA 9
ATOM 10557 C C . PHE A 1 54 ? 12.306 2.663 1.715 1.00 0.00 54 PHE A C 9
ATOM 10558 O O . PHE A 1 54 ? 11.896 1.564 2.084 1.00 0.00 54 PHE A O 9
ATOM 10575 N N . CYS A 1 55 ? 12.962 2.879 0.584 1.00 0.00 55 CYS A N 9
ATOM 10576 C CA . CYS A 1 55 ? 13.251 1.789 -0.332 1.00 0.00 55 CYS A CA 9
ATOM 10577 C C . CYS A 1 55 ? 14.090 0.746 0.411 1.00 0.00 55 CYS A C 9
ATOM 10578 O O . CYS A 1 55 ? 13.792 -0.446 0.359 1.00 0.00 55 CYS A O 9
ATOM 10586 N N . ALA A 1 56 ? 15.121 1.234 1.085 1.00 0.00 56 ALA A N 9
ATOM 10587 C CA . ALA A 1 56 ? 16.004 0.360 1.837 1.00 0.00 56 ALA A CA 9
ATOM 10588 C C . ALA A 1 56 ? 15.165 -0.578 2.709 1.00 0.00 56 ALA A C 9
ATOM 10589 O O . ALA A 1 56 ? 15.598 -1.682 3.033 1.00 0.00 56 ALA A O 9
ATOM 10596 N N . GLU A 1 57 ? 13.981 -0.102 3.063 1.00 0.00 57 GLU A N 9
ATOM 10597 C CA . GLU A 1 57 ? 13.078 -0.884 3.891 1.00 0.00 57 GLU A CA 9
ATOM 10598 C C . GLU A 1 57 ? 12.138 -1.714 3.014 1.00 0.00 57 GLU A C 9
ATOM 10599 O O . GLU A 1 57 ? 12.295 -2.929 2.907 1.00 0.00 57 GLU A O 9
ATOM 10611 N N . THR A 1 58 ? 11.182 -1.025 2.408 1.00 0.00 58 THR A N 9
ATOM 10612 C CA . THR A 1 58 ? 10.218 -1.683 1.544 1.00 0.00 58 THR A CA 9
ATOM 10613 C C . THR A 1 58 ? 10.915 -2.266 0.314 1.00 0.00 58 THR A C 9
ATOM 10614 O O . THR A 1 58 ? 10.806 -3.461 0.042 1.00 0.00 58 THR A O 9
ATOM 10625 N N . GLY A 1 59 ? 11.616 -1.395 -0.398 1.00 0.00 59 GLY A N 9
ATOM 10626 C CA . GLY A 1 59 ? 12.331 -1.809 -1.593 1.00 0.00 59 GLY A CA 9
ATOM 10627 C C . GLY A 1 59 ? 11.688 -1.216 -2.849 1.00 0.00 59 GLY A C 9
ATOM 10628 O O . GLY A 1 59 ? 12.017 -1.613 -3.966 1.00 0.00 59 GLY A O 9
ATOM 10632 N N . VAL A 1 60 ? 10.783 -0.275 -2.624 1.00 0.00 60 VAL A N 9
ATOM 10633 C CA . VAL A 1 60 ? 10.091 0.376 -3.723 1.00 0.00 60 VAL A CA 9
ATOM 10634 C C . VAL A 1 60 ? 11.038 1.370 -4.399 1.00 0.00 60 VAL A C 9
ATOM 10635 O O . VAL A 1 60 ? 11.751 2.111 -3.723 1.00 0.00 60 VAL A O 9
ATOM 10648 N N . ARG A 1 61 ? 11.015 1.354 -5.723 1.00 0.00 61 ARG A N 9
ATOM 10649 C CA . ARG A 1 61 ? 11.863 2.245 -6.497 1.00 0.00 61 ARG A CA 9
ATOM 10650 C C . ARG A 1 61 ? 11.275 3.657 -6.511 1.00 0.00 61 ARG A C 9
ATOM 10651 O O . ARG A 1 61 ? 10.084 3.836 -6.760 1.00 0.00 61 ARG A O 9
ATOM 10672 N N . ARG A 1 62 ? 12.139 4.626 -6.241 1.00 0.00 62 ARG A N 9
ATOM 10673 C CA . ARG A 1 62 ? 11.720 6.017 -6.219 1.00 0.00 62 ARG A CA 9
ATOM 10674 C C . ARG A 1 62 ? 10.715 6.286 -7.341 1.00 0.00 62 ARG A C 9
ATOM 10675 O O . ARG A 1 62 ? 9.666 6.886 -7.108 1.00 0.00 62 ARG A O 9
ATOM 10696 N N . GLN A 1 63 ? 11.070 5.830 -8.533 1.00 0.00 63 GLN A N 9
ATOM 10697 C CA . GLN A 1 63 ? 10.212 6.014 -9.691 1.00 0.00 63 GLN A CA 9
ATOM 10698 C C . GLN A 1 63 ? 8.858 5.341 -9.460 1.00 0.00 63 GLN A C 9
ATOM 10699 O O . GLN A 1 63 ? 7.813 5.926 -9.741 1.00 0.00 63 GLN A O 9
ATOM 10713 N N . VAL A 1 64 ? 8.920 4.119 -8.952 1.00 0.00 64 VAL A N 9
ATOM 10714 C CA . VAL A 1 64 ? 7.711 3.359 -8.681 1.00 0.00 64 VAL A CA 9
ATOM 10715 C C . VAL A 1 64 ? 6.925 4.041 -7.560 1.00 0.00 64 VAL A C 9
ATOM 10716 O O . VAL A 1 64 ? 5.715 4.232 -7.672 1.00 0.00 64 VAL A O 9
ATOM 10729 N N . LEU A 1 65 ? 7.645 4.391 -6.504 1.00 0.00 65 LEU A N 9
ATOM 10730 C CA . LEU A 1 65 ? 7.031 5.049 -5.363 1.00 0.00 65 LEU A CA 9
ATOM 10731 C C . LEU A 1 65 ? 6.439 6.387 -5.810 1.00 0.00 65 LEU A C 9
ATOM 10732 O O . LEU A 1 65 ? 5.257 6.650 -5.594 1.00 0.00 65 LEU A O 9
ATOM 10748 N N . LYS A 1 66 ? 7.288 7.198 -6.423 1.00 0.00 66 LYS A N 9
ATOM 10749 C CA . LYS A 1 66 ? 6.864 8.503 -6.902 1.00 0.00 66 LYS A CA 9
ATOM 10750 C C . LYS A 1 66 ? 5.601 8.344 -7.750 1.00 0.00 66 LYS A C 9
ATOM 10751 O O . LYS A 1 66 ? 4.589 8.995 -7.491 1.00 0.00 66 LYS A O 9
ATOM 10770 N N . ILE A 1 67 ? 5.701 7.476 -8.746 1.00 0.00 67 ILE A N 9
ATOM 10771 C CA . ILE A 1 67 ? 4.579 7.224 -9.634 1.00 0.00 67 ILE A CA 9
ATOM 10772 C C . ILE A 1 67 ? 3.415 6.645 -8.827 1.00 0.00 67 ILE A C 9
ATOM 10773 O O . ILE A 1 67 ? 2.263 7.024 -9.033 1.00 0.00 67 ILE A O 9
ATOM 10789 N N . TRP A 1 68 ? 3.757 5.736 -7.926 1.00 0.00 68 TRP A N 9
ATOM 10790 C CA . TRP A 1 68 ? 2.755 5.101 -7.087 1.00 0.00 68 TRP A CA 9
ATOM 10791 C C . TRP A 1 68 ? 1.884 6.200 -6.475 1.00 0.00 68 TRP A C 9
ATOM 10792 O O . TRP A 1 68 ? 0.666 6.199 -6.645 1.00 0.00 68 TRP A O 9
ATOM 10813 N N . MET A 1 69 ? 2.543 7.112 -5.776 1.00 0.00 69 MET A N 9
ATOM 10814 C CA . MET A 1 69 ? 1.845 8.215 -5.138 1.00 0.00 69 MET A CA 9
ATOM 10815 C C . MET A 1 69 ? 0.973 8.968 -6.145 1.00 0.00 69 MET A C 9
ATOM 10816 O O . MET A 1 69 ? -0.201 9.225 -5.885 1.00 0.00 69 MET A O 9
ATOM 10830 N N . HIS A 1 70 ? 1.582 9.301 -7.274 1.00 0.00 70 HIS A N 9
ATOM 10831 C CA . HIS A 1 70 ? 0.877 10.019 -8.321 1.00 0.00 70 HIS A CA 9
ATOM 10832 C C . HIS A 1 70 ? -0.329 9.199 -8.784 1.00 0.00 70 HIS A C 9
ATOM 10833 O O . HIS A 1 70 ? -1.261 9.739 -9.377 1.00 0.00 70 HIS A O 9
ATOM 10847 N N . ASN A 1 71 ? -0.271 7.907 -8.494 1.00 0.00 71 ASN A N 9
ATOM 10848 C CA . ASN A 1 71 ? -1.346 7.006 -8.873 1.00 0.00 71 ASN A CA 9
ATOM 10849 C C . ASN A 1 71 ? -2.260 6.775 -7.668 1.00 0.00 71 ASN A C 9
ATOM 10850 O O . ASN A 1 71 ? -2.922 5.742 -7.576 1.00 0.00 71 ASN A O 9
ATOM 10861 N N . ASN A 1 72 ? -2.268 7.753 -6.775 1.00 0.00 72 ASN A N 9
ATOM 10862 C CA . ASN A 1 72 ? -3.090 7.669 -5.580 1.00 0.00 72 ASN A CA 9
ATOM 10863 C C . ASN A 1 72 ? -3.730 9.033 -5.309 1.00 0.00 72 ASN A C 9
ATOM 10864 O O . ASN A 1 72 ? -4.951 9.140 -5.206 1.00 0.00 72 ASN A O 9
ATOM 10875 N N . LYS A 1 73 ? -2.876 10.040 -5.201 1.00 0.00 73 LYS A N 9
ATOM 10876 C CA . LYS A 1 73 ? -3.342 11.392 -4.944 1.00 0.00 73 LYS A CA 9
ATOM 10877 C C . LYS A 1 73 ? -4.434 11.751 -5.954 1.00 0.00 73 LYS A C 9
ATOM 10878 O O . LYS A 1 73 ? -4.285 11.500 -7.149 1.00 0.00 73 LYS A O 9
ATOM 10897 N N . ASN A 1 74 ? -5.506 12.333 -5.437 1.00 0.00 74 ASN A N 9
ATOM 10898 C CA . ASN A 1 74 ? -6.622 12.729 -6.279 1.00 0.00 74 ASN A CA 9
ATOM 10899 C C . ASN A 1 74 ? -7.180 11.496 -6.992 1.00 0.00 74 ASN A C 9
ATOM 10900 O O . ASN A 1 74 ? -6.474 10.504 -7.170 1.00 0.00 74 ASN A O 9
ATOM 10911 N N . SER A 1 75 ? -8.443 11.598 -7.381 1.00 0.00 75 SER A N 9
ATOM 10912 C CA . SER A 1 75 ? -9.104 10.503 -8.071 1.00 0.00 75 SER A CA 9
ATOM 10913 C C . SER A 1 75 ? -8.758 10.538 -9.561 1.00 0.00 75 SER A C 9
ATOM 10914 O O . SER A 1 75 ? -7.982 9.713 -10.041 1.00 0.00 75 SER A O 9
ATOM 10922 N N . GLY A 1 76 ? -9.350 11.501 -10.251 1.00 0.00 76 GLY A N 9
ATOM 10923 C CA . GLY A 1 76 ? -9.114 11.654 -11.676 1.00 0.00 76 GLY A CA 9
ATOM 10924 C C . GLY A 1 76 ? -8.851 13.118 -12.035 1.00 0.00 76 GLY A C 9
ATOM 10925 O O . GLY A 1 76 ? -9.316 14.023 -11.344 1.00 0.00 76 GLY A O 9
ATOM 10929 N N . PRO A 1 77 ? -8.085 13.310 -13.142 1.00 0.00 77 PRO A N 9
ATOM 10930 C CA . PRO A 1 77 ? -7.754 14.648 -13.601 1.00 0.00 77 PRO A CA 9
ATOM 10931 C C . PRO A 1 77 ? -8.957 15.310 -14.275 1.00 0.00 77 PRO A C 9
ATOM 10932 O O . PRO A 1 77 ? -8.961 15.508 -15.489 1.00 0.00 77 PRO A O 9
ATOM 10943 N N . SER A 1 78 ? -9.949 15.633 -13.459 1.00 0.00 78 SER A N 9
ATOM 10944 C CA . SER A 1 78 ? -11.156 16.268 -13.962 1.00 0.00 78 SER A CA 9
ATOM 10945 C C . SER A 1 78 ? -11.228 17.716 -13.472 1.00 0.00 78 SER A C 9
ATOM 10946 O O . SER A 1 78 ? -11.588 17.969 -12.323 1.00 0.00 78 SER A O 9
ATOM 10954 N N . SER A 1 79 ? -10.880 18.628 -14.367 1.00 0.00 79 SER A N 9
ATOM 10955 C CA . SER A 1 79 ? -10.901 20.044 -14.041 1.00 0.00 79 SER A CA 9
ATOM 10956 C C . SER A 1 79 ? -12.267 20.640 -14.384 1.00 0.00 79 SER A C 9
ATOM 10957 O O . SER A 1 79 ? -12.882 20.260 -15.379 1.00 0.00 79 SER A O 9
ATOM 10965 N N . GLY A 1 80 ? -12.702 21.565 -13.542 1.00 0.00 80 GLY A N 9
ATOM 10966 C CA . GLY A 1 80 ? -13.985 22.218 -13.744 1.00 0.00 80 GLY A CA 9
ATOM 10967 C C . GLY A 1 80 ? -13.800 23.624 -14.317 1.00 0.00 80 GLY A C 9
ATOM 10968 O O . GLY A 1 80 ? -14.637 24.102 -15.082 1.00 0.00 80 GLY A O 9
ATOM 10972 N N . GLY A 1 1 ? 16.110 -13.397 -20.090 1.00 0.00 1 GLY A N 10
ATOM 10973 C CA . GLY A 1 1 ? 16.576 -12.392 -21.030 1.00 0.00 1 GLY A CA 10
ATOM 10974 C C . GLY A 1 1 ? 15.409 -11.796 -21.819 1.00 0.00 1 GLY A C 10
ATOM 10975 O O . GLY A 1 1 ? 14.617 -12.527 -22.411 1.00 0.00 1 GLY A O 10
ATOM 10979 N N . SER A 1 2 ? 15.339 -10.473 -21.801 1.00 0.00 2 SER A N 10
ATOM 10980 C CA . SER A 1 2 ? 14.281 -9.770 -22.507 1.00 0.00 2 SER A CA 10
ATOM 10981 C C . SER A 1 2 ? 14.826 -8.472 -23.108 1.00 0.00 2 SER A C 10
ATOM 10982 O O . SER A 1 2 ? 15.847 -7.956 -22.656 1.00 0.00 2 SER A O 10
ATOM 10990 N N . SER A 1 3 ? 14.121 -7.983 -24.117 1.00 0.00 3 SER A N 10
ATOM 10991 C CA . SER A 1 3 ? 14.521 -6.756 -24.784 1.00 0.00 3 SER A CA 10
ATOM 10992 C C . SER A 1 3 ? 13.545 -5.630 -24.438 1.00 0.00 3 SER A C 10
ATOM 10993 O O . SER A 1 3 ? 12.332 -5.838 -24.420 1.00 0.00 3 SER A O 10
ATOM 11001 N N . GLY A 1 4 ? 14.110 -4.461 -24.171 1.00 0.00 4 GLY A N 10
ATOM 11002 C CA . GLY A 1 4 ? 13.304 -3.302 -23.827 1.00 0.00 4 GLY A CA 10
ATOM 11003 C C . GLY A 1 4 ? 13.764 -2.065 -24.601 1.00 0.00 4 GLY A C 10
ATOM 11004 O O . GLY A 1 4 ? 13.715 -2.044 -25.830 1.00 0.00 4 GLY A O 10
ATOM 11008 N N . SER A 1 5 ? 14.201 -1.065 -23.850 1.00 0.00 5 SER A N 10
ATOM 11009 C CA . SER A 1 5 ? 14.670 0.173 -24.450 1.00 0.00 5 SER A CA 10
ATOM 11010 C C . SER A 1 5 ? 16.118 0.013 -24.916 1.00 0.00 5 SER A C 10
ATOM 11011 O O . SER A 1 5 ? 16.999 -0.302 -24.117 1.00 0.00 5 SER A O 10
ATOM 11019 N N . SER A 1 6 ? 16.320 0.238 -26.206 1.00 0.00 6 SER A N 10
ATOM 11020 C CA . SER A 1 6 ? 17.646 0.123 -26.787 1.00 0.00 6 SER A CA 10
ATOM 11021 C C . SER A 1 6 ? 17.598 0.476 -28.275 1.00 0.00 6 SER A C 10
ATOM 11022 O O . SER A 1 6 ? 18.276 1.402 -28.719 1.00 0.00 6 SER A O 10
ATOM 11030 N N . GLY A 1 7 ? 16.791 -0.280 -29.004 1.00 0.00 7 GLY A N 10
ATOM 11031 C CA . GLY A 1 7 ? 16.646 -0.059 -30.433 1.00 0.00 7 GLY A CA 10
ATOM 11032 C C . GLY A 1 7 ? 16.184 -1.334 -31.142 1.00 0.00 7 GLY A C 10
ATOM 11033 O O . GLY A 1 7 ? 16.996 -2.057 -31.717 1.00 0.00 7 GLY A O 10
ATOM 11037 N N . SER A 1 8 ? 14.882 -1.570 -31.077 1.00 0.00 8 SER A N 10
ATOM 11038 C CA . SER A 1 8 ? 14.303 -2.745 -31.705 1.00 0.00 8 SER A CA 10
ATOM 11039 C C . SER A 1 8 ? 12.810 -2.522 -31.956 1.00 0.00 8 SER A C 10
ATOM 11040 O O . SER A 1 8 ? 12.351 -2.599 -33.095 1.00 0.00 8 SER A O 10
ATOM 11048 N N . ASN A 1 9 ? 12.095 -2.250 -30.875 1.00 0.00 9 ASN A N 10
ATOM 11049 C CA . ASN A 1 9 ? 10.664 -2.014 -30.964 1.00 0.00 9 ASN A CA 10
ATOM 11050 C C . ASN A 1 9 ? 10.396 -0.508 -30.942 1.00 0.00 9 ASN A C 10
ATOM 11051 O O . ASN A 1 9 ? 10.562 0.140 -29.910 1.00 0.00 9 ASN A O 10
ATOM 11062 N N . PRO A 1 10 ? 9.976 0.018 -32.123 1.00 0.00 10 PRO A N 10
ATOM 11063 C CA . PRO A 1 10 ? 9.684 1.436 -32.249 1.00 0.00 10 PRO A CA 10
ATOM 11064 C C . PRO A 1 10 ? 8.352 1.783 -31.581 1.00 0.00 10 PRO A C 10
ATOM 11065 O O . PRO A 1 10 ? 7.292 1.633 -32.187 1.00 0.00 10 PRO A O 10
ATOM 11076 N N . SER A 1 11 ? 8.449 2.240 -30.341 1.00 0.00 11 SER A N 10
ATOM 11077 C CA . SER A 1 11 ? 7.265 2.609 -29.584 1.00 0.00 11 SER A CA 10
ATOM 11078 C C . SER A 1 11 ? 7.109 4.131 -29.567 1.00 0.00 11 SER A C 10
ATOM 11079 O O . SER A 1 11 ? 8.099 4.861 -29.577 1.00 0.00 11 SER A O 10
ATOM 11087 N N . SER A 1 12 ? 5.857 4.565 -29.540 1.00 0.00 12 SER A N 10
ATOM 11088 C CA . SER A 1 12 ? 5.558 5.986 -29.522 1.00 0.00 12 SER A CA 10
ATOM 11089 C C . SER A 1 12 ? 6.231 6.64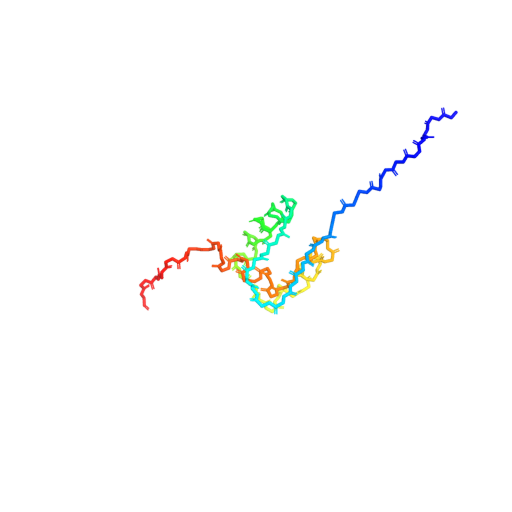7 -28.317 1.00 0.00 12 SER A C 10
ATOM 11090 O O . SER A 1 12 ? 7.025 7.573 -28.475 1.00 0.00 12 SER A O 10
ATOM 11098 N N . SER A 1 13 ? 5.890 6.144 -27.139 1.00 0.00 13 SER A N 10
ATOM 11099 C CA . SER A 1 13 ? 6.451 6.674 -25.908 1.00 0.00 13 SER A CA 10
ATOM 11100 C C . SER A 1 13 ? 7.774 5.973 -25.592 1.00 0.00 13 SER A C 10
ATOM 11101 O O . SER A 1 13 ? 8.814 6.621 -25.483 1.00 0.00 13 SER A O 10
ATOM 11109 N N . GLY A 1 14 ? 7.692 4.658 -25.455 1.00 0.00 14 GLY A N 10
ATOM 11110 C CA . GLY A 1 14 ? 8.870 3.862 -25.154 1.00 0.00 14 GLY A CA 10
ATOM 11111 C C . GLY A 1 14 ? 8.573 2.836 -24.058 1.00 0.00 14 GLY A C 10
ATOM 11112 O O . GLY A 1 14 ? 7.628 2.058 -24.171 1.00 0.00 14 GLY A O 10
ATOM 11116 N N . GLY A 1 15 ? 9.398 2.870 -23.022 1.00 0.00 15 GLY A N 10
ATOM 11117 C CA . GLY A 1 15 ? 9.236 1.953 -21.906 1.00 0.00 15 GLY A CA 10
ATOM 11118 C C . GLY A 1 15 ? 7.892 2.171 -21.208 1.00 0.00 15 GLY A C 10
ATOM 11119 O O . GLY A 1 15 ? 7.028 1.297 -21.231 1.00 0.00 15 GLY A O 10
ATOM 11123 N N . THR A 1 16 ? 7.759 3.343 -20.604 1.00 0.00 16 THR A N 10
ATOM 11124 C CA . THR A 1 16 ? 6.535 3.687 -19.901 1.00 0.00 16 THR A CA 10
ATOM 11125 C C . THR A 1 16 ? 5.404 3.953 -20.897 1.00 0.00 16 THR A C 10
ATOM 11126 O O . THR A 1 16 ? 5.654 4.170 -22.082 1.00 0.00 16 THR A O 10
ATOM 11137 N N . THR A 1 17 ? 4.185 3.928 -20.379 1.00 0.00 17 THR A N 10
ATOM 11138 C CA . THR A 1 17 ? 3.015 4.163 -21.208 1.00 0.00 17 THR A CA 10
ATOM 11139 C C . THR A 1 17 ? 1.772 4.352 -20.336 1.00 0.00 17 THR A C 10
ATOM 11140 O O . THR A 1 17 ? 1.157 5.417 -20.348 1.00 0.00 17 THR A O 10
ATOM 11151 N N . LYS A 1 18 ? 1.440 3.301 -19.600 1.00 0.00 18 LYS A N 10
ATOM 11152 C CA . LYS A 1 18 ? 0.282 3.338 -18.723 1.00 0.00 18 LYS A CA 10
ATOM 11153 C C . LYS A 1 18 ? 0.161 2.001 -17.989 1.00 0.00 18 LYS A C 10
ATOM 11154 O O . LYS A 1 18 ? -0.214 1.963 -16.818 1.00 0.00 18 LYS A O 10
ATOM 11173 N N . ARG A 1 19 ? 0.486 0.936 -18.708 1.00 0.00 19 ARG A N 10
ATOM 11174 C CA . ARG A 1 19 ? 0.418 -0.400 -18.139 1.00 0.00 19 ARG A CA 10
ATOM 11175 C C . ARG A 1 19 ? 1.690 -0.703 -17.345 1.00 0.00 19 ARG A C 10
ATOM 11176 O O . ARG A 1 19 ? 2.753 -0.916 -17.927 1.00 0.00 19 ARG A O 10
ATOM 11197 N N . PHE A 1 20 ? 1.539 -0.715 -16.029 1.00 0.00 20 PHE A N 10
ATOM 11198 C CA . PHE A 1 20 ? 2.663 -0.989 -15.149 1.00 0.00 20 PHE A CA 10
ATOM 11199 C C . PHE A 1 20 ? 2.641 -2.442 -14.669 1.00 0.00 20 PHE A C 10
ATOM 11200 O O . PHE A 1 20 ? 1.582 -3.065 -14.611 1.00 0.00 20 PHE A O 10
ATOM 11217 N N . ARG A 1 21 ? 3.823 -2.940 -14.338 1.00 0.00 21 ARG A N 10
ATOM 11218 C CA . ARG A 1 21 ? 3.953 -4.307 -13.865 1.00 0.00 21 ARG A CA 10
ATOM 11219 C C . ARG A 1 21 ? 4.795 -4.350 -12.588 1.00 0.00 21 ARG A C 10
ATOM 11220 O O . ARG A 1 21 ? 6.024 -4.362 -12.650 1.00 0.00 21 ARG A O 10
ATOM 11241 N N . THR A 1 22 ? 4.101 -4.370 -11.460 1.00 0.00 22 THR A N 10
ATOM 11242 C CA . THR A 1 22 ? 4.769 -4.411 -10.170 1.00 0.00 22 THR A CA 10
ATOM 11243 C C . THR A 1 22 ? 3.877 -5.089 -9.128 1.00 0.00 22 THR A C 10
ATOM 11244 O O . THR A 1 22 ? 2.666 -4.877 -9.111 1.00 0.00 22 THR A O 10
ATOM 11255 N N . LYS A 1 23 ? 4.511 -5.890 -8.285 1.00 0.00 23 LYS A N 10
ATOM 11256 C CA . LYS A 1 23 ? 3.791 -6.601 -7.243 1.00 0.00 23 LYS A CA 10
ATOM 11257 C C . LYS A 1 23 ? 4.422 -6.285 -5.886 1.00 0.00 23 LYS A C 10
ATOM 11258 O O . LYS A 1 23 ? 5.607 -6.537 -5.675 1.00 0.00 23 LYS A O 10
ATOM 11277 N N . PHE A 1 24 ? 3.603 -5.736 -5.001 1.00 0.00 24 PHE A N 10
ATOM 11278 C CA . PHE A 1 24 ? 4.066 -5.383 -3.670 1.00 0.00 24 PHE A CA 10
ATOM 11279 C C . PHE A 1 24 ? 3.228 -6.077 -2.595 1.00 0.00 24 PHE A C 10
ATOM 11280 O O . PHE A 1 24 ? 2.261 -6.770 -2.908 1.00 0.00 24 PHE A O 10
ATOM 11297 N N . THR A 1 25 ? 3.629 -5.867 -1.349 1.00 0.00 25 THR A N 10
ATOM 11298 C CA . THR A 1 25 ? 2.926 -6.464 -0.226 1.00 0.00 25 THR A CA 10
ATOM 11299 C C . THR A 1 25 ? 2.162 -5.393 0.555 1.00 0.00 25 THR A C 10
ATOM 11300 O O . THR A 1 25 ? 2.524 -4.218 0.521 1.00 0.00 25 THR A O 10
ATOM 11311 N N . ALA A 1 26 ? 1.118 -5.838 1.239 1.00 0.00 26 ALA A N 10
ATOM 11312 C CA . ALA A 1 26 ? 0.299 -4.932 2.027 1.00 0.00 26 ALA A CA 10
ATOM 11313 C C . ALA A 1 26 ? 1.202 -3.918 2.732 1.00 0.00 26 ALA A C 10
ATOM 11314 O O . ALA A 1 26 ? 1.044 -2.712 2.554 1.00 0.00 26 ALA A O 10
ATOM 11321 N N . GLU A 1 27 ? 2.128 -4.446 3.519 1.00 0.00 27 GLU A N 10
ATOM 11322 C CA . GLU A 1 27 ? 3.056 -3.602 4.253 1.00 0.00 27 GLU A CA 10
ATOM 11323 C C . GLU A 1 27 ? 3.458 -2.393 3.405 1.00 0.00 27 GLU A C 10
ATOM 11324 O O . GLU A 1 27 ? 3.266 -1.250 3.816 1.00 0.00 27 GLU A O 10
ATOM 11336 N N . GLN A 1 28 ? 4.009 -2.688 2.236 1.00 0.00 28 GLN A N 10
ATOM 11337 C CA . GLN A 1 28 ? 4.440 -1.639 1.327 1.00 0.00 28 GLN A CA 10
ATOM 11338 C C . GLN A 1 28 ? 3.299 -0.650 1.078 1.00 0.00 28 GLN A C 10
ATOM 11339 O O . GLN A 1 28 ? 3.446 0.546 1.322 1.00 0.00 28 GLN A O 10
ATOM 11353 N N . LYS A 1 29 ? 2.188 -1.187 0.597 1.00 0.00 29 LYS A N 10
ATOM 11354 C CA . LYS A 1 29 ? 1.022 -0.367 0.313 1.00 0.00 29 LYS A CA 10
ATOM 11355 C C . LYS A 1 29 ? 0.724 0.523 1.521 1.00 0.00 29 LYS A C 10
ATOM 11356 O O . LYS A 1 29 ? 0.460 1.715 1.368 1.00 0.00 29 LYS A O 10
ATOM 11375 N N . GLU A 1 30 ? 0.777 -0.089 2.694 1.00 0.00 30 GLU A N 10
ATOM 11376 C CA . GLU A 1 30 ? 0.515 0.633 3.928 1.00 0.00 30 GLU A CA 10
ATOM 11377 C C . GLU A 1 30 ? 1.615 1.666 4.181 1.00 0.00 30 GLU A C 10
ATOM 11378 O O . GLU A 1 30 ? 1.332 2.852 4.344 1.00 0.00 30 GLU A O 10
ATOM 11390 N N . LYS A 1 31 ? 2.846 1.178 4.207 1.00 0.00 31 LYS A N 10
ATOM 11391 C CA . LYS A 1 31 ? 3.990 2.044 4.438 1.00 0.00 31 LYS A CA 10
ATOM 11392 C C . LYS A 1 31 ? 3.877 3.280 3.544 1.00 0.00 31 LYS A C 10
ATOM 11393 O O . LYS A 1 31 ? 3.994 4.408 4.020 1.00 0.00 31 LYS A O 10
ATOM 11412 N N . MET A 1 32 ? 3.650 3.026 2.263 1.00 0.00 32 MET A N 10
ATOM 11413 C CA . MET A 1 32 ? 3.520 4.104 1.298 1.00 0.00 32 MET A CA 10
ATOM 11414 C C . MET A 1 32 ? 2.359 5.031 1.664 1.00 0.00 32 MET A C 10
ATOM 11415 O O . MET A 1 32 ? 2.527 6.248 1.724 1.00 0.00 32 MET A O 10
ATOM 11429 N N . LEU A 1 33 ? 1.208 4.420 1.900 1.00 0.00 33 LEU A N 10
ATOM 11430 C CA . LEU A 1 33 ? 0.019 5.175 2.259 1.00 0.00 33 LEU A CA 10
ATOM 11431 C C . LEU A 1 33 ? 0.396 6.259 3.270 1.00 0.00 33 LEU A C 10
ATOM 11432 O O . LEU A 1 33 ? -0.025 7.408 3.140 1.00 0.00 33 LEU A O 10
ATOM 11448 N N . ALA A 1 34 ? 1.184 5.857 4.256 1.00 0.00 34 ALA A N 10
ATOM 11449 C CA . ALA A 1 34 ? 1.622 6.780 5.289 1.00 0.00 34 ALA A CA 10
ATOM 11450 C C . ALA A 1 34 ? 2.798 7.606 4.764 1.00 0.00 34 ALA A C 10
ATOM 11451 O O . ALA A 1 34 ? 2.729 8.834 4.724 1.00 0.00 34 ALA A O 10
ATOM 11458 N N . PHE A 1 35 ? 3.848 6.900 4.373 1.00 0.00 35 PHE A N 10
ATOM 11459 C CA . PHE A 1 35 ? 5.037 7.553 3.852 1.00 0.00 35 PHE A CA 10
ATOM 11460 C C . PHE A 1 35 ? 4.666 8.762 2.991 1.00 0.00 35 PHE A C 10
ATOM 11461 O O . PHE A 1 35 ? 5.195 9.855 3.187 1.00 0.00 35 PHE A O 10
ATOM 11478 N N . ALA A 1 36 ? 3.758 8.524 2.055 1.00 0.00 36 ALA A N 10
ATOM 11479 C CA . ALA A 1 36 ? 3.310 9.580 1.162 1.00 0.00 36 ALA A CA 10
ATOM 11480 C C . ALA A 1 36 ? 2.635 10.682 1.982 1.00 0.00 36 ALA A C 10
ATOM 11481 O O . ALA A 1 36 ? 3.054 11.838 1.938 1.00 0.00 36 ALA A O 10
ATOM 11488 N N . GLU A 1 37 ? 1.602 10.285 2.710 1.00 0.00 37 GLU A N 10
ATOM 11489 C CA . GLU A 1 37 ? 0.865 11.225 3.538 1.00 0.00 37 GLU A CA 10
ATOM 11490 C C . GLU A 1 37 ? 1.832 12.127 4.306 1.00 0.00 37 GLU A C 10
ATOM 11491 O O . GLU A 1 37 ? 1.533 13.294 4.556 1.00 0.00 37 GLU A O 10
ATOM 11503 N N . ARG A 1 38 ? 2.973 11.552 4.660 1.00 0.00 38 ARG A N 10
ATOM 11504 C CA . ARG A 1 38 ? 3.986 12.290 5.395 1.00 0.00 38 ARG A CA 10
ATOM 11505 C C . ARG A 1 38 ? 4.708 13.269 4.467 1.00 0.00 38 ARG A C 10
ATOM 11506 O O . ARG A 1 38 ? 4.839 14.450 4.785 1.00 0.00 38 ARG A O 10
ATOM 11527 N N . LEU A 1 39 ? 5.157 12.741 3.338 1.00 0.00 39 LEU A N 10
ATOM 11528 C CA . LEU A 1 39 ? 5.863 13.553 2.361 1.00 0.00 39 LEU A CA 10
ATOM 11529 C C . LEU A 1 39 ? 4.864 14.469 1.649 1.00 0.00 39 LEU A C 10
ATOM 11530 O O . LEU A 1 39 ? 5.256 15.318 0.850 1.00 0.00 39 LEU A O 10
ATOM 11546 N N . GLY A 1 40 ? 3.594 14.265 1.964 1.00 0.00 40 GLY A N 10
ATOM 11547 C CA . GLY A 1 40 ? 2.537 15.061 1.365 1.00 0.00 40 GLY A CA 10
ATOM 11548 C C . GLY A 1 40 ? 2.256 14.608 -0.070 1.00 0.00 40 GLY A C 10
ATOM 11549 O O . GLY A 1 40 ? 1.771 15.389 -0.887 1.00 0.00 40 GLY A O 10
ATOM 11553 N N . TRP A 1 41 ? 2.571 13.348 -0.331 1.00 0.00 41 TRP A N 10
ATOM 11554 C CA . TRP A 1 41 ? 2.359 12.782 -1.652 1.00 0.00 41 TRP A CA 10
ATOM 11555 C C . TRP A 1 41 ? 3.307 13.485 -2.626 1.00 0.00 41 TRP A C 10
ATOM 11556 O O . TRP A 1 41 ? 3.007 13.604 -3.813 1.00 0.00 41 TRP A O 10
ATOM 11577 N N . ARG A 1 42 ? 4.432 13.932 -2.088 1.00 0.00 42 ARG A N 10
ATOM 11578 C CA . ARG A 1 42 ? 5.426 14.620 -2.894 1.00 0.00 42 ARG A CA 10
ATOM 11579 C C . ARG A 1 42 ? 6.834 14.298 -2.390 1.00 0.00 42 ARG A C 10
ATOM 11580 O O . ARG A 1 42 ? 7.053 14.177 -1.185 1.00 0.00 42 ARG A O 10
ATOM 11601 N N . ILE A 1 43 ? 7.752 14.168 -3.336 1.00 0.00 43 ILE A N 10
ATOM 11602 C CA . ILE A 1 43 ? 9.133 13.863 -3.003 1.00 0.00 43 ILE A CA 10
ATOM 11603 C C . ILE A 1 43 ? 10.026 15.027 -3.435 1.00 0.00 43 ILE A C 10
ATOM 11604 O O . ILE A 1 43 ? 10.263 15.223 -4.626 1.00 0.00 43 ILE A O 10
ATOM 11620 N N . GLN A 1 44 ? 10.498 15.768 -2.444 1.00 0.00 44 GLN A N 10
ATOM 11621 C CA . GLN A 1 44 ? 11.361 16.908 -2.707 1.00 0.00 44 GLN A CA 10
ATOM 11622 C C . GLN A 1 44 ? 12.818 16.455 -2.819 1.00 0.00 44 GLN A C 10
ATOM 11623 O O . GLN A 1 44 ? 13.100 15.258 -2.853 1.00 0.00 44 GLN A O 10
ATOM 11637 N N . LYS A 1 45 ? 13.707 17.437 -2.872 1.00 0.00 45 LYS A N 10
ATOM 11638 C CA . LYS A 1 45 ? 15.128 17.155 -2.979 1.00 0.00 45 LYS A CA 10
ATOM 11639 C C . LYS A 1 45 ? 15.597 16.431 -1.715 1.00 0.00 45 LYS A C 10
ATOM 11640 O O . LYS A 1 45 ? 16.307 15.431 -1.796 1.00 0.00 45 LYS A O 10
ATOM 11659 N N . HIS A 1 46 ? 15.180 16.966 -0.577 1.00 0.00 46 HIS A N 10
ATOM 11660 C CA . HIS A 1 46 ? 15.548 16.384 0.702 1.00 0.00 46 HIS A CA 10
ATOM 11661 C C . HIS A 1 46 ? 14.910 15.000 0.839 1.00 0.00 46 HIS A C 10
ATOM 11662 O O . HIS A 1 46 ? 15.547 14.063 1.319 1.00 0.00 46 HIS A O 10
ATOM 11676 N N . ASP A 1 47 ? 13.660 14.915 0.408 1.00 0.00 47 ASP A N 10
ATOM 11677 C CA . ASP A 1 47 ? 12.929 13.661 0.476 1.00 0.00 47 ASP A CA 10
ATOM 11678 C C . ASP A 1 47 ? 13.713 12.577 -0.267 1.00 0.00 47 ASP A C 10
ATOM 11679 O O . ASP A 1 47 ? 13.574 11.392 0.030 1.00 0.00 47 ASP A O 10
ATOM 11688 N N . ASP A 1 48 ? 14.520 13.023 -1.219 1.00 0.00 48 ASP A N 10
ATOM 11689 C CA . ASP A 1 48 ? 15.326 12.106 -2.006 1.00 0.00 48 ASP A CA 10
ATOM 11690 C C . ASP A 1 48 ? 16.006 11.101 -1.074 1.00 0.00 48 ASP A C 10
ATOM 11691 O O . ASP A 1 48 ? 16.254 9.960 -1.460 1.00 0.00 48 ASP A O 10
ATOM 11700 N N . VAL A 1 49 ? 16.289 11.563 0.136 1.00 0.00 49 VAL A N 10
ATOM 11701 C CA . VAL A 1 49 ? 16.935 10.719 1.126 1.00 0.00 49 VAL A CA 10
ATOM 11702 C C . VAL A 1 49 ? 15.886 9.828 1.794 1.00 0.00 49 VAL A C 10
ATOM 11703 O O . VAL A 1 49 ? 16.041 8.609 1.843 1.00 0.00 49 VAL A O 10
ATOM 11716 N N . ALA A 1 50 ? 14.840 10.472 2.293 1.00 0.00 50 ALA A N 10
ATOM 11717 C CA . ALA A 1 50 ? 13.765 9.753 2.956 1.00 0.00 50 ALA A CA 10
ATOM 11718 C C . ALA A 1 50 ? 13.305 8.597 2.066 1.00 0.00 50 ALA A C 10
ATOM 11719 O O . ALA A 1 50 ? 12.958 7.527 2.562 1.00 0.00 50 ALA A O 10
ATOM 11726 N N . VAL A 1 51 ? 13.318 8.852 0.766 1.00 0.00 51 VAL A N 10
ATOM 11727 C CA . VAL A 1 51 ? 12.907 7.846 -0.198 1.00 0.00 51 VAL A CA 10
ATOM 11728 C C . VAL A 1 51 ? 13.903 6.685 -0.175 1.00 0.00 51 VAL A C 10
ATOM 11729 O O . VAL A 1 51 ? 13.506 5.521 -0.176 1.00 0.00 51 VAL A O 10
ATOM 11742 N N . GLU A 1 52 ? 15.179 7.043 -0.153 1.00 0.00 52 GLU A N 10
ATOM 11743 C CA . GLU A 1 52 ? 16.235 6.046 -0.129 1.00 0.00 52 GLU A CA 10
ATOM 11744 C C . GLU A 1 52 ? 16.195 5.261 1.184 1.00 0.00 52 GLU A C 10
ATOM 11745 O O . GLU A 1 52 ? 16.527 4.077 1.214 1.00 0.00 52 GLU A O 10
ATOM 11757 N N . GLN A 1 53 ? 15.784 5.952 2.237 1.00 0.00 53 GLN A N 10
ATOM 11758 C CA . GLN A 1 53 ? 15.695 5.334 3.549 1.00 0.00 53 GLN A CA 10
ATOM 11759 C C . GLN A 1 53 ? 14.458 4.438 3.631 1.00 0.00 53 GLN A C 10
ATOM 11760 O O . GLN A 1 53 ? 14.468 3.423 4.326 1.00 0.00 53 GLN A O 10
ATOM 11774 N N . PHE A 1 54 ? 13.423 4.845 2.912 1.00 0.00 54 PHE A N 10
ATOM 11775 C CA . PHE A 1 54 ? 12.181 4.091 2.895 1.00 0.00 54 PHE A CA 10
ATOM 11776 C C . PHE A 1 54 ? 12.306 2.848 2.012 1.00 0.00 54 PHE A C 10
ATOM 11777 O O . PHE A 1 54 ? 11.779 1.788 2.347 1.00 0.00 54 PHE A O 10
ATOM 11794 N N . CYS A 1 55 ? 13.006 3.019 0.900 1.00 0.00 55 CYS A N 10
ATOM 11795 C CA . CYS A 1 55 ? 13.208 1.925 -0.034 1.00 0.00 55 CYS A CA 10
ATOM 11796 C C . CYS A 1 55 ? 14.049 0.851 0.659 1.00 0.00 55 CYS A C 10
ATOM 11797 O O . CYS A 1 55 ? 13.758 -0.339 0.545 1.00 0.00 55 CYS A O 10
ATOM 11805 N N . ALA A 1 56 ? 15.075 1.309 1.361 1.00 0.00 56 ALA A N 10
ATOM 11806 C CA . ALA A 1 56 ? 15.960 0.402 2.071 1.00 0.00 56 ALA A CA 10
ATOM 11807 C C . ALA A 1 56 ? 15.125 -0.552 2.927 1.00 0.00 56 ALA A C 10
ATOM 11808 O O . ALA A 1 56 ? 15.572 -1.650 3.254 1.00 0.00 56 ALA A O 10
ATOM 11815 N N . GLU A 1 57 ? 13.927 -0.098 3.266 1.00 0.00 57 GLU A N 10
ATOM 11816 C CA . GLU A 1 57 ? 13.026 -0.898 4.078 1.00 0.00 57 GLU A CA 10
ATOM 11817 C C . GLU A 1 57 ? 12.059 -1.678 3.185 1.00 0.00 57 GLU A C 10
ATOM 11818 O O . GLU A 1 57 ? 12.157 -2.900 3.077 1.00 0.00 57 GLU A O 10
ATOM 11830 N N . THR A 1 58 ? 11.147 -0.941 2.569 1.00 0.00 58 THR A N 10
ATOM 11831 C CA . THR A 1 58 ? 10.163 -1.549 1.689 1.00 0.00 58 THR A CA 10
ATOM 11832 C C . THR A 1 58 ? 10.846 -2.147 0.458 1.00 0.00 58 THR A C 10
ATOM 11833 O O . THR A 1 58 ? 10.683 -3.331 0.166 1.00 0.00 58 THR A O 10
ATOM 11844 N N . GLY A 1 59 ? 11.597 -1.301 -0.233 1.00 0.00 59 GLY A N 10
ATOM 11845 C CA . GLY A 1 59 ? 12.305 -1.732 -1.426 1.00 0.00 59 GLY A CA 10
ATOM 11846 C C . GLY A 1 59 ? 11.684 -1.120 -2.683 1.00 0.00 59 GLY A C 10
ATOM 11847 O O . GLY A 1 59 ? 12.042 -1.490 -3.800 1.00 0.00 59 GLY A O 10
ATOM 11851 N N . VAL A 1 60 ? 10.764 -0.193 -2.459 1.00 0.00 60 VAL A N 10
ATOM 11852 C CA . VAL A 1 60 ? 10.089 0.474 -3.559 1.00 0.00 60 VAL A CA 10
ATOM 11853 C C . VAL A 1 60 ? 11.065 1.433 -4.244 1.00 0.00 60 VAL A C 10
ATOM 11854 O O . VAL A 1 60 ? 11.880 2.073 -3.581 1.00 0.00 60 VAL A O 10
ATOM 11867 N N . ARG A 1 61 ? 10.951 1.502 -5.562 1.00 0.00 61 ARG A N 10
ATOM 11868 C CA . ARG A 1 61 ? 11.813 2.372 -6.344 1.00 0.00 61 ARG A CA 10
ATOM 11869 C C . ARG A 1 61 ? 11.258 3.797 -6.356 1.00 0.00 61 ARG A C 10
ATOM 11870 O O . ARG A 1 61 ? 10.063 4.001 -6.567 1.00 0.00 61 ARG A O 10
ATOM 11891 N N . ARG A 1 62 ? 12.151 4.748 -6.126 1.00 0.00 62 ARG A N 10
ATOM 11892 C CA . ARG A 1 62 ? 11.766 6.149 -6.107 1.00 0.00 62 ARG A CA 10
ATOM 11893 C C . ARG A 1 62 ? 10.739 6.431 -7.205 1.00 0.00 62 ARG A C 10
ATOM 11894 O O . ARG A 1 62 ? 9.708 7.053 -6.951 1.00 0.00 62 ARG A O 10
ATOM 11915 N N . GLN A 1 63 ? 11.055 5.961 -8.403 1.00 0.00 63 GLN A N 10
ATOM 11916 C CA . GLN A 1 63 ? 10.173 6.155 -9.541 1.00 0.00 63 GLN A CA 10
ATOM 11917 C C . GLN A 1 63 ? 8.838 5.446 -9.304 1.00 0.00 63 GLN A C 10
ATOM 11918 O O . GLN A 1 63 ? 7.778 5.995 -9.602 1.00 0.00 63 GLN A O 10
ATOM 11932 N N . VAL A 1 64 ? 8.933 4.237 -8.769 1.00 0.00 64 VAL A N 10
ATOM 11933 C CA . VAL A 1 64 ? 7.745 3.448 -8.489 1.00 0.00 64 VAL A CA 10
ATOM 11934 C C . VAL A 1 64 ? 6.953 4.110 -7.360 1.00 0.00 64 VAL A C 10
ATOM 11935 O O . VAL A 1 64 ? 5.740 4.283 -7.468 1.00 0.00 64 VAL A O 10
ATOM 11948 N N . LEU A 1 65 ? 7.670 4.462 -6.304 1.00 0.00 65 LEU A N 10
ATOM 11949 C CA . LEU A 1 65 ? 7.049 5.101 -5.156 1.00 0.00 65 LEU A CA 10
ATOM 11950 C C . LEU A 1 65 ? 6.398 6.413 -5.599 1.00 0.00 65 LEU A C 10
ATOM 11951 O O . LEU A 1 65 ? 5.258 6.697 -5.237 1.00 0.00 65 LEU A O 10
ATOM 11967 N N . LYS A 1 66 ? 7.152 7.177 -6.376 1.00 0.00 66 LYS A N 10
ATOM 11968 C CA . LYS A 1 66 ? 6.662 8.452 -6.872 1.00 0.00 66 LYS A CA 10
ATOM 11969 C C . LYS A 1 66 ? 5.430 8.215 -7.747 1.00 0.00 66 LYS A C 10
ATOM 11970 O O . LYS A 1 66 ? 4.366 8.779 -7.493 1.00 0.00 66 LYS A O 10
ATOM 11989 N N . ILE A 1 67 ? 5.614 7.380 -8.759 1.00 0.00 67 ILE A N 10
ATOM 11990 C CA . ILE A 1 67 ? 4.530 7.062 -9.673 1.00 0.00 67 ILE A CA 10
ATOM 11991 C C . ILE A 1 67 ? 3.378 6.429 -8.890 1.00 0.00 67 ILE A C 10
ATOM 11992 O O . ILE A 1 67 ? 2.219 6.533 -9.291 1.00 0.00 67 ILE A O 10
ATOM 12008 N N . TRP A 1 68 ? 3.735 5.788 -7.787 1.00 0.00 68 TRP A N 10
ATOM 12009 C CA . TRP A 1 68 ? 2.745 5.139 -6.944 1.00 0.00 68 TRP A CA 10
ATOM 12010 C C . TRP A 1 68 ? 1.947 6.229 -6.227 1.00 0.00 68 TRP A C 10
ATOM 12011 O O . TRP A 1 68 ? 0.727 6.131 -6.103 1.00 0.00 68 TRP A O 10
ATOM 12032 N N . MET A 1 69 ? 2.668 7.244 -5.772 1.00 0.00 69 MET A N 10
ATOM 12033 C CA . MET A 1 69 ? 2.043 8.351 -5.070 1.00 0.00 69 MET A CA 10
ATOM 12034 C C . MET A 1 69 ? 1.163 9.173 -6.015 1.00 0.00 69 MET A C 10
ATOM 12035 O O . MET A 1 69 ? 0.032 9.516 -5.675 1.00 0.00 69 MET A O 10
ATOM 12049 N N . HIS A 1 70 ? 1.716 9.464 -7.183 1.00 0.00 70 HIS A N 10
ATOM 12050 C CA . HIS A 1 70 ? 0.996 10.239 -8.180 1.00 0.00 70 HIS A CA 10
ATOM 12051 C C . HIS A 1 70 ? -0.242 9.464 -8.635 1.00 0.00 70 HIS A C 10
ATOM 12052 O O . HIS A 1 70 ? -1.301 10.051 -8.854 1.00 0.00 70 HIS A O 10
ATOM 12066 N N . ASN A 1 71 ? -0.068 8.157 -8.765 1.00 0.00 71 ASN A N 10
ATOM 12067 C CA . ASN A 1 71 ? -1.158 7.295 -9.191 1.00 0.00 71 ASN A CA 10
ATOM 12068 C C . ASN A 1 71 ? -2.261 7.314 -8.130 1.00 0.00 71 ASN A C 10
ATOM 12069 O O . ASN A 1 71 ? -3.431 7.095 -8.442 1.00 0.00 71 ASN A O 10
ATOM 12080 N N . ASN A 1 72 ? -1.850 7.577 -6.899 1.00 0.00 72 ASN A N 10
ATOM 12081 C CA . ASN A 1 72 ? -2.788 7.627 -5.791 1.00 0.00 72 ASN A CA 10
ATOM 12082 C C . ASN A 1 72 ? -3.388 9.032 -5.699 1.00 0.00 72 ASN A C 10
ATOM 12083 O O . ASN A 1 72 ? -4.607 9.192 -5.720 1.00 0.00 72 ASN A O 10
ATOM 12094 N N . LYS A 1 73 ? -2.504 10.013 -5.599 1.00 0.00 73 LYS A N 10
ATOM 12095 C CA . LYS A 1 73 ? -2.931 11.399 -5.504 1.00 0.00 73 LYS A CA 10
ATOM 12096 C C . LYS A 1 73 ? -3.982 11.678 -6.580 1.00 0.00 73 LYS A C 10
ATOM 12097 O O . LYS A 1 73 ? -4.962 12.379 -6.328 1.00 0.00 73 LYS A O 10
ATOM 12116 N N . ASN A 1 74 ? -3.744 11.117 -7.756 1.00 0.00 74 ASN A N 10
ATOM 12117 C CA . ASN A 1 74 ? -4.658 11.297 -8.871 1.00 0.00 74 ASN A CA 10
ATOM 12118 C C . ASN A 1 74 ? -4.873 9.954 -9.571 1.00 0.00 74 ASN A C 10
ATOM 12119 O O . ASN A 1 74 ? -3.918 9.331 -10.033 1.00 0.00 74 ASN A O 10
ATOM 12130 N N . SER A 1 75 ? -6.132 9.547 -9.628 1.00 0.00 75 SER A N 10
ATOM 12131 C CA . SER A 1 75 ? -6.484 8.289 -10.264 1.00 0.00 75 SER A CA 10
ATOM 12132 C C . SER A 1 75 ? -6.804 8.522 -11.742 1.00 0.00 75 SER A C 10
ATOM 12133 O O . SER A 1 75 ? -6.021 8.151 -12.616 1.00 0.00 75 SER A O 10
ATOM 12141 N N . GLY A 1 76 ? -7.955 9.134 -11.977 1.00 0.00 76 GLY A N 10
ATOM 12142 C CA . GLY A 1 76 ? -8.387 9.420 -13.334 1.00 0.00 76 GLY A CA 10
ATOM 12143 C C . GLY A 1 76 ? -7.201 9.819 -14.215 1.00 0.00 76 GLY A C 10
ATOM 12144 O O . GLY A 1 76 ? -6.447 10.728 -13.872 1.00 0.00 76 GLY A O 10
ATOM 12148 N N . PRO A 1 77 ? -7.070 9.100 -15.362 1.00 0.00 77 PRO A N 10
ATOM 12149 C CA . PRO A 1 77 ? -5.989 9.369 -16.294 1.00 0.00 77 PRO A CA 10
ATOM 12150 C C . PRO A 1 77 ? -6.255 10.651 -17.087 1.00 0.00 77 PRO A C 10
ATOM 12151 O O . PRO A 1 77 ? -5.401 11.534 -17.150 1.00 0.00 77 PRO A O 10
ATOM 12162 N N . SER A 1 78 ? -7.443 10.712 -17.671 1.00 0.00 78 SER A N 10
ATOM 12163 C CA . SER A 1 78 ? -7.832 11.871 -18.456 1.00 0.00 78 SER A CA 10
ATOM 12164 C C . SER A 1 78 ? -6.920 12.005 -19.677 1.00 0.00 78 SER A C 10
ATOM 12165 O O . SER A 1 78 ? -5.918 11.300 -19.789 1.00 0.00 78 SER A O 10
ATOM 12173 N N . SER A 1 79 ? -7.299 12.915 -20.562 1.00 0.00 79 SER A N 10
ATOM 12174 C CA . SER A 1 79 ? -6.528 13.151 -21.771 1.00 0.00 79 SER A CA 10
ATOM 12175 C C . SER A 1 79 ? -6.943 14.480 -22.405 1.00 0.00 79 SER A C 10
ATOM 12176 O O . SER A 1 79 ? -6.395 15.530 -22.070 1.00 0.00 79 SER A O 10
ATOM 12184 N N . GLY A 1 80 ? -7.907 14.392 -23.310 1.00 0.00 80 GLY A N 10
ATOM 12185 C CA . GLY A 1 80 ? -8.401 15.575 -23.994 1.00 0.00 80 GLY A CA 10
ATOM 12186 C C . GLY A 1 80 ? -9.201 16.465 -23.041 1.00 0.00 80 GLY A C 10
ATOM 12187 O O . GLY A 1 80 ? -8.879 17.639 -22.865 1.00 0.00 80 GLY A O 10
ATOM 12191 N N . GLY A 1 1 ? 17.715 -29.902 -2.170 1.00 0.00 1 GLY A N 11
ATOM 12192 C CA . GLY A 1 1 ? 18.095 -28.519 -1.939 1.00 0.00 1 GLY A CA 11
ATOM 12193 C C . GLY A 1 1 ? 17.306 -27.575 -2.848 1.00 0.00 1 GLY A C 11
ATOM 12194 O O . GLY A 1 1 ? 16.537 -26.743 -2.368 1.00 0.00 1 GLY A O 11
ATOM 12198 N N . SER A 1 2 ? 17.523 -27.734 -4.145 1.00 0.00 2 SER A N 11
ATOM 12199 C CA . SER A 1 2 ? 16.842 -26.906 -5.126 1.00 0.00 2 SER A CA 11
ATOM 12200 C C . SER A 1 2 ? 15.430 -27.442 -5.372 1.00 0.00 2 SER A C 11
ATOM 12201 O O . SER A 1 2 ? 15.189 -28.642 -5.259 1.00 0.00 2 SER A O 11
ATOM 12209 N N . SER A 1 3 ? 14.534 -26.524 -5.705 1.00 0.00 3 SER A N 11
ATOM 12210 C CA . SER A 1 3 ? 13.152 -26.889 -5.968 1.00 0.00 3 SER A CA 11
ATOM 12211 C C . SER A 1 3 ? 12.524 -25.891 -6.943 1.00 0.00 3 SER A C 11
ATOM 12212 O O . SER A 1 3 ? 12.050 -26.276 -8.011 1.00 0.00 3 SER A O 11
ATOM 12220 N N . GLY A 1 4 ? 12.541 -24.629 -6.541 1.00 0.00 4 GLY A N 11
ATOM 12221 C CA . GLY A 1 4 ? 11.979 -23.573 -7.366 1.00 0.00 4 GLY A CA 11
ATOM 12222 C C . GLY A 1 4 ? 10.630 -23.107 -6.816 1.00 0.00 4 GLY A C 11
ATOM 12223 O O . GLY A 1 4 ? 10.475 -22.932 -5.608 1.00 0.00 4 GLY A O 11
ATOM 12227 N N . SER A 1 5 ? 9.688 -22.918 -7.728 1.00 0.00 5 SER A N 11
ATOM 12228 C CA . SER A 1 5 ? 8.357 -22.475 -7.350 1.00 0.00 5 SER A CA 11
ATOM 12229 C C . SER A 1 5 ? 8.441 -21.137 -6.613 1.00 0.00 5 SER A C 11
ATOM 12230 O O . SER A 1 5 ? 8.895 -21.080 -5.472 1.00 0.00 5 SER A O 11
ATOM 12238 N N . SER A 1 6 ? 7.995 -20.093 -7.297 1.00 0.00 6 SER A N 11
ATOM 12239 C CA . SER A 1 6 ? 8.013 -18.759 -6.722 1.00 0.00 6 SER A CA 11
ATOM 12240 C C . SER A 1 6 ? 6.795 -17.966 -7.199 1.00 0.00 6 SER A C 11
ATOM 12241 O O . SER A 1 6 ? 6.384 -18.088 -8.352 1.00 0.00 6 SER A O 11
ATOM 12249 N N . GLY A 1 7 ? 6.252 -17.171 -6.289 1.00 0.00 7 GLY A N 11
ATOM 12250 C CA . GLY A 1 7 ? 5.090 -16.358 -6.603 1.00 0.00 7 GLY A CA 11
ATOM 12251 C C . GLY A 1 7 ? 3.798 -17.064 -6.186 1.00 0.00 7 GLY A C 11
ATOM 12252 O O . GLY A 1 7 ? 3.812 -17.921 -5.304 1.00 0.00 7 GLY A O 11
ATOM 12256 N N . SER A 1 8 ? 2.712 -16.678 -6.840 1.00 0.00 8 SER A N 11
ATOM 12257 C CA . SER A 1 8 ? 1.415 -17.264 -6.547 1.00 0.00 8 SER A CA 11
ATOM 12258 C C . SER A 1 8 ? 0.508 -17.165 -7.775 1.00 0.00 8 SER A C 11
ATOM 12259 O O . SER A 1 8 ? -0.313 -16.254 -7.873 1.00 0.00 8 SER A O 11
ATOM 12267 N N . ASN A 1 9 ? 0.686 -18.115 -8.682 1.00 0.00 9 ASN A N 11
ATOM 12268 C CA . ASN A 1 9 ? -0.106 -18.146 -9.899 1.00 0.00 9 ASN A CA 11
ATOM 12269 C C . ASN A 1 9 ? -0.821 -19.495 -10.003 1.00 0.00 9 ASN A C 11
ATOM 12270 O O . ASN A 1 9 ? -0.216 -20.494 -10.389 1.00 0.00 9 ASN A O 11
ATOM 12281 N N . PRO A 1 10 ? -2.132 -19.480 -9.642 1.00 0.00 10 PRO A N 11
ATOM 12282 C CA . PRO A 1 10 ? -2.935 -20.689 -9.690 1.00 0.00 10 PRO A CA 11
ATOM 12283 C C . PRO A 1 10 ? -3.301 -21.047 -11.133 1.00 0.00 10 PRO A C 11
ATOM 12284 O O . PRO A 1 10 ? -3.137 -22.192 -11.552 1.00 0.00 10 PRO A O 11
ATOM 12295 N N . SER A 1 11 ? -3.789 -20.047 -11.851 1.00 0.00 11 SER A N 11
ATOM 12296 C CA . SER A 1 11 ? -4.179 -20.242 -13.237 1.00 0.00 11 SER A CA 11
ATOM 12297 C C . SER A 1 11 ? -4.523 -18.896 -13.878 1.00 0.00 11 SER A C 11
ATOM 12298 O O . SER A 1 11 ? -3.928 -18.513 -14.884 1.00 0.00 11 SER A O 11
ATOM 12306 N N . SER A 1 12 ? -5.483 -18.215 -13.269 1.00 0.00 12 SER A N 11
ATOM 12307 C CA . SER A 1 12 ? -5.913 -16.919 -13.768 1.00 0.00 12 SER A CA 11
ATOM 12308 C C . SER A 1 12 ? -6.777 -16.216 -12.719 1.00 0.00 12 SER A C 11
ATOM 12309 O O . SER A 1 12 ? -7.540 -16.862 -12.003 1.00 0.00 12 SER A O 11
ATOM 12317 N N . SER A 1 13 ? -6.629 -14.900 -12.663 1.00 0.00 13 SER A N 11
ATOM 12318 C CA . SER A 1 13 ? -7.386 -14.102 -11.714 1.00 0.00 13 SER A CA 11
ATOM 12319 C C . SER A 1 13 ? -8.506 -13.352 -12.438 1.00 0.00 13 SER A C 11
ATOM 12320 O O . SER A 1 13 ? -9.682 -13.533 -12.125 1.00 0.00 13 SER A O 11
ATOM 12328 N N . GLY A 1 14 ? -8.102 -12.526 -13.391 1.00 0.00 14 GLY A N 11
ATOM 12329 C CA . GLY A 1 14 ? -9.057 -11.748 -14.162 1.00 0.00 14 GLY A CA 11
ATOM 12330 C C . GLY A 1 14 ? -8.631 -10.281 -14.242 1.00 0.00 14 GLY A C 11
ATOM 12331 O O . GLY A 1 14 ? -8.534 -9.602 -13.221 1.00 0.00 14 GLY A O 11
ATOM 12335 N N . GLY A 1 15 ? -8.388 -9.834 -15.466 1.00 0.00 15 GLY A N 11
ATOM 12336 C CA . GLY A 1 15 ? -7.975 -8.460 -15.693 1.00 0.00 15 GLY A CA 11
ATOM 12337 C C . GLY A 1 15 ? -6.670 -8.404 -16.490 1.00 0.00 15 GLY A C 11
ATOM 12338 O O . GLY A 1 15 ? -6.689 -8.419 -17.720 1.00 0.00 15 GLY A O 11
ATOM 12342 N N . THR A 1 16 ? -5.568 -8.341 -15.757 1.00 0.00 16 THR A N 11
ATOM 12343 C CA . THR A 1 16 ? -4.257 -8.284 -16.380 1.00 0.00 16 THR A CA 11
ATOM 12344 C C . THR A 1 16 ? -3.721 -9.695 -16.627 1.00 0.00 16 THR A C 11
ATOM 12345 O O . THR A 1 16 ? -4.212 -10.660 -16.044 1.00 0.00 16 THR A O 11
ATOM 12356 N N . THR A 1 17 ? -2.719 -9.771 -17.491 1.00 0.00 17 THR A N 11
ATOM 12357 C CA . THR A 1 17 ? -2.111 -11.048 -17.822 1.00 0.00 17 THR A CA 11
ATOM 12358 C C . THR A 1 17 ? -0.820 -10.835 -18.614 1.00 0.00 17 THR A C 11
ATOM 12359 O O . THR A 1 17 ? 0.218 -11.405 -18.281 1.00 0.00 17 THR A O 11
ATOM 12370 N N . LYS A 1 18 ? -0.926 -10.013 -19.647 1.00 0.00 18 LYS A N 11
ATOM 12371 C CA . LYS A 1 18 ? 0.220 -9.717 -20.490 1.00 0.00 18 LYS A CA 11
ATOM 12372 C C . LYS A 1 18 ? 0.511 -8.216 -20.440 1.00 0.00 18 LYS A C 11
ATOM 12373 O O . LYS A 1 18 ? 0.765 -7.595 -21.471 1.00 0.00 18 LYS A O 11
ATOM 12392 N N . ARG A 1 19 ? 0.462 -7.676 -19.231 1.00 0.00 19 ARG A N 11
ATOM 12393 C CA . ARG A 1 19 ? 0.717 -6.259 -19.033 1.00 0.00 19 ARG A CA 11
ATOM 12394 C C . ARG A 1 19 ? 1.586 -6.044 -17.792 1.00 0.00 19 ARG A C 11
ATOM 12395 O O . ARG A 1 19 ? 1.775 -6.963 -16.996 1.00 0.00 19 ARG A O 11
ATOM 12416 N N . PHE A 1 20 ? 2.090 -4.826 -17.666 1.00 0.00 20 PHE A N 11
ATOM 12417 C CA . PHE A 1 20 ? 2.934 -4.478 -16.535 1.00 0.00 20 PHE A CA 11
ATOM 12418 C C . PHE A 1 20 ? 2.103 -3.899 -15.389 1.00 0.00 20 PHE A C 11
ATOM 12419 O O . PHE A 1 20 ? 1.617 -2.773 -15.477 1.00 0.00 20 PHE A O 11
ATOM 12436 N N . ARG A 1 21 ? 1.966 -4.695 -14.338 1.00 0.00 21 ARG A N 11
ATOM 12437 C CA . ARG A 1 21 ? 1.203 -4.275 -13.176 1.00 0.00 21 ARG A CA 11
ATOM 12438 C C . ARG A 1 21 ? 1.974 -4.591 -11.892 1.00 0.00 21 ARG A C 11
ATOM 12439 O O . ARG A 1 21 ? 1.832 -5.676 -11.330 1.00 0.00 21 ARG A O 11
ATOM 12460 N N . THR A 1 22 ? 2.773 -3.624 -11.467 1.00 0.00 22 THR A N 11
ATOM 12461 C CA . THR A 1 22 ? 3.567 -3.785 -10.260 1.00 0.00 22 THR A CA 11
ATOM 12462 C C . THR A 1 22 ? 2.776 -4.555 -9.201 1.00 0.00 22 THR A C 11
ATOM 12463 O O . THR A 1 22 ? 1.562 -4.392 -9.087 1.00 0.00 22 THR A O 11
ATOM 12474 N N . LYS A 1 23 ? 3.496 -5.377 -8.452 1.00 0.00 23 LYS A N 11
ATOM 12475 C CA . LYS A 1 23 ? 2.877 -6.173 -7.406 1.00 0.00 23 LYS A CA 11
ATOM 12476 C C . LYS A 1 23 ? 3.591 -5.907 -6.079 1.00 0.00 23 LYS A C 11
ATOM 12477 O O . LYS A 1 23 ? 4.782 -6.186 -5.944 1.00 0.00 23 LYS A O 11
ATOM 12496 N N . PHE A 1 24 ? 2.834 -5.372 -5.133 1.00 0.00 24 PHE A N 11
ATOM 12497 C CA . PHE A 1 24 ? 3.380 -5.066 -3.821 1.00 0.00 24 PHE A CA 11
ATOM 12498 C C . PHE A 1 24 ? 2.586 -5.770 -2.719 1.00 0.00 24 PHE A C 11
ATOM 12499 O O . PHE A 1 24 ? 1.557 -6.389 -2.989 1.00 0.00 24 PHE A O 11
ATOM 12516 N N . THR A 1 25 ? 3.094 -5.652 -1.501 1.00 0.00 25 THR A N 11
ATOM 12517 C CA . THR A 1 25 ? 2.445 -6.270 -0.357 1.00 0.00 25 THR A CA 11
ATOM 12518 C C . THR A 1 25 ? 1.817 -5.202 0.541 1.00 0.00 25 THR A C 11
ATOM 12519 O O . THR A 1 25 ? 2.221 -4.041 0.506 1.00 0.00 25 THR A O 11
ATOM 12530 N N . ALA A 1 26 ? 0.838 -5.633 1.323 1.00 0.00 26 ALA A N 11
ATOM 12531 C CA . ALA A 1 26 ? 0.150 -4.728 2.228 1.00 0.00 26 ALA A CA 11
ATOM 12532 C C . ALA A 1 26 ? 1.165 -3.770 2.854 1.00 0.00 26 ALA A C 11
ATOM 12533 O O . ALA A 1 26 ? 0.994 -2.553 2.795 1.00 0.00 26 ALA A O 11
ATOM 12540 N N . GLU A 1 27 ? 2.200 -4.355 3.439 1.00 0.00 27 GLU A N 11
ATOM 12541 C CA . GLU A 1 27 ? 3.243 -3.568 4.075 1.00 0.00 27 GLU A CA 11
ATOM 12542 C C . GLU A 1 27 ? 3.577 -2.342 3.224 1.00 0.00 27 GLU A C 11
ATOM 12543 O O . GLU A 1 27 ? 3.359 -1.208 3.650 1.00 0.00 27 GLU A O 11
ATOM 12555 N N . GLN A 1 28 ? 4.100 -2.610 2.037 1.00 0.00 28 GLN A N 11
ATOM 12556 C CA . GLN A 1 28 ? 4.466 -1.542 1.122 1.00 0.00 28 GLN A CA 11
ATOM 12557 C C . GLN A 1 28 ? 3.306 -0.556 0.965 1.00 0.00 28 GLN A C 11
ATOM 12558 O O . GLN A 1 28 ? 3.494 0.653 1.085 1.00 0.00 28 GLN A O 11
ATOM 12572 N N . LYS A 1 29 ? 2.132 -1.111 0.699 1.00 0.00 29 LYS A N 11
ATOM 12573 C CA . LYS A 1 29 ? 0.942 -0.296 0.525 1.00 0.00 29 LYS A CA 11
ATOM 12574 C C . LYS A 1 29 ? 0.741 0.577 1.765 1.00 0.00 29 LYS A C 11
ATOM 12575 O O . LYS A 1 29 ? 0.557 1.788 1.653 1.00 0.00 29 LYS A O 11
ATOM 12594 N N . GLU A 1 30 ? 0.782 -0.072 2.919 1.00 0.00 30 GLU A N 11
ATOM 12595 C CA . GLU A 1 30 ? 0.606 0.630 4.179 1.00 0.00 30 GLU A CA 11
ATOM 12596 C C . GLU A 1 30 ? 1.711 1.672 4.365 1.00 0.00 30 GLU A C 11
ATOM 12597 O O . GLU A 1 30 ? 1.430 2.857 4.535 1.00 0.00 30 GLU A O 11
ATOM 12609 N N . LYS A 1 31 ? 2.946 1.192 4.326 1.00 0.00 31 LYS A N 11
ATOM 12610 C CA . LYS A 1 31 ? 4.094 2.067 4.488 1.00 0.00 31 LYS A CA 11
ATOM 12611 C C . LYS A 1 31 ? 3.950 3.270 3.554 1.00 0.00 31 LYS A C 11
ATOM 12612 O O . LYS A 1 31 ? 4.027 4.415 3.995 1.00 0.00 31 LYS A O 11
ATOM 12631 N N . MET A 1 32 ? 3.742 2.968 2.281 1.00 0.00 32 MET A N 11
ATOM 12632 C CA . MET A 1 32 ? 3.586 4.010 1.280 1.00 0.00 32 MET A CA 11
ATOM 12633 C C . MET A 1 32 ? 2.407 4.924 1.621 1.00 0.00 32 MET A C 11
ATOM 12634 O O . MET A 1 32 ? 2.535 6.147 1.587 1.00 0.00 32 MET A O 11
ATOM 12648 N N . LEU A 1 33 ? 1.285 4.296 1.940 1.00 0.00 33 LEU A N 11
ATOM 12649 C CA . LEU A 1 33 ? 0.084 5.037 2.286 1.00 0.00 33 LEU A CA 11
ATOM 12650 C C . LEU A 1 33 ? 0.447 6.163 3.256 1.00 0.00 33 LEU A C 11
ATOM 12651 O O . LEU A 1 33 ? -0.006 7.295 3.096 1.00 0.00 33 LEU A O 11
ATOM 12667 N N . ALA A 1 34 ? 1.261 5.812 4.241 1.00 0.00 34 ALA A N 11
ATOM 12668 C CA . ALA A 1 34 ? 1.690 6.779 5.238 1.00 0.00 34 ALA A CA 11
ATOM 12669 C C . ALA A 1 34 ? 2.834 7.619 4.667 1.00 0.00 34 ALA A C 11
ATOM 12670 O O . ALA A 1 34 ? 2.743 8.845 4.613 1.00 0.00 34 ALA A O 11
ATOM 12677 N N . PHE A 1 35 ? 3.886 6.927 4.256 1.00 0.00 35 PHE A N 11
ATOM 12678 C CA . PHE A 1 35 ? 5.048 7.593 3.692 1.00 0.00 35 PHE A CA 11
ATOM 12679 C C . PHE A 1 35 ? 4.629 8.774 2.814 1.00 0.00 35 PHE A C 11
ATOM 12680 O O . PHE A 1 35 ? 5.059 9.904 3.041 1.00 0.00 35 PHE A O 11
ATOM 12697 N N . ALA A 1 36 ? 3.795 8.472 1.830 1.00 0.00 36 ALA A N 11
ATOM 12698 C CA . ALA A 1 36 ? 3.313 9.495 0.917 1.00 0.00 36 ALA A CA 11
ATOM 12699 C C . ALA A 1 36 ? 2.608 10.594 1.715 1.00 0.00 36 ALA A C 11
ATOM 12700 O O . ALA A 1 36 ? 2.857 11.779 1.500 1.00 0.00 36 ALA A O 11
ATOM 12707 N N . GLU A 1 37 ? 1.741 10.161 2.619 1.00 0.00 37 GLU A N 11
ATOM 12708 C CA . GLU A 1 37 ? 0.999 11.093 3.450 1.00 0.00 37 GLU A CA 11
ATOM 12709 C C . GLU A 1 37 ? 1.955 12.069 4.138 1.00 0.00 37 GLU A C 11
ATOM 12710 O O . GLU A 1 37 ? 1.599 13.219 4.390 1.00 0.00 37 GLU A O 11
ATOM 12722 N N . ARG A 1 38 ? 3.150 11.574 4.424 1.00 0.00 38 ARG A N 11
ATOM 12723 C CA . ARG A 1 38 ? 4.160 12.387 5.079 1.00 0.00 38 ARG A CA 11
ATOM 12724 C C . ARG A 1 38 ? 4.797 13.351 4.076 1.00 0.00 38 ARG A C 11
ATOM 12725 O O . ARG A 1 38 ? 4.906 14.547 4.342 1.00 0.00 38 ARG A O 11
ATOM 12746 N N . LEU A 1 39 ? 5.202 12.795 2.944 1.00 0.00 39 LEU A N 11
ATOM 12747 C CA . LEU A 1 39 ? 5.826 13.590 1.900 1.00 0.00 39 LEU A CA 11
ATOM 12748 C C . LEU A 1 39 ? 4.752 14.401 1.172 1.00 0.00 39 LEU A C 11
ATOM 12749 O O . LEU A 1 39 ? 5.061 15.184 0.275 1.00 0.00 39 LEU A O 11
ATOM 12765 N N . GLY A 1 40 ? 3.511 14.186 1.586 1.00 0.00 40 GLY A N 11
ATOM 12766 C CA . GLY A 1 40 ? 2.390 14.887 0.985 1.00 0.00 40 GLY A CA 11
ATOM 12767 C C . GLY A 1 40 ? 2.137 14.396 -0.442 1.00 0.00 40 GLY A C 11
ATOM 12768 O O . GLY A 1 40 ? 1.603 15.132 -1.270 1.00 0.00 40 GLY A O 11
ATOM 12772 N N . TRP A 1 41 ? 2.533 13.155 -0.685 1.00 0.00 41 TRP A N 11
ATOM 12773 C CA . TRP A 1 41 ? 2.356 12.556 -1.997 1.00 0.00 41 TRP A CA 11
ATOM 12774 C C . TRP A 1 41 ? 3.263 13.298 -2.981 1.00 0.00 41 TRP A C 11
ATOM 12775 O O . TRP A 1 41 ? 2.954 13.390 -4.168 1.00 0.00 41 TRP A O 11
ATOM 12796 N N . ARG A 1 42 ? 4.366 13.807 -2.451 1.00 0.00 42 ARG A N 11
ATOM 12797 C CA . ARG A 1 42 ? 5.320 14.537 -3.268 1.00 0.00 42 ARG A CA 11
ATOM 12798 C C . ARG A 1 42 ? 6.745 14.287 -2.770 1.00 0.00 42 ARG A C 11
ATOM 12799 O O . ARG A 1 42 ? 7.016 14.388 -1.574 1.00 0.00 42 ARG A O 11
ATOM 12820 N N . ILE A 1 43 ? 7.620 13.966 -3.712 1.00 0.00 43 ILE A N 11
ATOM 12821 C CA . ILE A 1 43 ? 9.010 13.701 -3.385 1.00 0.00 43 ILE A CA 11
ATOM 12822 C C . ILE A 1 43 ? 9.871 14.882 -3.838 1.00 0.00 43 ILE A C 11
ATOM 12823 O O . ILE A 1 43 ? 10.216 14.987 -5.014 1.00 0.00 43 ILE A O 11
ATOM 12839 N N . GLN A 1 44 ? 10.192 15.740 -2.881 1.00 0.00 44 GLN A N 11
ATOM 12840 C CA . GLN A 1 44 ? 11.005 16.910 -3.167 1.00 0.00 44 GLN A CA 11
ATOM 12841 C C . GLN A 1 44 ? 12.486 16.591 -2.955 1.00 0.00 44 GLN A C 11
ATOM 12842 O O . GLN A 1 44 ? 12.826 15.583 -2.337 1.00 0.00 44 GLN A O 11
ATOM 12856 N N . LYS A 1 45 ? 13.329 17.468 -3.480 1.00 0.00 45 LYS A N 11
ATOM 12857 C CA . LYS A 1 45 ? 14.766 17.293 -3.356 1.00 0.00 45 LYS A CA 11
ATOM 12858 C C . LYS A 1 45 ? 15.107 16.922 -1.912 1.00 0.00 45 LYS A C 11
ATOM 12859 O O . LYS A 1 45 ? 16.004 16.116 -1.669 1.00 0.00 45 LYS A O 11
ATOM 12878 N N . HIS A 1 46 ? 14.374 17.528 -0.990 1.00 0.00 46 HIS A N 11
ATOM 12879 C CA . HIS A 1 46 ? 14.587 17.271 0.425 1.00 0.00 46 HIS A CA 11
ATOM 12880 C C . HIS A 1 46 ? 14.283 15.804 0.732 1.00 0.00 46 HIS A C 11
ATOM 12881 O O . HIS A 1 46 ? 15.000 15.166 1.502 1.00 0.00 46 HIS A O 11
ATOM 12895 N N . ASP A 1 47 ? 13.220 15.311 0.113 1.00 0.00 47 ASP A N 11
ATOM 12896 C CA . ASP A 1 47 ? 12.812 13.930 0.311 1.00 0.00 47 ASP A CA 11
ATOM 12897 C C . ASP A 1 47 ? 13.696 13.015 -0.539 1.00 0.00 47 ASP A C 11
ATOM 12898 O O . ASP A 1 47 ? 13.194 12.237 -1.348 1.00 0.00 47 ASP A O 11
ATOM 12907 N N . ASP A 1 48 ? 14.998 13.140 -0.326 1.00 0.00 48 ASP A N 11
ATOM 12908 C CA . ASP A 1 48 ? 15.957 12.333 -1.062 1.00 0.00 48 ASP A CA 11
ATOM 12909 C C . ASP A 1 48 ? 16.319 11.098 -0.236 1.00 0.00 48 ASP A C 11
ATOM 12910 O O . ASP A 1 48 ? 16.027 9.972 -0.636 1.00 0.00 48 ASP A O 11
ATOM 12919 N N . VAL A 1 49 ? 16.950 11.349 0.902 1.00 0.00 49 VAL A N 11
ATOM 12920 C CA . VAL A 1 49 ? 17.354 10.271 1.788 1.00 0.00 49 VAL A CA 11
ATOM 12921 C C . VAL A 1 49 ? 16.111 9.526 2.278 1.00 0.00 49 VAL A C 11
ATOM 12922 O O . VAL A 1 49 ? 16.041 8.302 2.186 1.00 0.00 49 VAL A O 11
ATOM 12935 N N . ALA A 1 50 ? 15.162 10.297 2.788 1.00 0.00 50 ALA A N 11
ATOM 12936 C CA . ALA A 1 50 ? 13.925 9.725 3.293 1.00 0.00 50 ALA A CA 11
ATOM 12937 C C . ALA A 1 50 ? 13.423 8.662 2.315 1.00 0.00 50 ALA A C 11
ATOM 12938 O O . ALA A 1 50 ? 12.855 7.652 2.727 1.00 0.00 50 ALA A O 11
ATOM 12945 N N . VAL A 1 51 ? 13.650 8.925 1.036 1.00 0.00 51 VAL A N 11
ATOM 12946 C CA . VAL A 1 51 ? 13.227 8.004 -0.005 1.00 0.00 51 VAL A CA 11
ATOM 12947 C C . VAL A 1 51 ? 14.158 6.790 -0.013 1.00 0.00 51 VAL A C 11
ATOM 12948 O O . VAL A 1 51 ? 13.697 5.649 -0.015 1.00 0.00 51 VAL A O 11
ATOM 12961 N N . GLU A 1 52 ? 15.452 7.076 -0.019 1.00 0.00 52 GLU A N 11
ATOM 12962 C CA . GLU A 1 52 ? 16.452 6.022 -0.028 1.00 0.00 52 GLU A CA 11
ATOM 12963 C C . GLU A 1 52 ? 16.322 5.157 1.228 1.00 0.00 52 GLU A C 11
ATOM 12964 O O . GLU A 1 52 ? 16.560 3.951 1.182 1.00 0.00 52 GLU A O 11
ATOM 12976 N N . GLN A 1 53 ? 15.946 5.808 2.319 1.00 0.00 53 GLN A N 11
ATOM 12977 C CA . GLN A 1 53 ? 15.782 5.113 3.585 1.00 0.00 53 GLN A CA 11
ATOM 12978 C C . GLN A 1 53 ? 14.558 4.198 3.534 1.00 0.00 53 GLN A C 11
ATOM 12979 O O . GLN A 1 53 ? 14.607 3.062 4.003 1.00 0.00 53 GLN A O 11
ATOM 12993 N N . PHE A 1 54 ? 13.487 4.726 2.959 1.00 0.00 54 PHE A N 11
ATOM 12994 C CA . PHE A 1 54 ? 12.252 3.971 2.841 1.00 0.00 54 PHE A CA 11
ATOM 12995 C C . PHE A 1 54 ? 12.445 2.740 1.952 1.00 0.00 54 PHE A C 11
ATOM 12996 O O . PHE A 1 54 ? 12.125 1.623 2.354 1.00 0.00 54 PHE A O 11
ATOM 13013 N N . CYS A 1 55 ? 12.967 2.987 0.759 1.00 0.00 55 CYS A N 11
ATOM 13014 C CA . CYS A 1 55 ? 13.206 1.914 -0.190 1.00 0.00 55 CYS A CA 11
ATOM 13015 C C . CYS A 1 55 ? 14.070 0.852 0.493 1.00 0.00 55 CYS A C 11
ATOM 13016 O O . CYS A 1 55 ? 13.779 -0.340 0.407 1.00 0.00 55 CYS A O 11
ATOM 13024 N N . ALA A 1 56 ? 15.115 1.323 1.157 1.00 0.00 56 ALA A N 11
ATOM 13025 C CA . ALA A 1 56 ? 16.024 0.429 1.855 1.00 0.00 56 ALA A CA 11
ATOM 13026 C C . ALA A 1 56 ? 15.218 -0.505 2.761 1.00 0.00 56 ALA A C 11
ATOM 13027 O O . ALA A 1 56 ? 15.679 -1.592 3.104 1.00 0.00 56 ALA A O 11
ATOM 13034 N N . GLU A 1 57 ? 14.028 -0.046 3.121 1.00 0.00 57 GLU A N 11
ATOM 13035 C CA . GLU A 1 57 ? 13.154 -0.827 3.980 1.00 0.00 57 GLU A CA 11
ATOM 13036 C C . GLU A 1 57 ? 12.162 -1.632 3.137 1.00 0.00 57 GLU A C 11
ATOM 13037 O O . GLU A 1 57 ? 12.275 -2.852 3.036 1.00 0.00 57 GLU A O 11
ATOM 13049 N N . THR A 1 58 ? 11.213 -0.915 2.553 1.00 0.00 58 THR A N 11
ATOM 13050 C CA . THR A 1 58 ? 10.202 -1.547 1.722 1.00 0.00 58 THR A CA 11
ATOM 13051 C C . THR A 1 58 ? 10.842 -2.151 0.471 1.00 0.00 58 THR A C 11
ATOM 13052 O O . THR A 1 58 ? 10.664 -3.335 0.187 1.00 0.00 58 THR A O 11
ATOM 13063 N N . GLY A 1 59 ? 11.575 -1.310 -0.245 1.00 0.00 59 GLY A N 11
ATOM 13064 C CA . GLY A 1 59 ? 12.242 -1.747 -1.460 1.00 0.00 59 GLY A CA 11
ATOM 13065 C C . GLY A 1 59 ? 11.605 -1.107 -2.695 1.00 0.00 59 GLY A C 11
ATOM 13066 O O . GLY A 1 59 ? 11.967 -1.435 -3.824 1.00 0.00 59 GLY A O 11
ATOM 13070 N N . VAL A 1 60 ? 10.668 -0.207 -2.439 1.00 0.00 60 VAL A N 11
ATOM 13071 C CA . VAL A 1 60 ? 9.977 0.481 -3.517 1.00 0.00 60 VAL A CA 11
ATOM 13072 C C . VAL A 1 60 ? 10.932 1.481 -4.173 1.00 0.00 60 VAL A C 11
ATOM 13073 O O . VAL A 1 60 ? 11.638 2.214 -3.483 1.00 0.00 60 VAL A O 11
ATOM 13086 N N . ARG A 1 61 ? 10.922 1.478 -5.497 1.00 0.00 61 ARG A N 11
ATOM 13087 C CA . ARG A 1 61 ? 11.778 2.375 -6.254 1.00 0.00 61 ARG A CA 11
ATOM 13088 C C . ARG A 1 61 ? 11.168 3.778 -6.301 1.00 0.00 61 ARG A C 11
ATOM 13089 O O . ARG A 1 61 ? 9.979 3.933 -6.576 1.00 0.00 61 ARG A O 11
ATOM 13110 N N . ARG A 1 62 ? 12.010 4.764 -6.027 1.00 0.00 62 ARG A N 11
ATOM 13111 C CA . ARG A 1 62 ? 11.569 6.148 -6.035 1.00 0.00 62 ARG A CA 11
ATOM 13112 C C . ARG A 1 62 ? 10.585 6.386 -7.182 1.00 0.00 62 ARG A C 11
ATOM 13113 O O . ARG A 1 62 ? 9.487 6.897 -6.968 1.00 0.00 62 ARG A O 11
ATOM 13134 N N . GLN A 1 63 ? 11.015 6.003 -8.376 1.00 0.00 63 GLN A N 11
ATOM 13135 C CA . GLN A 1 63 ? 10.185 6.169 -9.558 1.00 0.00 63 GLN A CA 11
ATOM 13136 C C . GLN A 1 63 ? 8.834 5.480 -9.358 1.00 0.00 63 GLN A C 11
ATOM 13137 O O . GLN A 1 63 ? 7.789 6.055 -9.662 1.00 0.00 63 GLN A O 11
ATOM 13151 N N . VAL A 1 64 ? 8.897 4.258 -8.849 1.00 0.00 64 VAL A N 11
ATOM 13152 C CA . VAL A 1 64 ? 7.691 3.485 -8.605 1.00 0.00 64 VAL A CA 11
ATOM 13153 C C . VAL A 1 64 ? 6.852 4.183 -7.533 1.00 0.00 64 VAL A C 11
ATOM 13154 O O . VAL A 1 64 ? 5.655 4.399 -7.720 1.00 0.00 64 VAL A O 11
ATOM 13167 N N . LEU A 1 65 ? 7.512 4.515 -6.433 1.00 0.00 65 LEU A N 11
ATOM 13168 C CA . LEU A 1 65 ? 6.841 5.183 -5.331 1.00 0.00 65 LEU A CA 11
ATOM 13169 C C . LEU A 1 65 ? 6.255 6.508 -5.824 1.00 0.00 65 LEU A C 11
ATOM 13170 O O . LEU A 1 65 ? 5.056 6.749 -5.689 1.00 0.00 65 LEU A O 11
ATOM 13186 N N . LYS A 1 66 ? 7.127 7.332 -6.386 1.00 0.00 66 LYS A N 11
ATOM 13187 C CA . LYS A 1 66 ? 6.711 8.625 -6.900 1.00 0.00 66 LYS A CA 11
ATOM 13188 C C . LYS A 1 66 ? 5.467 8.447 -7.772 1.00 0.00 66 LYS A C 11
ATOM 13189 O O . LYS A 1 66 ? 4.453 9.109 -7.556 1.00 0.00 66 LYS A O 11
ATOM 13208 N N . ILE A 1 67 ? 5.585 7.548 -8.738 1.00 0.00 67 ILE A N 11
ATOM 13209 C CA . ILE A 1 67 ? 4.482 7.274 -9.644 1.00 0.00 67 ILE A CA 11
ATOM 13210 C C . ILE A 1 67 ? 3.305 6.704 -8.849 1.00 0.00 67 ILE A C 11
ATOM 13211 O O . ILE A 1 67 ? 2.154 7.056 -9.100 1.00 0.00 67 ILE A O 11
ATOM 13227 N N . TRP A 1 68 ? 3.635 5.832 -7.907 1.00 0.00 68 TRP A N 11
ATOM 13228 C CA . TRP A 1 68 ? 2.620 5.210 -7.075 1.00 0.00 68 TRP A CA 11
ATOM 13229 C C . TRP A 1 68 ? 1.744 6.319 -6.489 1.00 0.00 68 TRP A C 11
ATOM 13230 O O . TRP A 1 68 ? 0.518 6.236 -6.535 1.00 0.00 68 TRP A O 11
ATOM 13251 N N . MET A 1 69 ? 2.408 7.332 -5.951 1.00 0.00 69 MET A N 11
ATOM 13252 C CA . MET A 1 69 ? 1.705 8.456 -5.357 1.00 0.00 69 MET A CA 11
ATOM 13253 C C . MET A 1 69 ? 0.739 9.091 -6.359 1.00 0.00 69 MET A C 11
ATOM 13254 O O . MET A 1 69 ? -0.446 9.250 -6.070 1.00 0.00 69 MET A O 11
ATOM 13268 N N . HIS A 1 70 ? 1.282 9.438 -7.518 1.00 0.00 70 HIS A N 11
ATOM 13269 C CA . HIS A 1 70 ? 0.483 10.052 -8.565 1.00 0.00 70 HIS A CA 11
ATOM 13270 C C . HIS A 1 70 ? -0.663 9.115 -8.951 1.00 0.00 70 HIS A C 11
ATOM 13271 O O . HIS A 1 70 ? -1.676 9.558 -9.490 1.00 0.00 70 HIS A O 11
ATOM 13285 N N . ASN A 1 71 ? -0.465 7.838 -8.661 1.00 0.00 71 ASN A N 11
ATOM 13286 C CA . ASN A 1 71 ? -1.469 6.835 -8.972 1.00 0.00 71 ASN A CA 11
ATOM 13287 C C . ASN A 1 71 ? -2.380 6.638 -7.758 1.00 0.00 71 ASN A C 11
ATOM 13288 O O . ASN A 1 71 ? -2.966 5.571 -7.584 1.00 0.00 71 ASN A O 11
ATOM 13299 N N . ASN A 1 72 ? -2.469 7.684 -6.949 1.00 0.00 72 ASN A N 11
ATOM 13300 C CA . ASN A 1 72 ? -3.298 7.640 -5.757 1.00 0.00 72 ASN A CA 11
ATOM 13301 C C . ASN A 1 72 ? -3.905 9.022 -5.511 1.00 0.00 72 ASN A C 11
ATOM 13302 O O . ASN A 1 72 ? -5.125 9.170 -5.469 1.00 0.00 72 ASN A O 11
ATOM 13313 N N . LYS A 1 73 ? -3.025 10.000 -5.355 1.00 0.00 73 LYS A N 11
ATOM 13314 C CA . LYS A 1 73 ? -3.459 11.366 -5.114 1.00 0.00 73 LYS A CA 11
ATOM 13315 C C . LYS A 1 73 ? -4.675 11.672 -5.991 1.00 0.00 73 LYS A C 11
ATOM 13316 O O . LYS A 1 73 ? -4.712 11.295 -7.161 1.00 0.00 73 LYS A O 11
ATOM 13335 N N . ASN A 1 74 ? -5.640 12.354 -5.391 1.00 0.00 74 ASN A N 11
ATOM 13336 C CA . ASN A 1 74 ? -6.854 12.715 -6.102 1.00 0.00 74 ASN A CA 11
ATOM 13337 C C . ASN A 1 74 ? -7.715 11.466 -6.299 1.00 0.00 74 ASN A C 11
ATOM 13338 O O . ASN A 1 74 ? -8.852 11.411 -5.831 1.00 0.00 74 ASN A O 11
ATOM 13349 N N . SER A 1 75 ? -7.141 10.494 -6.992 1.00 0.00 75 SER A N 11
ATOM 13350 C CA . SER A 1 75 ? -7.842 9.249 -7.257 1.00 0.00 75 SER A CA 11
ATOM 13351 C C . SER A 1 75 ? -8.976 9.489 -8.255 1.00 0.00 75 SER A C 11
ATOM 13352 O O . SER A 1 75 ? -9.313 10.633 -8.554 1.00 0.00 75 SER A O 11
ATOM 13360 N N . GLY A 1 76 ? -9.534 8.391 -8.744 1.00 0.00 76 GLY A N 11
ATOM 13361 C CA . GLY A 1 76 ? -10.623 8.467 -9.703 1.00 0.00 76 GLY A CA 11
ATOM 13362 C C . GLY A 1 76 ? -10.650 7.230 -10.603 1.00 0.00 76 GLY A C 11
ATOM 13363 O O . GLY A 1 76 ? -10.455 6.111 -10.131 1.00 0.00 76 GLY A O 11
ATOM 13367 N N . PRO A 1 77 ? -10.898 7.480 -11.916 1.00 0.00 77 PRO A N 11
ATOM 13368 C CA . PRO A 1 77 ? -10.953 6.400 -12.886 1.00 0.00 77 PRO A CA 11
ATOM 13369 C C . PRO A 1 77 ? -9.550 5.886 -13.214 1.00 0.00 77 PRO A C 11
ATOM 13370 O O . PRO A 1 77 ? -9.134 5.899 -14.372 1.00 0.00 77 PRO A O 11
ATOM 13381 N N . SER A 1 78 ? -8.858 5.444 -12.174 1.00 0.00 78 SER A N 11
ATOM 13382 C CA . SER A 1 78 ? -7.510 4.927 -12.336 1.00 0.00 78 SER A CA 11
ATOM 13383 C C . SER A 1 78 ? -7.234 3.846 -11.289 1.00 0.00 78 SER A C 11
ATOM 13384 O O . SER A 1 78 ? -7.574 4.011 -10.118 1.00 0.00 78 SER A O 11
ATOM 13392 N N . SER A 1 79 ? -6.620 2.765 -11.747 1.00 0.00 79 SER A N 11
ATOM 13393 C CA . SER A 1 79 ? -6.295 1.659 -10.864 1.00 0.00 79 SER A CA 11
ATOM 13394 C C . SER A 1 79 ? -4.792 1.643 -10.576 1.00 0.00 79 SER A C 11
ATOM 13395 O O . SER A 1 79 ? -4.008 1.143 -11.381 1.00 0.00 79 SER A O 11
ATOM 13403 N N . GLY A 1 80 ? -4.437 2.197 -9.426 1.00 0.00 80 GLY A N 11
ATOM 13404 C CA . GLY A 1 80 ? -3.042 2.253 -9.022 1.00 0.00 80 GLY A CA 11
ATOM 13405 C C . GLY A 1 80 ? -2.903 2.096 -7.507 1.00 0.00 80 GLY A C 11
ATOM 13406 O O . GLY A 1 80 ? -1.810 2.239 -6.962 1.00 0.00 80 GLY A O 11
ATOM 13410 N N . GLY A 1 1 ? -14.816 26.125 30.003 1.00 0.00 1 GLY A N 12
ATOM 13411 C CA . GLY A 1 1 ? -13.753 26.785 29.266 1.00 0.00 1 GLY A CA 12
ATOM 13412 C C . GLY A 1 1 ? -14.253 27.283 27.909 1.00 0.00 1 GLY A C 12
ATOM 13413 O O . GLY A 1 1 ? -14.532 28.469 27.743 1.00 0.00 1 GLY A O 12
ATOM 13417 N N . SER A 1 2 ? -14.352 26.351 26.972 1.00 0.00 2 SER A N 12
ATOM 13418 C CA . SER A 1 2 ? -14.814 26.680 25.635 1.00 0.00 2 SER A CA 12
ATOM 13419 C C . SER A 1 2 ? -13.878 27.709 24.996 1.00 0.00 2 SER A C 12
ATOM 13420 O O . SER A 1 2 ? -14.110 28.912 25.099 1.00 0.00 2 SER A O 12
ATOM 13428 N N . SER A 1 3 ? -12.840 27.197 24.351 1.00 0.00 3 SER A N 12
ATOM 13429 C CA . SER A 1 3 ? -11.869 28.056 23.696 1.00 0.00 3 SER A CA 12
ATOM 13430 C C . SER A 1 3 ? -11.010 27.235 22.731 1.00 0.00 3 SER A C 12
ATOM 13431 O O . SER A 1 3 ? -10.358 26.275 23.139 1.00 0.00 3 SER A O 12
ATOM 13439 N N . GLY A 1 4 ? -11.038 27.643 21.471 1.00 0.00 4 GLY A N 12
ATOM 13440 C CA . GLY A 1 4 ? -10.270 26.958 20.446 1.00 0.00 4 GLY A CA 12
ATOM 13441 C C . GLY A 1 4 ? -10.742 27.359 19.047 1.00 0.00 4 GLY A C 12
ATOM 13442 O O . GLY A 1 4 ? -10.338 28.397 18.525 1.00 0.00 4 GLY A O 12
ATOM 13446 N N . SER A 1 5 ? -11.591 26.515 18.479 1.00 0.00 5 SER A N 12
ATOM 13447 C CA . SER A 1 5 ? -12.123 26.768 17.151 1.00 0.00 5 SER A CA 12
ATOM 13448 C C . SER A 1 5 ? -10.986 26.788 16.127 1.00 0.00 5 SER A C 12
ATOM 13449 O O . SER A 1 5 ? -10.514 27.856 15.740 1.00 0.00 5 SER A O 12
ATOM 13457 N N . SER A 1 6 ? -10.579 25.595 15.719 1.00 0.00 6 SER A N 12
ATOM 13458 C CA . SER A 1 6 ? -9.507 25.462 14.748 1.00 0.00 6 SER A CA 12
ATOM 13459 C C . SER A 1 6 ? -10.022 24.754 13.493 1.00 0.00 6 SER A C 12
ATOM 13460 O O . SER A 1 6 ? -11.054 24.086 13.532 1.00 0.00 6 SER A O 12
ATOM 13468 N N . GLY A 1 7 ? -9.279 24.925 12.409 1.00 0.00 7 GLY A N 12
ATOM 13469 C CA . GLY A 1 7 ? -9.648 24.311 11.145 1.00 0.00 7 GLY A CA 12
ATOM 13470 C C . GLY A 1 7 ? -8.920 22.979 10.949 1.00 0.00 7 GLY A C 12
ATOM 13471 O O . GLY A 1 7 ? -8.293 22.469 11.876 1.00 0.00 7 GLY A O 12
ATOM 13475 N N . SER A 1 8 ? -9.027 22.455 9.737 1.00 0.00 8 SER A N 12
ATOM 13476 C CA . SER A 1 8 ? -8.387 21.193 9.408 1.00 0.00 8 SER A CA 12
ATOM 13477 C C . SER A 1 8 ? -8.500 20.925 7.906 1.00 0.00 8 SER A C 12
ATOM 13478 O O . SER A 1 8 ? -9.292 21.565 7.216 1.00 0.00 8 SER A O 12
ATOM 13486 N N . ASN A 1 9 ? -7.697 19.977 7.444 1.00 0.00 9 ASN A N 12
ATOM 13487 C CA . ASN A 1 9 ? -7.697 19.616 6.037 1.00 0.00 9 ASN A CA 12
ATOM 13488 C C . ASN A 1 9 ? -8.352 18.244 5.867 1.00 0.00 9 ASN A C 12
ATOM 13489 O O . ASN A 1 9 ? -8.017 17.300 6.582 1.00 0.00 9 ASN A O 12
ATOM 13500 N N . PRO A 1 10 ? -9.296 18.174 4.891 1.00 0.00 10 PRO A N 12
ATOM 13501 C CA . PRO A 1 10 ? -10.000 16.933 4.619 1.00 0.00 10 PRO A CA 12
ATOM 13502 C C . PRO A 1 10 ? -9.103 15.947 3.868 1.00 0.00 10 PRO A C 12
ATOM 13503 O O . PRO A 1 10 ? -7.999 16.298 3.454 1.00 0.00 10 PRO A O 12
ATOM 13514 N N . SER A 1 11 ? -9.610 14.732 3.715 1.00 0.00 11 SER A N 12
ATOM 13515 C CA . SER A 1 11 ? -8.868 13.693 3.021 1.00 0.00 11 SER A CA 12
ATOM 13516 C C . SER A 1 11 ? -8.810 14.003 1.524 1.00 0.00 11 SER A C 12
ATOM 13517 O O . SER A 1 11 ? -9.691 14.674 0.990 1.00 0.00 11 SER A O 12
ATOM 13525 N N . SER A 1 12 ? -7.762 13.498 0.888 1.00 0.00 12 SER A N 12
ATOM 13526 C CA . SER A 1 12 ? -7.577 13.713 -0.537 1.00 0.00 12 SER A CA 12
ATOM 13527 C C . SER A 1 12 ? -8.408 12.702 -1.330 1.00 0.00 12 SER A C 12
ATOM 13528 O O . SER A 1 12 ? -9.263 13.085 -2.128 1.00 0.00 12 SER A O 12
ATOM 13536 N N . SER A 1 13 ? -8.128 11.431 -1.083 1.00 0.00 13 SER A N 12
ATOM 13537 C CA . SER A 1 13 ? -8.839 10.362 -1.765 1.00 0.00 13 SER A CA 12
ATOM 13538 C C . SER A 1 13 ? -8.481 10.360 -3.252 1.00 0.00 13 SER A C 12
ATOM 13539 O O . SER A 1 13 ? -9.100 11.067 -4.045 1.00 0.00 13 SER A O 12
ATOM 13547 N N . GLY A 1 14 ? -7.481 9.556 -3.586 1.00 0.00 14 GLY A N 12
ATOM 13548 C CA . GLY A 1 14 ? -7.033 9.453 -4.964 1.00 0.00 14 GLY A CA 12
ATOM 13549 C C . GLY A 1 14 ? -7.856 8.417 -5.732 1.00 0.00 14 GLY A C 12
ATOM 13550 O O . GLY A 1 14 ? -8.932 8.020 -5.288 1.00 0.00 14 GLY A O 12
ATOM 13554 N N . GLY A 1 15 ? -7.318 8.007 -6.871 1.00 0.00 15 GLY A N 12
ATOM 13555 C CA . GLY A 1 15 ? -7.989 7.025 -7.705 1.00 0.00 15 GLY A CA 12
ATOM 13556 C C . GLY A 1 15 ? -7.008 6.373 -8.682 1.00 0.00 15 GLY A C 12
ATOM 13557 O O . GLY A 1 15 ? -5.859 6.799 -8.791 1.00 0.00 15 GLY A O 12
ATOM 13561 N N . THR A 1 16 ? -7.496 5.349 -9.367 1.00 0.00 16 THR A N 12
ATOM 13562 C CA . THR A 1 16 ? -6.677 4.634 -10.330 1.00 0.00 16 THR A CA 12
ATOM 13563 C C . THR A 1 16 ? -7.224 4.830 -11.745 1.00 0.00 16 THR A C 12
ATOM 13564 O O . THR A 1 16 ? -8.371 5.240 -11.920 1.00 0.00 16 THR A O 12
ATOM 13575 N N . THR A 1 17 ? -6.379 4.529 -12.719 1.00 0.00 17 THR A N 12
ATOM 13576 C CA . THR A 1 17 ? -6.763 4.667 -14.114 1.00 0.00 17 THR A CA 12
ATOM 13577 C C . THR A 1 17 ? -5.716 4.020 -15.022 1.00 0.00 17 THR A C 12
ATOM 13578 O O . THR A 1 17 ? -4.680 4.620 -15.307 1.00 0.00 17 THR A O 12
ATOM 13589 N N . LYS A 1 18 ? -6.021 2.805 -15.453 1.00 0.00 18 LYS A N 12
ATOM 13590 C CA . LYS A 1 18 ? -5.119 2.070 -16.323 1.00 0.00 18 LYS A CA 12
ATOM 13591 C C . LYS A 1 18 ? -3.718 2.062 -15.709 1.00 0.00 18 LYS A C 12
ATOM 13592 O O . LYS A 1 18 ? -3.523 2.542 -14.593 1.00 0.00 18 LYS A O 12
ATOM 13611 N N . ARG A 1 19 ? -2.779 1.513 -16.464 1.00 0.00 19 ARG A N 12
ATOM 13612 C CA . ARG A 1 19 ? -1.401 1.436 -16.008 1.00 0.00 19 ARG A CA 12
ATOM 13613 C C . ARG A 1 19 ? -1.291 0.490 -14.810 1.00 0.00 19 ARG A C 12
ATOM 13614 O O . ARG A 1 19 ? -1.056 0.931 -13.686 1.00 0.00 19 ARG A O 12
ATOM 13635 N N . PHE A 1 20 ? -1.465 -0.793 -15.092 1.00 0.00 20 PHE A N 12
ATOM 13636 C CA . PHE A 1 20 ? -1.388 -1.804 -14.052 1.00 0.00 20 PHE A CA 12
ATOM 13637 C C . PHE A 1 20 ? -0.381 -2.895 -14.421 1.00 0.00 20 PHE A C 12
ATOM 13638 O O . PHE A 1 20 ? -0.561 -3.602 -15.412 1.00 0.00 20 PHE A O 12
ATOM 13655 N N . ARG A 1 21 ? 0.658 -2.997 -13.605 1.00 0.00 21 ARG A N 12
ATOM 13656 C CA . ARG A 1 21 ? 1.694 -3.990 -13.834 1.00 0.00 21 ARG A CA 12
ATOM 13657 C C . ARG A 1 21 ? 2.715 -3.964 -12.694 1.00 0.00 21 ARG A C 12
ATOM 13658 O O . ARG A 1 21 ? 3.915 -4.093 -12.928 1.00 0.00 21 ARG A O 12
ATOM 13679 N N . THR A 1 22 ? 2.199 -3.797 -11.485 1.00 0.00 22 THR A N 12
ATOM 13680 C CA . THR A 1 22 ? 3.050 -3.753 -10.308 1.00 0.00 22 THR A CA 12
ATOM 13681 C C . THR A 1 22 ? 2.510 -4.687 -9.224 1.00 0.00 22 THR A C 12
ATOM 13682 O O . THR A 1 22 ? 1.298 -4.819 -9.061 1.00 0.00 22 THR A O 12
ATOM 13693 N N . LYS A 1 23 ? 3.435 -5.310 -8.509 1.00 0.00 23 LYS A N 12
ATOM 13694 C CA . LYS A 1 23 ? 3.067 -6.228 -7.445 1.00 0.00 23 LYS A CA 12
ATOM 13695 C C . LYS A 1 23 ? 3.751 -5.796 -6.146 1.00 0.00 23 LYS A C 12
ATOM 13696 O O . LYS A 1 23 ? 4.977 -5.706 -6.086 1.00 0.00 23 LYS A O 12
ATOM 13715 N N . PHE A 1 24 ? 2.930 -5.541 -5.138 1.00 0.00 24 PHE A N 12
ATOM 13716 C CA . PHE A 1 24 ? 3.440 -5.122 -3.844 1.00 0.00 24 PHE A CA 12
ATOM 13717 C C . PHE A 1 24 ? 2.740 -5.872 -2.709 1.00 0.00 24 PHE A C 12
ATOM 13718 O O . PHE A 1 24 ? 1.825 -6.657 -2.951 1.00 0.00 24 PHE A O 12
ATOM 13735 N N . THR A 1 25 ? 3.198 -5.603 -1.495 1.00 0.00 25 THR A N 12
ATOM 13736 C CA . THR A 1 25 ? 2.627 -6.243 -0.322 1.00 0.00 25 THR A CA 12
ATOM 13737 C C . THR A 1 25 ? 1.951 -5.205 0.576 1.00 0.00 25 THR A C 12
ATOM 13738 O O . THR A 1 25 ? 2.329 -4.034 0.571 1.00 0.00 25 THR A O 12
ATOM 13749 N N . ALA A 1 26 ? 0.962 -5.671 1.325 1.00 0.00 26 ALA A N 12
ATOM 13750 C CA . ALA A 1 26 ? 0.230 -4.798 2.226 1.00 0.00 26 ALA A CA 12
ATOM 13751 C C . ALA A 1 26 ? 1.209 -3.839 2.907 1.00 0.00 26 ALA A C 12
ATOM 13752 O O . ALA A 1 26 ? 1.028 -2.623 2.858 1.00 0.00 26 ALA A O 12
ATOM 13759 N N . GLU A 1 27 ? 2.224 -4.422 3.527 1.00 0.00 27 GLU A N 12
ATOM 13760 C CA . GLU A 1 27 ? 3.232 -3.635 4.217 1.00 0.00 27 GLU A CA 12
ATOM 13761 C C . GLU A 1 27 ? 3.625 -2.420 3.374 1.00 0.00 27 GLU A C 12
ATOM 13762 O O . GLU A 1 27 ? 3.460 -1.280 3.807 1.00 0.00 27 GLU A O 12
ATOM 13774 N N . GLN A 1 28 ? 4.138 -2.704 2.186 1.00 0.00 28 GLN A N 12
ATOM 13775 C CA . GLN A 1 28 ? 4.556 -1.649 1.279 1.00 0.00 28 GLN A CA 12
ATOM 13776 C C . GLN A 1 28 ? 3.411 -0.660 1.053 1.00 0.00 28 GLN A C 12
ATOM 13777 O O . GLN A 1 28 ? 3.603 0.551 1.156 1.00 0.00 28 GLN A O 12
ATOM 13791 N N . LYS A 1 29 ? 2.246 -1.212 0.748 1.00 0.00 29 LYS A N 12
ATOM 13792 C CA . LYS A 1 29 ? 1.071 -0.393 0.505 1.00 0.00 29 LYS A CA 12
ATOM 13793 C C . LYS A 1 29 ? 0.816 0.499 1.723 1.00 0.00 29 LYS A C 12
ATOM 13794 O O . LYS A 1 29 ? 0.655 1.711 1.586 1.00 0.00 29 LYS A O 12
ATOM 13813 N N . GLU A 1 30 ? 0.787 -0.136 2.885 1.00 0.00 30 GLU A N 12
ATOM 13814 C CA . GLU A 1 30 ? 0.555 0.585 4.126 1.00 0.00 30 GLU A CA 12
ATOM 13815 C C . GLU A 1 30 ? 1.677 1.596 4.370 1.00 0.00 30 GLU A C 12
ATOM 13816 O O . GLU A 1 30 ? 1.415 2.754 4.691 1.00 0.00 30 GLU A O 12
ATOM 13828 N N . LYS A 1 31 ? 2.904 1.121 4.210 1.00 0.00 31 LYS A N 12
ATOM 13829 C CA . LYS A 1 31 ? 4.066 1.969 4.409 1.00 0.00 31 LYS A CA 12
ATOM 13830 C C . LYS A 1 31 ? 3.959 3.196 3.502 1.00 0.00 31 LYS A C 12
ATOM 13831 O O . LYS A 1 31 ? 4.154 4.324 3.953 1.00 0.00 31 LYS A O 12
ATOM 13850 N N . MET A 1 32 ? 3.649 2.935 2.241 1.00 0.00 32 MET A N 12
ATOM 13851 C CA . MET A 1 32 ? 3.514 4.004 1.267 1.00 0.00 32 MET A CA 12
ATOM 13852 C C . MET A 1 32 ? 2.355 4.935 1.632 1.00 0.00 32 MET A C 12
ATOM 13853 O O . MET A 1 32 ? 2.500 6.156 1.595 1.00 0.00 32 MET A O 12
ATOM 13867 N N . LEU A 1 33 ? 1.232 4.322 1.975 1.00 0.00 33 LEU A N 12
ATOM 13868 C CA . LEU A 1 33 ? 0.049 5.080 2.346 1.00 0.00 33 LEU A CA 12
ATOM 13869 C C . LEU A 1 33 ? 0.440 6.168 3.348 1.00 0.00 33 LEU A C 12
ATOM 13870 O O . LEU A 1 33 ? 0.053 7.326 3.196 1.00 0.00 33 LEU A O 12
ATOM 13886 N N . ALA A 1 34 ? 1.202 5.758 4.352 1.00 0.00 34 ALA A N 12
ATOM 13887 C CA . ALA A 1 34 ? 1.649 6.683 5.379 1.00 0.00 34 ALA A CA 12
ATOM 13888 C C . ALA A 1 34 ? 2.784 7.545 4.823 1.00 0.00 34 ALA A C 12
ATOM 13889 O O . ALA A 1 34 ? 2.694 8.772 4.824 1.00 0.00 34 ALA A O 12
ATOM 13896 N N . PHE A 1 35 ? 3.826 6.870 4.361 1.00 0.00 35 PHE A N 12
ATOM 13897 C CA . PHE A 1 35 ? 4.977 7.559 3.803 1.00 0.00 35 PHE A CA 12
ATOM 13898 C C . PHE A 1 35 ? 4.547 8.802 3.022 1.00 0.00 35 PHE A C 12
ATOM 13899 O O . PHE A 1 35 ? 5.021 9.904 3.292 1.00 0.00 35 PHE A O 12
ATOM 13916 N N . ALA A 1 36 ? 3.652 8.583 2.070 1.00 0.00 36 ALA A N 12
ATOM 13917 C CA . ALA A 1 36 ? 3.152 9.672 1.247 1.00 0.00 36 ALA A CA 12
ATOM 13918 C C . ALA A 1 36 ? 2.514 10.733 2.147 1.00 0.00 36 ALA A C 12
ATOM 13919 O O . ALA A 1 36 ? 2.976 11.872 2.193 1.00 0.00 36 ALA A O 12
ATOM 13926 N N . GLU A 1 37 ? 1.463 10.321 2.839 1.00 0.00 37 GLU A N 12
ATOM 13927 C CA . GLU A 1 37 ? 0.757 11.222 3.734 1.00 0.00 37 GLU A CA 12
ATOM 13928 C C . GLU A 1 37 ? 1.750 12.114 4.482 1.00 0.00 37 GLU A C 12
ATOM 13929 O O . GLU A 1 37 ? 1.421 13.239 4.854 1.00 0.00 37 GLU A O 12
ATOM 13941 N N . ARG A 1 38 ? 2.946 11.578 4.678 1.00 0.00 38 ARG A N 12
ATOM 13942 C CA . ARG A 1 38 ? 3.989 12.311 5.374 1.00 0.00 38 ARG A CA 12
ATOM 13943 C C . ARG A 1 38 ? 4.623 13.345 4.442 1.00 0.00 38 ARG A C 12
ATOM 13944 O O . ARG A 1 38 ? 4.755 14.514 4.803 1.00 0.00 38 ARG A O 12
ATOM 13965 N N . LEU A 1 39 ? 5.000 12.878 3.261 1.00 0.00 39 LEU A N 12
ATOM 13966 C CA . LEU A 1 39 ? 5.617 13.748 2.274 1.00 0.00 39 LEU A CA 12
ATOM 13967 C C . LEU A 1 39 ? 4.525 14.486 1.497 1.00 0.00 39 LEU A C 12
ATOM 13968 O O . LEU A 1 39 ? 4.814 15.188 0.529 1.00 0.00 39 LEU A O 12
ATOM 13984 N N . GLY A 1 40 ? 3.294 14.304 1.952 1.00 0.00 40 GLY A N 12
ATOM 13985 C CA . GLY A 1 40 ? 2.158 14.944 1.312 1.00 0.00 40 GLY A CA 12
ATOM 13986 C C . GLY A 1 40 ? 1.974 14.433 -0.118 1.00 0.00 40 GLY A C 12
ATOM 13987 O O . GLY A 1 40 ? 1.473 15.154 -0.980 1.00 0.00 40 GLY A O 12
ATOM 13991 N N . TRP A 1 41 ? 2.388 13.192 -0.327 1.00 0.00 41 TRP A N 12
ATOM 13992 C CA . TRP A 1 41 ? 2.275 12.575 -1.638 1.00 0.00 41 TRP A CA 12
ATOM 13993 C C . TRP A 1 41 ? 3.227 13.305 -2.587 1.00 0.00 41 TRP A C 12
ATOM 13994 O O . TRP A 1 41 ? 3.095 13.201 -3.806 1.00 0.00 41 TRP A O 12
ATOM 14015 N N . ARG A 1 42 ? 4.166 14.027 -1.993 1.00 0.00 42 ARG A N 12
ATOM 14016 C CA . ARG A 1 42 ? 5.140 14.774 -2.771 1.00 0.00 42 ARG A CA 12
ATOM 14017 C C . ARG A 1 42 ? 6.560 14.428 -2.317 1.00 0.00 42 ARG A C 12
ATOM 14018 O O . ARG A 1 42 ? 6.783 14.117 -1.148 1.00 0.00 42 ARG A O 12
ATOM 14039 N N . ILE A 1 43 ? 7.482 14.494 -3.265 1.00 0.00 43 ILE A N 12
ATOM 14040 C CA . ILE A 1 43 ? 8.874 14.191 -2.977 1.00 0.00 43 ILE A CA 12
ATOM 14041 C C . ILE A 1 43 ? 9.747 15.375 -3.401 1.00 0.00 43 ILE A C 12
ATOM 14042 O O . ILE A 1 43 ? 9.675 15.826 -4.543 1.00 0.00 43 ILE A O 12
ATOM 14058 N N . GLN A 1 44 ? 10.551 15.843 -2.457 1.00 0.00 44 GLN A N 12
ATOM 14059 C CA . GLN A 1 44 ? 11.436 16.965 -2.718 1.00 0.00 44 GLN A CA 12
ATOM 14060 C C . GLN A 1 44 ? 12.897 16.516 -2.649 1.00 0.00 44 GLN A C 12
ATOM 14061 O O . GLN A 1 44 ? 13.179 15.324 -2.540 1.00 0.00 44 GLN A O 12
ATOM 14075 N N . LYS A 1 45 ? 13.788 17.495 -2.716 1.00 0.00 45 LYS A N 12
ATOM 14076 C CA . LYS A 1 45 ? 15.213 17.215 -2.663 1.00 0.00 45 LYS A CA 12
ATOM 14077 C C . LYS A 1 45 ? 15.581 16.736 -1.257 1.00 0.00 45 LYS A C 12
ATOM 14078 O O . LYS A 1 45 ? 16.619 16.104 -1.065 1.00 0.00 45 LYS A O 12
ATOM 14097 N N . HIS A 1 46 ? 14.712 17.056 -0.310 1.00 0.00 46 HIS A N 12
ATOM 14098 C CA . HIS A 1 46 ? 14.933 16.667 1.072 1.00 0.00 46 HIS A CA 12
ATOM 14099 C C . HIS A 1 46 ? 14.390 15.255 1.301 1.00 0.00 46 HIS A C 12
ATOM 14100 O O . HIS A 1 46 ? 14.899 14.519 2.144 1.00 0.00 46 HIS A O 12
ATOM 14114 N N . ASP A 1 47 ? 13.363 14.919 0.534 1.00 0.00 47 ASP A N 12
ATOM 14115 C CA . ASP A 1 47 ? 12.745 13.608 0.642 1.00 0.00 47 ASP A CA 12
ATOM 14116 C C . ASP A 1 47 ? 13.553 12.599 -0.175 1.00 0.00 47 ASP A C 12
ATOM 14117 O O . ASP A 1 47 ? 13.372 11.391 -0.032 1.00 0.00 47 ASP A O 12
ATOM 14126 N N . ASP A 1 48 ? 14.429 13.132 -1.015 1.00 0.00 48 ASP A N 12
ATOM 14127 C CA . ASP A 1 48 ? 15.266 12.293 -1.855 1.00 0.00 48 ASP A CA 12
ATOM 14128 C C . ASP A 1 48 ? 15.983 11.259 -0.984 1.00 0.00 48 ASP A C 12
ATOM 14129 O O . ASP A 1 48 ? 16.369 10.195 -1.466 1.00 0.00 48 ASP A O 12
ATOM 14138 N N . VAL A 1 49 ? 16.140 11.609 0.285 1.00 0.00 49 VAL A N 12
ATOM 14139 C CA . VAL A 1 49 ? 16.803 10.725 1.228 1.00 0.00 49 VAL A CA 12
ATOM 14140 C C . VAL A 1 49 ? 15.770 9.788 1.856 1.00 0.00 49 VAL A C 12
ATOM 14141 O O . VAL A 1 49 ? 15.947 8.571 1.853 1.00 0.00 49 VAL A O 12
ATOM 14154 N N . ALA A 1 50 ? 14.713 10.391 2.380 1.00 0.00 50 ALA A N 12
ATOM 14155 C CA . ALA A 1 50 ? 13.651 9.625 3.010 1.00 0.00 50 ALA A CA 12
ATOM 14156 C C . ALA A 1 50 ? 13.147 8.560 2.034 1.00 0.00 50 ALA A C 12
ATOM 14157 O O . ALA A 1 50 ? 12.698 7.494 2.451 1.00 0.00 50 ALA A O 12
ATOM 14164 N N . VAL A 1 51 ? 13.240 8.885 0.753 1.00 0.00 51 VAL A N 12
ATOM 14165 C CA . VAL A 1 51 ? 12.800 7.970 -0.285 1.00 0.00 51 VAL A CA 12
ATOM 14166 C C . VAL A 1 51 ? 13.795 6.813 -0.395 1.00 0.00 51 VAL A C 12
ATOM 14167 O O . VAL A 1 51 ? 13.399 5.663 -0.578 1.00 0.00 51 VAL A O 12
ATOM 14180 N N . GLU A 1 52 ? 15.069 7.159 -0.280 1.00 0.00 52 GLU A N 12
ATOM 14181 C CA . GLU A 1 52 ? 16.125 6.164 -0.364 1.00 0.00 52 GLU A CA 12
ATOM 14182 C C . GLU A 1 52 ? 16.142 5.299 0.898 1.00 0.00 52 GLU A C 12
ATOM 14183 O O . GLU A 1 52 ? 16.423 4.104 0.832 1.00 0.00 52 GLU A O 12
ATOM 14195 N N . GLN A 1 53 ? 15.836 5.938 2.018 1.00 0.00 53 GLN A N 12
ATOM 14196 C CA . GLN A 1 53 ? 15.813 5.242 3.293 1.00 0.00 53 GLN A CA 12
ATOM 14197 C C . GLN A 1 53 ? 14.599 4.313 3.369 1.00 0.00 53 GLN A C 12
ATOM 14198 O O . GLN A 1 53 ? 14.685 3.216 3.920 1.00 0.00 53 GLN A O 12
ATOM 14212 N N . PHE A 1 54 ? 13.496 4.786 2.807 1.00 0.00 54 PHE A N 12
ATOM 14213 C CA . PHE A 1 54 ? 12.267 4.011 2.804 1.00 0.00 54 PHE A CA 12
ATOM 14214 C C . PHE A 1 54 ? 12.277 2.971 1.682 1.00 0.00 54 PHE A C 12
ATOM 14215 O O . PHE A 1 54 ? 11.968 1.802 1.911 1.00 0.00 54 PHE A O 12
ATOM 14232 N N . CYS A 1 55 ? 12.636 3.433 0.493 1.00 0.00 55 CYS A N 12
ATOM 14233 C CA . CYS A 1 55 ? 12.690 2.557 -0.665 1.00 0.00 55 CYS A CA 12
ATOM 14234 C C . CYS A 1 55 ? 13.498 1.314 -0.290 1.00 0.00 55 CYS A C 12
ATOM 14235 O O . CYS A 1 55 ? 13.300 0.244 -0.863 1.00 0.00 55 CYS A O 12
ATOM 14243 N N . ALA A 1 56 ? 14.393 1.496 0.671 1.00 0.00 56 ALA A N 12
ATOM 14244 C CA . ALA A 1 56 ? 15.232 0.403 1.130 1.00 0.00 56 ALA A CA 12
ATOM 14245 C C . ALA A 1 56 ? 14.405 -0.532 2.015 1.00 0.00 56 ALA A C 12
ATOM 14246 O O . ALA A 1 56 ? 14.231 -1.706 1.691 1.00 0.00 56 ALA A O 12
ATOM 14253 N N . GLU A 1 57 ? 13.917 0.024 3.114 1.00 0.00 57 GLU A N 12
ATOM 14254 C CA . GLU A 1 57 ? 13.112 -0.746 4.048 1.00 0.00 57 GLU A CA 12
ATOM 14255 C C . GLU A 1 57 ? 12.046 -1.545 3.297 1.00 0.00 57 GLU A C 12
ATOM 14256 O O . GLU A 1 57 ? 12.055 -2.775 3.320 1.00 0.00 57 GLU A O 12
ATOM 14268 N N . THR A 1 58 ? 11.152 -0.814 2.648 1.00 0.00 58 THR A N 12
ATOM 14269 C CA . THR A 1 58 ? 10.080 -1.439 1.891 1.00 0.00 58 THR A CA 12
ATOM 14270 C C . THR A 1 58 ? 10.650 -2.209 0.698 1.00 0.00 58 THR A C 12
ATOM 14271 O O . THR A 1 58 ? 10.328 -3.379 0.498 1.00 0.00 58 THR A O 12
ATOM 14282 N N . GLY A 1 59 ? 11.486 -1.520 -0.065 1.00 0.00 59 GLY A N 12
ATOM 14283 C CA . GLY A 1 59 ? 12.103 -2.124 -1.234 1.00 0.00 59 GLY A CA 12
ATOM 14284 C C . GLY A 1 59 ? 11.554 -1.511 -2.523 1.00 0.00 59 GLY A C 12
ATOM 14285 O O . GLY A 1 59 ? 11.996 -1.858 -3.617 1.00 0.00 59 GLY A O 12
ATOM 14289 N N . VAL A 1 60 ? 10.598 -0.609 -2.351 1.00 0.00 60 VAL A N 12
ATOM 14290 C CA . VAL A 1 60 ? 9.984 0.056 -3.488 1.00 0.00 60 VAL A CA 12
ATOM 14291 C C . VAL A 1 60 ? 10.981 1.046 -4.094 1.00 0.00 60 VAL A C 12
ATOM 14292 O O . VAL A 1 60 ? 11.761 1.666 -3.373 1.00 0.00 60 VAL A O 12
ATOM 14305 N N . ARG A 1 61 ? 10.922 1.163 -5.412 1.00 0.00 61 ARG A N 12
ATOM 14306 C CA . ARG A 1 61 ? 11.810 2.066 -6.124 1.00 0.00 61 ARG A CA 12
ATOM 14307 C C . ARG A 1 61 ? 11.290 3.502 -6.033 1.00 0.00 61 ARG A C 12
ATOM 14308 O O . ARG A 1 61 ? 10.096 3.722 -5.832 1.00 0.00 61 ARG A O 12
ATOM 14329 N N . ARG A 1 62 ? 12.211 4.442 -6.186 1.00 0.00 62 ARG A N 12
ATOM 14330 C CA . ARG A 1 62 ? 11.860 5.851 -6.124 1.00 0.00 62 ARG A CA 12
ATOM 14331 C C . ARG A 1 62 ? 10.817 6.186 -7.193 1.00 0.00 62 ARG A C 12
ATOM 14332 O O . ARG A 1 62 ? 9.857 6.905 -6.924 1.00 0.00 62 ARG A O 12
ATOM 14353 N N . GLN A 1 63 ? 11.043 5.648 -8.383 1.00 0.00 63 GLN A N 12
ATOM 14354 C CA . GLN A 1 63 ? 10.135 5.881 -9.493 1.00 0.00 63 GLN A CA 12
ATOM 14355 C C . GLN A 1 63 ? 8.792 5.196 -9.233 1.00 0.00 63 GLN A C 12
ATOM 14356 O O . GLN A 1 63 ? 7.737 5.769 -9.502 1.00 0.00 63 GLN A O 12
ATOM 14370 N N . VAL A 1 64 ? 8.874 3.981 -8.712 1.00 0.00 64 VAL A N 12
ATOM 14371 C CA . VAL A 1 64 ? 7.677 3.213 -8.413 1.00 0.00 64 VAL A CA 12
ATOM 14372 C C . VAL A 1 64 ? 6.926 3.877 -7.257 1.00 0.00 64 VAL A C 12
ATOM 14373 O O . VAL A 1 64 ? 5.716 4.080 -7.334 1.00 0.00 64 VAL A O 12
ATOM 14386 N N . LEU A 1 65 ? 7.676 4.197 -6.212 1.00 0.00 65 LEU A N 12
ATOM 14387 C CA . LEU A 1 65 ? 7.096 4.833 -5.042 1.00 0.00 65 LEU A CA 12
ATOM 14388 C C . LEU A 1 65 ? 6.506 6.187 -5.443 1.00 0.00 65 LEU A C 12
ATOM 14389 O O . LEU A 1 65 ? 5.415 6.547 -5.004 1.00 0.00 65 LEU A O 12
ATOM 14405 N N . LYS A 1 66 ? 7.253 6.899 -6.274 1.00 0.00 66 LYS A N 12
ATOM 14406 C CA . LYS A 1 66 ? 6.817 8.205 -6.739 1.00 0.00 66 LYS A CA 12
ATOM 14407 C C . LYS A 1 66 ? 5.605 8.036 -7.657 1.00 0.00 66 LYS A C 12
ATOM 14408 O O . LYS A 1 66 ? 4.571 8.669 -7.449 1.00 0.00 66 LYS A O 12
ATOM 14427 N N . ILE A 1 67 ? 5.772 7.179 -8.654 1.00 0.00 67 ILE A N 12
ATOM 14428 C CA . ILE A 1 67 ? 4.704 6.919 -9.604 1.00 0.00 67 ILE A CA 12
ATOM 14429 C C . ILE A 1 67 ? 3.488 6.366 -8.859 1.00 0.00 67 ILE A C 12
ATOM 14430 O O . ILE A 1 67 ? 2.355 6.523 -9.312 1.00 0.00 67 ILE A O 12
ATOM 14446 N N . TRP A 1 68 ? 3.764 5.731 -7.730 1.00 0.00 68 TRP A N 12
ATOM 14447 C CA . TRP A 1 68 ? 2.706 5.153 -6.918 1.00 0.00 68 TRP A CA 12
ATOM 14448 C C . TRP A 1 68 ? 2.005 6.293 -6.175 1.00 0.00 68 TRP A C 12
ATOM 14449 O O . TRP A 1 68 ? 0.780 6.309 -6.072 1.00 0.00 68 TRP A O 12
ATOM 14470 N N . MET A 1 69 ? 2.813 7.217 -5.678 1.00 0.00 69 MET A N 12
ATOM 14471 C CA . MET A 1 69 ? 2.286 8.357 -4.948 1.00 0.00 69 MET A CA 12
ATOM 14472 C C . MET A 1 69 ? 1.485 9.277 -5.871 1.00 0.00 69 MET A C 12
ATOM 14473 O O . MET A 1 69 ? 0.443 9.802 -5.480 1.00 0.00 69 MET A O 12
ATOM 14487 N N . HIS A 1 70 ? 2.001 9.445 -7.080 1.00 0.00 70 HIS A N 12
ATOM 14488 C CA . HIS A 1 70 ? 1.347 10.292 -8.062 1.00 0.00 70 HIS A CA 12
ATOM 14489 C C . HIS A 1 70 ? 0.042 9.636 -8.518 1.00 0.00 70 HIS A C 12
ATOM 14490 O O . HIS A 1 70 ? -1.014 10.267 -8.497 1.00 0.00 70 HIS A O 12
ATOM 14504 N N . ASN A 1 71 ? 0.158 8.379 -8.919 1.00 0.00 71 ASN A N 12
ATOM 14505 C CA . ASN A 1 71 ? -1.000 7.631 -9.379 1.00 0.00 71 ASN A CA 12
ATOM 14506 C C . ASN A 1 71 ? -2.114 7.730 -8.335 1.00 0.00 71 ASN A C 12
ATOM 14507 O O . ASN A 1 71 ? -3.293 7.617 -8.667 1.00 0.00 71 ASN A O 12
ATOM 14518 N N . ASN A 1 72 ? -1.700 7.940 -7.093 1.00 0.00 72 ASN A N 12
ATOM 14519 C CA . ASN A 1 72 ? -2.649 8.056 -5.998 1.00 0.00 72 ASN A CA 12
ATOM 14520 C C . ASN A 1 72 ? -3.184 9.488 -5.942 1.00 0.00 72 ASN A C 12
ATOM 14521 O O . ASN A 1 72 ? -4.320 9.745 -6.338 1.00 0.00 72 ASN A O 12
ATOM 14532 N N . LYS A 1 73 ? -2.341 10.382 -5.448 1.00 0.00 73 LYS A N 12
ATOM 14533 C CA . LYS A 1 73 ? -2.716 11.782 -5.336 1.00 0.00 73 LYS A CA 12
ATOM 14534 C C . LYS A 1 73 ? -3.457 12.211 -6.604 1.00 0.00 73 LYS A C 12
ATOM 14535 O O . LYS A 1 73 ? -3.133 11.756 -7.700 1.00 0.00 73 LYS A O 12
ATOM 14554 N N . ASN A 1 74 ? -4.437 13.081 -6.412 1.00 0.00 74 ASN A N 12
ATOM 14555 C CA . ASN A 1 74 ? -5.226 13.577 -7.527 1.00 0.00 74 ASN A CA 12
ATOM 14556 C C . ASN A 1 74 ? -5.983 12.412 -8.168 1.00 0.00 74 ASN A C 12
ATOM 14557 O O . ASN A 1 74 ? -5.438 11.319 -8.316 1.00 0.00 74 ASN A O 12
ATOM 14568 N N . SER A 1 75 ? -7.227 12.685 -8.531 1.00 0.00 75 SER A N 12
ATOM 14569 C CA . SER A 1 75 ? -8.065 11.673 -9.153 1.00 0.00 75 SER A CA 12
ATOM 14570 C C . SER A 1 75 ? -9.516 12.153 -9.203 1.00 0.00 75 SER A C 12
ATOM 14571 O O . SER A 1 75 ? -9.800 13.314 -8.910 1.00 0.00 75 SER A O 12
ATOM 14579 N N . GLY A 1 76 ? -10.397 11.237 -9.577 1.00 0.00 76 GLY A N 12
ATOM 14580 C CA . GLY A 1 76 ? -11.812 11.553 -9.670 1.00 0.00 76 GLY A CA 12
ATOM 14581 C C . GLY A 1 76 ? -12.400 11.055 -10.992 1.00 0.00 76 GLY A C 12
ATOM 14582 O O . GLY A 1 76 ? -11.947 10.049 -11.537 1.00 0.00 76 GLY A O 12
ATOM 14586 N N . PRO A 1 77 ? -13.426 11.801 -11.482 1.00 0.00 77 PRO A N 12
ATOM 14587 C CA . PRO A 1 77 ? -14.080 11.446 -12.730 1.00 0.00 77 PRO A CA 12
ATOM 14588 C C . PRO A 1 77 ? -13.201 11.803 -13.930 1.00 0.00 77 PRO A C 12
ATOM 14589 O O . PRO A 1 77 ? -13.011 10.985 -14.830 1.00 0.00 77 PRO A O 12
ATOM 14600 N N . SER A 1 78 ? -12.689 13.024 -13.906 1.00 0.00 78 SER A N 12
ATOM 14601 C CA . SER A 1 78 ? -11.835 13.499 -14.981 1.00 0.00 78 SER A CA 12
ATOM 14602 C C . SER A 1 78 ? -10.426 12.924 -14.823 1.00 0.00 78 SER A C 12
ATOM 14603 O O . SER A 1 78 ? -9.842 12.990 -13.743 1.00 0.00 78 SER A O 12
ATOM 14611 N N . SER A 1 79 ? -9.920 12.373 -15.917 1.00 0.00 79 SER A N 12
ATOM 14612 C CA . SER A 1 79 ? -8.591 11.787 -15.914 1.00 0.00 79 SER A CA 12
ATOM 14613 C C . SER A 1 79 ? -7.582 12.774 -16.504 1.00 0.00 79 SER A C 12
ATOM 14614 O O . SER A 1 79 ? -6.621 13.158 -15.839 1.00 0.00 79 SER A O 12
ATOM 14622 N N . GLY A 1 80 ? -7.835 13.157 -17.747 1.00 0.00 80 GLY A N 12
ATOM 14623 C CA . GLY A 1 80 ? -6.961 14.092 -18.435 1.00 0.00 80 GLY A CA 12
ATOM 14624 C C . GLY A 1 80 ? -6.620 15.284 -17.539 1.00 0.00 80 GLY A C 12
ATOM 14625 O O . GLY A 1 80 ? -7.322 16.294 -17.549 1.00 0.00 80 GLY A O 12
ATOM 14629 N N . GLY A 1 1 ? -15.409 27.521 12.047 1.00 0.00 1 GLY A N 13
ATOM 14630 C CA . GLY A 1 1 ? -15.483 26.515 11.001 1.00 0.00 1 GLY A CA 13
ATOM 14631 C C . GLY A 1 1 ? -14.963 25.165 11.501 1.00 0.00 1 GLY A C 13
ATOM 14632 O O . GLY A 1 1 ? -14.853 24.946 12.707 1.00 0.00 1 GLY A O 13
ATOM 14636 N N . SER A 1 2 ? -14.657 24.296 10.550 1.00 0.00 2 SER A N 13
ATOM 14637 C CA . SER A 1 2 ? -14.152 22.974 10.878 1.00 0.00 2 SER A CA 13
ATOM 14638 C C . SER A 1 2 ? -12.827 22.725 10.154 1.00 0.00 2 SER A C 13
ATOM 14639 O O . SER A 1 2 ? -11.807 22.466 10.790 1.00 0.00 2 SER A O 13
ATOM 14647 N N . SER A 1 3 ? -12.886 22.813 8.833 1.00 0.00 3 SER A N 13
ATOM 14648 C CA . SER A 1 3 ? -11.704 22.600 8.016 1.00 0.00 3 SER A CA 13
ATOM 14649 C C . SER A 1 3 ? -11.103 21.225 8.311 1.00 0.00 3 SER A C 13
ATOM 14650 O O . SER A 1 3 ? -10.157 21.110 9.089 1.00 0.00 3 SER A O 13
ATOM 14658 N N . GLY A 1 4 ? -11.678 20.215 7.675 1.00 0.00 4 GLY A N 13
ATOM 14659 C CA . GLY A 1 4 ? -11.211 18.851 7.859 1.00 0.00 4 GLY A CA 13
ATOM 14660 C C . GLY A 1 4 ? -12.329 17.846 7.575 1.00 0.00 4 GLY A C 13
ATOM 14661 O O . GLY A 1 4 ? -12.850 17.215 8.493 1.00 0.00 4 GLY A O 13
ATOM 14665 N N . SER A 1 5 ? -12.665 17.728 6.299 1.00 0.00 5 SER A N 13
ATOM 14666 C CA . SER A 1 5 ? -13.711 16.810 5.882 1.00 0.00 5 SER A CA 13
ATOM 14667 C C . SER A 1 5 ? -13.297 16.094 4.595 1.00 0.00 5 SER A C 13
ATOM 14668 O O . SER A 1 5 ? -13.280 16.697 3.522 1.00 0.00 5 SER A O 13
ATOM 14676 N N . SER A 1 6 ? -12.972 14.818 4.743 1.00 0.00 6 SER A N 13
ATOM 14677 C CA . SER A 1 6 ? -12.559 14.014 3.606 1.00 0.00 6 SER A CA 13
ATOM 14678 C C . SER A 1 6 ? -13.608 14.099 2.496 1.00 0.00 6 SER A C 13
ATOM 14679 O O . SER A 1 6 ? -13.301 14.505 1.376 1.00 0.00 6 SER A O 13
ATOM 14687 N N . GLY A 1 7 ? -14.826 13.709 2.845 1.00 0.00 7 GLY A N 13
ATOM 14688 C CA . GLY A 1 7 ? -15.922 13.736 1.892 1.00 0.00 7 GLY A CA 13
ATOM 14689 C C . GLY A 1 7 ? -15.966 12.446 1.070 1.00 0.00 7 GLY A C 13
ATOM 14690 O O . GLY A 1 7 ? -15.677 11.367 1.585 1.00 0.00 7 GLY A O 13
ATOM 14694 N N . SER A 1 8 ? -16.330 12.600 -0.194 1.00 0.00 8 SER A N 13
ATOM 14695 C CA . SER A 1 8 ? -16.416 11.461 -1.093 1.00 0.00 8 SER A CA 13
ATOM 14696 C C . SER A 1 8 ? -15.232 11.469 -2.062 1.00 0.00 8 SER A C 13
ATOM 14697 O O . SER A 1 8 ? -15.225 12.223 -3.034 1.00 0.00 8 SER A O 13
ATOM 14705 N N . ASN A 1 9 ? -14.258 10.622 -1.763 1.00 0.00 9 ASN A N 13
ATOM 14706 C CA . ASN A 1 9 ? -13.072 10.521 -2.596 1.00 0.00 9 ASN A CA 13
ATOM 14707 C C . ASN A 1 9 ? -13.029 9.139 -3.251 1.00 0.00 9 ASN A C 13
ATOM 14708 O O . ASN A 1 9 ? -13.181 8.123 -2.575 1.00 0.00 9 ASN A O 13
ATOM 14719 N N . PRO A 1 10 ? -12.815 9.147 -4.594 1.00 0.00 10 PRO A N 13
ATOM 14720 C CA . PRO A 1 10 ? -12.751 7.906 -5.348 1.00 0.00 10 PRO A CA 13
ATOM 14721 C C . PRO A 1 10 ? -11.423 7.186 -5.106 1.00 0.00 10 PRO A C 13
ATOM 14722 O O . PRO A 1 10 ? -10.460 7.792 -4.637 1.00 0.00 10 PRO A O 13
ATOM 14733 N N . SER A 1 11 ? -11.413 5.903 -5.437 1.00 0.00 11 SER A N 13
ATOM 14734 C CA . SER A 1 11 ? -10.219 5.094 -5.262 1.00 0.00 11 SER A CA 13
ATOM 14735 C C . SER A 1 11 ? -9.956 4.269 -6.523 1.00 0.00 11 SER A C 13
ATOM 14736 O O . SER A 1 11 ? -10.476 3.163 -6.666 1.00 0.00 11 SER A O 13
ATOM 14744 N N . SER A 1 12 ? -9.149 4.838 -7.406 1.00 0.00 12 SER A N 13
ATOM 14745 C CA . SER A 1 12 ? -8.810 4.169 -8.651 1.00 0.00 12 SER A CA 13
ATOM 14746 C C . SER A 1 12 ? -7.417 4.599 -9.114 1.00 0.00 12 SER A C 13
ATOM 14747 O O . SER A 1 12 ? -7.221 5.741 -9.528 1.00 0.00 12 SER A O 13
ATOM 14755 N N . SER A 1 13 ? -6.485 3.661 -9.029 1.00 0.00 13 SER A N 13
ATOM 14756 C CA . SER A 1 13 ? -5.115 3.929 -9.434 1.00 0.00 13 SER A CA 13
ATOM 14757 C C . SER A 1 13 ? -5.019 3.967 -10.961 1.00 0.00 13 SER A C 13
ATOM 14758 O O . SER A 1 13 ? -4.570 3.005 -11.582 1.00 0.00 13 SER A O 13
ATOM 14766 N N . GLY A 1 14 ? -5.449 5.088 -11.521 1.00 0.00 14 GLY A N 13
ATOM 14767 C CA . GLY A 1 14 ? -5.417 5.264 -12.963 1.00 0.00 14 GLY A CA 13
ATOM 14768 C C . GLY A 1 14 ? -5.848 3.984 -13.681 1.00 0.00 14 GLY A C 13
ATOM 14769 O O . GLY A 1 14 ? -6.901 3.424 -13.381 1.00 0.00 14 GLY A O 13
ATOM 14773 N N . GLY A 1 15 ? -5.011 3.558 -14.617 1.00 0.00 15 GLY A N 13
ATOM 14774 C CA . GLY A 1 15 ? -5.293 2.354 -15.380 1.00 0.00 15 GLY A CA 13
ATOM 14775 C C . GLY A 1 15 ? -4.017 1.798 -16.016 1.00 0.00 15 GLY A C 13
ATOM 14776 O O . GLY A 1 15 ? -3.010 2.499 -16.112 1.00 0.00 15 GLY A O 13
ATOM 14780 N N . THR A 1 16 ? -4.101 0.544 -16.435 1.00 0.00 16 THR A N 13
ATOM 14781 C CA . THR A 1 16 ? -2.966 -0.114 -17.060 1.00 0.00 16 THR A CA 13
ATOM 14782 C C . THR A 1 16 ? -3.116 -0.105 -18.582 1.00 0.00 16 THR A C 13
ATOM 14783 O O . THR A 1 16 ? -4.208 0.119 -19.101 1.00 0.00 16 THR A O 13
ATOM 14794 N N . THR A 1 17 ? -2.001 -0.350 -19.256 1.00 0.00 17 THR A N 13
ATOM 14795 C CA . THR A 1 17 ? -1.995 -0.372 -20.709 1.00 0.00 17 THR A CA 13
ATOM 14796 C C . THR A 1 17 ? -0.653 -0.893 -21.228 1.00 0.00 17 THR A C 13
ATOM 14797 O O . THR A 1 17 ? 0.342 -0.170 -21.221 1.00 0.00 17 THR A O 13
ATOM 14808 N N . LYS A 1 18 ? -0.669 -2.144 -21.665 1.00 0.00 18 LYS A N 13
ATOM 14809 C CA . LYS A 1 18 ? 0.534 -2.770 -22.187 1.00 0.00 18 LYS A CA 13
ATOM 14810 C C . LYS A 1 18 ? 1.529 -2.983 -21.045 1.00 0.00 18 LYS A C 13
ATOM 14811 O O . LYS A 1 18 ? 1.957 -4.107 -20.792 1.00 0.00 18 LYS A O 13
ATOM 14830 N N . ARG A 1 19 ? 1.868 -1.884 -20.385 1.00 0.00 19 ARG A N 13
ATOM 14831 C CA . ARG A 1 19 ? 2.804 -1.937 -19.276 1.00 0.00 19 ARG A CA 13
ATOM 14832 C C . ARG A 1 19 ? 2.467 -3.108 -18.351 1.00 0.00 19 ARG A C 13
ATOM 14833 O O . ARG A 1 19 ? 1.409 -3.722 -18.482 1.00 0.00 19 ARG A O 13
ATOM 14854 N N . PHE A 1 20 ? 3.386 -3.383 -17.437 1.00 0.00 20 PHE A N 13
ATOM 14855 C CA . PHE A 1 20 ? 3.200 -4.470 -16.491 1.00 0.00 20 PHE A CA 13
ATOM 14856 C C . PHE A 1 20 ? 2.749 -3.939 -15.129 1.00 0.00 20 PHE A C 13
ATOM 14857 O O . PHE A 1 20 ? 3.286 -2.949 -14.635 1.00 0.00 20 PHE A O 13
ATOM 14874 N N . ARG A 1 21 ? 1.766 -4.622 -14.559 1.00 0.00 21 ARG A N 13
ATOM 14875 C CA . ARG A 1 21 ? 1.237 -4.232 -13.263 1.00 0.00 21 ARG A CA 13
ATOM 14876 C C . ARG A 1 21 ? 2.178 -4.688 -12.147 1.00 0.00 21 ARG A C 13
ATOM 14877 O O . ARG A 1 21 ? 2.594 -5.845 -12.114 1.00 0.00 21 ARG A O 13
ATOM 14898 N N . THR A 1 22 ? 2.487 -3.754 -11.259 1.00 0.00 22 THR A N 13
ATOM 14899 C CA . THR A 1 22 ? 3.371 -4.045 -10.143 1.00 0.00 22 THR A CA 13
ATOM 14900 C C . THR A 1 22 ? 2.594 -4.712 -9.006 1.00 0.00 22 THR A C 13
ATOM 14901 O O . THR A 1 22 ? 1.415 -4.425 -8.804 1.00 0.00 22 THR A O 13
ATOM 14912 N N . LYS A 1 23 ? 3.286 -5.589 -8.294 1.00 0.00 23 LYS A N 13
ATOM 14913 C CA . LYS A 1 23 ? 2.675 -6.299 -7.183 1.00 0.00 23 LYS A CA 13
ATOM 14914 C C . LYS A 1 23 ? 3.517 -6.085 -5.923 1.00 0.00 23 LYS A C 13
ATOM 14915 O O . LYS A 1 23 ? 4.701 -6.414 -5.900 1.00 0.00 23 LYS A O 13
ATOM 14934 N N . PHE A 1 24 ? 2.871 -5.534 -4.905 1.00 0.00 24 PHE A N 13
ATOM 14935 C CA . PHE A 1 24 ? 3.545 -5.272 -3.645 1.00 0.00 24 PHE A CA 13
ATOM 14936 C C . PHE A 1 24 ? 2.789 -5.908 -2.477 1.00 0.00 24 PHE A C 13
ATOM 14937 O O . PHE A 1 24 ? 1.693 -6.437 -2.656 1.00 0.00 24 PHE A O 13
ATOM 14954 N N . THR A 1 25 ? 3.404 -5.835 -1.305 1.00 0.00 25 THR A N 13
ATOM 14955 C CA . THR A 1 25 ? 2.802 -6.396 -0.108 1.00 0.00 25 THR A CA 13
ATOM 14956 C C . THR A 1 25 ? 2.133 -5.297 0.719 1.00 0.00 25 THR A C 13
ATOM 14957 O O . THR A 1 25 ? 2.530 -4.135 0.651 1.00 0.00 25 THR A O 13
ATOM 14968 N N . ALA A 1 26 ? 1.127 -5.703 1.480 1.00 0.00 26 ALA A N 13
ATOM 14969 C CA . ALA A 1 26 ? 0.399 -4.767 2.319 1.00 0.00 26 ALA A CA 13
ATOM 14970 C C . ALA A 1 26 ? 1.381 -3.769 2.936 1.00 0.00 26 ALA A C 13
ATOM 14971 O O . ALA A 1 26 ? 1.254 -2.562 2.734 1.00 0.00 26 ALA A O 13
ATOM 14978 N N . GLU A 1 27 ? 2.339 -4.310 3.674 1.00 0.00 27 GLU A N 13
ATOM 14979 C CA . GLU A 1 27 ? 3.342 -3.482 4.322 1.00 0.00 27 GLU A CA 13
ATOM 14980 C C . GLU A 1 27 ? 3.747 -2.325 3.406 1.00 0.00 27 GLU A C 13
ATOM 14981 O O . GLU A 1 27 ? 3.593 -1.159 3.768 1.00 0.00 27 GLU A O 13
ATOM 14993 N N . GLN A 1 28 ? 4.256 -2.687 2.237 1.00 0.00 28 GLN A N 13
ATOM 14994 C CA . GLN A 1 28 ? 4.683 -1.693 1.267 1.00 0.00 28 GLN A CA 13
ATOM 14995 C C . GLN A 1 28 ? 3.579 -0.657 1.047 1.00 0.00 28 GLN A C 13
ATOM 14996 O O . GLN A 1 28 ? 3.795 0.537 1.249 1.00 0.00 28 GLN A O 13
ATOM 15010 N N . LYS A 1 29 ? 2.421 -1.151 0.636 1.00 0.00 29 LYS A N 13
ATOM 15011 C CA . LYS A 1 29 ? 1.283 -0.283 0.387 1.00 0.00 29 LYS A CA 13
ATOM 15012 C C . LYS A 1 29 ? 1.027 0.584 1.622 1.00 0.00 29 LYS A C 13
ATOM 15013 O O . LYS A 1 29 ? 0.925 1.805 1.518 1.00 0.00 29 LYS A O 13
ATOM 15032 N N . GLU A 1 30 ? 0.932 -0.083 2.763 1.00 0.00 30 GLU A N 13
ATOM 15033 C CA . GLU A 1 30 ? 0.691 0.611 4.017 1.00 0.00 30 GLU A CA 13
ATOM 15034 C C . GLU A 1 30 ? 1.761 1.680 4.247 1.00 0.00 30 GLU A C 13
ATOM 15035 O O . GLU A 1 30 ? 1.442 2.856 4.413 1.00 0.00 30 GLU A O 13
ATOM 15047 N N . LYS A 1 31 ? 3.008 1.233 4.248 1.00 0.00 31 LYS A N 13
ATOM 15048 C CA . LYS A 1 31 ? 4.127 2.136 4.455 1.00 0.00 31 LYS A CA 13
ATOM 15049 C C . LYS A 1 31 ? 3.962 3.360 3.551 1.00 0.00 31 LYS A C 13
ATOM 15050 O O . LYS A 1 31 ? 4.051 4.495 4.016 1.00 0.00 31 LYS A O 13
ATOM 15069 N N . MET A 1 32 ? 3.726 3.087 2.276 1.00 0.00 32 MET A N 13
ATOM 15070 C CA . MET A 1 32 ? 3.548 4.151 1.303 1.00 0.00 32 MET A CA 13
ATOM 15071 C C . MET A 1 32 ? 2.372 5.052 1.685 1.00 0.00 32 MET A C 13
ATOM 15072 O O . MET A 1 32 ? 2.503 6.275 1.706 1.00 0.00 32 MET A O 13
ATOM 15086 N N . LEU A 1 33 ? 1.249 4.413 1.978 1.00 0.00 33 LEU A N 13
ATOM 15087 C CA . LEU A 1 33 ? 0.050 5.141 2.358 1.00 0.00 33 LEU A CA 13
ATOM 15088 C C . LEU A 1 33 ? 0.424 6.251 3.342 1.00 0.00 33 LEU A C 13
ATOM 15089 O O . LEU A 1 33 ? -0.034 7.385 3.207 1.00 0.00 33 LEU A O 13
ATOM 15105 N N . ALA A 1 34 ? 1.252 5.887 4.310 1.00 0.00 34 ALA A N 13
ATOM 15106 C CA . ALA A 1 34 ? 1.692 6.838 5.316 1.00 0.00 34 ALA A CA 13
ATOM 15107 C C . ALA A 1 34 ? 2.841 7.676 4.751 1.00 0.00 34 ALA A C 13
ATOM 15108 O O . ALA A 1 34 ? 2.753 8.902 4.699 1.00 0.00 34 ALA A O 13
ATOM 15115 N N . PHE A 1 35 ? 3.893 6.981 4.344 1.00 0.00 35 PHE A N 13
ATOM 15116 C CA . PHE A 1 35 ? 5.058 7.646 3.785 1.00 0.00 35 PHE A CA 13
ATOM 15117 C C . PHE A 1 35 ? 4.646 8.840 2.921 1.00 0.00 35 PHE A C 13
ATOM 15118 O O . PHE A 1 35 ? 5.180 9.937 3.078 1.00 0.00 35 PHE A O 13
ATOM 15135 N N . ALA A 1 36 ? 3.701 8.586 2.029 1.00 0.00 36 ALA A N 13
ATOM 15136 C CA . ALA A 1 36 ? 3.212 9.626 1.140 1.00 0.00 36 ALA A CA 13
ATOM 15137 C C . ALA A 1 36 ? 2.548 10.728 1.969 1.00 0.00 36 ALA A C 13
ATOM 15138 O O . ALA A 1 36 ? 2.986 11.877 1.945 1.00 0.00 36 ALA A O 13
ATOM 15145 N N . GLU A 1 37 ? 1.501 10.338 2.682 1.00 0.00 37 GLU A N 13
ATOM 15146 C CA . GLU A 1 37 ? 0.772 11.278 3.516 1.00 0.00 37 GLU A CA 13
ATOM 15147 C C . GLU A 1 37 ? 1.745 12.221 4.228 1.00 0.00 37 GLU A C 13
ATOM 15148 O O . GLU A 1 37 ? 1.424 13.384 4.468 1.00 0.00 37 GLU A O 13
ATOM 15160 N N . ARG A 1 38 ? 2.913 11.683 4.547 1.00 0.00 38 ARG A N 13
ATOM 15161 C CA . ARG A 1 38 ? 3.934 12.462 5.227 1.00 0.00 38 ARG A CA 13
ATOM 15162 C C . ARG A 1 38 ? 4.576 13.457 4.258 1.00 0.00 38 ARG A C 13
ATOM 15163 O O . ARG A 1 38 ? 4.677 14.645 4.559 1.00 0.00 38 ARG A O 13
ATOM 15184 N N . LEU A 1 39 ? 4.994 12.935 3.114 1.00 0.00 39 LEU A N 13
ATOM 15185 C CA . LEU A 1 39 ? 5.623 13.762 2.099 1.00 0.00 39 LEU A CA 13
ATOM 15186 C C . LEU A 1 39 ? 4.558 14.624 1.417 1.00 0.00 39 LEU A C 13
ATOM 15187 O O . LEU A 1 39 ? 4.883 15.510 0.629 1.00 0.00 39 LEU A O 13
ATOM 15203 N N . GLY A 1 40 ? 3.308 14.332 1.745 1.00 0.00 40 GLY A N 13
ATOM 15204 C CA . GLY A 1 40 ? 2.193 15.069 1.174 1.00 0.00 40 GLY A CA 13
ATOM 15205 C C . GLY A 1 40 ? 1.885 14.585 -0.244 1.00 0.00 40 GLY A C 13
ATOM 15206 O O . GLY A 1 40 ? 1.350 15.336 -1.058 1.00 0.00 40 GLY A O 13
ATOM 15210 N N . TRP A 1 41 ? 2.235 13.332 -0.497 1.00 0.00 41 TRP A N 13
ATOM 15211 C CA . TRP A 1 41 ? 2.002 12.739 -1.802 1.00 0.00 41 TRP A CA 13
ATOM 15212 C C . TRP A 1 41 ? 2.891 13.462 -2.816 1.00 0.00 41 TRP A C 13
ATOM 15213 O O . TRP A 1 41 ? 2.550 13.552 -3.994 1.00 0.00 41 TRP A O 13
ATOM 15234 N N . ARG A 1 42 ? 4.015 13.960 -2.320 1.00 0.00 42 ARG A N 13
ATOM 15235 C CA . ARG A 1 42 ? 4.956 14.672 -3.168 1.00 0.00 42 ARG A CA 13
ATOM 15236 C C . ARG A 1 42 ? 6.391 14.409 -2.706 1.00 0.00 42 ARG A C 13
ATOM 15237 O O . ARG A 1 42 ? 6.659 14.341 -1.508 1.00 0.00 42 ARG A O 13
ATOM 15258 N N . ILE A 1 43 ? 7.275 14.267 -3.682 1.00 0.00 43 ILE A N 13
ATOM 15259 C CA . ILE A 1 43 ? 8.676 14.012 -3.392 1.00 0.00 43 ILE A CA 13
ATOM 15260 C C . ILE A 1 43 ? 9.524 15.159 -3.946 1.00 0.00 43 ILE A C 13
ATOM 15261 O O . ILE A 1 43 ? 9.428 15.492 -5.126 1.00 0.00 43 ILE A O 13
ATOM 15277 N N . GLN A 1 44 ? 10.335 15.731 -3.068 1.00 0.00 44 GLN A N 13
ATOM 15278 C CA . GLN A 1 44 ? 11.199 16.833 -3.455 1.00 0.00 44 GLN A CA 13
ATOM 15279 C C . GLN A 1 44 ? 12.661 16.487 -3.166 1.00 0.00 44 GLN A C 13
ATOM 15280 O O . GLN A 1 44 ? 12.970 15.366 -2.766 1.00 0.00 44 GLN A O 13
ATOM 15294 N N . LYS A 1 45 ? 13.522 17.471 -3.382 1.00 0.00 45 LYS A N 13
ATOM 15295 C CA . LYS A 1 45 ? 14.945 17.285 -3.151 1.00 0.00 45 LYS A CA 13
ATOM 15296 C C . LYS A 1 45 ? 15.173 16.908 -1.686 1.00 0.00 45 LYS A C 13
ATOM 15297 O O . LYS A 1 45 ? 16.078 16.134 -1.374 1.00 0.00 45 LYS A O 13
ATOM 15316 N N . HIS A 1 46 ? 14.338 17.472 -0.825 1.00 0.00 46 HIS A N 13
ATOM 15317 C CA . HIS A 1 46 ? 14.438 17.205 0.600 1.00 0.00 46 HIS A CA 13
ATOM 15318 C C . HIS A 1 46 ? 14.078 15.743 0.874 1.00 0.00 46 HIS A C 13
ATOM 15319 O O . HIS A 1 46 ? 14.690 15.099 1.724 1.00 0.00 46 HIS A O 13
ATOM 15333 N N . ASP A 1 47 ? 13.086 15.264 0.139 1.00 0.00 47 ASP A N 13
ATOM 15334 C CA . ASP A 1 47 ? 12.637 13.890 0.292 1.00 0.00 47 ASP A CA 13
ATOM 15335 C C . ASP A 1 47 ? 13.520 12.972 -0.555 1.00 0.00 47 ASP A C 13
ATOM 15336 O O . ASP A 1 47 ? 13.016 12.182 -1.351 1.00 0.00 47 ASP A O 13
ATOM 15345 N N . ASP A 1 48 ? 14.823 13.106 -0.353 1.00 0.00 48 ASP A N 13
ATOM 15346 C CA . ASP A 1 48 ? 15.781 12.298 -1.088 1.00 0.00 48 ASP A CA 13
ATOM 15347 C C . ASP A 1 48 ? 16.152 11.070 -0.254 1.00 0.00 48 ASP A C 13
ATOM 15348 O O . ASP A 1 48 ? 15.909 9.937 -0.667 1.00 0.00 48 ASP A O 13
ATOM 15357 N N . VAL A 1 49 ? 16.735 11.337 0.906 1.00 0.00 49 VAL A N 13
ATOM 15358 C CA . VAL A 1 49 ? 17.143 10.268 1.802 1.00 0.00 49 VAL A CA 13
ATOM 15359 C C . VAL A 1 49 ? 15.909 9.474 2.237 1.00 0.00 49 VAL A C 13
ATOM 15360 O O . VAL A 1 49 ? 15.876 8.252 2.108 1.00 0.00 49 VAL A O 13
ATOM 15373 N N . ALA A 1 50 ? 14.924 10.203 2.742 1.00 0.00 50 ALA A N 13
ATOM 15374 C CA . ALA A 1 50 ? 13.692 9.582 3.197 1.00 0.00 50 ALA A CA 13
ATOM 15375 C C . ALA A 1 50 ? 13.222 8.566 2.153 1.00 0.00 50 ALA A C 13
ATOM 15376 O O . ALA A 1 50 ? 12.692 7.513 2.502 1.00 0.00 50 ALA A O 13
ATOM 15383 N N . VAL A 1 51 ? 13.435 8.919 0.894 1.00 0.00 51 VAL A N 13
ATOM 15384 C CA . VAL A 1 51 ? 13.040 8.050 -0.203 1.00 0.00 51 VAL A CA 13
ATOM 15385 C C . VAL A 1 51 ? 13.956 6.825 -0.232 1.00 0.00 51 VAL A C 13
ATOM 15386 O O . VAL A 1 51 ? 13.486 5.697 -0.373 1.00 0.00 51 VAL A O 13
ATOM 15399 N N . GLU A 1 52 ? 15.248 7.088 -0.098 1.00 0.00 52 GLU A N 13
ATOM 15400 C CA . GLU A 1 52 ? 16.234 6.021 -0.107 1.00 0.00 52 GLU A CA 13
ATOM 15401 C C . GLU A 1 52 ? 16.045 5.113 1.109 1.00 0.00 52 GLU A C 13
ATOM 15402 O O . GLU A 1 52 ? 16.194 3.896 1.009 1.00 0.00 52 GLU A O 13
ATOM 15414 N N . GLN A 1 53 ? 15.719 5.739 2.230 1.00 0.00 53 GLN A N 13
ATOM 15415 C CA . GLN A 1 53 ? 15.508 5.002 3.465 1.00 0.00 53 GLN A CA 13
ATOM 15416 C C . GLN A 1 53 ? 14.294 4.080 3.332 1.00 0.00 53 GLN A C 13
ATOM 15417 O O . GLN A 1 53 ? 14.312 2.950 3.817 1.00 0.00 53 GLN A O 13
ATOM 15431 N N . PHE A 1 54 ? 13.268 4.597 2.672 1.00 0.00 54 PHE A N 13
ATOM 15432 C CA . PHE A 1 54 ? 12.048 3.835 2.469 1.00 0.00 54 PHE A CA 13
ATOM 15433 C C . PHE A 1 54 ? 12.309 2.603 1.600 1.00 0.00 54 PHE A C 13
ATOM 15434 O O . PHE A 1 54 ? 11.913 1.493 1.955 1.00 0.00 54 PHE A O 13
ATOM 15451 N N . CYS A 1 55 ? 12.974 2.839 0.479 1.00 0.00 55 CYS A N 13
ATOM 15452 C CA . CYS A 1 55 ? 13.292 1.763 -0.444 1.00 0.00 55 CYS A CA 13
ATOM 15453 C C . CYS A 1 55 ? 14.156 0.738 0.294 1.00 0.00 55 CYS A C 13
ATOM 15454 O O . CYS A 1 55 ? 13.885 -0.461 0.241 1.00 0.00 55 CYS A O 13
ATOM 15462 N N . ALA A 1 56 ? 15.179 1.248 0.965 1.00 0.00 56 ALA A N 13
ATOM 15463 C CA . ALA A 1 56 ? 16.084 0.392 1.713 1.00 0.00 56 ALA A CA 13
ATOM 15464 C C . ALA A 1 56 ? 15.272 -0.535 2.620 1.00 0.00 56 ALA A C 13
ATOM 15465 O O . ALA A 1 56 ? 15.749 -1.596 3.016 1.00 0.00 56 ALA A O 13
ATOM 15472 N N . GLU A 1 57 ? 14.057 -0.099 2.921 1.00 0.00 57 GLU A N 13
ATOM 15473 C CA . GLU A 1 57 ? 13.174 -0.876 3.774 1.00 0.00 57 GLU A CA 13
ATOM 15474 C C . GLU A 1 57 ? 12.226 -1.724 2.923 1.00 0.00 57 GLU A C 13
ATOM 15475 O O . GLU A 1 57 ? 12.376 -2.942 2.848 1.00 0.00 57 GLU A O 13
ATOM 15487 N N . THR A 1 58 ? 11.270 -1.045 2.304 1.00 0.00 58 THR A N 13
ATOM 15488 C CA . THR A 1 58 ? 10.298 -1.721 1.462 1.00 0.00 58 THR A CA 13
ATOM 15489 C C . THR A 1 58 ? 10.981 -2.307 0.224 1.00 0.00 58 THR A C 13
ATOM 15490 O O . THR A 1 58 ? 10.841 -3.496 -0.062 1.00 0.00 58 THR A O 13
ATOM 15501 N N . GLY A 1 59 ? 11.704 -1.447 -0.477 1.00 0.00 59 GLY A N 13
ATOM 15502 C CA . GLY A 1 59 ? 12.409 -1.864 -1.677 1.00 0.00 59 GLY A CA 13
ATOM 15503 C C . GLY A 1 59 ? 11.766 -1.262 -2.928 1.00 0.00 59 GLY A C 13
ATOM 15504 O O . GLY A 1 59 ? 12.123 -1.621 -4.048 1.00 0.00 59 GLY A O 13
ATOM 15508 N N . VAL A 1 60 ? 10.829 -0.355 -2.694 1.00 0.00 60 VAL A N 13
ATOM 15509 C CA . VAL A 1 60 ? 10.133 0.301 -3.788 1.00 0.00 60 VAL A CA 13
ATOM 15510 C C . VAL A 1 60 ? 11.084 1.283 -4.475 1.00 0.00 60 VAL A C 13
ATOM 15511 O O . VAL A 1 60 ? 11.900 1.927 -3.817 1.00 0.00 60 VAL A O 13
ATOM 15524 N N . ARG A 1 61 ? 10.946 1.368 -5.791 1.00 0.00 61 ARG A N 13
ATOM 15525 C CA . ARG A 1 61 ? 11.783 2.261 -6.574 1.00 0.00 61 ARG A CA 13
ATOM 15526 C C . ARG A 1 61 ? 11.206 3.678 -6.560 1.00 0.00 61 ARG A C 13
ATOM 15527 O O . ARG A 1 61 ? 10.008 3.866 -6.767 1.00 0.00 61 ARG A O 13
ATOM 15548 N N . ARG A 1 62 ? 12.085 4.638 -6.314 1.00 0.00 62 ARG A N 13
ATOM 15549 C CA . ARG A 1 62 ? 11.679 6.032 -6.270 1.00 0.00 62 ARG A CA 13
ATOM 15550 C C . ARG A 1 62 ? 10.623 6.311 -7.343 1.00 0.00 62 ARG A C 13
ATOM 15551 O O . ARG A 1 62 ? 9.592 6.918 -7.060 1.00 0.00 62 ARG A O 13
ATOM 15572 N N . GLN A 1 63 ? 10.918 5.854 -8.551 1.00 0.00 63 GLN A N 13
ATOM 15573 C CA . GLN A 1 63 ? 10.008 6.046 -9.666 1.00 0.00 63 GLN A CA 13
ATOM 15574 C C . GLN A 1 63 ? 8.670 5.360 -9.385 1.00 0.00 63 GLN A C 13
ATOM 15575 O O . GLN A 1 63 ? 7.610 5.949 -9.589 1.00 0.00 63 GLN A O 13
ATOM 15589 N N . VAL A 1 64 ? 8.762 4.123 -8.919 1.00 0.00 64 VAL A N 13
ATOM 15590 C CA . VAL A 1 64 ? 7.572 3.349 -8.607 1.00 0.00 64 VAL A CA 13
ATOM 15591 C C . VAL A 1 64 ? 6.831 4.010 -7.443 1.00 0.00 64 VAL A C 13
ATOM 15592 O O . VAL A 1 64 ? 5.614 4.182 -7.495 1.00 0.00 64 VAL A O 13
ATOM 15605 N N . LEU A 1 65 ? 7.596 4.362 -6.419 1.00 0.00 65 LEU A N 13
ATOM 15606 C CA . LEU A 1 65 ? 7.027 4.999 -5.244 1.00 0.00 65 LEU A CA 13
ATOM 15607 C C . LEU A 1 65 ? 6.409 6.340 -5.646 1.00 0.00 65 LEU A C 13
ATOM 15608 O O . LEU A 1 65 ? 5.247 6.608 -5.344 1.00 0.00 65 LEU A O 13
ATOM 15624 N N . LYS A 1 66 ? 7.215 7.148 -6.320 1.00 0.00 66 LYS A N 13
ATOM 15625 C CA . LYS A 1 66 ? 6.762 8.455 -6.766 1.00 0.00 66 LYS A CA 13
ATOM 15626 C C . LYS A 1 66 ? 5.508 8.289 -7.626 1.00 0.00 66 LYS A C 13
ATOM 15627 O O . LYS A 1 66 ? 4.485 8.922 -7.368 1.00 0.00 66 LYS A O 13
ATOM 15646 N N . ILE A 1 67 ? 5.627 7.434 -8.632 1.00 0.00 67 ILE A N 13
ATOM 15647 C CA . ILE A 1 67 ? 4.515 7.178 -9.531 1.00 0.00 67 ILE A CA 13
ATOM 15648 C C . ILE A 1 67 ? 3.344 6.597 -8.736 1.00 0.00 67 ILE A C 13
ATOM 15649 O O . ILE A 1 67 ? 2.190 6.942 -8.982 1.00 0.00 67 ILE A O 13
ATOM 15665 N N . TRP A 1 68 ? 3.683 5.725 -7.797 1.00 0.00 68 TRP A N 13
ATOM 15666 C CA . TRP A 1 68 ? 2.675 5.093 -6.964 1.00 0.00 68 TRP A CA 13
ATOM 15667 C C . TRP A 1 68 ? 1.798 6.194 -6.365 1.00 0.00 68 TRP A C 13
ATOM 15668 O O . TRP A 1 68 ? 0.572 6.120 -6.427 1.00 0.00 68 TRP A O 13
ATOM 15689 N N . MET A 1 69 ? 2.462 7.191 -5.797 1.00 0.00 69 MET A N 13
ATOM 15690 C CA . MET A 1 69 ? 1.759 8.307 -5.187 1.00 0.00 69 MET A CA 13
ATOM 15691 C C . MET A 1 69 ? 0.960 9.088 -6.232 1.00 0.00 69 MET A C 13
ATOM 15692 O O . MET A 1 69 ? -0.234 9.329 -6.054 1.00 0.00 69 MET A O 13
ATOM 15706 N N . HIS A 1 70 ? 1.649 9.463 -7.299 1.00 0.00 70 HIS A N 13
ATOM 15707 C CA . HIS A 1 70 ? 1.019 10.213 -8.372 1.00 0.00 70 HIS A CA 13
ATOM 15708 C C . HIS A 1 70 ? -0.271 9.510 -8.800 1.00 0.00 70 HIS A C 13
ATOM 15709 O O . HIS A 1 70 ? -1.290 10.160 -9.030 1.00 0.00 70 HIS A O 13
ATOM 15723 N N . ASN A 1 71 ? -0.185 8.191 -8.895 1.00 0.00 71 ASN A N 13
ATOM 15724 C CA . ASN A 1 71 ? -1.333 7.393 -9.291 1.00 0.00 71 ASN A CA 13
ATOM 15725 C C . ASN A 1 71 ? -2.375 7.415 -8.171 1.00 0.00 71 ASN A C 13
ATOM 15726 O O . ASN A 1 71 ? -3.569 7.267 -8.427 1.00 0.00 71 ASN A O 13
ATOM 15737 N N . ASN A 1 72 ? -1.885 7.601 -6.954 1.00 0.00 72 ASN A N 13
ATOM 15738 C CA . ASN A 1 72 ? -2.760 7.644 -5.794 1.00 0.00 72 ASN A CA 13
ATOM 15739 C C . ASN A 1 72 ? -3.447 9.009 -5.730 1.00 0.00 72 ASN A C 13
ATOM 15740 O O . ASN A 1 72 ? -4.635 9.125 -6.025 1.00 0.00 72 ASN A O 13
ATOM 15751 N N . LYS A 1 73 ? -2.670 10.009 -5.341 1.00 0.00 73 LYS A N 13
ATOM 15752 C CA . LYS A 1 73 ? -3.188 11.362 -5.234 1.00 0.00 73 LYS A CA 13
ATOM 15753 C C . LYS A 1 73 ? -4.028 11.681 -6.472 1.00 0.00 73 LYS A C 13
ATOM 15754 O O . LYS A 1 73 ? -3.709 11.238 -7.574 1.00 0.00 73 LYS A O 13
ATOM 15773 N N . ASN A 1 74 ? -5.086 12.448 -6.249 1.00 0.00 74 ASN A N 13
ATOM 15774 C CA . ASN A 1 74 ? -5.974 12.832 -7.333 1.00 0.00 74 ASN A CA 13
ATOM 15775 C C . ASN A 1 74 ? -7.203 13.537 -6.755 1.00 0.00 74 ASN A C 13
ATOM 15776 O O . ASN A 1 74 ? -7.326 13.680 -5.540 1.00 0.00 74 ASN A O 13
ATOM 15787 N N . SER A 1 75 ? -8.081 13.958 -7.653 1.00 0.00 75 SER A N 13
ATOM 15788 C CA . SER A 1 75 ? -9.295 14.645 -7.248 1.00 0.00 75 SER A CA 13
ATOM 15789 C C . SER A 1 75 ? -10.061 15.126 -8.481 1.00 0.00 75 SER A C 13
ATOM 15790 O O . SER A 1 75 ? -9.679 14.824 -9.611 1.00 0.00 75 SER A O 13
ATOM 15798 N N . GLY A 1 76 ? -11.129 15.867 -8.224 1.00 0.00 76 GLY A N 13
ATOM 15799 C CA . GLY A 1 76 ? -11.952 16.393 -9.299 1.00 0.00 76 GLY A CA 13
ATOM 15800 C C . GLY A 1 76 ? -12.082 15.378 -10.437 1.00 0.00 76 GLY A C 13
ATOM 15801 O O . GLY A 1 76 ? -11.246 15.340 -11.338 1.00 0.00 76 GLY A O 13
ATOM 15805 N N . PRO A 1 77 ? -13.165 14.560 -10.356 1.00 0.00 77 PRO A N 13
ATOM 15806 C CA . PRO A 1 77 ? -13.415 13.548 -11.368 1.00 0.00 77 PRO A CA 13
ATOM 15807 C C . PRO A 1 77 ? -13.945 14.180 -12.657 1.00 0.00 77 PRO A C 13
ATOM 15808 O O . PRO A 1 77 ? -13.395 13.956 -13.734 1.00 0.00 77 PRO A O 13
ATOM 15819 N N . SER A 1 78 ? -15.008 14.957 -12.504 1.00 0.00 78 SER A N 13
ATOM 15820 C CA . SER A 1 78 ? -15.618 15.623 -13.642 1.00 0.00 78 SER A CA 13
ATOM 15821 C C . SER A 1 78 ? -14.966 16.990 -13.859 1.00 0.00 78 SER A C 13
ATOM 15822 O O . SER A 1 78 ? -14.694 17.712 -12.901 1.00 0.00 78 SER A O 13
ATOM 15830 N N . SER A 1 79 ? -14.735 17.305 -15.125 1.00 0.00 79 SER A N 13
ATOM 15831 C CA . SER A 1 79 ? -14.120 18.572 -15.481 1.00 0.00 79 SER A CA 13
ATOM 15832 C C . SER A 1 79 ? -13.842 18.616 -16.985 1.00 0.00 79 SER A C 13
ATOM 15833 O O . SER A 1 79 ? -14.036 19.647 -17.626 1.00 0.00 79 SER A O 13
ATOM 15841 N N . GLY A 1 80 ? -13.392 17.483 -17.504 1.00 0.00 80 GLY A N 13
ATOM 15842 C CA . GLY A 1 80 ? -13.085 17.378 -18.920 1.00 0.00 80 GLY A CA 13
ATOM 15843 C C . GLY A 1 80 ? -12.471 16.016 -19.249 1.00 0.00 80 GLY A C 13
ATOM 15844 O O . GLY A 1 80 ? -11.743 15.447 -18.438 1.00 0.00 80 GLY A O 13
ATOM 15848 N N . GLY A 1 1 ? 18.600 -6.141 1.400 1.00 0.00 1 GLY A N 14
ATOM 15849 C CA . GLY A 1 1 ? 19.221 -5.121 0.573 1.00 0.00 1 GLY A CA 14
ATOM 15850 C C . GLY A 1 1 ? 19.487 -5.647 -0.839 1.00 0.00 1 GLY A C 14
ATOM 15851 O O . GLY A 1 1 ? 19.678 -6.846 -1.033 1.00 0.00 1 GLY A O 14
ATOM 15855 N N . SER A 1 2 ? 19.490 -4.723 -1.789 1.00 0.00 2 SER A N 14
ATOM 15856 C CA . SER A 1 2 ? 19.729 -5.079 -3.178 1.00 0.00 2 SER A CA 14
ATOM 15857 C C . SER A 1 2 ? 20.115 -3.833 -3.978 1.00 0.00 2 SER A C 14
ATOM 15858 O O . SER A 1 2 ? 19.580 -2.750 -3.745 1.00 0.00 2 SER A O 14
ATOM 15866 N N . SER A 1 3 ? 21.042 -4.028 -4.904 1.00 0.00 3 SER A N 14
ATOM 15867 C CA . SER A 1 3 ? 21.507 -2.934 -5.740 1.00 0.00 3 SER A CA 14
ATOM 15868 C C . SER A 1 3 ? 22.347 -3.479 -6.896 1.00 0.00 3 SER A C 14
ATOM 15869 O O . SER A 1 3 ? 23.244 -4.294 -6.686 1.00 0.00 3 SER A O 14
ATOM 15877 N N . GLY A 1 4 ? 22.028 -3.006 -8.092 1.00 0.00 4 GLY A N 14
ATOM 15878 C CA . GLY A 1 4 ? 22.743 -3.436 -9.282 1.00 0.00 4 GLY A CA 14
ATOM 15879 C C . GLY A 1 4 ? 21.777 -3.684 -10.442 1.00 0.00 4 GLY A C 14
ATOM 15880 O O . GLY A 1 4 ? 21.835 -2.998 -11.461 1.00 0.00 4 GLY A O 14
ATOM 15884 N N . SER A 1 5 ? 20.910 -4.667 -10.249 1.00 0.00 5 SER A N 14
ATOM 15885 C CA . SER A 1 5 ? 19.932 -5.014 -11.266 1.00 0.00 5 SER A CA 14
ATOM 15886 C C . SER A 1 5 ? 19.250 -3.749 -11.789 1.00 0.00 5 SER A C 14
ATOM 15887 O O . SER A 1 5 ? 18.573 -3.049 -11.037 1.00 0.00 5 SER A O 14
ATOM 15895 N N . SER A 1 6 ? 19.450 -3.495 -13.074 1.00 0.00 6 SER A N 14
ATOM 15896 C CA . SER A 1 6 ? 18.862 -2.326 -13.706 1.00 0.00 6 SER A CA 14
ATOM 15897 C C . SER A 1 6 ? 19.434 -1.051 -13.084 1.00 0.00 6 SER A C 14
ATOM 15898 O O . SER A 1 6 ? 19.865 -1.058 -11.932 1.00 0.00 6 SER A O 14
ATOM 15906 N N . GLY A 1 7 ? 19.418 0.013 -13.873 1.00 0.00 7 GLY A N 14
ATOM 15907 C CA . GLY A 1 7 ? 19.930 1.293 -13.414 1.00 0.00 7 GLY A CA 14
ATOM 15908 C C . GLY A 1 7 ? 18.894 2.022 -12.556 1.00 0.00 7 GLY A C 14
ATOM 15909 O O . GLY A 1 7 ? 18.246 1.412 -11.706 1.00 0.00 7 GLY A O 14
ATOM 15913 N N . SER A 1 8 ? 18.769 3.317 -12.808 1.00 0.00 8 SER A N 14
ATOM 15914 C CA . SER A 1 8 ? 17.823 4.135 -12.070 1.00 0.00 8 SER A CA 14
ATOM 15915 C C . SER A 1 8 ? 16.878 4.847 -13.040 1.00 0.00 8 SER A C 14
ATOM 15916 O O . SER A 1 8 ? 15.672 4.912 -12.803 1.00 0.00 8 SER A O 14
ATOM 15924 N N . ASN A 1 9 ? 17.460 5.363 -14.112 1.00 0.00 9 ASN A N 14
ATOM 15925 C CA . ASN A 1 9 ? 16.685 6.067 -15.119 1.00 0.00 9 ASN A CA 14
ATOM 15926 C C . ASN A 1 9 ? 16.881 5.386 -16.475 1.00 0.00 9 ASN A C 14
ATOM 15927 O O . ASN A 1 9 ? 17.901 5.588 -17.134 1.00 0.00 9 ASN A O 14
ATOM 15938 N N . PRO A 1 10 ? 15.862 4.573 -16.863 1.00 0.00 10 PRO A N 14
ATOM 15939 C CA . PRO A 1 10 ? 15.913 3.862 -18.129 1.00 0.00 10 PRO A CA 14
ATOM 15940 C C . PRO A 1 10 ? 15.649 4.809 -19.301 1.00 0.00 10 PRO A C 14
ATOM 15941 O O . PRO A 1 10 ? 16.451 4.893 -20.230 1.00 0.00 10 PRO A O 14
ATOM 15952 N N . SER A 1 11 ? 14.521 5.500 -19.220 1.00 0.00 11 SER A N 14
ATOM 15953 C CA . SER A 1 11 ? 14.141 6.438 -20.263 1.00 0.00 11 SER A CA 14
ATOM 15954 C C . SER A 1 11 ? 13.436 7.648 -19.646 1.00 0.00 11 SER A C 14
ATOM 15955 O O . SER A 1 11 ? 13.131 7.653 -18.454 1.00 0.00 11 SER A O 14
ATOM 15963 N N . SER A 1 12 ? 13.197 8.645 -20.486 1.00 0.00 12 SER A N 14
ATOM 15964 C CA . SER A 1 12 ? 12.533 9.857 -20.038 1.00 0.00 12 SER A CA 14
ATOM 15965 C C . SER A 1 12 ? 11.020 9.640 -19.993 1.00 0.00 12 SER A C 14
ATOM 15966 O O . SER A 1 12 ? 10.399 9.783 -18.941 1.00 0.00 12 SER A O 14
ATOM 15974 N N . SER A 1 13 ? 10.469 9.297 -21.149 1.00 0.00 13 SER A N 14
ATOM 15975 C CA . SER A 1 13 ? 9.040 9.058 -21.255 1.00 0.00 13 SER A CA 14
ATOM 15976 C C . SER A 1 13 ? 8.765 7.988 -22.314 1.00 0.00 13 SER A C 14
ATOM 15977 O O . SER A 1 13 ? 8.214 6.932 -22.006 1.00 0.00 13 SER A O 14
ATOM 15985 N N . GLY A 1 14 ? 9.163 8.298 -23.539 1.00 0.00 14 GLY A N 14
ATOM 15986 C CA . GLY A 1 14 ? 8.967 7.376 -24.645 1.00 0.00 14 GLY A CA 14
ATOM 15987 C C . GLY A 1 14 ? 7.504 6.939 -24.741 1.00 0.00 14 GLY A C 14
ATOM 15988 O O . GLY A 1 14 ? 6.615 7.768 -24.930 1.00 0.00 14 GLY A O 14
ATOM 15992 N N . GLY A 1 15 ? 7.299 5.637 -24.606 1.00 0.00 15 GLY A N 14
ATOM 15993 C CA . GLY A 1 15 ? 5.959 5.079 -24.676 1.00 0.00 15 GLY A CA 14
ATOM 15994 C C . GLY A 1 15 ? 5.308 5.042 -23.291 1.00 0.00 15 GLY A C 14
ATOM 15995 O O . GLY A 1 15 ? 4.553 5.944 -22.932 1.00 0.00 15 GLY A O 14
ATOM 15999 N N . THR A 1 16 ? 5.624 3.989 -22.552 1.00 0.00 16 THR A N 14
ATOM 16000 C CA . THR A 1 16 ? 5.080 3.823 -21.215 1.00 0.00 16 THR A CA 14
ATOM 16001 C C . THR A 1 16 ? 5.728 4.816 -20.248 1.00 0.00 16 THR A C 14
ATOM 16002 O O . THR A 1 16 ? 6.778 5.382 -20.545 1.00 0.00 16 THR A O 14
ATOM 16013 N N . THR A 1 17 ? 5.074 4.997 -19.110 1.00 0.00 17 THR A N 14
ATOM 16014 C CA . THR A 1 17 ? 5.573 5.911 -18.097 1.00 0.00 17 THR A CA 14
ATOM 16015 C C . THR A 1 17 ? 4.822 5.710 -16.780 1.00 0.00 17 THR A C 14
ATOM 16016 O O . THR A 1 17 ? 5.437 5.608 -15.719 1.00 0.00 17 THR A O 14
ATOM 16027 N N . LYS A 1 18 ? 3.502 5.658 -16.890 1.00 0.00 18 LYS A N 14
ATOM 16028 C CA . LYS A 1 18 ? 2.661 5.471 -15.720 1.00 0.00 18 LYS A CA 14
ATOM 16029 C C . LYS A 1 18 ? 1.824 4.203 -15.897 1.00 0.00 18 LYS A C 14
ATOM 16030 O O . LYS A 1 18 ? 0.637 4.188 -15.576 1.00 0.00 18 LYS A O 14
ATOM 16049 N N . ARG A 1 19 ? 2.476 3.168 -16.408 1.00 0.00 19 ARG A N 14
ATOM 16050 C CA . ARG A 1 19 ? 1.807 1.898 -16.632 1.00 0.00 19 ARG A CA 14
ATOM 16051 C C . ARG A 1 19 ? 2.799 0.743 -16.487 1.00 0.00 19 ARG A C 14
ATOM 16052 O O . ARG A 1 19 ? 3.323 0.241 -17.481 1.00 0.00 19 ARG A O 14
ATOM 16073 N N . PHE A 1 20 ? 3.028 0.354 -15.242 1.00 0.00 20 PHE A N 14
ATOM 16074 C CA . PHE A 1 20 ? 3.948 -0.734 -14.954 1.00 0.00 20 PHE A CA 14
ATOM 16075 C C . PHE A 1 20 ? 3.267 -1.824 -14.125 1.00 0.00 20 PHE A C 14
ATOM 16076 O O . PHE A 1 20 ? 2.414 -1.530 -13.288 1.00 0.00 20 PHE A O 14
ATOM 16093 N N . ARG A 1 21 ? 3.668 -3.059 -14.386 1.00 0.00 21 ARG A N 14
ATOM 16094 C CA . ARG A 1 21 ? 3.107 -4.195 -13.674 1.00 0.00 21 ARG A CA 14
ATOM 16095 C C . ARG A 1 21 ? 3.978 -4.547 -12.466 1.00 0.00 21 ARG A C 14
ATOM 16096 O O . ARG A 1 21 ? 4.946 -5.296 -12.592 1.00 0.00 21 ARG A O 14
ATOM 16117 N N . THR A 1 22 ? 3.602 -3.991 -11.324 1.00 0.00 22 THR A N 14
ATOM 16118 C CA . THR A 1 22 ? 4.337 -4.237 -10.095 1.00 0.00 22 THR A CA 14
ATOM 16119 C C . THR A 1 22 ? 3.424 -4.876 -9.046 1.00 0.00 22 THR A C 14
ATOM 16120 O O . THR A 1 22 ? 2.234 -4.571 -8.986 1.00 0.00 22 THR A O 14
ATOM 16131 N N . LYS A 1 23 ? 4.016 -5.750 -8.246 1.00 0.00 23 LYS A N 14
ATOM 16132 C CA . LYS A 1 23 ? 3.271 -6.434 -7.203 1.00 0.00 23 LYS A CA 14
ATOM 16133 C C . LYS A 1 23 ? 3.964 -6.211 -5.857 1.00 0.00 23 LYS A C 14
ATOM 16134 O O . LYS A 1 23 ? 5.136 -6.546 -5.695 1.00 0.00 23 LYS A O 14
ATOM 16153 N N . PHE A 1 24 ? 3.209 -5.646 -4.926 1.00 0.00 24 PHE A N 14
ATOM 16154 C CA . PHE A 1 24 ? 3.737 -5.374 -3.599 1.00 0.00 24 PHE A CA 14
ATOM 16155 C C . PHE A 1 24 ? 2.893 -6.060 -2.523 1.00 0.00 24 PHE A C 14
ATOM 16156 O O . PHE A 1 24 ? 1.835 -6.614 -2.818 1.00 0.00 24 PHE A O 14
ATOM 16173 N N . THR A 1 25 ? 3.393 -6.002 -1.297 1.00 0.00 25 THR A N 14
ATOM 16174 C CA . THR A 1 25 ? 2.699 -6.610 -0.176 1.00 0.00 25 THR A CA 14
ATOM 16175 C C . THR A 1 25 ? 1.979 -5.542 0.650 1.00 0.00 25 THR A C 14
ATOM 16176 O O . THR A 1 25 ? 2.397 -4.385 0.674 1.00 0.00 25 THR A O 14
ATOM 16187 N N . ALA A 1 26 ? 0.910 -5.967 1.306 1.00 0.00 26 ALA A N 14
ATOM 16188 C CA . ALA A 1 26 ? 0.128 -5.061 2.131 1.00 0.00 26 ALA A CA 14
ATOM 16189 C C . ALA A 1 26 ? 1.072 -4.120 2.882 1.00 0.00 26 ALA A C 14
ATOM 16190 O O . ALA A 1 26 ? 0.980 -2.902 2.742 1.00 0.00 26 ALA A O 14
ATOM 16197 N N . GLU A 1 27 ? 1.957 -4.721 3.664 1.00 0.00 27 GLU A N 14
ATOM 16198 C CA . GLU A 1 27 ? 2.917 -3.952 4.438 1.00 0.00 27 GLU A CA 14
ATOM 16199 C C . GLU A 1 27 ? 3.380 -2.729 3.643 1.00 0.00 27 GLU A C 14
ATOM 16200 O O . GLU A 1 27 ? 3.223 -1.595 4.094 1.00 0.00 27 GLU A O 14
ATOM 16212 N N . GLN A 1 28 ? 3.943 -3.001 2.475 1.00 0.00 28 GLN A N 14
ATOM 16213 C CA . GLN A 1 28 ? 4.430 -1.937 1.614 1.00 0.00 28 GLN A CA 14
ATOM 16214 C C . GLN A 1 28 ? 3.339 -0.887 1.397 1.00 0.00 28 GLN A C 14
ATOM 16215 O O . GLN A 1 28 ? 3.531 0.287 1.708 1.00 0.00 28 GLN A O 14
ATOM 16229 N N . LYS A 1 29 ? 2.216 -1.348 0.864 1.00 0.00 29 LYS A N 14
ATOM 16230 C CA . LYS A 1 29 ? 1.094 -0.463 0.602 1.00 0.00 29 LYS A CA 14
ATOM 16231 C C . LYS A 1 29 ? 0.830 0.398 1.838 1.00 0.00 29 LYS A C 14
ATOM 16232 O O . LYS A 1 29 ? 0.594 1.600 1.723 1.00 0.00 29 LYS A O 14
ATOM 16251 N N . GLU A 1 30 ? 0.877 -0.250 2.993 1.00 0.00 30 GLU A N 14
ATOM 16252 C CA . GLU A 1 30 ? 0.645 0.442 4.250 1.00 0.00 30 GLU A CA 14
ATOM 16253 C C . GLU A 1 30 ? 1.736 1.488 4.488 1.00 0.00 30 GLU A C 14
ATOM 16254 O O . GLU A 1 30 ? 1.438 2.645 4.784 1.00 0.00 30 GLU A O 14
ATOM 16266 N N . LYS A 1 31 ? 2.977 1.045 4.351 1.00 0.00 31 LYS A N 14
ATOM 16267 C CA . LYS A 1 31 ? 4.114 1.928 4.548 1.00 0.00 31 LYS A CA 14
ATOM 16268 C C . LYS A 1 31 ? 3.963 3.155 3.647 1.00 0.00 31 LYS A C 14
ATOM 16269 O O . LYS A 1 31 ? 4.031 4.289 4.119 1.00 0.00 31 LYS A O 14
ATOM 16288 N N . MET A 1 32 ? 3.761 2.887 2.365 1.00 0.00 32 MET A N 14
ATOM 16289 C CA . MET A 1 32 ? 3.600 3.955 1.393 1.00 0.00 32 MET A CA 14
ATOM 16290 C C . MET A 1 32 ? 2.392 4.829 1.735 1.00 0.00 32 MET A C 14
ATOM 16291 O O . MET A 1 32 ? 2.491 6.055 1.744 1.00 0.00 32 MET A O 14
ATOM 16305 N N . LEU A 1 33 ? 1.279 4.164 2.007 1.00 0.00 33 LEU A N 14
ATOM 16306 C CA . LEU A 1 33 ? 0.052 4.865 2.348 1.00 0.00 33 LEU A CA 14
ATOM 16307 C C . LEU A 1 33 ? 0.378 6.022 3.296 1.00 0.00 33 LEU A C 14
ATOM 16308 O O . LEU A 1 33 ? -0.140 7.126 3.135 1.00 0.00 33 LEU A O 14
ATOM 16324 N N . ALA A 1 34 ? 1.235 5.729 4.263 1.00 0.00 34 ALA A N 14
ATOM 16325 C CA . ALA A 1 34 ? 1.635 6.731 5.236 1.00 0.00 34 ALA A CA 14
ATOM 16326 C C . ALA A 1 34 ? 2.770 7.576 4.654 1.00 0.00 34 ALA A C 14
ATOM 16327 O O . ALA A 1 34 ? 2.653 8.796 4.555 1.00 0.00 34 ALA A O 14
ATOM 16334 N N . PHE A 1 35 ? 3.844 6.893 4.285 1.00 0.00 35 PHE A N 14
ATOM 16335 C CA . PHE A 1 35 ? 4.999 7.566 3.715 1.00 0.00 35 PHE A CA 14
ATOM 16336 C C . PHE A 1 35 ? 4.569 8.727 2.816 1.00 0.00 35 PHE A C 14
ATOM 16337 O O . PHE A 1 35 ? 5.056 9.847 2.968 1.00 0.00 35 PHE A O 14
ATOM 16354 N N . ALA A 1 36 ? 3.663 8.420 1.900 1.00 0.00 36 ALA A N 14
ATOM 16355 C CA . ALA A 1 36 ? 3.162 9.425 0.977 1.00 0.00 36 ALA A CA 14
ATOM 16356 C C . ALA A 1 36 ? 2.452 10.527 1.766 1.00 0.00 36 ALA A C 14
ATOM 16357 O O . ALA A 1 36 ? 2.699 11.711 1.544 1.00 0.00 36 ALA A O 14
ATOM 16364 N N . GLU A 1 37 ? 1.584 10.098 2.670 1.00 0.00 37 GLU A N 14
ATOM 16365 C CA . GLU A 1 37 ? 0.837 11.034 3.493 1.00 0.00 37 GLU A CA 14
ATOM 16366 C C . GLU A 1 37 ? 1.790 12.015 4.180 1.00 0.00 37 GLU A C 14
ATOM 16367 O O . GLU A 1 37 ? 1.432 13.167 4.423 1.00 0.00 37 GLU A O 14
ATOM 16379 N N . ARG A 1 38 ? 2.984 11.522 4.474 1.00 0.00 38 ARG A N 14
ATOM 16380 C CA . ARG A 1 38 ? 3.991 12.341 5.129 1.00 0.00 38 ARG A CA 14
ATOM 16381 C C . ARG A 1 38 ? 4.615 13.316 4.128 1.00 0.00 38 ARG A C 14
ATOM 16382 O O . ARG A 1 38 ? 4.696 14.514 4.392 1.00 0.00 38 ARG A O 14
ATOM 16403 N N . LEU A 1 39 ? 5.039 12.765 3.000 1.00 0.00 39 LEU A N 14
ATOM 16404 C CA . LEU A 1 39 ? 5.653 13.572 1.959 1.00 0.00 39 LEU A CA 14
ATOM 16405 C C . LEU A 1 39 ? 4.572 14.387 1.247 1.00 0.00 39 LEU A C 14
ATOM 16406 O O . LEU A 1 39 ? 4.876 15.199 0.375 1.00 0.00 39 LEU A O 14
ATOM 16422 N N . GLY A 1 40 ? 3.332 14.141 1.645 1.00 0.00 40 GLY 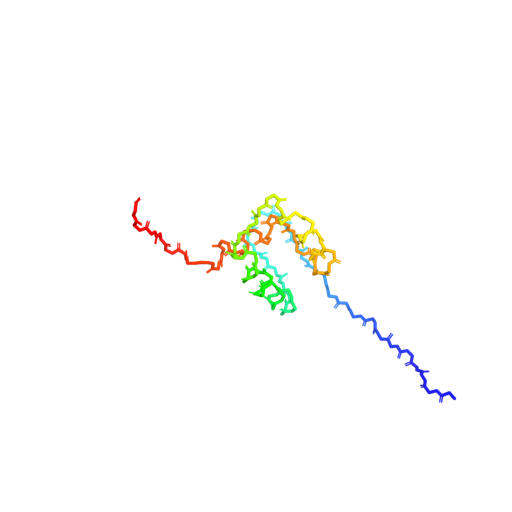A N 14
ATOM 16423 C CA . GLY A 1 40 ? 2.204 14.842 1.055 1.00 0.00 40 GLY A CA 14
ATOM 16424 C C . GLY A 1 40 ? 1.921 14.333 -0.360 1.00 0.00 40 GLY A C 14
ATOM 16425 O O . GLY A 1 40 ? 1.386 15.065 -1.191 1.00 0.00 40 GLY A O 14
ATOM 16429 N N . TRP A 1 41 ? 2.293 13.083 -0.590 1.00 0.00 41 TRP A N 14
ATOM 16430 C CA . TRP A 1 41 ? 2.086 12.467 -1.890 1.00 0.00 41 TRP A CA 14
ATOM 16431 C C . TRP A 1 41 ? 2.984 13.184 -2.900 1.00 0.00 41 TRP A C 14
ATOM 16432 O O . TRP A 1 41 ? 2.700 13.185 -4.097 1.00 0.00 41 TRP A O 14
ATOM 16453 N N . ARG A 1 42 ? 4.050 13.775 -2.381 1.00 0.00 42 ARG A N 14
ATOM 16454 C CA . ARG A 1 42 ? 4.992 14.494 -3.224 1.00 0.00 42 ARG A CA 14
ATOM 16455 C C . ARG A 1 42 ? 6.412 14.349 -2.674 1.00 0.00 42 ARG A C 14
ATOM 16456 O O . ARG A 1 42 ? 6.614 14.336 -1.461 1.00 0.00 42 ARG A O 14
ATOM 16477 N N . ILE A 1 43 ? 7.360 14.243 -3.594 1.00 0.00 43 ILE A N 14
ATOM 16478 C CA . ILE A 1 43 ? 8.756 14.100 -3.217 1.00 0.00 43 ILE A CA 14
ATOM 16479 C C . ILE A 1 43 ? 9.490 15.415 -3.485 1.00 0.00 43 ILE A C 14
ATOM 16480 O O . ILE A 1 43 ? 9.310 16.027 -4.537 1.00 0.00 43 ILE A O 14
ATOM 16496 N N . GLN A 1 44 ? 10.301 15.811 -2.515 1.00 0.00 44 GLN A N 14
ATOM 16497 C CA . GLN A 1 44 ? 11.063 17.043 -2.633 1.00 0.00 44 GLN A CA 14
ATOM 16498 C C . GLN A 1 44 ? 12.549 16.732 -2.818 1.00 0.00 44 GLN A C 14
ATOM 16499 O O . GLN A 1 44 ? 12.926 15.577 -3.013 1.00 0.00 44 GLN A O 14
ATOM 16513 N N . LYS A 1 45 ? 13.354 17.783 -2.752 1.00 0.00 45 LYS A N 14
ATOM 16514 C CA . LYS A 1 45 ? 14.791 17.636 -2.910 1.00 0.00 45 LYS A CA 14
ATOM 16515 C C . LYS A 1 45 ? 15.399 17.159 -1.589 1.00 0.00 45 LYS A C 14
ATOM 16516 O O . LYS A 1 45 ? 16.582 16.827 -1.531 1.00 0.00 45 LYS A O 14
ATOM 16535 N N . HIS A 1 46 ? 14.562 17.139 -0.562 1.00 0.00 46 HIS A N 14
ATOM 16536 C CA . HIS A 1 46 ? 15.002 16.708 0.754 1.00 0.00 46 HIS A CA 14
ATOM 16537 C C . HIS A 1 46 ? 14.504 15.286 1.021 1.00 0.00 46 HIS A C 14
ATOM 16538 O O . HIS A 1 46 ? 15.135 14.531 1.758 1.00 0.00 46 HIS A O 14
ATOM 16552 N N . ASP A 1 47 ? 13.375 14.964 0.406 1.00 0.00 47 ASP A N 14
ATOM 16553 C CA . ASP A 1 47 ? 12.784 13.646 0.569 1.00 0.00 47 ASP A CA 14
ATOM 16554 C C . ASP A 1 47 ? 13.591 12.628 -0.240 1.00 0.00 47 ASP A C 14
ATOM 16555 O O . ASP A 1 47 ? 13.494 11.425 -0.002 1.00 0.00 47 ASP A O 14
ATOM 16564 N N . ASP A 1 48 ? 14.369 13.147 -1.178 1.00 0.00 48 ASP A N 14
ATOM 16565 C CA . ASP A 1 48 ? 15.191 12.298 -2.023 1.00 0.00 48 ASP A CA 14
ATOM 16566 C C . ASP A 1 48 ? 15.945 11.293 -1.149 1.00 0.00 48 ASP A C 14
ATOM 16567 O O . ASP A 1 48 ? 16.323 10.220 -1.615 1.00 0.00 48 ASP A O 14
ATOM 16576 N N . VAL A 1 49 ? 16.141 11.678 0.104 1.00 0.00 49 VAL A N 14
ATOM 16577 C CA . VAL A 1 49 ? 16.842 10.824 1.048 1.00 0.00 49 VAL A CA 14
ATOM 16578 C C . VAL A 1 49 ? 15.847 9.859 1.694 1.00 0.00 49 VAL A C 14
ATOM 16579 O O . VAL A 1 49 ? 15.950 8.646 1.520 1.00 0.00 49 VAL A O 14
ATOM 16592 N N . ALA A 1 50 ? 14.905 10.435 2.428 1.00 0.00 50 ALA A N 14
ATOM 16593 C CA . ALA A 1 50 ? 13.892 9.641 3.102 1.00 0.00 50 ALA A CA 14
ATOM 16594 C C . ALA A 1 50 ? 13.337 8.598 2.129 1.00 0.00 50 ALA A C 14
ATOM 16595 O O . ALA A 1 50 ? 13.089 7.456 2.512 1.00 0.00 50 ALA A O 14
ATOM 16602 N N . VAL A 1 51 ? 13.158 9.029 0.889 1.00 0.00 51 VAL A N 14
ATOM 16603 C CA . VAL A 1 51 ? 12.637 8.147 -0.142 1.00 0.00 51 VAL A CA 14
ATOM 16604 C C . VAL A 1 51 ? 13.592 6.967 -0.328 1.00 0.00 51 VAL A C 14
ATOM 16605 O O . VAL A 1 51 ? 13.154 5.833 -0.521 1.00 0.00 51 VAL A O 14
ATOM 16618 N N . GLU A 1 52 ? 14.880 7.272 -0.262 1.00 0.00 52 GLU A N 14
ATOM 16619 C CA . GLU A 1 52 ? 15.901 6.251 -0.421 1.00 0.00 52 GLU A CA 14
ATOM 16620 C C . GLU A 1 52 ? 15.957 5.359 0.821 1.00 0.00 52 GLU A C 14
ATOM 16621 O O . GLU A 1 52 ? 16.097 4.142 0.710 1.00 0.00 52 GLU A O 14
ATOM 16633 N N . GLN A 1 53 ? 15.845 5.999 1.976 1.00 0.00 53 GLN A N 14
ATOM 16634 C CA . GLN A 1 53 ? 15.881 5.280 3.238 1.00 0.00 53 GLN A CA 14
ATOM 16635 C C . GLN A 1 53 ? 14.670 4.352 3.355 1.00 0.00 53 GLN A C 14
ATOM 16636 O O . GLN A 1 53 ? 14.778 3.247 3.884 1.00 0.00 53 GLN A O 14
ATOM 16650 N N . PHE A 1 54 ? 13.544 4.836 2.851 1.00 0.00 54 PHE A N 14
ATOM 16651 C CA . PHE A 1 54 ? 12.313 4.064 2.893 1.00 0.00 54 PHE A CA 14
ATOM 16652 C C . PHE A 1 54 ? 12.283 3.020 1.774 1.00 0.00 54 PHE A C 14
ATOM 16653 O O . PHE A 1 54 ? 11.903 1.873 2.002 1.00 0.00 54 PHE A O 14
ATOM 16670 N N . CYS A 1 55 ? 12.689 3.456 0.591 1.00 0.00 55 CYS A N 14
ATOM 16671 C CA . CYS A 1 55 ? 12.713 2.573 -0.563 1.00 0.00 55 CYS A CA 14
ATOM 16672 C C . CYS A 1 55 ? 13.556 1.346 -0.212 1.00 0.00 55 CYS A C 14
ATOM 16673 O O . CYS A 1 55 ? 13.429 0.299 -0.845 1.00 0.00 55 CYS A O 14
ATOM 16681 N N . ALA A 1 56 ? 14.400 1.516 0.796 1.00 0.00 56 ALA A N 14
ATOM 16682 C CA . ALA A 1 56 ? 15.264 0.435 1.238 1.00 0.00 56 ALA A CA 14
ATOM 16683 C C . ALA A 1 56 ? 14.462 -0.525 2.120 1.00 0.00 56 ALA A C 14
ATOM 16684 O O . ALA A 1 56 ? 14.371 -1.715 1.823 1.00 0.00 56 ALA A O 14
ATOM 16691 N N . GLU A 1 57 ? 13.902 0.029 3.185 1.00 0.00 57 GLU A N 14
ATOM 16692 C CA . GLU A 1 57 ? 13.111 -0.764 4.111 1.00 0.00 57 GLU A CA 14
ATOM 16693 C C . GLU A 1 57 ? 12.046 -1.560 3.354 1.00 0.00 57 GLU A C 14
ATOM 16694 O O . GLU A 1 57 ? 12.042 -2.789 3.391 1.00 0.00 57 GLU A O 14
ATOM 16706 N N . THR A 1 58 ? 11.169 -0.826 2.685 1.00 0.00 58 THR A N 14
ATOM 16707 C CA . THR A 1 58 ? 10.102 -1.448 1.920 1.00 0.00 58 THR A CA 14
ATOM 16708 C C . THR A 1 58 ? 10.675 -2.196 0.715 1.00 0.00 58 THR A C 14
ATOM 16709 O O . THR A 1 58 ? 10.368 -3.368 0.503 1.00 0.00 58 THR A O 14
ATOM 16720 N N . GLY A 1 59 ? 11.499 -1.488 -0.044 1.00 0.00 59 GLY A N 14
ATOM 16721 C CA . GLY A 1 59 ? 12.118 -2.070 -1.222 1.00 0.00 59 GLY A CA 14
ATOM 16722 C C . GLY A 1 59 ? 11.530 -1.474 -2.503 1.00 0.00 59 GLY A C 14
ATOM 16723 O O . GLY A 1 59 ? 11.911 -1.863 -3.605 1.00 0.00 59 GLY A O 14
ATOM 16727 N N . VAL A 1 60 ? 10.609 -0.540 -2.314 1.00 0.00 60 VAL A N 14
ATOM 16728 C CA . VAL A 1 60 ? 9.964 0.113 -3.440 1.00 0.00 60 VAL A CA 14
ATOM 16729 C C . VAL A 1 60 ? 10.958 1.063 -4.111 1.00 0.00 60 VAL A C 14
ATOM 16730 O O . VAL A 1 60 ? 11.771 1.694 -3.437 1.00 0.00 60 VAL A O 14
ATOM 16743 N N . ARG A 1 61 ? 10.861 1.134 -5.430 1.00 0.00 61 ARG A N 14
ATOM 16744 C CA . ARG A 1 61 ? 11.742 1.996 -6.200 1.00 0.00 61 ARG A CA 14
ATOM 16745 C C . ARG A 1 61 ? 11.196 3.425 -6.227 1.00 0.00 61 ARG A C 14
ATOM 16746 O O . ARG A 1 61 ? 10.008 3.635 -6.468 1.00 0.00 61 ARG A O 14
ATOM 16767 N N . ARG A 1 62 ? 12.090 4.370 -5.976 1.00 0.00 62 ARG A N 14
ATOM 16768 C CA . ARG A 1 62 ? 11.712 5.773 -5.967 1.00 0.00 62 ARG A CA 14
ATOM 16769 C C . ARG A 1 62 ? 10.719 6.062 -7.095 1.00 0.00 62 ARG A C 14
ATOM 16770 O O . ARG A 1 62 ? 9.665 6.653 -6.862 1.00 0.00 62 ARG A O 14
ATOM 16791 N N . GLN A 1 63 ? 11.089 5.632 -8.292 1.00 0.00 63 GLN A N 14
ATOM 16792 C CA . GLN A 1 63 ? 10.244 5.837 -9.455 1.00 0.00 63 GLN A CA 14
ATOM 16793 C C . GLN A 1 63 ? 8.870 5.202 -9.232 1.00 0.00 63 GLN A C 14
ATOM 16794 O O . GLN A 1 63 ? 7.846 5.794 -9.570 1.00 0.00 63 GLN A O 14
ATOM 16808 N N . VAL A 1 64 ? 8.893 4.004 -8.665 1.00 0.00 64 VAL A N 14
ATOM 16809 C CA . VAL A 1 64 ? 7.662 3.282 -8.393 1.00 0.00 64 VAL A CA 14
ATOM 16810 C C . VAL A 1 64 ? 6.888 4.001 -7.286 1.00 0.00 64 VAL A C 14
ATOM 16811 O O . VAL A 1 64 ? 5.678 4.193 -7.394 1.00 0.00 64 VAL A O 14
ATOM 16824 N N . LEU A 1 65 ? 7.618 4.378 -6.246 1.00 0.00 65 LEU A N 14
ATOM 16825 C CA . LEU A 1 65 ? 7.015 5.071 -5.121 1.00 0.00 65 LEU A CA 14
ATOM 16826 C C . LEU A 1 65 ? 6.414 6.393 -5.604 1.00 0.00 65 LEU A C 14
ATOM 16827 O O . LEU A 1 65 ? 5.240 6.669 -5.364 1.00 0.00 65 LEU A O 14
ATOM 16843 N N . LYS A 1 66 ? 7.247 7.175 -6.275 1.00 0.00 66 LYS A N 14
ATOM 16844 C CA . LYS A 1 66 ? 6.813 8.461 -6.793 1.00 0.00 66 LYS A CA 14
ATOM 16845 C C . LYS A 1 66 ? 5.602 8.255 -7.706 1.00 0.00 66 LYS A C 14
ATOM 16846 O O . LYS A 1 66 ? 4.606 8.967 -7.592 1.00 0.00 66 LYS A O 14
ATOM 16865 N N . ILE A 1 67 ? 5.728 7.277 -8.591 1.00 0.00 67 ILE A N 14
ATOM 16866 C CA . ILE A 1 67 ? 4.656 6.969 -9.523 1.00 0.00 67 ILE A CA 14
ATOM 16867 C C . ILE A 1 67 ? 3.456 6.419 -8.749 1.00 0.00 67 ILE A C 14
ATOM 16868 O O . ILE A 1 67 ? 2.315 6.552 -9.189 1.00 0.00 67 ILE A O 14
ATOM 16884 N N . TRP A 1 68 ? 3.755 5.812 -7.610 1.00 0.00 68 TRP A N 14
ATOM 16885 C CA . TRP A 1 68 ? 2.715 5.241 -6.771 1.00 0.00 68 TRP A CA 14
ATOM 16886 C C . TRP A 1 68 ? 1.969 6.392 -6.094 1.00 0.00 68 TRP A C 14
ATOM 16887 O O . TRP A 1 68 ? 0.739 6.431 -6.103 1.00 0.00 68 TRP A O 14
ATOM 16908 N N . MET A 1 69 ? 2.743 7.303 -5.522 1.00 0.00 69 MET A N 14
ATOM 16909 C CA . MET A 1 69 ? 2.171 8.452 -4.842 1.00 0.00 69 MET A CA 14
ATOM 16910 C C . MET A 1 69 ? 1.430 9.359 -5.826 1.00 0.00 69 MET A C 14
ATOM 16911 O O . MET A 1 69 ? 0.267 9.695 -5.612 1.00 0.00 69 MET A O 14
ATOM 16925 N N . HIS A 1 70 ? 2.135 9.730 -6.885 1.00 0.00 70 HIS A N 14
ATOM 16926 C CA . HIS A 1 70 ? 1.559 10.592 -7.903 1.00 0.00 70 HIS A CA 14
ATOM 16927 C C . HIS A 1 70 ? 0.270 9.964 -8.437 1.00 0.00 70 HIS A C 14
ATOM 16928 O O . HIS A 1 70 ? -0.773 10.616 -8.476 1.00 0.00 70 HIS A O 14
ATOM 16942 N N . ASN A 1 71 ? 0.383 8.706 -8.836 1.00 0.00 71 ASN A N 14
ATOM 16943 C CA . ASN A 1 71 ? -0.760 7.983 -9.366 1.00 0.00 71 ASN A CA 14
ATOM 16944 C C . ASN A 1 71 ? -1.932 8.104 -8.390 1.00 0.00 71 ASN A C 14
ATOM 16945 O O . ASN A 1 71 ? -3.076 8.279 -8.806 1.00 0.00 71 ASN A O 14
ATOM 16956 N N . ASN A 1 72 ? -1.606 8.005 -7.109 1.00 0.00 72 ASN A N 14
ATOM 16957 C CA . ASN A 1 72 ? -2.617 8.101 -6.070 1.00 0.00 72 ASN A CA 14
ATOM 16958 C C . ASN A 1 72 ? -3.209 9.512 -6.070 1.00 0.00 72 ASN A C 14
ATOM 16959 O O . ASN A 1 72 ? -4.361 9.706 -6.456 1.00 0.00 72 ASN A O 14
ATOM 16970 N N . LYS A 1 73 ? -2.395 10.461 -5.631 1.00 0.00 73 LYS A N 14
ATOM 16971 C CA . LYS A 1 73 ? -2.823 11.848 -5.575 1.00 0.00 73 LYS A CA 14
ATOM 16972 C C . LYS A 1 73 ? -3.559 12.203 -6.869 1.00 0.00 73 LYS A C 14
ATOM 16973 O O . LYS A 1 73 ? -3.402 11.524 -7.882 1.00 0.00 73 LYS A O 14
ATOM 16992 N N . ASN A 1 74 ? -4.346 13.265 -6.792 1.00 0.00 74 ASN A N 14
ATOM 16993 C CA . ASN A 1 74 ? -5.107 13.718 -7.944 1.00 0.00 74 ASN A CA 14
ATOM 16994 C C . ASN A 1 74 ? -4.144 14.046 -9.088 1.00 0.00 74 ASN A C 14
ATOM 16995 O O . ASN A 1 74 ? -3.605 15.149 -9.153 1.00 0.00 74 ASN A O 14
ATOM 17006 N N . SER A 1 75 ? -3.959 13.067 -9.961 1.00 0.00 75 SER A N 14
ATOM 17007 C CA . SER A 1 75 ? -3.072 13.237 -11.099 1.00 0.00 75 SER A CA 14
ATOM 17008 C C . SER A 1 75 ? -3.252 14.633 -11.699 1.00 0.00 75 SER A C 14
ATOM 17009 O O . SER A 1 75 ? -2.403 15.504 -11.518 1.00 0.00 75 SER A O 14
ATOM 17017 N N . GLY A 1 76 ? -4.363 14.802 -12.401 1.00 0.00 76 GLY A N 14
ATOM 17018 C CA . GLY A 1 76 ? -4.665 16.077 -13.028 1.00 0.00 76 GLY A CA 14
ATOM 17019 C C . GLY A 1 76 ? -6.100 16.511 -12.725 1.00 0.00 76 GLY A C 14
ATOM 17020 O O . GLY A 1 76 ? -6.717 16.013 -11.784 1.00 0.00 76 GLY A O 14
ATOM 17024 N N . PRO A 1 77 ? -6.603 17.459 -13.560 1.00 0.00 77 PRO A N 14
ATOM 17025 C CA . PRO A 1 77 ? -7.954 17.965 -13.391 1.00 0.00 77 PRO A CA 14
ATOM 17026 C C . PRO A 1 77 ? -8.987 16.944 -13.872 1.00 0.00 77 PRO A C 14
ATOM 17027 O O . PRO A 1 77 ? -9.780 17.232 -14.767 1.00 0.00 77 PRO A O 14
ATOM 17038 N N . SER A 1 78 ? -8.945 15.772 -13.255 1.00 0.00 78 SER A N 14
ATOM 17039 C CA . SER A 1 78 ? -9.867 14.707 -13.609 1.00 0.00 78 SER A CA 14
ATOM 17040 C C . SER A 1 78 ? -9.659 14.297 -15.068 1.00 0.00 78 SER A C 14
ATOM 17041 O O . SER A 1 78 ? -9.023 15.020 -15.835 1.00 0.00 78 SER A O 14
ATOM 17049 N N . SER A 1 79 ? -10.206 13.140 -15.409 1.00 0.00 79 SER A N 14
ATOM 17050 C CA . SER A 1 79 ? -10.088 12.626 -16.763 1.00 0.00 79 SER A CA 14
ATOM 17051 C C . SER A 1 79 ? -8.641 12.751 -17.246 1.00 0.00 79 SER A C 14
ATOM 17052 O O . SER A 1 79 ? -8.310 13.669 -17.995 1.00 0.00 79 SER A O 14
ATOM 17060 N N . GLY A 1 80 ? -7.818 11.814 -16.798 1.00 0.00 80 GLY A N 14
ATOM 17061 C CA . GLY A 1 80 ? -6.415 11.808 -17.175 1.00 0.00 80 GLY A CA 14
ATOM 17062 C C . GLY A 1 80 ? -5.826 10.399 -17.074 1.00 0.00 80 GLY A C 14
ATOM 17063 O O . GLY A 1 80 ? -5.288 10.021 -16.034 1.00 0.00 80 GLY A O 14
ATOM 17067 N N . GLY A 1 1 ? 11.203 -26.716 20.688 1.00 0.00 1 GLY A N 15
ATOM 17068 C CA . GLY A 1 1 ? 10.660 -25.750 19.748 1.00 0.00 1 GLY A CA 15
ATOM 17069 C C . GLY A 1 1 ? 11.766 -24.863 19.173 1.00 0.00 1 GLY A C 15
ATOM 17070 O O . GLY A 1 1 ? 12.748 -24.569 19.854 1.00 0.00 1 GLY A O 15
ATOM 17074 N N . SER A 1 2 ? 11.570 -24.461 17.926 1.00 0.00 2 SER A N 15
ATOM 17075 C CA . SER A 1 2 ? 12.538 -23.614 17.252 1.00 0.00 2 SER A CA 15
ATOM 17076 C C . SER A 1 2 ? 11.859 -22.843 16.118 1.00 0.00 2 SER A C 15
ATOM 17077 O O . SER A 1 2 ? 10.859 -23.297 15.565 1.00 0.00 2 SER A O 15
ATOM 17085 N N . SER A 1 3 ? 12.430 -21.689 15.805 1.00 0.00 3 SER A N 15
ATOM 17086 C CA . SER A 1 3 ? 11.893 -20.851 14.747 1.00 0.00 3 SER A CA 15
ATOM 17087 C C . SER A 1 3 ? 11.911 -21.608 13.418 1.00 0.00 3 SER A C 15
ATOM 17088 O O . SER A 1 3 ? 12.574 -22.638 13.295 1.00 0.00 3 SER A O 15
ATOM 17096 N N . GLY A 1 4 ? 11.176 -21.070 12.456 1.00 0.00 4 GLY A N 15
ATOM 17097 C CA . GLY A 1 4 ? 11.099 -21.683 11.141 1.00 0.00 4 GLY A CA 15
ATOM 17098 C C . GLY A 1 4 ? 10.263 -20.829 10.186 1.00 0.00 4 GLY A C 15
ATOM 17099 O O . GLY A 1 4 ? 9.214 -20.312 10.566 1.00 0.00 4 GLY A O 15
ATOM 17103 N N . SER A 1 5 ? 10.760 -20.707 8.964 1.00 0.00 5 SER A N 15
ATOM 17104 C CA . SER A 1 5 ? 10.072 -19.924 7.951 1.00 0.00 5 SER A CA 15
ATOM 17105 C C . SER A 1 5 ? 9.288 -20.849 7.018 1.00 0.00 5 SER A C 15
ATOM 17106 O O . SER A 1 5 ? 9.471 -22.065 7.045 1.00 0.00 5 SER A O 15
ATOM 17114 N N . SER A 1 6 ? 8.429 -20.238 6.215 1.00 0.00 6 SER A N 15
ATOM 17115 C CA . SER A 1 6 ? 7.616 -20.991 5.275 1.00 0.00 6 SER A CA 15
ATOM 17116 C C . SER A 1 6 ? 7.307 -20.134 4.047 1.00 0.00 6 SER A C 15
ATOM 17117 O O . SER A 1 6 ? 7.629 -20.514 2.922 1.00 0.00 6 SER A O 15
ATOM 17125 N N . GLY A 1 7 ? 6.685 -18.992 4.303 1.00 0.00 7 GLY A N 15
ATOM 17126 C CA . GLY A 1 7 ? 6.328 -18.078 3.231 1.00 0.00 7 GLY A CA 15
ATOM 17127 C C . GLY A 1 7 ? 7.574 -17.585 2.493 1.00 0.00 7 GLY A C 15
ATOM 17128 O O . GLY A 1 7 ? 8.516 -17.095 3.116 1.00 0.00 7 GLY A O 15
ATOM 17132 N N . SER A 1 8 ? 7.540 -17.731 1.177 1.00 0.00 8 SER A N 15
ATOM 17133 C CA . SER A 1 8 ? 8.655 -17.306 0.347 1.00 0.00 8 SER A CA 15
ATOM 17134 C C . SER A 1 8 ? 8.366 -17.625 -1.121 1.00 0.00 8 SER A C 15
ATOM 17135 O O . SER A 1 8 ? 7.708 -18.618 -1.426 1.00 0.00 8 SER A O 15
ATOM 17143 N N . ASN A 1 9 ? 8.872 -16.763 -1.991 1.00 0.00 9 ASN A N 15
ATOM 17144 C CA . ASN A 1 9 ? 8.676 -16.941 -3.420 1.00 0.00 9 ASN A CA 15
ATOM 17145 C C . ASN A 1 9 ? 10.019 -17.267 -4.077 1.00 0.00 9 ASN A C 15
ATOM 17146 O O . ASN A 1 9 ? 10.984 -16.519 -3.931 1.00 0.00 9 ASN A O 15
ATOM 17157 N N . PRO A 1 10 ? 10.037 -18.415 -4.807 1.00 0.00 10 PRO A N 15
ATOM 17158 C CA . PRO A 1 10 ? 11.245 -18.849 -5.488 1.00 0.00 10 PRO A CA 15
ATOM 17159 C C . PRO A 1 10 ? 11.502 -18.008 -6.740 1.00 0.00 10 PRO A C 15
ATOM 17160 O O . PRO A 1 10 ? 12.623 -17.555 -6.968 1.00 0.00 10 PRO A O 15
ATOM 17171 N N . SER A 1 11 ? 10.446 -17.824 -7.518 1.00 0.00 11 SER A N 15
ATOM 17172 C CA . SER A 1 11 ? 10.543 -17.046 -8.740 1.00 0.00 11 SER A CA 15
ATOM 17173 C C . SER A 1 11 ? 9.386 -16.048 -8.818 1.00 0.00 11 SER A C 15
ATOM 17174 O O . SER A 1 11 ? 8.232 -16.441 -8.982 1.00 0.00 11 SER A O 15
ATOM 17182 N N . SER A 1 12 ? 9.735 -14.775 -8.698 1.00 0.00 12 SER A N 15
ATOM 17183 C CA . SER A 1 12 ? 8.740 -13.718 -8.753 1.00 0.00 12 SER A CA 15
ATOM 17184 C C . SER A 1 12 ? 9.414 -12.380 -9.061 1.00 0.00 12 SER A C 15
ATOM 17185 O O . SER A 1 12 ? 9.882 -11.693 -8.153 1.00 0.00 12 SER A O 15
ATOM 17193 N N . SER A 1 13 ? 9.444 -12.049 -10.343 1.00 0.00 13 SER A N 15
ATOM 17194 C CA . SER A 1 13 ? 10.054 -10.805 -10.782 1.00 0.00 13 SER A CA 15
ATOM 17195 C C . SER A 1 13 ? 10.002 -10.707 -12.308 1.00 0.00 13 SER A C 15
ATOM 17196 O O . SER A 1 13 ? 10.333 -11.663 -13.007 1.00 0.00 13 SER A O 15
ATOM 17204 N N . GLY A 1 14 ? 9.585 -9.541 -12.780 1.00 0.00 14 GLY A N 15
ATOM 17205 C CA . GLY A 1 14 ? 9.486 -9.306 -14.210 1.00 0.00 14 GLY A CA 15
ATOM 17206 C C . GLY A 1 14 ? 9.984 -7.904 -14.571 1.00 0.00 14 GLY A C 15
ATOM 17207 O O . GLY A 1 14 ? 10.365 -7.132 -13.692 1.00 0.00 14 GLY A O 15
ATOM 17211 N N . GLY A 1 15 ? 9.964 -7.619 -15.864 1.00 0.00 15 GLY A N 15
ATOM 17212 C CA . GLY A 1 15 ? 10.408 -6.324 -16.352 1.00 0.00 15 GLY A CA 15
ATOM 17213 C C . GLY A 1 15 ? 9.333 -5.666 -17.219 1.00 0.00 15 GLY A C 15
ATOM 17214 O O . GLY A 1 15 ? 8.342 -5.152 -16.702 1.00 0.00 15 GLY A O 15
ATOM 17218 N N . THR A 1 16 ? 9.564 -5.704 -18.523 1.00 0.00 16 THR A N 15
ATOM 17219 C CA . THR A 1 16 ? 8.628 -5.118 -19.466 1.00 0.00 16 THR A CA 15
ATOM 17220 C C . THR A 1 16 ? 8.141 -6.174 -20.460 1.00 0.00 16 THR A C 15
ATOM 17221 O O . THR A 1 16 ? 8.754 -7.231 -20.599 1.00 0.00 16 THR A O 15
ATOM 17232 N N . THR A 1 17 ? 7.041 -5.851 -21.126 1.00 0.00 17 THR A N 15
ATOM 17233 C CA . THR A 1 17 ? 6.465 -6.759 -22.103 1.00 0.00 17 THR A CA 15
ATOM 17234 C C . THR A 1 17 ? 5.387 -6.047 -22.922 1.00 0.00 17 THR A C 15
ATOM 17235 O O . THR A 1 17 ? 5.509 -5.922 -24.140 1.00 0.00 17 THR A O 15
ATOM 17246 N N . LYS A 1 18 ? 4.356 -5.598 -22.221 1.00 0.00 18 LYS A N 15
ATOM 17247 C CA . LYS A 1 18 ? 3.258 -4.900 -22.869 1.00 0.00 18 LYS A CA 15
ATOM 17248 C C . LYS A 1 18 ? 2.272 -4.411 -21.805 1.00 0.00 18 LYS A C 15
ATOM 17249 O O . LYS A 1 18 ? 1.731 -3.312 -21.914 1.00 0.00 18 LYS A O 15
ATOM 17268 N N . ARG A 1 19 ? 2.069 -5.251 -20.801 1.00 0.00 19 ARG A N 15
ATOM 17269 C CA . ARG A 1 19 ? 1.159 -4.918 -19.719 1.00 0.00 19 ARG A CA 15
ATOM 17270 C C . ARG A 1 19 ? 1.935 -4.715 -18.416 1.00 0.00 19 ARG A C 15
ATOM 17271 O O . ARG A 1 19 ? 2.296 -5.682 -17.747 1.00 0.00 19 ARG A O 15
ATOM 17292 N N . PHE A 1 20 ? 2.167 -3.451 -18.095 1.00 0.00 20 PHE A N 15
ATOM 17293 C CA . PHE A 1 20 ? 2.894 -3.108 -16.884 1.00 0.00 20 PHE A CA 15
ATOM 17294 C C . PHE A 1 20 ? 1.947 -3.010 -15.686 1.00 0.00 20 PHE A C 15
ATOM 17295 O O . PHE A 1 20 ? 0.879 -2.407 -15.782 1.00 0.00 20 PHE A O 15
ATOM 17312 N N . ARG A 1 21 ? 2.373 -3.612 -14.585 1.00 0.00 21 ARG A N 15
ATOM 17313 C CA . ARG A 1 21 ? 1.576 -3.600 -13.370 1.00 0.00 21 ARG A CA 15
ATOM 17314 C C . ARG A 1 21 ? 2.393 -4.141 -12.194 1.00 0.00 21 ARG A C 15
ATOM 17315 O O . ARG A 1 21 ? 2.601 -5.348 -12.083 1.00 0.00 21 ARG A O 15
ATOM 17336 N N . THR A 1 22 ? 2.833 -3.222 -11.348 1.00 0.00 22 THR A N 15
ATOM 17337 C CA . THR A 1 22 ? 3.622 -3.592 -10.185 1.00 0.00 22 THR A CA 15
ATOM 17338 C C . THR A 1 22 ? 2.724 -4.189 -9.099 1.00 0.00 22 THR A C 15
ATOM 17339 O O . THR A 1 22 ? 1.570 -3.790 -8.954 1.00 0.00 22 THR A O 15
ATOM 17350 N N . LYS A 1 23 ? 3.289 -5.135 -8.364 1.00 0.00 23 LYS A N 15
ATOM 17351 C CA . LYS A 1 23 ? 2.554 -5.791 -7.295 1.00 0.00 23 LYS A CA 15
ATOM 17352 C C . LYS A 1 23 ? 3.342 -5.667 -5.989 1.00 0.00 23 LYS A C 15
ATOM 17353 O O . LYS A 1 23 ? 4.442 -6.203 -5.871 1.00 0.00 23 LYS A O 15
ATOM 17372 N N . PHE A 1 24 ? 2.747 -4.956 -5.042 1.00 0.00 24 PHE A N 15
ATOM 17373 C CA . PHE A 1 24 ? 3.379 -4.755 -3.750 1.00 0.00 24 PHE A CA 15
ATOM 17374 C C . PHE A 1 24 ? 2.582 -5.438 -2.637 1.00 0.00 24 PHE A C 15
ATOM 17375 O O . PHE A 1 24 ? 1.424 -5.804 -2.832 1.00 0.00 24 PHE A O 15
ATOM 17392 N N . THR A 1 25 ? 3.234 -5.591 -1.494 1.00 0.00 25 THR A N 15
ATOM 17393 C CA . THR A 1 25 ? 2.601 -6.224 -0.349 1.00 0.00 25 THR A CA 15
ATOM 17394 C C . THR A 1 25 ? 1.899 -5.178 0.519 1.00 0.00 25 THR A C 15
ATOM 17395 O O . THR A 1 25 ? 2.308 -4.018 0.552 1.00 0.00 25 THR A O 15
ATOM 17406 N N . ALA A 1 26 ? 0.854 -5.625 1.200 1.00 0.00 26 ALA A N 15
ATOM 17407 C CA . ALA A 1 26 ? 0.092 -4.742 2.066 1.00 0.00 26 ALA A CA 15
ATOM 17408 C C . ALA A 1 26 ? 1.050 -3.800 2.798 1.00 0.00 26 ALA A C 15
ATOM 17409 O O . ALA A 1 26 ? 0.950 -2.581 2.665 1.00 0.00 26 ALA A O 15
ATOM 17416 N N . GLU A 1 27 ? 1.957 -4.401 3.554 1.00 0.00 27 GLU A N 15
ATOM 17417 C CA . GLU A 1 27 ? 2.932 -3.631 4.307 1.00 0.00 27 GLU A CA 15
ATOM 17418 C C . GLU A 1 27 ? 3.409 -2.431 3.486 1.00 0.00 27 GLU A C 15
ATOM 17419 O O . GLU A 1 27 ? 3.306 -1.289 3.932 1.00 0.00 27 GLU A O 15
ATOM 17431 N N . GLN A 1 28 ? 3.922 -2.731 2.302 1.00 0.00 28 GLN A N 15
ATOM 17432 C CA . GLN A 1 28 ? 4.415 -1.690 1.415 1.00 0.00 28 GLN A CA 15
ATOM 17433 C C . GLN A 1 28 ? 3.339 -0.625 1.197 1.00 0.00 28 GLN A C 15
ATOM 17434 O O . GLN A 1 28 ? 3.561 0.553 1.475 1.00 0.00 28 GLN A O 15
ATOM 17448 N N . LYS A 1 29 ? 2.196 -1.076 0.700 1.00 0.00 29 LYS A N 15
ATOM 17449 C CA . LYS A 1 29 ? 1.085 -0.176 0.442 1.00 0.00 29 LYS A CA 15
ATOM 17450 C C . LYS A 1 29 ? 0.825 0.676 1.685 1.00 0.00 29 LYS A C 15
ATOM 17451 O O . LYS A 1 29 ? 0.689 1.895 1.589 1.00 0.00 29 LYS A O 15
ATOM 17470 N N . GLU A 1 30 ? 0.763 0.002 2.824 1.00 0.00 30 GLU A N 15
ATOM 17471 C CA . GLU A 1 30 ? 0.522 0.682 4.085 1.00 0.00 30 GLU A CA 15
ATOM 17472 C C . GLU A 1 30 ? 1.631 1.699 4.360 1.00 0.00 30 GLU A C 15
ATOM 17473 O O . GLU A 1 30 ? 1.354 2.866 4.636 1.00 0.00 30 GLU A O 15
ATOM 17485 N N . LYS A 1 31 ? 2.864 1.220 4.276 1.00 0.00 31 LYS A N 15
ATOM 17486 C CA . LYS A 1 31 ? 4.016 2.073 4.512 1.00 0.00 31 LYS A CA 15
ATOM 17487 C C . LYS A 1 31 ? 3.921 3.311 3.618 1.00 0.00 31 LYS A C 15
ATOM 17488 O O . LYS A 1 31 ? 4.047 4.437 4.095 1.00 0.00 31 LYS A O 15
ATOM 17507 N N . MET A 1 32 ? 3.700 3.059 2.336 1.00 0.00 32 MET A N 15
ATOM 17508 C CA . MET A 1 32 ? 3.587 4.139 1.370 1.00 0.00 32 MET A CA 15
ATOM 17509 C C . MET A 1 32 ? 2.434 5.078 1.730 1.00 0.00 32 MET A C 15
ATOM 17510 O O . MET A 1 32 ? 2.615 6.293 1.794 1.00 0.00 32 MET A O 15
ATOM 17524 N N . LEU A 1 33 ? 1.273 4.479 1.955 1.00 0.00 33 LEU A N 15
ATOM 17525 C CA . LEU A 1 33 ? 0.091 5.247 2.306 1.00 0.00 33 LEU A CA 15
ATOM 17526 C C . LEU A 1 33 ? 0.470 6.318 3.330 1.00 0.00 33 LEU A C 15
ATOM 17527 O O . LEU A 1 33 ? 0.069 7.474 3.201 1.00 0.00 33 LEU A O 15
ATOM 17543 N N . ALA A 1 34 ? 1.237 5.896 4.325 1.00 0.00 34 ALA A N 15
ATOM 17544 C CA . ALA A 1 34 ? 1.674 6.806 5.370 1.00 0.00 34 ALA A CA 15
ATOM 17545 C C . ALA A 1 34 ? 2.850 7.639 4.857 1.00 0.00 34 ALA A C 15
ATOM 17546 O O . ALA A 1 34 ? 2.781 8.867 4.832 1.00 0.00 34 ALA A O 15
ATOM 17553 N N . PHE A 1 35 ? 3.902 6.938 4.459 1.00 0.00 35 PHE A N 15
ATOM 17554 C CA . PHE A 1 35 ? 5.091 7.598 3.948 1.00 0.00 35 PHE A CA 15
ATOM 17555 C C . PHE A 1 35 ? 4.720 8.808 3.088 1.00 0.00 35 PHE A C 15
ATOM 17556 O O . PHE A 1 35 ? 5.222 9.909 3.309 1.00 0.00 35 PHE A O 15
ATOM 17573 N N . ALA A 1 36 ? 3.842 8.563 2.126 1.00 0.00 36 ALA A N 15
ATOM 17574 C CA . ALA A 1 36 ? 3.398 9.619 1.232 1.00 0.00 36 ALA A CA 15
ATOM 17575 C C . ALA A 1 36 ? 2.674 10.696 2.042 1.00 0.00 36 ALA A C 15
ATOM 17576 O O . ALA A 1 36 ? 2.909 11.888 1.848 1.00 0.00 36 ALA A O 15
ATOM 17583 N N . GLU A 1 37 ? 1.807 10.238 2.934 1.00 0.00 37 GLU A N 15
ATOM 17584 C CA . GLU A 1 37 ? 1.048 11.148 3.775 1.00 0.00 37 GLU A CA 15
ATOM 17585 C C . GLU A 1 37 ? 1.991 12.088 4.528 1.00 0.00 37 GLU A C 15
ATOM 17586 O O . GLU A 1 37 ? 1.643 13.237 4.798 1.00 0.00 37 GLU A O 15
ATOM 17598 N N . ARG A 1 38 ? 3.166 11.565 4.846 1.00 0.00 38 ARG A N 15
ATOM 17599 C CA . ARG A 1 38 ? 4.162 12.343 5.563 1.00 0.00 38 ARG A CA 15
ATOM 17600 C C . ARG A 1 38 ? 4.786 13.389 4.636 1.00 0.00 38 ARG A C 15
ATOM 17601 O O . ARG A 1 38 ? 4.860 14.566 4.984 1.00 0.00 38 ARG A O 15
ATOM 17622 N N . LEU A 1 39 ? 5.220 12.921 3.475 1.00 0.00 39 LEU A N 15
ATOM 17623 C CA . LEU A 1 39 ? 5.835 13.800 2.496 1.00 0.00 39 LEU A CA 15
ATOM 17624 C C . LEU A 1 39 ? 4.754 14.664 1.842 1.00 0.00 39 LEU A C 15
ATOM 17625 O O . LEU A 1 39 ? 5.064 15.628 1.144 1.00 0.00 39 LEU A O 15
ATOM 17641 N N . GLY A 1 40 ? 3.509 14.286 2.091 1.00 0.00 40 GLY A N 15
ATOM 17642 C CA . GLY A 1 40 ? 2.381 15.013 1.535 1.00 0.00 40 GLY A CA 15
ATOM 17643 C C . GLY A 1 40 ? 2.085 14.557 0.105 1.00 0.00 40 GLY A C 15
ATOM 17644 O O . GLY A 1 40 ? 1.554 15.322 -0.698 1.00 0.00 40 GLY A O 15
ATOM 17648 N N . TRP A 1 41 ? 2.442 13.311 -0.170 1.00 0.00 41 TRP A N 15
ATOM 17649 C CA . TRP A 1 41 ? 2.221 12.743 -1.489 1.00 0.00 41 TRP A CA 15
ATOM 17650 C C . TRP A 1 41 ? 3.120 13.486 -2.480 1.00 0.00 41 TRP A C 15
ATOM 17651 O O . TRP A 1 41 ? 2.775 13.624 -3.653 1.00 0.00 41 TRP A O 15
ATOM 17672 N N . ARG A 1 42 ? 4.254 13.945 -1.972 1.00 0.00 42 ARG A N 15
ATOM 17673 C CA . ARG A 1 42 ? 5.204 14.670 -2.798 1.00 0.00 42 ARG A CA 15
ATOM 17674 C C . ARG A 1 42 ? 6.636 14.366 -2.352 1.00 0.00 42 ARG A C 15
ATOM 17675 O O . ARG A 1 42 ? 6.887 14.145 -1.168 1.00 0.00 42 ARG A O 15
ATOM 17696 N N . ILE A 1 43 ? 7.537 14.366 -3.323 1.00 0.00 43 ILE A N 15
ATOM 17697 C CA . ILE A 1 43 ? 8.937 14.094 -3.044 1.00 0.00 43 ILE A CA 15
ATOM 17698 C C . ILE A 1 43 ? 9.787 15.272 -3.524 1.00 0.00 43 ILE A C 15
ATOM 17699 O O . ILE A 1 43 ? 9.772 15.611 -4.706 1.00 0.00 43 ILE A O 15
ATOM 17715 N N . GLN A 1 44 ? 10.507 15.863 -2.582 1.00 0.00 44 GLN A N 15
ATOM 17716 C CA . GLN A 1 44 ? 11.362 16.996 -2.894 1.00 0.00 44 GLN A CA 15
ATOM 17717 C C . GLN A 1 44 ? 12.819 16.544 -3.016 1.00 0.00 44 GLN A C 15
ATOM 17718 O O . GLN A 1 44 ? 13.090 15.412 -3.413 1.00 0.00 44 GLN A O 15
ATOM 17732 N N . LYS A 1 45 ? 13.718 17.453 -2.667 1.00 0.00 45 LYS A N 15
ATOM 17733 C CA . LYS A 1 45 ? 15.140 17.162 -2.732 1.00 0.00 45 LYS A CA 15
ATOM 17734 C C . LYS A 1 45 ? 15.604 16.606 -1.385 1.00 0.00 45 LYS A C 15
ATOM 17735 O O . LYS A 1 45 ? 16.547 15.818 -1.327 1.00 0.00 45 LYS A O 15
ATOM 17754 N N . HIS A 1 46 ? 14.921 17.038 -0.335 1.00 0.00 46 HIS A N 15
ATOM 17755 C CA . HIS A 1 46 ? 15.252 16.593 1.008 1.00 0.00 46 HIS A CA 15
ATOM 17756 C C . HIS A 1 46 ? 14.650 15.208 1.253 1.00 0.00 46 HIS A C 15
ATOM 17757 O O . HIS A 1 46 ? 15.163 14.438 2.064 1.00 0.00 46 HIS A O 15
ATOM 17771 N N . ASP A 1 47 ? 13.570 14.932 0.536 1.00 0.00 47 ASP A N 15
ATOM 17772 C CA . ASP A 1 47 ? 12.893 13.653 0.665 1.00 0.00 47 ASP A CA 15
ATOM 17773 C C . ASP A 1 47 ? 13.676 12.586 -0.102 1.00 0.00 47 ASP A C 15
ATOM 17774 O O . ASP A 1 47 ? 13.478 11.391 0.112 1.00 0.00 47 ASP A O 15
ATOM 17783 N N . ASP A 1 48 ? 14.550 13.056 -0.981 1.00 0.00 48 ASP A N 15
ATOM 17784 C CA . ASP A 1 48 ? 15.364 12.157 -1.781 1.00 0.00 48 ASP A CA 15
ATOM 17785 C C . ASP A 1 48 ? 15.974 11.086 -0.875 1.00 0.00 48 ASP A C 15
ATOM 17786 O O . ASP A 1 48 ? 16.012 9.910 -1.236 1.00 0.00 48 ASP A O 15
ATOM 17795 N N . VAL A 1 49 ? 16.437 11.530 0.285 1.00 0.00 49 VAL A N 15
ATOM 17796 C CA . VAL A 1 49 ? 17.043 10.623 1.245 1.00 0.00 49 VAL A CA 15
ATOM 17797 C C . VAL A 1 49 ? 15.959 9.730 1.851 1.00 0.00 49 VAL A C 15
ATOM 17798 O O . VAL A 1 49 ? 15.958 8.518 1.639 1.00 0.00 49 VAL A O 15
ATOM 17811 N N . ALA A 1 50 ? 15.062 10.362 2.594 1.00 0.00 50 ALA A N 15
ATOM 17812 C CA . ALA A 1 50 ? 13.975 9.640 3.232 1.00 0.00 50 ALA A CA 15
ATOM 17813 C C . ALA A 1 50 ? 13.410 8.608 2.254 1.00 0.00 50 ALA A C 15
ATOM 17814 O O . ALA A 1 50 ? 12.964 7.538 2.664 1.00 0.00 50 ALA A O 15
ATOM 17821 N N . VAL A 1 51 ? 13.449 8.966 0.979 1.00 0.00 51 VAL A N 15
ATOM 17822 C CA . VAL A 1 51 ? 12.946 8.085 -0.062 1.00 0.00 51 VAL A CA 15
ATOM 17823 C C . VAL A 1 51 ? 13.807 6.822 -0.114 1.00 0.00 51 VAL A C 15
ATOM 17824 O O . VAL A 1 51 ? 13.285 5.709 -0.093 1.00 0.00 51 VAL A O 15
ATOM 17837 N N . GLU A 1 52 ? 15.113 7.037 -0.181 1.00 0.00 52 GLU A N 15
ATOM 17838 C CA . GLU A 1 52 ? 16.052 5.929 -0.236 1.00 0.00 52 GLU A CA 15
ATOM 17839 C C . GLU A 1 52 ? 15.953 5.085 1.036 1.00 0.00 52 GLU A C 15
ATOM 17840 O O . GLU A 1 52 ? 15.942 3.857 0.971 1.00 0.00 52 GLU A O 15
ATOM 17852 N N . GLN A 1 53 ? 15.884 5.778 2.163 1.00 0.00 53 GLN A N 15
ATOM 17853 C CA . GLN A 1 53 ? 15.786 5.108 3.449 1.00 0.00 53 GLN A CA 15
ATOM 17854 C C . GLN A 1 53 ? 14.537 4.225 3.494 1.00 0.00 53 GLN A C 15
ATOM 17855 O O . GLN A 1 53 ? 14.533 3.182 4.145 1.00 0.00 53 GLN A O 15
ATOM 17869 N N . PHE A 1 54 ? 13.507 4.676 2.793 1.00 0.00 54 PHE A N 15
ATOM 17870 C CA . PHE A 1 54 ? 12.255 3.940 2.744 1.00 0.00 54 PHE A CA 15
ATOM 17871 C C . PHE A 1 54 ? 12.384 2.696 1.862 1.00 0.00 54 PHE A C 15
ATOM 17872 O O . PHE A 1 54 ? 11.873 1.632 2.206 1.00 0.00 54 PHE A O 15
ATOM 17889 N N . CYS A 1 55 ? 13.070 2.873 0.742 1.00 0.00 55 CYS A N 15
ATOM 17890 C CA . CYS A 1 55 ? 13.272 1.778 -0.192 1.00 0.00 55 CYS A CA 15
ATOM 17891 C C . CYS A 1 55 ? 14.084 0.690 0.513 1.00 0.00 55 CYS A C 15
ATOM 17892 O O . CYS A 1 55 ? 13.737 -0.489 0.448 1.00 0.00 55 CYS A O 15
ATOM 17900 N N . ALA A 1 56 ? 15.149 1.123 1.171 1.00 0.00 56 ALA A N 15
ATOM 17901 C CA . ALA A 1 56 ? 16.013 0.200 1.887 1.00 0.00 56 ALA A CA 15
ATOM 17902 C C . ALA A 1 56 ? 15.157 -0.723 2.757 1.00 0.00 56 ALA A C 15
ATOM 17903 O O . ALA A 1 56 ? 15.570 -1.835 3.083 1.00 0.00 56 ALA A O 15
ATOM 17910 N N . GLU A 1 57 ? 13.979 -0.228 3.108 1.00 0.00 57 GLU A N 15
ATOM 17911 C CA . GLU A 1 57 ? 13.061 -0.994 3.934 1.00 0.00 57 GLU A CA 15
ATOM 17912 C C . GLU A 1 57 ? 12.047 -1.730 3.057 1.00 0.00 57 GLU A C 15
ATOM 17913 O O . GLU A 1 57 ? 12.132 -2.946 2.890 1.00 0.00 57 GLU A O 15
ATOM 17925 N N . THR A 1 58 ? 11.110 -0.962 2.519 1.00 0.00 58 THR A N 15
ATOM 17926 C CA . THR A 1 58 ? 10.080 -1.527 1.663 1.00 0.00 58 THR A CA 15
ATOM 17927 C C . THR A 1 58 ? 10.706 -2.138 0.408 1.00 0.00 58 THR A C 15
ATOM 17928 O O . THR A 1 58 ? 10.464 -3.302 0.093 1.00 0.00 58 THR A O 15
ATOM 17939 N N . GLY A 1 59 ? 11.497 -1.324 -0.276 1.00 0.00 59 GLY A N 15
ATOM 17940 C CA . GLY A 1 59 ? 12.159 -1.770 -1.490 1.00 0.00 59 GLY A CA 15
ATOM 17941 C C . GLY A 1 59 ? 11.582 -1.066 -2.720 1.00 0.00 59 GLY A C 15
ATOM 17942 O O . GLY A 1 59 ? 12.005 -1.326 -3.845 1.00 0.00 59 GLY A O 15
ATOM 17946 N N . VAL A 1 60 ? 10.624 -0.187 -2.463 1.00 0.00 60 VAL A N 15
ATOM 17947 C CA . VAL A 1 60 ? 9.984 0.556 -3.535 1.00 0.00 60 VAL A CA 15
ATOM 17948 C C . VAL A 1 60 ? 10.963 1.595 -4.085 1.00 0.00 60 VAL A C 15
ATOM 17949 O O . VAL A 1 60 ? 11.640 2.281 -3.321 1.00 0.00 60 VAL A O 15
ATOM 17962 N N . ARG A 1 61 ? 11.008 1.678 -5.407 1.00 0.00 61 ARG A N 15
ATOM 17963 C CA . ARG A 1 61 ? 11.893 2.621 -6.068 1.00 0.00 61 ARG A CA 15
ATOM 17964 C C . ARG A 1 61 ? 11.299 4.031 -6.019 1.00 0.00 61 ARG A C 15
ATOM 17965 O O . ARG A 1 61 ? 10.090 4.193 -5.862 1.00 0.00 61 ARG A O 15
ATOM 17986 N N . ARG A 1 62 ? 12.177 5.013 -6.157 1.00 0.00 62 ARG A N 15
ATOM 17987 C CA . ARG A 1 62 ? 11.755 6.403 -6.130 1.00 0.00 62 ARG A CA 15
ATOM 17988 C C . ARG A 1 62 ? 10.762 6.678 -7.262 1.00 0.00 62 ARG A C 15
ATOM 17989 O O . ARG A 1 62 ? 9.803 7.426 -7.083 1.00 0.00 62 ARG A O 15
ATOM 18010 N N . GLN A 1 63 ? 11.028 6.058 -8.402 1.00 0.00 63 GLN A N 15
ATOM 18011 C CA . GLN A 1 63 ? 10.170 6.226 -9.563 1.00 0.00 63 GLN A CA 15
ATOM 18012 C C . GLN A 1 63 ? 8.838 5.505 -9.347 1.00 0.00 63 GLN A C 15
ATOM 18013 O O . GLN A 1 63 ? 7.777 6.053 -9.642 1.00 0.00 63 GLN A O 15
ATOM 18027 N N . VAL A 1 64 ? 8.936 4.288 -8.835 1.00 0.00 64 VAL A N 15
ATOM 18028 C CA . VAL A 1 64 ? 7.752 3.486 -8.576 1.00 0.00 64 VAL A CA 15
ATOM 18029 C C . VAL A 1 64 ? 6.946 4.126 -7.444 1.00 0.00 64 VAL A C 15
ATOM 18030 O O . VAL A 1 64 ? 5.722 4.217 -7.523 1.00 0.00 64 VAL A O 15
ATOM 18043 N N . LEU A 1 65 ? 7.665 4.553 -6.416 1.00 0.00 65 LEU A N 15
ATOM 18044 C CA . LEU A 1 65 ? 7.032 5.181 -5.269 1.00 0.00 65 LEU A CA 15
ATOM 18045 C C . LEU A 1 65 ? 6.396 6.503 -5.704 1.00 0.00 65 LEU A C 15
ATOM 18046 O O . LEU A 1 65 ? 5.227 6.757 -5.418 1.00 0.00 65 LEU A O 15
ATOM 18062 N N . LYS A 1 66 ? 7.194 7.311 -6.387 1.00 0.00 66 LYS A N 15
ATOM 18063 C CA . LYS A 1 66 ? 6.723 8.600 -6.864 1.00 0.00 66 LYS A CA 15
ATOM 18064 C C . LYS A 1 66 ? 5.527 8.389 -7.795 1.00 0.00 66 LYS A C 15
ATOM 18065 O O . LYS A 1 66 ? 4.472 8.991 -7.602 1.00 0.00 66 LYS A O 15
ATOM 18084 N N . ILE A 1 67 ? 5.732 7.532 -8.784 1.00 0.00 67 ILE A N 15
ATOM 18085 C CA . ILE A 1 67 ? 4.684 7.234 -9.745 1.00 0.00 67 ILE A CA 15
ATOM 18086 C C . ILE A 1 67 ? 3.476 6.648 -9.011 1.00 0.00 67 ILE A C 15
ATOM 18087 O O . ILE A 1 67 ? 2.334 6.867 -9.414 1.00 0.00 67 ILE A O 15
ATOM 18103 N N . TRP A 1 68 ? 3.769 5.915 -7.947 1.00 0.00 68 TRP A N 15
ATOM 18104 C CA . TRP A 1 68 ? 2.721 5.297 -7.153 1.00 0.00 68 TRP A CA 15
ATOM 18105 C C . TRP A 1 68 ? 1.855 6.411 -6.562 1.00 0.00 68 TRP A C 15
ATOM 18106 O O . TRP A 1 68 ? 0.629 6.315 -6.563 1.00 0.00 68 TRP A O 15
ATOM 18127 N N . MET A 1 69 ? 2.527 7.443 -6.073 1.00 0.00 69 MET A N 15
ATOM 18128 C CA . MET A 1 69 ? 1.834 8.574 -5.480 1.00 0.00 69 MET A CA 15
ATOM 18129 C C . MET A 1 69 ? 0.886 9.226 -6.489 1.00 0.00 69 MET A C 15
ATOM 18130 O O . MET A 1 69 ? -0.252 9.553 -6.156 1.00 0.00 69 MET A O 15
ATOM 18144 N N . HIS A 1 70 ? 1.391 9.396 -7.703 1.00 0.00 70 HIS A N 15
ATOM 18145 C CA . HIS A 1 70 ? 0.604 10.003 -8.763 1.00 0.00 70 HIS A CA 15
ATOM 18146 C C . HIS A 1 70 ? -0.400 8.983 -9.304 1.00 0.00 70 HIS A C 15
ATOM 18147 O O . HIS A 1 70 ? -1.258 9.324 -10.117 1.00 0.00 70 HIS A O 15
ATOM 18161 N N . ASN A 1 71 ? -0.259 7.753 -8.832 1.00 0.00 71 ASN A N 15
ATOM 18162 C CA . ASN A 1 71 ? -1.143 6.682 -9.259 1.00 0.00 71 ASN A CA 15
ATOM 18163 C C . ASN A 1 71 ? -2.284 6.535 -8.250 1.00 0.00 71 ASN A C 15
ATOM 18164 O O . ASN A 1 71 ? -3.282 5.874 -8.529 1.00 0.00 71 ASN A O 15
ATOM 18175 N N . ASN A 1 72 ? -2.097 7.163 -7.098 1.00 0.00 72 ASN A N 15
ATOM 18176 C CA . ASN A 1 72 ? -3.097 7.110 -6.046 1.00 0.00 72 ASN A CA 15
ATOM 18177 C C . ASN A 1 72 ? -3.682 8.508 -5.834 1.00 0.00 72 ASN A C 15
ATOM 18178 O O . ASN A 1 72 ? -4.891 8.704 -5.950 1.00 0.00 72 ASN A O 15
ATOM 18189 N N . LYS A 1 73 ? -2.796 9.445 -5.527 1.00 0.00 73 LYS A N 15
ATOM 18190 C CA . LYS A 1 73 ? -3.209 10.819 -5.297 1.00 0.00 73 LYS A CA 15
ATOM 18191 C C . LYS A 1 73 ? -4.296 11.196 -6.306 1.00 0.00 73 LYS A C 15
ATOM 18192 O O . LYS A 1 73 ? -4.186 10.878 -7.490 1.00 0.00 73 LYS A O 15
ATOM 18211 N N . ASN A 1 74 ? -5.320 11.868 -5.802 1.00 0.00 74 ASN A N 15
ATOM 18212 C CA . ASN A 1 74 ? -6.425 12.291 -6.645 1.00 0.00 74 ASN A CA 15
ATOM 18213 C C . ASN A 1 74 ? -7.275 11.074 -7.014 1.00 0.00 74 ASN A C 15
ATOM 18214 O O . ASN A 1 74 ? -6.747 9.978 -7.199 1.00 0.00 74 ASN A O 15
ATOM 18225 N N . SER A 1 75 ? -8.575 11.307 -7.112 1.00 0.00 75 SER A N 15
ATOM 18226 C CA . SER A 1 75 ? -9.503 10.243 -7.456 1.00 0.00 75 SER A CA 15
ATOM 18227 C C . SER A 1 75 ? -9.403 9.924 -8.949 1.00 0.00 75 SER A C 15
ATOM 18228 O O . SER A 1 75 ? -8.788 8.932 -9.336 1.00 0.00 75 SER A O 15
ATOM 18236 N N . GLY A 1 76 ? -10.016 10.785 -9.748 1.00 0.00 76 GLY A N 15
ATOM 18237 C CA . GLY A 1 76 ? -10.004 10.608 -11.190 1.00 0.00 76 GLY A CA 15
ATOM 18238 C C . GLY A 1 76 ? -9.468 11.858 -11.891 1.00 0.00 76 GLY A C 15
ATOM 18239 O O . GLY A 1 76 ? -8.685 12.611 -11.314 1.00 0.00 76 GLY A O 15
ATOM 18243 N N . PRO A 1 77 ? -9.924 12.046 -13.159 1.00 0.00 77 PRO A N 15
ATOM 18244 C CA . PRO A 1 77 ? -9.499 13.192 -13.945 1.00 0.00 77 PRO A CA 15
ATOM 18245 C C . PRO A 1 77 ? -10.192 14.471 -13.469 1.00 0.00 77 PRO A C 15
ATOM 18246 O O . PRO A 1 77 ? -10.873 15.138 -14.246 1.00 0.00 77 PRO A O 15
ATOM 18257 N N . SER A 1 78 ? -9.995 14.773 -12.194 1.00 0.00 78 SER A N 15
ATOM 18258 C CA . SER A 1 78 ? -10.592 15.960 -11.606 1.00 0.00 78 SER A CA 15
ATOM 18259 C C . SER A 1 78 ? -12.037 16.112 -12.086 1.00 0.00 78 SER A C 15
ATOM 18260 O O . SER A 1 78 ? -12.305 16.844 -13.037 1.00 0.00 78 SER A O 15
ATOM 18268 N N . SER A 1 79 ? -12.929 15.407 -11.406 1.00 0.00 79 SER A N 15
ATOM 18269 C CA . SER A 1 79 ? -14.340 15.454 -11.751 1.00 0.00 79 SER A CA 15
ATOM 18270 C C . SER A 1 79 ? -14.547 14.942 -13.178 1.00 0.00 79 SER A C 15
ATOM 18271 O O . SER A 1 79 ? -14.384 15.691 -14.140 1.00 0.00 79 SER A O 15
ATOM 18279 N N . GLY A 1 80 ? -14.903 13.669 -13.270 1.00 0.00 80 GLY A N 15
ATOM 18280 C CA . GLY A 1 80 ? -15.134 13.048 -14.563 1.00 0.00 80 GLY A CA 15
ATOM 18281 C C . GLY A 1 80 ? -13.976 13.331 -15.522 1.00 0.00 80 GLY A C 15
ATOM 18282 O O . GLY A 1 80 ? -12.973 13.927 -15.131 1.00 0.00 80 GLY A O 15
ATOM 18286 N N . GLY A 1 1 ? -3.561 8.915 -39.915 1.00 0.00 1 GLY A N 16
ATOM 18287 C CA . GLY A 1 1 ? -3.033 7.817 -40.707 1.00 0.00 1 GLY A CA 16
ATOM 18288 C C . GLY A 1 1 ? -3.140 6.492 -39.948 1.00 0.00 1 GLY A C 16
ATOM 18289 O O . GLY A 1 1 ? -4.221 5.914 -39.852 1.00 0.00 1 GLY A O 16
ATOM 18293 N N . SER A 1 2 ? -2.003 6.051 -39.429 1.00 0.00 2 SER A N 16
ATOM 18294 C CA . SER A 1 2 ? -1.956 4.806 -38.682 1.00 0.00 2 SER A CA 16
ATOM 18295 C C . SER A 1 2 ? -2.613 4.991 -37.313 1.00 0.00 2 SER A C 16
ATOM 18296 O O . SER A 1 2 ? -3.574 4.299 -36.983 1.00 0.00 2 SER A O 16
ATOM 18304 N N . SER A 1 3 ? -2.067 5.929 -36.553 1.00 0.00 3 SER A N 16
ATOM 18305 C CA . SER A 1 3 ? -2.588 6.214 -35.227 1.00 0.00 3 SER A CA 16
ATOM 18306 C C . SER A 1 3 ? -2.430 4.987 -34.327 1.00 0.00 3 SER A C 16
ATOM 18307 O O . SER A 1 3 ? -3.301 4.119 -34.298 1.00 0.00 3 SER A O 16
ATOM 18315 N N . GLY A 1 4 ? -1.314 4.953 -33.615 1.00 0.00 4 GLY A N 16
ATOM 18316 C CA . GLY A 1 4 ? -1.031 3.846 -32.717 1.00 0.00 4 GLY A CA 16
ATOM 18317 C C . GLY A 1 4 ? -1.901 3.924 -31.461 1.00 0.00 4 GLY A C 16
ATOM 18318 O O . GLY A 1 4 ? -2.483 4.967 -31.168 1.00 0.00 4 GLY A O 16
ATOM 18322 N N . SER A 1 5 ? -1.962 2.806 -30.752 1.00 0.00 5 SER A N 16
ATOM 18323 C CA . SER A 1 5 ? -2.751 2.734 -29.534 1.00 0.00 5 SER A CA 16
ATOM 18324 C C . SER A 1 5 ? -1.842 2.885 -28.313 1.00 0.00 5 SER A C 16
ATOM 18325 O O . SER A 1 5 ? -0.661 2.545 -28.368 1.00 0.00 5 SER A O 16
ATOM 18333 N N . SER A 1 6 ? -2.427 3.395 -27.239 1.00 0.00 6 SER A N 16
ATOM 18334 C CA . SER A 1 6 ? -1.685 3.594 -26.006 1.00 0.00 6 SER A CA 16
ATOM 18335 C C . SER A 1 6 ? -2.623 4.091 -24.904 1.00 0.00 6 SER A C 16
ATOM 18336 O O . SER A 1 6 ? -3.419 5.002 -25.126 1.00 0.00 6 SER A O 16
ATOM 18344 N N . GLY A 1 7 ? -2.500 3.469 -23.741 1.00 0.00 7 GLY A N 16
ATOM 18345 C CA . GLY A 1 7 ? -3.327 3.836 -22.605 1.00 0.00 7 GLY A CA 16
ATOM 18346 C C . GLY A 1 7 ? -2.466 4.193 -21.392 1.00 0.00 7 GLY A C 16
ATOM 18347 O O . GLY A 1 7 ? -2.453 3.467 -20.399 1.00 0.00 7 GLY A O 16
ATOM 18351 N N . SER A 1 8 ? -1.766 5.312 -21.512 1.00 0.00 8 SER A N 16
ATOM 18352 C CA . SER A 1 8 ? -0.904 5.775 -20.438 1.00 0.00 8 SER A CA 16
ATOM 18353 C C . SER A 1 8 ? -0.525 7.240 -20.665 1.00 0.00 8 SER A C 16
ATOM 18354 O O . SER A 1 8 ? -0.781 7.792 -21.734 1.00 0.00 8 SER A O 16
ATOM 18362 N N . ASN A 1 9 ? 0.079 7.827 -19.643 1.00 0.00 9 ASN A N 16
ATOM 18363 C CA . ASN A 1 9 ? 0.496 9.217 -19.717 1.00 0.00 9 ASN A CA 16
ATOM 18364 C C . ASN A 1 9 ? 1.957 9.283 -20.168 1.00 0.00 9 ASN A C 16
ATOM 18365 O O . ASN A 1 9 ? 2.743 8.385 -19.870 1.00 0.00 9 ASN A O 16
ATOM 18376 N N . PRO A 1 10 ? 2.285 10.383 -20.897 1.00 0.00 10 PRO A N 16
ATOM 18377 C CA . PRO A 1 10 ? 3.637 10.578 -21.391 1.00 0.00 10 PRO A CA 16
ATOM 18378 C C . PRO A 1 10 ? 4.577 11.004 -20.262 1.00 0.00 10 PRO A C 16
ATOM 18379 O O . PRO A 1 10 ? 4.150 11.161 -19.119 1.00 0.00 10 PRO A O 16
ATOM 18390 N N . SER A 1 11 ? 5.840 11.180 -20.622 1.00 0.00 11 SER A N 16
ATOM 18391 C CA . SER A 1 11 ? 6.845 11.585 -19.653 1.00 0.00 11 SER A CA 16
ATOM 18392 C C . SER A 1 11 ? 6.804 10.657 -18.437 1.00 0.00 11 SER A C 16
ATOM 18393 O O . SER A 1 11 ? 6.173 10.975 -17.430 1.00 0.00 11 SER A O 16
ATOM 18401 N N . SER A 1 12 ? 7.483 9.528 -18.571 1.00 0.00 12 SER A N 16
ATOM 18402 C CA . SER A 1 12 ? 7.532 8.551 -17.496 1.00 0.00 12 SER A CA 16
ATOM 18403 C C . SER A 1 12 ? 8.926 7.925 -17.422 1.00 0.00 12 SER A C 16
ATOM 18404 O O . SER A 1 12 ? 9.759 8.149 -18.298 1.00 0.00 12 SER A O 16
ATOM 18412 N N . SER A 1 13 ? 9.136 7.151 -16.366 1.00 0.00 13 SER A N 16
ATOM 18413 C CA . SER A 1 13 ? 10.415 6.491 -16.166 1.00 0.00 13 SER A CA 16
ATOM 18414 C C . SER A 1 13 ? 10.199 4.996 -15.919 1.00 0.00 13 SER A C 16
ATOM 18415 O O . SER A 1 13 ? 9.085 4.568 -15.619 1.00 0.00 13 SER A O 16
ATOM 18423 N N . GLY A 1 14 ? 11.281 4.244 -16.054 1.00 0.00 14 GLY A N 16
ATOM 18424 C CA . GLY A 1 14 ? 11.224 2.807 -15.849 1.00 0.00 14 GLY A CA 16
ATOM 18425 C C . GLY A 1 14 ? 11.253 2.061 -17.185 1.00 0.00 14 GLY A C 16
ATOM 18426 O O . GLY A 1 14 ? 11.676 2.613 -18.199 1.00 0.00 14 GLY A O 16
ATOM 18430 N N . GLY A 1 15 ? 10.797 0.818 -17.142 1.00 0.00 15 GLY A N 16
ATOM 18431 C CA . GLY A 1 15 ? 10.766 -0.009 -18.336 1.00 0.00 15 GLY A CA 16
ATOM 18432 C C . GLY A 1 15 ? 9.381 0.018 -18.985 1.00 0.00 15 GLY A C 16
ATOM 18433 O O . GLY A 1 15 ? 8.544 -0.839 -18.707 1.00 0.00 15 GLY A O 16
ATOM 18437 N N . THR A 1 16 ? 9.182 1.011 -19.839 1.00 0.00 16 THR A N 16
ATOM 18438 C CA . THR A 1 16 ? 7.913 1.161 -20.530 1.00 0.00 16 THR A CA 16
ATOM 18439 C C . THR A 1 16 ? 8.049 0.736 -21.994 1.00 0.00 16 THR A C 16
ATOM 18440 O O . THR A 1 16 ? 9.131 0.826 -22.572 1.00 0.00 16 THR A O 16
ATOM 18451 N N . THR A 1 17 ? 6.936 0.282 -22.551 1.00 0.00 17 THR A N 16
ATOM 18452 C CA . THR A 1 17 ? 6.918 -0.158 -23.935 1.00 0.00 17 THR A CA 16
ATOM 18453 C C . THR A 1 17 ? 5.479 -0.241 -24.449 1.00 0.00 17 THR A C 16
ATOM 18454 O O . THR A 1 17 ? 5.188 0.192 -25.563 1.00 0.00 17 THR A O 16
ATOM 18465 N N . LYS A 1 18 ? 4.617 -0.801 -23.613 1.00 0.00 18 LYS A N 16
ATOM 18466 C CA . LYS A 1 18 ? 3.216 -0.946 -23.969 1.00 0.00 18 LYS A CA 16
ATOM 18467 C C . LYS A 1 18 ? 2.380 -1.068 -22.693 1.00 0.00 18 LYS A C 16
ATOM 18468 O O . LYS A 1 18 ? 1.345 -0.418 -22.561 1.00 0.00 18 LYS A O 16
ATOM 18487 N N . ARG A 1 19 ? 2.862 -1.906 -21.786 1.00 0.00 19 ARG A N 16
ATOM 18488 C CA . ARG A 1 19 ? 2.172 -2.121 -20.526 1.00 0.00 19 ARG A CA 16
ATOM 18489 C C . ARG A 1 19 ? 3.098 -1.797 -19.352 1.00 0.00 19 ARG A C 16
ATOM 18490 O O . ARG A 1 19 ? 3.966 -2.596 -19.002 1.00 0.00 19 ARG A O 16
ATOM 18511 N N . PHE A 1 20 ? 2.882 -0.623 -18.775 1.00 0.00 20 PHE A N 16
ATOM 18512 C CA . PHE A 1 20 ? 3.687 -0.184 -17.648 1.00 0.00 20 PHE A CA 16
ATOM 18513 C C . PHE A 1 20 ? 2.845 -0.099 -16.374 1.00 0.00 20 PHE A C 16
ATOM 18514 O O . PHE A 1 20 ? 1.817 0.576 -16.349 1.00 0.00 20 PHE A O 16
ATOM 18531 N N . ARG A 1 21 ? 3.313 -0.792 -15.346 1.00 0.00 21 ARG A N 16
ATOM 18532 C CA . ARG A 1 21 ? 2.616 -0.804 -14.071 1.00 0.00 21 ARG A CA 16
ATOM 18533 C C . ARG A 1 21 ? 3.543 -1.306 -12.963 1.00 0.00 21 ARG A C 16
ATOM 18534 O O . ARG A 1 21 ? 4.521 -2.002 -13.235 1.00 0.00 21 ARG A O 16
ATOM 18555 N N . THR A 1 22 ? 3.205 -0.934 -11.738 1.00 0.00 22 THR A N 16
ATOM 18556 C CA . THR A 1 22 ? 3.995 -1.338 -10.588 1.00 0.00 22 THR A CA 16
ATOM 18557 C C . THR A 1 22 ? 3.141 -2.150 -9.612 1.00 0.00 22 THR A C 16
ATOM 18558 O O . THR A 1 22 ? 1.940 -1.915 -9.489 1.00 0.00 22 THR A O 16
ATOM 18569 N N . LYS A 1 23 ? 3.794 -3.089 -8.943 1.00 0.00 23 LYS A N 16
ATOM 18570 C CA . LYS A 1 23 ? 3.109 -3.937 -7.982 1.00 0.00 23 LYS A CA 16
ATOM 18571 C C . LYS A 1 23 ? 3.820 -3.845 -6.630 1.00 0.00 23 LYS A C 16
ATOM 18572 O O . LYS A 1 23 ? 5.008 -4.145 -6.528 1.00 0.00 23 LYS A O 16
ATOM 18591 N N . PHE A 1 24 ? 3.061 -3.429 -5.627 1.00 0.00 24 PHE A N 16
ATOM 18592 C CA . PHE A 1 24 ? 3.603 -3.293 -4.285 1.00 0.00 24 PHE A CA 16
ATOM 18593 C C . PHE A 1 24 ? 2.991 -4.329 -3.340 1.00 0.00 24 PHE A C 16
ATOM 18594 O O . PHE A 1 24 ? 2.093 -5.075 -3.727 1.00 0.00 24 PHE A O 16
ATOM 18611 N N . THR A 1 25 ? 3.502 -4.341 -2.117 1.00 0.00 25 THR A N 16
ATOM 18612 C CA . THR A 1 25 ? 3.016 -5.272 -1.113 1.00 0.00 25 THR A CA 16
ATOM 18613 C C . THR A 1 25 ? 2.315 -4.519 0.019 1.00 0.00 25 THR A C 16
ATOM 18614 O O . THR A 1 25 ? 2.543 -3.325 0.210 1.00 0.00 25 THR A O 16
ATOM 18625 N N . ALA A 1 26 ? 1.475 -5.247 0.740 1.00 0.00 26 ALA A N 16
ATOM 18626 C CA . ALA A 1 26 ? 0.739 -4.662 1.848 1.00 0.00 26 ALA A CA 16
ATOM 18627 C C . ALA A 1 26 ? 1.650 -3.696 2.607 1.00 0.00 26 ALA A C 16
ATOM 18628 O O . ALA A 1 26 ? 1.321 -2.522 2.767 1.00 0.00 26 ALA A O 16
ATOM 18635 N N . GLU A 1 27 ? 2.779 -4.227 3.055 1.00 0.00 27 GLU A N 16
ATOM 18636 C CA . GLU A 1 27 ? 3.741 -3.426 3.794 1.00 0.00 27 GLU A CA 16
ATOM 18637 C C . GLU A 1 27 ? 3.952 -2.078 3.102 1.00 0.00 27 GLU A C 16
ATOM 18638 O O . GLU A 1 27 ? 3.827 -1.028 3.730 1.00 0.00 27 GLU A O 16
ATOM 18650 N N . GLN A 1 28 ? 4.269 -2.151 1.817 1.00 0.00 28 GLN A N 16
ATOM 18651 C CA . GLN A 1 28 ? 4.498 -0.950 1.033 1.00 0.00 28 GLN A CA 16
ATOM 18652 C C . GLN A 1 28 ? 3.216 -0.119 0.947 1.00 0.00 28 GLN A C 16
ATOM 18653 O O . GLN A 1 28 ? 3.234 1.084 1.202 1.00 0.00 28 GLN A O 16
ATOM 18667 N N . LYS A 1 29 ? 2.135 -0.794 0.586 1.00 0.00 29 LYS A N 16
ATOM 18668 C CA . LYS A 1 29 ? 0.847 -0.134 0.462 1.00 0.00 29 LYS A CA 16
ATOM 18669 C C . LYS A 1 29 ? 0.554 0.648 1.744 1.00 0.00 29 LYS A C 16
ATOM 18670 O O . LYS A 1 29 ? 0.015 1.753 1.693 1.00 0.00 29 LYS A O 16
ATOM 18689 N N . GLU A 1 30 ? 0.923 0.045 2.865 1.00 0.00 30 GLU A N 16
ATOM 18690 C CA . GLU A 1 30 ? 0.707 0.671 4.158 1.00 0.00 30 GLU A CA 16
ATOM 18691 C C . GLU A 1 30 ? 1.800 1.705 4.436 1.00 0.00 30 GLU A C 16
ATOM 18692 O O . GLU A 1 30 ? 1.504 2.852 4.770 1.00 0.00 30 GLU A O 16
ATOM 18704 N N . LYS A 1 31 ? 3.040 1.264 4.288 1.00 0.00 31 LYS A N 16
ATOM 18705 C CA . LYS A 1 31 ? 4.178 2.137 4.518 1.00 0.00 31 LYS A CA 16
ATOM 18706 C C . LYS A 1 31 ? 4.041 3.387 3.647 1.00 0.00 31 LYS A C 16
ATOM 18707 O O . LYS A 1 31 ? 4.250 4.503 4.120 1.00 0.00 31 LYS A O 16
ATOM 18726 N N . MET A 1 32 ? 3.690 3.158 2.390 1.00 0.00 32 MET A N 16
ATOM 18727 C CA . MET A 1 32 ? 3.523 4.252 1.449 1.00 0.00 32 MET A CA 16
ATOM 18728 C C . MET A 1 32 ? 2.336 5.135 1.840 1.00 0.00 32 MET A C 16
ATOM 18729 O O . MET A 1 32 ? 2.442 6.361 1.836 1.00 0.00 32 MET A O 16
ATOM 18743 N N . LEU A 1 33 ? 1.233 4.478 2.168 1.00 0.00 33 LEU A N 16
ATOM 18744 C CA . LEU A 1 33 ? 0.028 5.188 2.561 1.00 0.00 33 LEU A CA 16
ATOM 18745 C C . LEU A 1 33 ? 0.394 6.297 3.549 1.00 0.00 33 LEU A C 16
ATOM 18746 O O . LEU A 1 33 ? -0.108 7.416 3.446 1.00 0.00 33 LEU A O 16
ATOM 18762 N N . ALA A 1 34 ? 1.265 5.949 4.484 1.00 0.00 34 ALA A N 16
ATOM 18763 C CA . ALA A 1 34 ? 1.704 6.902 5.490 1.00 0.00 34 ALA A CA 16
ATOM 18764 C C . ALA A 1 34 ? 2.818 7.774 4.908 1.00 0.00 34 ALA A C 16
ATOM 18765 O O . ALA A 1 34 ? 2.691 8.996 4.854 1.00 0.00 34 ALA A O 16
ATOM 18772 N N . PHE A 1 35 ? 3.886 7.112 4.488 1.00 0.00 35 PHE A N 16
ATOM 18773 C CA . PHE A 1 35 ? 5.022 7.812 3.913 1.00 0.00 35 PHE A CA 16
ATOM 18774 C C . PHE A 1 35 ? 4.562 8.998 3.064 1.00 0.00 35 PHE A C 16
ATOM 18775 O O . PHE A 1 35 ? 5.009 10.125 3.271 1.00 0.00 35 PHE A O 16
ATOM 18792 N N . ALA A 1 36 ? 3.675 8.704 2.125 1.00 0.00 36 ALA A N 16
ATOM 18793 C CA . ALA A 1 36 ? 3.149 9.733 1.243 1.00 0.00 36 ALA A CA 16
ATOM 18794 C C . ALA A 1 36 ? 2.487 10.828 2.082 1.00 0.00 36 ALA A C 16
ATOM 18795 O O . ALA A 1 36 ? 2.905 11.984 2.042 1.00 0.00 36 ALA A O 16
ATOM 18802 N N . GLU A 1 37 ? 1.465 10.424 2.822 1.00 0.00 37 GLU A N 16
ATOM 18803 C CA . GLU A 1 37 ? 0.740 11.357 3.669 1.00 0.00 37 GLU A CA 16
ATOM 18804 C C . GLU A 1 37 ? 1.712 12.325 4.345 1.00 0.00 37 GLU A C 16
ATOM 18805 O O . GLU A 1 37 ? 1.378 13.487 4.574 1.00 0.00 37 GLU A O 16
ATOM 18817 N N . ARG A 1 38 ? 2.896 11.811 4.646 1.00 0.00 38 ARG A N 16
ATOM 18818 C CA . ARG A 1 38 ? 3.919 12.616 5.292 1.00 0.00 38 ARG A CA 16
ATOM 18819 C C . ARG A 1 38 ? 4.526 13.604 4.293 1.00 0.00 38 ARG A C 16
ATOM 18820 O O . ARG A 1 38 ? 4.553 14.808 4.544 1.00 0.00 38 ARG A O 16
ATOM 18841 N N . LEU A 1 39 ? 4.997 13.059 3.182 1.00 0.00 39 LEU A N 16
ATOM 18842 C CA . LEU A 1 39 ? 5.602 13.877 2.144 1.00 0.00 39 LEU A CA 16
ATOM 18843 C C . LEU A 1 39 ? 4.515 14.704 1.455 1.00 0.00 39 LEU A C 16
ATOM 18844 O O . LEU A 1 39 ? 4.816 15.585 0.652 1.00 0.00 39 LEU A O 16
ATOM 18860 N N . GLY A 1 40 ? 3.273 14.391 1.795 1.00 0.00 40 GLY A N 16
ATOM 18861 C CA . GLY A 1 40 ? 2.140 15.094 1.219 1.00 0.00 40 GLY A CA 16
ATOM 18862 C C . GLY A 1 40 ? 1.848 14.596 -0.198 1.00 0.00 40 GLY A C 16
ATOM 18863 O O . GLY A 1 40 ? 1.275 15.322 -1.009 1.00 0.00 40 GLY A O 16
ATOM 18867 N N . TRP A 1 41 ? 2.255 13.361 -0.452 1.00 0.00 41 TRP A N 16
ATOM 18868 C CA . TRP A 1 41 ? 2.044 12.757 -1.757 1.00 0.00 41 TRP A CA 16
ATOM 18869 C C . TRP A 1 41 ? 2.914 13.504 -2.770 1.00 0.00 41 TRP A C 16
ATOM 18870 O O . TRP A 1 41 ? 2.579 13.572 -3.951 1.00 0.00 41 TRP A O 16
ATOM 18891 N N . ARG A 1 42 ? 4.016 14.046 -2.270 1.00 0.00 42 ARG A N 16
ATOM 18892 C CA . ARG A 1 42 ? 4.937 14.785 -3.117 1.00 0.00 42 ARG A CA 16
ATOM 18893 C C . ARG A 1 42 ? 6.376 14.582 -2.639 1.00 0.00 42 ARG A C 16
ATOM 18894 O O . ARG A 1 42 ? 6.664 14.716 -1.451 1.00 0.00 42 ARG A O 16
ATOM 18915 N N . ILE A 1 43 ? 7.241 14.262 -3.590 1.00 0.00 43 ILE A N 16
ATOM 18916 C CA . ILE A 1 43 ? 8.644 14.039 -3.281 1.00 0.00 43 ILE A CA 16
ATOM 18917 C C . ILE A 1 43 ? 9.476 15.190 -3.850 1.00 0.00 43 ILE A C 16
ATOM 18918 O O . ILE A 1 43 ? 9.340 15.539 -5.022 1.00 0.00 43 ILE A O 16
ATOM 18934 N N . GLN A 1 44 ? 10.319 15.749 -2.994 1.00 0.00 44 GLN A N 16
ATOM 18935 C CA . GLN A 1 44 ? 11.173 16.853 -3.396 1.00 0.00 44 GLN A CA 16
ATOM 18936 C C . GLN A 1 44 ? 12.645 16.476 -3.222 1.00 0.00 44 GLN A C 16
ATOM 18937 O O . GLN A 1 44 ? 12.965 15.324 -2.933 1.00 0.00 44 GLN A O 16
ATOM 18951 N N . LYS A 1 45 ? 13.503 17.469 -3.406 1.00 0.00 45 LYS A N 16
ATOM 18952 C CA . LYS A 1 45 ? 14.934 17.256 -3.273 1.00 0.00 45 LYS A CA 16
ATOM 18953 C C . LYS A 1 45 ? 15.260 16.900 -1.821 1.00 0.00 45 LYS A C 16
ATOM 18954 O O . LYS A 1 45 ? 16.186 16.135 -1.558 1.00 0.00 45 LYS A O 16
ATOM 18973 N N . HIS A 1 46 ? 14.479 17.472 -0.915 1.00 0.00 46 HIS A N 16
ATOM 18974 C CA . HIS A 1 46 ? 14.673 17.224 0.503 1.00 0.00 46 HIS A CA 16
ATOM 18975 C C . HIS A 1 46 ? 14.214 15.804 0.843 1.00 0.00 46 HIS A C 16
ATOM 18976 O O . HIS A 1 46 ? 14.768 15.167 1.738 1.00 0.00 46 HIS A O 16
ATOM 18990 N N . ASP A 1 47 ? 13.208 15.351 0.111 1.00 0.00 47 ASP A N 16
ATOM 18991 C CA . ASP A 1 47 ? 12.668 14.018 0.324 1.00 0.00 47 ASP A CA 16
ATOM 18992 C C . ASP A 1 47 ? 13.414 13.023 -0.566 1.00 0.00 47 ASP A C 16
ATOM 18993 O O . ASP A 1 47 ? 12.794 12.211 -1.251 1.00 0.00 47 ASP A O 16
ATOM 19002 N N . ASP A 1 48 ? 14.735 13.117 -0.527 1.00 0.00 48 ASP A N 16
ATOM 19003 C CA . ASP A 1 48 ? 15.572 12.235 -1.322 1.00 0.00 48 ASP A CA 16
ATOM 19004 C C . ASP A 1 48 ? 15.999 11.038 -0.470 1.00 0.00 48 ASP A C 16
ATOM 19005 O O . ASP A 1 48 ? 16.000 9.903 -0.944 1.00 0.00 48 ASP A O 16
ATOM 19014 N N . VAL A 1 49 ? 16.350 11.333 0.773 1.00 0.00 49 VAL A N 16
ATOM 19015 C CA . VAL A 1 49 ? 16.777 10.295 1.696 1.00 0.00 49 VAL A CA 16
ATOM 19016 C C . VAL A 1 49 ? 15.564 9.465 2.121 1.00 0.00 49 VAL A C 16
ATOM 19017 O O . VAL A 1 49 ? 15.559 8.245 1.970 1.00 0.00 49 VAL A O 16
ATOM 19030 N N . ALA A 1 50 ? 14.565 10.161 2.644 1.00 0.00 50 ALA A N 16
ATOM 19031 C CA . ALA A 1 50 ? 13.349 9.503 3.092 1.00 0.00 50 ALA A CA 16
ATOM 19032 C C . ALA A 1 50 ? 12.877 8.525 2.014 1.00 0.00 50 ALA A C 16
ATOM 19033 O O . ALA A 1 50 ? 12.342 7.463 2.327 1.00 0.00 50 ALA A O 16
ATOM 19040 N N . VAL A 1 51 ? 13.092 8.919 0.768 1.00 0.00 51 VAL A N 16
ATOM 19041 C CA . VAL A 1 51 ? 12.696 8.090 -0.358 1.00 0.00 51 VAL A CA 16
ATOM 19042 C C . VAL A 1 51 ? 13.593 6.852 -0.415 1.00 0.00 51 VAL A C 16
ATOM 19043 O O . VAL A 1 51 ? 13.116 5.745 -0.662 1.00 0.00 51 VAL A O 16
ATOM 19056 N N . GLU A 1 52 ? 14.878 7.081 -0.185 1.00 0.00 52 GLU A N 16
ATOM 19057 C CA . GLU A 1 52 ? 15.846 5.998 -0.207 1.00 0.00 52 GLU A CA 16
ATOM 19058 C C . GLU A 1 52 ? 15.680 5.111 1.028 1.00 0.00 52 GLU A C 16
ATOM 19059 O O . GLU A 1 52 ? 15.818 3.891 0.945 1.00 0.00 52 GLU A O 16
ATOM 19071 N N . GLN A 1 53 ? 15.386 5.758 2.147 1.00 0.00 53 GLN A N 16
ATOM 19072 C CA . GLN A 1 53 ? 15.199 5.043 3.398 1.00 0.00 53 GLN A CA 16
ATOM 19073 C C . GLN A 1 53 ? 14.035 4.057 3.277 1.00 0.00 53 GLN A C 16
ATOM 19074 O O . GLN A 1 53 ? 13.954 3.092 4.035 1.00 0.00 53 GLN A O 16
ATOM 19088 N N . PHE A 1 54 ? 13.164 4.334 2.318 1.00 0.00 54 PHE A N 16
ATOM 19089 C CA . PHE A 1 54 ? 12.009 3.483 2.089 1.00 0.00 54 PHE A CA 16
ATOM 19090 C C . PHE A 1 54 ? 12.388 2.255 1.258 1.00 0.00 54 PHE A C 16
ATOM 19091 O O . PHE A 1 54 ? 12.349 1.130 1.754 1.00 0.00 54 PHE A O 16
ATOM 19108 N N . CYS A 1 55 ? 12.746 2.513 0.009 1.00 0.00 55 CYS A N 16
ATOM 19109 C CA . CYS A 1 55 ? 13.132 1.442 -0.894 1.00 0.00 55 CYS A CA 16
ATOM 19110 C C . CYS A 1 55 ? 14.079 0.501 -0.147 1.00 0.00 55 CYS A C 16
ATOM 19111 O O . CYS A 1 55 ? 13.849 -0.706 -0.099 1.00 0.00 55 CYS A O 16
ATOM 19119 N N . ALA A 1 56 ? 15.123 1.089 0.417 1.00 0.00 56 ALA A N 16
ATOM 19120 C CA . ALA A 1 56 ? 16.106 0.318 1.160 1.00 0.00 56 ALA A CA 16
ATOM 19121 C C . ALA A 1 56 ? 15.384 -0.681 2.067 1.00 0.00 56 ALA A C 16
ATOM 19122 O O . ALA A 1 56 ? 15.831 -1.816 2.225 1.00 0.00 56 ALA A O 16
ATOM 19129 N N . GLU A 1 57 ? 14.281 -0.222 2.639 1.00 0.00 57 GLU A N 16
ATOM 19130 C CA . GLU A 1 57 ? 13.493 -1.061 3.526 1.00 0.00 57 GLU A CA 16
ATOM 19131 C C . GLU A 1 57 ? 12.430 -1.821 2.731 1.00 0.00 57 GLU A C 16
ATOM 19132 O O . GLU A 1 57 ? 12.555 -3.025 2.513 1.00 0.00 57 GLU A O 16
ATOM 19144 N N . THR A 1 58 ? 11.406 -1.087 2.321 1.00 0.00 58 THR A N 16
ATOM 19145 C CA . THR A 1 58 ? 10.321 -1.677 1.555 1.00 0.00 58 THR A CA 16
ATOM 19146 C C . THR A 1 58 ? 10.872 -2.431 0.343 1.00 0.00 58 THR A C 16
ATOM 19147 O O . THR A 1 58 ? 10.564 -3.605 0.145 1.00 0.00 58 THR A O 16
ATOM 19158 N N . GLY A 1 59 ? 11.678 -1.725 -0.436 1.00 0.00 59 GLY A N 16
ATOM 19159 C CA . GLY A 1 59 ? 12.275 -2.313 -1.624 1.00 0.00 59 GLY A CA 16
ATOM 19160 C C . GLY A 1 59 ? 11.688 -1.698 -2.895 1.00 0.00 59 GLY A C 16
ATOM 19161 O O . GLY A 1 59 ? 12.014 -2.122 -4.002 1.00 0.00 59 GLY A O 16
ATOM 19165 N N . VAL A 1 60 ? 10.832 -0.706 -2.693 1.00 0.00 60 VAL A N 16
ATOM 19166 C CA . VAL A 1 60 ? 10.197 -0.028 -3.810 1.00 0.00 60 VAL A CA 16
ATOM 19167 C C . VAL A 1 60 ? 11.084 1.131 -4.270 1.00 0.00 60 VAL A C 16
ATOM 19168 O O . VAL A 1 60 ? 11.414 2.016 -3.482 1.00 0.00 60 VAL A O 16
ATOM 19181 N N . ARG A 1 61 ? 11.447 1.087 -5.543 1.00 0.00 61 ARG A N 16
ATOM 19182 C CA . ARG A 1 61 ? 12.290 2.122 -6.117 1.00 0.00 61 ARG A CA 16
ATOM 19183 C C . ARG A 1 61 ? 11.624 3.491 -5.971 1.00 0.00 61 ARG A C 16
ATOM 19184 O O . ARG A 1 61 ? 10.467 3.582 -5.562 1.00 0.00 61 ARG A O 16
ATOM 19205 N N . ARG A 1 62 ? 12.382 4.522 -6.315 1.00 0.00 62 ARG A N 16
ATOM 19206 C CA . ARG A 1 62 ? 11.879 5.883 -6.227 1.00 0.00 62 ARG A CA 16
ATOM 19207 C C . ARG A 1 62 ? 10.750 6.097 -7.238 1.00 0.00 62 ARG A C 16
ATOM 19208 O O . ARG A 1 62 ? 9.601 6.310 -6.854 1.00 0.00 62 ARG A O 16
ATOM 19229 N N . GLN A 1 63 ? 11.118 6.035 -8.509 1.00 0.00 63 GLN A N 16
ATOM 19230 C CA . GLN A 1 63 ? 10.150 6.220 -9.577 1.00 0.00 63 GLN A CA 16
ATOM 19231 C C . GLN A 1 63 ? 8.878 5.421 -9.286 1.00 0.00 63 GLN A C 16
ATOM 19232 O O . GLN A 1 63 ? 7.771 5.910 -9.502 1.00 0.00 63 GLN A O 16
ATOM 19246 N N . VAL A 1 64 ? 9.080 4.205 -8.800 1.00 0.00 64 VAL A N 16
ATOM 19247 C CA . VAL A 1 64 ? 7.963 3.333 -8.477 1.00 0.00 64 VAL A CA 16
ATOM 19248 C C . VAL A 1 64 ? 7.195 3.915 -7.288 1.00 0.00 64 VAL A C 16
ATOM 19249 O O . VAL A 1 64 ? 5.983 4.108 -7.362 1.00 0.00 64 VAL A O 16
ATOM 19262 N N . LEU A 1 65 ? 7.933 4.179 -6.220 1.00 0.00 65 LEU A N 16
ATOM 19263 C CA . LEU A 1 65 ? 7.337 4.735 -5.017 1.00 0.00 65 LEU A CA 16
ATOM 19264 C C . LEU A 1 65 ? 6.631 6.048 -5.363 1.00 0.00 65 LEU A C 16
ATOM 19265 O O . LEU A 1 65 ? 5.519 6.299 -4.901 1.00 0.00 65 LEU A O 16
ATOM 19281 N N . LYS A 1 66 ? 7.307 6.850 -6.172 1.00 0.00 66 LYS A N 16
ATOM 19282 C CA . LYS A 1 66 ? 6.758 8.131 -6.585 1.00 0.00 66 LYS A CA 16
ATOM 19283 C C . LYS A 1 66 ? 5.568 7.895 -7.517 1.00 0.00 66 LYS A C 16
ATOM 19284 O O . LYS A 1 66 ? 4.483 8.428 -7.292 1.00 0.00 66 LYS A O 16
ATOM 19303 N N . ILE A 1 67 ? 5.812 7.095 -8.545 1.00 0.00 67 ILE A N 16
ATOM 19304 C CA . ILE A 1 67 ? 4.774 6.781 -9.512 1.00 0.00 67 ILE A CA 16
ATOM 19305 C C . ILE A 1 67 ? 3.525 6.295 -8.774 1.00 0.00 67 ILE A C 16
ATOM 19306 O O . ILE A 1 67 ? 2.406 6.497 -9.241 1.00 0.00 67 ILE A O 16
ATOM 19322 N N . TRP A 1 68 ? 3.760 5.663 -7.634 1.00 0.00 68 TRP A N 16
ATOM 19323 C CA . TRP A 1 68 ? 2.668 5.146 -6.826 1.00 0.00 68 TRP A CA 16
ATOM 19324 C C . TRP A 1 68 ? 1.838 6.335 -6.337 1.00 0.00 68 TRP A C 16
ATOM 19325 O O . TRP A 1 68 ? 0.658 6.450 -6.664 1.00 0.00 68 TRP A O 16
ATOM 19346 N N . MET A 1 69 ? 2.488 7.189 -5.560 1.00 0.00 69 MET A N 16
ATOM 19347 C CA . MET A 1 69 ? 1.825 8.365 -5.022 1.00 0.00 69 MET A CA 16
ATOM 19348 C C . MET A 1 69 ? 1.137 9.163 -6.132 1.00 0.00 69 MET A C 16
ATOM 19349 O O . MET A 1 69 ? 0.009 9.623 -5.962 1.00 0.00 69 MET A O 16
ATOM 19363 N N . HIS A 1 70 ? 1.845 9.302 -7.243 1.00 0.00 70 HIS A N 16
ATOM 19364 C CA . HIS A 1 70 ? 1.317 10.036 -8.380 1.00 0.00 70 HIS A CA 16
ATOM 19365 C C . HIS A 1 70 ? 0.160 9.252 -9.004 1.00 0.00 70 HIS A C 16
ATOM 19366 O O . HIS A 1 70 ? -0.523 9.752 -9.896 1.00 0.00 70 HIS A O 16
ATOM 19380 N N . ASN A 1 71 ? -0.023 8.037 -8.510 1.00 0.00 71 ASN A N 16
ATOM 19381 C CA . ASN A 1 71 ? -1.085 7.179 -9.007 1.00 0.00 71 ASN A CA 16
ATOM 19382 C C . ASN A 1 71 ? -2.152 7.014 -7.923 1.00 0.00 71 ASN A C 16
ATOM 19383 O O . ASN A 1 71 ? -3.204 6.425 -8.167 1.00 0.00 71 ASN A O 16
ATOM 19394 N N . ASN A 1 72 ? -1.844 7.545 -6.749 1.00 0.00 72 ASN A N 16
ATOM 19395 C CA . ASN A 1 72 ? -2.764 7.464 -5.627 1.00 0.00 72 ASN A CA 16
ATOM 19396 C C . ASN A 1 72 ? -2.963 8.861 -5.035 1.00 0.00 72 ASN A C 16
ATOM 19397 O O . ASN A 1 72 ? -3.127 9.008 -3.825 1.00 0.00 72 ASN A O 16
ATOM 19408 N N . LYS A 1 73 ? -2.941 9.851 -5.915 1.00 0.00 73 LYS A N 16
ATOM 19409 C CA . LYS A 1 73 ? -3.117 11.230 -5.495 1.00 0.00 73 LYS A CA 16
ATOM 19410 C C . LYS A 1 73 ? -4.324 11.829 -6.219 1.00 0.00 73 LYS A C 16
ATOM 19411 O O . LYS A 1 73 ? -4.821 11.254 -7.186 1.00 0.00 73 LYS A O 16
ATOM 19430 N N . ASN A 1 74 ? -4.761 12.978 -5.723 1.00 0.00 74 ASN A N 16
ATOM 19431 C CA . ASN A 1 74 ? -5.901 13.661 -6.311 1.00 0.00 74 ASN A CA 16
ATOM 19432 C C . ASN A 1 74 ? -7.174 12.862 -6.023 1.00 0.00 74 ASN A C 16
ATOM 19433 O O . ASN A 1 74 ? -7.528 11.960 -6.779 1.00 0.00 74 ASN A O 16
ATOM 19444 N N . SER A 1 75 ? -7.825 13.223 -4.927 1.00 0.00 75 SER A N 16
ATOM 19445 C CA . SER A 1 75 ? -9.051 12.551 -4.530 1.00 0.00 75 SER A CA 16
ATOM 19446 C C . SER A 1 75 ? -9.582 13.156 -3.229 1.00 0.00 75 SER A C 16
ATOM 19447 O O . SER A 1 75 ? -9.099 14.195 -2.782 1.00 0.00 75 SER A O 16
ATOM 19455 N N . GLY A 1 76 ? -10.568 12.480 -2.658 1.00 0.00 76 GLY A N 16
ATOM 19456 C CA . GLY A 1 76 ? -11.170 12.938 -1.418 1.00 0.00 76 GLY A CA 16
ATOM 19457 C C . GLY A 1 76 ? -12.697 12.923 -1.511 1.00 0.00 76 GLY A C 16
ATOM 19458 O O . GLY A 1 76 ? -13.262 13.233 -2.559 1.00 0.00 76 GLY A O 16
ATOM 19462 N N . PRO A 1 77 ? -13.338 12.551 -0.371 1.00 0.00 77 PRO A N 16
ATOM 19463 C CA . PRO A 1 77 ? -14.789 12.491 -0.314 1.00 0.00 77 PRO A CA 16
ATOM 19464 C C . PRO A 1 77 ? -15.392 13.895 -0.235 1.00 0.00 77 PRO A C 16
ATOM 19465 O O . PRO A 1 77 ? -16.205 14.273 -1.078 1.00 0.00 77 PRO A O 16
ATOM 19476 N N . SER A 1 78 ? -14.971 14.630 0.784 1.00 0.00 78 SER A N 16
ATOM 19477 C CA . SER A 1 78 ? -15.460 15.983 0.983 1.00 0.00 78 SER A CA 16
ATOM 19478 C C . SER A 1 78 ? -14.338 16.869 1.529 1.00 0.00 78 SER A C 16
ATOM 19479 O O . SER A 1 78 ? -14.107 16.911 2.737 1.00 0.00 78 SER A O 16
ATOM 19487 N N . SER A 1 79 ? -13.671 17.556 0.613 1.00 0.00 79 SER A N 16
ATOM 19488 C CA . SER A 1 79 ? -12.579 18.439 0.988 1.00 0.00 79 SER A CA 16
ATOM 19489 C C . SER A 1 79 ? -12.586 19.685 0.100 1.00 0.00 79 SER A C 16
ATOM 19490 O O . SER A 1 79 ? -13.028 19.632 -1.046 1.00 0.00 79 SER A O 16
ATOM 19498 N N . GLY A 1 80 ? -12.092 20.777 0.665 1.00 0.00 80 GLY A N 16
ATOM 19499 C CA . GLY A 1 80 ? -12.036 22.035 -0.061 1.00 0.00 80 GLY A CA 16
ATOM 19500 C C . GLY A 1 80 ? -10.651 22.675 0.059 1.00 0.00 80 GLY A C 16
ATOM 19501 O O . GLY A 1 80 ? -9.666 22.127 -0.432 1.00 0.00 80 GLY A O 16
ATOM 19505 N N . GLY A 1 1 ? 32.526 -21.485 18.452 1.00 0.00 1 GLY A N 17
ATOM 19506 C CA . GLY A 1 1 ? 31.598 -21.025 17.433 1.00 0.00 1 GLY A CA 17
ATOM 19507 C C . GLY A 1 1 ? 30.193 -20.848 18.011 1.00 0.00 1 GLY A C 17
ATOM 19508 O O . GLY A 1 1 ? 29.277 -21.592 17.664 1.00 0.00 1 GLY A O 17
ATOM 19512 N N . SER A 1 2 ? 30.067 -19.858 18.882 1.00 0.00 2 SER A N 17
ATOM 19513 C CA . SER A 1 2 ? 28.789 -19.573 19.512 1.00 0.00 2 SER A CA 17
ATOM 19514 C C . SER A 1 2 ? 28.279 -18.202 19.064 1.00 0.00 2 SER A C 17
ATOM 19515 O O . SER A 1 2 ? 27.190 -18.094 18.501 1.00 0.00 2 SER A O 17
ATOM 19523 N N . SER A 1 3 ? 29.089 -17.189 19.331 1.00 0.00 3 SER A N 17
ATOM 19524 C CA . SER A 1 3 ? 28.734 -15.829 18.962 1.00 0.00 3 SER A CA 17
ATOM 19525 C C . SER A 1 3 ? 28.958 -15.617 17.463 1.00 0.00 3 SER A C 17
ATOM 19526 O O . SER A 1 3 ? 30.095 -15.481 17.015 1.00 0.00 3 SER A O 17
ATOM 19534 N N . GLY A 1 4 ? 27.855 -15.597 16.730 1.00 0.00 4 GLY A N 17
ATOM 19535 C CA . GLY A 1 4 ? 27.916 -15.405 15.291 1.00 0.00 4 GLY A CA 17
ATOM 19536 C C . GLY A 1 4 ? 26.754 -16.113 14.593 1.00 0.00 4 GLY A C 17
ATOM 19537 O O . GLY A 1 4 ? 26.962 -17.070 13.848 1.00 0.00 4 GLY A O 17
ATOM 19541 N N . SER A 1 5 ? 25.554 -15.616 14.858 1.00 0.00 5 SER A N 17
ATOM 19542 C CA . SER A 1 5 ? 24.359 -16.190 14.264 1.00 0.00 5 SER A CA 17
ATOM 19543 C C . SER A 1 5 ? 24.045 -15.490 12.940 1.00 0.00 5 SER A C 17
ATOM 19544 O O . SER A 1 5 ? 24.282 -14.292 12.795 1.00 0.00 5 SER A O 17
ATOM 19552 N N . SER A 1 6 ? 23.516 -16.269 12.008 1.00 0.00 6 SER A N 17
ATOM 19553 C CA . SER A 1 6 ? 23.167 -15.739 10.700 1.00 0.00 6 SER A CA 17
ATOM 19554 C C . SER A 1 6 ? 24.344 -14.949 10.125 1.00 0.00 6 SER A C 17
ATOM 19555 O O . SER A 1 6 ? 24.522 -13.774 10.443 1.00 0.00 6 SER A O 17
ATOM 19563 N N . GLY A 1 7 ? 25.117 -15.625 9.288 1.00 0.00 7 GLY A N 17
ATOM 19564 C CA . GLY A 1 7 ? 26.272 -15.001 8.665 1.00 0.00 7 GLY A CA 17
ATOM 19565 C C . GLY A 1 7 ? 26.105 -14.932 7.146 1.00 0.00 7 GLY A C 17
ATOM 19566 O O . GLY A 1 7 ? 26.899 -15.507 6.404 1.00 0.00 7 GLY A O 17
ATOM 19570 N N . SER A 1 8 ? 25.066 -14.223 6.728 1.00 0.00 8 SER A N 17
ATOM 19571 C CA . SER A 1 8 ? 24.785 -14.070 5.311 1.00 0.00 8 SER A CA 17
ATOM 19572 C C . SER A 1 8 ? 24.145 -12.706 5.048 1.00 0.00 8 SER A C 17
ATOM 19573 O O . SER A 1 8 ? 23.467 -12.157 5.914 1.00 0.00 8 SER A O 17
ATOM 19581 N N . ASN A 1 9 ? 24.385 -12.197 3.848 1.00 0.00 9 ASN A N 17
ATOM 19582 C CA . ASN A 1 9 ? 23.840 -10.907 3.460 1.00 0.00 9 ASN A CA 17
ATOM 19583 C C . ASN A 1 9 ? 22.720 -11.117 2.439 1.00 0.00 9 ASN A C 17
ATOM 19584 O O . ASN A 1 9 ? 22.730 -12.096 1.693 1.00 0.00 9 ASN A O 17
ATOM 19595 N N . PRO A 1 10 ? 21.755 -10.159 2.439 1.00 0.00 10 PRO A N 17
ATOM 19596 C CA . PRO A 1 10 ? 20.630 -10.229 1.522 1.00 0.00 10 PRO A CA 17
ATOM 19597 C C . PRO A 1 10 ? 21.056 -9.851 0.102 1.00 0.00 10 PRO A C 17
ATOM 19598 O O . PRO A 1 10 ? 22.208 -9.488 -0.129 1.00 0.00 10 PRO A O 17
ATOM 19609 N N . SER A 1 11 ? 20.102 -9.949 -0.813 1.00 0.00 11 SER A N 17
ATOM 19610 C CA . SER A 1 11 ? 20.364 -9.621 -2.205 1.00 0.00 11 SER A CA 17
ATOM 19611 C C . SER A 1 11 ? 19.063 -9.674 -3.008 1.00 0.00 11 SER A C 17
ATOM 19612 O O . SER A 1 11 ? 18.130 -10.386 -2.639 1.00 0.00 11 SER A O 17
ATOM 19620 N N . SER A 1 12 ? 19.042 -8.912 -4.091 1.00 0.00 12 SER A N 17
ATOM 19621 C CA . SER A 1 12 ? 17.871 -8.863 -4.950 1.00 0.00 12 SER A CA 17
ATOM 19622 C C . SER A 1 12 ? 18.155 -7.989 -6.173 1.00 0.00 12 SER A C 17
ATOM 19623 O O . SER A 1 12 ? 18.973 -7.072 -6.109 1.00 0.00 12 SER A O 17
ATOM 19631 N N . SER A 1 13 ? 17.465 -8.305 -7.259 1.00 0.00 13 SER A N 17
ATOM 19632 C CA . SER A 1 13 ? 17.633 -7.559 -8.495 1.00 0.00 13 SER A CA 17
ATOM 19633 C C . SER A 1 13 ? 16.266 -7.254 -9.112 1.00 0.00 13 SER A C 17
ATOM 19634 O O . SER A 1 13 ? 15.922 -6.091 -9.321 1.00 0.00 13 SER A O 17
ATOM 19642 N N . GLY A 1 14 ? 15.525 -8.317 -9.385 1.00 0.00 14 GLY A N 17
ATOM 19643 C CA . GLY A 1 14 ? 14.203 -8.176 -9.973 1.00 0.00 14 GLY A CA 17
ATOM 19644 C C . GLY A 1 14 ? 13.455 -9.511 -9.966 1.00 0.00 14 GLY A C 17
ATOM 19645 O O . GLY A 1 14 ? 13.949 -10.501 -9.427 1.00 0.00 14 GLY A O 17
ATOM 19649 N N . GLY A 1 15 ? 12.276 -9.495 -10.569 1.00 0.00 15 GLY A N 17
ATOM 19650 C CA . GLY A 1 15 ? 11.455 -10.692 -10.639 1.00 0.00 15 GLY A CA 17
ATOM 19651 C C . GLY A 1 15 ? 10.371 -10.552 -11.710 1.00 0.00 15 GLY A C 17
ATOM 19652 O O . GLY A 1 15 ? 9.182 -10.646 -11.410 1.00 0.00 15 GLY A O 17
ATOM 19656 N N . THR A 1 16 ? 10.821 -10.330 -12.936 1.00 0.00 16 THR A N 17
ATOM 19657 C CA . THR A 1 16 ? 9.904 -10.175 -14.053 1.00 0.00 16 THR A CA 17
ATOM 19658 C C . THR A 1 16 ? 9.540 -11.542 -14.637 1.00 0.00 16 THR A C 17
ATOM 19659 O O . THR A 1 16 ? 10.225 -12.532 -14.383 1.00 0.00 16 THR A O 17
ATOM 19670 N N . THR A 1 17 ? 8.463 -11.553 -15.407 1.00 0.00 17 THR A N 17
ATOM 19671 C CA . THR A 1 17 ? 7.999 -12.781 -16.029 1.00 0.00 17 THR A CA 17
ATOM 19672 C C . THR A 1 17 ? 6.936 -12.476 -17.086 1.00 0.00 17 THR A C 17
ATOM 19673 O O . THR A 1 17 ? 6.985 -13.010 -18.193 1.00 0.00 17 THR A O 17
ATOM 19684 N N . LYS A 1 18 ? 6.000 -11.619 -16.707 1.00 0.00 18 LYS A N 17
ATOM 19685 C CA . LYS A 1 18 ? 4.926 -11.236 -17.609 1.00 0.00 18 LYS A CA 17
ATOM 19686 C C . LYS A 1 18 ? 3.992 -10.256 -16.896 1.00 0.00 18 LYS A C 17
ATOM 19687 O O . LYS A 1 18 ? 3.469 -9.331 -17.514 1.00 0.00 18 LYS A O 17
ATOM 19706 N N . ARG A 1 19 ? 3.812 -10.494 -15.605 1.00 0.00 19 ARG A N 17
ATOM 19707 C CA . ARG A 1 19 ? 2.950 -9.643 -14.801 1.00 0.00 19 ARG A CA 17
ATOM 19708 C C . ARG A 1 19 ? 3.144 -8.175 -15.186 1.00 0.00 19 ARG A C 17
ATOM 19709 O O . ARG A 1 19 ? 4.244 -7.767 -15.555 1.00 0.00 19 ARG A O 17
ATOM 19730 N N . PHE A 1 20 ? 2.059 -7.422 -15.086 1.00 0.00 20 PHE A N 17
ATOM 19731 C CA . PHE A 1 20 ? 2.096 -6.008 -15.419 1.00 0.00 20 PHE A CA 17
ATOM 19732 C C . PHE A 1 20 ? 1.890 -5.146 -14.173 1.00 0.00 20 PHE A C 17
ATOM 19733 O O . PHE A 1 20 ? 1.168 -5.535 -13.257 1.00 0.00 20 PHE A O 17
ATOM 19750 N N . ARG A 1 21 ? 2.539 -3.991 -14.178 1.00 0.00 21 ARG A N 17
ATOM 19751 C CA . ARG A 1 21 ? 2.437 -3.070 -13.058 1.00 0.00 21 ARG A CA 17
ATOM 19752 C C . ARG A 1 21 ? 3.204 -3.614 -11.851 1.00 0.00 21 ARG A C 17
ATOM 19753 O O . ARG A 1 21 ? 3.351 -4.826 -11.700 1.00 0.00 21 ARG A O 17
ATOM 19774 N N . THR A 1 22 ? 3.672 -2.692 -11.024 1.00 0.00 22 THR A N 17
ATOM 19775 C CA . THR A 1 22 ? 4.421 -3.064 -9.835 1.00 0.00 22 THR A CA 17
ATOM 19776 C C . THR A 1 22 ? 3.512 -3.784 -8.837 1.00 0.00 22 THR A C 17
ATOM 19777 O O . THR A 1 22 ? 2.332 -3.459 -8.720 1.00 0.00 22 THR A O 17
ATOM 19788 N N . LYS A 1 23 ? 4.097 -4.750 -8.143 1.00 0.00 23 LYS A N 17
ATOM 19789 C CA . LYS A 1 23 ? 3.355 -5.519 -7.159 1.00 0.00 23 LYS A CA 17
ATOM 19790 C C . LYS A 1 23 ? 4.078 -5.450 -5.813 1.00 0.00 23 LYS A C 17
ATOM 19791 O O . LYS A 1 23 ? 5.238 -5.845 -5.706 1.00 0.00 23 LYS A O 17
ATOM 19810 N N . PHE A 1 24 ? 3.363 -4.944 -4.818 1.00 0.00 24 PHE A N 17
ATOM 19811 C CA . PHE A 1 24 ? 3.923 -4.818 -3.483 1.00 0.00 24 PHE A CA 17
ATOM 19812 C C . PHE A 1 24 ? 3.078 -5.580 -2.461 1.00 0.00 24 PHE A C 17
ATOM 19813 O O . PHE A 1 24 ? 2.041 -6.146 -2.805 1.00 0.00 24 PHE A O 17
ATOM 19830 N N . THR A 1 25 ? 3.552 -5.570 -1.224 1.00 0.00 25 THR A N 17
ATOM 19831 C CA . THR A 1 25 ? 2.854 -6.254 -0.148 1.00 0.00 25 THR A CA 17
ATOM 19832 C C . THR A 1 25 ? 2.111 -5.245 0.731 1.00 0.00 25 THR A C 17
ATOM 19833 O O . THR A 1 25 ? 2.457 -4.065 0.755 1.00 0.00 25 THR A O 17
ATOM 19844 N N . ALA A 1 26 ? 1.105 -5.747 1.431 1.00 0.00 26 ALA A N 17
ATOM 19845 C CA . ALA A 1 26 ? 0.311 -4.905 2.310 1.00 0.00 26 ALA A CA 17
ATOM 19846 C C . ALA A 1 26 ? 1.221 -3.875 2.981 1.00 0.00 26 ALA A C 17
ATOM 19847 O O . ALA A 1 26 ? 0.998 -2.671 2.860 1.00 0.00 26 ALA A O 17
ATOM 19854 N N . GLU A 1 27 ? 2.228 -4.385 3.675 1.00 0.00 27 GLU A N 17
ATOM 19855 C CA . GLU A 1 27 ? 3.173 -3.524 4.366 1.00 0.00 27 GLU A CA 17
ATOM 19856 C C . GLU A 1 27 ? 3.553 -2.335 3.481 1.00 0.00 27 GLU A C 17
ATOM 19857 O O . GLU A 1 27 ? 3.274 -1.187 3.824 1.00 0.00 27 GLU A O 17
ATOM 19869 N N . GLN A 1 28 ? 4.184 -2.651 2.359 1.00 0.00 28 GLN A N 17
ATOM 19870 C CA . GLN A 1 28 ? 4.605 -1.623 1.423 1.00 0.00 28 GLN A CA 17
ATOM 19871 C C . GLN A 1 28 ? 3.482 -0.606 1.210 1.00 0.00 28 GLN A C 17
ATOM 19872 O O . GLN A 1 28 ? 3.679 0.592 1.408 1.00 0.00 28 GLN A O 17
ATOM 19886 N N . LYS A 1 29 ? 2.329 -1.121 0.810 1.00 0.00 29 LYS A N 17
ATOM 19887 C CA . LYS A 1 29 ? 1.174 -0.273 0.568 1.00 0.00 29 LYS A CA 17
ATOM 19888 C C . LYS A 1 29 ? 0.960 0.645 1.773 1.00 0.00 29 LYS A C 17
ATOM 19889 O O . LYS A 1 29 ? 1.123 1.860 1.669 1.00 0.00 29 LYS A O 17
ATOM 19908 N N . GLU A 1 30 ? 0.599 0.030 2.890 1.00 0.00 30 GLU A N 17
ATOM 19909 C CA . GLU A 1 30 ? 0.362 0.777 4.113 1.00 0.00 30 GLU A CA 17
ATOM 19910 C C . GLU A 1 30 ? 1.506 1.761 4.365 1.00 0.00 30 GLU A C 17
ATOM 19911 O O . GLU A 1 30 ? 1.270 2.930 4.665 1.00 0.00 30 GLU A O 17
ATOM 19923 N N . LYS A 1 31 ? 2.722 1.250 4.234 1.00 0.00 31 LYS A N 17
ATOM 19924 C CA . LYS A 1 31 ? 3.904 2.069 4.444 1.00 0.00 31 LYS A CA 17
ATOM 19925 C C . LYS A 1 31 ? 3.830 3.304 3.544 1.00 0.00 31 LYS A C 17
ATOM 19926 O O . LYS A 1 31 ? 4.042 4.425 4.003 1.00 0.00 31 LYS A O 17
ATOM 19945 N N . MET A 1 32 ? 3.528 3.057 2.277 1.00 0.00 32 MET A N 17
ATOM 19946 C CA . MET A 1 32 ? 3.424 4.134 1.309 1.00 0.00 32 MET A CA 17
ATOM 19947 C C . MET A 1 32 ? 2.321 5.120 1.702 1.00 0.00 32 MET A C 17
ATOM 19948 O O . MET A 1 32 ? 2.544 6.329 1.726 1.00 0.00 32 MET A O 17
ATOM 19962 N N . LEU A 1 33 ? 1.155 4.566 1.999 1.00 0.00 33 LEU A N 17
ATOM 19963 C CA . LEU A 1 33 ? 0.017 5.381 2.390 1.00 0.00 33 LEU A CA 17
ATOM 19964 C C . LEU A 1 33 ? 0.479 6.453 3.379 1.00 0.00 33 LEU A C 17
ATOM 19965 O O . LEU A 1 33 ? 0.142 7.626 3.230 1.00 0.00 33 LEU A O 17
ATOM 19981 N N . ALA A 1 34 ? 1.242 6.011 4.368 1.00 0.00 34 ALA A N 17
ATOM 19982 C CA . ALA A 1 34 ? 1.754 6.917 5.381 1.00 0.00 34 ALA A CA 17
ATOM 19983 C C . ALA A 1 34 ? 2.884 7.758 4.784 1.00 0.00 34 ALA A C 17
ATOM 19984 O O . ALA A 1 34 ? 2.799 8.985 4.751 1.00 0.00 34 ALA A O 17
ATOM 19991 N N . PHE A 1 35 ? 3.916 7.065 4.327 1.00 0.00 35 PHE A N 17
ATOM 19992 C CA . PHE A 1 35 ? 5.062 7.732 3.732 1.00 0.00 35 PHE A CA 17
ATOM 19993 C C . PHE A 1 35 ? 4.621 8.924 2.880 1.00 0.00 35 PHE A C 17
ATOM 19994 O O . PHE A 1 35 ? 5.002 10.061 3.152 1.00 0.00 35 PHE A O 17
ATOM 20011 N N . ALA A 1 36 ? 3.823 8.622 1.866 1.00 0.00 36 ALA A N 17
ATOM 20012 C CA . ALA A 1 36 ? 3.326 9.655 0.973 1.00 0.00 36 ALA A CA 17
ATOM 20013 C C . ALA A 1 36 ? 2.633 10.744 1.794 1.00 0.00 36 ALA A C 17
ATOM 20014 O O . ALA A 1 36 ? 2.967 11.922 1.675 1.00 0.00 36 ALA A O 17
ATOM 20021 N N . GLU A 1 37 ? 1.682 10.312 2.608 1.00 0.00 37 GLU A N 17
ATOM 20022 C CA . GLU A 1 37 ? 0.939 11.236 3.449 1.00 0.00 37 GLU A CA 17
ATOM 20023 C C . GLU A 1 37 ? 1.898 12.186 4.169 1.00 0.00 37 GLU A C 17
ATOM 20024 O O . GLU A 1 37 ? 1.586 13.360 4.360 1.00 0.00 37 GLU A O 17
ATOM 20036 N N . ARG A 1 38 ? 3.045 11.642 4.548 1.00 0.00 38 ARG A N 17
ATOM 20037 C CA . ARG A 1 38 ? 4.052 12.427 5.243 1.00 0.00 38 ARG A CA 17
ATOM 20038 C C . ARG A 1 38 ? 4.712 13.415 4.280 1.00 0.00 38 ARG A C 17
ATOM 20039 O O . ARG A 1 38 ? 4.846 14.597 4.593 1.00 0.00 38 ARG A O 17
ATOM 20060 N N . LEU A 1 39 ? 5.108 12.894 3.127 1.00 0.00 39 LEU A N 17
ATOM 20061 C CA . LEU A 1 39 ? 5.752 13.716 2.117 1.00 0.00 39 LEU A CA 17
ATOM 20062 C C . LEU A 1 39 ? 4.690 14.537 1.381 1.00 0.00 39 LEU A C 17
ATOM 20063 O O . LEU A 1 39 ? 5.012 15.306 0.477 1.00 0.00 39 LEU A O 17
ATOM 20079 N N . GLY A 1 40 ? 3.447 14.346 1.797 1.00 0.00 40 GLY A N 17
ATOM 20080 C CA . GLY A 1 40 ? 2.336 15.059 1.189 1.00 0.00 40 GLY A CA 17
ATOM 20081 C C . GLY A 1 40 ? 2.058 14.539 -0.222 1.00 0.00 40 GLY A C 17
ATOM 20082 O O . GLY A 1 40 ? 1.541 15.270 -1.066 1.00 0.00 40 GLY A O 17
ATOM 20086 N N . TRP A 1 41 ? 2.413 13.280 -0.436 1.00 0.00 41 TRP A N 17
ATOM 20087 C CA . TRP A 1 41 ? 2.208 12.654 -1.731 1.00 0.00 41 TRP A CA 17
ATOM 20088 C C . TRP A 1 41 ? 3.127 13.345 -2.741 1.00 0.00 41 TRP A C 17
ATOM 20089 O O . TRP A 1 41 ? 2.852 13.339 -3.940 1.00 0.00 41 TRP A O 17
ATOM 20110 N N . ARG A 1 42 ? 4.198 13.922 -2.219 1.00 0.00 42 ARG A N 17
ATOM 20111 C CA . ARG A 1 42 ? 5.159 14.616 -3.060 1.00 0.00 42 ARG A CA 17
ATOM 20112 C C . ARG A 1 42 ? 6.573 14.451 -2.497 1.00 0.00 42 ARG A C 17
ATOM 20113 O O . ARG A 1 42 ? 6.764 14.444 -1.282 1.00 0.00 42 ARG A O 17
ATOM 20134 N N . ILE A 1 43 ? 7.526 14.323 -3.408 1.00 0.00 43 ILE A N 17
ATOM 20135 C CA . ILE A 1 43 ? 8.916 14.160 -3.019 1.00 0.00 43 ILE A CA 17
ATOM 20136 C C . ILE A 1 43 ? 9.685 15.444 -3.335 1.00 0.00 43 ILE A C 17
ATOM 20137 O O . ILE A 1 43 ? 9.409 16.107 -4.334 1.00 0.00 43 ILE A O 17
ATOM 20153 N N . GLN A 1 44 ? 10.634 15.757 -2.465 1.00 0.00 44 GLN A N 17
ATOM 20154 C CA . GLN A 1 44 ? 11.445 16.950 -2.640 1.00 0.00 44 GLN A CA 17
ATOM 20155 C C . GLN A 1 44 ? 12.930 16.584 -2.671 1.00 0.00 44 GLN A C 17
ATOM 20156 O O . GLN A 1 44 ? 13.282 15.405 -2.679 1.00 0.00 44 GLN A O 17
ATOM 20170 N N . LYS A 1 45 ? 13.761 17.615 -2.687 1.00 0.00 45 LYS A N 17
ATOM 20171 C CA . LYS A 1 45 ? 15.200 17.416 -2.717 1.00 0.00 45 LYS A CA 17
ATOM 20172 C C . LYS A 1 45 ? 15.691 17.058 -1.313 1.00 0.00 45 LYS A C 17
ATOM 20173 O O . LYS A 1 45 ? 16.860 16.726 -1.126 1.00 0.00 45 LYS A O 17
ATOM 20192 N N . HIS A 1 46 ? 14.772 17.139 -0.362 1.00 0.00 46 HIS A N 17
ATOM 20193 C CA . HIS A 1 46 ? 15.097 16.828 1.020 1.00 0.00 46 HIS A CA 17
ATOM 20194 C C . HIS A 1 46 ? 14.562 15.438 1.372 1.00 0.00 46 HIS A C 17
ATOM 20195 O O . HIS A 1 46 ? 15.067 14.789 2.287 1.00 0.00 46 HIS A O 17
ATOM 20209 N N . ASP A 1 47 ? 13.548 15.023 0.628 1.00 0.00 47 ASP A N 17
ATOM 20210 C CA . ASP A 1 47 ? 12.940 13.722 0.850 1.00 0.00 47 ASP A CA 17
ATOM 20211 C C . ASP A 1 47 ? 13.775 12.647 0.151 1.00 0.00 47 ASP A C 17
ATOM 20212 O O . ASP A 1 47 ? 13.574 11.455 0.377 1.00 0.00 47 ASP A O 17
ATOM 20221 N N . ASP A 1 48 ? 14.695 13.108 -0.684 1.00 0.00 48 ASP A N 17
ATOM 20222 C CA . ASP A 1 48 ? 15.562 12.201 -1.417 1.00 0.00 48 ASP A CA 17
ATOM 20223 C C . ASP A 1 48 ? 16.118 11.146 -0.458 1.00 0.00 48 ASP A C 17
ATOM 20224 O O . ASP A 1 48 ? 16.329 9.999 -0.847 1.00 0.00 48 ASP A O 17
ATOM 20233 N N . VAL A 1 49 ? 16.338 11.573 0.777 1.00 0.00 49 VAL A N 17
ATOM 20234 C CA . VAL A 1 49 ? 16.865 10.680 1.794 1.00 0.00 49 VAL A CA 17
ATOM 20235 C C . VAL A 1 49 ? 15.797 9.650 2.165 1.00 0.00 49 VAL A C 17
ATOM 20236 O O . VAL A 1 49 ? 15.922 8.473 1.831 1.00 0.00 49 VAL A O 17
ATOM 20249 N N . ALA A 1 50 ? 14.770 10.130 2.852 1.00 0.00 50 ALA A N 17
ATOM 20250 C CA . ALA A 1 50 ? 13.681 9.265 3.272 1.00 0.00 50 ALA A CA 17
ATOM 20251 C C . ALA A 1 50 ? 13.306 8.329 2.122 1.00 0.00 50 ALA A C 17
ATOM 20252 O O . ALA A 1 50 ? 13.107 7.133 2.330 1.00 0.00 50 ALA A O 17
ATOM 20259 N N . VAL A 1 51 ? 13.220 8.908 0.933 1.00 0.00 51 VAL A N 17
ATOM 20260 C CA . VAL A 1 51 ? 12.872 8.141 -0.250 1.00 0.00 51 VAL A CA 17
ATOM 20261 C C . VAL A 1 51 ? 13.817 6.943 -0.372 1.00 0.00 51 VAL A C 17
ATOM 20262 O O . VAL A 1 51 ? 13.379 5.828 -0.652 1.00 0.00 51 VAL A O 17
ATOM 20275 N N . GLU A 1 52 ? 15.096 7.215 -0.155 1.00 0.00 52 GLU A N 17
ATOM 20276 C CA . GLU A 1 52 ? 16.106 6.173 -0.237 1.00 0.00 52 GLU A CA 17
ATOM 20277 C C . GLU A 1 52 ? 15.912 5.156 0.889 1.00 0.00 52 GLU A C 17
ATOM 20278 O O . GLU A 1 52 ? 15.988 3.950 0.660 1.00 0.00 52 GLU A O 17
ATOM 20290 N N . GLN A 1 53 ? 15.665 5.680 2.080 1.00 0.00 53 GLN A N 17
ATOM 20291 C CA . GLN A 1 53 ? 15.459 4.832 3.242 1.00 0.00 53 GLN A CA 17
ATOM 20292 C C . GLN A 1 53 ? 14.324 3.840 2.982 1.00 0.00 53 GLN A C 17
ATOM 20293 O O . GLN A 1 53 ? 14.472 2.643 3.223 1.00 0.00 53 GLN A O 17
ATOM 20307 N N . PHE A 1 54 ? 13.214 4.375 2.493 1.00 0.00 54 PHE A N 17
ATOM 20308 C CA . PHE A 1 54 ? 12.054 3.552 2.197 1.00 0.00 54 PHE A CA 17
ATOM 20309 C C . PHE A 1 54 ? 12.359 2.558 1.074 1.00 0.00 54 PHE A C 17
ATOM 20310 O O . PHE A 1 54 ? 12.347 1.348 1.292 1.00 0.00 54 PHE A O 17
ATOM 20327 N N . CYS A 1 55 ? 12.624 3.107 -0.102 1.00 0.00 55 CYS A N 17
ATOM 20328 C CA . CYS A 1 55 ? 12.931 2.283 -1.259 1.00 0.00 55 CYS A CA 17
ATOM 20329 C C . CYS A 1 55 ? 13.787 1.103 -0.796 1.00 0.00 55 CYS A C 17
ATOM 20330 O O . CYS A 1 55 ? 13.684 0.005 -1.341 1.00 0.00 55 CYS A O 17
ATOM 20338 N N . ALA A 1 56 ? 14.612 1.369 0.206 1.00 0.00 56 ALA A N 17
ATOM 20339 C CA . ALA A 1 56 ? 15.486 0.343 0.749 1.00 0.00 56 ALA A CA 17
ATOM 20340 C C . ALA A 1 56 ? 14.686 -0.550 1.699 1.00 0.00 56 ALA A C 17
ATOM 20341 O O . ALA A 1 56 ? 14.466 -1.726 1.414 1.00 0.00 56 ALA A O 17
ATOM 20348 N N . GLU A 1 57 ? 14.273 0.042 2.810 1.00 0.00 57 GLU A N 17
ATOM 20349 C CA . GLU A 1 57 ? 13.502 -0.685 3.804 1.00 0.00 57 GLU A CA 17
ATOM 20350 C C . GLU A 1 57 ? 12.418 -1.525 3.126 1.00 0.00 57 GLU A C 17
ATOM 20351 O O . GLU A 1 57 ? 12.488 -2.753 3.126 1.00 0.00 57 GLU A O 17
ATOM 20363 N N . THR A 1 58 ? 11.441 -0.829 2.564 1.00 0.00 58 THR A N 17
ATOM 20364 C CA . THR A 1 58 ? 10.343 -1.495 1.883 1.00 0.00 58 THR A CA 17
ATOM 20365 C C . THR A 1 58 ? 10.865 -2.298 0.690 1.00 0.00 58 THR A C 17
ATOM 20366 O O . THR A 1 58 ? 10.591 -3.491 0.572 1.00 0.00 58 THR A O 17
ATOM 20377 N N . GLY A 1 59 ? 11.608 -1.611 -0.166 1.00 0.00 59 GLY A N 17
ATOM 20378 C CA . GLY A 1 59 ? 12.170 -2.245 -1.346 1.00 0.00 59 GLY A CA 17
ATOM 20379 C C . GLY A 1 59 ? 11.556 -1.669 -2.624 1.00 0.00 59 GLY A C 17
ATOM 20380 O O . GLY A 1 59 ? 11.695 -2.248 -3.700 1.00 0.00 59 GLY A O 17
ATOM 20384 N N . VAL A 1 60 ? 10.890 -0.535 -2.463 1.00 0.00 60 VAL A N 17
ATOM 20385 C CA . VAL A 1 60 ? 10.254 0.126 -3.589 1.00 0.00 60 VAL A CA 17
ATOM 20386 C C . VAL A 1 60 ? 11.276 1.022 -4.293 1.00 0.00 60 VAL A C 17
ATOM 20387 O O . VAL A 1 60 ? 12.298 1.381 -3.709 1.00 0.00 60 VAL A O 17
ATOM 20400 N N . ARG A 1 61 ? 10.966 1.356 -5.537 1.00 0.00 61 ARG A N 17
ATOM 20401 C CA . ARG A 1 61 ? 11.844 2.203 -6.326 1.00 0.00 61 ARG A CA 17
ATOM 20402 C C . ARG A 1 61 ? 11.333 3.645 -6.325 1.00 0.00 61 ARG A C 17
ATOM 20403 O O . ARG A 1 61 ? 10.131 3.881 -6.434 1.00 0.00 61 ARG A O 17
ATOM 20424 N N . ARG A 1 62 ? 12.272 4.572 -6.202 1.00 0.00 62 ARG A N 17
ATOM 20425 C CA . ARG A 1 62 ? 11.931 5.984 -6.187 1.00 0.00 62 ARG A CA 17
ATOM 20426 C C . ARG A 1 62 ? 10.785 6.265 -7.161 1.00 0.00 62 ARG A C 17
ATOM 20427 O O . ARG A 1 62 ? 9.718 6.721 -6.754 1.00 0.00 62 ARG A O 17
ATOM 20448 N N . GLN A 1 63 ? 11.046 5.981 -8.429 1.00 0.00 63 GLN A N 17
ATOM 20449 C CA . GLN A 1 63 ? 10.049 6.197 -9.464 1.00 0.00 63 GLN A CA 17
ATOM 20450 C C . GLN A 1 63 ? 8.745 5.482 -9.103 1.00 0.00 63 GLN A C 17
ATOM 20451 O O . GLN A 1 63 ? 7.666 6.064 -9.203 1.00 0.00 63 GLN A O 17
ATOM 20465 N N . VAL A 1 64 ? 8.888 4.231 -8.691 1.00 0.00 64 VAL A N 17
ATOM 20466 C CA . VAL A 1 64 ? 7.735 3.431 -8.314 1.00 0.00 64 VAL A CA 17
ATOM 20467 C C . VAL A 1 64 ? 6.942 4.165 -7.231 1.00 0.00 64 VAL A C 17
ATOM 20468 O O . VAL A 1 64 ? 5.727 4.320 -7.343 1.00 0.00 64 VAL A O 17
ATOM 20481 N N . LEU A 1 65 ? 7.663 4.597 -6.206 1.00 0.00 65 LEU A N 17
ATOM 20482 C CA . LEU A 1 65 ? 7.042 5.310 -5.103 1.00 0.00 65 LEU A CA 17
ATOM 20483 C C . LEU A 1 65 ? 6.441 6.619 -5.621 1.00 0.00 65 LEU A C 17
ATOM 20484 O O . LEU A 1 65 ? 5.242 6.854 -5.480 1.00 0.00 65 LEU A O 17
ATOM 20500 N N . LYS A 1 66 ? 7.303 7.436 -6.209 1.00 0.00 66 LYS A N 17
ATOM 20501 C CA . LYS A 1 66 ? 6.872 8.714 -6.749 1.00 0.00 66 LYS A CA 17
ATOM 20502 C C . LYS A 1 66 ? 5.684 8.493 -7.687 1.00 0.00 66 LYS A C 17
ATOM 20503 O O . LYS A 1 66 ? 4.678 9.195 -7.596 1.00 0.00 66 LYS A O 17
ATOM 20522 N N . ILE A 1 67 ? 5.839 7.514 -8.565 1.00 0.00 67 ILE A N 17
ATOM 20523 C CA . ILE A 1 67 ? 4.791 7.191 -9.519 1.00 0.00 67 ILE A CA 17
ATOM 20524 C C . ILE A 1 67 ? 3.581 6.630 -8.770 1.00 0.00 67 ILE A C 17
ATOM 20525 O O . ILE A 1 67 ? 2.440 6.839 -9.180 1.00 0.00 67 ILE A O 17
ATOM 20541 N N . TRP A 1 68 ? 3.871 5.927 -7.684 1.00 0.00 68 TRP A N 17
ATOM 20542 C CA . TRP A 1 68 ? 2.820 5.334 -6.874 1.00 0.00 68 TRP A CA 17
ATOM 20543 C C . TRP A 1 68 ? 1.953 6.467 -6.321 1.00 0.00 68 TRP A C 17
ATOM 20544 O O . TRP A 1 68 ? 0.729 6.430 -6.437 1.00 0.00 68 TRP A O 17
ATOM 20565 N N . MET A 1 69 ? 2.621 7.448 -5.732 1.00 0.00 69 MET A N 17
ATOM 20566 C CA . MET A 1 69 ? 1.927 8.589 -5.161 1.00 0.00 69 MET A CA 17
ATOM 20567 C C . MET A 1 69 ? 0.995 9.234 -6.188 1.00 0.00 69 MET A C 17
ATOM 20568 O O . MET A 1 69 ? -0.153 9.550 -5.879 1.00 0.00 69 MET A O 17
ATOM 20582 N N . HIS A 1 70 ? 1.524 9.411 -7.390 1.00 0.00 70 HIS A N 17
ATOM 20583 C CA . HIS A 1 70 ? 0.754 10.013 -8.465 1.00 0.00 70 HIS A CA 17
ATOM 20584 C C . HIS A 1 70 ? -0.255 8.997 -9.006 1.00 0.00 70 HIS A C 17
ATOM 20585 O O . HIS A 1 70 ? -1.182 9.360 -9.727 1.00 0.00 70 HIS A O 17
ATOM 20599 N N . ASN A 1 71 ? -0.039 7.743 -8.636 1.00 0.00 71 ASN A N 17
ATOM 20600 C CA . ASN A 1 71 ? -0.917 6.671 -9.074 1.00 0.00 71 ASN A CA 17
ATOM 20601 C C . ASN A 1 71 ? -2.038 6.486 -8.050 1.00 0.00 71 ASN A C 17
ATOM 20602 O O . ASN A 1 71 ? -3.045 5.839 -8.336 1.00 0.00 71 ASN A O 17
ATOM 20613 N N . ASN A 1 72 ? -1.827 7.065 -6.877 1.00 0.00 72 ASN A N 17
ATOM 20614 C CA . ASN A 1 72 ? -2.808 6.971 -5.809 1.00 0.00 72 ASN A CA 17
ATOM 20615 C C . ASN A 1 72 ? -3.393 8.359 -5.537 1.00 0.00 72 ASN A C 17
ATOM 20616 O O . ASN A 1 72 ? -4.600 8.562 -5.662 1.00 0.00 72 ASN A O 17
ATOM 20627 N N . LYS A 1 73 ? -2.511 9.277 -5.171 1.00 0.00 73 LYS A N 17
ATOM 20628 C CA . LYS A 1 73 ? -2.926 10.639 -4.881 1.00 0.00 73 LYS A CA 17
ATOM 20629 C C . LYS A 1 73 ? -3.855 11.132 -5.991 1.00 0.00 73 LYS A C 17
ATOM 20630 O O . LYS A 1 73 ? -3.771 10.670 -7.128 1.00 0.00 73 LYS A O 17
ATOM 20649 N N . ASN A 1 74 ? -4.722 12.065 -5.624 1.00 0.00 74 ASN A N 17
ATOM 20650 C CA . ASN A 1 74 ? -5.666 12.626 -6.575 1.00 0.00 74 ASN A CA 17
ATOM 20651 C C . ASN A 1 74 ? -5.953 14.082 -6.203 1.00 0.00 74 ASN A C 17
ATOM 20652 O O . ASN A 1 74 ? -5.657 14.512 -5.089 1.00 0.00 74 ASN A O 17
ATOM 20663 N N . SER A 1 75 ? -6.528 14.801 -7.156 1.00 0.00 75 SER A N 17
ATOM 20664 C CA . SER A 1 75 ? -6.858 16.199 -6.943 1.00 0.00 75 SER A CA 17
ATOM 20665 C C . SER A 1 75 ? -7.614 16.749 -8.155 1.00 0.00 75 SER A C 17
ATOM 20666 O O . SER A 1 75 ? -7.925 16.008 -9.085 1.00 0.00 75 SER A O 17
ATOM 20674 N N . GLY A 1 76 ? -7.886 18.045 -8.104 1.00 0.00 76 GLY A N 17
ATOM 20675 C CA . GLY A 1 76 ? -8.599 18.703 -9.186 1.00 0.00 76 GLY A CA 17
ATOM 20676 C C . GLY A 1 76 ? -9.685 17.791 -9.761 1.00 0.00 76 GLY A C 17
ATOM 20677 O O . GLY A 1 76 ? -10.307 17.023 -9.029 1.00 0.00 76 GLY A O 17
ATOM 20681 N N . PRO A 1 77 ? -9.885 17.910 -11.101 1.00 0.00 77 PRO A N 17
ATOM 20682 C CA . PRO A 1 77 ? -10.885 17.106 -11.782 1.00 0.00 77 PRO A CA 17
ATOM 20683 C C . PRO A 1 77 ? -10.408 15.661 -11.947 1.00 0.00 77 PRO A C 17
ATOM 20684 O O . PRO A 1 77 ? -10.180 15.203 -13.065 1.00 0.00 77 PRO A O 17
ATOM 20695 N N . SER A 1 78 ? -10.272 14.985 -10.816 1.00 0.00 78 SER A N 17
ATOM 20696 C CA . SER A 1 78 ? -9.827 13.602 -10.821 1.00 0.00 78 SER A CA 17
ATOM 20697 C C . SER A 1 78 ? -11.032 12.664 -10.911 1.00 0.00 78 SER A C 17
ATOM 20698 O O . SER A 1 78 ? -11.130 11.861 -11.837 1.00 0.00 78 SER A O 17
ATOM 20706 N N . SER A 1 79 ? -11.919 12.797 -9.936 1.00 0.00 79 SER A N 17
ATOM 20707 C CA . SER A 1 79 ? -13.114 11.972 -9.893 1.00 0.00 79 SER A CA 17
ATOM 20708 C C . SER A 1 79 ? -14.273 12.759 -9.277 1.00 0.00 79 SER A C 17
ATOM 20709 O O . SER A 1 79 ? -15.311 12.941 -9.911 1.00 0.00 79 SER A O 17
ATOM 20717 N N . GLY A 1 80 ? -14.055 13.205 -8.049 1.00 0.00 80 GLY A N 17
ATOM 20718 C CA . GLY A 1 80 ? -15.068 13.969 -7.340 1.00 0.00 80 GLY A CA 17
ATOM 20719 C C . GLY A 1 80 ? -15.192 15.382 -7.914 1.00 0.00 80 GLY A C 17
ATOM 20720 O O . GLY A 1 80 ? -15.964 16.196 -7.410 1.00 0.00 80 GLY A O 17
ATOM 20724 N N . GLY A 1 1 ? 25.566 29.634 -3.944 1.00 0.00 1 GLY A N 18
ATOM 20725 C CA . GLY A 1 1 ? 25.008 30.784 -4.636 1.00 0.00 1 GLY A CA 18
ATOM 20726 C C . GLY A 1 1 ? 26.098 31.803 -4.973 1.00 0.00 1 GLY A C 18
ATOM 20727 O O . GLY A 1 1 ? 26.618 32.479 -4.085 1.00 0.00 1 GLY A O 18
ATOM 20731 N N . SER A 1 2 ? 26.413 31.883 -6.257 1.00 0.00 2 SER A N 18
ATOM 20732 C CA . SER A 1 2 ? 27.432 32.808 -6.723 1.00 0.00 2 SER A CA 18
ATOM 20733 C C . SER A 1 2 ? 26.909 33.602 -7.922 1.00 0.00 2 SER A C 18
ATOM 20734 O O . SER A 1 2 ? 26.517 34.759 -7.782 1.00 0.00 2 SER A O 18
ATOM 20742 N N . SER A 1 3 ? 26.921 32.948 -9.074 1.00 0.00 3 SER A N 18
ATOM 20743 C CA . SER A 1 3 ? 26.454 33.578 -10.297 1.00 0.00 3 SER A CA 18
ATOM 20744 C C . SER A 1 3 ? 25.664 32.571 -11.136 1.00 0.00 3 SER A C 18
ATOM 20745 O O . SER A 1 3 ? 24.495 32.795 -11.443 1.00 0.00 3 SER A O 18
ATOM 20753 N N . GLY A 1 4 ? 26.335 31.482 -11.482 1.00 0.00 4 GLY A N 18
ATOM 20754 C CA . GLY A 1 4 ? 25.711 30.440 -12.279 1.00 0.00 4 GLY A CA 18
ATOM 20755 C C . GLY A 1 4 ? 24.518 29.827 -11.542 1.00 0.00 4 GLY A C 18
ATOM 20756 O O . GLY A 1 4 ? 23.687 30.548 -10.992 1.00 0.00 4 GLY A O 18
ATOM 20760 N N . SER A 1 5 ? 24.471 28.503 -11.556 1.00 0.00 5 SER A N 18
ATOM 20761 C CA . SER A 1 5 ? 23.393 27.785 -10.896 1.00 0.00 5 SER A CA 18
ATOM 20762 C C . SER A 1 5 ? 22.054 28.143 -11.543 1.00 0.00 5 SER A C 18
ATOM 20763 O O . SER A 1 5 ? 21.526 29.232 -11.324 1.00 0.00 5 SER A O 18
ATOM 20771 N N . SER A 1 6 ? 21.542 27.205 -12.327 1.00 0.00 6 SER A N 18
ATOM 20772 C CA . SER A 1 6 ? 20.274 27.407 -13.007 1.00 0.00 6 SER A CA 18
ATOM 20773 C C . SER A 1 6 ? 19.409 26.152 -12.885 1.00 0.00 6 SER A C 18
ATOM 20774 O O . SER A 1 6 ? 18.309 26.202 -12.336 1.00 0.00 6 SER A O 18
ATOM 20782 N N . GLY A 1 7 ? 19.938 25.055 -13.407 1.00 0.00 7 GLY A N 18
ATOM 20783 C CA . GLY A 1 7 ? 19.227 23.788 -13.364 1.00 0.00 7 GLY A CA 18
ATOM 20784 C C . GLY A 1 7 ? 19.059 23.302 -11.923 1.00 0.00 7 GLY A C 18
ATOM 20785 O O . GLY A 1 7 ? 19.955 23.476 -11.097 1.00 0.00 7 GLY A O 18
ATOM 20789 N N . SER A 1 8 ? 17.906 22.703 -11.665 1.00 0.00 8 SER A N 18
ATOM 20790 C CA . SER A 1 8 ? 17.610 22.191 -10.338 1.00 0.00 8 SER A CA 18
ATOM 20791 C C . SER A 1 8 ? 16.918 20.830 -10.444 1.00 0.00 8 SER A C 18
ATOM 20792 O O . SER A 1 8 ? 17.419 19.833 -9.928 1.00 0.00 8 SER A O 18
ATOM 20800 N N . ASN A 1 9 ? 15.776 20.834 -11.117 1.00 0.00 9 ASN A N 18
ATOM 20801 C CA . ASN A 1 9 ? 15.010 19.613 -11.298 1.00 0.00 9 ASN A CA 18
ATOM 20802 C C . ASN A 1 9 ? 14.556 19.512 -12.756 1.00 0.00 9 ASN A C 18
ATOM 20803 O O . ASN A 1 9 ? 14.077 20.489 -13.329 1.00 0.00 9 ASN A O 18
ATOM 20814 N N . PRO A 1 10 ? 14.725 18.290 -13.328 1.00 0.00 10 PRO A N 18
ATOM 20815 C CA . PRO A 1 10 ? 14.338 18.049 -14.707 1.00 0.00 10 PRO A CA 18
ATOM 20816 C C . PRO A 1 10 ? 12.817 17.938 -14.838 1.00 0.00 10 PRO A C 18
ATOM 20817 O O . PRO A 1 10 ? 12.094 18.075 -13.853 1.00 0.00 10 PRO A O 18
ATOM 20828 N N . SER A 1 11 ? 12.378 17.690 -16.063 1.00 0.00 11 SER A N 18
ATOM 20829 C CA . SER A 1 11 ? 10.957 17.558 -16.336 1.00 0.00 11 SER A CA 18
ATOM 20830 C C . SER A 1 11 ? 10.732 16.556 -17.470 1.00 0.00 11 SER A C 18
ATOM 20831 O O . SER A 1 11 ? 11.535 16.472 -18.397 1.00 0.00 11 SER A O 18
ATOM 20839 N N . SER A 1 12 ? 9.635 15.821 -17.358 1.00 0.00 12 SER A N 18
ATOM 20840 C CA . SER A 1 12 ? 9.295 14.828 -18.362 1.00 0.00 12 SER A CA 18
ATOM 20841 C C . SER A 1 12 ? 7.878 14.302 -18.119 1.00 0.00 12 SER A C 18
ATOM 20842 O O . SER A 1 12 ? 7.343 14.437 -17.020 1.00 0.00 12 SER A O 18
ATOM 20850 N N . SER A 1 13 ? 7.312 13.715 -19.163 1.00 0.00 13 SER A N 18
ATOM 20851 C CA . SER A 1 13 ? 5.969 13.168 -19.077 1.00 0.00 13 SER A CA 18
ATOM 20852 C C . SER A 1 13 ? 5.907 11.817 -19.791 1.00 0.00 13 SER A C 18
ATOM 20853 O O . SER A 1 13 ? 6.039 11.749 -21.012 1.00 0.00 13 SER A O 18
ATOM 20861 N N . GLY A 1 14 ? 5.705 10.774 -18.999 1.00 0.00 14 GLY A N 18
ATOM 20862 C CA . GLY A 1 14 ? 5.624 9.428 -19.540 1.00 0.00 14 GLY A CA 18
ATOM 20863 C C . GLY A 1 14 ? 6.888 8.629 -19.215 1.00 0.00 14 GLY A C 18
ATOM 20864 O O . GLY A 1 14 ? 7.881 9.191 -18.758 1.00 0.00 14 GLY A O 18
ATOM 20868 N N . GLY A 1 15 ? 6.809 7.330 -19.465 1.00 0.00 15 GLY A N 18
ATOM 20869 C CA . GLY A 1 15 ? 7.934 6.448 -19.204 1.00 0.00 15 GLY A CA 18
ATOM 20870 C C . GLY A 1 15 ? 7.535 4.982 -19.385 1.00 0.00 15 GLY A C 18
ATOM 20871 O O . GLY A 1 15 ? 8.106 4.277 -20.215 1.00 0.00 15 GLY A O 18
ATOM 20875 N N . THR A 1 16 ? 6.557 4.567 -18.594 1.00 0.00 16 THR A N 18
ATOM 20876 C CA . THR A 1 16 ? 6.074 3.198 -18.655 1.00 0.00 16 THR A CA 18
ATOM 20877 C C . THR A 1 16 ? 5.370 2.940 -19.989 1.00 0.00 16 THR A C 18
ATOM 20878 O O . THR A 1 16 ? 4.997 3.880 -20.690 1.00 0.00 16 THR A O 18
ATOM 20889 N N . THR A 1 17 ? 5.208 1.662 -20.299 1.00 0.00 17 THR A N 18
ATOM 20890 C CA . THR A 1 17 ? 4.554 1.269 -21.536 1.00 0.00 17 THR A CA 18
ATOM 20891 C C . THR A 1 17 ? 4.092 -0.187 -21.455 1.00 0.00 17 THR A C 18
ATOM 20892 O O . THR A 1 17 ? 4.842 -1.057 -21.015 1.00 0.00 17 THR A O 18
ATOM 20903 N N . LYS A 1 18 ? 2.859 -0.407 -21.887 1.00 0.00 18 LYS A N 18
ATOM 20904 C CA . LYS A 1 18 ? 2.287 -1.743 -21.870 1.00 0.00 18 LYS A CA 18
ATOM 20905 C C . LYS A 1 18 ? 2.717 -2.460 -20.588 1.00 0.00 18 LYS A C 18
ATOM 20906 O O . LYS A 1 18 ? 3.003 -1.818 -19.579 1.00 0.00 18 LYS A O 18
ATOM 20925 N N . ARG A 1 19 ? 2.750 -3.782 -20.670 1.00 0.00 19 ARG A N 18
ATOM 20926 C CA . ARG A 1 19 ? 3.140 -4.594 -19.530 1.00 0.00 19 ARG A CA 18
ATOM 20927 C C . ARG A 1 19 ? 2.276 -4.251 -18.314 1.00 0.00 19 ARG A C 18
ATOM 20928 O O . ARG A 1 19 ? 1.394 -3.398 -18.396 1.00 0.00 19 ARG A O 18
ATOM 20949 N N . PHE A 1 20 ? 2.560 -4.934 -17.215 1.00 0.00 20 PHE A N 18
ATOM 20950 C CA . PHE A 1 20 ? 1.820 -4.713 -15.984 1.00 0.00 20 PHE A CA 18
ATOM 20951 C C . PHE A 1 20 ? 2.464 -3.604 -15.150 1.00 0.00 20 PHE A C 18
ATOM 20952 O O . PHE A 1 20 ? 3.684 -3.562 -15.001 1.00 0.00 20 PHE A O 18
ATOM 20969 N N . ARG A 1 21 ? 1.614 -2.732 -14.626 1.00 0.00 21 ARG A N 18
ATOM 20970 C CA . ARG A 1 21 ? 2.085 -1.626 -13.810 1.00 0.00 21 ARG A CA 18
ATOM 20971 C C . ARG A 1 21 ? 2.798 -2.152 -12.563 1.00 0.00 21 ARG A C 18
ATOM 20972 O O . ARG A 1 21 ? 2.659 -3.322 -12.211 1.00 0.00 21 ARG A O 18
ATOM 20993 N N . THR A 1 22 ? 3.547 -1.262 -11.929 1.00 0.00 22 THR A N 18
ATOM 20994 C CA . THR A 1 22 ? 4.282 -1.622 -10.728 1.00 0.00 22 THR A CA 18
ATOM 20995 C C . THR A 1 22 ? 3.353 -2.292 -9.715 1.00 0.00 22 THR A C 18
ATOM 20996 O O . THR A 1 22 ? 2.179 -1.939 -9.615 1.00 0.00 22 THR A O 18
ATOM 21007 N N . LYS A 1 23 ? 3.913 -3.248 -8.989 1.00 0.00 23 LYS A N 18
ATOM 21008 C CA . LYS A 1 23 ? 3.150 -3.972 -7.986 1.00 0.00 23 LYS A CA 18
ATOM 21009 C C . LYS A 1 23 ? 3.873 -3.887 -6.641 1.00 0.00 23 LYS A C 18
ATOM 21010 O O . LYS A 1 23 ? 5.055 -4.216 -6.546 1.00 0.00 23 LYS A O 18
ATOM 21029 N N . PHE A 1 24 ? 3.134 -3.445 -5.635 1.00 0.00 24 PHE A N 18
ATOM 21030 C CA . PHE A 1 24 ? 3.690 -3.312 -4.299 1.00 0.00 24 PHE A CA 18
ATOM 21031 C C . PHE A 1 24 ? 3.090 -4.352 -3.350 1.00 0.00 24 PHE A C 18
ATOM 21032 O O . PHE A 1 24 ? 2.198 -5.106 -3.733 1.00 0.00 24 PHE A O 18
ATOM 21049 N N . THR A 1 25 ? 3.605 -4.359 -2.129 1.00 0.00 25 THR A N 18
ATOM 21050 C CA . THR A 1 25 ? 3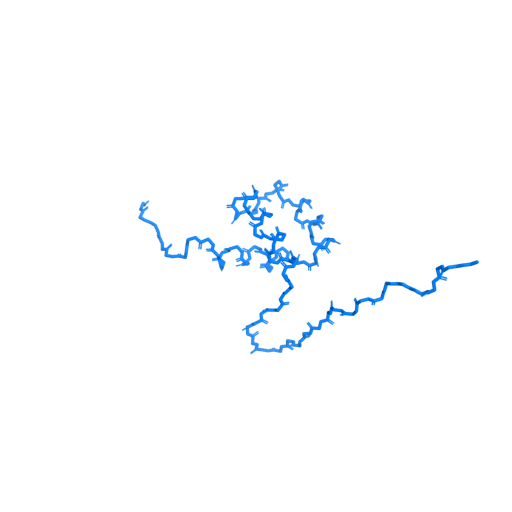.132 -5.294 -1.122 1.00 0.00 25 THR A CA 18
ATOM 21051 C C . THR A 1 25 ? 2.408 -4.547 0.000 1.00 0.00 25 THR A C 18
ATOM 21052 O O . THR A 1 25 ? 2.628 -3.353 0.199 1.00 0.00 25 THR A O 18
ATOM 21063 N N . ALA A 1 26 ? 1.559 -5.281 0.704 1.00 0.00 26 ALA A N 18
ATOM 21064 C CA . ALA A 1 26 ? 0.801 -4.704 1.801 1.00 0.00 26 ALA A CA 18
ATOM 21065 C C . ALA A 1 26 ? 1.684 -3.708 2.556 1.00 0.00 26 ALA A C 18
ATOM 21066 O O . ALA A 1 26 ? 1.331 -2.537 2.690 1.00 0.00 26 ALA A O 18
ATOM 21073 N N . GLU A 1 27 ? 2.815 -4.210 3.030 1.00 0.00 27 GLU A N 18
ATOM 21074 C CA . GLU A 1 27 ? 3.751 -3.379 3.768 1.00 0.00 27 GLU A CA 18
ATOM 21075 C C . GLU A 1 27 ? 3.921 -2.026 3.075 1.00 0.00 27 GLU A C 18
ATOM 21076 O O . GLU A 1 27 ? 3.685 -0.980 3.679 1.00 0.00 27 GLU A O 18
ATOM 21088 N N . GLN A 1 28 ? 4.329 -2.089 1.816 1.00 0.00 28 GLN A N 18
ATOM 21089 C CA . GLN A 1 28 ? 4.533 -0.882 1.033 1.00 0.00 28 GLN A CA 18
ATOM 21090 C C . GLN A 1 28 ? 3.228 -0.089 0.931 1.00 0.00 28 GLN A C 18
ATOM 21091 O O . GLN A 1 28 ? 3.210 1.117 1.173 1.00 0.00 28 GLN A O 18
ATOM 21105 N N . LYS A 1 29 ? 2.169 -0.798 0.572 1.00 0.00 29 LYS A N 18
ATOM 21106 C CA . LYS A 1 29 ? 0.863 -0.176 0.435 1.00 0.00 29 LYS A CA 18
ATOM 21107 C C . LYS A 1 29 ? 0.541 0.609 1.708 1.00 0.00 29 LYS A C 18
ATOM 21108 O O . LYS A 1 29 ? -0.038 1.693 1.643 1.00 0.00 29 LYS A O 18
ATOM 21127 N N . GLU A 1 30 ? 0.929 0.032 2.835 1.00 0.00 30 GLU A N 18
ATOM 21128 C CA . GLU A 1 30 ? 0.688 0.665 4.121 1.00 0.00 30 GLU A CA 18
ATOM 21129 C C . GLU A 1 30 ? 1.767 1.711 4.408 1.00 0.00 30 GLU A C 18
ATOM 21130 O O . GLU A 1 30 ? 1.456 2.853 4.740 1.00 0.00 30 GLU A O 18
ATOM 21142 N N . LYS A 1 31 ? 3.013 1.283 4.269 1.00 0.00 31 LYS A N 18
ATOM 21143 C CA . LYS A 1 31 ? 4.140 2.168 4.510 1.00 0.00 31 LYS A CA 18
ATOM 21144 C C . LYS A 1 31 ? 3.996 3.417 3.638 1.00 0.00 31 LYS A C 18
ATOM 21145 O O . LYS A 1 31 ? 4.215 4.534 4.106 1.00 0.00 31 LYS A O 18
ATOM 21164 N N . MET A 1 32 ? 3.628 3.187 2.386 1.00 0.00 32 MET A N 18
ATOM 21165 C CA . MET A 1 32 ? 3.452 4.280 1.445 1.00 0.00 32 MET A CA 18
ATOM 21166 C C . MET A 1 32 ? 2.267 5.162 1.843 1.00 0.00 32 MET A C 18
ATOM 21167 O O . MET A 1 32 ? 2.370 6.387 1.837 1.00 0.00 32 MET A O 18
ATOM 21181 N N . LEU A 1 33 ? 1.167 4.503 2.180 1.00 0.00 33 LEU A N 18
ATOM 21182 C CA . LEU A 1 33 ? -0.037 5.211 2.580 1.00 0.00 33 LEU A CA 18
ATOM 21183 C C . LEU A 1 33 ? 0.333 6.319 3.568 1.00 0.00 33 LEU A C 18
ATOM 21184 O O . LEU A 1 33 ? -0.214 7.419 3.505 1.00 0.00 33 LEU A O 18
ATOM 21200 N N . ALA A 1 34 ? 1.260 5.991 4.456 1.00 0.00 34 ALA A N 18
ATOM 21201 C CA . ALA A 1 34 ? 1.709 6.945 5.456 1.00 0.00 34 ALA A CA 18
ATOM 21202 C C . ALA A 1 34 ? 2.840 7.795 4.872 1.00 0.00 34 ALA A C 18
ATOM 21203 O O . ALA A 1 34 ? 2.725 9.017 4.790 1.00 0.00 34 ALA A O 18
ATOM 21210 N N . PHE A 1 35 ? 3.907 7.114 4.480 1.00 0.00 35 PHE A N 18
ATOM 21211 C CA . PHE A 1 35 ? 5.058 7.790 3.906 1.00 0.00 35 PHE A CA 18
ATOM 21212 C C . PHE A 1 35 ? 4.621 8.957 3.019 1.00 0.00 35 PHE A C 18
ATOM 21213 O O . PHE A 1 35 ? 5.150 10.062 3.134 1.00 0.00 35 PHE A O 18
ATOM 21230 N N . ALA A 1 36 ? 3.659 8.673 2.153 1.00 0.00 36 ALA A N 18
ATOM 21231 C CA . ALA A 1 36 ? 3.145 9.685 1.246 1.00 0.00 36 ALA A CA 18
ATOM 21232 C C . ALA A 1 36 ? 2.485 10.802 2.057 1.00 0.00 36 ALA A C 18
ATOM 21233 O O . ALA A 1 36 ? 2.898 11.958 1.979 1.00 0.00 36 ALA A O 18
ATOM 21240 N N . GLU A 1 37 ? 1.470 10.418 2.817 1.00 0.00 37 GLU A N 18
ATOM 21241 C CA . GLU A 1 37 ? 0.749 11.373 3.642 1.00 0.00 37 GLU A CA 18
ATOM 21242 C C . GLU A 1 37 ? 1.727 12.330 4.324 1.00 0.00 37 GLU A C 18
ATOM 21243 O O . GLU A 1 37 ? 1.384 13.477 4.607 1.00 0.00 37 GLU A O 18
ATOM 21255 N N . ARG A 1 38 ? 2.927 11.824 4.570 1.00 0.00 38 ARG A N 18
ATOM 21256 C CA . ARG A 1 38 ? 3.958 12.620 5.214 1.00 0.00 38 ARG A CA 18
ATOM 21257 C C . ARG A 1 38 ? 4.598 13.576 4.205 1.00 0.00 38 ARG A C 18
ATOM 21258 O O . ARG A 1 38 ? 4.661 14.782 4.440 1.00 0.00 38 ARG A O 18
ATOM 21279 N N . LEU A 1 39 ? 5.058 13.001 3.103 1.00 0.00 39 LEU A N 18
ATOM 21280 C CA . LEU A 1 39 ? 5.691 13.787 2.058 1.00 0.00 39 LEU A CA 18
ATOM 21281 C C . LEU A 1 39 ? 4.637 14.658 1.371 1.00 0.00 39 LEU A C 18
ATOM 21282 O O . LEU A 1 39 ? 4.975 15.596 0.651 1.00 0.00 39 LEU A O 18
ATOM 21298 N N . GLY A 1 40 ? 3.381 14.316 1.618 1.00 0.00 40 GLY A N 18
ATOM 21299 C CA . GLY A 1 40 ? 2.276 15.055 1.032 1.00 0.00 40 GLY A CA 18
ATOM 21300 C C . GLY A 1 40 ? 1.943 14.527 -0.365 1.00 0.00 40 GLY A C 18
ATOM 21301 O O . GLY A 1 40 ? 1.387 15.251 -1.190 1.00 0.00 40 GLY A O 18
ATOM 21305 N N . TRP A 1 41 ? 2.297 13.270 -0.588 1.00 0.00 41 TRP A N 18
ATOM 21306 C CA . TRP A 1 41 ? 2.044 12.638 -1.871 1.00 0.00 41 TRP A CA 18
ATOM 21307 C C . TRP A 1 41 ? 2.924 13.322 -2.919 1.00 0.00 41 TRP A C 18
ATOM 21308 O O . TRP A 1 41 ? 2.594 13.329 -4.104 1.00 0.00 41 TRP A O 18
ATOM 21329 N N . ARG A 1 42 ? 4.027 13.882 -2.444 1.00 0.00 42 ARG A N 18
ATOM 21330 C CA . ARG A 1 42 ? 4.958 14.567 -3.324 1.00 0.00 42 ARG A CA 18
ATOM 21331 C C . ARG A 1 42 ? 6.393 14.379 -2.830 1.00 0.00 42 ARG A C 18
ATOM 21332 O O . ARG A 1 42 ? 6.663 14.499 -1.636 1.00 0.00 42 ARG A O 18
ATOM 21353 N N . ILE A 1 43 ? 7.277 14.087 -3.773 1.00 0.00 43 ILE A N 18
ATOM 21354 C CA . ILE A 1 43 ? 8.678 13.882 -3.448 1.00 0.00 43 ILE A CA 18
ATOM 21355 C C . ILE A 1 43 ? 9.508 15.018 -4.048 1.00 0.00 43 ILE A C 18
ATOM 21356 O O . ILE A 1 43 ? 9.399 15.311 -5.237 1.00 0.00 43 ILE A O 18
ATOM 21372 N N . GLN A 1 44 ? 10.320 15.628 -3.196 1.00 0.00 44 GLN A N 18
ATOM 21373 C CA . GLN A 1 44 ? 11.169 16.726 -3.627 1.00 0.00 44 GLN A CA 18
ATOM 21374 C C . GLN A 1 44 ? 12.640 16.391 -3.373 1.00 0.00 44 GLN A C 18
ATOM 21375 O O . GLN A 1 44 ? 12.982 15.239 -3.113 1.00 0.00 44 GLN A O 18
ATOM 21389 N N . LYS A 1 45 ? 13.471 17.420 -3.456 1.00 0.00 45 LYS A N 18
ATOM 21390 C CA . LYS A 1 45 ? 14.897 17.249 -3.238 1.00 0.00 45 LYS A CA 18
ATOM 21391 C C . LYS A 1 45 ? 15.146 16.905 -1.769 1.00 0.00 45 LYS A C 18
ATOM 21392 O O . LYS A 1 45 ? 16.073 16.161 -1.450 1.00 0.00 45 LYS A O 18
ATOM 21411 N N . HIS A 1 46 ? 14.303 17.462 -0.912 1.00 0.00 46 HIS A N 18
ATOM 21412 C CA . HIS A 1 46 ? 14.420 17.222 0.517 1.00 0.00 46 HIS A CA 18
ATOM 21413 C C . HIS A 1 46 ? 14.029 15.777 0.829 1.00 0.00 46 HIS A C 18
ATOM 21414 O O . HIS A 1 46 ? 14.570 15.168 1.750 1.00 0.00 46 HIS A O 18
ATOM 21428 N N . ASP A 1 47 ? 13.090 15.269 0.043 1.00 0.00 47 ASP A N 18
ATOM 21429 C CA . ASP A 1 47 ? 12.620 13.906 0.224 1.00 0.00 47 ASP A CA 18
ATOM 21430 C C . ASP A 1 47 ? 13.467 12.961 -0.631 1.00 0.00 47 ASP A C 18
ATOM 21431 O O . ASP A 1 47 ? 12.930 12.140 -1.373 1.00 0.00 47 ASP A O 18
ATOM 21440 N N . ASP A 1 48 ? 14.777 13.108 -0.497 1.00 0.00 48 ASP A N 18
ATOM 21441 C CA . ASP A 1 48 ? 15.703 12.278 -1.248 1.00 0.00 48 ASP A CA 18
ATOM 21442 C C . ASP A 1 48 ? 16.096 11.065 -0.402 1.00 0.00 48 ASP A C 18
ATOM 21443 O O . ASP A 1 48 ? 16.075 9.934 -0.884 1.00 0.00 48 ASP A O 18
ATOM 21452 N N . VAL A 1 49 ? 16.444 11.343 0.846 1.00 0.00 49 VAL A N 18
ATOM 21453 C CA . VAL A 1 49 ? 16.840 10.288 1.764 1.00 0.00 49 VAL A CA 18
ATOM 21454 C C . VAL A 1 49 ? 15.608 9.475 2.163 1.00 0.00 49 VAL A C 18
ATOM 21455 O O . VAL A 1 49 ? 15.571 8.261 1.969 1.00 0.00 49 VAL A O 18
ATOM 21468 N N . ALA A 1 50 ? 14.627 10.177 2.712 1.00 0.00 50 ALA A N 18
ATOM 21469 C CA . ALA A 1 50 ? 13.396 9.535 3.140 1.00 0.00 50 ALA A CA 18
ATOM 21470 C C . ALA A 1 50 ? 12.949 8.535 2.071 1.00 0.00 50 ALA A C 18
ATOM 21471 O O . ALA A 1 50 ? 12.424 7.470 2.393 1.00 0.00 50 ALA A O 18
ATOM 21478 N N . VAL A 1 51 ? 13.175 8.913 0.821 1.00 0.00 51 VAL A N 18
ATOM 21479 C CA . VAL A 1 51 ? 12.803 8.063 -0.296 1.00 0.00 51 VAL A CA 18
ATOM 21480 C C . VAL A 1 51 ? 13.693 6.818 -0.304 1.00 0.00 51 VAL A C 18
ATOM 21481 O O . VAL A 1 51 ? 13.198 5.697 -0.413 1.00 0.00 51 VAL A O 18
ATOM 21494 N N . GLU A 1 52 ? 14.990 7.057 -0.186 1.00 0.00 52 GLU A N 18
ATOM 21495 C CA . GLU A 1 52 ? 15.954 5.970 -0.177 1.00 0.00 52 GLU A CA 18
ATOM 21496 C C . GLU A 1 52 ? 15.764 5.102 1.069 1.00 0.00 52 GLU A C 18
ATOM 21497 O O . GLU A 1 52 ? 15.951 3.887 1.018 1.00 0.00 52 GLU A O 18
ATOM 21509 N N . GLN A 1 53 ? 15.396 5.760 2.158 1.00 0.00 53 GLN A N 18
ATOM 21510 C CA . GLN A 1 53 ? 15.179 5.064 3.415 1.00 0.00 53 GLN A CA 18
ATOM 21511 C C . GLN A 1 53 ? 14.019 4.075 3.281 1.00 0.00 53 GLN A C 18
ATOM 21512 O O . GLN A 1 53 ? 13.948 3.092 4.016 1.00 0.00 53 GLN A O 18
ATOM 21526 N N . PHE A 1 54 ? 13.138 4.370 2.336 1.00 0.00 54 PHE A N 18
ATOM 21527 C CA . PHE A 1 54 ? 11.984 3.520 2.096 1.00 0.00 54 PHE A CA 18
ATOM 21528 C C . PHE A 1 54 ? 12.370 2.295 1.264 1.00 0.00 54 PHE A C 18
ATOM 21529 O O . PHE A 1 54 ? 12.300 1.165 1.746 1.00 0.00 54 PHE A O 18
ATOM 21546 N N . CYS A 1 55 ? 12.768 2.560 0.029 1.00 0.00 55 CYS A N 18
ATOM 21547 C CA . CYS A 1 55 ? 13.165 1.494 -0.875 1.00 0.00 55 CYS A CA 18
ATOM 21548 C C . CYS A 1 55 ? 14.133 0.570 -0.133 1.00 0.00 55 CYS A C 18
ATOM 21549 O O . CYS A 1 55 ? 13.920 -0.640 -0.075 1.00 0.00 55 CYS A O 18
ATOM 21557 N N . ALA A 1 56 ? 15.175 1.176 0.417 1.00 0.00 56 ALA A N 18
ATOM 21558 C CA . ALA A 1 56 ? 16.176 0.423 1.154 1.00 0.00 56 ALA A CA 18
ATOM 21559 C C . ALA A 1 56 ? 15.477 -0.572 2.083 1.00 0.00 56 ALA A C 18
ATOM 21560 O O . ALA A 1 56 ? 15.957 -1.688 2.276 1.00 0.00 56 ALA A O 18
ATOM 21567 N N . GLU A 1 57 ? 14.356 -0.132 2.633 1.00 0.00 57 GLU A N 18
ATOM 21568 C CA . GLU A 1 57 ? 13.586 -0.970 3.537 1.00 0.00 57 GLU A CA 18
ATOM 21569 C C . GLU A 1 57 ? 12.572 -1.805 2.753 1.00 0.00 57 GLU A C 18
ATOM 21570 O O . GLU A 1 57 ? 12.760 -3.008 2.572 1.00 0.00 57 GLU A O 18
ATOM 21582 N N . THR A 1 58 ? 11.519 -1.135 2.308 1.00 0.00 58 THR A N 18
ATOM 21583 C CA . THR A 1 58 ? 10.475 -1.801 1.548 1.00 0.00 58 THR A CA 18
ATOM 21584 C C . THR A 1 58 ? 11.071 -2.506 0.328 1.00 0.00 58 THR A C 18
ATOM 21585 O O . THR A 1 58 ? 10.871 -3.705 0.141 1.00 0.00 58 THR A O 18
ATOM 21596 N N . GLY A 1 59 ? 11.791 -1.732 -0.470 1.00 0.00 59 GLY A N 18
ATOM 21597 C CA . GLY A 1 59 ? 12.417 -2.267 -1.667 1.00 0.00 59 GLY A CA 18
ATOM 21598 C C . GLY A 1 59 ? 11.776 -1.686 -2.929 1.00 0.00 59 GLY A C 18
ATOM 21599 O O . GLY A 1 59 ? 12.023 -2.167 -4.033 1.00 0.00 59 GLY A O 18
ATOM 21603 N N . VAL A 1 60 ? 10.964 -0.660 -2.722 1.00 0.00 60 VAL A N 18
ATOM 21604 C CA . VAL A 1 60 ? 10.285 -0.008 -3.829 1.00 0.00 60 VAL A CA 18
ATOM 21605 C C . VAL A 1 60 ? 11.130 1.170 -4.318 1.00 0.00 60 VAL A C 18
ATOM 21606 O O . VAL A 1 60 ? 11.428 2.085 -3.552 1.00 0.00 60 VAL A O 18
ATOM 21619 N N . ARG A 1 61 ? 11.493 1.108 -5.591 1.00 0.00 61 ARG A N 18
ATOM 21620 C CA . ARG A 1 61 ? 12.298 2.158 -6.191 1.00 0.00 61 ARG A CA 18
ATOM 21621 C C . ARG A 1 61 ? 11.611 3.515 -6.025 1.00 0.00 61 ARG A C 18
ATOM 21622 O O . ARG A 1 61 ? 10.451 3.582 -5.620 1.00 0.00 61 ARG A O 18
ATOM 21643 N N . ARG A 1 62 ? 12.355 4.563 -6.347 1.00 0.00 62 ARG A N 18
ATOM 21644 C CA . ARG A 1 62 ? 11.831 5.914 -6.239 1.00 0.00 62 ARG A CA 18
ATOM 21645 C C . ARG A 1 62 ? 10.698 6.127 -7.245 1.00 0.00 62 ARG A C 18
ATOM 21646 O O . ARG A 1 62 ? 9.549 6.332 -6.857 1.00 0.00 62 ARG A O 18
ATOM 21667 N N . GLN A 1 63 ? 11.062 6.070 -8.517 1.00 0.00 63 GLN A N 18
ATOM 21668 C CA . GLN A 1 63 ? 10.090 6.254 -9.582 1.00 0.00 63 GLN A CA 18
ATOM 21669 C C . GLN A 1 63 ? 8.818 5.457 -9.283 1.00 0.00 63 GLN A C 18
ATOM 21670 O O . GLN A 1 63 ? 7.710 5.954 -9.478 1.00 0.00 63 GLN A O 18
ATOM 21684 N N . VAL A 1 64 ? 9.021 4.234 -8.816 1.00 0.00 64 VAL A N 18
ATOM 21685 C CA . VAL A 1 64 ? 7.904 3.364 -8.488 1.00 0.00 64 VAL A CA 18
ATOM 21686 C C . VAL A 1 64 ? 7.143 3.945 -7.294 1.00 0.00 64 VAL A C 18
ATOM 21687 O O . VAL A 1 64 ? 5.943 4.200 -7.383 1.00 0.00 64 VAL A O 18
ATOM 21700 N N . LEU A 1 65 ? 7.873 4.137 -6.205 1.00 0.00 65 LEU A N 18
ATOM 21701 C CA . LEU A 1 65 ? 7.282 4.683 -4.995 1.00 0.00 65 LEU A CA 18
ATOM 21702 C C . LEU A 1 65 ? 6.586 6.005 -5.325 1.00 0.00 65 LEU A C 18
ATOM 21703 O O . LEU A 1 65 ? 5.470 6.253 -4.870 1.00 0.00 65 LEU A O 18
ATOM 21719 N N . LYS A 1 66 ? 7.274 6.819 -6.112 1.00 0.00 66 LYS A N 18
ATOM 21720 C CA . LYS A 1 66 ? 6.736 8.109 -6.507 1.00 0.00 66 LYS A CA 18
ATOM 21721 C C . LYS A 1 66 ? 5.536 7.895 -7.432 1.00 0.00 66 LYS A C 18
ATOM 21722 O O . LYS A 1 66 ? 4.457 8.436 -7.191 1.00 0.00 66 LYS A O 18
ATOM 21741 N N . ILE A 1 67 ? 5.763 7.105 -8.471 1.00 0.00 67 ILE A N 18
ATOM 21742 C CA . ILE A 1 67 ? 4.714 6.812 -9.432 1.00 0.00 67 ILE A CA 18
ATOM 21743 C C . ILE A 1 67 ? 3.465 6.335 -8.689 1.00 0.00 67 ILE A C 18
ATOM 21744 O O . ILE A 1 67 ? 2.343 6.628 -9.100 1.00 0.00 67 ILE A O 18
ATOM 21760 N N . TRP A 1 68 ? 3.701 5.608 -7.607 1.00 0.00 68 TRP A N 18
ATOM 21761 C CA . TRP A 1 68 ? 2.609 5.087 -6.802 1.00 0.00 68 TRP A CA 18
ATOM 21762 C C . TRP A 1 68 ? 1.767 6.272 -6.324 1.00 0.00 68 TRP A C 18
ATOM 21763 O O . TRP A 1 68 ? 0.602 6.401 -6.697 1.00 0.00 68 TRP A O 18
ATOM 21784 N N . MET A 1 69 ? 2.390 7.107 -5.506 1.00 0.00 69 MET A N 18
ATOM 21785 C CA . MET A 1 69 ? 1.713 8.277 -4.973 1.00 0.00 69 MET A CA 18
ATOM 21786 C C . MET A 1 69 ? 1.025 9.068 -6.087 1.00 0.00 69 MET A C 18
ATOM 21787 O O . MET A 1 69 ? -0.156 9.396 -5.983 1.00 0.00 69 MET A O 18
ATOM 21801 N N . HIS A 1 70 ? 1.794 9.352 -7.129 1.00 0.00 70 HIS A N 18
ATOM 21802 C CA . HIS A 1 70 ? 1.274 10.098 -8.262 1.00 0.00 70 HIS A CA 18
ATOM 21803 C C . HIS A 1 70 ? 0.130 9.315 -8.910 1.00 0.00 70 HIS A C 18
ATOM 21804 O O . HIS A 1 70 ? -0.624 9.862 -9.714 1.00 0.00 70 HIS A O 18
ATOM 21818 N N . ASN A 1 71 ? 0.037 8.048 -8.536 1.00 0.00 71 ASN A N 18
ATOM 21819 C CA . ASN A 1 71 ? -1.002 7.184 -9.071 1.00 0.00 71 ASN A CA 18
ATOM 21820 C C . ASN A 1 71 ? -2.119 7.035 -8.036 1.00 0.00 71 ASN A C 18
ATOM 21821 O O . ASN A 1 71 ? -3.189 6.513 -8.343 1.00 0.00 71 ASN A O 18
ATOM 21832 N N . ASN A 1 72 ? -1.830 7.503 -6.830 1.00 0.00 72 ASN A N 18
ATOM 21833 C CA . ASN A 1 72 ? -2.797 7.428 -5.748 1.00 0.00 72 ASN A CA 18
ATOM 21834 C C . ASN A 1 72 ? -3.086 8.838 -5.230 1.00 0.00 72 ASN A C 18
ATOM 21835 O O . ASN A 1 72 ? -3.714 9.003 -4.185 1.00 0.00 72 ASN A O 18
ATOM 21846 N N . LYS A 1 73 ? -2.614 9.820 -5.984 1.00 0.00 73 LYS A N 18
ATOM 21847 C CA . LYS A 1 73 ? -2.813 11.211 -5.614 1.00 0.00 73 LYS A CA 18
ATOM 21848 C C . LYS A 1 73 ? -4.005 11.774 -6.391 1.00 0.00 73 LYS A C 18
ATOM 21849 O O . LYS A 1 73 ? -4.615 12.757 -5.972 1.00 0.00 73 LYS A O 18
ATOM 21868 N N . ASN A 1 74 ? -4.301 11.128 -7.509 1.00 0.00 74 ASN A N 18
ATOM 21869 C CA . ASN A 1 74 ? -5.409 11.552 -8.348 1.00 0.00 74 ASN A CA 18
ATOM 21870 C C . ASN A 1 74 ? -5.511 10.623 -9.559 1.00 0.00 74 ASN A C 18
ATOM 21871 O O . ASN A 1 74 ? -4.653 10.648 -10.439 1.00 0.00 74 ASN A O 18
ATOM 21882 N N . SER A 1 75 ? -6.569 9.824 -9.564 1.00 0.00 75 SER A N 18
ATOM 21883 C CA . SER A 1 75 ? -6.794 8.889 -10.653 1.00 0.00 75 SER A CA 18
ATOM 21884 C C . SER A 1 75 ? -7.848 7.857 -10.246 1.00 0.00 75 SER A C 18
ATOM 21885 O O . SER A 1 75 ? -8.441 7.960 -9.173 1.00 0.00 75 SER A O 18
ATOM 21893 N N . GLY A 1 76 ? -8.050 6.886 -11.125 1.00 0.00 76 GLY A N 18
ATOM 21894 C CA . GLY A 1 76 ? -9.022 5.837 -10.871 1.00 0.00 76 GLY A CA 18
ATOM 21895 C C . GLY A 1 76 ? -10.061 5.769 -11.992 1.00 0.00 76 GLY A C 18
ATOM 21896 O O . GLY A 1 76 ? -9.845 5.104 -13.004 1.00 0.00 76 GLY A O 18
ATOM 21900 N N . PRO A 1 77 ? -11.197 6.483 -11.768 1.00 0.00 77 PRO A N 18
ATOM 21901 C CA . PRO A 1 77 ? -12.270 6.510 -12.747 1.00 0.00 77 PRO A CA 18
ATOM 21902 C C . PRO A 1 77 ? -11.904 7.399 -13.937 1.00 0.00 77 PRO A C 18
ATOM 21903 O O . PRO A 1 77 ? -12.033 8.621 -13.867 1.00 0.00 77 PRO A O 18
ATOM 21914 N N . SER A 1 78 ? -11.454 6.752 -15.003 1.00 0.00 78 SER A N 18
ATOM 21915 C CA . SER A 1 78 ? -11.069 7.469 -16.206 1.00 0.00 78 SER A CA 18
ATOM 21916 C C . SER A 1 78 ? -10.615 6.480 -17.281 1.00 0.00 78 SER A C 18
ATOM 21917 O O . SER A 1 78 ? -10.121 5.398 -16.966 1.00 0.00 78 SER A O 18
ATOM 21925 N N . SER A 1 79 ? -10.797 6.886 -18.529 1.00 0.00 79 SER A N 18
ATOM 21926 C CA . SER A 1 79 ? -10.413 6.049 -19.653 1.00 0.00 79 SER A CA 18
ATOM 21927 C C . SER A 1 79 ? -9.396 6.784 -20.529 1.00 0.00 79 SER A C 18
ATOM 21928 O O . SER A 1 79 ? -9.771 7.476 -21.474 1.00 0.00 79 SER A O 18
ATOM 21936 N N . GLY A 1 80 ? -8.129 6.608 -20.183 1.00 0.00 80 GLY A N 18
ATOM 21937 C CA . GLY A 1 80 ? -7.055 7.246 -20.926 1.00 0.00 80 GLY A CA 18
ATOM 21938 C C . GLY A 1 80 ? -7.286 8.754 -21.037 1.00 0.00 80 GLY A C 18
ATOM 21939 O O . GLY A 1 80 ? -6.843 9.518 -20.182 1.00 0.00 80 GLY A O 18
ATOM 21943 N N . GLY A 1 1 ? -13.845 6.731 2.044 1.00 0.00 1 GLY A N 19
ATOM 21944 C CA . GLY A 1 1 ? -14.994 5.945 1.627 1.00 0.00 1 GLY A CA 19
ATOM 21945 C C . GLY A 1 1 ? -14.556 4.593 1.060 1.00 0.00 1 GLY A C 19
ATOM 21946 O O . GLY A 1 1 ? -13.370 4.371 0.821 1.00 0.00 1 GLY A O 19
ATOM 21950 N N . SER A 1 2 ? -15.538 3.726 0.860 1.00 0.00 2 SER A N 19
ATOM 21951 C CA . SER A 1 2 ? -15.269 2.402 0.326 1.00 0.00 2 SER A CA 19
ATOM 21952 C C . SER A 1 2 ? -16.537 1.826 -0.308 1.00 0.00 2 SER A C 19
ATOM 21953 O O . SER A 1 2 ? -17.506 1.531 0.391 1.00 0.00 2 SER A O 19
ATOM 21961 N N . SER A 1 3 ? -16.490 1.683 -1.624 1.00 0.00 3 SER A N 19
ATOM 21962 C CA . SER A 1 3 ? -17.623 1.147 -2.359 1.00 0.00 3 SER A CA 19
ATOM 21963 C C . SER A 1 3 ? -17.170 0.661 -3.737 1.00 0.00 3 SER A C 19
ATOM 21964 O O . SER A 1 3 ? -16.862 1.467 -4.614 1.00 0.00 3 SER A O 19
ATOM 21972 N N . GLY A 1 4 ? -17.143 -0.655 -3.885 1.00 0.00 4 GLY A N 19
ATOM 21973 C CA . GLY A 1 4 ? -16.732 -1.259 -5.142 1.00 0.00 4 GLY A CA 19
ATOM 21974 C C . GLY A 1 4 ? -17.748 -0.966 -6.248 1.00 0.00 4 GLY A C 19
ATOM 21975 O O . GLY A 1 4 ? -18.937 -1.236 -6.091 1.00 0.00 4 GLY A O 19
ATOM 21979 N N . SER A 1 5 ? -17.241 -0.418 -7.343 1.00 0.00 5 SER A N 19
ATOM 21980 C CA . SER A 1 5 ? -18.089 -0.085 -8.475 1.00 0.00 5 SER A CA 19
ATOM 21981 C C . SER A 1 5 ? -17.247 0.524 -9.598 1.00 0.00 5 SER A C 19
ATOM 21982 O O . SER A 1 5 ? -16.136 0.996 -9.360 1.00 0.00 5 SER A O 19
ATOM 21990 N N . SER A 1 6 ? -17.808 0.493 -10.798 1.00 0.00 6 SER A N 19
ATOM 21991 C CA . SER A 1 6 ? -17.123 1.036 -11.958 1.00 0.00 6 SER A CA 19
ATOM 21992 C C . SER A 1 6 ? -18.028 2.036 -12.680 1.00 0.00 6 SER A C 19
ATOM 21993 O O . SER A 1 6 ? -19.246 1.862 -12.717 1.00 0.00 6 SER A O 19
ATOM 22001 N N . GLY A 1 7 ? -17.399 3.060 -13.238 1.00 0.00 7 GLY A N 19
ATOM 22002 C CA . GLY A 1 7 ? -18.134 4.088 -13.957 1.00 0.00 7 GLY A CA 19
ATOM 22003 C C . GLY A 1 7 ? -18.059 5.429 -13.224 1.00 0.00 7 GLY A C 19
ATOM 22004 O O . GLY A 1 7 ? -19.016 5.835 -12.566 1.00 0.00 7 GLY A O 19
ATOM 22008 N N . SER A 1 8 ? -16.913 6.080 -13.363 1.00 0.00 8 SER A N 19
ATOM 22009 C CA . SER A 1 8 ? -16.702 7.367 -12.722 1.00 0.00 8 SER A CA 19
ATOM 22010 C C . SER A 1 8 ? -17.109 7.292 -11.250 1.00 0.00 8 SER A C 19
ATOM 22011 O O . SER A 1 8 ? -18.262 7.548 -10.907 1.00 0.00 8 SER A O 19
ATOM 22019 N N . ASN A 1 9 ? -16.140 6.939 -10.418 1.00 0.00 9 ASN A N 19
ATOM 22020 C CA . ASN A 1 9 ? -16.384 6.828 -8.990 1.00 0.00 9 ASN A CA 19
ATOM 22021 C C . ASN A 1 9 ? -15.362 7.680 -8.234 1.00 0.00 9 ASN A C 19
ATOM 22022 O O . ASN A 1 9 ? -14.260 7.916 -8.726 1.00 0.00 9 ASN A O 19
ATOM 22033 N N . PRO A 1 10 ? -15.777 8.132 -7.020 1.00 0.00 10 PRO A N 19
ATOM 22034 C CA . PRO A 1 10 ? -14.910 8.953 -6.192 1.00 0.00 10 PRO A CA 19
ATOM 22035 C C . PRO A 1 10 ? -13.812 8.110 -5.542 1.00 0.00 10 PRO A C 19
ATOM 22036 O O . PRO A 1 10 ? -12.667 8.547 -5.439 1.00 0.00 10 PRO A O 19
ATOM 22047 N N . SER A 1 11 ? -14.199 6.915 -5.120 1.00 0.00 11 SER A N 19
ATOM 22048 C CA . SER A 1 11 ? -13.262 6.006 -4.482 1.00 0.00 11 SER A CA 19
ATOM 22049 C C . SER A 1 11 ? -13.406 4.604 -5.077 1.00 0.00 11 SER A C 19
ATOM 22050 O O . SER A 1 11 ? -14.464 4.253 -5.598 1.00 0.00 11 SER A O 19
ATOM 22058 N N . SER A 1 12 ? -12.328 3.840 -4.978 1.00 0.00 12 SER A N 19
ATOM 22059 C CA . SER A 1 12 ? -12.322 2.483 -5.499 1.00 0.00 12 SER A CA 19
ATOM 22060 C C . SER A 1 12 ? -12.582 2.501 -7.007 1.00 0.00 12 SER A C 19
ATOM 22061 O O . SER A 1 12 ? -13.633 2.957 -7.454 1.00 0.00 12 SER A O 19
ATOM 22069 N N . SER A 1 13 ? -11.606 1.998 -7.749 1.00 0.00 13 SER A N 19
ATOM 22070 C CA . SER A 1 13 ? -11.716 1.950 -9.197 1.00 0.00 13 SER A CA 19
ATOM 22071 C C . SER A 1 13 ? -10.534 1.177 -9.786 1.00 0.00 13 SER A C 19
ATOM 22072 O O . SER A 1 13 ? -9.404 1.313 -9.320 1.00 0.00 13 SER A O 19
ATOM 22080 N N . GLY A 1 14 ? -10.836 0.382 -10.802 1.00 0.00 14 GLY A N 19
ATOM 22081 C CA . GLY A 1 14 ? -9.813 -0.413 -11.459 1.00 0.00 14 GLY A CA 19
ATOM 22082 C C . GLY A 1 14 ? -9.722 -0.067 -12.947 1.00 0.00 14 GLY A C 19
ATOM 22083 O O . GLY A 1 14 ? -9.592 1.101 -13.309 1.00 0.00 14 GLY A O 19
ATOM 22087 N N . GLY A 1 15 ? -9.793 -1.104 -13.768 1.00 0.00 15 GLY A N 19
ATOM 22088 C CA . GLY A 1 15 ? -9.720 -0.924 -15.208 1.00 0.00 15 GLY A CA 19
ATOM 22089 C C . GLY A 1 15 ? -8.608 -1.785 -15.812 1.00 0.00 15 GLY A C 19
ATOM 22090 O O . GLY A 1 15 ? -7.685 -1.265 -16.437 1.00 0.00 15 GLY A O 19
ATOM 22094 N N . THR A 1 16 ? -8.734 -3.088 -15.606 1.00 0.00 16 THR A N 19
ATOM 22095 C CA . THR A 1 16 ? -7.752 -4.026 -16.122 1.00 0.00 16 THR A CA 19
ATOM 22096 C C . THR A 1 16 ? -8.047 -4.355 -17.587 1.00 0.00 16 THR A C 19
ATOM 22097 O O . THR A 1 16 ? -9.151 -4.109 -18.072 1.00 0.00 16 THR A O 19
ATOM 22108 N N . THR A 1 17 ? -7.042 -4.907 -18.250 1.00 0.00 17 THR A N 19
ATOM 22109 C CA . THR A 1 17 ? -7.181 -5.273 -19.650 1.00 0.00 17 THR A CA 19
ATOM 22110 C C . THR A 1 17 ? -5.975 -6.096 -20.107 1.00 0.00 17 THR A C 19
ATOM 22111 O O . THR A 1 17 ? -6.131 -7.090 -20.816 1.00 0.00 17 THR A O 19
ATOM 22122 N N . LYS A 1 18 ? -4.801 -5.653 -19.684 1.00 0.00 18 LYS A N 19
ATOM 22123 C CA . LYS A 1 18 ? -3.569 -6.337 -20.041 1.00 0.00 18 LYS A CA 19
ATOM 22124 C C . LYS A 1 18 ? -2.397 -5.683 -19.307 1.00 0.00 18 LYS A C 19
ATOM 22125 O O . LYS A 1 18 ? -1.545 -6.375 -18.750 1.00 0.00 18 LYS A O 19
ATOM 22144 N N . ARG A 1 19 ? -2.390 -4.359 -19.330 1.00 0.00 19 ARG A N 19
ATOM 22145 C CA . ARG A 1 19 ? -1.336 -3.604 -18.674 1.00 0.00 19 ARG A CA 19
ATOM 22146 C C . ARG A 1 19 ? -1.445 -3.751 -17.155 1.00 0.00 19 ARG A C 19
ATOM 22147 O O . ARG A 1 19 ? -2.509 -3.526 -16.581 1.00 0.00 19 ARG A O 19
ATOM 22168 N N . PHE A 1 20 ? -0.329 -4.127 -16.547 1.00 0.00 20 PHE A N 19
ATOM 22169 C CA . PHE A 1 20 ? -0.286 -4.306 -15.106 1.00 0.00 20 PHE A CA 19
ATOM 22170 C C . PHE A 1 20 ? 0.697 -3.328 -14.461 1.00 0.00 20 PHE A C 19
ATOM 22171 O O . PHE A 1 20 ? 1.746 -3.030 -15.030 1.00 0.00 20 PHE A O 19
ATOM 22188 N N . ARG A 1 21 ? 0.323 -2.854 -13.281 1.00 0.00 21 ARG A N 19
ATOM 22189 C CA . ARG A 1 21 ? 1.159 -1.915 -12.553 1.00 0.00 21 ARG A CA 19
ATOM 22190 C C . ARG A 1 21 ? 1.940 -2.641 -11.455 1.00 0.00 21 ARG A C 19
ATOM 22191 O O . ARG A 1 21 ? 1.660 -3.800 -11.152 1.00 0.00 21 ARG A O 19
ATOM 22212 N N . THR A 1 22 ? 2.903 -1.929 -10.889 1.00 0.00 22 THR A N 19
ATOM 22213 C CA . THR A 1 22 ? 3.726 -2.490 -9.831 1.00 0.00 22 THR A CA 19
ATOM 22214 C C . THR A 1 22 ? 2.858 -3.248 -8.825 1.00 0.00 22 THR A C 19
ATOM 22215 O O . THR A 1 22 ? 1.707 -2.881 -8.592 1.00 0.00 22 THR A O 19
ATOM 22226 N N . LYS A 1 23 ? 3.442 -4.292 -8.255 1.00 0.00 23 LYS A N 19
ATOM 22227 C CA . LYS A 1 23 ? 2.736 -5.104 -7.279 1.00 0.00 23 LYS A CA 19
ATOM 22228 C C . LYS A 1 23 ? 3.565 -5.187 -5.996 1.00 0.00 23 LYS A C 19
ATOM 22229 O O . LYS A 1 23 ? 4.709 -5.637 -6.019 1.00 0.00 23 LYS A O 19
ATOM 22248 N N . PHE A 1 24 ? 2.955 -4.745 -4.906 1.00 0.00 24 PHE A N 19
ATOM 22249 C CA . PHE A 1 24 ? 3.621 -4.764 -3.615 1.00 0.00 24 PHE A CA 19
ATOM 22250 C C . PHE A 1 24 ? 2.768 -5.481 -2.567 1.00 0.00 24 PHE A C 19
ATOM 22251 O O . PHE A 1 24 ? 1.648 -5.899 -2.854 1.00 0.00 24 PHE A O 19
ATOM 22268 N N . THR A 1 25 ? 3.331 -5.602 -1.374 1.00 0.00 25 THR A N 19
ATOM 22269 C CA . THR A 1 25 ? 2.636 -6.262 -0.282 1.00 0.00 25 THR A CA 19
ATOM 22270 C C . THR A 1 25 ? 1.924 -5.231 0.597 1.00 0.00 25 THR A C 19
ATOM 22271 O O . THR A 1 25 ? 2.289 -4.057 0.602 1.00 0.00 25 THR A O 19
ATOM 22282 N N . ALA A 1 26 ? 0.919 -5.709 1.317 1.00 0.00 26 ALA A N 19
ATOM 22283 C CA . ALA A 1 26 ? 0.152 -4.844 2.197 1.00 0.00 26 ALA A CA 19
ATOM 22284 C C . ALA A 1 26 ? 1.091 -3.831 2.856 1.00 0.00 26 ALA A C 19
ATOM 22285 O O . ALA A 1 26 ? 0.896 -2.624 2.728 1.00 0.00 26 ALA A O 19
ATOM 22292 N N . GLU A 1 27 ? 2.091 -4.361 3.546 1.00 0.00 27 GLU A N 19
ATOM 22293 C CA . GLU A 1 27 ? 3.061 -3.519 4.224 1.00 0.00 27 GLU A CA 19
ATOM 22294 C C . GLU A 1 27 ? 3.421 -2.315 3.352 1.00 0.00 27 GLU A C 19
ATOM 22295 O O . GLU A 1 27 ? 3.098 -1.178 3.692 1.00 0.00 27 GLU A O 19
ATOM 22307 N N . GLN A 1 28 ? 4.085 -2.606 2.243 1.00 0.00 28 GLN A N 19
ATOM 22308 C CA . GLN A 1 28 ? 4.493 -1.561 1.319 1.00 0.00 28 GLN A CA 19
ATOM 22309 C C . GLN A 1 28 ? 3.381 -0.520 1.171 1.00 0.00 28 GLN A C 19
ATOM 22310 O O . GLN A 1 28 ? 3.602 0.667 1.408 1.00 0.00 28 GLN A O 19
ATOM 22324 N N . LYS A 1 29 ? 2.211 -1.002 0.780 1.00 0.00 29 LYS A N 19
ATOM 22325 C CA . LYS A 1 29 ? 1.065 -0.128 0.598 1.00 0.00 29 LYS A CA 19
ATOM 22326 C C . LYS A 1 29 ? 0.864 0.713 1.860 1.00 0.00 29 LYS A C 19
ATOM 22327 O O . LYS A 1 29 ? 0.634 1.919 1.777 1.00 0.00 29 LYS A O 19
ATOM 22346 N N . GLU A 1 30 ? 0.960 0.044 3.000 1.00 0.00 30 GLU A N 19
ATOM 22347 C CA . GLU A 1 30 ? 0.792 0.715 4.278 1.00 0.00 30 GLU A CA 19
ATOM 22348 C C . GLU A 1 30 ? 1.863 1.793 4.457 1.00 0.00 30 GLU A C 19
ATOM 22349 O O . GLU A 1 30 ? 1.545 2.952 4.718 1.00 0.00 30 GLU A O 19
ATOM 22361 N N . LYS A 1 31 ? 3.111 1.372 4.308 1.00 0.00 31 LYS A N 19
ATOM 22362 C CA . LYS A 1 31 ? 4.231 2.287 4.449 1.00 0.00 31 LYS A CA 19
ATOM 22363 C C . LYS A 1 31 ? 4.005 3.505 3.551 1.00 0.00 31 LYS A C 19
ATOM 22364 O O . LYS A 1 31 ? 3.979 4.637 4.030 1.00 0.00 31 LYS A O 19
ATOM 22383 N N . MET A 1 32 ? 3.849 3.230 2.264 1.00 0.00 32 MET A N 19
ATOM 22384 C CA . MET A 1 32 ? 3.627 4.289 1.295 1.00 0.00 32 MET A CA 19
ATOM 22385 C C . MET A 1 32 ? 2.436 5.161 1.698 1.00 0.00 32 MET A C 19
ATOM 22386 O O . MET A 1 32 ? 2.554 6.383 1.774 1.00 0.00 32 MET A O 19
ATOM 22400 N N . LEU A 1 33 ? 1.316 4.498 1.945 1.00 0.00 33 LEU A N 19
ATOM 22401 C CA . LEU A 1 33 ? 0.104 5.197 2.338 1.00 0.00 33 LEU A CA 19
ATOM 22402 C C . LEU A 1 33 ? 0.461 6.316 3.318 1.00 0.00 33 LEU A C 19
ATOM 22403 O O . LEU A 1 33 ? -0.020 7.441 3.184 1.00 0.00 33 LEU A O 19
ATOM 22419 N N . ALA A 1 34 ? 1.302 5.970 4.282 1.00 0.00 34 ALA A N 19
ATOM 22420 C CA . ALA A 1 34 ? 1.730 6.931 5.284 1.00 0.00 34 ALA A CA 19
ATOM 22421 C C . ALA A 1 34 ? 2.873 7.776 4.718 1.00 0.00 34 ALA A C 19
ATOM 22422 O O . ALA A 1 34 ? 2.764 8.999 4.636 1.00 0.00 34 ALA A O 19
ATOM 22429 N N . PHE A 1 35 ? 3.943 7.091 4.344 1.00 0.00 35 PHE A N 19
ATOM 22430 C CA . PHE A 1 35 ? 5.106 7.763 3.789 1.00 0.00 35 PHE A CA 19
ATOM 22431 C C . PHE A 1 35 ? 4.688 8.888 2.839 1.00 0.00 35 PHE A C 19
ATOM 22432 O O . PHE A 1 35 ? 5.117 10.030 2.996 1.00 0.00 35 PHE A O 19
ATOM 22449 N N . ALA A 1 36 ? 3.855 8.525 1.874 1.00 0.00 36 ALA A N 19
ATOM 22450 C CA . ALA A 1 36 ? 3.374 9.489 0.899 1.00 0.00 36 ALA A CA 19
ATOM 22451 C C . ALA A 1 36 ? 2.636 10.616 1.624 1.00 0.00 36 ALA A C 19
ATOM 22452 O O . ALA A 1 36 ? 2.928 11.792 1.411 1.00 0.00 36 ALA A O 19
ATOM 22459 N N . GLU A 1 37 ? 1.693 10.218 2.466 1.00 0.00 37 GLU A N 19
ATOM 22460 C CA . GLU A 1 37 ? 0.911 11.180 3.223 1.00 0.00 37 GLU A CA 19
ATOM 22461 C C . GLU A 1 37 ? 1.834 12.168 3.939 1.00 0.00 37 GLU A C 19
ATOM 22462 O O . GLU A 1 37 ? 1.531 13.357 4.022 1.00 0.00 37 GLU A O 19
ATOM 22474 N N . ARG A 1 38 ? 2.942 11.640 4.437 1.00 0.00 38 ARG A N 19
ATOM 22475 C CA . ARG A 1 38 ? 3.911 12.461 5.143 1.00 0.00 38 ARG A CA 19
ATOM 22476 C C . ARG A 1 38 ? 4.604 13.417 4.171 1.00 0.00 38 ARG A C 19
ATOM 22477 O O . ARG A 1 38 ? 4.746 14.605 4.458 1.00 0.00 38 ARG A O 19
ATOM 22498 N N . LEU A 1 39 ? 5.019 12.863 3.041 1.00 0.00 39 LEU A N 19
ATOM 22499 C CA . LEU A 1 39 ? 5.694 13.652 2.025 1.00 0.00 39 LEU A CA 19
ATOM 22500 C C . LEU A 1 39 ? 4.661 14.476 1.254 1.00 0.00 39 LEU A C 19
ATOM 22501 O O . LEU A 1 39 ? 5.019 15.298 0.413 1.00 0.00 39 LEU A O 19
ATOM 22517 N N . GLY A 1 40 ? 3.398 14.226 1.568 1.00 0.00 40 GLY A N 19
ATOM 22518 C CA . GLY A 1 40 ? 2.310 14.934 0.916 1.00 0.00 40 GLY A CA 19
ATOM 22519 C C . GLY A 1 40 ? 2.065 14.385 -0.492 1.00 0.00 40 GLY A C 19
ATOM 22520 O O . GLY A 1 40 ? 1.553 15.093 -1.357 1.00 0.00 40 GLY A O 19
ATOM 22524 N N . TRP A 1 41 ? 2.443 13.129 -0.676 1.00 0.00 41 TRP A N 19
ATOM 22525 C CA . TRP A 1 41 ? 2.270 12.477 -1.963 1.00 0.00 41 TRP A CA 19
ATOM 22526 C C . TRP A 1 41 ? 3.205 13.157 -2.966 1.00 0.00 41 TRP A C 19
ATOM 22527 O O . TRP A 1 41 ? 2.937 13.159 -4.167 1.00 0.00 41 TRP A O 19
ATOM 22548 N N . ARG A 1 42 ? 4.282 13.717 -2.437 1.00 0.00 42 ARG A N 19
ATOM 22549 C CA . ARG A 1 42 ? 5.258 14.399 -3.271 1.00 0.00 42 ARG A CA 19
ATOM 22550 C C . ARG A 1 42 ? 6.664 14.219 -2.696 1.00 0.00 42 ARG A C 19
ATOM 22551 O O . ARG A 1 42 ? 6.834 14.114 -1.483 1.00 0.00 42 ARG A O 19
ATOM 22572 N N . ILE A 1 43 ? 7.637 14.190 -3.596 1.00 0.00 43 ILE A N 19
ATOM 22573 C CA . ILE A 1 43 ? 9.023 14.026 -3.194 1.00 0.00 43 ILE A CA 19
ATOM 22574 C C . ILE A 1 43 ? 9.824 15.257 -3.621 1.00 0.00 43 ILE A C 19
ATOM 22575 O O . ILE A 1 43 ? 9.813 15.633 -4.793 1.00 0.00 43 ILE A O 19
ATOM 22591 N N . GLN A 1 44 ? 10.498 15.852 -2.648 1.00 0.00 44 GLN A N 19
ATOM 22592 C CA . GLN A 1 44 ? 11.302 17.034 -2.910 1.00 0.00 44 GLN A CA 19
ATOM 22593 C C . GLN A 1 44 ? 12.785 16.728 -2.684 1.00 0.00 44 GLN A C 19
ATOM 22594 O O . GLN A 1 44 ? 13.155 15.580 -2.443 1.00 0.00 44 GLN A O 19
ATOM 22608 N N . LYS A 1 45 ? 13.592 17.775 -2.769 1.00 0.00 45 LYS A N 19
ATOM 22609 C CA . LYS A 1 45 ? 15.025 17.633 -2.576 1.00 0.00 45 LYS A CA 19
ATOM 22610 C C . LYS A 1 45 ? 15.302 17.210 -1.132 1.00 0.00 45 LYS A C 19
ATOM 22611 O O . LYS A 1 45 ? 16.329 16.596 -0.848 1.00 0.00 45 LYS A O 19
ATOM 22630 N N . HIS A 1 46 ? 14.368 17.555 -0.259 1.00 0.00 46 HIS A N 19
ATOM 22631 C CA . HIS A 1 46 ? 14.498 17.219 1.149 1.00 0.00 46 HIS A CA 19
ATOM 22632 C C . HIS A 1 46 ? 14.159 15.741 1.357 1.00 0.00 46 HIS A C 19
ATOM 22633 O O . HIS A 1 46 ? 14.737 15.084 2.222 1.00 0.00 46 HIS A O 19
ATOM 22647 N N . ASP A 1 47 ? 13.225 15.262 0.549 1.00 0.00 47 ASP A N 19
ATOM 22648 C CA . ASP A 1 47 ? 12.802 13.875 0.634 1.00 0.00 47 ASP A CA 19
ATOM 22649 C C . ASP A 1 47 ? 13.699 13.017 -0.261 1.00 0.00 47 ASP A C 19
ATOM 22650 O O . ASP A 1 47 ? 13.206 12.256 -1.092 1.00 0.00 47 ASP A O 19
ATOM 22659 N N . ASP A 1 48 ? 14.999 13.170 -0.062 1.00 0.00 48 ASP A N 19
ATOM 22660 C CA . ASP A 1 48 ? 15.969 12.419 -0.840 1.00 0.00 48 ASP A CA 19
ATOM 22661 C C . ASP A 1 48 ? 16.372 11.161 -0.069 1.00 0.00 48 ASP A C 19
ATOM 22662 O O . ASP A 1 48 ? 16.273 10.051 -0.590 1.00 0.00 48 ASP A O 19
ATOM 22671 N N . VAL A 1 49 ? 16.818 11.376 1.160 1.00 0.00 49 VAL A N 19
ATOM 22672 C CA . VAL A 1 49 ? 17.236 10.272 2.008 1.00 0.00 49 VAL A CA 19
ATOM 22673 C C . VAL A 1 49 ? 16.018 9.416 2.361 1.00 0.00 49 VAL A C 19
ATOM 22674 O O . VAL A 1 49 ? 16.006 8.213 2.105 1.00 0.00 49 VAL A O 19
ATOM 22687 N N . ALA A 1 50 ? 15.024 10.070 2.942 1.00 0.00 50 ALA A N 19
ATOM 22688 C CA . ALA A 1 50 ? 13.804 9.384 3.333 1.00 0.00 50 ALA A CA 19
ATOM 22689 C C . ALA A 1 50 ? 13.374 8.438 2.210 1.00 0.00 50 ALA A C 19
ATOM 22690 O O . ALA A 1 50 ? 12.976 7.303 2.467 1.00 0.00 50 ALA A O 19
ATOM 22697 N N . VAL A 1 51 ? 13.469 8.940 0.987 1.00 0.00 51 VAL A N 19
ATOM 22698 C CA . VAL A 1 51 ? 13.095 8.154 -0.176 1.00 0.00 51 VAL A CA 19
ATOM 22699 C C . VAL A 1 51 ? 13.986 6.913 -0.255 1.00 0.00 51 VAL A C 19
ATOM 22700 O O . VAL A 1 51 ? 13.496 5.805 -0.467 1.00 0.00 51 VAL A O 19
ATOM 22713 N N . GLU A 1 52 ? 15.280 7.140 -0.081 1.00 0.00 52 GLU A N 19
ATOM 22714 C CA . GLU A 1 52 ? 16.244 6.053 -0.130 1.00 0.00 52 GLU A CA 19
ATOM 22715 C C . GLU A 1 52 ? 15.969 5.050 0.992 1.00 0.00 52 GLU A C 19
ATOM 22716 O O . GLU A 1 52 ? 16.114 3.843 0.799 1.00 0.00 52 GLU A O 19
ATOM 22728 N N . GLN A 1 53 ? 15.579 5.585 2.139 1.00 0.00 53 GLN A N 19
ATOM 22729 C CA . GLN A 1 53 ? 15.283 4.751 3.292 1.00 0.00 53 GLN A CA 19
ATOM 22730 C C . GLN A 1 53 ? 14.118 3.809 2.981 1.00 0.00 53 GLN A C 19
ATOM 22731 O O . GLN A 1 53 ? 14.222 2.600 3.179 1.00 0.00 53 GLN A O 19
ATOM 22745 N N . PHE A 1 54 ? 13.034 4.399 2.498 1.00 0.00 54 PHE A N 19
ATOM 22746 C CA . PHE A 1 54 ? 11.851 3.628 2.158 1.00 0.00 54 PHE A CA 19
ATOM 22747 C C . PHE A 1 54 ? 12.139 2.660 1.009 1.00 0.00 54 PHE A C 19
ATOM 22748 O O . PHE A 1 54 ? 12.087 1.444 1.189 1.00 0.00 54 PHE A O 19
ATOM 22765 N N . CYS A 1 55 ? 12.437 3.235 -0.147 1.00 0.00 55 CYS A N 19
ATOM 22766 C CA . CYS A 1 55 ? 12.733 2.438 -1.325 1.00 0.00 55 CYS A CA 19
ATOM 22767 C C . CYS A 1 55 ? 13.577 1.237 -0.893 1.00 0.00 55 CYS A C 19
ATOM 22768 O O . CYS A 1 55 ? 13.499 0.169 -1.499 1.00 0.00 55 CYS A O 19
ATOM 22776 N N . ALA A 1 56 ? 14.363 1.452 0.151 1.00 0.00 56 ALA A N 19
ATOM 22777 C CA . ALA A 1 56 ? 15.220 0.400 0.672 1.00 0.00 56 ALA A CA 19
ATOM 22778 C C . ALA A 1 56 ? 14.423 -0.463 1.652 1.00 0.00 56 ALA A C 19
ATOM 22779 O O . ALA A 1 56 ? 14.205 -1.648 1.405 1.00 0.00 56 ALA A O 19
ATOM 22786 N N . GLU A 1 57 ? 14.010 0.165 2.743 1.00 0.00 57 GLU A N 19
ATOM 22787 C CA . GLU A 1 57 ? 13.241 -0.530 3.761 1.00 0.00 57 GLU A CA 19
ATOM 22788 C C . GLU A 1 57 ? 12.147 -1.380 3.112 1.00 0.00 57 GLU A C 19
ATOM 22789 O O . GLU A 1 57 ? 12.192 -2.608 3.174 1.00 0.00 57 GLU A O 19
ATOM 22801 N N . THR A 1 58 ? 11.190 -0.693 2.506 1.00 0.00 58 THR A N 19
ATOM 22802 C CA . THR A 1 58 ? 10.086 -1.370 1.846 1.00 0.00 58 THR A CA 19
ATOM 22803 C C . THR A 1 58 ? 10.599 -2.211 0.676 1.00 0.00 58 THR A C 19
ATOM 22804 O O . THR A 1 58 ? 10.266 -3.389 0.560 1.00 0.00 58 THR A O 19
ATOM 22815 N N . GLY A 1 59 ? 11.402 -1.573 -0.163 1.00 0.00 59 GLY A N 19
ATOM 22816 C CA . GLY A 1 59 ? 11.964 -2.247 -1.321 1.00 0.00 59 GLY A CA 19
ATOM 22817 C C . GLY A 1 59 ? 11.393 -1.676 -2.620 1.00 0.00 59 GLY A C 19
ATOM 22818 O O . GLY A 1 59 ? 11.519 -2.287 -3.679 1.00 0.00 59 GLY A O 19
ATOM 22822 N N . VAL A 1 60 ? 10.778 -0.509 -2.495 1.00 0.00 60 VAL A N 19
ATOM 22823 C CA . VAL A 1 60 ? 10.187 0.152 -3.646 1.00 0.00 60 VAL A CA 19
ATOM 22824 C C . VAL A 1 60 ? 11.239 1.040 -4.315 1.00 0.00 60 VAL A C 19
ATOM 22825 O O . VAL A 1 60 ? 12.251 1.377 -3.703 1.00 0.00 60 VAL A O 19
ATOM 22838 N N . ARG A 1 61 ? 10.963 1.392 -5.562 1.00 0.00 61 ARG A N 19
ATOM 22839 C CA . ARG A 1 61 ? 11.873 2.233 -6.320 1.00 0.00 61 ARG A CA 19
ATOM 22840 C C . ARG A 1 61 ? 11.368 3.677 -6.341 1.00 0.00 61 ARG A C 19
ATOM 22841 O O . ARG A 1 61 ? 10.177 3.920 -6.528 1.00 0.00 61 ARG A O 19
ATOM 22862 N N . ARG A 1 62 ? 12.300 4.599 -6.144 1.00 0.00 62 ARG A N 19
ATOM 22863 C CA . ARG A 1 62 ? 11.964 6.013 -6.138 1.00 0.00 62 ARG A CA 19
ATOM 22864 C C . ARG A 1 62 ? 10.872 6.304 -7.168 1.00 0.00 62 ARG A C 19
ATOM 22865 O O . ARG A 1 62 ? 9.795 6.785 -6.818 1.00 0.00 62 ARG A O 19
ATOM 22886 N N . GLN A 1 63 ? 11.186 5.999 -8.419 1.00 0.00 63 GLN A N 19
ATOM 22887 C CA . GLN A 1 63 ? 10.244 6.222 -9.503 1.00 0.00 63 GLN A CA 19
ATOM 22888 C C . GLN A 1 63 ? 8.918 5.518 -9.207 1.00 0.00 63 GLN A C 19
ATOM 22889 O O . GLN A 1 63 ? 7.848 6.084 -9.427 1.00 0.00 63 GLN A O 19
ATOM 22903 N N . VAL A 1 64 ? 9.032 4.294 -8.713 1.00 0.00 64 VAL A N 19
ATOM 22904 C CA . VAL A 1 64 ? 7.856 3.507 -8.385 1.00 0.00 64 VAL A CA 19
ATOM 22905 C C . VAL A 1 64 ? 7.055 4.224 -7.296 1.00 0.00 64 VAL A C 19
ATOM 22906 O O . VAL A 1 64 ? 5.839 4.370 -7.409 1.00 0.00 64 VAL A O 19
ATOM 22919 N N . LEU A 1 65 ? 7.770 4.652 -6.266 1.00 0.00 65 LEU A N 19
ATOM 22920 C CA . LEU A 1 65 ? 7.142 5.350 -5.157 1.00 0.00 65 LEU A CA 19
ATOM 22921 C C . LEU A 1 65 ? 6.464 6.619 -5.678 1.00 0.00 65 LEU A C 19
ATOM 22922 O O . LEU A 1 65 ? 5.268 6.818 -5.470 1.00 0.00 65 LEU A O 19
ATOM 22938 N N . LYS A 1 66 ? 7.257 7.445 -6.345 1.00 0.00 66 LYS A N 19
ATOM 22939 C CA . LYS A 1 66 ? 6.748 8.689 -6.897 1.00 0.00 66 LYS A CA 19
ATOM 22940 C C . LYS A 1 66 ? 5.523 8.393 -7.764 1.00 0.00 66 LYS A C 19
ATOM 22941 O O . LYS A 1 66 ? 4.459 8.976 -7.561 1.00 0.00 66 LYS A O 19
ATOM 22960 N N . ILE A 1 67 ? 5.713 7.488 -8.712 1.00 0.00 67 ILE A N 19
ATOM 22961 C CA . ILE A 1 67 ? 4.636 7.108 -9.611 1.00 0.00 67 ILE A CA 19
ATOM 22962 C C . ILE A 1 67 ? 3.478 6.529 -8.797 1.00 0.00 67 ILE A C 19
ATOM 22963 O O . ILE A 1 67 ? 2.313 6.774 -9.106 1.00 0.00 67 ILE A O 19
ATOM 22979 N N . TRP A 1 68 ? 3.838 5.771 -7.771 1.00 0.00 68 TRP A N 19
ATOM 22980 C CA . TRP A 1 68 ? 2.844 5.155 -6.910 1.00 0.00 68 TRP A CA 19
ATOM 22981 C C . TRP A 1 68 ? 1.957 6.265 -6.342 1.00 0.00 68 TRP A C 19
ATOM 22982 O O . TRP A 1 68 ? 0.732 6.188 -6.423 1.00 0.00 68 TRP A O 19
ATOM 23003 N N . MET A 1 69 ? 2.610 7.272 -5.781 1.00 0.00 69 MET A N 19
ATOM 23004 C CA . MET A 1 69 ? 1.896 8.396 -5.200 1.00 0.00 69 MET A CA 19
ATOM 23005 C C . MET A 1 69 ? 0.904 8.992 -6.201 1.00 0.00 69 MET A C 19
ATOM 23006 O O . MET A 1 69 ? -0.261 9.208 -5.872 1.00 0.00 69 MET A O 19
ATOM 23020 N N . HIS A 1 70 ? 1.403 9.241 -7.403 1.00 0.00 70 HIS A N 19
ATOM 23021 C CA . HIS A 1 70 ? 0.575 9.807 -8.454 1.00 0.00 70 HIS A CA 19
ATOM 23022 C C . HIS A 1 70 ? -0.547 8.829 -8.807 1.00 0.00 70 HIS A C 19
ATOM 23023 O O . HIS A 1 70 ? -1.592 9.233 -9.315 1.00 0.00 70 HIS A O 19
ATOM 23037 N N . ASN A 1 71 ? -0.293 7.560 -8.523 1.00 0.00 71 ASN A N 19
ATOM 23038 C CA . ASN A 1 71 ? -1.269 6.520 -8.803 1.00 0.00 71 ASN A CA 19
ATOM 23039 C C . ASN A 1 71 ? -2.142 6.298 -7.567 1.00 0.00 71 ASN A C 19
ATOM 23040 O O . ASN A 1 71 ? -2.556 5.174 -7.288 1.00 0.00 71 ASN A O 19
ATOM 23051 N N . ASN A 1 72 ? -2.396 7.389 -6.857 1.00 0.00 72 ASN A N 19
ATOM 23052 C CA . ASN A 1 72 ? -3.212 7.327 -5.657 1.00 0.00 72 ASN A CA 19
ATOM 23053 C C . ASN A 1 72 ? -3.883 8.683 -5.432 1.00 0.00 72 ASN A C 19
ATOM 23054 O O . ASN A 1 72 ? -5.110 8.774 -5.392 1.00 0.00 72 ASN A O 19
ATOM 23065 N N . LYS A 1 73 ? -3.051 9.704 -5.291 1.00 0.00 73 LYS A N 19
ATOM 23066 C CA . LYS A 1 73 ? -3.549 11.051 -5.071 1.00 0.00 73 LYS A CA 19
ATOM 23067 C C . LYS A 1 73 ? -4.776 11.287 -5.953 1.00 0.00 73 LYS A C 19
ATOM 23068 O O . LYS A 1 73 ? -5.712 11.975 -5.550 1.00 0.00 73 LYS A O 19
ATOM 23087 N N . ASN A 1 74 ? -4.733 10.702 -7.141 1.00 0.00 74 ASN A N 19
ATOM 23088 C CA . ASN A 1 74 ? -5.830 10.839 -8.084 1.00 0.00 74 ASN A CA 19
ATOM 23089 C C . ASN A 1 74 ? -6.436 9.461 -8.360 1.00 0.00 74 ASN A C 19
ATOM 23090 O O . ASN A 1 74 ? -7.611 9.229 -8.082 1.00 0.00 74 ASN A O 19
ATOM 23101 N N . SER A 1 75 ? -5.605 8.583 -8.903 1.00 0.00 75 SER A N 19
ATOM 23102 C CA . SER A 1 75 ? -6.044 7.235 -9.219 1.00 0.00 75 SER A CA 19
ATOM 23103 C C . SER A 1 75 ? -4.968 6.512 -10.032 1.00 0.00 75 SER A C 19
ATOM 23104 O O . SER A 1 75 ? -4.271 5.643 -9.511 1.00 0.00 75 SER A O 19
ATOM 23112 N N . GLY A 1 76 ? -4.868 6.897 -11.296 1.00 0.00 76 GLY A N 19
ATOM 23113 C CA . GLY A 1 76 ? -3.889 6.297 -12.186 1.00 0.00 76 GLY A CA 19
ATOM 23114 C C . GLY A 1 76 ? -3.172 7.365 -13.013 1.00 0.00 76 GLY A C 19
ATOM 23115 O O . GLY A 1 76 ? -2.967 8.484 -12.545 1.00 0.00 76 GLY A O 19
ATOM 23119 N N . PRO A 1 77 ? -2.800 6.973 -14.261 1.00 0.00 77 PRO A N 19
ATOM 23120 C CA . PRO A 1 77 ? -2.110 7.884 -15.158 1.00 0.00 77 PRO A CA 19
ATOM 23121 C C . PRO A 1 77 ? -3.075 8.922 -15.734 1.00 0.00 77 PRO A C 19
ATOM 23122 O O . PRO A 1 77 ? -3.408 8.876 -16.917 1.00 0.00 77 PRO A O 19
ATOM 23133 N N . SER A 1 78 ? -3.496 9.835 -14.871 1.00 0.00 78 SER A N 19
ATOM 23134 C CA . SER A 1 78 ? -4.416 10.883 -15.279 1.00 0.00 78 SER A CA 19
ATOM 23135 C C . SER A 1 78 ? -3.790 12.256 -15.029 1.00 0.00 78 SER A C 19
ATOM 23136 O O . SER A 1 78 ? -3.839 12.770 -13.913 1.00 0.00 78 SER A O 19
ATOM 23144 N N . SER A 1 79 ? -3.215 12.811 -16.086 1.00 0.00 79 SER A N 19
ATOM 23145 C CA . SER A 1 79 ? -2.580 14.114 -15.995 1.00 0.00 79 SER A CA 19
ATOM 23146 C C . SER A 1 79 ? -3.510 15.101 -15.287 1.00 0.00 79 SER A C 19
ATOM 23147 O O . SER A 1 79 ? -4.731 14.964 -15.350 1.00 0.00 79 SER A O 19
ATOM 23155 N N . GLY A 1 80 ? -2.897 16.073 -14.627 1.00 0.00 80 GLY A N 19
ATOM 23156 C CA . GLY A 1 80 ? -3.655 17.083 -13.907 1.00 0.00 80 GLY A CA 19
ATOM 23157 C C . GLY A 1 80 ? -2.929 17.505 -12.629 1.00 0.00 80 GLY A C 19
ATOM 23158 O O . GLY A 1 80 ? -1.763 17.895 -12.672 1.00 0.00 80 GLY A O 19
ATOM 23162 N N . GLY A 1 1 ? -8.745 26.477 2.995 1.00 0.00 1 GLY A N 20
ATOM 23163 C CA . GLY A 1 1 ? -9.679 25.481 3.492 1.00 0.00 1 GLY A CA 20
ATOM 23164 C C . GLY A 1 1 ? -9.044 24.089 3.498 1.00 0.00 1 GLY A C 20
ATOM 23165 O O . GLY A 1 1 ? -7.878 23.933 3.137 1.00 0.00 1 GLY A O 20
ATOM 23169 N N . SER A 1 2 ? -9.839 23.113 3.911 1.00 0.00 2 SER A N 20
ATOM 23170 C CA . SER A 1 2 ? -9.369 21.739 3.968 1.00 0.00 2 SER A CA 20
ATOM 23171 C C . SER A 1 2 ? -10.082 20.898 2.907 1.00 0.00 2 SER A C 20
ATOM 23172 O O . SER A 1 2 ? -11.252 21.129 2.609 1.00 0.00 2 SER A O 20
ATOM 23180 N N . SER A 1 3 ? -9.345 19.939 2.365 1.00 0.00 3 SER A N 20
ATOM 23181 C CA . SER A 1 3 ? -9.891 19.063 1.343 1.00 0.00 3 SER A CA 20
ATOM 23182 C C . SER A 1 3 ? -9.437 17.623 1.591 1.00 0.00 3 SER A C 20
ATOM 23183 O O . SER A 1 3 ? -8.460 17.166 1.001 1.00 0.00 3 SER A O 20
ATOM 23191 N N . GLY A 1 4 ? -10.169 16.948 2.465 1.00 0.00 4 GLY A N 20
ATOM 23192 C CA . GLY A 1 4 ? -9.854 15.570 2.799 1.00 0.00 4 GLY A CA 20
ATOM 23193 C C . GLY A 1 4 ? -10.921 14.617 2.257 1.00 0.00 4 GLY A C 20
ATOM 23194 O O . GLY A 1 4 ? -12.096 14.733 2.603 1.00 0.00 4 GLY A O 20
ATOM 23198 N N . SER A 1 5 ? -10.474 13.696 1.415 1.00 0.00 5 SER A N 20
ATOM 23199 C CA . SER A 1 5 ? -11.376 12.723 0.822 1.00 0.00 5 SER A CA 20
ATOM 23200 C C . SER A 1 5 ? -11.526 11.515 1.748 1.00 0.00 5 SER A C 20
ATOM 23201 O O . SER A 1 5 ? -10.624 11.210 2.527 1.00 0.00 5 SER A O 20
ATOM 23209 N N . SER A 1 6 ? -12.671 10.860 1.633 1.00 0.00 6 SER A N 20
ATOM 23210 C CA . SER A 1 6 ? -12.951 9.691 2.451 1.00 0.00 6 SER A CA 20
ATOM 23211 C C . SER A 1 6 ? -14.154 8.933 1.886 1.00 0.00 6 SER A C 20
ATOM 23212 O O . SER A 1 6 ? -15.287 9.157 2.309 1.00 0.00 6 SER A O 20
ATOM 23220 N N . GLY A 1 7 ? -13.866 8.051 0.940 1.00 0.00 7 GLY A N 20
ATOM 23221 C CA . GLY A 1 7 ? -14.911 7.259 0.313 1.00 0.00 7 GLY A CA 20
ATOM 23222 C C . GLY A 1 7 ? -14.567 5.768 0.354 1.00 0.00 7 GLY A C 20
ATOM 23223 O O . GLY A 1 7 ? -14.161 5.250 1.393 1.00 0.00 7 GLY A O 20
ATOM 23227 N N . SER A 1 8 ? -14.742 5.122 -0.789 1.00 0.00 8 SER A N 20
ATOM 23228 C CA . SER A 1 8 ? -14.456 3.702 -0.897 1.00 0.00 8 SER A CA 20
ATOM 23229 C C . SER A 1 8 ? -13.490 3.449 -2.057 1.00 0.00 8 SER A C 20
ATOM 23230 O O . SER A 1 8 ? -13.803 3.753 -3.207 1.00 0.00 8 SER A O 20
ATOM 23238 N N . ASN A 1 9 ? -12.336 2.896 -1.715 1.00 0.00 9 ASN A N 20
ATOM 23239 C CA . ASN A 1 9 ? -11.323 2.599 -2.713 1.00 0.00 9 ASN A CA 20
ATOM 23240 C C . ASN A 1 9 ? -10.915 1.129 -2.598 1.00 0.00 9 ASN A C 20
ATOM 23241 O O . ASN A 1 9 ? -10.148 0.761 -1.711 1.00 0.00 9 ASN A O 20
ATOM 23252 N N . PRO A 1 10 ? -11.462 0.306 -3.534 1.00 0.00 10 PRO A N 20
ATOM 23253 C CA . PRO A 1 10 ? -11.163 -1.116 -3.546 1.00 0.00 10 PRO A CA 20
ATOM 23254 C C . PRO A 1 10 ? -9.756 -1.376 -4.089 1.00 0.00 10 PRO A C 20
ATOM 23255 O O . PRO A 1 10 ? -9.237 -0.590 -4.880 1.00 0.00 10 PRO A O 20
ATOM 23266 N N . SER A 1 11 ? -9.179 -2.481 -3.642 1.00 0.00 11 SER A N 20
ATOM 23267 C CA . SER A 1 11 ? -7.842 -2.854 -4.073 1.00 0.00 11 SER A CA 20
ATOM 23268 C C . SER A 1 11 ? -7.922 -3.733 -5.323 1.00 0.00 11 SER A C 20
ATOM 23269 O O . SER A 1 11 ? -7.374 -3.385 -6.367 1.00 0.00 11 SER A O 20
ATOM 23277 N N . SER A 1 12 ? -8.610 -4.856 -5.174 1.00 0.00 12 SER A N 20
ATOM 23278 C CA . SER A 1 12 ? -8.768 -5.788 -6.278 1.00 0.00 12 SER A CA 20
ATOM 23279 C C . SER A 1 12 ? -10.079 -5.508 -7.015 1.00 0.00 12 SER A C 20
ATOM 23280 O O . SER A 1 12 ? -11.154 -5.559 -6.418 1.00 0.00 12 SER A O 20
ATOM 23288 N N . SER A 1 13 ? -9.948 -5.218 -8.301 1.00 0.00 13 SER A N 20
ATOM 23289 C CA . SER A 1 13 ? -11.109 -4.930 -9.126 1.00 0.00 13 SER A CA 20
ATOM 23290 C C . SER A 1 13 ? -10.698 -4.840 -10.596 1.00 0.00 13 SER A C 20
ATOM 23291 O O . SER A 1 13 ? -10.442 -3.752 -11.108 1.00 0.00 13 SER A O 20
ATOM 23299 N N . GLY A 1 14 ? -10.647 -6.000 -11.235 1.00 0.00 14 GLY A N 20
ATOM 23300 C CA . GLY A 1 14 ? -10.271 -6.067 -12.637 1.00 0.00 14 GLY A CA 20
ATOM 23301 C C . GLY A 1 14 ? -9.290 -7.214 -12.888 1.00 0.00 14 GLY A C 20
ATOM 23302 O O . GLY A 1 14 ? -8.572 -7.631 -11.980 1.00 0.00 14 GLY A O 20
ATOM 23306 N N . GLY A 1 15 ? -9.291 -7.691 -14.124 1.00 0.00 15 GLY A N 20
ATOM 23307 C CA . GLY A 1 15 ? -8.409 -8.782 -14.505 1.00 0.00 15 GLY A CA 20
ATOM 23308 C C . GLY A 1 15 ? -7.247 -8.274 -15.360 1.00 0.00 15 GLY A C 20
ATOM 23309 O O . GLY A 1 15 ? -7.344 -7.216 -15.981 1.00 0.00 15 GLY A O 20
ATOM 23313 N N . THR A 1 16 ? -6.174 -9.051 -15.365 1.00 0.00 16 THR A N 20
ATOM 23314 C CA . THR A 1 16 ? -4.994 -8.693 -16.134 1.00 0.00 16 THR A CA 20
ATOM 23315 C C . THR A 1 16 ? -5.196 -9.036 -17.611 1.00 0.00 16 THR A C 20
ATOM 23316 O O . THR A 1 16 ? -6.088 -9.810 -17.956 1.00 0.00 16 THR A O 20
ATOM 23327 N N . THR A 1 17 ? -4.352 -8.445 -18.444 1.00 0.00 17 THR A N 20
ATOM 23328 C CA . THR A 1 17 ? -4.426 -8.678 -19.876 1.00 0.00 17 THR A CA 20
ATOM 23329 C C . THR A 1 17 ? -3.207 -8.078 -20.578 1.00 0.00 17 THR A C 20
ATOM 23330 O O . THR A 1 17 ? -2.542 -8.754 -21.362 1.00 0.00 17 THR A O 20
ATOM 23341 N N . LYS A 1 18 ? -2.949 -6.815 -20.272 1.00 0.00 18 LYS A N 20
ATOM 23342 C CA . LYS A 1 18 ? -1.821 -6.116 -20.864 1.00 0.00 18 LYS A CA 20
ATOM 23343 C C . LYS A 1 18 ? -1.710 -4.721 -20.246 1.00 0.00 18 LYS A C 20
ATOM 23344 O O . LYS A 1 18 ? -1.889 -3.717 -20.934 1.00 0.00 18 LYS A O 20
ATOM 23363 N N . ARG A 1 19 ? -1.414 -4.703 -18.955 1.00 0.00 19 ARG A N 20
ATOM 23364 C CA . ARG A 1 19 ? -1.276 -3.447 -18.236 1.00 0.00 19 ARG A CA 20
ATOM 23365 C C . ARG A 1 19 ? -0.096 -3.517 -17.266 1.00 0.00 19 ARG A C 20
ATOM 23366 O O . ARG A 1 19 ? 0.079 -4.514 -16.566 1.00 0.00 19 ARG A O 20
ATOM 23387 N N . PHE A 1 20 ? 0.684 -2.447 -17.254 1.00 0.00 20 PHE A N 20
ATOM 23388 C CA . PHE A 1 20 ? 1.843 -2.374 -16.381 1.00 0.00 20 PHE A CA 20
ATOM 23389 C C . PHE A 1 20 ? 1.490 -1.696 -15.056 1.00 0.00 20 PHE A C 20
ATOM 23390 O O . PHE A 1 20 ? 0.926 -0.603 -15.045 1.00 0.00 20 PHE A O 20
ATOM 23407 N N . ARG A 1 21 ? 1.836 -2.373 -13.971 1.00 0.00 21 ARG A N 20
ATOM 23408 C CA . ARG A 1 21 ? 1.562 -1.850 -12.643 1.00 0.00 21 ARG A CA 20
ATOM 23409 C C . ARG A 1 21 ? 2.455 -2.537 -11.608 1.00 0.00 21 ARG A C 20
ATOM 23410 O O . ARG A 1 21 ? 2.780 -3.715 -11.747 1.00 0.00 21 ARG A O 20
ATOM 23431 N N . THR A 1 22 ? 2.826 -1.771 -10.592 1.00 0.00 22 THR A N 20
ATOM 23432 C CA . THR A 1 22 ? 3.675 -2.290 -9.534 1.00 0.00 22 THR A CA 20
ATOM 23433 C C . THR A 1 22 ? 2.865 -3.181 -8.589 1.00 0.00 22 THR A C 20
ATOM 23434 O O . THR A 1 22 ? 1.678 -2.943 -8.371 1.00 0.00 22 THR A O 20
ATOM 23445 N N . LYS A 1 23 ? 3.539 -4.189 -8.055 1.00 0.00 23 LYS A N 20
ATOM 23446 C CA . LYS A 1 23 ? 2.897 -5.116 -7.139 1.00 0.00 23 LYS A CA 20
ATOM 23447 C C . LYS A 1 23 ? 3.693 -5.171 -5.834 1.00 0.00 23 LYS A C 20
ATOM 23448 O O . LYS A 1 23 ? 4.870 -5.528 -5.835 1.00 0.00 23 LYS A O 20
ATOM 23467 N N . PHE A 1 24 ? 3.019 -4.812 -4.751 1.00 0.00 24 PHE A N 20
ATOM 23468 C CA . PHE A 1 24 ? 3.649 -4.816 -3.442 1.00 0.00 24 PHE A CA 20
ATOM 23469 C C . PHE A 1 24 ? 2.778 -5.545 -2.416 1.00 0.00 24 PHE A C 20
ATOM 23470 O O . PHE A 1 24 ? 1.676 -5.989 -2.736 1.00 0.00 24 PHE A O 20
ATOM 23487 N N . THR A 1 25 ? 3.305 -5.646 -1.205 1.00 0.00 25 THR A N 20
ATOM 23488 C CA . THR A 1 25 ? 2.590 -6.313 -0.131 1.00 0.00 25 THR A CA 20
ATOM 23489 C C . THR A 1 25 ? 1.910 -5.286 0.776 1.00 0.00 25 THR A C 20
ATOM 23490 O O . THR A 1 25 ? 2.303 -4.121 0.805 1.00 0.00 25 THR A O 20
ATOM 23501 N N . ALA A 1 26 ? 0.900 -5.755 1.495 1.00 0.00 26 ALA A N 20
ATOM 23502 C CA . ALA A 1 26 ? 0.161 -4.891 2.400 1.00 0.00 26 ALA A CA 20
ATOM 23503 C C . ALA A 1 26 ? 1.130 -3.914 3.070 1.00 0.00 26 ALA A C 20
ATOM 23504 O O . ALA A 1 26 ? 0.957 -2.700 2.976 1.00 0.00 26 ALA A O 20
ATOM 23511 N N . GLU A 1 27 ? 2.128 -4.481 3.732 1.00 0.00 27 GLU A N 20
ATOM 23512 C CA . GLU A 1 27 ? 3.124 -3.675 4.417 1.00 0.00 27 GLU A CA 20
ATOM 23513 C C . GLU A 1 27 ? 3.526 -2.478 3.553 1.00 0.00 27 GLU A C 20
ATOM 23514 O O . GLU A 1 27 ? 3.238 -1.334 3.899 1.00 0.00 27 GLU A O 20
ATOM 23526 N N . GLN A 1 28 ? 4.184 -2.784 2.444 1.00 0.00 28 GLN A N 20
ATOM 23527 C CA . GLN A 1 28 ? 4.627 -1.748 1.528 1.00 0.00 28 GLN A CA 20
ATOM 23528 C C . GLN A 1 28 ? 3.510 -0.728 1.298 1.00 0.00 28 GLN A C 20
ATOM 23529 O O . GLN A 1 28 ? 3.699 0.467 1.520 1.00 0.00 28 GLN A O 20
ATOM 23543 N N . LYS A 1 29 ? 2.369 -1.238 0.856 1.00 0.00 29 LYS A N 20
ATOM 23544 C CA . LYS A 1 29 ? 1.221 -0.387 0.594 1.00 0.00 29 LYS A CA 20
ATOM 23545 C C . LYS A 1 29 ? 1.000 0.546 1.786 1.00 0.00 29 LYS A C 20
ATOM 23546 O O . LYS A 1 29 ? 1.162 1.760 1.668 1.00 0.00 29 LYS A O 20
ATOM 23565 N N . GLU A 1 30 ? 0.634 -0.056 2.908 1.00 0.00 30 GLU A N 20
ATOM 23566 C CA . GLU A 1 30 ? 0.389 0.705 4.121 1.00 0.00 30 GLU A CA 20
ATOM 23567 C C . GLU A 1 30 ? 1.552 1.661 4.392 1.00 0.00 30 GLU A C 20
ATOM 23568 O O . GLU A 1 30 ? 1.339 2.824 4.733 1.00 0.00 30 GLU A O 20
ATOM 23580 N N . LYS A 1 31 ? 2.758 1.136 4.229 1.00 0.00 31 LYS A N 20
ATOM 23581 C CA . LYS A 1 31 ? 3.955 1.928 4.451 1.00 0.00 31 LYS A CA 20
ATOM 23582 C C . LYS A 1 31 ? 3.919 3.164 3.550 1.00 0.00 31 LYS A C 20
ATOM 23583 O O . LYS A 1 31 ? 4.196 4.274 4.000 1.00 0.00 31 LYS A O 20
ATOM 23602 N N . MET A 1 32 ? 3.575 2.929 2.292 1.00 0.00 32 MET A N 20
ATOM 23603 C CA . MET A 1 32 ? 3.499 4.009 1.323 1.00 0.00 32 MET A CA 20
ATOM 23604 C C . MET A 1 32 ? 2.403 5.008 1.700 1.00 0.00 32 MET A C 20
ATOM 23605 O O . MET A 1 32 ? 2.645 6.213 1.745 1.00 0.00 32 MET A O 20
ATOM 23619 N N . LEU A 1 33 ? 1.221 4.469 1.961 1.00 0.00 33 LEU A N 20
ATOM 23620 C CA . LEU A 1 33 ? 0.087 5.298 2.333 1.00 0.00 33 LEU A CA 20
ATOM 23621 C C . LEU A 1 33 ? 0.544 6.363 3.331 1.00 0.00 33 LEU A C 20
ATOM 23622 O O . LEU A 1 33 ? 0.256 7.546 3.158 1.00 0.00 33 LEU A O 20
ATOM 23638 N N . ALA A 1 34 ? 1.250 5.905 4.354 1.00 0.00 34 ALA A N 20
ATOM 23639 C CA . ALA A 1 34 ? 1.751 6.803 5.381 1.00 0.00 34 ALA A CA 20
ATOM 23640 C C . ALA A 1 34 ? 2.887 7.649 4.802 1.00 0.00 34 ALA A C 20
ATOM 23641 O O . ALA A 1 34 ? 2.800 8.876 4.774 1.00 0.00 34 ALA A O 20
ATOM 23648 N N . PHE A 1 35 ? 3.926 6.960 4.355 1.00 0.00 35 PHE A N 20
ATOM 23649 C CA . PHE A 1 35 ? 5.078 7.633 3.778 1.00 0.00 35 PHE A CA 20
ATOM 23650 C C . PHE A 1 35 ? 4.647 8.845 2.949 1.00 0.00 35 PHE A C 20
ATOM 23651 O O . PHE A 1 35 ? 5.003 9.978 3.268 1.00 0.00 35 PHE A O 20
ATOM 23668 N N . ALA A 1 36 ? 3.887 8.564 1.901 1.00 0.00 36 ALA A N 20
ATOM 23669 C CA . ALA A 1 36 ? 3.404 9.616 1.023 1.00 0.00 36 ALA A CA 20
ATOM 23670 C C . ALA A 1 36 ? 2.694 10.684 1.858 1.00 0.00 36 ALA A C 20
ATOM 23671 O O . ALA A 1 36 ? 3.036 11.864 1.784 1.00 0.00 36 ALA A O 20
ATOM 23678 N N . GLU A 1 37 ? 1.719 10.233 2.633 1.00 0.00 37 GLU A N 20
ATOM 23679 C CA . GLU A 1 37 ? 0.959 11.135 3.481 1.00 0.00 37 GLU A CA 20
ATOM 23680 C C . GLU A 1 37 ? 1.901 12.077 4.234 1.00 0.00 37 GLU A C 20
ATOM 23681 O O . GLU A 1 37 ? 1.569 13.239 4.465 1.00 0.00 37 GLU A O 20
ATOM 23693 N N . ARG A 1 38 ? 3.058 11.541 4.595 1.00 0.00 38 ARG A N 20
ATOM 23694 C CA . ARG A 1 38 ? 4.050 12.319 5.317 1.00 0.00 38 ARG A CA 20
ATOM 23695 C C . ARG A 1 38 ? 4.709 13.336 4.383 1.00 0.00 38 ARG A C 20
ATOM 23696 O O . ARG A 1 38 ? 4.859 14.504 4.738 1.00 0.00 38 ARG A O 20
ATOM 23717 N N . LEU A 1 39 ? 5.084 12.856 3.207 1.00 0.00 39 LEU A N 20
ATOM 23718 C CA . LEU A 1 39 ? 5.724 13.709 2.219 1.00 0.00 39 LEU A CA 20
ATOM 23719 C C . LEU A 1 39 ? 4.651 14.468 1.436 1.00 0.00 39 LEU A C 20
ATOM 23720 O O . LEU A 1 39 ? 4.958 15.162 0.468 1.00 0.00 39 LEU A O 20
ATOM 23736 N N . GLY A 1 40 ? 3.414 14.310 1.885 1.00 0.00 40 GLY A N 20
ATOM 23737 C CA . GLY A 1 40 ? 2.293 14.972 1.238 1.00 0.00 40 GLY A CA 20
ATOM 23738 C C . GLY A 1 40 ? 2.095 14.449 -0.186 1.00 0.00 40 GLY A C 20
ATOM 23739 O O . GLY A 1 40 ? 1.605 15.171 -1.054 1.00 0.00 40 GLY A O 20
ATOM 23743 N N . TRP A 1 41 ? 2.486 13.199 -0.383 1.00 0.00 41 TRP A N 20
ATOM 23744 C CA . TRP A 1 41 ? 2.358 12.571 -1.687 1.00 0.00 41 TRP A CA 20
ATOM 23745 C C . TRP A 1 41 ? 3.319 13.274 -2.647 1.00 0.00 41 TRP A C 20
ATOM 23746 O O . TRP A 1 41 ? 3.223 13.105 -3.862 1.00 0.00 41 TRP A O 20
ATOM 23767 N N . ARG A 1 42 ? 4.225 14.047 -2.066 1.00 0.00 42 ARG A N 20
ATOM 23768 C CA . ARG A 1 42 ? 5.203 14.777 -2.855 1.00 0.00 42 ARG A CA 20
ATOM 23769 C C . ARG A 1 42 ? 6.613 14.520 -2.321 1.00 0.00 42 ARG A C 20
ATOM 23770 O O . ARG A 1 42 ? 6.799 14.311 -1.123 1.00 0.00 42 ARG A O 20
ATOM 23791 N N . ILE A 1 43 ? 7.571 14.544 -3.236 1.00 0.00 43 ILE A N 20
ATOM 23792 C CA . ILE A 1 43 ? 8.959 14.316 -2.872 1.00 0.00 43 ILE A CA 20
ATOM 23793 C C . ILE A 1 43 ? 9.780 15.564 -3.203 1.00 0.00 43 ILE A C 20
ATOM 23794 O O . ILE A 1 43 ? 9.655 16.123 -4.292 1.00 0.00 43 ILE A O 20
ATOM 23810 N N . GLN A 1 44 ? 10.602 15.964 -2.244 1.00 0.00 44 GLN A N 20
ATOM 23811 C CA . GLN A 1 44 ? 11.443 17.136 -2.420 1.00 0.00 44 GLN A CA 20
ATOM 23812 C C . GLN A 1 44 ? 12.919 16.735 -2.414 1.00 0.00 44 GLN A C 20
ATOM 23813 O O . GLN A 1 44 ? 13.244 15.549 -2.399 1.00 0.00 44 GLN A O 20
ATOM 23827 N N . LYS A 1 45 ? 13.774 17.747 -2.425 1.00 0.00 45 LYS A N 20
ATOM 23828 C CA . LYS A 1 45 ? 15.209 17.515 -2.421 1.00 0.00 45 LYS A CA 20
ATOM 23829 C C . LYS A 1 45 ? 15.641 17.045 -1.030 1.00 0.00 45 LYS A C 20
ATOM 23830 O O . LYS A 1 45 ? 16.711 16.460 -0.874 1.00 0.00 45 LYS A O 20
ATOM 23849 N N . HIS A 1 46 ? 14.786 17.319 -0.056 1.00 0.00 46 HIS A N 20
ATOM 23850 C CA . HIS A 1 46 ? 15.066 16.931 1.316 1.00 0.00 46 HIS A CA 20
ATOM 23851 C C . HIS A 1 46 ? 14.564 15.506 1.560 1.00 0.00 46 HIS A C 20
ATOM 23852 O O . HIS A 1 46 ? 15.086 14.799 2.420 1.00 0.00 46 HIS A O 20
ATOM 23866 N N . ASP A 1 47 ? 13.556 15.128 0.787 1.00 0.00 47 ASP A N 20
ATOM 23867 C CA . ASP A 1 47 ? 12.977 13.801 0.907 1.00 0.00 47 ASP A CA 20
ATOM 23868 C C . ASP A 1 47 ? 13.857 12.796 0.161 1.00 0.00 47 ASP A C 20
ATOM 23869 O O . ASP A 1 47 ? 13.718 11.588 0.344 1.00 0.00 47 ASP A O 20
ATOM 23878 N N . ASP A 1 48 ? 14.743 13.333 -0.665 1.00 0.00 48 ASP A N 20
ATOM 23879 C CA . ASP A 1 48 ? 15.645 12.498 -1.441 1.00 0.00 48 ASP A CA 20
ATOM 23880 C C . ASP A 1 48 ? 16.225 11.407 -0.539 1.00 0.00 48 ASP A C 20
ATOM 23881 O O . ASP A 1 48 ? 16.591 10.333 -1.014 1.00 0.00 48 ASP A O 20
ATOM 23890 N N . VAL A 1 49 ? 16.289 11.719 0.747 1.00 0.00 49 VAL A N 20
ATOM 23891 C CA . VAL A 1 49 ? 16.818 10.778 1.720 1.00 0.00 49 VAL A CA 20
ATOM 23892 C C . VAL A 1 49 ? 15.723 9.782 2.108 1.00 0.00 49 VAL A C 20
ATOM 23893 O O . VAL A 1 49 ? 15.833 8.590 1.824 1.00 0.00 49 VAL A O 20
ATOM 23906 N N . ALA A 1 50 ? 14.690 10.307 2.751 1.00 0.00 50 ALA A N 20
ATOM 23907 C CA . ALA A 1 50 ? 13.576 9.480 3.180 1.00 0.00 50 ALA A CA 20
ATOM 23908 C C . ALA A 1 50 ? 13.176 8.540 2.041 1.00 0.00 50 ALA A C 20
ATOM 23909 O O . ALA A 1 50 ? 12.907 7.362 2.269 1.00 0.00 50 ALA A O 20
ATOM 23916 N N . VAL A 1 51 ? 13.149 9.097 0.839 1.00 0.00 51 VAL A N 20
ATOM 23917 C CA . VAL A 1 51 ? 12.786 8.323 -0.336 1.00 0.00 51 VAL A CA 20
ATOM 23918 C C . VAL A 1 51 ? 13.693 7.095 -0.433 1.00 0.00 51 VAL A C 20
ATOM 23919 O O . VAL A 1 51 ? 13.228 5.997 -0.735 1.00 0.00 51 VAL A O 20
ATOM 23932 N N . GLU A 1 52 ? 14.972 7.322 -0.171 1.00 0.00 52 GLU A N 20
ATOM 23933 C CA . GLU A 1 52 ? 15.949 6.248 -0.226 1.00 0.00 52 GLU A CA 20
ATOM 23934 C C . GLU A 1 52 ? 15.717 5.261 0.920 1.00 0.00 52 GLU A C 20
ATOM 23935 O O . GLU A 1 52 ? 15.722 4.049 0.711 1.00 0.00 52 GLU A O 20
ATOM 23947 N N . GLN A 1 53 ? 15.519 5.816 2.107 1.00 0.00 53 GLN A N 20
ATOM 23948 C CA . GLN A 1 53 ? 15.285 5.000 3.286 1.00 0.00 53 GLN A CA 20
ATOM 23949 C C . GLN A 1 53 ? 14.191 3.968 3.008 1.00 0.00 53 GLN A C 20
ATOM 23950 O O . GLN A 1 53 ? 14.366 2.782 3.286 1.00 0.00 53 GLN A O 20
ATOM 23964 N N . PHE A 1 54 ? 13.086 4.455 2.464 1.00 0.00 54 PHE A N 20
ATOM 23965 C CA . PHE A 1 54 ? 11.963 3.590 2.146 1.00 0.00 54 PHE A CA 20
ATOM 23966 C C . PHE A 1 54 ? 12.308 2.646 0.992 1.00 0.00 54 PHE A C 20
ATOM 23967 O O . PHE A 1 54 ? 12.336 1.429 1.168 1.00 0.00 54 PHE A O 20
ATOM 23984 N N . CYS A 1 55 ? 12.562 3.243 -0.163 1.00 0.00 55 CYS A N 20
ATOM 23985 C CA . CYS A 1 55 ? 12.904 2.471 -1.345 1.00 0.00 55 CYS A CA 20
ATOM 23986 C C . CYS A 1 55 ? 13.784 1.296 -0.914 1.00 0.00 55 CYS A C 20
ATOM 23987 O O . CYS A 1 55 ? 13.715 0.216 -1.499 1.00 0.00 55 CYS A O 20
ATOM 23995 N N . ALA A 1 56 ? 14.591 1.546 0.106 1.00 0.00 56 ALA A N 20
ATOM 23996 C CA . ALA A 1 56 ? 15.484 0.522 0.623 1.00 0.00 56 ALA A CA 20
ATOM 23997 C C . ALA A 1 56 ? 14.725 -0.353 1.622 1.00 0.00 56 ALA A C 20
ATOM 23998 O O . ALA A 1 56 ? 14.501 -1.536 1.372 1.00 0.00 56 ALA A O 20
ATOM 24005 N N . GLU A 1 57 ? 14.349 0.263 2.733 1.00 0.00 57 GLU A N 20
ATOM 24006 C CA . GLU A 1 57 ? 13.620 -0.445 3.771 1.00 0.00 57 GLU A CA 20
ATOM 24007 C C . GLU A 1 57 ? 12.542 -1.336 3.149 1.00 0.00 57 GLU A C 20
ATOM 24008 O O . GLU A 1 57 ? 12.649 -2.561 3.184 1.00 0.00 57 GLU A O 20
ATOM 24020 N N . THR A 1 58 ? 11.529 -0.687 2.595 1.00 0.00 58 THR A N 20
ATOM 24021 C CA . THR A 1 58 ? 10.434 -1.405 1.967 1.00 0.00 58 THR A CA 20
ATOM 24022 C C . THR A 1 58 ? 10.950 -2.253 0.803 1.00 0.00 58 THR A C 20
ATOM 24023 O O . THR A 1 58 ? 10.661 -3.446 0.723 1.00 0.00 58 THR A O 20
ATOM 24034 N N . GLY A 1 59 ? 11.707 -1.604 -0.070 1.00 0.00 59 GLY A N 20
ATOM 24035 C CA . GLY A 1 59 ? 12.266 -2.284 -1.226 1.00 0.00 59 GLY A CA 20
ATOM 24036 C C . GLY A 1 59 ? 11.658 -1.750 -2.524 1.00 0.00 59 GLY A C 20
ATOM 24037 O O . GLY A 1 59 ? 11.857 -2.328 -3.592 1.00 0.00 59 GLY A O 20
ATOM 24041 N N . VAL A 1 60 ? 10.928 -0.652 -2.391 1.00 0.00 60 VAL A N 20
ATOM 24042 C CA . VAL A 1 60 ? 10.289 -0.034 -3.540 1.00 0.00 60 VAL A CA 20
ATOM 24043 C C . VAL A 1 60 ? 11.309 0.835 -4.278 1.00 0.00 60 VAL A C 20
ATOM 24044 O O . VAL A 1 60 ? 12.342 1.199 -3.717 1.00 0.00 60 VAL A O 20
ATOM 24057 N N . ARG A 1 61 ? 10.984 1.143 -5.525 1.00 0.00 61 ARG A N 20
ATOM 24058 C CA . ARG A 1 61 ? 11.859 1.962 -6.346 1.00 0.00 61 ARG A CA 20
ATOM 24059 C C . ARG A 1 61 ? 11.375 3.413 -6.354 1.00 0.00 61 ARG A C 20
ATOM 24060 O O . ARG A 1 61 ? 10.178 3.671 -6.469 1.00 0.00 61 ARG A O 20
ATOM 24081 N N . ARG A 1 62 ? 12.330 4.323 -6.231 1.00 0.00 62 ARG A N 20
ATOM 24082 C CA . ARG A 1 62 ? 12.016 5.741 -6.222 1.00 0.00 62 ARG A CA 20
ATOM 24083 C C . ARG A 1 62 ? 10.868 6.037 -7.189 1.00 0.00 62 ARG A C 20
ATOM 24084 O O . ARG A 1 62 ? 9.818 6.530 -6.780 1.00 0.00 62 ARG A O 20
ATOM 24105 N N . GLN A 1 63 ? 11.106 5.722 -8.454 1.00 0.00 63 GLN A N 20
ATOM 24106 C CA . GLN A 1 63 ? 10.105 5.948 -9.483 1.00 0.00 63 GLN A CA 20
ATOM 24107 C C . GLN A 1 63 ? 8.791 5.262 -9.104 1.00 0.00 63 GLN A C 20
ATOM 24108 O O . GLN A 1 63 ? 7.723 5.864 -9.200 1.00 0.00 63 GLN A O 20
ATOM 24122 N N . VAL A 1 64 ? 8.913 4.012 -8.682 1.00 0.00 64 VAL A N 20
ATOM 24123 C CA . VAL A 1 64 ? 7.748 3.238 -8.288 1.00 0.00 64 VAL A CA 20
ATOM 24124 C C . VAL A 1 64 ? 6.980 3.997 -7.204 1.00 0.00 64 VAL A C 20
ATOM 24125 O O . VAL A 1 64 ? 5.767 4.171 -7.304 1.00 0.00 64 VAL A O 20
ATOM 24138 N N . LEU A 1 65 ? 7.719 4.426 -6.191 1.00 0.00 65 LEU A N 20
ATOM 24139 C CA . LEU A 1 65 ? 7.123 5.162 -5.089 1.00 0.00 65 LEU A CA 20
ATOM 24140 C C . LEU A 1 65 ? 6.507 6.458 -5.620 1.00 0.00 65 LEU A C 20
ATOM 24141 O O . LEU A 1 65 ? 5.316 6.705 -5.434 1.00 0.00 65 LEU A O 20
ATOM 24157 N N . LYS A 1 66 ? 7.346 7.251 -6.271 1.00 0.00 66 LYS A N 20
ATOM 24158 C CA . LYS A 1 66 ? 6.899 8.515 -6.830 1.00 0.00 66 LYS A CA 20
ATOM 24159 C C . LYS A 1 66 ? 5.692 8.268 -7.737 1.00 0.00 66 LYS A C 20
ATOM 24160 O O . LYS A 1 66 ? 4.646 8.894 -7.569 1.00 0.00 66 LYS A O 20
ATOM 24179 N N . ILE A 1 67 ? 5.877 7.355 -8.679 1.00 0.00 67 ILE A N 20
ATOM 24180 C CA . ILE A 1 67 ? 4.816 7.018 -9.613 1.00 0.00 67 ILE A CA 20
ATOM 24181 C C . ILE A 1 67 ? 3.602 6.504 -8.836 1.00 0.00 67 ILE A C 20
ATOM 24182 O O . ILE A 1 67 ? 2.462 6.771 -9.212 1.00 0.00 67 ILE A O 20
ATOM 24198 N N . TRP A 1 68 ? 3.889 5.776 -7.767 1.00 0.00 68 TRP A N 20
ATOM 24199 C CA . TRP A 1 68 ? 2.836 5.222 -6.933 1.00 0.00 68 TRP A CA 20
ATOM 24200 C C . TRP A 1 68 ? 2.019 6.386 -6.368 1.00 0.00 68 TRP A C 20
ATOM 24201 O O . TRP A 1 68 ? 0.791 6.371 -6.420 1.00 0.00 68 TRP A O 20
ATOM 24222 N N . MET A 1 69 ? 2.736 7.368 -5.840 1.00 0.00 69 MET A N 20
ATOM 24223 C CA . MET A 1 69 ? 2.093 8.538 -5.265 1.00 0.00 69 MET A CA 20
ATOM 24224 C C . MET A 1 69 ? 1.186 9.223 -6.288 1.00 0.00 69 MET A C 20
ATOM 24225 O O . MET A 1 69 ? 0.028 9.520 -5.997 1.00 0.00 69 MET A O 20
ATOM 24239 N N . HIS A 1 70 ? 1.746 9.456 -7.466 1.00 0.00 70 HIS A N 20
ATOM 24240 C CA . HIS A 1 70 ? 1.002 10.101 -8.535 1.00 0.00 70 HIS A CA 20
ATOM 24241 C C . HIS A 1 70 ? -0.190 9.227 -8.931 1.00 0.00 70 HIS A C 20
ATOM 24242 O O . HIS A 1 70 ? -1.177 9.725 -9.469 1.00 0.00 70 HIS A O 20
ATOM 24256 N N . ASN A 1 71 ? -0.058 7.940 -8.648 1.00 0.00 71 ASN A N 20
ATOM 24257 C CA . ASN A 1 71 ? -1.112 6.992 -8.968 1.00 0.00 71 ASN A CA 20
ATOM 24258 C C . ASN A 1 71 ? -2.038 6.838 -7.760 1.00 0.00 71 ASN A C 20
ATOM 24259 O O . ASN A 1 71 ? -2.673 5.799 -7.589 1.00 0.00 71 ASN A O 20
ATOM 24270 N N . ASN A 1 72 ? -2.084 7.888 -6.953 1.00 0.00 72 ASN A N 20
ATOM 24271 C CA . ASN A 1 72 ? -2.922 7.883 -5.766 1.00 0.00 72 ASN A CA 20
ATOM 24272 C C . ASN A 1 72 ? -3.537 9.271 -5.575 1.00 0.00 72 ASN A C 20
ATOM 24273 O O . ASN A 1 72 ? -4.752 9.434 -5.677 1.00 0.00 72 ASN A O 20
ATOM 24284 N N . LYS A 1 73 ? -2.671 10.235 -5.301 1.00 0.00 73 LYS A N 20
ATOM 24285 C CA . LYS A 1 73 ? -3.113 11.603 -5.095 1.00 0.00 73 LYS A CA 20
ATOM 24286 C C . LYS A 1 73 ? -4.140 11.970 -6.169 1.00 0.00 73 LYS A C 20
ATOM 24287 O O . LYS A 1 73 ? -5.130 12.641 -5.883 1.00 0.00 73 LYS A O 20
ATOM 24306 N N . ASN A 1 74 ? -3.868 11.512 -7.383 1.00 0.00 74 ASN A N 20
ATOM 24307 C CA . ASN A 1 74 ? -4.755 11.784 -8.501 1.00 0.00 74 ASN A CA 20
ATOM 24308 C C . ASN A 1 74 ? -6.021 10.936 -8.359 1.00 0.00 74 ASN A C 20
ATOM 24309 O O . ASN A 1 74 ? -5.990 9.726 -8.575 1.00 0.00 74 ASN A O 20
ATOM 24320 N N . SER A 1 75 ? -7.105 11.606 -7.997 1.00 0.00 75 SER A N 20
ATOM 24321 C CA . SER A 1 75 ? -8.380 10.930 -7.824 1.00 0.00 75 SER A CA 20
ATOM 24322 C C . SER A 1 75 ? -9.467 11.945 -7.467 1.00 0.00 75 SER A C 20
ATOM 24323 O O . SER A 1 75 ? -9.235 13.152 -7.519 1.00 0.00 75 SER A O 20
ATOM 24331 N N . GLY A 1 76 ? -10.630 11.419 -7.113 1.00 0.00 76 GLY A N 20
ATOM 24332 C CA . GLY A 1 76 ? -11.754 12.265 -6.748 1.00 0.00 76 GLY A CA 20
ATOM 24333 C C . GLY A 1 76 ? -13.021 11.848 -7.498 1.00 0.00 76 GLY A C 20
ATOM 24334 O O . GLY A 1 76 ? -12.943 11.221 -8.554 1.00 0.00 76 GLY A O 20
ATOM 24338 N N . PRO A 1 77 ? -14.187 12.222 -6.909 1.00 0.00 77 PRO A N 20
ATOM 24339 C CA . PRO A 1 77 ? -15.469 11.894 -7.510 1.00 0.00 77 PRO A CA 20
ATOM 24340 C C . PRO A 1 77 ? -15.753 12.788 -8.718 1.00 0.00 77 PRO A C 20
ATOM 24341 O O . PRO A 1 77 ? -16.638 13.640 -8.670 1.00 0.00 77 PRO A O 20
ATOM 24352 N N . SER A 1 78 ? -14.985 12.562 -9.774 1.00 0.00 78 SER A N 20
ATOM 24353 C CA . SER A 1 78 ? -15.142 13.337 -10.993 1.00 0.00 78 SER A CA 20
ATOM 24354 C C . SER A 1 78 ? -16.488 13.016 -11.647 1.00 0.00 78 SER A C 20
ATOM 24355 O O . SER A 1 78 ? -17.313 13.906 -11.846 1.00 0.00 78 SER A O 20
ATOM 24363 N N . SER A 1 79 ? -16.668 11.742 -11.962 1.00 0.00 79 SER A N 20
ATOM 24364 C CA . SER A 1 79 ? -17.899 11.292 -12.588 1.00 0.00 79 SER A CA 20
ATOM 24365 C C . SER A 1 79 ? -17.919 9.764 -12.666 1.00 0.00 79 SER A C 20
ATOM 24366 O O . SER A 1 79 ? -16.887 9.137 -12.901 1.00 0.00 79 SER A O 20
ATOM 24374 N N . GLY A 1 80 ? -19.105 9.209 -12.464 1.00 0.00 80 GLY A N 20
ATOM 24375 C CA . GLY A 1 80 ? -19.273 7.766 -12.508 1.00 0.00 80 GLY A CA 20
ATOM 24376 C C . GLY A 1 80 ? -20.084 7.346 -13.736 1.00 0.00 80 GLY A C 20
ATOM 24377 O O . GLY A 1 80 ? -20.158 8.084 -14.717 1.00 0.00 80 GLY A O 20
#

Sequence (80 aa):
GSSGSSGSNPSSSGGTTKRFRTKFTAEQKEKMLAFAERLGWRIQKHDDVAVEQFCAETGVRRQVLKIWMHNNKNSGPSSGGSSGSSGSNPSSSGGTTKRFRTKFTAEQKEKMLAFAERLGWRIQKHDDVAVEQFCAETGVRRQVLKIWMHNNKNSGPSSGGSSGSSGSNPSSSGGTTKRFRTKFTAEQKEKMLAFAERLGWRIQKHDDVAVEQFCAETGVRRQVLKIWMHNNKNSGPSSGGSSGSSGSNPSSSGGTTKRFRTKFTAEQKEKMLAFAERLGWRIQKHDDVAVEQFCAETGVRRQVLKIWMHNNKNSGPSSGGSSGSSGSNPSSSGGTTKRFRTKFTAEQKEKMLAFAERLGWRIQKHDDVAVEQFCAETGVRRQVLKIWMHNNKNSGPSSGGSSGSSGSNPSSSGGTTKRFRTKFTAEQKEKMLAFAERLGWRIQKHDDVAVEQFCAETGVRRQVLKIWMHNNKNSGPSSGGSSGSSGSNPSSSGGTTKRFRTKFTAEQKEKMLAFAERLGWRIQKHDDVAVEQFCAETGVRRQVLKIWMHNNKNSGPSSGGSSGSSGSNPSSSGGTTKRFRTKFTAEQKEKMLAFAERLGWRIQKHDDVAVEQFCAETGVRRQVLKIWMHNNKNSGPSSGGSSGSSGSNPSSSGGTTKRFRTKFTAEQKEKMLAFAERLGWRIQKHDDVAVEQFCAETGVRRQVLKIWMHNNKNSGPSSGGSSGSSGSNPSSSGGTTKRFRTKFTAEQKEKMLAFAERLGWRIQKHDDVAVEQFCAETGVRRQVLKIWMHNNKNSGPSSGGSSGSSGSNPSSSGGTTKRFRTKFTAEQKEKMLAFAERLGWRIQKHDDVAVEQFCAETGVRRQVLKIWMHNNKNSGPSSGGSSGSSGSNPSSSGGTTKRFRTKFTAEQKEKMLAFAERLGWRIQKHDDVAVEQFCAETGVRRQVLKIWMHNNKNSGPSSGGSSGSSGSNPSSSGGTTKRFRTKFTAEQKEKMLAFAERLGWRIQKHDDVAVEQFCAETGVRRQVLKIWMHNNKNSGPSSGGSSGSSGSNPSSSGGTTKRFRTKFTAEQKEKMLAFAERLGWRIQKHDDVAVEQFCAETGVRRQVLKIWMHNNKNSGPSSGGSSGSSGSNPSSSGGTTKRFRTKFTAEQKEKMLAFAERLGWRIQKHDDVAVEQFCAETGVRRQVLKIWMHNNKNSGPSSGGSSGSSGSNPSSSGGTTKRFRTKFTAEQKEKMLAFAERLGWRIQKHDDVAVEQFCAETGVRRQVLKIWMHNNKNSGPSSGGSSGSSGSNPSSSGGTTKRFRTKFTAEQKEKMLAFAERLGWRIQKHDDVAVEQFCAETGVRRQVLKIWMHNNKNSGPSSGGSSGSSGSNPSSSGGTTKRFRTKFTAEQKEKMLAFAERLGWRIQKHDDVAVEQFCAETGVRRQVLKIWMHNNKNSGPSSGGSSGSSGSNPSSSGGTTKRFRTKFTAEQKEKMLAFAERLGWRIQKHDDVAVEQFCAETGVRRQVLKIWMHNNKNSGPSSGGSSGSSGSNPSSSGGTTKRFRTKFTAEQKEKMLAFAERLGWRIQKHDDVAVEQFCAETGVRRQVLKIWMHNNKNSGPSSG

Radius of gyration: 16.42 Å; Cα contacts (8 Å, |Δi|>4): 31; chains: 1; bounding box: 26×53×47 Å

GO terms:
  GO:0042803 protein homodimerization activity (F, IDA)
  GO:0005515 protein binding (F, IPI)
  GO:0009793 embryo development ending in seed dormancy (P, IMP)

Nearest PDB structures (foldseek):
  1wh7-assembly1_A  TM=7.164E-01  e=9.146E-11  Arabidopsis thaliana
  1wh5-assembly1_A  TM=6.612E-01  e=2.950E-07  Arabidopsis thaliana
  2da2-assembly1_A  TM=6.461E-01  e=1.293E-01  Homo sapiens
  1wh7-assembly1_A  TM=7.311E-01  e=5.216E-12  Arabidopsis thaliana
  1wh5-assembly1_A  TM=6.567E-01  e=5.474E-08  Arabidopsis thaliana

CATH classification: 1.10.10.60

Organism: Arabidopsis thaliana (NCBI:txid3702)

InterPro domains:
  IPR006455 Homeodomain, ZF-HD class [TIGR01565] (158-214)
  IPR006456 ZF-HD homeobox protein, Cys/His-rich dimerisation domain [PF04770] (47-99)
  IPR006456 ZF-HD homeobox protein, Cys/His-rich dimerisation domain [PS51523] (49-98)
  IPR006456 ZF-HD homeobox protein, Cys/His-rich dimerisation domain [TIGR01566] (48-98)
  IPR009057 Homedomain-like superfamily [SSF46689] (145-218)

Foldseek 3Di:
DDDDDDDDDDDDDDDDDDDDADDADPCLVVVLVVVCVVVVLDADPVCVVVLVVCCPVRVNDSCNSNVVSVVPVPDDPPDD